Protein 7ZAL (pdb70)

Sequence (1752 aa):
GSMTLVIKTNEDLNKLNDNIHTLTIGANFNQPIEHIKWPKLLTTLTFEWYFDQPIENVKLPDSLTTLTFGYSFNQPIEKVKWPKTLAFLTFGYKFNKPIEKVKWPDSLTTLIFEENSLFDQSIEKIKWSNSLTTLIFGWNFNQPIENVEWPESLTTLVFNEDSIFNQPIENVKWPKLLKTIIFGCHFNHPIENVKWPGSLTTLIFGDDFNQPFENVILPKSLTNLTFGPNFNQPLNFLPESLKNITITTNYQQNLYNLPSSLNCIKIISYKRTYEHIVNVLPEHLKKKVIKIGSMTLVIKTNEDLNKLNDNIHTLTIGANFNQPIEHIKWPKLLTTLTFEWYFDQPIENVKLPDSLTTLTFGYSFNQPIEKVKWPKTLAFLTFGYKFNKPIEKVKWPDSLTTLIFEENSLFDQSIEKIKWSNSLTTLIFGWNFNQPIENVEWPESLTTLVFNEDSIFNQPIENVKWPKLLKTIIFGCHFNHPIENVKWPGSLTTLIFGDDFNQPFENVILPKSLTNLTFGPNFNQPLNFLPESLKNITITTNYQQNLYNLPSSLNCIKIISYKRTYEHIVNVLPEHLKKKVIKIGSMTLVIKTNEDLNKLNDNIHTLTIGANFNQPIEHIKWPKLLTTLTFEWYFDQPIENVKLPDSLTTLTFGYSFNQPIEKVKWPKTLAFLTFGYKFNKPIEKVKWPDSLTTLIFEENSLFDQSIEKIKWSNSLTTLIFGWNFNQPIENVEWPESLTTLVFNEDSIFNQPIENVKWPKLLKTIIFGCHFNHPIENVKWPGSLTTLIFGDDFNQPFENVILPKSLTNLTFGPNFNQPLNFLPESLKNITITTNYQQNLYNLPSSLNCIKIISYKRTYEHIVNVLPEHLKKKVIKIGSMTLVIKTNEDLNKLNDNIHTLTIGANFNQPIEHIKWPKLLTTLTFEWYFDQPIENVKLPDSLTTLTFGYSFNQPIEKVKWPKTLAFLTFGYKFNKPIEKVKWPDSLTTLIFEENSLFDQSIEKIKWSNSLTTLIFGWNFNQPIENVEWPESLTTLVFNEDSIFNQPIENVKWPKLLKTIIFGCHFNHPIENVKWPGSLTTLIFGDDFNQPFENVILPKSLTNLTFGPNFNQPLNFLPESLKNITITTNYQQNLYNLPSSLNCIKIISYKRTYEHIVNVLPEHLKKKVIKIGSMTLVIKTNEDLNKLNDNIHTLTIGANFNQPIEHIKWPKLLTTLTFEWYFDQPIENVKLPDSLTTLTFGYSFNQPIEKVKWPKTLAFLTFGYKFNKPIEKVKWPDSLTTLIFEENSLFDQSIEKIKWSNSLTTLIFGWNFNQPIENVEWPESLTTLVFNEDSIFNQPIENVKWPKLLKTIIFGCHFNHPIENVKWPGSLTTLIFGDDFNQPFENVILPKSLTNLTFGPNFNQPLNFLPESLKNITITTNYQQNLYNLPSSLNCIKIISYKRTYEHIVNVLPEHLKKKVIKIGSMTLVIKTNEDLNKLNDNIHTLTIGANFNQPIEHIKWPKLLTTLTFEWYFDQPIENVKLPDSLTTLTFGYSFNQPIEKVKWPKTLAFLTFGYKFNKPIEKVKWPDSLTTLIFEENSLFDQSIEKIKWSNSLTTLIFGWNFNQPIENVEWPESLTTLVFNEDSIFNQPIENVKWPKLLKTIIFGCHFNHPIENVKWPGSLTTLIFGDDFNQPFENVILPKSLTNLTFGPNFNQPLNFLPESLKNITITTNYQQNLYNLPSSLNCIKIISYKRTYEHIVNVLPEHLKKKVIKI

Solvent-accessible surface area: 80381 Å² total; per-residue (Å²): 121,90,92,79,19,66,0,118,68,94,136,22,37,129,125,31,73,69,88,6,59,42,0,24,0,1,47,106,3,70,56,96,1,78,170,19,173,26,2,159,92,0,55,40,1,39,4,64,126,125,0,45,28,61,4,41,130,8,103,6,18,54,41,0,46,46,0,37,6,10,76,20,0,47,33,61,0,40,161,9,144,17,0,156,61,0,30,75,0,26,0,4,55,94,0,46,59,61,1,40,155,2,114,17,16,46,37,0,45,22,0,44,7,58,114,60,0,58,2,48,47,45,0,40,166,5,68,5,2,76,38,0,43,31,0,46,4,2,97,42,1,22,25,38,1,33,101,2,102,18,18,69,27,0,43,35,0,26,3,34,139,57,0,63,2,16,4,38,0,47,103,9,136,18,2,139,102,0,92,29,0,44,4,3,22,72,0,26,6,47,1,51,96,5,137,23,9,62,21,0,34,28,0,45,5,11,57,47,0,52,8,50,6,74,101,7,135,20,18,147,36,0,41,42,1,30,4,7,18,75,2,44,47,45,3,48,124,12,18,106,19,0,78,50,0,17,7,4,73,59,24,145,67,113,57,196,83,36,9,89,52,33,114,51,80,108,112,83,91,91,187,172,74,91,89,82,91,30,113,125,41,73,105,136,76,58,143,157,44,144,130,183,23,68,18,72,24,72,6,113,52,60,135,25,56,136,126,34,75,61,54,6,4,48,0,24,0,3,29,39,16,55,15,87,5,110,177,29,150,14,3,122,24,0,4,24,0,37,3,68,99,18,0,35,32,72,2,56,81,11,123,13,20,60,35,0,19,22,0,37,3,10,101,18,0,44,32,60,0,28,148,10,147,18,1,149,55,0,24,19,0,28,0,4,56,86,0,44,67,65,1,41,151,3,141,18,17,82,38,0,38,2,0,3,3,56,39,55,0,62,2,48,46,51,0,24,148,5,141,19,2,92,44,0,34,23,0,3,3,2,92,40,1,37,51,43,1,34,84,0,123,20,16,90,33,0,29,15,0,0,2,0,85,47,0,56,2,35,29,49,0,37,103,5,108,24,2,142,93,0,85,6,0,9,4,2,24,76,0,54,45,50,2,74,96,14,131,28,8,57,27,0,37,9,0,39,5,9,59,42,0,52,25,63,6,78,111,5,142,10,19,181,40,0,45,45,1,32,4,7,15,84,1,44,45,40,2,54,117,18,18,97,45,0,65,37,1,16,2,2,0,53,1,112,57,84,2,130,97,10,8,44,60,1,84,33,0,73,0,55,6,75,130,44,86,38,83,56,1,18,94,26,5,24,134,92,1,66,151,77,26,80,117,89,127,87,98,79,13,67,2,102,64,86,122,16,52,130,114,33,80,67,92,4,63,42,1,23,0,2,32,80,73,56,2,77,3,137,157,19,174,31,2,157,110,0,51,42,0,38,3,70,125,100,0,42,35,84,2,47,156,22,100,4,20,56,38,0,47,46,0,40,3,10,83,23,0,45,32,62,0,37,159,4,152,12,0,154,62,0,31,76,0,27,0,4,58,87,0,46,63,64,2,37,153,8,159,22,16,71,36,0,44,24,0,44,4,58,116,60,1,57,2,48,44,50,1,52,170,6,145,9,1,97,36,0,43,34,0,49,3,2,91,37,1,42,47,58,0,33,92,3,150,16,19,103,29,0,32,30,0,26,3,32,138,55,0,58,2,53,30,60,0,51,102,8,126,25,3,157,103,0,99,27,0,42,5,2,22,84,0,46,46,61,2,83,104,13,179,18,9,54,47,0,45,25,0,44,4,10,63,50,0,47,30,61,17,135,92,10,151,11,17,182,33,0,43,47,1,30,3,6,15,75,2,46,38,57,3,65,166,15,19,117,40,0,78,54,1,15,1,1,0,39,2,98,60,93,1,126,92,10,2,55,45,1,84,13,0,72,0,51,10,75,120,28,49,38,75,42,0,27,89,27,5,22,128,93,1,66,145,67,19,75,132,98,18,68,5,64,16,64,2,120,40,59,120,14,35,134,118,28,62,61,34,6,15,37,1,20,4,2,46,117,14,118,68,69,4,85,149,24,121,29,0,96,8,0,5,29,0,42,5,76,137,147,8,66,45,77,8,51,104,8,102,9,22,59,38,0,20,22,0,36,4,10,72,22,0,43,32,60,0,31,167,9,97,9,0,131,54,0,23,20,0,28,1,5,61,84,0,48,57,65,2,33,139,2,149,23,15,82,35,0,41,3,0,22,4,56,30,61,1,65,2,51,48,56,0,44,170,6,170,16,1,97,41,0,38,22,0,2,4,2,89,46,1,42,44,57,0,29,108,2,146,14,20,86,32,0,28,8,0,4,2,0,98,43,0,60,0,48,34,57,0,44,99,10,134,24,3,140,102,0,101,10,0,16,5,0,24,85,0,48,48,64,1,88,102,4,167,17,11,55,33,0,44,30,0,46,5,9,64,45,0,51,33,71,3,109,114,11,130,13,11,165,44,0,47,45,3,34,4,5,17,84,2,42,43,62,6,42,149,19,12,112,32,1,73,38,5,14,7,2,0,45,1,108,51,92,3,128,98,13,23,86,26,2,70,46,4,79,0,52,8,75,130,40,70,38,84,54,2,24,87,32,6,25,137,103,4,68,159,70,26,76,121,122,24,64,3,68,28,74,6,113,71,92,126,8,46,146,107,28,69,52,46,5,11,42,0,22,3,2,30,92,83,55,9,80,7,93,178,39,169,24,1,94,28,0,3,26,0,39,4,73,130,106,0,42,32,79,4,38,135,12,111,4,20,50,38,0,17,15,0,36,5,11,77,27,0,44,30,55,0,35,145,1,131,12,0,151,58,0,25,24,0,25,1,4,61,98,0,40,57,63,1,41,172,7,130,23,17,78,37,0,40,2,0,3,4,56,25,52,0,66,3,50,43,49,0,39,161,9,164,16,2,93,34,0,43,22,0,4,3,3,92,42,0,40,37,50,1,38,111,9,148,14,16,103,28,0,41,17,0,5,2,0,89,44,0,59,2,54,30,58,0,47,96,2,119,27,2,150,81,0,89,13,0,14,4,2,24,81,0,50,42,66,2,59,109,13,146,20,10,55,18,0,35,28,0,39,6,12,54,49,0,50,28,48,3,67,100,4,143,11,18,179,29,0,31,36,0,32,12,5,16,81,2,46,46,37,1,49,119,9,18,124,54,1,108,44,2,18,12,4,68,35,23,127,66,113,62,197,95,42,7,89,82,26,127,46,91,115,111,73,99,98,192,155,52,86,103,74,95,28,108,122,55,71,133,130,73,69,157,137,47,148,120,175,19,63,7,73,18,71,4,114,78,91,128,20,57,112,123,35,72,67,43,5,10,44,0,32,0,2,23,101,116,55,10,75,2,57,182,16,182,26,1,142,26,0,4,22,0,42,3,69,107,87,0,36,24,64,3,62,106,16,106,8,19,52,38,0,19,21,0,38,4,12,54,22,0,48,31,47,0,36,109,6,130,16,0,156,62,0,24,21,0,24,3,3,47,40,0,46,82,45,2,44,119,4,108,24,17,71,35,0,43,4,0,4,2,58,20,50,1,43,3,47,45,38,0,33,139,10,150,10,1,88,43,0,38,14,0,4,2,2,84,41,2,39,49,53,2,48,112,9,148,15,18,91,34,0,42,14,1,7,2,0,78,50,0,63,0,51,32,57,0,45,113,10,161,6,1,90,104,0,73,13,0,11,5,0,25,77,0,52,43,68,1,54,105,18,148,18,0,54,24,0,46,12,0,37,7,8,54,52,0,52,25,54,3,71,109,6,140,17,18,186,36,0,44,37,2,33,5,5,18,74,3,43,47,41,3,51,105,16,22,120,45,1,90,33,2,16,5,2,0,53,3,98,57,94,3,130,84,17,6,53,86,3,78,21,3,91,0,55,10,76,133,29,80,47,94,50,2,15,102,26,6,9,134,122,5,73,175,88,16,77,97,105

B-factor: mean 95.04, std 24.43, range [46.12, 190.34]

Radius of gyration: 45.57 Å; Cα contacts (8 Å, |Δi|>4): 4870; chains: 6; bounding box: 90×117×118 Å

Structure (mmCIF, N/CA/C/O backbone):
data_7ZAL
#
_entry.id   7ZAL
#
_cell.length_a   101.012
_cell.length_b   113.453
_cell.length_c   236.242
_cell.angle_alpha   90.000
_cell.angle_beta   90.000
_cell.angle_gamma   90.000
#
_symmetry.space_group_name_H-M   'P 2 21 21'
#
loop_
_entity.id
_entity.type
_entity.pdbx_description
1 polymer Crov539
2 water water
#
loop_
_atom_site.group_PDB
_atom_site.id
_atom_site.type_symbol
_atom_site.label_atom_id
_atom_site.label_alt_id
_atom_site.label_comp_id
_atom_site.label_asym_id
_atom_site.label_entity_id
_atom_site.label_seq_id
_atom_site.pdbx_PDB_ins_code
_atom_site.Cartn_x
_atom_site.Cartn_y
_atom_site.Cartn_z
_atom_site.occupancy
_atom_site.B_iso_or_equiv
_atom_site.auth_seq_id
_atom_site.auth_comp_id
_atom_site.auth_asym_id
_atom_site.auth_atom_id
_atom_site.pdbx_PDB_model_num
ATOM 1 N N . GLY A 1 1 ? -24.035 68.606 85.927 1.000 70.366 -1 GLY AAA N 1
ATOM 2 C CA . GLY A 1 1 ? -22.673 68.622 86.530 1.000 68.902 -1 GLY AAA CA 1
ATOM 3 C C . GLY A 1 1 ? -21.603 68.394 85.484 1.000 67.058 -1 GLY AAA C 1
ATOM 4 O O . GLY A 1 1 ? -21.413 67.237 85.078 1.000 65.632 -1 GLY AAA O 1
ATOM 5 N N . SER A 1 2 ? -20.944 69.461 85.034 1.000 67.455 0 SER AAA N 1
ATOM 6 C CA . SER A 1 2 ? -19.898 69.397 83.978 1.000 66.568 0 SER AAA CA 1
ATOM 7 C C . SER A 1 2 ? -18.676 68.618 84.472 1.000 65.234 0 SER AAA C 1
ATOM 8 O O . SER A 1 2 ? -18.182 68.927 85.570 1.000 65.537 0 SER AAA O 1
ATOM 11 N N . MET A 1 3 ? -18.206 67.658 83.679 1.000 64.190 1 MET AAA N 1
ATOM 12 C CA . MET A 1 3 ? -16.994 66.854 83.990 1.000 63.367 1 MET AAA CA 1
ATOM 13 C C . MET A 1 3 ? -16.040 66.876 82.790 1.000 61.786 1 MET AAA C 1
ATOM 14 O O . MET A 1 3 ? -15.219 65.962 82.655 1.000 59.942 1 MET AAA O 1
ATOM 19 N N . THR A 1 4 ? -16.166 67.887 81.934 1.000 62.396 2 THR AAA N 1
ATOM 20 C CA . THR A 1 4 ? -15.381 68.034 80.684 1.000 61.716 2 THR AAA CA 1
ATOM 21 C C . THR A 1 4 ? -14.970 69.494 80.550 1.000 62.609 2 THR AAA C 1
ATOM 22 O O . THR A 1 4 ? -15.836 70.366 80.772 1.000 63.986 2 THR AAA O 1
ATOM 26 N N . LEU A 1 5 ? -13.709 69.747 80.208 1.000 61.785 3 LEU AAA N 1
ATOM 27 C CA . LEU A 1 5 ? -13.184 71.131 80.162 1.000 62.843 3 LEU AAA CA 1
ATOM 28 C C . LEU A 1 5 ? -12.200 71.267 79.005 1.000 62.447 3 LEU AAA C 1
ATOM 29 O O . LEU A 1 5 ? -11.434 70.334 78.741 1.000 61.198 3 LEU AAA O 1
ATOM 34 N N . VAL A 1 6 ? -12.264 72.411 78.339 1.000 63.751 4 VAL AAA N 1
ATOM 35 C CA . VAL A 1 6 ? -11.262 72.847 77.339 1.000 63.976 4 VAL AAA CA 1
ATOM 36 C C . VAL A 1 6 ? -10.618 74.125 77.869 1.000 65.783 4 VAL AAA C 1
ATOM 37 O O . VAL A 1 6 ? -11.338 75.116 78.098 1.000 67.065 4 VAL AAA O 1
ATOM 41 N N . ILE A 1 7 ? -9.303 74.092 78.048 1.000 66.133 5 ILE AAA N 1
ATOM 42 C CA . ILE A 1 7 ? -8.531 75.241 78.589 1.000 68.133 5 ILE AAA CA 1
ATOM 43 C C . ILE A 1 7 ? -7.929 76.007 77.416 1.000 69.706 5 ILE AAA C 1
ATOM 44 O O . ILE A 1 7 ? -7.140 75.417 76.672 1.000 68.812 5 ILE AAA O 1
ATOM 49 N N . LYS A 1 8 ? -8.302 77.272 77.253 1.000 72.260 6 LYS AAA N 1
ATOM 50 C CA . LYS A 1 8 ? -7.789 78.122 76.145 1.000 74.162 6 LYS AAA CA 1
ATOM 51 C C . LYS A 1 8 ? -6.983 79.290 76.713 1.000 76.214 6 LYS AAA C 1
ATOM 52 O O . LYS A 1 8 ? -6.052 79.740 76.040 1.000 77.450 6 LYS AAA O 1
ATOM 58 N N . THR A 1 9 ? -7.338 79.773 77.901 1.000 77.050 7 THR AAA N 1
ATOM 59 C CA . THR A 1 9 ? -6.686 80.942 78.533 1.000 79.203 7 THR AAA CA 1
ATOM 60 C C . THR A 1 9 ? -6.133 80.540 79.898 1.000 78.852 7 THR AAA C 1
ATOM 61 O O . THR A 1 9 ? -6.483 79.455 80.396 1.000 76.749 7 THR AAA O 1
ATOM 65 N N . ASN A 1 10 ? -5.297 81.408 80.462 1.000 81.069 8 ASN AAA N 1
ATOM 66 C CA . ASN A 1 10 ? -4.753 81.265 81.833 1.000 81.417 8 ASN AAA CA 1
ATOM 67 C C . ASN A 1 10 ? -5.919 81.307 82.823 1.000 81.842 8 ASN AAA C 1
ATOM 68 O O . ASN A 1 10 ? -5.819 80.620 83.845 1.000 81.112 8 ASN AAA O 1
ATOM 73 N N . GLU A 1 11 ? -6.973 82.076 82.522 1.000 83.572 9 GLU AAA N 1
ATOM 74 C CA . GLU A 1 11 ? -8.173 82.210 83.392 1.000 84.075 9 GLU AAA CA 1
ATOM 75 C C . GLU A 1 11 ? -8.873 80.847 83.497 1.000 81.178 9 GLU AAA C 1
ATOM 76 O O . GLU A 1 11 ? -9.284 80.482 84.618 1.000 80.693 9 GLU AAA O 1
ATOM 82 N N . ASP A 1 12 ? -8.966 80.108 82.387 1.000 79.328 10 ASP AAA N 1
ATOM 83 C CA . ASP A 1 12 ? -9.729 78.833 82.315 1.000 77.293 10 ASP AAA CA 1
ATOM 84 C C . ASP A 1 12 ? -9.141 77.808 83.289 1.000 76.044 10 ASP AAA C 1
ATOM 85 O O . ASP A 1 12 ? -9.875 76.879 83.654 1.000 74.922 10 ASP AAA O 1
ATOM 90 N N . LEU A 1 13 ? -7.880 77.965 83.705 1.000 76.624 11 LEU AAA N 1
ATOM 91 C CA . LEU A 1 13 ? -7.252 77.055 84.700 1.000 75.937 11 LEU AAA CA 1
ATOM 92 C C . LEU A 1 13 ? -8.077 77.049 85.989 1.000 76.328 11 LEU AAA C 1
ATOM 93 O O . LEU A 1 13 ? -8.092 76.015 86.655 1.000 75.319 11 LEU AAA O 1
ATOM 98 N N . ASN A 1 14 ? -8.745 78.149 86.330 1.000 77.966 12 ASN AAA N 1
ATOM 99 C CA . ASN A 1 14 ? -9.559 78.225 87.570 1.000 78.710 12 ASN AAA CA 1
ATOM 100 C C . ASN A 1 14 ? -10.755 77.273 87.474 1.000 76.586 12 ASN AAA C 1
ATOM 101 O O . ASN A 1 14 ? -11.270 76.899 88.531 1.000 77.225 12 ASN AAA O 1
ATOM 106 N N . LYS A 1 15 ? -11.166 76.869 86.271 1.000 74.284 13 LYS AAA N 1
ATOM 107 C CA . LYS A 1 15 ? -12.286 75.916 86.084 1.000 72.072 13 LYS AAA CA 1
ATOM 108 C C . LYS A 1 15 ? -11.812 74.487 86.350 1.000 69.295 13 LYS AAA C 1
ATOM 109 O O . LYS A 1 15 ? -12.629 73.567 86.199 1.000 68.521 13 LYS AAA O 1
ATOM 115 N N . LEU A 1 16 ? -10.543 74.281 86.708 1.000 67.885 14 LEU AAA N 1
ATOM 116 C CA . LEU A 1 16 ? -10.040 72.921 87.044 1.000 65.498 14 LEU AAA CA 1
ATOM 117 C C . LEU A 1 16 ? -10.578 72.513 88.416 1.000 64.638 14 LEU AAA C 1
ATOM 118 O O . LEU A 1 16 ? -10.617 73.348 89.338 1.000 65.855 14 LEU AAA O 1
ATOM 123 N N . ASN A 1 17 ? -10.967 71.253 88.540 1.000 62.335 15 ASN AAA N 1
ATOM 124 C CA . ASN A 1 17 ? -11.339 70.637 89.833 1.000 62.192 15 ASN AAA CA 1
ATOM 125 C C . ASN A 1 17 ? -11.293 69.129 89.629 1.000 60.957 15 ASN AAA C 1
ATOM 126 O O . ASN A 1 17 ? -11.032 68.698 88.491 1.000 59.409 15 ASN AAA O 1
ATOM 131 N N . ASP A 1 18 ? -11.588 68.369 90.681 1.000 61.859 16 ASP AAA N 1
ATOM 132 C CA . ASP A 1 18 ? -11.472 66.889 90.680 1.000 61.422 16 ASP AAA CA 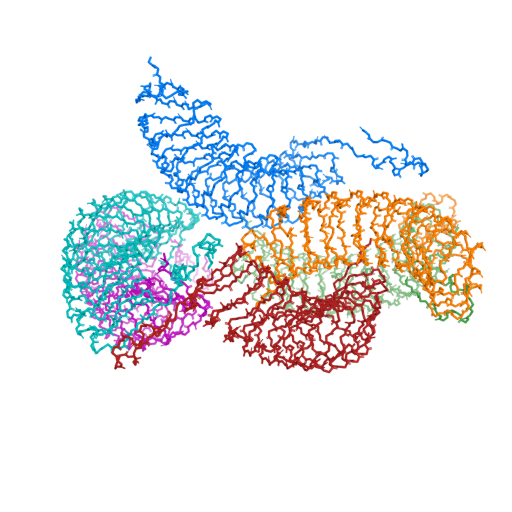1
ATOM 133 C C . ASP A 1 18 ? -12.670 66.239 89.968 1.000 60.790 16 ASP AAA C 1
ATOM 134 O O . ASP A 1 18 ? -12.677 65.003 89.867 1.000 60.678 16 ASP AAA O 1
ATOM 139 N N . ASN A 1 19 ? -13.635 66.996 89.444 1.000 60.895 17 ASN AAA N 1
ATOM 140 C CA . ASN A 1 19 ? -14.785 66.375 88.726 1.000 60.905 17 ASN AAA CA 1
ATOM 141 C C . ASN A 1 19 ? -14.449 66.178 87.255 1.000 59.885 17 ASN AAA C 1
ATOM 142 O O . ASN A 1 19 ? -15.211 65.457 86.579 1.000 59.823 17 ASN AAA O 1
ATOM 147 N N . ILE A 1 20 ? -13.366 66.796 86.785 1.000 59.465 18 ILE AAA N 1
ATOM 148 C CA . ILE A 1 20 ? -12.970 66.750 85.353 1.000 58.269 18 ILE AAA CA 1
ATOM 149 C C . ILE A 1 20 ? -12.344 65.382 85.089 1.000 57.166 18 ILE AAA C 1
ATOM 150 O O . ILE A 1 20 ? -11.310 65.071 85.691 1.000 56.953 18 ILE AAA O 1
ATOM 155 N N . HIS A 1 21 ? -12.971 64.565 84.251 1.000 57.039 19 HIS AAA N 1
ATOM 156 C CA . HIS A 1 21 ? -12.403 63.262 83.821 1.000 56.598 19 HIS AAA CA 1
ATOM 157 C C . HIS A 1 21 ? -11.867 63.376 82.387 1.000 55.603 19 HIS AAA C 1
ATOM 158 O O . HIS A 1 21 ? -11.126 62.484 81.979 1.000 54.450 19 HIS AAA O 1
ATOM 165 N N . THR A 1 22 ? -12.255 64.415 81.650 1.000 55.979 20 THR AAA N 1
ATOM 166 C CA . THR A 1 22 ? -11.828 64.646 80.249 1.000 55.612 20 THR AAA CA 1
ATOM 167 C C . THR A 1 22 ? -11.307 66.071 80.134 1.000 55.716 20 THR AAA C 1
ATOM 168 O O . THR A 1 22 ? -12.083 67.000 80.417 1.000 56.397 20 THR AAA O 1
ATOM 172 N N . LEU A 1 23 ? -10.048 66.230 79.736 1.000 55.070 21 LEU AAA N 1
ATOM 173 C CA . LEU A 1 23 ? -9.390 67.557 79.719 1.000 55.618 21 LEU AAA CA 1
ATOM 174 C C . LEU A 1 23 ? -8.706 67.750 78.380 1.000 55.757 21 LEU AAA C 1
ATOM 175 O O . LEU A 1 23 ? -8.075 66.818 77.871 1.000 55.019 21 LEU AAA O 1
ATOM 180 N N . THR A 1 24 ? -8.847 68.944 77.841 1.000 57.132 22 THR AAA N 1
ATOM 181 C CA . THR A 1 24 ? -8.243 69.324 76.559 1.000 57.926 22 THR AAA CA 1
ATOM 182 C C . THR A 1 24 ? -7.549 70.662 76.759 1.000 59.736 22 THR AAA C 1
ATOM 183 O O . THR A 1 24 ? -8.198 71.615 77.226 1.000 60.407 22 THR AAA O 1
ATOM 187 N N . ILE A 1 25 ? -6.279 70.722 76.385 1.000 60.724 23 ILE AAA N 1
ATOM 188 C CA . ILE A 1 25 ? -5.522 71.998 76.351 1.000 63.095 23 ILE AAA CA 1
ATOM 189 C C . ILE A 1 25 ? -5.760 72.630 74.978 1.000 64.699 23 ILE AAA C 1
ATOM 190 O O . ILE A 1 25 ? -5.412 72.003 73.968 1.000 64.539 23 ILE AAA O 1
ATOM 195 N N . GLY A 1 26 ? -6.349 73.825 74.961 1.000 67.167 24 GLY AAA N 1
ATOM 196 C CA . GLY A 1 26 ? -6.788 74.524 73.739 1.000 69.541 24 GLY AAA CA 1
ATOM 197 C C . GLY A 1 26 ? -5.662 74.680 72.738 1.000 71.258 24 GLY AAA C 1
ATOM 198 O O . GLY A 1 26 ? -4.487 74.600 73.146 1.000 71.680 24 GLY AAA O 1
ATOM 199 N N . ALA A 1 27 ? -6.014 74.892 71.471 1.000 73.195 25 ALA AAA N 1
ATOM 200 C CA . ALA A 1 27 ? -5.072 74.967 70.332 1.000 74.847 25 ALA AAA CA 1
ATOM 201 C C . ALA A 1 27 ? -4.078 76.114 70.558 1.000 77.807 25 ALA AAA C 1
ATOM 202 O O . ALA A 1 27 ? -2.906 75.956 70.188 1.000 78.511 25 ALA AAA O 1
ATOM 204 N N . ASN A 1 28 ? -4.509 77.217 71.164 1.000 80.114 26 ASN AAA N 1
ATOM 205 C CA . ASN A 1 28 ? -3.673 78.437 71.260 1.000 83.374 26 ASN AAA CA 1
ATOM 206 C C . ASN A 1 28 ? -2.967 78.518 72.622 1.000 83.052 26 ASN AAA C 1
ATOM 207 O O . ASN A 1 28 ? -2.272 79.526 72.851 1.000 85.142 26 ASN AAA O 1
ATOM 212 N N . PHE A 1 29 ? -3.174 77.542 73.512 1.000 80.710 27 PHE AAA N 1
ATOM 213 C CA . PHE A 1 29 ? -2.613 77.566 74.886 1.000 80.349 27 PHE AAA CA 1
ATOM 214 C C . PHE A 1 29 ? -1.200 76.985 74.843 1.000 80.334 27 PHE AAA C 1
ATOM 215 O O . PHE A 1 29 ? -1.046 75.787 74.546 1.000 79.092 27 PHE AAA O 1
ATOM 223 N N . ASN A 1 30 ? -0.197 77.819 75.110 1.000 82.156 28 ASN AAA N 1
ATOM 224 C CA . ASN A 1 30 ? 1.211 77.375 75.226 1.000 82.286 28 ASN AAA CA 1
ATOM 225 C C . ASN A 1 30 ? 1.816 78.045 76.459 1.000 83.774 28 ASN AAA C 1
ATOM 226 O O . ASN A 1 30 ? 2.437 79.113 76.328 1.000 86.035 28 ASN AAA O 1
ATOM 231 N N . GLN A 1 31 ? 1.607 77.442 77.626 1.000 82.951 29 GLN AAA N 1
ATOM 232 C CA . GLN A 1 31 ? 2.074 77.988 78.923 1.000 84.642 29 GLN AAA CA 1
ATOM 233 C C . GLN A 1 31 ? 2.636 76.850 79.755 1.000 83.464 29 GLN AAA C 1
ATOM 234 O O . GLN A 1 31 ? 2.228 75.704 79.590 1.000 80.969 29 GLN AAA O 1
ATOM 240 N N . PRO A 1 32 ? 3.592 77.129 80.666 1.000 85.496 30 PRO AAA N 1
ATOM 241 C CA . PRO A 1 32 ? 4.113 76.098 81.559 1.000 84.869 30 PRO AAA CA 1
ATOM 242 C C . PRO A 1 32 ? 2.986 75.482 82.400 1.000 83.324 30 PRO AAA C 1
ATOM 243 O O . PRO A 1 32 ? 2.060 76.179 82.769 1.000 83.779 30 PRO AAA O 1
ATOM 247 N N . ILE A 1 33 ? 3.099 74.190 82.688 1.000 82.067 31 ILE AAA N 1
ATOM 248 C CA . ILE A 1 33 ? 2.050 73.419 83.409 1.000 80.926 31 ILE AAA CA 1
ATOM 249 C C . ILE A 1 33 ? 2.680 72.684 84.592 1.000 81.970 31 ILE AAA C 1
ATOM 250 O O . ILE A 1 33 ? 2.012 71.791 85.144 1.000 81.491 31 ILE AAA O 1
ATOM 255 N N . GLU A 1 34 ? 3.906 73.050 84.974 1.000 84.346 32 GLU AAA N 1
ATOM 256 C CA . GLU A 1 34 ? 4.653 72.400 86.080 1.000 84.982 32 GLU AAA CA 1
ATOM 257 C C . GLU A 1 34 ? 3.895 72.610 87.392 1.000 84.408 32 GLU AAA C 1
ATOM 258 O O . GLU A 1 34 ? 3.959 71.718 88.242 1.000 82.878 32 GLU AAA O 1
ATOM 264 N N . HIS A 1 35 ? 3.192 73.734 87.536 1.000 85.243 33 HIS AAA N 1
ATOM 265 C CA . HIS A 1 35 ? 2.561 74.145 88.814 1.000 87.109 33 HIS AAA CA 1
ATOM 266 C C . HIS A 1 35 ? 1.050 73.895 88.789 1.000 85.007 33 HIS AAA C 1
ATOM 267 O O . HIS A 1 35 ? 0.356 74.430 89.666 1.000 85.720 33 HIS AAA O 1
ATOM 274 N N . ILE A 1 36 ? 0.554 73.079 87.860 1.000 82.310 34 ILE AAA N 1
ATOM 275 C CA . ILE A 1 36 ? -0.901 72.774 87.773 1.000 80.571 34 ILE AAA CA 1
ATOM 276 C C . ILE A 1 36 ? -1.209 71.590 88.691 1.000 79.253 34 ILE AAA C 1
ATOM 277 O O . ILE A 1 36 ? -0.462 70.599 88.667 1.000 78.646 34 ILE AAA O 1
ATOM 282 N N . LYS A 1 37 ? -2.280 71.702 89.470 1.000 78.508 35 LYS AAA N 1
ATOM 283 C CA . LYS A 1 37 ? -2.807 70.573 90.269 1.000 77.619 35 LYS AAA CA 1
ATOM 284 C C . LYS A 1 37 ? -3.851 69.871 89.397 1.000 74.226 35 LYS AAA C 1
ATOM 285 O O . LYS A 1 37 ? -4.884 70.483 89.089 1.000 73.124 35 LYS AAA O 1
ATOM 291 N N . TRP A 1 38 ? -3.555 68.645 88.980 1.000 71.600 36 TRP AAA N 1
ATOM 292 C CA . TRP A 1 38 ? -4.357 67.905 87.983 1.000 69.175 36 TRP AAA CA 1
ATOM 293 C C . TRP A 1 38 ? -5.531 67.238 88.674 1.000 68.971 36 TRP AAA C 1
ATOM 294 O O . TRP A 1 38 ? -5.390 66.724 89.778 1.000 69.746 36 TRP AAA O 1
ATOM 305 N N . PRO A 1 39 ? -6.713 67.223 88.024 1.000 68.254 37 PRO AAA N 1
ATOM 306 C CA . PRO A 1 39 ? -7.877 66.522 88.554 1.000 68.255 37 PRO AAA CA 1
ATOM 307 C C . PRO A 1 39 ? -7.539 65.082 88.951 1.000 67.986 37 PRO AAA C 1
ATOM 308 O O . PRO A 1 39 ? -6.924 64.394 88.176 1.000 67.030 37 PRO AAA O 1
ATOM 312 N N . LYS A 1 40 ? -7.962 64.666 90.140 1.000 69.532 38 LYS AAA N 1
ATOM 313 C CA . LYS A 1 40 ? -7.538 63.384 90.758 1.000 70.491 38 LYS AAA CA 1
ATOM 314 C C . LYS A 1 40 ? -8.023 62.193 89.924 1.000 69.390 38 LYS AAA C 1
ATOM 315 O O . LYS A 1 40 ? -7.274 61.211 89.846 1.000 69.934 38 LYS AAA O 1
ATOM 321 N N . LEU A 1 41 ? -9.220 62.257 89.336 1.000 68.768 39 LEU AAA N 1
ATOM 322 C CA . LEU A 1 41 ? -9.775 61.125 88.542 1.000 67.802 39 LEU AAA CA 1
ATOM 323 C C . LEU A 1 41 ? -9.757 61.481 87.042 1.000 64.715 39 LEU AAA C 1
ATOM 324 O O . LEU A 1 41 ? -10.635 60.996 86.288 1.000 63.692 39 LEU AAA O 1
ATOM 329 N N . LEU A 1 42 ? -8.736 62.222 86.602 1.000 62.203 40 LEU AAA N 1
ATOM 330 C CA . LEU A 1 42 ? -8.550 62.541 85.166 1.000 60.063 40 LEU AAA CA 1
ATOM 331 C C . LEU A 1 42 ? -8.353 61.237 84.400 1.000 58.051 40 LEU AAA C 1
ATOM 332 O O . LEU A 1 42 ? -7.544 60.400 84.815 1.000 57.975 40 LEU AAA O 1
ATOM 337 N N . THR A 1 43 ? -9.101 61.075 83.319 1.000 56.380 41 THR AAA N 1
ATOM 338 C CA . THR A 1 43 ? -9.117 59.832 82.519 1.000 54.943 41 THR AAA CA 1
ATOM 339 C C . THR A 1 43 ? -8.451 60.077 81.164 1.000 53.100 41 THR AAA C 1
ATOM 340 O O . THR A 1 43 ? -7.760 59.190 80.700 1.000 51.866 41 THR AAA O 1
ATOM 344 N N . THR A 1 44 ? -8.702 61.226 80.547 1.000 52.360 42 THR AAA N 1
ATOM 345 C CA . THR A 1 44 ? -8.338 61.514 79.147 1.000 51.621 42 THR AAA CA 1
ATOM 346 C C . THR A 1 44 ? -7.748 62.914 79.077 1.000 51.877 42 THR AAA C 1
ATOM 347 O O . THR A 1 44 ? -8.368 63.841 79.628 1.000 52.380 42 THR AAA O 1
ATOM 351 N N . LEU A 1 45 ? -6.609 63.054 78.406 1.000 51.806 43 LEU AAA N 1
ATOM 352 C CA . LEU A 1 45 ? -5.902 64.354 78.291 1.000 52.628 43 LEU AAA CA 1
ATOM 353 C C . LEU A 1 45 ? -5.411 64.539 76.860 1.000 52.579 43 LEU AAA C 1
ATOM 354 O O . LEU A 1 45 ? -4.723 63.652 76.330 1.000 52.112 43 LEU AAA O 1
ATOM 359 N N . THR A 1 46 ? -5.725 65.689 76.282 1.000 53.256 44 THR AAA N 1
ATOM 360 C CA . THR A 1 46 ? -5.384 66.019 74.887 1.000 53.491 44 THR AAA CA 1
ATOM 361 C C . THR A 1 46 ? -4.704 67.380 74.852 1.000 55.121 44 THR AAA C 1
ATOM 362 O O . THR A 1 46 ? -5.272 68.348 75.382 1.000 55.868 44 THR AAA O 1
ATOM 366 N N . PHE A 1 47 ? -3.544 67.438 74.209 1.000 56.187 45 PHE AAA N 1
ATOM 367 C CA . PHE A 1 47 ? -2.842 68.701 73.886 1.000 58.099 45 PHE AAA CA 1
ATOM 368 C C . PHE A 1 47 ? -3.079 69.006 72.411 1.000 59.379 45 PHE AAA C 1
ATOM 369 O O . PHE A 1 47 ? -2.924 68.105 71.573 1.000 59.002 45 PHE AAA O 1
ATOM 377 N N . GLU A 1 48 ? -3.456 70.241 72.105 1.000 61.933 46 GLU AAA N 1
ATOM 378 C CA . GLU A 1 48 ? -3.737 70.675 70.711 1.000 63.594 46 GLU AAA CA 1
ATOM 379 C C . GLU A 1 48 ? -2.494 71.366 70.124 1.000 65.044 46 GLU AAA C 1
ATOM 380 O O . GLU A 1 48 ? -1.436 71.359 70.795 1.000 65.206 46 GLU AAA O 1
ATOM 386 N N . TRP A 1 49 ? -2.646 71.949 68.930 1.000 66.113 47 TRP AAA N 1
ATOM 387 C CA . TRP A 1 49 ? -1.576 72.366 67.981 1.000 67.630 47 TRP AAA CA 1
ATOM 388 C C . TRP A 1 49 ? -0.339 72.951 68.678 1.000 68.979 47 TRP AAA C 1
ATOM 389 O O . TRP A 1 49 ? 0.741 72.382 68.517 1.000 68.675 47 TRP AAA O 1
ATOM 400 N N . TYR A 1 50 ? -0.471 74.065 69.394 1.000 70.580 48 TYR AAA N 1
ATOM 401 C CA . TYR A 1 50 ? 0.668 74.952 69.746 1.000 72.404 48 TYR AAA CA 1
ATOM 402 C C . TYR A 1 50 ? 1.325 74.571 71.076 1.000 71.403 48 TYR AAA C 1
ATOM 403 O O . TYR A 1 50 ? 2.244 75.293 71.480 1.000 72.854 48 TYR AAA O 1
ATOM 412 N N . PHE A 1 51 ? 0.909 73.502 71.750 1.000 69.091 49 PHE AAA N 1
ATOM 413 C CA . PHE A 1 51 ? 1.461 73.204 73.095 1.000 68.657 49 PHE AAA CA 1
ATOM 414 C C . PHE A 1 51 ? 2.863 72.624 72.927 1.000 69.025 49 PHE AAA C 1
ATOM 415 O O . PHE A 1 51 ? 3.020 71.601 72.236 1.000 67.884 49 PHE AAA O 1
ATOM 423 N N . ASP A 1 52 ? 3.847 73.275 73.543 1.000 70.695 50 ASP AAA N 1
ATOM 424 C CA . ASP A 1 52 ? 5.242 72.782 73.595 1.000 71.229 50 ASP AAA CA 1
ATOM 425 C C . ASP A 1 52 ? 5.879 73.260 74.896 1.000 72.180 50 ASP AAA C 1
ATOM 426 O O . ASP A 1 52 ? 6.406 74.383 74.918 1.000 74.535 50 ASP AAA O 1
ATOM 431 N N . GLN A 1 53 ? 5.795 72.445 75.948 1.000 70.752 51 GLN AAA N 1
ATOM 432 C CA . GLN A 1 53 ? 6.324 72.793 77.292 1.000 71.525 51 GLN AAA CA 1
ATOM 433 C C . GLN A 1 53 ? 6.907 71.549 77.939 1.000 69.934 51 GLN AAA C 1
ATOM 434 O O . GLN A 1 53 ? 6.453 70.440 77.682 1.000 67.060 51 GLN AAA O 1
ATOM 440 N N . PRO A 1 54 ? 7.945 71.706 78.787 1.000 71.553 52 PRO AAA N 1
ATOM 441 C CA . PRO A 1 54 ? 8.550 70.566 79.473 1.000 71.233 52 PRO AAA CA 1
ATOM 442 C C . PRO A 1 54 ? 7.555 69.854 80.404 1.000 69.820 52 PRO AAA C 1
ATOM 443 O O . PRO A 1 54 ? 6.841 70.518 81.143 1.000 69.898 52 PRO AAA O 1
ATOM 447 N N . ILE A 1 55 ? 7.556 68.522 80.373 1.000 68.854 53 ILE AAA N 1
ATOM 448 C CA . ILE A 1 55 ? 6.619 67.675 81.166 1.000 67.723 53 ILE AAA CA 1
ATOM 449 C C . ILE A 1 55 ? 7.395 66.699 82.048 1.000 68.396 53 ILE AAA C 1
ATOM 450 O O . ILE A 1 55 ? 6.718 66.005 82.825 1.000 66.948 53 ILE AAA O 1
ATOM 455 N N . GLU A 1 56 ? 8.730 66.613 81.918 1.000 70.185 54 GLU AAA N 1
ATOM 456 C CA . GLU A 1 56 ? 9.555 65.678 82.731 1.000 71.024 54 GLU AAA CA 1
ATOM 457 C C . GLU A 1 56 ? 9.294 65.936 84.215 1.000 71.803 54 GLU AAA C 1
ATOM 458 O O . GLU A 1 56 ? 9.242 64.951 84.963 1.000 71.679 54 GLU AAA O 1
ATOM 464 N N . ASN A 1 57 ? 9.110 67.199 84.614 1.000 72.952 55 ASN AAA N 1
ATOM 465 C CA . ASN A 1 57 ? 8.922 67.578 86.041 1.000 74.307 55 ASN AAA CA 1
ATOM 466 C C . ASN A 1 57 ? 7.437 67.810 86.331 1.000 72.773 55 ASN AAA C 1
ATOM 467 O O . ASN A 1 57 ? 7.128 68.556 87.272 1.000 73.891 55 ASN AAA O 1
ATOM 472 N N . VAL A 1 58 ? 6.558 67.153 85.574 1.000 70.588 56 VAL AAA N 1
ATOM 473 C CA . VAL A 1 58 ? 5.089 67.146 85.803 1.000 68.490 56 VAL AAA CA 1
ATOM 474 C C . VAL A 1 58 ? 4.692 65.732 86.213 1.000 66.990 56 VAL AAA C 1
ATOM 475 O O . VAL A 1 58 ? 5.125 64.786 85.557 1.000 65.938 56 VAL AAA O 1
ATOM 479 N N . LYS A 1 59 ? 3.880 65.605 87.256 1.000 67.105 57 LYS AAA N 1
ATOM 480 C CA . LYS A 1 59 ? 3.318 64.301 87.674 1.000 66.444 57 LYS AAA CA 1
ATOM 481 C C . LYS A 1 59 ? 1.835 64.266 87.291 1.000 64.456 57 LYS AAA C 1
ATOM 482 O O . LYS A 1 59 ? 1.002 64.781 88.054 1.000 64.825 57 LYS AAA O 1
ATOM 488 N N . LEU A 1 60 ? 1.517 63.670 86.147 1.000 62.554 58 LEU AAA N 1
ATOM 489 C CA . LEU A 1 60 ? 0.108 63.493 85.712 1.000 61.047 58 LEU AAA CA 1
ATOM 490 C C . LEU A 1 60 ? -0.531 62.435 86.600 1.000 61.259 58 LEU AAA C 1
ATOM 491 O O . LEU A 1 60 ? 0.169 61.564 87.125 1.000 62.396 58 LEU AAA O 1
ATOM 496 N N . PRO A 1 61 ? -1.860 62.524 86.827 1.000 60.562 59 PRO AAA N 1
ATOM 497 C CA . PRO A 1 61 ? -2.567 61.579 87.687 1.000 60.528 59 PRO AAA CA 1
ATOM 498 C C . PRO A 1 61 ? -2.358 60.137 87.221 1.000 60.199 59 PRO AAA C 1
ATOM 499 O O . PRO A 1 61 ? -2.208 59.915 86.042 1.000 60.052 59 PRO AAA O 1
ATOM 503 N N . ASP A 1 62 ? -2.368 59.190 88.154 1.000 61.304 60 ASP AAA N 1
ATOM 504 C CA . ASP A 1 62 ? -2.177 57.750 87.840 1.000 61.487 60 ASP AAA CA 1
ATOM 505 C C . ASP A 1 62 ? -3.400 57.196 87.106 1.000 59.691 60 ASP AAA C 1
ATOM 506 O O . ASP A 1 62 ? -3.265 56.121 86.508 1.000 58.491 60 ASP AAA O 1
ATOM 511 N N . SER A 1 63 ? -4.536 57.897 87.149 1.000 59.265 61 SER AAA N 1
ATOM 512 C CA . SER A 1 63 ? -5.822 57.436 86.555 1.000 58.314 61 SER AAA CA 1
ATOM 513 C C . SER A 1 63 ? -5.862 57.754 85.056 1.000 57.538 61 SER AAA C 1
ATOM 514 O O . SER A 1 63 ? -6.787 57.287 84.393 1.000 56.952 61 SER AAA O 1
ATOM 517 N N . LEU A 1 64 ? -4.893 58.512 84.536 1.000 57.901 62 LEU AAA N 1
ATOM 518 C CA . LEU A 1 64 ? -4.896 58.927 83.110 1.000 57.705 62 LEU AAA CA 1
ATOM 519 C C . LEU A 1 64 ? -4.615 57.712 82.208 1.000 57.605 62 LEU AAA C 1
ATOM 520 O O . LEU A 1 64 ? -3.482 57.221 82.201 1.000 57.452 62 LEU AAA O 1
ATOM 525 N N . THR A 1 65 ? -5.636 57.237 81.491 1.000 57.865 63 THR AAA N 1
ATOM 526 C CA . THR A 1 65 ? -5.579 56.036 80.623 1.000 57.894 63 THR AAA CA 1
ATOM 527 C C . THR A 1 65 ? -5.221 56.443 79.193 1.000 57.318 63 THR AAA C 1
ATOM 528 O O . THR A 1 65 ? -4.507 55.682 78.518 1.000 57.873 63 THR AAA O 1
ATOM 532 N N . THR A 1 66 ? -5.720 57.582 78.726 1.000 56.245 64 THR AAA N 1
ATOM 533 C CA . THR A 1 66 ? -5.570 57.995 77.315 1.000 55.133 64 THR AAA CA 1
ATOM 534 C C . THR A 1 66 ? -4.890 59.356 77.270 1.000 54.745 64 THR AAA C 1
ATOM 535 O O . THR A 1 66 ? -5.441 60.291 77.880 1.000 55.665 64 THR AAA O 1
ATOM 539 N N . LEU A 1 67 ? -3.758 59.453 76.567 1.000 53.454 65 LEU AAA N 1
ATOM 540 C CA . LEU A 1 67 ? -2.930 60.687 76.521 1.000 53.473 65 LEU AAA CA 1
ATOM 541 C C . LEU A 1 67 ? -2.529 60.973 75.078 1.000 52.857 65 LEU AAA C 1
ATOM 542 O O . LEU A 1 67 ? -2.112 60.042 74.382 1.000 52.723 65 LEU AAA O 1
ATOM 547 N N . THR A 1 68 ? -2.657 62.224 74.648 1.000 52.820 66 THR AAA N 1
ATOM 548 C CA . THR A 1 68 ? -2.429 62.635 73.244 1.000 53.004 66 THR AAA CA 1
ATOM 549 C C . THR A 1 68 ? -1.633 63.934 73.225 1.000 54.360 66 THR AAA C 1
ATOM 550 O O . THR A 1 68 ? -2.040 64.880 73.898 1.000 55.643 66 THR AAA O 1
ATOM 554 N N . PHE A 1 69 ? -0.579 63.983 72.424 1.000 54.987 67 PHE AAA N 1
ATOM 555 C CA . PHE A 1 69 ? 0.234 65.197 72.199 1.000 56.867 67 PHE AAA CA 1
ATOM 556 C C . PHE A 1 69 ? -0.078 65.761 70.814 1.000 57.616 67 PHE AAA C 1
ATOM 557 O O . PHE A 1 69 ? -0.458 64.996 69.913 1.000 57.025 67 PHE AAA O 1
ATOM 565 N N . GLY A 1 70 ? 0.083 67.077 70.667 1.000 59.350 68 GLY AAA N 1
ATOM 566 C CA . GLY A 1 70 ? -0.333 67.839 69.477 1.000 60.487 68 GLY AAA CA 1
ATOM 567 C C . GLY A 1 70 ? 0.815 68.078 68.502 1.000 62.299 68 GLY AAA C 1
ATOM 568 O O . GLY A 1 70 ? 1.925 67.508 68.672 1.000 62.417 68 GLY AAA O 1
ATOM 569 N N . TYR A 1 71 ? 0.555 68.926 67.509 1.000 63.642 69 TYR AAA N 1
ATOM 570 C CA . TYR A 1 71 ? 1.453 69.234 66.372 1.000 64.918 69 TYR AAA CA 1
ATOM 571 C C . TYR A 1 71 ? 2.829 69.664 66.887 1.000 65.973 69 TYR AAA C 1
ATOM 572 O O . TYR A 1 71 ? 3.823 69.041 66.526 1.000 66.436 69 TYR AAA O 1
ATOM 581 N N . SER A 1 72 ? 2.874 70.701 67.720 1.000 66.547 70 SER AAA N 1
ATOM 582 C CA . SER A 1 72 ? 4.117 71.425 68.084 1.000 67.676 70 SER AAA CA 1
ATOM 583 C C . SER A 1 72 ? 4.851 70.763 69.249 1.000 67.044 70 SER AAA C 1
ATOM 584 O O . SER A 1 72 ? 5.907 71.283 69.609 1.000 69.457 70 SER AAA O 1
ATOM 587 N N . PHE A 1 73 ? 4.344 69.683 69.840 1.000 64.904 71 PHE AAA N 1
ATOM 588 C CA . PHE A 1 73 ? 4.961 69.145 71.078 1.000 64.335 71 PHE AAA CA 1
ATOM 589 C C . PHE A 1 73 ? 6.264 68.422 70.728 1.000 65.023 71 PHE AAA C 1
ATOM 590 O O . PHE A 1 73 ? 6.228 67.420 69.990 1.000 64.300 71 PHE AAA O 1
ATOM 598 N N . ASN A 1 74 ? 7.379 68.934 71.251 1.000 66.589 72 ASN AAA N 1
ATOM 599 C CA . ASN A 1 74 ? 8.723 68.337 71.062 1.000 67.606 72 ASN AAA CA 1
ATOM 600 C C . ASN A 1 74 ? 9.569 68.625 72.303 1.000 69.147 72 ASN AAA C 1
ATOM 601 O O . ASN A 1 74 ? 10.183 69.709 72.379 1.000 70.847 72 ASN AAA O 1
ATOM 606 N N . GLN A 1 75 ? 9.550 67.702 73.264 1.000 68.537 73 GLN AAA N 1
ATOM 607 C CA . GLN A 1 75 ? 10.222 67.872 74.577 1.000 69.850 73 GLN AAA CA 1
ATOM 608 C C . GLN A 1 75 ? 10.786 66.529 75.011 1.000 69.299 73 GLN AAA C 1
ATOM 609 O O . GLN A 1 75 ? 10.238 65.488 74.654 1.000 68.270 73 GLN AAA O 1
ATOM 615 N N . PRO A 1 76 ? 11.871 66.520 75.815 1.000 70.546 74 PRO AAA N 1
ATOM 616 C CA . PRO A 1 76 ? 12.415 65.279 76.366 1.000 70.319 74 PRO AAA CA 1
ATOM 617 C C . PRO A 1 76 ? 11.406 64.597 77.305 1.000 68.559 74 PRO AAA C 1
ATOM 618 O O . PRO A 1 76 ? 10.719 65.305 78.039 1.000 68.437 74 PRO AAA O 1
ATOM 622 N N . ILE A 1 77 ? 11.326 63.264 77.279 1.000 67.428 75 ILE AAA N 1
ATOM 623 C CA . ILE A 1 77 ? 10.310 62.514 78.083 1.000 66.010 75 ILE AAA CA 1
ATOM 624 C C . ILE A 1 77 ? 10.944 61.354 78.863 1.000 66.544 75 ILE AAA C 1
ATOM 625 O O . ILE A 1 77 ? 10.218 60.686 79.608 1.000 65.361 75 ILE AAA O 1
ATOM 630 N N . GLU A 1 78 ? 12.239 61.096 78.711 1.000 68.197 76 GLU AAA N 1
ATOM 631 C CA . GLU A 1 78 ? 12.868 59.887 79.302 1.000 68.764 76 GLU AAA CA 1
ATOM 632 C C . GLU A 1 78 ? 12.823 59.929 80.838 1.000 69.101 76 GLU AAA C 1
ATOM 633 O O . GLU A 1 78 ? 12.967 58.863 81.444 1.000 69.080 76 GLU AAA O 1
ATOM 639 N N . LYS A 1 79 ? 12.654 61.101 81.453 1.000 69.433 77 LYS AAA N 1
ATOM 640 C CA . LYS A 1 79 ? 12.615 61.235 82.934 1.000 70.587 77 LYS AAA CA 1
ATOM 641 C C . LYS A 1 79 ? 11.165 61.290 83.458 1.000 69.053 77 LYS AAA C 1
ATOM 642 O O . LYS A 1 79 ? 10.990 61.483 84.675 1.000 69.107 77 LYS AAA O 1
ATOM 648 N N . VAL A 1 80 ? 10.153 61.106 82.601 1.000 67.243 78 VAL AAA N 1
ATOM 649 C CA . VAL A 1 80 ? 8.732 61.340 82.984 1.000 65.998 78 VAL AAA CA 1
ATOM 650 C C . VAL A 1 80 ? 8.264 60.170 83.854 1.000 66.001 78 VAL AAA C 1
ATOM 651 O O . VAL A 1 80 ? 8.586 59.018 83.509 1.000 65.869 78 VAL AAA O 1
ATOM 655 N N . LYS A 1 81 ? 7.543 60.462 84.939 1.000 66.377 79 LYS AAA N 1
ATOM 656 C CA . LYS A 1 81 ? 6.814 59.434 85.726 1.000 66.747 79 LYS AAA CA 1
ATOM 657 C C . LYS A 1 81 ? 5.433 59.257 85.101 1.000 64.448 79 LYS AAA C 1
ATOM 658 O O . LYS A 1 81 ? 4.541 60.102 85.328 1.000 63.176 79 LYS AAA O 1
ATOM 664 N N . TRP A 1 82 ? 5.289 58.200 84.315 1.000 63.458 80 TRP AAA N 1
ATOM 665 C CA . TRP A 1 82 ? 4.063 57.958 83.532 1.000 62.271 80 TRP AAA CA 1
ATOM 666 C C . TRP A 1 82 ? 2.992 57.422 84.469 1.000 62.273 80 TRP AAA C 1
ATOM 667 O O . TRP A 1 82 ? 3.294 56.706 85.421 1.000 63.534 80 TRP AAA O 1
ATOM 678 N N . PRO A 1 83 ? 1.714 57.765 84.219 1.000 60.967 81 PRO AAA N 1
ATOM 679 C CA . PRO A 1 83 ? 0.605 57.200 84.985 1.000 61.076 81 PRO AAA CA 1
ATOM 680 C C . PRO A 1 83 ? 0.607 55.665 85.012 1.000 61.005 81 PRO AAA C 1
ATOM 681 O O . PRO A 1 83 ? 0.864 55.060 83.991 1.000 59.891 81 PRO AAA O 1
ATOM 685 N N . LYS A 1 84 ? 0.302 55.093 86.182 1.000 62.092 82 LYS AAA N 1
ATOM 686 C CA . LYS A 1 84 ? 0.259 53.628 86.417 1.000 63.276 82 LYS AAA CA 1
ATOM 687 C C . LYS A 1 84 ? -0.791 52.959 85.529 1.000 61.832 82 LYS AAA C 1
ATOM 688 O O . LYS A 1 84 ? -0.748 51.736 85.453 1.000 62.513 82 LYS AAA O 1
ATOM 694 N N . THR A 1 85 ? -1.713 53.702 84.915 1.000 60.398 83 THR AAA N 1
ATOM 695 C CA . THR A 1 85 ? -2.869 53.113 84.186 1.000 59.480 83 THR AAA CA 1
ATOM 696 C C . THR A 1 85 ? -2.916 53.605 82.740 1.000 57.514 83 THR AAA C 1
ATOM 697 O O . THR A 1 85 ? -3.927 53.299 82.047 1.000 56.905 83 THR AAA O 1
ATOM 701 N N . LEU A 1 86 ? -1.876 54.301 82.287 1.000 56.414 84 LEU AAA N 1
ATOM 702 C CA . LEU A 1 86 ? -1.761 54.751 80.876 1.000 55.291 84 LEU AAA CA 1
ATOM 703 C C . LEU A 1 86 ? -1.824 53.532 79.961 1.000 54.867 84 LEU AAA C 1
ATOM 704 O O . LEU A 1 86 ? -1.108 52.558 80.211 1.000 55.353 84 LEU AAA O 1
ATOM 709 N N . ALA A 1 87 ? -2.682 53.587 78.950 1.000 54.381 85 ALA AAA N 1
ATOM 710 C CA . ALA A 1 87 ? -2.931 52.469 78.016 1.000 54.471 85 ALA AAA CA 1
ATOM 711 C C . ALA A 1 87 ? -2.742 52.927 76.572 1.000 53.978 85 ALA AAA C 1
ATOM 712 O O . ALA A 1 87 ? -2.436 52.084 75.746 1.000 53.529 85 ALA AAA O 1
ATOM 714 N N . PHE A 1 88 ? -2.955 54.206 76.278 1.000 54.623 86 PHE AAA N 1
ATOM 715 C CA . PHE A 1 88 ? -3.070 54.725 74.897 1.000 54.920 86 PHE AAA CA 1
ATOM 716 C C . PHE A 1 88 ? -2.304 56.035 74.837 1.000 54.484 86 PHE AAA C 1
ATOM 717 O O . PHE A 1 88 ? -2.747 57.025 75.434 1.000 54.830 86 PHE AAA O 1
ATOM 725 N N . LEU A 1 89 ? -1.194 56.039 74.112 1.000 54.574 87 LEU AAA N 1
ATOM 726 C CA . LEU A 1 89 ? -0.304 57.214 73.997 1.000 54.946 87 LEU AAA CA 1
ATOM 727 C C . LEU A 1 89 ? -0.176 57.584 72.525 1.000 55.312 87 LEU AAA C 1
ATOM 728 O O . LEU A 1 89 ? 0.064 56.680 71.702 1.000 56.516 87 LEU AAA O 1
ATOM 733 N N . THR A 1 90 ? -0.348 58.863 72.206 1.000 55.587 88 THR AAA N 1
ATOM 734 C CA . THR A 1 90 ? -0.211 59.374 70.825 1.000 55.765 88 THR AAA CA 1
ATOM 735 C C . THR A 1 90 ? 0.770 60.540 70.815 1.000 56.176 88 THR AAA C 1
ATOM 736 O O . THR A 1 90 ? 0.636 61.439 71.638 1.000 56.146 88 THR AAA O 1
ATOM 740 N N . PHE A 1 91 ? 1.687 60.531 69.861 1.000 56.789 89 PHE AAA N 1
ATOM 741 C CA . PHE A 1 91 ? 2.674 61.616 69.660 1.000 58.224 89 PHE AAA CA 1
ATOM 742 C C . PHE A 1 91 ? 2.329 62.379 68.387 1.000 58.758 89 PHE AAA C 1
ATOM 743 O O . PHE A 1 91 ? 1.761 61.799 67.455 1.000 58.479 89 PHE AAA O 1
ATOM 751 N N . GLY A 1 92 ? 2.694 63.655 68.354 1.000 60.240 90 GLY AAA N 1
ATOM 752 C CA . GLY A 1 92 ? 2.346 64.562 67.249 1.000 61.361 90 GLY AAA CA 1
ATOM 753 C C . GLY A 1 92 ? 3.390 64.556 66.151 1.000 62.789 90 GLY AAA C 1
ATOM 754 O O . GLY A 1 92 ? 4.268 63.662 66.133 1.000 63.134 90 GLY AAA O 1
ATOM 755 N N . TYR A 1 93 ? 3.303 65.544 65.268 1.000 64.043 91 TYR AAA N 1
ATOM 756 C CA . TYR A 1 93 ? 4.153 65.663 64.065 1.000 65.221 91 TYR AAA CA 1
ATOM 757 C C . TYR A 1 93 ? 5.585 66.019 64.480 1.000 67.147 91 TYR AAA C 1
ATOM 758 O O . TYR A 1 93 ? 6.528 65.346 64.026 1.000 67.761 91 TYR AAA O 1
ATOM 767 N N . LYS A 1 94 ? 5.758 67.037 65.323 1.000 68.148 92 LYS AAA N 1
ATOM 768 C CA . LYS A 1 94 ? 7.098 67.630 65.582 1.000 70.068 92 LYS AAA CA 1
ATOM 769 C C . LYS A 1 94 ? 7.842 66.880 66.689 1.000 69.146 92 LYS AAA C 1
ATOM 770 O O . LYS A 1 94 ? 8.919 67.332 67.049 1.000 70.743 92 LYS AAA O 1
ATOM 776 N N . PHE A 1 95 ? 7.310 65.790 67.232 1.000 67.190 93 PHE AAA N 1
ATOM 777 C CA . PHE A 1 95 ? 7.983 65.080 68.347 1.000 66.557 93 PHE AAA CA 1
ATOM 778 C C . PHE A 1 95 ? 9.177 64.293 67.794 1.000 67.329 93 PHE AAA C 1
ATOM 779 O O . PHE A 1 95 ? 8.988 63.404 66.935 1.000 67.129 93 PHE AAA O 1
ATOM 787 N N . ASN A 1 96 ? 10.380 64.607 68.272 1.000 68.498 94 ASN AAA N 1
ATOM 788 C CA . ASN A 1 96 ? 11.608 63.854 67.918 1.000 69.273 94 ASN AAA CA 1
ATOM 789 C C . ASN A 1 96 ? 12.602 63.970 69.070 1.000 70.445 94 ASN AAA C 1
ATOM 790 O O . ASN A 1 96 ? 13.388 64.935 69.087 1.000 72.651 94 ASN AAA O 1
ATOM 795 N N . LYS A 1 97 ? 12.519 63.036 70.015 1.000 69.285 95 LYS AAA N 1
ATOM 796 C CA . LYS A 1 97 ? 13.400 62.978 71.204 1.000 70.162 95 LYS AAA CA 1
ATOM 797 C C . LYS A 1 97 ? 13.658 61.520 71.544 1.000 69.272 95 LYS AAA C 1
ATOM 798 O O . LYS A 1 97 ? 12.812 60.671 71.274 1.000 67.225 95 LYS AAA O 1
ATOM 804 N N . PRO A 1 98 ? 14.831 61.203 72.137 1.000 70.721 96 PRO AAA N 1
ATOM 805 C CA . PRO A 1 98 ? 15.172 59.826 72.492 1.000 70.498 96 PRO AAA CA 1
ATOM 806 C C . PRO A 1 98 ? 14.157 59.231 73.477 1.000 68.560 96 PRO AAA C 1
ATOM 807 O O . PRO A 1 98 ? 13.641 59.958 74.314 1.000 68.912 96 PRO AAA O 1
ATOM 811 N N . ILE A 1 99 ? 13.891 57.933 73.361 1.000 67.104 97 ILE AAA N 1
ATOM 812 C CA . ILE A 1 99 ? 12.915 57.228 74.240 1.000 65.237 97 ILE AAA CA 1
ATOM 813 C C . ILE A 1 99 ? 13.540 55.925 74.750 1.000 65.374 97 ILE AAA C 1
ATOM 814 O O . ILE A 1 99 ? 12.806 55.087 75.299 1.000 63.723 97 ILE AAA O 1
ATOM 819 N N . GLU A 1 100 ? 14.858 55.760 74.613 1.000 66.776 98 GLU AAA N 1
ATOM 820 C CA . GLU A 1 100 ? 15.518 54.471 74.942 1.000 67.246 98 GLU AAA CA 1
ATOM 821 C C . GLU A 1 100 ? 15.576 54.247 76.456 1.000 67.701 98 GLU AAA C 1
ATOM 822 O O . GLU A 1 100 ? 15.658 53.084 76.844 1.000 67.136 98 GLU AAA O 1
ATOM 828 N N . LYS A 1 101 ? 15.499 55.297 77.277 1.000 68.699 99 LYS AAA N 1
ATOM 829 C CA . LYS A 1 101 ? 15.540 55.181 78.761 1.000 70.566 99 LYS AAA CA 1
ATOM 830 C C . LYS A 1 101 ? 14.202 55.625 79.372 1.000 69.493 99 LYS AAA C 1
ATOM 831 O O . LYS A 1 101 ? 14.230 56.305 80.424 1.000 70.422 99 LYS AAA O 1
ATOM 837 N N . VAL A 1 102 ? 13.074 55.261 78.756 1.000 67.748 100 VAL AAA N 1
ATOM 838 C CA . VAL A 1 102 ? 11.781 55.966 78.984 1.000 66.875 100 VAL AAA CA 1
ATOM 839 C C . VAL A 1 102 ? 11.108 55.491 80.280 1.000 66.903 100 VAL AAA C 1
ATOM 840 O O . VAL A 1 102 ? 10.504 56.358 80.975 1.000 66.644 100 VAL AAA O 1
ATOM 844 N N . LYS A 1 103 ? 11.171 54.195 80.602 1.000 67.416 101 LYS AAA N 1
ATOM 845 C CA . LYS A 1 103 ? 10.421 53.607 81.758 1.000 67.793 101 LYS AAA CA 1
ATOM 846 C C . LYS A 1 103 ? 8.902 53.694 81.504 1.000 65.217 101 LYS AAA C 1
ATOM 847 O O . LYS A 1 103 ? 8.198 54.354 82.294 1.000 63.661 101 LYS AAA O 1
ATOM 853 N N . TRP A 1 104 ? 8.417 53.062 80.429 1.000 64.060 102 TRP AAA N 1
ATOM 854 C CA . TRP A 1 104 ? 6.967 52.939 80.120 1.000 62.383 102 TRP AAA CA 1
ATOM 855 C C . TRP A 1 104 ? 6.275 52.242 81.280 1.000 62.465 102 TRP AAA C 1
ATOM 856 O O . TRP A 1 104 ? 6.847 51.344 81.889 1.000 63.038 102 TRP AAA O 1
ATOM 867 N N . PRO A 1 105 ? 5.018 52.621 81.587 1.000 61.768 103 PRO AAA N 1
ATOM 868 C CA . PRO A 1 105 ? 4.184 51.856 82.505 1.000 62.275 103 PRO AAA CA 1
ATOM 869 C C . PRO A 1 105 ? 3.711 50.569 81.823 1.000 62.472 103 PRO AAA C 1
ATOM 870 O O . PRO A 1 105 ? 3.332 50.608 80.663 1.000 62.543 103 PRO AAA O 1
ATOM 874 N N . ASP A 1 106 ? 3.701 49.466 82.565 1.000 63.853 104 ASP AAA N 1
ATOM 875 C CA . ASP A 1 106 ? 3.386 48.123 82.021 1.000 64.171 104 ASP AAA CA 1
ATOM 876 C C . ASP A 1 106 ? 1.933 48.054 81.528 1.000 62.342 104 ASP AAA C 1
ATOM 877 O O . ASP A 1 106 ? 1.598 47.042 80.903 1.000 62.590 104 ASP AAA O 1
ATOM 882 N N . SER A 1 107 ? 1.107 49.077 81.763 1.000 60.412 105 SER AAA N 1
ATOM 883 C CA . SER A 1 107 ? -0.317 49.090 81.333 1.000 58.797 105 SER AAA CA 1
ATOM 884 C C . SER A 1 107 ? -0.462 49.587 79.882 1.000 57.381 105 SER AAA C 1
ATOM 885 O O . SER A 1 107 ? -1.560 49.429 79.306 1.000 56.557 105 SER AAA O 1
ATOM 888 N N . LEU A 1 108 ? 0.586 50.178 79.302 1.000 56.830 106 LEU AAA N 1
ATOM 889 C CA . LEU A 1 108 ? 0.514 50.773 77.939 1.000 55.567 106 LEU AAA CA 1
ATOM 890 C C . LEU A 1 108 ? 0.330 49.656 76.911 1.000 54.921 106 LEU AAA C 1
ATOM 891 O O . LEU A 1 108 ? 1.193 48.770 76.828 1.000 56.418 106 LEU AAA O 1
ATOM 896 N N . THR A 1 109 ? -0.753 49.702 76.145 1.000 53.303 107 THR AAA N 1
ATOM 897 C CA . THR A 1 109 ? -1.080 48.676 75.122 1.000 52.630 107 THR AAA CA 1
ATOM 898 C C . THR A 1 109 ? -0.898 49.245 73.714 1.000 51.245 107 THR AAA C 1
ATOM 899 O O . THR A 1 109 ? -0.660 48.466 72.802 1.000 50.911 107 THR AAA O 1
ATOM 903 N N . THR A 1 110 ? -1.057 50.546 73.534 1.000 50.832 108 THR AAA N 1
ATOM 904 C CA . THR A 1 110 ? -1.164 51.160 72.195 1.000 51.242 108 THR AAA CA 1
ATOM 905 C C . THR A 1 110 ? -0.247 52.374 72.144 1.000 52.195 108 THR AAA C 1
ATOM 906 O O . THR A 1 110 ? -0.347 53.222 73.034 1.000 53.142 108 THR AAA O 1
ATOM 910 N N . LEU A 1 111 ? 0.614 52.450 71.136 1.000 52.901 109 LEU AAA N 1
ATOM 911 C CA . LEU A 1 111 ? 1.530 53.596 70.957 1.000 53.679 109 LEU AAA CA 1
ATOM 912 C C . LEU A 1 111 ? 1.474 53.971 69.488 1.000 53.990 109 LEU AAA C 1
ATOM 913 O O . LEU A 1 111 ? 1.838 53.126 68.648 1.000 54.609 109 LEU AAA O 1
ATOM 918 N N . ILE A 1 112 ? 1.045 55.193 69.206 1.000 54.402 110 ILE AAA N 1
ATOM 919 C CA . ILE A 1 112 ? 0.822 55.680 67.819 1.000 54.419 110 ILE AAA CA 1
ATOM 920 C C . ILE A 1 112 ? 1.615 56.966 67.634 1.000 55.423 110 ILE AAA C 1
ATOM 921 O O . ILE A 1 112 ? 1.513 57.852 68.497 1.000 55.723 110 ILE AAA O 1
ATOM 926 N N . PHE A 1 113 ? 2.358 57.056 66.536 1.000 56.294 111 PHE AAA N 1
ATOM 927 C CA . PHE A 1 113 ? 2.949 58.323 66.054 1.000 57.564 111 PHE AAA CA 1
ATOM 928 C C . PHE A 1 113 ? 2.063 58.897 64.942 1.000 58.483 111 PHE AAA C 1
ATOM 929 O O . PHE A 1 113 ? 1.472 58.137 64.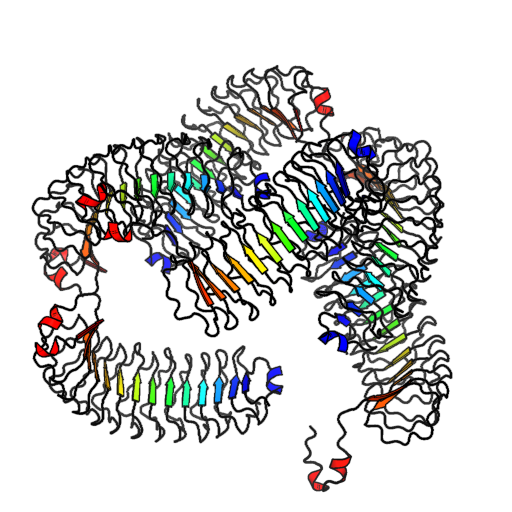156 1.000 57.825 111 PHE AAA O 1
ATOM 937 N N . GLU A 1 114 ? 1.971 60.223 64.888 1.000 60.406 112 GLU AAA N 1
ATOM 938 C CA . GLU A 1 114 ? 1.196 60.957 63.863 1.000 62.088 112 GLU AAA CA 1
ATOM 939 C C . GLU A 1 114 ? 1.700 60.527 62.484 1.000 63.240 112 GLU AAA C 1
ATOM 940 O O . GLU A 1 114 ? 2.836 60.032 62.386 1.000 64.506 112 GLU AAA O 1
ATOM 946 N N . GLU A 1 115 ? 0.858 60.697 61.468 1.000 63.945 113 GLU AAA N 1
ATOM 947 C CA . GLU A 1 115 ? 1.083 60.205 60.086 1.000 64.222 113 GLU AAA CA 1
ATOM 948 C C . GLU A 1 115 ? 2.444 60.696 59.579 1.000 64.461 113 GLU AAA C 1
ATOM 949 O O . GLU A 1 115 ? 3.191 59.885 59.032 1.000 63.172 113 GLU AAA O 1
ATOM 955 N N . ASN A 1 116 ? 2.735 61.986 59.742 1.000 64.987 114 ASN AAA N 1
ATOM 956 C CA . ASN A 1 116 ? 3.955 62.623 59.183 1.000 66.089 114 ASN AAA CA 1
ATOM 957 C C . ASN A 1 116 ? 4.989 62.824 60.292 1.000 65.569 114 ASN AAA C 1
ATOM 958 O O . ASN A 1 116 ? 5.833 63.705 60.132 1.000 67.319 114 ASN AAA O 1
ATOM 963 N N . SER A 1 117 ? 4.949 62.019 61.357 1.000 63.652 115 SER AAA N 1
ATOM 964 C CA . SER A 1 117 ? 5.811 62.209 62.552 1.000 63.537 115 SER AAA CA 1
ATOM 965 C C . SER A 1 117 ? 7.296 62.301 62.148 1.000 63.972 115 SER AAA C 1
ATOM 966 O O . SER A 1 117 ? 7.796 61.396 61.484 1.000 63.027 115 SER AAA O 1
ATOM 969 N N . LEU A 1 118 ? 7.972 63.370 62.562 1.000 64.646 116 LEU AAA N 1
ATOM 970 C CA . LEU A 1 118 ? 9.428 63.566 62.347 1.000 66.277 116 LEU AAA CA 1
ATOM 971 C C . LEU A 1 118 ? 10.221 62.631 63.267 1.000 66.024 116 LEU AAA C 1
ATOM 972 O O . LEU A 1 118 ? 11.431 62.805 63.338 1.000 68.117 116 LEU AAA O 1
ATOM 977 N N . PHE A 1 119 ? 9.577 61.721 63.995 1.000 64.355 117 PHE AAA N 1
ATOM 978 C CA . PHE A 1 119 ? 10.262 60.906 65.026 1.000 63.856 117 PHE AAA CA 1
ATOM 979 C C . PHE A 1 119 ? 11.248 59.978 64.323 1.000 65.069 117 PHE AAA C 1
ATOM 980 O O . PHE A 1 119 ? 10.818 59.157 63.484 1.000 63.943 117 PHE AAA O 1
ATOM 988 N N . ASP A 1 120 ? 12.530 60.133 64.647 1.000 67.407 118 ASP AAA N 1
ATOM 989 C CA . ASP A 1 120 ? 13.611 59.288 64.093 1.000 69.320 118 ASP AAA CA 1
ATOM 990 C C . ASP A 1 120 ? 14.703 59.149 65.160 1.000 71.002 118 ASP AAA C 1
ATOM 991 O O . ASP A 1 120 ? 15.638 59.976 65.189 1.000 73.543 118 ASP AAA O 1
ATOM 996 N N . GLN A 1 121 ? 14.559 58.162 66.039 1.000 69.803 119 GLN AAA N 1
ATOM 997 C CA . GLN A 1 121 ? 15.502 57.922 67.160 1.000 70.668 119 GLN AAA CA 1
ATOM 998 C C . GLN A 1 121 ? 15.667 56.413 67.330 1.000 70.058 119 GLN AAA C 1
ATOM 999 O O . GLN A 1 121 ? 14.709 55.673 67.039 1.000 68.311 119 GLN AAA O 1
ATOM 1005 N N . SER A 1 122 ? 16.840 55.959 67.766 1.000 71.463 120 SER AAA N 1
ATOM 1006 C CA . SER A 1 122 ? 17.101 54.510 67.941 1.000 71.455 120 SER AAA CA 1
ATOM 1007 C C . SER A 1 122 ? 16.196 53.973 69.063 1.000 70.204 120 SER AAA C 1
ATOM 1008 O O . SER A 1 122 ? 15.927 54.704 70.051 1.000 68.858 120 SER AAA O 1
ATOM 1011 N N . ILE A 1 123 ? 15.742 52.734 68.906 1.000 70.039 121 ILE AAA N 1
ATOM 1012 C CA . ILE A 1 123 ? 14.829 52.063 69.867 1.000 69.759 121 ILE AAA CA 1
ATOM 1013 C C . ILE A 1 123 ? 15.363 50.676 70.214 1.000 70.797 121 ILE AAA C 1
ATOM 1014 O O . ILE A 1 123 ? 14.647 49.929 70.905 1.000 70.451 121 ILE AAA O 1
ATOM 1019 N N . GLU A 1 124 ? 16.560 50.332 69.757 1.000 72.515 122 GLU AAA N 1
ATOM 1020 C CA . GLU A 1 124 ? 17.103 48.962 69.921 1.000 73.938 122 GLU AAA CA 1
ATOM 1021 C C . GLU A 1 124 ? 17.420 48.695 71.393 1.000 74.727 122 GLU AAA C 1
ATOM 1022 O O . GLU A 1 124 ? 17.545 47.523 71.751 1.000 75.572 122 GLU AAA O 1
ATOM 1028 N N . LYS A 1 125 ? 17.563 49.730 72.215 1.000 75.088 123 LYS AAA N 1
ATOM 1029 C CA . LYS A 1 125 ? 17.909 49.542 73.646 1.000 77.063 123 LYS AAA CA 1
ATOM 1030 C C . LYS A 1 125 ? 16.683 49.807 74.527 1.000 75.386 123 LYS AAA C 1
ATOM 1031 O O . LYS A 1 125 ? 16.857 49.804 75.766 1.000 75.462 123 LYS AAA O 1
ATOM 1037 N N . ILE A 1 126 ? 15.501 50.004 73.928 1.000 73.634 124 ILE AAA N 1
ATOM 1038 C CA . ILE A 1 126 ? 14.279 50.419 74.673 1.000 72.620 124 ILE AAA CA 1
ATOM 1039 C C . ILE A 1 126 ? 13.777 49.229 75.489 1.000 72.784 124 ILE AAA C 1
ATOM 1040 O O . ILE A 1 126 ? 13.960 48.080 75.056 1.000 72.800 124 ILE AAA O 1
ATOM 1045 N N . LYS A 1 127 ? 13.137 49.507 76.619 1.000 73.310 125 LYS AAA N 1
ATOM 1046 C CA . LYS A 1 127 ? 12.359 48.486 77.357 1.000 74.172 125 LYS AAA CA 1
ATOM 1047 C C . LYS A 1 127 ? 10.859 48.758 77.149 1.000 70.635 125 LYS AAA C 1
ATOM 1048 O O . LYS A 1 127 ? 10.320 49.700 77.756 1.000 69.488 125 LYS AAA O 1
ATOM 1054 N N . TRP A 1 128 ? 10.222 47.957 76.300 1.000 68.508 126 TRP AAA N 1
ATOM 1055 C CA . TRP A 1 128 ? 8.768 48.022 76.018 1.000 66.209 126 TRP AAA CA 1
ATOM 1056 C C . TRP A 1 128 ? 7.983 47.563 77.247 1.000 66.250 126 TRP AAA C 1
ATOM 1057 O O . TRP A 1 128 ? 8.442 46.646 77.942 1.000 67.914 126 TRP AAA O 1
ATOM 1068 N N . SER A 1 129 ? 6.817 48.160 77.477 1.000 65.085 127 SER AAA N 1
ATOM 1069 C CA . SER A 1 129 ? 5.831 47.683 78.476 1.000 64.984 127 SER AAA CA 1
ATOM 1070 C C . SER A 1 129 ? 5.353 46.279 78.093 1.000 65.009 127 SER AAA C 1
ATOM 1071 O O . SER A 1 129 ? 5.243 45.976 76.886 1.000 64.678 127 SER AAA O 1
ATOM 1074 N N . ASN A 1 130 ? 5.076 45.449 79.095 1.000 65.952 128 ASN AAA N 1
ATOM 1075 C CA . ASN A 1 130 ? 4.744 44.017 78.897 1.000 66.639 128 ASN AAA CA 1
ATOM 1076 C C . ASN A 1 130 ? 3.335 43.878 78.320 1.000 64.628 128 ASN AAA C 1
ATOM 1077 O O . ASN A 1 130 ? 2.949 42.745 78.100 1.000 64.992 128 ASN AAA O 1
ATOM 1082 N N . SER A 1 131 ? 2.594 44.973 78.121 1.000 63.083 129 SER AAA N 1
ATOM 1083 C CA . SER A 1 131 ? 1.204 44.944 77.591 1.000 62.166 129 SER AAA CA 1
ATOM 1084 C C . SER A 1 131 ? 1.112 45.583 76.205 1.000 60.522 129 SER AAA C 1
ATOM 1085 O O . SER A 1 131 ? -0.005 45.651 75.692 1.000 60.535 129 SER AAA O 1
ATOM 1088 N N . LEU A 1 132 ? 2.210 46.053 75.620 1.000 60.083 130 LEU AAA N 1
ATOM 1089 C CA . LEU A 1 132 ? 2.163 46.705 74.286 1.000 58.816 130 LEU AAA CA 1
ATOM 1090 C C . LEU A 1 132 ? 1.681 45.688 73.252 1.000 58.376 130 LEU AAA C 1
ATOM 1091 O O . LEU A 1 132 ? 2.315 44.635 73.092 1.000 59.903 130 LEU AAA O 1
ATOM 1096 N N . THR A 1 133 ? 0.573 45.991 72.588 1.000 56.766 131 THR AAA N 1
ATOM 1097 C CA . THR A 1 133 ? -0.027 45.096 71.568 1.000 56.355 131 THR AAA CA 1
ATOM 1098 C C . THR A 1 133 ? -0.015 45.773 70.195 1.000 54.452 131 THR AAA C 1
ATOM 1099 O O . THR A 1 133 ? 0.048 45.044 69.196 1.000 54.912 131 THR AAA O 1
ATOM 1103 N N . THR A 1 134 ? -0.081 47.101 70.130 1.000 52.472 132 THR AAA N 1
ATOM 1104 C CA . THR A 1 134 ? -0.218 47.831 68.850 1.000 51.536 132 THR AAA CA 1
ATOM 1105 C C . THR A 1 134 ? 0.764 48.995 68.838 1.000 50.802 132 THR AAA C 1
ATOM 1106 O O . THR A 1 134 ? 0.636 49.881 69.690 1.000 50.263 132 THR AAA O 1
ATOM 1110 N N . LEU A 1 135 ? 1.694 48.991 67.889 1.000 51.064 133 LEU AAA N 1
ATOM 1111 C CA . LEU A 1 135 ? 2.723 50.054 67.755 1.000 51.399 133 LEU AAA CA 1
ATOM 1112 C C . LEU A 1 135 ? 2.721 50.533 66.312 1.000 51.103 133 LEU AAA C 1
ATOM 1113 O O . LEU A 1 135 ? 2.978 49.699 65.413 1.000 51.767 133 LEU AAA O 1
ATOM 1118 N N . ILE A 1 136 ? 2.446 51.816 66.106 1.000 50.636 134 ILE AAA N 1
ATOM 1119 C CA . ILE A 1 136 ? 2.283 52.375 64.741 1.000 50.957 134 ILE AAA CA 1
ATOM 1120 C C . ILE A 1 136 ? 3.311 53.479 64.529 1.000 52.082 134 ILE AAA C 1
ATOM 1121 O O . ILE A 1 136 ? 3.312 54.437 65.316 1.000 52.255 134 ILE AAA O 1
ATOM 1126 N N . PHE A 1 137 ? 4.105 53.364 63.467 1.000 53.024 135 PHE AAA N 1
ATOM 1127 C CA . PHE A 1 137 ? 5.163 54.351 63.152 1.000 55.017 135 PHE AAA CA 1
ATOM 1128 C C . PHE A 1 137 ? 4.644 55.355 62.125 1.000 56.231 135 PHE AAA C 1
ATOM 1129 O O . PHE A 1 137 ? 3.674 55.075 61.403 1.000 55.972 135 PHE AAA O 1
ATOM 1137 N N . GLY A 1 138 ? 5.315 56.504 62.068 1.000 58.426 136 GLY AAA N 1
ATOM 1138 C CA . GLY A 1 138 ? 5.050 57.572 61.091 1.000 59.642 136 GLY AAA CA 1
ATOM 1139 C C . GLY A 1 138 ? 6.009 57.539 59.908 1.000 61.309 136 GLY AAA C 1
ATOM 1140 O O . GLY A 1 138 ? 6.617 56.486 59.618 1.000 61.769 136 GLY AAA O 1
ATOM 1141 N N . TRP A 1 139 ? 6.143 58.685 59.254 1.000 62.872 137 TRP AAA N 1
ATOM 1142 C CA . TRP A 1 139 ? 6.808 58.853 57.942 1.000 64.962 137 TRP AAA CA 1
ATOM 1143 C C . TRP A 1 139 ? 8.332 58.670 58.066 1.000 66.626 137 TRP AAA C 1
ATOM 1144 O O . TRP A 1 139 ? 8.878 57.827 57.355 1.000 66.340 137 TRP AAA O 1
ATOM 1155 N N . ASN A 1 140 ? 8.985 59.434 58.941 1.000 68.013 138 ASN AAA N 1
ATOM 1156 C CA . ASN A 1 140 ? 10.448 59.669 58.890 1.000 71.102 138 ASN AAA CA 1
ATOM 1157 C C . ASN A 1 140 ? 11.235 58.693 59.772 1.000 71.105 138 ASN AAA C 1
ATOM 1158 O O . ASN A 1 140 ? 12.480 58.837 59.831 1.000 72.864 138 ASN AAA O 1
ATOM 1163 N N . PHE A 1 141 ? 10.590 57.732 60.429 1.000 69.295 139 PHE AAA N 1
ATOM 1164 C CA . PHE A 1 141 ? 11.322 56.809 61.332 1.000 69.073 139 PHE AAA CA 1
ATOM 1165 C C . PHE A 1 141 ? 12.103 55.811 60.474 1.000 69.559 139 PHE AAA C 1
ATOM 1166 O O . PHE A 1 141 ? 11.479 55.076 59.688 1.000 68.811 139 PHE AAA O 1
ATOM 1174 N N . ASN A 1 142 ? 13.428 55.790 60.618 1.000 71.209 140 ASN AAA N 1
ATOM 1175 C CA . ASN A 1 142 ? 14.306 54.823 59.898 1.000 72.305 140 ASN AAA CA 1
ATOM 1176 C C . ASN A 1 142 ? 15.532 54.525 60.762 1.000 73.023 140 ASN AAA C 1
ATOM 1177 O O . ASN A 1 142 ? 16.498 55.290 60.718 1.000 74.360 140 ASN AAA O 1
ATOM 1182 N N . GLN A 1 143 ? 15.431 53.481 61.576 1.000 72.068 141 GLN AAA N 1
ATOM 1183 C CA . GLN A 1 143 ? 16.470 53.076 62.546 1.000 73.077 141 GLN AAA CA 1
ATOM 1184 C C . GLN A 1 143 ? 16.454 51.558 62.632 1.000 72.401 141 GLN AAA C 1
ATOM 1185 O O . GLN A 1 143 ? 15.437 50.914 62.393 1.000 70.060 141 GLN AAA O 1
ATOM 1191 N N . PRO A 1 144 ? 17.613 50.931 62.912 1.000 74.431 142 PRO AAA N 1
ATOM 1192 C CA . PRO A 1 144 ? 17.678 49.474 62.995 1.000 74.440 142 PRO AAA CA 1
ATOM 1193 C C . PRO A 1 144 ? 16.765 48.920 64.098 1.000 72.564 142 PRO AAA C 1
ATOM 1194 O O . PRO A 1 144 ? 16.618 49.563 65.113 1.000 72.076 142 PRO AAA O 1
ATOM 1198 N N . ILE A 1 145 ? 16.196 47.735 63.874 1.000 71.716 143 ILE AAA N 1
ATOM 1199 C CA . ILE A 1 145 ? 15.266 47.070 64.833 1.000 70.556 143 ILE AAA CA 1
ATOM 1200 C C . ILE A 1 145 ? 15.692 45.621 65.082 1.000 71.690 143 ILE AAA C 1
ATOM 1201 O O . ILE A 1 145 ? 14.962 44.920 65.814 1.000 71.699 143 ILE AAA O 1
ATOM 1206 N N . GLU A 1 146 ? 16.792 45.162 64.487 1.000 73.104 144 GLU AAA N 1
ATOM 1207 C CA . GLU A 1 146 ? 17.202 43.738 64.580 1.000 74.271 144 GLU AAA CA 1
ATOM 1208 C C . GLU A 1 146 ? 17.512 43.365 66.036 1.000 75.108 144 GLU AAA C 1
ATOM 1209 O O . GLU A 1 146 ? 17.356 42.184 66.384 1.000 75.962 144 GLU AAA O 1
ATOM 1215 N N . ASN A 1 147 ? 17.935 44.314 66.871 1.000 75.204 145 ASN AAA N 1
ATOM 1216 C CA . ASN A 1 147 ? 18.353 43.990 68.261 1.000 76.177 145 ASN AAA CA 1
ATOM 1217 C C . ASN A 1 147 ? 17.288 44.428 69.265 1.000 74.102 145 ASN AAA C 1
ATOM 1218 O O . ASN A 1 147 ? 17.619 44.434 70.470 1.000 74.879 145 ASN AAA O 1
ATOM 1223 N N . VAL A 1 148 ? 16.074 44.748 68.810 1.000 71.456 146 VAL AAA N 1
ATOM 1224 C CA . VAL A 1 148 ? 14.982 45.226 69.707 1.000 69.825 146 VAL AAA CA 1
ATOM 1225 C C . VAL A 1 148 ? 14.449 44.018 70.478 1.000 69.664 146 VAL AAA C 1
ATOM 1226 O O . VAL A 1 148 ? 14.136 42.993 69.827 1.000 69.696 146 VAL AAA O 1
ATOM 1230 N N . GLU A 1 149 ? 14.333 44.141 71.803 1.000 69.699 147 GLU AAA N 1
ATOM 1231 C CA . GLU A 1 149 ? 13.586 43.170 72.653 1.000 69.823 147 GLU AAA CA 1
ATOM 1232 C C . GLU A 1 149 ? 12.080 43.470 72.525 1.000 66.820 147 GLU AAA C 1
ATOM 1233 O O . GLU A 1 149 ? 11.576 44.373 73.218 1.000 64.997 147 GLU AAA O 1
ATOM 1239 N N . TRP A 1 150 ? 11.383 42.750 71.652 1.000 65.923 148 TRP AAA N 1
ATOM 1240 C CA . TRP A 1 150 ? 9.913 42.903 71.496 1.000 63.978 148 TRP AAA CA 1
ATOM 1241 C C . TRP A 1 150 ? 9.216 42.166 72.633 1.000 64.090 148 TRP AAA C 1
ATOM 1242 O O . TRP A 1 150 ? 9.612 41.065 73.009 1.000 64.661 148 TRP AAA O 1
ATOM 1253 N N . PRO A 1 151 ? 8.138 42.749 73.200 1.000 63.267 149 PRO AAA N 1
ATOM 1254 C CA . PRO A 1 151 ? 7.325 42.057 74.199 1.000 63.733 149 PRO AAA CA 1
ATOM 1255 C C . PRO A 1 151 ? 6.424 41.000 73.555 1.000 64.034 149 PRO AAA C 1
ATOM 1256 O O . PRO A 1 151 ? 5.969 41.214 72.447 1.000 62.960 149 PRO AAA O 1
ATOM 1260 N N . GLU A 1 152 ? 6.194 39.892 74.258 1.000 66.228 150 GLU AAA N 1
ATOM 1261 C CA . GLU A 1 152 ? 5.419 38.741 73.725 1.000 67.856 150 GLU AAA CA 1
ATOM 1262 C C . GLU A 1 152 ? 3.942 39.144 73.599 1.000 66.545 150 GLU AAA C 1
ATOM 1263 O O . GLU A 1 152 ? 3.156 38.352 73.068 1.000 66.760 150 GLU AAA O 1
ATOM 1269 N N . SER A 1 153 ? 3.573 40.344 74.045 1.000 65.268 151 SER AAA N 1
ATOM 1270 C CA . SER A 1 153 ? 2.185 40.851 73.977 1.000 64.304 151 SER AAA CA 1
ATOM 1271 C C . SER A 1 153 ? 1.923 41.535 72.633 1.000 63.185 151 SER AAA C 1
ATOM 1272 O O . SER A 1 153 ? 0.746 41.828 72.357 1.000 62.184 151 SER AAA O 1
ATOM 1275 N N . LEU A 1 154 ? 2.967 41.812 71.846 1.000 62.801 152 LEU AAA N 1
ATOM 1276 C CA . LEU A 1 154 ? 2.828 42.599 70.593 1.000 61.062 152 LEU AAA CA 1
ATOM 1277 C C . LEU A 1 154 ? 2.066 41.770 69.561 1.000 60.835 152 LEU AAA C 1
ATOM 1278 O O . LEU A 1 154 ? 2.498 40.658 69.246 1.000 62.029 152 LEU AAA O 1
ATOM 1283 N N . THR A 1 155 ? 0.950 42.297 69.074 1.000 59.728 153 THR AAA N 1
ATOM 1284 C CA . THR A 1 155 ? 0.083 41.620 68.078 1.000 59.408 153 THR AAA CA 1
ATOM 1285 C C . THR A 1 155 ? 0.102 42.385 66.756 1.000 58.069 153 THR AAA C 1
ATOM 1286 O O . THR A 1 155 ? -0.012 41.728 65.723 1.000 58.211 153 THR AAA O 1
ATOM 1290 N N . THR A 1 156 ? 0.249 43.707 66.780 1.000 56.913 154 THR AAA N 1
ATOM 1291 C CA . THR A 1 156 ? 0.147 44.556 65.567 1.000 56.489 154 THR AAA CA 1
ATOM 1292 C C . THR A 1 156 ? 1.341 45.511 65.482 1.000 56.354 154 THR AAA C 1
ATOM 1293 O O . THR A 1 156 ? 1.559 46.302 66.414 1.000 56.143 154 THR AAA O 1
ATOM 1297 N N . LEU A 1 157 ? 2.079 45.453 64.383 1.000 56.845 155 LEU AAA N 1
ATOM 1298 C CA . LEU A 1 157 ? 3.201 46.387 64.106 1.000 57.210 155 LEU AAA CA 1
ATOM 1299 C C . LEU A 1 157 ? 2.959 46.977 62.722 1.000 57.560 155 LEU AAA C 1
ATOM 1300 O O . LEU A 1 157 ? 2.919 46.203 61.746 1.000 58.829 155 LEU AAA O 1
ATOM 1305 N N . VAL A 1 158 ? 2.823 48.294 62.646 1.000 57.077 156 VAL AAA N 1
ATOM 1306 C CA . VAL A 1 158 ? 2.457 48.982 61.386 1.000 56.757 156 VAL AAA CA 1
ATOM 1307 C C . VAL A 1 158 ? 3.436 50.121 61.141 1.000 57.192 156 VAL AAA C 1
ATOM 1308 O O . VAL A 1 158 ? 3.727 50.889 62.081 1.000 56.281 156 VAL AAA O 1
ATOM 1312 N N . PHE A 1 159 ? 3.906 50.218 59.901 1.000 58.277 157 PHE AAA N 1
ATOM 1313 C CA . PHE A 1 159 ? 4.570 51.424 59.363 1.000 59.128 157 PHE AAA CA 1
ATOM 1314 C C . PHE A 1 159 ? 3.570 52.142 58.457 1.000 59.386 157 PHE AAA C 1
ATOM 1315 O O . PHE A 1 159 ? 2.799 51.488 57.746 1.000 58.566 157 PHE AAA O 1
ATOM 1323 N N . ASN A 1 160 ? 3.597 53.470 58.485 1.000 60.672 158 ASN AAA N 1
ATOM 1324 C CA . ASN A 1 160 ? 2.781 54.321 57.585 1.000 61.740 158 ASN AAA CA 1
ATOM 1325 C C . ASN A 1 160 ? 3.107 53.962 56.136 1.000 62.992 158 ASN AAA C 1
ATOM 1326 O O . ASN A 1 160 ? 4.273 53.638 55.842 1.000 64.943 158 ASN AAA O 1
ATOM 1331 N N . GLU A 1 161 ? 2.117 54.055 55.257 1.000 63.460 159 GLU AAA N 1
ATOM 1332 C CA . GLU A 1 161 ? 2.264 53.622 53.849 1.000 64.469 159 GLU AAA CA 1
ATOM 1333 C C . GLU A 1 161 ? 3.335 54.474 53.158 1.000 65.315 159 GLU AAA C 1
ATOM 1334 O O . GLU A 1 161 ? 3.805 54.043 52.104 1.000 66.272 159 GLU AAA O 1
ATOM 1340 N N . ASP A 1 162 ? 3.717 55.619 53.728 1.000 65.156 160 ASP AAA N 1
ATOM 1341 C CA . ASP A 1 162 ? 4.744 56.516 53.139 1.000 66.541 160 ASP AAA CA 1
ATOM 1342 C C . ASP A 1 162 ? 6.059 56.423 53.918 1.000 66.670 160 ASP AAA C 1
ATOM 1343 O O . ASP A 1 162 ? 6.914 57.344 53.748 1.000 68.237 160 ASP AAA O 1
ATOM 1348 N N . SER A 1 163 ? 6.257 55.358 54.704 1.000 65.102 161 SER AAA N 1
ATOM 1349 C CA . SER A 1 163 ? 7.421 55.247 55.622 1.000 64.977 161 SER AAA CA 1
ATOM 1350 C C . SER A 1 163 ? 8.712 55.099 54.814 1.000 65.668 161 SER AAA C 1
ATOM 1351 O O . SER A 1 163 ? 8.734 54.302 53.859 1.000 65.030 161 SER AAA O 1
ATOM 1354 N N . ILE A 1 164 ? 9.752 55.825 55.217 1.000 66.542 162 ILE AAA N 1
ATOM 1355 C CA . ILE A 1 164 ? 11.106 55.746 54.592 1.000 68.260 162 ILE AAA CA 1
ATOM 1356 C C . ILE A 1 164 ? 11.925 54.681 55.325 1.000 67.943 162 ILE AAA C 1
ATOM 1357 O O . ILE A 1 164 ? 13.152 54.645 55.137 1.000 70.007 162 ILE AAA O 1
ATOM 1362 N N . PHE A 1 165 ? 11.274 53.845 56.131 1.000 65.901 163 PHE AAA N 1
ATOM 1363 C CA . PHE A 1 165 ? 11.956 52.772 56.892 1.000 65.685 163 PHE AAA CA 1
ATOM 1364 C C . PHE A 1 165 ? 12.502 51.735 55.908 1.000 66.327 163 PHE AAA C 1
ATOM 1365 O O . PHE A 1 165 ? 11.737 51.167 55.115 1.000 65.312 163 PHE AAA O 1
ATOM 1373 N N . ASN A 1 166 ? 13.811 51.508 55.947 1.000 68.336 164 ASN AAA N 1
ATOM 1374 C CA . ASN A 1 166 ? 14.477 50.516 55.061 1.000 69.434 164 ASN AAA CA 1
ATOM 1375 C C . ASN A 1 166 ? 15.717 49.991 55.770 1.000 70.327 164 ASN AAA C 1
ATOM 1376 O O . ASN A 1 166 ? 16.747 50.662 55.734 1.000 71.919 164 ASN AAA O 1
ATOM 1381 N N . GLN A 1 167 ? 15.579 48.855 56.445 1.000 69.338 165 GLN AAA N 1
ATOM 1382 C CA . GLN A 1 167 ? 16.636 48.289 57.308 1.000 70.339 165 GLN AAA CA 1
ATOM 1383 C C . GLN A 1 167 ? 16.606 46.777 57.156 1.000 70.203 165 GLN AAA C 1
ATOM 1384 O O . GLN A 1 167 ? 15.586 46.206 56.776 1.000 69.172 165 GLN AAA O 1
ATOM 1390 N N . PRO A 1 168 ? 17.722 46.078 57.435 1.000 71.362 166 PRO AAA N 1
ATOM 1391 C CA . PRO A 1 168 ? 17.702 44.618 57.460 1.000 71.518 166 PRO AAA CA 1
ATOM 1392 C C . PRO A 1 168 ? 16.822 44.109 58.611 1.000 69.815 166 PRO AAA C 1
ATOM 1393 O O . PRO A 1 168 ? 16.803 44.699 59.678 1.000 68.378 166 PRO AAA O 1
ATOM 1397 N N . ILE A 1 169 ? 16.103 43.022 58.365 1.000 69.592 167 ILE AAA N 1
ATOM 1398 C CA . ILE A 1 169 ? 15.181 42.440 59.378 1.000 69.313 167 ILE AAA CA 1
ATOM 1399 C C . ILE A 1 169 ? 15.413 40.935 59.476 1.000 71.381 167 ILE AAA C 1
ATOM 1400 O O . ILE A 1 169 ? 14.595 40.250 60.100 1.000 71.183 167 ILE AAA O 1
ATOM 1405 N N . GLU A 1 170 ? 16.477 40.421 58.873 1.000 74.437 168 GLU AAA N 1
ATOM 1406 C CA . GLU A 1 170 ? 16.695 38.956 58.821 1.000 76.501 168 GLU AAA CA 1
ATOM 1407 C C . GLU A 1 170 ? 17.086 38.423 60.202 1.000 77.739 168 GLU AAA C 1
ATOM 1408 O O . GLU A 1 170 ? 16.989 37.205 60.387 1.000 78.668 168 GLU AAA O 1
ATOM 1414 N N . ASN A 1 171 ? 17.498 39.274 61.140 1.000 78.358 169 ASN AAA N 1
ATOM 1415 C CA . ASN A 1 171 ? 17.971 38.788 62.464 1.000 80.344 169 ASN AAA CA 1
ATOM 1416 C C . ASN A 1 171 ? 17.056 39.266 63.584 1.000 79.085 169 ASN AAA C 1
ATOM 1417 O O . ASN A 1 171 ? 17.463 39.123 64.759 1.000 79.866 169 ASN AAA O 1
ATOM 1422 N N . VAL A 1 172 ? 15.880 39.793 63.248 1.000 77.383 170 VAL AAA N 1
ATOM 1423 C CA . VAL A 1 172 ? 14.920 40.300 64.266 1.000 76.702 170 VAL AAA CA 1
ATOM 1424 C C . VAL A 1 172 ? 14.324 39.101 65.010 1.000 77.477 170 VAL AAA C 1
ATOM 1425 O O . VAL A 1 172 ? 14.004 38.099 64.354 1.000 77.643 170 VAL AAA O 1
ATOM 1429 N N . LYS A 1 173 ? 14.158 39.208 66.328 1.000 78.509 171 LYS AAA N 1
ATOM 1430 C CA . LYS A 1 173 ? 13.429 38.182 67.115 1.000 79.518 171 LYS AAA CA 1
ATOM 1431 C C . LYS A 1 173 ? 11.960 38.607 67.212 1.000 76.473 171 LYS AAA C 1
ATOM 1432 O O . LYS A 1 173 ? 11.623 39.337 68.157 1.000 75.107 171 LYS AAA O 1
ATOM 1438 N N . TRP A 1 174 ? 11.133 38.186 66.252 1.000 75.133 172 TRP AAA N 1
ATOM 1439 C CA . TRP A 1 174 ? 9.672 38.455 66.265 1.000 73.536 172 TRP AAA CA 1
ATOM 1440 C C . TRP A 1 174 ? 9.050 37.719 67.444 1.000 74.467 172 TRP AAA C 1
ATOM 1441 O O . TRP A 1 174 ? 9.393 36.570 67.716 1.000 75.992 172 TRP AAA O 1
ATOM 1452 N N . PRO A 1 175 ? 8.103 38.357 68.164 1.000 73.607 173 PRO AAA N 1
ATOM 1453 C CA . PRO A 1 175 ? 7.351 37.684 69.217 1.000 74.739 173 PRO AAA CA 1
ATOM 1454 C C . PRO A 1 175 ? 6.443 36.573 68.669 1.000 75.932 173 PRO AAA C 1
ATOM 1455 O O . PRO A 1 175 ? 6.074 36.610 67.516 1.000 75.591 173 PRO AAA O 1
ATOM 1459 N N . LYS A 1 176 ? 6.105 35.609 69.522 1.000 78.087 174 LYS AAA N 1
ATOM 1460 C CA . LYS A 1 176 ? 5.364 34.385 69.130 1.000 79.383 174 LYS AAA CA 1
ATOM 1461 C C . LYS A 1 176 ? 3.933 34.735 68.717 1.000 77.767 174 LYS AAA C 1
ATOM 1462 O O . LYS A 1 176 ? 3.391 33.979 67.911 1.000 79.059 174 LYS AAA O 1
ATOM 1468 N N . LEU A 1 177 ? 3.345 35.814 69.244 1.000 75.740 175 LEU AAA N 1
ATOM 1469 C CA . LEU A 1 177 ? 1.898 36.118 69.057 1.000 73.992 175 LEU AAA CA 1
ATOM 1470 C C . LEU A 1 177 ? 1.695 37.275 68.073 1.000 71.611 175 LEU AAA C 1
ATOM 1471 O O . LEU A 1 177 ? 0.534 37.689 67.899 1.000 70.314 175 LEU AAA O 1
ATOM 1476 N N . LEU A 1 178 ? 2.761 37.766 67.437 1.000 70.454 176 LEU AAA N 1
ATOM 1477 C CA . LEU A 1 178 ? 2.657 38.849 66.427 1.000 68.201 176 LEU AAA CA 1
ATOM 1478 C C . LEU A 1 178 ? 1.786 38.355 65.268 1.000 67.678 176 LEU AAA C 1
ATOM 1479 O O . LEU A 1 178 ? 2.026 37.241 64.768 1.000 68.933 176 LEU AAA O 1
ATOM 1484 N N . LYS A 1 179 ? 0.766 39.128 64.899 1.000 66.129 177 LYS AAA N 1
ATOM 1485 C CA . LYS A 1 179 ? -0.299 38.660 63.970 1.000 65.880 177 LYS AAA CA 1
ATOM 1486 C C . LYS A 1 179 ? -0.365 39.522 62.713 1.000 63.151 177 LYS AAA C 1
ATOM 1487 O O . LYS A 1 179 ? -0.793 38.996 61.687 1.000 62.942 177 LYS AAA O 1
ATOM 1493 N N . THR A 1 180 ? 0.002 40.796 62.792 1.000 60.702 178 THR AAA N 1
ATOM 1494 C CA . THR A 1 180 ? -0.099 41.713 61.634 1.000 59.946 178 THR AAA CA 1
ATOM 1495 C C . THR A 1 180 ? 1.187 42.525 61.509 1.000 59.729 178 THR AAA C 1
ATOM 1496 O O . THR A 1 180 ? 1.503 43.285 62.444 1.000 59.724 178 THR AAA O 1
ATOM 1500 N N . ILE A 1 181 ? 1.872 42.388 60.376 1.000 59.765 179 ILE AAA N 1
ATOM 1501 C CA . ILE A 1 181 ? 3.045 43.229 60.022 1.000 59.516 179 ILE AAA CA 1
ATOM 1502 C C . ILE A 1 181 ? 2.703 43.980 58.741 1.000 59.022 179 ILE AAA C 1
ATOM 1503 O O . ILE A 1 181 ? 2.387 43.330 57.737 1.000 59.764 179 ILE AAA O 1
ATOM 1508 N N . ILE A 1 182 ? 2.776 45.304 58.780 1.000 58.260 180 ILE AAA N 1
ATOM 1509 C CA . ILE A 1 182 ? 2.561 46.152 57.580 1.000 58.013 180 ILE AAA CA 1
ATOM 1510 C C . ILE A 1 182 ? 3.789 47.038 57.370 1.000 57.967 180 ILE AAA C 1
ATOM 1511 O O . ILE A 1 182 ? 4.111 47.850 58.240 1.000 57.436 180 ILE AAA O 1
ATOM 1516 N N . PHE A 1 183 ? 4.416 46.899 56.210 1.000 58.542 181 PHE AAA N 1
ATOM 1517 C CA . PHE A 1 183 ? 5.588 47.702 55.793 1.000 59.019 181 PHE AAA CA 1
ATOM 1518 C C . PHE A 1 183 ? 5.132 48.855 54.903 1.000 58.988 181 PHE AAA C 1
ATOM 1519 O O . PHE A 1 183 ? 4.102 48.747 54.214 1.000 58.686 181 PHE AAA O 1
ATOM 1527 N N . GLY A 1 184 ? 5.906 49.935 54.932 1.000 59.785 182 GLY AAA N 1
ATOM 1528 C CA . GLY A 1 184 ? 5.645 51.160 54.163 1.000 60.933 182 GLY AAA CA 1
ATOM 1529 C C . GLY A 1 184 ? 6.267 51.135 52.773 1.000 62.855 182 GLY AAA C 1
ATOM 1530 O O . GLY A 1 184 ? 6.709 50.071 52.307 1.000 63.069 182 GLY AAA O 1
ATOM 1531 N N . CYS A 1 185 ? 6.303 52.309 52.150 1.000 64.794 183 CYS AAA N 1
ATOM 1532 C CA . CYS A 1 185 ? 6.744 52.570 50.757 1.000 67.191 183 CYS AAA CA 1
ATOM 1533 C C . CYS A 1 185 ? 8.176 52.057 50.503 1.000 68.156 183 CYS AAA C 1
ATOM 1534 O O . CYS A 1 185 ? 8.378 51.338 49.514 1.000 68.467 183 CYS AAA O 1
ATOM 1537 N N . HIS A 1 186 ? 9.128 52.375 51.376 1.000 68.189 184 HIS AAA N 1
ATOM 1538 C CA . HIS A 1 186 ? 10.575 52.304 51.056 1.000 70.167 184 HIS AAA CA 1
ATOM 1539 C C . HIS A 1 186 ? 11.216 50.992 51.507 1.000 69.781 184 HIS AAA C 1
ATOM 1540 O O . HIS A 1 186 ? 12.400 50.813 51.198 1.000 71.956 184 HIS AAA O 1
ATOM 1547 N N . PHE A 1 187 ? 10.511 50.116 52.215 1.000 67.762 185 PHE AAA N 1
ATOM 1548 C CA . PHE A 1 187 ? 11.141 48.892 52.764 1.000 67.547 185 PHE AAA CA 1
ATOM 1549 C C . PHE A 1 187 ? 11.517 47.969 51.606 1.000 68.921 185 PHE AAA C 1
ATOM 1550 O O . PHE A 1 187 ? 10.638 47.555 50.844 1.000 68.701 185 PHE AAA O 1
ATOM 1558 N N . ASN A 1 188 ? 12.804 47.663 51.472 1.000 70.848 186 ASN AAA N 1
ATOM 1559 C CA . ASN A 1 188 ? 13.302 46.741 50.424 1.000 72.010 186 ASN AAA CA 1
ATOM 1560 C C . ASN A 1 188 ? 14.572 46.070 50.941 1.000 73.139 186 ASN AAA C 1
ATOM 1561 O O . ASN A 1 188 ? 15.657 46.615 50.727 1.000 75.584 186 ASN AAA O 1
ATOM 1566 N N . HIS A 1 189 ? 14.420 44.936 51.617 1.000 72.184 187 HIS AAA N 1
ATOM 1567 C CA . HIS A 1 189 ? 15.550 44.108 52.107 1.000 73.422 187 HIS AAA CA 1
ATOM 1568 C C . HIS A 1 189 ? 15.165 42.641 52.026 1.000 73.688 187 HIS AAA C 1
ATOM 1569 O O . HIS A 1 189 ? 13.988 42.303 52.055 1.000 72.200 187 HIS AAA O 1
ATOM 1576 N N . PRO A 1 190 ? 16.153 41.735 51.890 1.000 75.717 188 PRO AAA N 1
ATOM 1577 C CA . PRO A 1 190 ? 15.862 40.308 51.797 1.000 76.184 188 PRO AAA CA 1
ATOM 1578 C C . PRO A 1 190 ? 15.104 39.781 53.026 1.000 75.000 188 PRO AAA C 1
ATOM 1579 O O . PRO A 1 190 ? 15.269 40.310 54.117 1.000 73.685 188 PRO AAA O 1
ATOM 1583 N N . ILE A 1 191 ? 14.306 38.738 52.811 1.000 75.385 189 ILE AAA N 1
ATOM 1584 C CA . ILE A 1 191 ? 13.463 38.095 53.862 1.000 74.969 189 ILE AAA CA 1
ATOM 1585 C C . ILE A 1 191 ? 13.649 36.572 53.816 1.000 77.393 189 ILE AAA C 1
ATOM 1586 O O . ILE A 1 191 ? 12.841 35.847 54.438 1.000 77.351 189 ILE AAA O 1
ATOM 1591 N N . GLU A 1 192 ? 14.670 36.102 53.101 1.000 80.207 190 GLU AAA N 1
ATOM 1592 C CA . GLU A 1 192 ? 14.959 34.657 52.919 1.000 82.756 190 GLU AAA CA 1
ATOM 1593 C C . GLU A 1 192 ? 15.229 33.999 54.281 1.000 82.785 190 GLU AAA C 1
ATOM 1594 O O . GLU A 1 192 ? 14.889 32.815 54.436 1.000 83.119 190 GLU AAA O 1
ATOM 1600 N N . ASN A 1 193 ? 15.847 34.706 55.228 1.000 82.309 191 ASN AAA N 1
ATOM 1601 C CA . ASN A 1 193 ? 16.317 34.075 56.490 1.000 83.634 191 ASN AAA CA 1
ATOM 1602 C C . ASN A 1 193 ? 15.528 34.606 57.680 1.000 82.169 191 ASN AAA C 1
ATOM 1603 O O . ASN A 1 193 ? 15.902 34.271 58.828 1.000 82.243 191 ASN AAA O 1
ATOM 1608 N N . VAL A 1 194 ? 14.475 35.381 57.420 1.000 80.779 192 VAL AAA N 1
ATOM 1609 C CA . VAL A 1 194 ? 13.574 35.886 58.493 1.000 79.371 192 VAL AAA CA 1
ATOM 1610 C C . VAL A 1 194 ? 12.798 34.692 59.055 1.000 79.875 192 VAL AAA C 1
ATOM 1611 O O . VAL A 1 194 ? 12.208 33.941 58.250 1.000 80.368 192 VAL AAA O 1
ATOM 1615 N N . LYS A 1 195 ? 12.789 34.530 60.377 1.000 79.933 193 LYS AAA N 1
ATOM 1616 C CA . LYS A 1 195 ? 11.932 33.524 61.054 1.000 80.283 193 LYS AAA CA 1
ATOM 1617 C C . LYS A 1 195 ? 10.613 34.221 61.411 1.000 77.327 193 LYS AAA C 1
ATOM 1618 O O . LYS A 1 195 ? 10.579 34.928 62.436 1.000 75.883 193 LYS AAA O 1
ATOM 1624 N N . TRP A 1 196 ? 9.583 34.069 60.575 1.000 75.693 194 TRP AAA N 1
ATOM 1625 C CA . TRP A 1 196 ? 8.255 34.698 60.802 1.000 73.648 194 TRP AAA CA 1
ATOM 1626 C C . TRP A 1 196 ? 7.566 34.024 61.982 1.000 73.689 194 TRP AAA C 1
ATOM 1627 O O . TRP A 1 196 ? 7.661 32.817 62.157 1.000 75.249 194 TRP AAA O 1
ATOM 1638 N N . PRO A 1 197 ? 6.828 34.777 62.814 1.000 72.585 195 PRO AAA N 1
ATOM 1639 C CA . PRO A 1 197 ? 6.088 34.176 63.920 1.000 73.664 195 PRO AAA CA 1
ATOM 1640 C C . PRO A 1 197 ? 5.008 33.202 63.424 1.000 74.946 195 PRO AAA C 1
ATOM 1641 O O . PRO A 1 197 ? 4.349 33.482 62.432 1.000 74.492 195 PRO AAA O 1
ATOM 1645 N N . GLY A 1 198 ? 4.837 32.091 64.144 1.000 77.105 196 GLY AAA N 1
ATOM 1646 C CA . GLY A 1 198 ? 3.906 31.002 63.788 1.000 78.586 196 GLY AAA CA 1
ATOM 1647 C C . GLY A 1 198 ? 2.444 31.413 63.877 1.000 77.901 196 GLY AAA C 1
ATOM 1648 O O . GLY A 1 198 ? 1.595 30.613 63.478 1.000 79.472 196 GLY AAA O 1
ATOM 1649 N N . SER A 1 199 ? 2.140 32.603 64.391 1.000 76.496 197 SER AAA N 1
ATOM 1650 C CA . SER A 1 199 ? 0.752 33.095 64.580 1.000 75.709 197 SER AAA CA 1
ATOM 1651 C C . SER A 1 199 ? 0.432 34.191 63.559 1.000 73.868 197 SER AAA C 1
ATOM 1652 O O . SER A 1 199 ? -0.728 34.686 63.568 1.000 73.443 197 SER AAA O 1
ATOM 1655 N N . LEU A 1 200 ? 1.402 34.562 62.716 1.000 72.606 198 LEU AAA N 1
ATOM 1656 C CA . LEU A 1 200 ? 1.226 35.645 61.716 1.000 70.475 198 LEU AAA CA 1
ATOM 1657 C C . LEU A 1 200 ? 0.061 35.281 60.797 1.000 69.433 198 LEU AAA C 1
ATOM 1658 O O . LEU A 1 200 ? 0.034 34.145 60.282 1.000 70.648 198 LEU AAA O 1
ATOM 1663 N N . THR A 1 201 ? -0.869 36.212 60.613 1.000 67.209 199 THR AAA N 1
ATOM 1664 C CA . THR A 1 201 ? -2.048 36.027 59.728 1.000 66.856 199 THR AAA CA 1
ATOM 1665 C C . THR A 1 201 ? -2.025 37.053 58.597 1.000 64.959 199 THR AAA C 1
ATOM 1666 O O . THR A 1 201 ? -2.469 36.714 57.506 1.000 65.349 199 THR AAA O 1
ATOM 1670 N N . THR A 1 202 ? -1.545 38.262 58.849 1.000 63.286 200 THR AAA N 1
ATOM 1671 C CA . THR A 1 202 ? -1.525 39.351 57.848 1.000 62.316 200 THR AAA CA 1
ATOM 1672 C C . THR A 1 202 ? -0.098 39.870 57.682 1.000 61.535 200 THR AAA C 1
ATOM 1673 O O . THR A 1 202 ? 0.501 40.293 58.675 1.000 60.609 200 THR AAA O 1
ATOM 1677 N N . LEU A 1 203 ? 0.401 39.848 56.453 1.000 61.672 201 LEU AAA N 1
ATOM 1678 C CA . LEU A 1 203 ? 1.711 40.428 56.083 1.000 61.324 201 LEU AAA CA 1
ATOM 1679 C C . LEU A 1 203 ? 1.515 41.301 54.849 1.000 60.769 201 LEU AAA C 1
ATOM 1680 O O . LEU A 1 203 ? 1.048 40.778 53.824 1.000 61.510 201 LEU AAA O 1
ATOM 1685 N N . ILE A 1 204 ? 1.875 42.576 54.950 1.000 59.740 202 ILE AAA N 1
ATOM 1686 C CA . ILE A 1 204 ? 1.771 43.539 53.822 1.000 59.683 202 ILE AAA CA 1
ATOM 1687 C C . ILE A 1 204 ? 3.157 44.114 53.488 1.000 59.957 202 ILE AAA C 1
ATOM 1688 O O . ILE A 1 204 ? 3.893 44.509 54.397 1.000 59.688 202 ILE AAA O 1
ATOM 1693 N N . PHE A 1 205 ? 3.481 44.181 52.202 1.000 60.492 203 PHE AAA N 1
ATOM 1694 C CA . PHE A 1 205 ? 4.685 44.870 51.685 1.000 61.199 203 PHE AAA CA 1
ATOM 1695 C C . PHE A 1 205 ? 4.267 46.120 50.908 1.000 61.730 203 PHE AAA C 1
ATOM 1696 O O . PHE A 1 205 ? 3.113 46.211 50.443 1.000 61.771 203 PHE AAA O 1
ATOM 1704 N N . GLY A 1 206 ? 5.216 47.040 50.733 1.000 63.097 204 GLY AAA N 1
ATOM 1705 C CA . GLY A 1 206 ? 4.997 48.372 50.137 1.000 63.821 204 GLY AAA CA 1
ATOM 1706 C C . GLY A 1 206 ? 5.468 48.427 48.694 1.000 65.826 204 GLY AAA C 1
ATOM 1707 O O . GLY A 1 206 ? 5.803 47.361 48.125 1.000 66.196 204 GLY AAA O 1
ATOM 1708 N N . ASP A 1 207 ? 5.502 49.637 48.135 1.000 67.122 205 ASP AAA N 1
ATOM 1709 C CA . ASP A 1 207 ? 5.794 49.916 46.703 1.000 69.214 205 ASP AAA CA 1
ATOM 1710 C C . ASP A 1 207 ? 7.163 49.345 46.318 1.000 70.304 205 ASP AAA C 1
ATOM 1711 O O . ASP A 1 207 ? 7.208 48.429 45.488 1.000 70.860 205 ASP AAA O 1
ATOM 1716 N N . ASP A 1 208 ? 8.230 49.834 46.942 1.000 70.910 206 ASP AAA N 1
ATOM 1717 C CA . ASP A 1 208 ? 9.630 49.546 46.538 1.000 72.267 206 ASP AAA CA 1
ATOM 1718 C C . ASP A 1 208 ? 9.989 48.075 46.768 1.000 72.664 206 ASP AAA C 1
ATOM 1719 O O . ASP A 1 208 ? 11.040 47.660 46.249 1.000 74.558 206 ASP AAA O 1
ATOM 1724 N N . PHE A 1 209 ? 9.173 47.304 47.488 1.000 71.711 207 PHE AAA N 1
ATOM 1725 C CA . PHE A 1 209 ? 9.566 45.939 47.909 1.000 72.457 207 PHE AAA CA 1
ATOM 1726 C C . PHE A 1 209 ? 9.688 45.031 46.685 1.000 75.152 207 PHE AAA C 1
ATOM 1727 O O . PHE A 1 209 ? 8.686 44.819 45.976 1.000 74.955 207 PHE AAA O 1
ATOM 1735 N N . ASN A 1 210 ? 10.899 44.521 46.449 1.000 78.267 208 ASN AAA N 1
ATOM 1736 C CA . ASN A 1 210 ? 11.190 43.577 45.343 1.000 80.974 208 ASN AAA CA 1
ATOM 1737 C C . ASN A 1 210 ? 12.312 42.638 45.786 1.000 82.782 208 ASN AAA C 1
ATOM 1738 O O . ASN A 1 210 ? 13.495 42.984 45.610 1.000 84.920 208 ASN AAA O 1
ATOM 1743 N N . GLN A 1 211 ? 11.945 41.508 46.389 1.000 82.746 209 GLN AAA N 1
ATOM 1744 C CA . GLN A 1 211 ? 12.908 40.507 46.912 1.000 83.623 209 GLN AAA CA 1
ATOM 1745 C C . GLN A 1 211 ? 12.383 39.116 46.590 1.000 84.156 209 GLN AAA C 1
ATOM 1746 O O . GLN A 1 211 ? 11.174 38.902 46.538 1.000 83.222 209 GLN AAA O 1
ATOM 1752 N N . PRO A 1 212 ? 13.278 38.138 46.346 1.000 86.330 210 PRO AAA N 1
ATOM 1753 C CA . PRO A 1 212 ? 12.852 36.810 45.903 1.000 87.134 210 PRO AAA CA 1
ATOM 1754 C C . PRO A 1 212 ? 12.229 35.962 47.023 1.000 86.488 210 PRO AAA C 1
ATOM 1755 O O . PRO A 1 212 ? 12.663 36.054 48.162 1.000 85.769 210 PRO AAA O 1
ATOM 1759 N N . PHE A 1 213 ? 11.249 35.135 46.654 1.000 86.874 211 PHE AAA N 1
ATOM 1760 C CA . PHE A 1 213 ? 10.482 34.258 47.576 1.000 86.986 211 PHE AAA CA 1
ATOM 1761 C C . PHE A 1 213 ? 10.818 32.787 47.347 1.000 89.585 211 PHE AAA C 1
ATOM 1762 O O . PHE A 1 213 ? 10.016 31.934 47.769 1.000 90.306 211 PHE AAA O 1
ATOM 1770 N N . GLU A 1 214 ? 11.953 32.492 46.718 1.000 91.740 212 GLU AAA N 1
ATOM 1771 C CA . GLU A 1 214 ? 12.341 31.097 46.409 1.000 94.455 212 GLU AAA CA 1
ATOM 1772 C C . GLU A 1 214 ? 12.574 30.363 47.735 1.000 95.323 212 GLU AAA C 1
ATOM 1773 O O . GLU A 1 214 ? 11.914 29.341 47.964 1.000 96.369 212 GLU AAA O 1
ATOM 1779 N N . ASN A 1 215 ? 13.444 30.882 48.604 1.000 95.182 213 ASN AAA N 1
ATOM 1780 C CA . ASN A 1 215 ? 13.870 30.158 49.832 1.000 96.069 213 ASN AAA CA 1
ATOM 1781 C C . ASN A 1 215 ? 13.134 30.736 51.044 1.000 93.722 213 ASN AAA C 1
ATOM 1782 O O . ASN A 1 215 ? 13.705 30.746 52.145 1.000 93.214 213 ASN AAA O 1
ATOM 1787 N N . VAL A 1 216 ? 11.884 31.152 50.857 1.000 91.994 214 VAL AAA N 1
ATOM 1788 C CA . VAL A 1 216 ? 11.054 31.754 51.936 1.000 89.958 214 VAL AAA CA 1
ATOM 1789 C C . VAL A 1 216 ? 10.008 30.733 52.373 1.000 90.283 214 VAL AAA C 1
ATOM 1790 O O . VAL A 1 216 ? 9.407 30.100 51.505 1.000 91.461 214 VAL AAA O 1
ATOM 1794 N N . ILE A 1 217 ? 9.822 30.578 53.678 1.000 90.260 215 ILE AAA N 1
ATOM 1795 C CA . ILE A 1 217 ? 8.756 29.713 54.255 1.000 90.315 215 ILE AAA CA 1
ATOM 1796 C C . ILE A 1 217 ? 7.892 30.605 55.135 1.000 87.933 215 ILE AAA C 1
ATOM 1797 O O . ILE A 1 217 ? 8.426 31.248 56.049 1.000 87.288 215 ILE AAA O 1
ATOM 1802 N N . LEU A 1 218 ? 6.600 30.653 54.844 1.000 86.604 216 LEU AAA N 1
ATOM 1803 C CA . LEU A 1 218 ? 5.629 31.444 55.629 1.000 84.062 216 LEU AAA CA 1
ATOM 1804 C C . LEU A 1 218 ? 4.816 30.492 56.495 1.000 83.970 216 LEU AAA C 1
ATOM 1805 O O . LEU A 1 218 ? 4.686 29.310 56.188 1.000 85.506 216 LEU AAA O 1
ATOM 1810 N N . PRO A 1 219 ? 4.267 30.977 57.623 1.000 82.195 217 PRO AAA N 1
ATOM 1811 C CA . PRO A 1 219 ? 3.546 30.115 58.555 1.000 83.010 217 PRO AAA CA 1
ATOM 1812 C C . PRO A 1 219 ? 2.258 29.551 57.945 1.000 83.500 217 PRO AAA C 1
ATOM 1813 O O . PRO A 1 219 ? 1.658 30.204 57.107 1.000 82.400 217 PRO AAA O 1
ATOM 1817 N N . LYS A 1 220 ? 1.840 28.372 58.403 1.000 85.403 218 LYS AAA N 1
ATOM 1818 C CA . LYS A 1 220 ? 0.562 27.752 57.967 1.000 86.524 218 LYS AAA CA 1
ATOM 1819 C C . LYS A 1 220 ? -0.615 28.533 58.567 1.000 84.382 218 LYS AAA C 1
ATOM 1820 O O . LYS A 1 220 ? -1.763 28.135 58.329 1.000 85.628 218 LYS AAA O 1
ATOM 1826 N N . SER A 1 221 ? -0.355 29.604 59.314 1.000 81.539 219 SER AAA N 1
ATOM 1827 C CA . SER A 1 221 ? -1.408 30.473 59.892 1.000 79.480 219 SER AAA CA 1
ATOM 1828 C C . SER A 1 221 ? -1.678 31.667 58.970 1.000 76.905 219 SER AAA C 1
ATOM 1829 O O . SER A 1 221 ? -2.734 32.311 59.136 1.000 75.958 219 SER AAA O 1
ATOM 1832 N N . LEU A 1 222 ? -0.759 31.969 58.049 1.000 75.389 220 LEU AAA N 1
ATOM 1833 C CA . LEU A 1 222 ? -0.853 33.179 57.191 1.000 73.153 220 LEU AAA CA 1
ATOM 1834 C C . LEU A 1 222 ? -2.100 33.078 56.306 1.000 72.683 220 LEU AAA C 1
ATOM 1835 O O . LEU A 1 222 ? -2.308 32.025 55.683 1.000 74.041 220 LEU AAA O 1
ATOM 1840 N N . THR A 1 223 ? -2.888 34.148 56.254 1.000 70.847 221 THR AAA N 1
ATOM 1841 C CA . THR A 1 223 ? -4.144 34.215 55.464 1.000 70.935 221 THR AAA CA 1
ATOM 1842 C C . THR A 1 223 ? -4.089 35.360 54.449 1.000 69.734 221 THR AAA C 1
ATOM 1843 O O . THR A 1 223 ? -4.706 35.212 53.395 1.000 70.756 221 THR AAA O 1
ATOM 1847 N N . ASN A 1 224 ? -3.425 36.473 54.754 1.000 68.079 222 ASN AAA N 1
ATOM 1848 C CA . ASN A 1 224 ? -3.482 37.689 53.900 1.000 67.435 222 ASN AAA CA 1
ATOM 1849 C C . ASN A 1 224 ? -2.063 38.124 53.547 1.000 66.953 222 ASN AAA C 1
ATOM 1850 O O . ASN A 1 224 ? -1.297 38.411 54.476 1.000 66.789 222 ASN AAA O 1
ATOM 1855 N N . LEU A 1 225 ? -1.736 38.158 52.254 1.000 67.008 223 LEU AAA N 1
ATOM 1856 C CA . LEU A 1 225 ? -0.417 38.615 51.756 1.000 66.690 223 LEU AAA CA 1
ATOM 1857 C C . LEU A 1 225 ? -0.629 39.717 50.722 1.000 66.140 223 LEU AAA C 1
ATOM 1858 O O . LEU A 1 225 ? -1.516 39.573 49.872 1.000 67.529 223 LEU AAA O 1
ATOM 1863 N N . THR A 1 226 ? 0.165 40.776 50.786 1.000 65.261 224 THR AAA N 1
ATOM 1864 C CA . THR A 1 226 ? 0.009 41.949 49.895 1.000 65.493 224 THR AAA CA 1
ATOM 1865 C C . THR A 1 226 ? 1.362 42.379 49.329 1.000 66.220 224 THR AAA C 1
ATOM 1866 O O . THR A 1 226 ? 2.342 42.458 50.094 1.000 65.382 224 THR AAA O 1
ATOM 1870 N N . PHE A 1 227 ? 1.388 42.678 48.033 1.000 67.524 225 PHE AAA N 1
ATOM 1871 C CA . PHE A 1 227 ? 2.584 43.184 47.319 1.000 68.609 225 PHE AAA CA 1
ATOM 1872 C C . PHE A 1 227 ? 2.242 44.510 46.645 1.000 69.536 225 PHE AAA C 1
ATOM 1873 O O . PHE A 1 227 ? 1.051 44.831 46.476 1.000 69.315 225 PHE AAA O 1
ATOM 1881 N N . GLY A 1 228 ? 3.287 45.247 46.277 1.000 71.290 226 GLY AAA N 1
ATOM 1882 C CA . GLY A 1 228 ? 3.201 46.607 45.721 1.000 72.536 226 GLY AAA CA 1
ATOM 1883 C C . GLY A 1 228 ? 3.571 46.632 44.243 1.000 75.362 226 GLY AAA C 1
ATOM 1884 O O . GLY A 1 228 ? 3.803 45.589 43.632 1.000 76.900 226 GLY AAA O 1
ATOM 1885 N N . PRO A 1 229 ? 3.619 47.839 43.639 1.000 77.125 227 PRO AAA N 1
ATOM 1886 C CA . PRO A 1 229 ? 3.932 48.008 42.216 1.000 79.047 227 PRO AAA CA 1
ATOM 1887 C C . PRO A 1 229 ? 5.283 47.441 41.749 1.000 80.271 227 PRO AAA C 1
ATOM 1888 O O . PRO A 1 229 ? 5.336 46.895 40.678 1.000 81.712 227 PRO AAA O 1
ATOM 1892 N N . ASN A 1 230 ? 6.347 47.562 42.538 1.000 80.270 228 ASN AAA N 1
ATOM 1893 C CA . ASN A 1 230 ? 7.702 47.138 42.085 1.000 81.612 228 ASN AAA CA 1
ATOM 1894 C C . ASN A 1 230 ? 7.901 45.631 42.243 1.000 81.663 228 ASN AAA C 1
ATOM 1895 O O . ASN A 1 230 ? 8.982 45.147 41.853 1.000 83.727 228 ASN AAA O 1
ATOM 1900 N N . PHE A 1 231 ? 6.930 44.901 42.793 1.000 80.494 229 PHE AAA N 1
ATOM 1901 C CA . PHE A 1 231 ? 7.102 43.449 43.047 1.000 80.504 229 PHE AAA CA 1
ATOM 1902 C C . PHE A 1 231 ? 6.954 42.699 41.726 1.000 82.108 229 PHE AAA C 1
ATOM 1903 O O . PHE A 1 231 ? 5.864 42.765 41.131 1.000 82.290 229 PHE AAA O 1
ATOM 1911 N N . ASN A 1 232 ? 8.022 42.038 41.278 1.000 83.699 230 ASN AAA N 1
ATOM 1912 C CA . ASN A 1 232 ? 8.020 41.267 40.008 1.000 85.535 230 ASN AAA CA 1
ATOM 1913 C C . ASN A 1 232 ? 8.801 39.967 40.204 1.000 85.870 230 ASN AAA C 1
ATOM 1914 O O . ASN A 1 232 ? 9.561 39.587 39.309 1.000 87.448 230 ASN AAA O 1
ATOM 1919 N N . GLN A 1 233 ? 8.630 39.310 41.347 1.000 84.601 231 GLN AAA N 1
ATOM 1920 C CA . GLN A 1 233 ? 9.358 38.055 41.650 1.000 84.776 231 GLN AAA CA 1
ATOM 1921 C C . GLN A 1 233 ? 8.371 36.902 41.613 1.000 83.883 231 GLN AAA C 1
ATOM 1922 O O . GLN A 1 233 ? 7.225 37.050 42.026 1.000 82.153 231 GLN AAA O 1
ATOM 1928 N N . PRO A 1 234 ? 8.797 35.721 41.119 1.000 84.817 232 PRO AAA N 1
ATOM 1929 C CA . PRO A 1 234 ? 7.927 34.548 41.081 1.000 84.703 232 PRO AAA CA 1
ATOM 1930 C C . PRO A 1 234 ? 7.479 34.093 42.479 1.000 83.032 232 PRO AAA C 1
ATOM 1931 O O . PRO A 1 234 ? 8.218 34.234 43.431 1.000 82.692 232 PRO AAA O 1
ATOM 1935 N N . LEU A 1 235 ? 6.268 33.548 42.557 1.000 82.348 233 LEU AAA N 1
ATOM 1936 C CA . LEU A 1 235 ? 5.655 33.040 43.805 1.000 81.491 233 LEU AAA CA 1
ATOM 1937 C C . LEU A 1 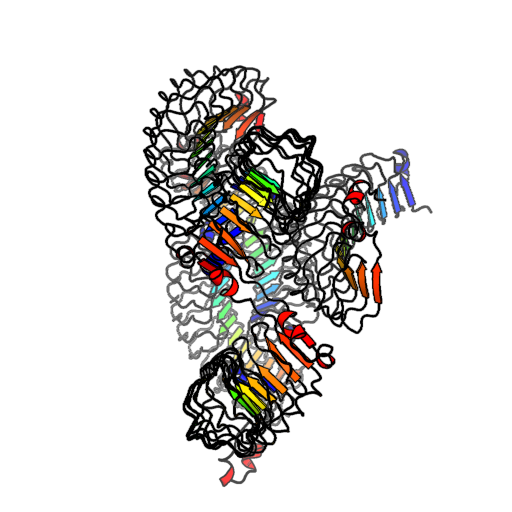235 ? 5.303 31.568 43.606 1.000 83.289 233 LEU AAA C 1
ATOM 1938 O O . LEU A 1 235 ? 4.212 31.291 43.123 1.000 84.398 233 LEU AAA O 1
ATOM 1943 N N . ASN A 1 236 ? 6.194 30.653 43.977 1.000 84.874 234 ASN AAA N 1
ATOM 1944 C CA . ASN A 1 236 ? 6.038 29.210 43.658 1.000 86.752 234 ASN AAA CA 1
ATOM 1945 C C . ASN A 1 236 ? 5.774 28.375 44.918 1.000 86.911 234 ASN AAA C 1
ATOM 1946 O O . ASN A 1 236 ? 5.393 27.204 44.760 1.000 88.473 234 ASN AAA O 1
ATOM 1951 N N . PHE A 1 237 ? 5.975 28.922 46.119 1.000 85.706 235 PHE AAA N 1
ATOM 1952 C CA . PHE A 1 237 ? 5.914 28.148 47.385 1.000 86.268 235 PHE AAA CA 1
ATOM 1953 C C . PHE A 1 237 ? 5.133 28.916 48.457 1.000 84.598 235 PHE AAA C 1
ATOM 1954 O O . PHE A 1 237 ? 5.562 28.918 49.617 1.000 84.232 235 PHE AAA O 1
ATOM 1962 N N . LEU A 1 238 ? 4.004 29.530 48.108 1.000 84.429 236 LEU AAA N 1
ATOM 1963 C CA . LEU A 1 238 ? 3.109 30.166 49.115 1.000 83.419 236 LEU AAA CA 1
ATOM 1964 C C . LEU A 1 238 ? 2.358 29.068 49.860 1.000 85.128 236 LEU AAA C 1
ATOM 1965 O O . LEU A 1 238 ? 2.059 28.018 49.296 1.000 86.952 236 LEU AAA O 1
ATOM 1970 N N . PRO A 1 239 ? 2.052 29.263 51.159 1.000 85.314 237 PRO AAA N 1
ATOM 1971 C CA . PRO A 1 239 ? 1.390 28.225 51.942 1.000 87.490 237 PRO AAA CA 1
ATOM 1972 C C . PRO A 1 239 ? -0.047 27.958 51.470 1.000 89.292 237 PRO AAA C 1
ATOM 1973 O O . PRO A 1 239 ? -0.696 28.858 50.972 1.000 87.567 237 PRO AAA O 1
ATOM 1977 N N . GLU A 1 240 ? -0.508 26.723 51.659 1.000 93.043 238 GLU AAA N 1
ATOM 1978 C CA . GLU A 1 240 ? -1.858 26.261 51.250 1.000 95.456 238 GLU AAA CA 1
ATOM 1979 C C . GLU A 1 240 ? -2.900 26.778 52.248 1.000 94.507 238 GLU AAA C 1
ATOM 1980 O O . GLU A 1 240 ? -4.053 26.344 52.151 1.000 96.684 238 GLU AAA O 1
ATOM 1986 N N . SER A 1 241 ? -2.519 27.658 53.174 1.000 92.476 239 SER AAA N 1
ATOM 1987 C CA . SER A 1 241 ? -3.451 28.306 54.134 1.000 91.570 239 SER AAA CA 1
ATOM 1988 C C . SER A 1 241 ? -3.901 29.677 53.609 1.000 89.376 239 SER AAA C 1
ATOM 1989 O O . SER A 1 241 ? -4.873 30.236 54.160 1.000 87.978 239 SER AAA O 1
ATOM 1992 N N . LEU A 1 242 ? -3.191 30.224 52.617 1.000 88.406 240 LEU AAA N 1
ATOM 1993 C CA . LEU A 1 242 ? -3.402 31.612 52.123 1.000 86.126 240 LEU AAA CA 1
ATOM 1994 C C . LEU A 1 242 ? -4.811 31.720 51.542 1.000 86.165 240 LEU AAA C 1
ATOM 1995 O O . LEU A 1 242 ? -5.216 30.806 50.815 1.000 87.952 240 LEU AAA O 1
ATOM 2000 N N . LYS A 1 243 ? -5.522 32.795 51.866 1.000 84.847 241 LYS AAA N 1
ATOM 2001 C CA . LYS A 1 243 ? -6.928 33.012 51.432 1.000 85.478 241 LYS AAA CA 1
ATOM 2002 C C . LYS A 1 243 ? -7.020 34.239 50.521 1.000 84.095 241 LYS AAA C 1
ATOM 2003 O O . LYS A 1 243 ? -7.718 34.160 49.488 1.000 85.264 241 LYS AAA O 1
ATOM 2009 N N . ASN A 1 244 ? -6.379 35.342 50.898 1.000 81.627 242 ASN AAA N 1
ATOM 2010 C CA . ASN A 1 244 ? -6.429 36.599 50.110 1.000 80.681 242 ASN AAA CA 1
ATOM 2011 C C . ASN A 1 244 ? -5.003 37.006 49.736 1.000 79.596 242 ASN AAA C 1
ATOM 2012 O O . ASN A 1 244 ? -4.139 37.043 50.624 1.000 79.536 242 ASN AAA O 1
ATOM 2017 N N . ILE A 1 245 ? -4.775 37.324 48.466 1.000 79.302 243 ILE AAA N 1
ATOM 2018 C CA . ILE A 1 245 ? -3.471 37.862 47.993 1.000 78.050 243 ILE AAA CA 1
ATOM 2019 C C . ILE A 1 245 ? -3.732 39.117 47.167 1.000 76.962 243 ILE AAA C 1
ATOM 2020 O O . ILE A 1 245 ? -4.757 39.174 46.478 1.000 77.861 243 ILE AAA O 1
ATOM 2025 N N . THR A 1 246 ? -2.824 40.081 47.243 1.000 75.662 244 THR AAA N 1
ATOM 2026 C CA . THR A 1 246 ? -2.929 41.367 46.518 1.000 75.577 244 THR AAA CA 1
ATOM 2027 C C . THR A 1 246 ? -1.673 41.584 45.681 1.000 76.110 244 THR AAA C 1
ATOM 2028 O O . THR A 1 246 ? -0.567 41.523 46.243 1.000 75.696 244 THR AAA O 1
ATOM 2032 N N . ILE A 1 247 ? -1.854 41.861 44.392 1.000 77.103 245 ILE AAA N 1
ATOM 2033 C CA . ILE A 1 247 ? -0.748 42.189 43.448 1.000 77.700 245 ILE AAA CA 1
ATOM 2034 C C . ILE A 1 247 ? -1.187 43.366 42.583 1.000 78.370 245 ILE AAA C 1
ATOM 2035 O O . ILE A 1 247 ? -2.338 43.809 42.714 1.000 78.767 245 ILE AAA O 1
ATOM 2040 N N . THR A 1 248 ? -0.290 43.837 41.723 1.000 79.537 246 THR AAA N 1
ATOM 2041 C CA . THR A 1 248 ? -0.511 44.996 40.827 1.000 80.457 246 THR AAA CA 1
ATOM 2042 C C . THR A 1 248 ? -0.403 44.513 39.384 1.000 82.058 246 THR AAA C 1
ATOM 2043 O O . THR A 1 248 ? 0.003 43.358 39.179 1.000 81.925 246 THR AAA O 1
ATOM 2047 N N . THR A 1 249 ? -0.751 45.371 38.428 1.000 83.360 247 THR AAA N 1
ATOM 2048 C CA . THR A 1 249 ? -0.726 45.056 36.978 1.000 85.051 247 THR AAA CA 1
ATOM 2049 C C . THR A 1 249 ? 0.705 45.155 36.449 1.000 85.614 247 THR AAA C 1
ATOM 2050 O O . THR A 1 249 ? 0.922 44.760 35.302 1.000 87.159 247 THR AAA O 1
ATOM 2054 N N . ASN A 1 250 ? 1.651 45.625 37.263 1.000 84.908 248 ASN AAA N 1
ATOM 2055 C CA . ASN A 1 250 ? 3.088 45.664 36.888 1.000 86.074 248 ASN AAA CA 1
ATOM 2056 C C . ASN A 1 250 ? 3.711 44.277 37.053 1.000 86.209 248 ASN AAA C 1
ATOM 2057 O O . ASN A 1 250 ? 4.873 44.134 36.679 1.000 87.352 248 ASN AAA O 1
ATOM 2062 N N . TYR A 1 251 ? 2.963 43.295 37.557 1.000 86.236 249 TYR AAA N 1
ATOM 2063 C CA . TYR A 1 251 ? 3.461 41.915 37.778 1.000 87.638 249 TYR AAA CA 1
ATOM 2064 C C . TYR A 1 251 ? 3.547 41.188 36.433 1.000 90.547 249 TYR AAA C 1
ATOM 2065 O O . TYR A 1 251 ? 2.510 40.835 35.861 1.000 91.004 249 TYR AAA O 1
ATOM 2074 N N . GLN A 1 252 ? 4.766 40.968 35.942 1.000 93.140 250 GLN AAA N 1
ATOM 2075 C CA . GLN A 1 252 ? 5.015 40.357 34.612 1.000 96.091 250 GLN AAA CA 1
ATOM 2076 C C . GLN A 1 252 ? 5.515 38.918 34.767 1.000 95.806 250 GLN AAA C 1
ATOM 2077 O O . GLN A 1 252 ? 6.271 38.474 33.889 1.000 98.108 250 GLN AAA O 1
ATOM 2083 N N . GLN A 1 253 ? 5.103 38.200 35.814 1.000 93.490 251 GLN AAA N 1
ATOM 2084 C CA . GLN A 1 253 ? 5.476 36.770 35.995 1.000 93.288 251 GLN AAA CA 1
ATOM 2085 C C . GLN A 1 253 ? 4.230 35.897 35.854 1.000 92.733 251 GLN AAA C 1
ATOM 2086 O O . GLN A 1 253 ? 3.113 36.423 35.983 1.000 92.304 251 GLN AAA O 1
ATOM 2092 N N . ASN A 1 254 ? 4.425 34.605 35.605 1.000 93.089 252 ASN AAA N 1
ATOM 2093 C CA . ASN A 1 254 ? 3.322 33.616 35.535 1.000 93.179 252 ASN AAA CA 1
ATOM 2094 C C . ASN A 1 254 ? 2.922 33.253 36.963 1.000 90.961 252 ASN AAA C 1
ATOM 2095 O O . ASN A 1 254 ? 3.754 33.379 37.865 1.000 90.187 252 ASN AAA O 1
ATOM 2100 N N . LEU A 1 255 ? 1.676 32.842 37.165 1.000 90.227 253 LEU AAA N 1
ATOM 2101 C CA . LEU A 1 255 ? 1.129 32.587 38.519 1.000 88.348 253 LEU AAA CA 1
ATOM 2102 C C . LEU A 1 255 ? 0.489 31.208 38.562 1.000 89.708 253 LEU AAA C 1
ATOM 2103 O O . LEU A 1 255 ? -0.442 31.037 39.350 1.000 89.103 253 LEU AAA O 1
ATOM 2108 N N . TYR A 1 256 ? 0.974 30.266 37.754 1.000 91.886 254 TYR AAA N 1
ATOM 2109 C CA . TYR A 1 256 ? 0.403 28.899 37.680 1.000 94.074 254 TYR AAA CA 1
ATOM 2110 C C . TYR A 1 256 ? 0.623 28.177 39.013 1.000 94.033 254 TYR AAA C 1
ATOM 2111 O O . TYR A 1 256 ? -0.132 27.239 39.296 1.000 95.384 254 TYR AAA O 1
ATOM 2120 N N . ASN A 1 257 ? 1.588 28.622 39.823 1.000 93.270 255 ASN AAA N 1
ATOM 2121 C CA . ASN A 1 257 ? 2.000 27.917 41.065 1.000 93.249 255 ASN AAA CA 1
ATOM 2122 C C . ASN A 1 257 ? 1.295 28.502 42.292 1.000 91.169 255 ASN AAA C 1
ATOM 2123 O O . ASN A 1 257 ? 1.676 28.118 43.415 1.000 91.077 255 ASN AAA O 1
ATOM 2128 N N . LEU A 1 258 ? 0.324 29.398 42.107 1.000 90.247 256 LEU AAA N 1
ATOM 2129 C CA . LEU A 1 258 ? -0.444 29.975 43.243 1.000 88.798 256 LEU AAA CA 1
ATOM 2130 C C . LEU A 1 258 ? -1.136 28.843 43.994 1.000 90.256 256 LEU AAA C 1
ATOM 2131 O O . LEU A 1 258 ? -1.492 27.820 43.414 1.000 92.507 256 LEU AAA O 1
ATOM 2136 N N . PRO A 1 259 ? -1.333 28.982 45.319 1.000 89.824 257 PRO AAA N 1
ATOM 2137 C CA . PRO A 1 259 ? -2.006 27.948 46.099 1.000 91.584 257 PRO AAA CA 1
ATOM 2138 C C . PRO A 1 259 ? -3.490 27.827 45.727 1.000 93.336 257 PRO AAA C 1
ATOM 2139 O O . PRO A 1 259 ? -4.100 28.846 45.478 1.000 92.630 257 PRO AAA O 1
ATOM 2143 N N . SER A 1 260 ? -4.042 26.611 45.725 1.000 96.664 258 SER AAA N 1
ATOM 2144 C CA . SER A 1 260 ? -5.513 26.387 45.773 1.000 98.481 258 SER AAA CA 1
ATOM 2145 C C . SER A 1 260 ? -6.022 26.886 47.126 1.000 97.918 258 SER AAA C 1
ATOM 2146 O O . SER A 1 260 ? -5.200 27.302 47.951 1.000 97.303 258 SER AAA O 1
ATOM 2149 N N . SER A 1 261 ? -7.332 26.884 47.347 1.000 99.691 259 SER AAA N 1
ATOM 2150 C CA . SER A 1 261 ? -7.945 27.349 48.616 1.000 99.547 259 SER AAA CA 1
ATOM 2151 C C . SER A 1 261 ? -7.820 28.873 48.754 1.000 97.542 259 SER AAA C 1
ATOM 2152 O O . SER A 1 261 ? -8.255 29.388 49.803 1.000 97.315 259 SER AAA O 1
ATOM 2155 N N . LEU A 1 262 ? -7.250 29.577 47.768 1.000 96.691 260 LEU AAA N 1
ATOM 2156 C CA . LEU A 1 262 ? -7.352 31.061 47.698 1.000 95.058 260 LEU AAA CA 1
ATOM 2157 C C . LEU A 1 262 ? -8.820 31.421 47.452 1.000 96.715 260 LEU AAA C 1
ATOM 2158 O O . LEU A 1 262 ? -9.466 30.768 46.615 1.000 98.432 260 LEU AAA O 1
ATOM 2163 N N . ASN A 1 263 ? -9.332 32.411 48.174 1.000 96.618 261 ASN AAA N 1
ATOM 2164 C CA . ASN A 1 263 ? -10.754 32.830 48.087 1.000 98.322 261 ASN AAA CA 1
ATOM 2165 C C . ASN A 1 263 ? -10.863 34.167 47.349 1.000 97.362 261 ASN AAA C 1
ATOM 2166 O O . ASN A 1 263 ? -11.987 34.522 46.961 1.000 99.039 261 ASN AAA O 1
ATOM 2171 N N . CYS A 1 264 ? -9.752 34.881 47.162 1.000 95.751 262 CYS AAA N 1
ATOM 2172 C CA . CYS A 1 264 ? -9.747 36.239 46.562 1.000 94.350 262 CYS AAA CA 1
ATOM 2173 C C . CYS A 1 264 ? -8.323 36.627 46.143 1.000 91.733 262 CYS AAA C 1
ATOM 2174 O O . CYS A 1 264 ? -7.393 36.484 46.948 1.000 90.801 262 CYS AAA O 1
ATOM 2177 N N . ILE A 1 265 ? -8.162 37.083 44.905 1.000 90.585 263 ILE AAA N 1
ATOM 2178 C CA . ILE A 1 265 ? -6.857 37.522 44.335 1.000 88.445 263 ILE AAA CA 1
ATOM 2179 C C . ILE A 1 265 ? -7.037 38.952 43.835 1.000 87.749 263 ILE AAA C 1
ATOM 2180 O O . ILE A 1 265 ? -7.554 39.121 42.712 1.000 89.513 263 ILE AAA O 1
ATOM 2185 N N . LYS A 1 266 ? -6.653 39.940 44.638 1.000 85.443 264 LYS AAA N 1
ATOM 2186 C CA . LYS A 1 266 ? -6.880 41.365 44.293 1.000 85.333 264 LYS AAA CA 1
ATOM 2187 C C . LYS A 1 266 ? -5.769 41.823 43.350 1.000 84.721 264 LYS AAA C 1
ATOM 2188 O O . LYS A 1 266 ? -4.595 41.613 43.669 1.000 83.886 264 LYS AAA O 1
ATOM 2194 N N . ILE A 1 267 ? -6.138 42.417 42.220 1.000 85.496 265 ILE AAA N 1
ATOM 2195 C CA . ILE A 1 267 ? -5.171 42.967 41.231 1.000 85.536 265 ILE AAA CA 1
ATOM 2196 C C . ILE A 1 267 ? -5.428 44.465 41.110 1.000 84.968 265 ILE AAA C 1
ATOM 2197 O O . ILE A 1 267 ? -6.504 44.849 40.605 1.000 85.946 265 ILE AAA O 1
ATOM 2202 N N . ILE A 1 268 ? -4.469 45.270 41.551 1.000 83.320 266 ILE AAA N 1
ATOM 2203 C CA . ILE A 1 268 ? -4.573 46.750 41.499 1.000 82.892 266 ILE AAA CA 1
ATOM 2204 C C . ILE A 1 268 ? -3.955 47.218 40.184 1.000 84.525 266 ILE AAA C 1
ATOM 2205 O O . ILE A 1 268 ? -2.777 46.865 39.910 1.000 84.608 266 ILE AAA O 1
ATOM 2210 N N . SER A 1 269 ? -4.711 47.989 39.405 1.000 85.260 267 SER AAA N 1
ATOM 2211 C CA . SER A 1 269 ? -4.239 48.523 38.109 1.000 87.338 267 SER AAA CA 1
ATOM 2212 C C . SER A 1 269 ? -3.408 49.776 38.361 1.000 87.292 267 SER AAA C 1
ATOM 2213 O O . SER A 1 269 ? -3.866 50.672 39.070 1.000 86.046 267 SER AAA O 1
ATOM 2216 N N . TYR A 1 270 ? -2.224 49.827 37.771 1.000 89.461 268 TYR AAA N 1
ATOM 2217 C CA . TYR A 1 270 ? -1.362 51.025 37.800 1.000 91.132 268 TYR AAA CA 1
ATOM 2218 C C . TYR A 1 270 ? -1.242 51.596 36.394 1.000 94.824 268 TYR AAA C 1
ATOM 2219 O O . TYR A 1 270 ? -1.375 50.862 35.394 1.000 96.146 268 TYR AAA O 1
ATOM 2228 N N . LYS A 1 271 ? -1.006 52.904 36.381 1.000 97.305 269 LYS AAA N 1
ATOM 2229 C CA . LYS A 1 271 ? -0.629 53.721 35.209 1.000 100.539 269 LYS AAA CA 1
ATOM 2230 C C . LYS A 1 271 ? 0.398 53.003 34.346 1.000 100.701 269 LYS AAA C 1
ATOM 2231 O O . LYS A 1 271 ? 1.472 52.667 34.868 1.000 99.073 269 LYS AAA O 1
ATOM 2237 N N . ARG A 1 272 ? 0.110 52.796 33.068 1.000 102.592 270 ARG AAA N 1
ATOM 2238 C CA . ARG A 1 272 ? 1.024 51.977 32.227 1.000 103.562 270 ARG AAA CA 1
ATOM 2239 C C . ARG A 1 272 ? 2.152 52.885 31.729 1.000 105.169 270 ARG AAA C 1
ATOM 2240 O O . ARG A 1 272 ? 2.021 54.117 31.829 1.000 105.697 270 ARG AAA O 1
ATOM 2248 N N . THR A 1 273 ? 3.236 52.279 31.260 1.000 106.150 271 THR AAA N 1
ATOM 2249 C CA . THR A 1 273 ? 4.423 52.969 30.694 1.000 108.271 271 THR AAA CA 1
ATOM 2250 C C . THR A 1 273 ? 4.350 52.943 29.161 1.000 110.633 271 THR AAA C 1
ATOM 2251 O O . THR A 1 273 ? 3.561 52.151 28.613 1.000 110.379 271 THR AAA O 1
ATOM 2255 N N . TYR A 1 274 ? 5.195 53.734 28.501 1.000 112.873 272 TYR AAA N 1
ATOM 2256 C CA . TYR A 1 274 ? 5.066 54.095 27.064 1.000 116.284 272 TYR AAA CA 1
ATOM 2257 C C . TYR A 1 274 ? 5.926 53.207 26.151 1.000 118.216 272 TYR AAA C 1
ATOM 2258 O O . TYR A 1 274 ? 5.627 53.167 24.933 1.000 120.120 272 TYR AAA O 1
ATOM 2267 N N . GLU A 1 275 ? 6.971 52.553 26.674 1.000 118.075 273 GLU AAA N 1
ATOM 2268 C CA . GLU A 1 275 ? 8.049 51.967 25.822 1.000 120.581 273 GLU AAA CA 1
ATOM 2269 C C . GLU A 1 275 ? 7.483 50.891 24.885 1.000 121.560 273 GLU AAA C 1
ATOM 2270 O O . GLU A 1 275 ? 8.027 50.733 23.793 1.000 123.951 273 GLU AAA O 1
ATOM 2276 N N . HIS A 1 276 ? 6.434 50.178 25.294 1.000 120.333 274 HIS AAA N 1
ATOM 2277 C CA . HIS A 1 276 ? 5.902 48.995 24.567 1.000 121.102 274 HIS AAA CA 1
ATOM 2278 C C . HIS A 1 276 ? 5.291 49.424 23.227 1.000 124.384 274 HIS AAA C 1
ATOM 2279 O O . HIS A 1 276 ? 5.045 48.536 22.399 1.000 125.542 274 HIS AAA O 1
ATOM 2286 N N . ILE A 1 277 ? 5.047 50.718 23.007 1.000 125.853 275 ILE AAA N 1
ATOM 2287 C CA . ILE A 1 277 ? 4.542 51.212 21.694 1.000 128.707 275 ILE AAA CA 1
ATOM 2288 C C . ILE A 1 277 ? 5.670 51.935 20.958 1.000 131.568 275 ILE AAA C 1
ATOM 2289 O O . ILE A 1 277 ? 5.593 52.049 19.723 1.000 135.166 275 ILE AAA O 1
ATOM 2294 N N . VAL A 1 278 ? 6.655 52.460 21.680 1.000 131.152 276 VAL AAA N 1
ATOM 2295 C CA . VAL A 1 278 ? 7.786 53.195 21.048 1.000 134.350 276 VAL AAA CA 1
ATOM 2296 C C . VAL A 1 278 ? 8.737 52.179 20.408 1.000 136.503 276 VAL AAA C 1
ATOM 2297 O O . VAL A 1 278 ? 9.212 52.438 19.295 1.000 139.814 276 VAL AAA O 1
ATOM 2301 N N . ASN A 1 279 ? 8.953 51.034 21.051 1.000 135.401 277 ASN AAA N 1
ATOM 2302 C CA . ASN A 1 279 ? 9.891 49.992 20.551 1.000 137.175 277 ASN AAA CA 1
ATOM 2303 C C . ASN A 1 279 ? 9.305 49.290 19.315 1.000 139.438 277 ASN AAA C 1
ATOM 2304 O O . ASN A 1 279 ? 10.008 48.425 18.759 1.000 141.223 277 ASN AAA O 1
ATOM 2309 N N . VAL A 1 280 ? 8.093 49.650 18.879 1.000 139.745 278 VAL AAA N 1
ATOM 2310 C CA . VAL A 1 280 ? 7.444 49.047 17.677 1.000 141.568 278 VAL AAA CA 1
ATOM 2311 C C . VAL A 1 280 ? 7.038 50.179 16.727 1.000 144.684 278 VAL AAA C 1
ATOM 2312 O O . VAL A 1 280 ? 6.142 49.976 15.892 1.000 145.874 278 VAL AAA O 1
ATOM 2316 N N . LEU A 1 281 ? 7.705 51.326 16.843 1.000 146.399 279 LEU AAA N 1
ATOM 2317 C CA . LEU A 1 281 ? 7.363 52.576 16.114 1.000 149.845 279 LEU AAA CA 1
ATOM 2318 C C . LEU A 1 281 ? 8.435 52.856 15.062 1.000 154.330 279 LEU AAA C 1
ATOM 2319 O O . LEU A 1 281 ? 9.599 52.522 15.272 1.000 154.960 279 LEU AAA O 1
ATOM 2324 N N . PRO A 1 282 ? 8.091 53.438 13.885 1.000 158.664 280 PRO AAA N 1
ATOM 2325 C CA . PRO A 1 282 ? 9.093 53.809 12.884 1.000 162.471 280 PRO AAA CA 1
ATOM 2326 C C . PRO A 1 282 ? 10.232 54.660 13.467 1.000 163.352 280 PRO AAA C 1
ATOM 2327 O O . PRO A 1 282 ? 9.971 55.686 14.101 1.000 162.995 280 PRO AAA O 1
ATOM 2331 N N . GLU A 1 283 ? 11.465 54.205 13.229 1.000 164.770 281 GLU AAA N 1
ATOM 2332 C CA . GLU A 1 283 ? 12.706 54.758 13.833 1.000 165.328 281 GLU AAA CA 1
ATOM 2333 C C . GLU A 1 283 ? 12.727 56.283 13.659 1.000 167.679 281 GLU AAA C 1
ATOM 2334 O O . GLU A 1 283 ? 13.034 56.977 14.644 1.000 166.586 281 GLU AAA O 1
ATOM 2340 N N . HIS A 1 284 ? 12.393 56.791 12.467 1.000 170.843 282 HIS AAA N 1
ATOM 2341 C CA . HIS A 1 284 ? 12.485 58.241 12.151 1.000 173.481 282 HIS AAA CA 1
ATOM 2342 C C . HIS A 1 284 ? 11.395 59.032 12.887 1.000 171.601 282 HIS AAA C 1
ATOM 2343 O O . HIS A 1 284 ? 11.495 60.266 12.895 1.000 174.052 282 HIS AAA O 1
ATOM 2350 N N . LEU A 1 285 ? 10.390 58.375 13.475 1.000 167.527 283 LEU AAA N 1
ATOM 2351 C CA . LEU A 1 285 ? 9.247 59.085 14.116 1.000 165.004 283 LEU AAA CA 1
ATOM 2352 C C . LEU A 1 285 ? 9.381 59.124 15.642 1.000 160.793 283 LEU AAA C 1
ATOM 2353 O O . LEU A 1 285 ? 8.722 59.986 16.257 1.000 159.707 283 LEU AAA O 1
ATOM 2358 N N . LYS A 1 286 ? 10.242 58.290 16.230 1.000 158.547 284 LYS AAA N 1
ATOM 2359 C CA . LYS A 1 286 ? 10.345 58.144 17.710 1.000 154.384 284 LYS AAA CA 1
ATOM 2360 C C . LYS A 1 286 ? 10.767 59.463 18.364 1.000 154.525 284 LYS AAA C 1
ATOM 2361 O O . LYS A 1 286 ? 10.502 59.608 19.570 1.000 151.323 284 LYS AAA O 1
ATOM 2367 N N . LYS A 1 287 ? 11.417 60.360 17.610 1.000 158.355 285 LYS AAA N 1
ATOM 2368 C CA . LYS A 1 287 ? 11.993 61.628 18.129 1.000 159.440 285 LYS AAA CA 1
ATOM 2369 C C . LYS A 1 287 ? 10.863 62.532 18.616 1.000 157.959 285 LYS AAA C 1
ATOM 2370 O O . LYS A 1 287 ? 11.036 63.229 19.633 1.000 157.227 285 LYS AAA O 1
ATOM 2376 N N . LYS A 1 288 ? 9.750 62.520 17.894 1.000 158.103 286 LYS AAA N 1
ATOM 2377 C CA . LYS A 1 288 ? 8.724 63.583 17.969 1.000 158.668 286 LYS AAA CA 1
ATOM 2378 C C . LYS A 1 288 ? 7.582 63.100 18.881 1.000 153.023 286 LYS AAA C 1
ATOM 2379 O O . LYS A 1 288 ? 6.599 63.845 19.054 1.000 152.336 286 LYS AAA O 1
ATOM 2385 N N . VAL A 1 289 ? 7.726 61.913 19.475 1.000 147.987 287 VAL AAA N 1
ATOM 2386 C CA . VAL A 1 289 ? 6.700 61.309 20.378 1.000 142.855 287 VAL AAA CA 1
ATOM 2387 C C . VAL A 1 289 ? 6.535 62.215 21.607 1.000 140.126 287 VAL AAA C 1
ATOM 2388 O O . VAL A 1 289 ? 7.546 62.728 22.109 1.000 140.318 287 VAL AAA O 1
ATOM 2392 N N . ILE A 1 290 ? 5.302 62.420 22.062 1.000 137.392 288 ILE AAA N 1
ATOM 2393 C CA . ILE A 1 290 ? 5.007 63.199 23.302 1.000 134.956 288 ILE AAA CA 1
ATOM 2394 C C . ILE A 1 290 ? 4.210 62.328 24.276 1.000 130.313 288 ILE AAA C 1
ATOM 2395 O O . ILE A 1 290 ? 3.172 61.791 23.882 1.000 129.589 288 ILE AAA O 1
ATOM 2400 N N . LYS A 1 291 ? 4.688 62.219 25.514 1.000 127.020 289 LYS AAA N 1
ATOM 2401 C CA . LYS A 1 291 ? 4.176 61.252 26.517 1.000 122.851 289 LYS AAA CA 1
ATOM 2402 C C . LYS A 1 291 ? 3.280 61.987 27.516 1.000 120.584 289 LYS AAA C 1
ATOM 2403 O O . LYS A 1 291 ? 3.770 62.909 28.191 1.000 120.051 289 LYS AAA O 1
ATOM 2409 N N . ILE A 1 292 ? 2.013 61.586 27.590 1.000 119.277 290 ILE AAA N 1
ATOM 2410 C CA . ILE A 1 292 ? 1.046 62.039 28.635 1.000 117.501 290 ILE AAA CA 1
ATOM 2411 C C . ILE A 1 292 ? 0.133 60.867 28.991 1.000 114.439 290 ILE AAA C 1
ATOM 2412 O O . ILE A 1 292 ? -0.829 61.091 29.705 1.000 112.917 290 ILE AAA O 1
ATOM 2417 N N . GLY B 1 1 ? 46.316 52.645 62.922 1.000 113.601 -1 GLY BBB N 1
ATOM 2418 C CA . GLY B 1 1 ? 45.316 53.691 62.540 1.000 112.436 -1 GLY BBB CA 1
ATOM 2419 C C . GLY B 1 1 ? 44.770 53.464 61.139 1.000 110.192 -1 GLY BBB C 1
ATOM 2420 O O . GLY B 1 1 ? 45.584 53.436 60.194 1.000 109.064 -1 GLY BBB O 1
ATOM 2421 N N . SER B 1 2 ? 43.447 53.306 61.011 1.000 109.751 0 SER BBB N 1
ATOM 2422 C CA . SER B 1 2 ? 42.755 52.925 59.753 1.000 107.448 0 SER BBB CA 1
ATOM 2423 C C . SER B 1 2 ? 42.383 54.180 58.960 1.000 104.882 0 SER BBB C 1
ATOM 2424 O O . SER B 1 2 ? 41.863 55.135 59.559 1.000 105.074 0 SER BBB O 1
ATOM 2427 N N . MET B 1 3 ? 42.597 54.142 57.650 1.000 102.413 1 MET BBB N 1
ATOM 2428 C CA . MET B 1 3 ? 42.256 55.250 56.724 1.000 100.461 1 MET BBB CA 1
ATOM 2429 C C . MET B 1 3 ? 41.065 54.827 55.857 1.000 98.947 1 MET BBB C 1
ATOM 2430 O O . MET B 1 3 ? 40.709 55.592 54.951 1.000 97.426 1 MET BBB O 1
ATOM 2435 N N . THR B 1 4 ? 40.475 53.656 56.105 1.000 99.259 2 THR BBB N 1
ATOM 2436 C CA . THR B 1 4 ? 39.319 53.143 55.321 1.000 98.546 2 THR BBB CA 1
ATOM 2437 C C . THR B 1 4 ? 38.117 52.961 56.249 1.000 100.012 2 THR BBB C 1
ATOM 2438 O O . THR B 1 4 ? 38.309 52.558 57.406 1.000 101.605 2 THR BBB O 1
ATOM 2442 N N . LEU B 1 5 ? 36.919 53.250 55.748 1.000 99.545 3 LEU BBB N 1
ATOM 2443 C CA . LEU B 1 5 ? 35.669 53.167 56.541 1.000 101.724 3 LEU BBB CA 1
ATOM 2444 C C . LEU B 1 5 ? 34.495 52.802 55.633 1.000 101.410 3 LEU BBB C 1
ATOM 2445 O O . LEU B 1 5 ? 34.274 53.492 54.623 1.000 99.770 3 LEU BBB O 1
ATOM 2450 N N . VAL B 1 6 ? 33.751 51.766 56.008 1.000 103.478 4 VAL BBB N 1
ATOM 2451 C CA . VAL B 1 6 ? 32.416 51.470 55.418 1.000 104.730 4 VAL BBB CA 1
ATOM 2452 C C . VAL B 1 6 ? 31.382 51.641 56.534 1.000 107.681 4 VAL BBB C 1
ATOM 2453 O O . VAL B 1 6 ? 31.472 50.919 57.539 1.000 109.295 4 VAL BBB O 1
ATOM 2457 N N . ILE B 1 7 ? 30.455 52.581 56.366 1.000 108.460 5 ILE BBB N 1
ATOM 2458 C CA . ILE B 1 7 ? 29.453 52.912 57.416 1.000 112.484 5 ILE BBB CA 1
ATOM 2459 C C . ILE B 1 7 ? 28.182 52.102 57.156 1.000 113.419 5 ILE BBB C 1
ATOM 2460 O O . ILE B 1 7 ? 27.684 52.106 56.024 1.000 111.820 5 ILE BBB O 1
ATOM 2465 N N . LYS B 1 8 ? 27.695 51.418 58.184 1.000 116.141 6 LYS BBB N 1
ATOM 2466 C CA . LYS B 1 8 ? 26.434 50.637 58.133 1.000 118.381 6 LYS BBB CA 1
ATOM 2467 C C . LYS B 1 8 ? 25.417 51.270 59.086 1.000 121.982 6 LYS BBB C 1
ATOM 2468 O O . LYS B 1 8 ? 24.274 51.470 58.658 1.000 123.140 6 LYS BBB O 1
ATOM 2474 N N . THR B 1 9 ? 25.832 51.589 60.314 1.000 123.894 7 THR BBB N 1
ATOM 2475 C CA . THR B 1 9 ? 24.989 52.211 61.367 1.000 127.913 7 THR BBB CA 1
ATOM 2476 C C . THR B 1 9 ? 25.420 53.667 61.557 1.000 128.096 7 THR BBB C 1
ATOM 2477 O O . THR B 1 9 ? 26.622 53.950 61.418 1.000 126.552 7 THR BBB O 1
ATOM 2481 N N . ASN B 1 10 ? 24.492 54.548 61.923 1.000 131.560 8 ASN BBB N 1
ATOM 2482 C CA . ASN B 1 10 ? 24.796 55.979 62.192 1.000 132.328 8 ASN BBB CA 1
ATOM 2483 C C . ASN B 1 10 ? 25.804 56.085 63.337 1.000 132.874 8 ASN BBB C 1
ATOM 2484 O O . ASN B 1 10 ? 26.467 57.129 63.430 1.000 131.980 8 ASN BBB O 1
ATOM 2489 N N . GLU B 1 11 ? 25.936 55.038 64.156 1.000 134.383 9 GLU BBB N 1
ATOM 2490 C CA . GLU B 1 11 ? 27.019 54.938 65.168 1.000 134.758 9 GLU BBB CA 1
ATOM 2491 C C . GLU B 1 11 ? 28.360 55.070 64.435 1.000 130.356 9 GLU BBB C 1
ATOM 2492 O O . GLU B 1 11 ? 29.246 55.786 64.934 1.000 129.836 9 GLU BBB O 1
ATOM 2498 N N . ASP B 1 12 ? 28.464 54.480 63.244 1.000 126.963 10 ASP BBB N 1
ATOM 2499 C CA . ASP B 1 12 ? 29.697 54.529 62.418 1.000 122.955 10 ASP BBB CA 1
ATOM 2500 C C . ASP B 1 12 ? 29.973 55.966 61.967 1.000 121.502 10 ASP BBB C 1
ATOM 2501 O O . ASP B 1 12 ? 31.138 56.251 61.654 1.000 119.332 10 ASP BBB O 1
ATOM 2506 N N . LEU B 1 13 ? 28.972 56.851 61.953 1.000 123.076 11 LEU BBB N 1
ATOM 2507 C CA . LEU B 1 13 ? 29.213 58.278 61.614 1.000 121.842 11 LEU BBB CA 1
ATOM 2508 C C . LEU B 1 13 ? 30.127 58.920 62.657 1.000 122.131 11 LEU BBB C 1
ATOM 2509 O O . LEU B 1 13 ? 30.736 59.942 62.326 1.000 120.383 11 LEU BBB O 1
ATOM 2514 N N . ASN B 1 14 ? 30.219 58.353 63.861 1.000 124.517 12 ASN BBB N 1
ATOM 2515 C CA . ASN B 1 14 ? 31.157 58.857 64.899 1.000 125.413 12 ASN BBB CA 1
ATOM 2516 C C . ASN B 1 14 ? 32.598 58.581 64.462 1.000 121.160 12 ASN BBB C 1
ATOM 2517 O O . ASN B 1 14 ? 33.492 59.257 64.991 1.000 120.734 12 ASN BBB O 1
ATOM 2522 N N . LYS B 1 15 ? 32.809 57.650 63.528 1.000 118.122 13 LYS BBB N 1
ATOM 2523 C CA . LYS B 1 15 ? 34.167 57.204 63.118 1.000 115.247 13 LYS BBB CA 1
ATOM 2524 C C . LYS B 1 15 ? 34.740 58.129 62.037 1.000 111.525 13 LYS BBB C 1
ATOM 2525 O O . LYS B 1 15 ? 35.966 58.066 61.816 1.000 109.066 13 LYS BBB O 1
ATOM 2531 N N . LEU B 1 16 ? 33.910 58.967 61.408 1.000 110.279 14 LEU BBB N 1
ATOM 2532 C CA . LEU B 1 16 ? 34.369 59.902 60.348 1.000 106.653 14 LEU BBB CA 1
ATOM 2533 C C . LEU B 1 16 ? 35.331 60.927 60.940 1.000 106.175 14 LEU BBB C 1
ATOM 2534 O O . LEU B 1 16 ? 34.936 61.643 61.867 1.000 108.493 14 LEU BBB O 1
ATOM 2539 N N . ASN B 1 17 ? 36.540 60.994 60.390 1.000 103.742 15 ASN BBB N 1
ATOM 2540 C CA . ASN B 1 17 ? 37.529 62.059 60.685 1.000 102.806 15 ASN BBB CA 1
ATOM 2541 C C . ASN B 1 17 ? 38.317 62.342 59.407 1.000 99.407 15 ASN BBB C 1
ATOM 2542 O O . ASN B 1 17 ? 38.054 61.686 58.381 1.000 96.838 15 ASN BBB O 1
ATOM 2547 N N . ASP B 1 18 ? 39.271 63.264 59.486 1.000 99.059 16 ASP BBB N 1
ATOM 2548 C CA . ASP B 1 18 ? 40.088 63.714 58.330 1.000 97.125 16 ASP BBB CA 1
ATOM 2549 C C . ASP B 1 18 ? 41.153 62.664 57.976 1.000 95.580 16 ASP BBB C 1
ATOM 2550 O O . ASP B 1 18 ? 41.848 62.869 56.960 1.000 93.680 16 ASP BBB O 1
ATOM 2555 N N . ASN B 1 19 ? 41.267 61.568 58.736 1.000 96.316 17 ASN BBB N 1
ATOM 2556 C CA . ASN B 1 19 ? 42.267 60.502 58.458 1.000 95.013 17 ASN BBB CA 1
ATOM 2557 C C . ASN B 1 19 ? 41.711 59.481 57.461 1.000 93.892 17 ASN BBB C 1
ATOM 2558 O O . ASN B 1 19 ? 42.468 58.570 57.074 1.000 93.575 17 ASN BBB O 1
ATOM 2563 N N . ILE B 1 20 ? 40.454 59.610 57.042 1.000 93.989 18 ILE BBB N 1
ATOM 2564 C CA . ILE B 1 20 ? 39.826 58.608 56.135 1.000 93.170 18 ILE BBB CA 1
ATOM 2565 C C . ILE B 1 20 ? 40.046 59.046 54.685 1.000 91.156 18 ILE BBB C 1
ATOM 2566 O O . ILE B 1 20 ? 39.852 60.229 54.377 1.000 90.699 18 ILE BBB O 1
ATOM 2571 N N . HIS B 1 21 ? 40.472 58.120 53.833 1.000 90.619 19 HIS BBB N 1
ATOM 2572 C CA . HIS B 1 21 ? 40.695 58.371 52.386 1.000 89.828 19 HIS BBB CA 1
ATOM 2573 C C . HIS B 1 21 ? 39.807 57.466 51.531 1.000 87.991 19 HIS BBB C 1
ATOM 2574 O O . HIS B 1 21 ? 39.649 57.780 50.347 1.000 86.959 19 HIS BBB O 1
ATOM 2581 N N . THR B 1 22 ? 39.269 56.381 52.088 1.000 87.497 20 THR BBB N 1
ATOM 2582 C CA . THR B 1 22 ? 38.350 55.469 51.366 1.000 86.363 20 THR BBB CA 1
ATOM 2583 C C . THR B 1 22 ? 37.069 55.319 52.186 1.000 87.914 20 THR BBB C 1
ATOM 2584 O O . THR B 1 22 ? 37.154 54.835 53.327 1.000 88.294 20 THR BBB O 1
ATOM 2588 N N . LEU B 1 23 ? 35.929 55.703 51.610 1.000 88.119 21 LEU BBB N 1
ATOM 2589 C CA . LEU B 1 23 ? 34.625 55.703 52.317 1.000 90.399 21 LEU BBB CA 1
ATOM 2590 C C . LEU B 1 23 ? 33.565 54.991 51.476 1.000 90.203 21 LEU BBB C 1
ATOM 2591 O O . LEU B 1 23 ? 33.612 55.094 50.231 1.000 89.056 21 LEU BBB O 1
ATOM 2596 N N . THR B 1 24 ? 32.621 54.326 52.142 1.000 91.730 22 THR BBB N 1
ATOM 2597 C CA . THR B 1 24 ? 31.477 53.655 51.478 1.000 91.896 22 THR BBB CA 1
ATOM 2598 C C . THR B 1 24 ? 30.168 54.069 52.158 1.000 94.353 22 THR BBB C 1
ATOM 2599 O O . THR B 1 24 ? 30.065 53.934 53.387 1.000 96.733 22 THR BBB O 1
ATOM 2603 N N . ILE B 1 25 ? 29.192 54.524 51.376 1.000 93.447 23 ILE BBB N 1
ATOM 2604 C CA . ILE B 1 25 ? 27.882 55.010 51.892 1.000 95.483 23 ILE BBB CA 1
ATOM 2605 C C . ILE B 1 25 ? 26.765 54.230 51.195 1.000 95.402 23 ILE BBB C 1
ATOM 2606 O O . ILE B 1 25 ? 26.933 53.893 50.002 1.000 93.111 23 ILE BBB O 1
ATOM 2611 N N . GLY B 1 26 ? 25.667 53.975 51.916 1.000 97.292 24 GLY BBB N 1
ATOM 2612 C CA . GLY B 1 26 ? 24.420 53.406 51.367 1.000 97.657 24 GLY BBB CA 1
ATOM 2613 C C . GLY B 1 26 ? 24.411 51.886 51.357 1.000 96.415 24 GLY BBB C 1
ATOM 2614 O O . GLY B 1 26 ? 23.643 51.306 50.583 1.000 95.579 24 GLY BBB O 1
ATOM 2615 N N . ALA B 1 27 ? 25.205 51.244 52.210 1.000 95.868 25 ALA BBB N 1
ATOM 2616 C CA . ALA B 1 27 ? 25.324 49.770 52.251 1.000 95.367 25 ALA BBB CA 1
ATOM 2617 C C . ALA B 1 27 ? 24.015 49.150 52.753 1.000 98.056 25 ALA BBB C 1
ATOM 2618 O O . ALA B 1 27 ? 23.769 47.983 52.429 1.000 97.405 25 ALA BBB O 1
ATOM 2620 N N . ASN B 1 28 ? 23.206 49.894 53.512 1.000 101.152 26 ASN BBB N 1
ATOM 2621 C CA . ASN B 1 28 ? 22.018 49.316 54.195 1.000 104.927 26 ASN BBB CA 1
ATOM 2622 C C . ASN B 1 28 ? 20.768 50.193 54.085 1.000 107.070 26 ASN BBB C 1
ATOM 2623 O O . ASN B 1 28 ? 19.690 49.652 54.346 1.000 109.426 26 ASN BBB O 1
ATOM 2628 N N . PHE B 1 29 ? 20.873 51.472 53.731 1.000 106.258 27 PHE BBB N 1
ATOM 2629 C CA . PHE B 1 29 ? 19.679 52.321 53.485 1.000 108.889 27 PHE BBB CA 1
ATOM 2630 C C . PHE B 1 29 ? 20.085 53.621 52.805 1.000 108.201 27 PHE BBB C 1
ATOM 2631 O O . PHE B 1 29 ? 21.288 53.946 52.808 1.000 105.656 27 PHE BBB O 1
ATOM 2639 N N . ASN B 1 30 ? 19.103 54.341 52.260 1.000 110.859 28 ASN BBB N 1
ATOM 2640 C CA . ASN B 1 30 ? 19.347 55.576 51.476 1.000 110.747 28 ASN BBB CA 1
ATOM 2641 C C . ASN B 1 30 ? 19.764 56.677 52.448 1.000 113.096 28 ASN BBB C 1
ATOM 2642 O O . ASN B 1 30 ? 18.995 57.632 52.639 1.000 116.470 28 ASN BBB O 1
ATOM 2647 N N . GLN B 1 31 ? 20.953 56.531 53.031 1.000 112.314 29 GLN BBB N 1
ATOM 2648 C CA . GLN B 1 31 ? 21.486 57.439 54.072 1.000 114.348 29 GLN BBB CA 1
ATOM 2649 C C . GLN B 1 31 ? 21.460 58.869 53.541 1.000 114.893 29 GLN BBB C 1
ATOM 2650 O O . GLN B 1 31 ? 21.916 59.134 52.432 1.000 112.330 29 GLN BBB O 1
ATOM 2656 N N . PRO B 1 32 ? 20.932 59.837 54.320 1.000 118.587 30 PRO BBB N 1
ATOM 2657 C CA . PRO B 1 32 ? 21.018 61.249 53.942 1.000 119.110 30 PRO BBB CA 1
ATOM 2658 C C . PRO B 1 32 ? 22.435 61.804 54.174 1.000 116.650 30 PRO BBB C 1
ATOM 2659 O O . PRO B 1 32 ? 23.068 61.438 55.137 1.000 115.381 30 PRO BBB O 1
ATOM 2663 N N . ILE B 1 33 ? 22.898 62.680 53.285 1.000 116.236 31 ILE BBB N 1
ATOM 2664 C CA . ILE B 1 33 ? 24.303 63.185 53.277 1.000 114.444 31 ILE BBB CA 1
ATOM 2665 C C . ILE B 1 33 ? 24.303 64.706 53.149 1.000 117.047 31 ILE BBB C 1
ATOM 2666 O O . ILE B 1 33 ? 25.313 65.251 52.674 1.000 116.022 31 ILE BBB O 1
ATOM 2671 N N . GLU B 1 34 ? 23.217 65.371 53.522 1.000 121.851 32 GLU BBB N 1
ATOM 2672 C CA . GLU B 1 34 ? 23.060 66.822 53.259 1.000 124.421 32 GLU BBB CA 1
ATOM 2673 C C . GLU B 1 34 ? 23.848 67.612 54.308 1.000 124.890 32 GLU BBB C 1
ATOM 2674 O O . GLU B 1 34 ? 24.243 68.744 54.009 1.000 123.952 32 GLU BBB O 1
ATOM 2680 N N . HIS B 1 35 ? 24.045 67.047 55.499 1.000 126.741 33 HIS BBB N 1
ATOM 2681 C CA . HIS B 1 35 ? 24.629 67.762 56.664 1.000 129.435 33 HIS BBB CA 1
ATOM 2682 C C . HIS B 1 35 ? 25.807 66.955 57.196 1.000 127.257 33 HIS BBB C 1
ATOM 2683 O O . HIS B 1 35 ? 25.900 66.757 58.417 1.000 129.202 33 HIS BBB O 1
ATOM 2690 N N . ILE B 1 36 ? 26.685 66.518 56.305 1.000 124.282 34 ILE BBB N 1
ATOM 2691 C CA . ILE B 1 36 ? 27.869 65.696 56.679 1.000 122.264 34 ILE BBB CA 1
ATOM 2692 C C . ILE B 1 36 ? 29.104 66.359 56.084 1.000 119.104 34 ILE BBB C 1
ATOM 2693 O O . ILE B 1 36 ? 29.136 66.528 54.859 1.000 117.639 34 ILE BBB O 1
ATOM 2698 N N . LYS B 1 37 ? 30.062 66.741 56.924 1.000 118.097 35 LYS BBB N 1
ATOM 2699 C CA . LYS B 1 37 ? 31.312 67.380 56.447 1.000 115.267 35 LYS BBB CA 1
ATOM 2700 C C . LYS B 1 37 ? 32.330 66.272 56.189 1.000 110.586 35 LYS BBB C 1
ATOM 2701 O O . LYS B 1 37 ? 32.787 65.637 57.157 1.000 109.901 35 LYS BBB O 1
ATOM 2707 N N . TRP B 1 38 ? 32.665 66.064 54.920 1.000 106.941 36 TRP BBB N 1
ATOM 2708 C CA . TRP B 1 38 ? 33.519 64.940 54.468 1.000 103.852 36 TRP BBB CA 1
ATOM 2709 C C . TRP B 1 38 ? 34.935 65.162 54.979 1.000 102.275 36 TRP BBB C 1
ATOM 2710 O O . TRP B 1 38 ? 35.332 66.291 55.275 1.000 102.340 36 TRP BBB O 1
ATOM 2721 N N . PRO B 1 39 ? 35.734 64.084 55.102 1.000 100.239 37 PRO BBB N 1
ATOM 2722 C CA . PRO B 1 39 ? 37.152 64.226 55.420 1.000 99.078 37 PRO BBB CA 1
ATOM 2723 C C . PRO B 1 39 ? 37.861 65.181 54.447 1.000 98.135 37 PRO BBB C 1
ATOM 2724 O O . PRO B 1 39 ? 37.515 65.180 53.269 1.000 97.398 37 PRO BBB O 1
ATOM 2728 N N . LYS B 1 40 ? 38.823 65.965 54.955 1.000 98.224 38 LYS BBB N 1
ATOM 2729 C CA . LYS B 1 40 ? 39.544 67.016 54.187 1.000 96.821 38 LYS BBB CA 1
ATOM 2730 C C . LYS B 1 40 ? 40.226 66.391 52.968 1.000 93.343 38 LYS BBB C 1
ATOM 2731 O O . LYS B 1 40 ? 40.270 67.061 51.928 1.000 92.159 38 LYS BBB O 1
ATOM 2737 N N . LEU B 1 41 ? 40.745 65.166 53.083 1.000 91.364 39 LEU BBB N 1
ATOM 2738 C CA . LEU B 1 41 ? 41.660 64.588 52.061 1.000 88.854 39 LEU BBB CA 1
ATOM 2739 C C . LEU B 1 41 ? 41.088 63.287 51.491 1.000 86.692 39 LEU BBB C 1
ATOM 2740 O O . LEU B 1 41 ? 41.890 62.396 51.141 1.000 85.012 39 LEU BBB O 1
ATOM 2745 N N . LEU B 1 42 ? 39.763 63.193 51.356 1.000 85.623 40 LEU BBB N 1
ATOM 2746 C CA . LEU B 1 42 ? 39.112 61.963 50.838 1.000 83.858 40 LEU BBB CA 1
ATOM 2747 C C . LEU B 1 42 ? 39.555 61.721 49.393 1.000 81.282 40 LEU BBB C 1
ATOM 2748 O O . LEU B 1 42 ? 39.521 62.657 48.585 1.000 81.153 40 LEU BBB O 1
ATOM 2753 N N . THR B 1 43 ? 39.940 60.487 49.083 1.000 79.423 41 THR BBB N 1
ATOM 2754 C CA . THR B 1 43 ? 40.519 60.108 47.772 1.000 77.485 41 THR BBB CA 1
ATOM 2755 C C . THR B 1 43 ? 39.561 59.204 46.995 1.000 76.710 41 THR BBB C 1
ATOM 2756 O O . THR B 1 43 ? 39.497 59.356 45.764 1.000 75.552 41 THR BBB O 1
ATOM 2760 N N . THR B 1 44 ? 38.888 58.272 47.673 1.000 77.132 42 THR BBB N 1
ATOM 2761 C CA . THR B 1 44 ? 37.954 57.302 47.050 1.000 76.594 42 THR BBB CA 1
ATOM 2762 C C . THR B 1 44 ? 36.598 57.371 47.756 1.000 78.072 42 THR BBB C 1
ATOM 2763 O O . THR B 1 44 ? 36.556 57.314 49.003 1.000 79.041 42 THR BBB O 1
ATOM 2767 N N . LEU B 1 45 ? 35.516 57.493 46.989 1.000 78.412 43 LEU BBB N 1
ATOM 2768 C CA . LEU B 1 45 ? 34.137 57.473 47.543 1.000 79.311 43 LEU BBB CA 1
ATOM 2769 C C . LEU B 1 45 ? 33.306 56.468 46.762 1.000 78.377 43 LEU BBB C 1
ATOM 2770 O O . LEU B 1 45 ? 33.206 56.599 45.540 1.000 77.213 43 LEU BBB O 1
ATOM 2775 N N . THR B 1 46 ? 32.709 55.519 47.471 1.000 79.374 44 THR BBB N 1
ATOM 2776 C CA . THR B 1 46 ? 31.772 54.527 46.900 1.000 79.844 44 THR BBB CA 1
ATOM 2777 C C . THR B 1 46 ? 30.383 54.733 47.511 1.000 82.244 44 THR BBB C 1
ATOM 2778 O O . THR B 1 46 ? 30.243 54.694 48.749 1.000 83.269 44 THR BBB O 1
ATOM 2782 N N . PHE B 1 47 ? 29.389 54.930 46.653 1.000 83.103 45 PHE BBB N 1
ATOM 2783 C CA . PHE B 1 47 ? 27.957 54.871 47.024 1.000 85.974 45 PHE BBB CA 1
ATOM 2784 C C . PHE B 1 47 ? 27.434 53.471 46.723 1.000 86.174 45 PHE BBB C 1
ATOM 2785 O O . PHE B 1 47 ? 27.571 52.996 45.581 1.000 83.927 45 PHE BBB O 1
ATOM 2793 N N . GLU B 1 48 ? 26.832 52.842 47.730 1.000 88.991 46 GLU BBB N 1
ATOM 2794 C CA . GLU B 1 48 ? 26.407 51.422 47.668 1.000 90.034 46 GLU BBB CA 1
ATOM 2795 C C . GLU B 1 48 ? 24.969 51.307 47.144 1.000 91.478 46 GLU BBB C 1
ATOM 2796 O O . GLU B 1 48 ? 24.421 52.319 46.639 1.000 91.035 46 GLU BBB O 1
ATOM 2802 N N . TRP B 1 49 ? 24.412 50.095 47.225 1.000 92.956 47 TRP BBB N 1
ATOM 2803 C CA . TRP B 1 49 ? 23.150 49.684 46.554 1.000 95.151 47 TRP BBB CA 1
ATOM 2804 C C . TRP B 1 49 ? 22.020 50.677 46.862 1.000 96.762 47 TRP BBB C 1
ATOM 2805 O O . TRP B 1 49 ? 21.410 51.153 45.901 1.000 96.765 47 TRP BBB O 1
ATOM 2816 N N . TYR B 1 50 ? 21.769 51.012 48.129 1.000 97.951 48 TYR BBB N 1
ATOM 2817 C CA . TYR B 1 50 ? 20.543 51.739 48.563 1.000 100.829 48 TYR BBB CA 1
ATOM 2818 C C . TYR B 1 50 ? 20.645 53.260 48.396 1.000 101.635 48 TYR BBB C 1
ATOM 2819 O O . TYR B 1 50 ? 19.612 53.925 48.577 1.000 105.279 48 TYR BBB O 1
ATOM 2828 N N . PHE B 1 51 ? 21.817 53.817 48.100 1.000 99.813 49 PHE BBB N 1
ATOM 2829 C CA . PHE B 1 51 ? 22.013 55.290 48.104 1.000 100.609 49 PHE BBB CA 1
ATOM 2830 C C . PHE B 1 51 ? 21.237 55.918 46.947 1.000 102.248 49 PHE BBB C 1
ATOM 2831 O O . PHE B 1 51 ? 21.400 55.495 45.792 1.000 101.202 49 PHE BBB O 1
ATOM 2839 N N . ASP B 1 52 ? 20.420 56.915 47.265 1.000 106.312 50 ASP BBB N 1
ATOM 2840 C CA . ASP B 1 52 ? 19.809 57.838 46.276 1.000 108.289 50 ASP BBB CA 1
ATOM 2841 C C . ASP B 1 52 ? 19.472 59.146 46.994 1.000 111.703 50 ASP BBB C 1
ATOM 2842 O O . ASP B 1 52 ? 18.406 59.225 47.620 1.000 115.924 50 ASP BBB O 1
ATOM 2847 N N . GLN B 1 53 ? 20.369 60.125 46.929 1.000 110.663 51 GLN BBB N 1
ATOM 2848 C CA . GLN B 1 53 ? 20.175 61.443 47.584 1.000 113.200 51 GLN BBB CA 1
ATOM 2849 C C . GLN B 1 53 ? 20.622 62.534 46.625 1.000 112.406 51 GLN BBB C 1
ATOM 2850 O O . GLN B 1 53 ? 21.512 62.316 45.806 1.000 108.526 51 GLN BBB O 1
ATOM 2856 N N . PRO B 1 54 ? 20.016 63.738 46.701 1.000 115.719 52 PRO BBB N 1
ATOM 2857 C CA . PRO B 1 54 ? 20.425 64.847 45.845 1.000 115.606 52 PRO BBB CA 1
ATOM 2858 C C . PRO B 1 54 ? 21.838 65.299 46.230 1.000 113.165 52 PRO BBB C 1
ATOM 2859 O O . PRO B 1 54 ? 22.156 65.323 47.407 1.000 113.423 52 PRO BBB O 1
ATOM 2863 N N . ILE B 1 55 ? 22.651 65.645 45.240 1.000 111.494 53 ILE BBB N 1
ATOM 2864 C CA . ILE B 1 55 ? 24.085 65.990 45.461 1.000 109.229 53 ILE BBB CA 1
ATOM 2865 C C . ILE B 1 55 ? 24.380 67.385 44.908 1.000 110.528 53 ILE BBB C 1
ATOM 2866 O O . ILE B 1 55 ? 25.445 67.926 45.252 1.000 109.506 53 ILE BBB O 1
ATOM 2871 N N . GLU B 1 56 ? 23.484 67.949 44.092 1.000 112.768 54 GLU BBB N 1
ATOM 2872 C CA . GLU B 1 56 ? 23.697 69.276 43.456 1.000 114.086 54 GLU BBB CA 1
ATOM 2873 C C . GLU B 1 56 ? 24.019 70.317 44.538 1.000 115.497 54 GLU BBB C 1
ATOM 2874 O O . GLU B 1 56 ? 24.708 71.299 44.212 1.000 115.390 54 GLU BBB O 1
ATOM 2880 N N . ASN B 1 57 ? 23.569 70.097 45.777 1.000 116.764 55 ASN BBB N 1
ATOM 2881 C CA . ASN B 1 57 ? 23.760 71.040 46.912 1.000 118.374 55 ASN BBB CA 1
ATOM 2882 C C . ASN B 1 57 ? 24.871 70.536 47.837 1.000 114.460 55 ASN BBB C 1
ATOM 2883 O O . ASN B 1 57 ? 24.880 70.931 49.016 1.000 115.617 55 ASN BBB O 1
ATOM 2888 N N . VAL B 1 58 ? 25.766 69.692 47.332 1.000 109.747 56 VAL BBB N 1
ATOM 2889 C CA . VAL B 1 58 ? 26.861 69.101 48.149 1.000 106.706 56 VAL BBB CA 1
ATOM 2890 C C . VAL B 1 58 ? 28.196 69.426 47.483 1.000 103.235 56 VAL BBB C 1
ATOM 2891 O O . VAL B 1 58 ? 28.324 69.191 46.274 1.000 101.096 56 VAL BBB O 1
ATOM 2895 N N . LYS B 1 59 ? 29.153 69.934 48.256 1.000 102.423 57 LYS BBB N 1
ATOM 2896 C CA . LYS B 1 59 ? 30.553 70.140 47.797 1.000 99.712 57 LYS BBB CA 1
ATOM 2897 C C . LYS B 1 59 ? 31.389 68.992 48.359 1.000 95.847 57 LYS BBB C 1
ATOM 2898 O O . LYS B 1 59 ? 31.729 69.031 49.562 1.000 96.059 57 LYS BBB O 1
ATOM 2904 N N . LEU B 1 60 ? 31.659 67.985 47.533 1.000 92.023 58 LEU BBB N 1
ATOM 2905 C CA . LEU B 1 60 ? 32.595 66.893 47.896 1.000 88.644 58 LEU BBB CA 1
ATOM 2906 C C . LEU B 1 60 ? 34.023 67.436 47.858 1.000 86.467 58 LEU BBB C 1
ATOM 2907 O O . LEU B 1 60 ? 34.330 68.370 47.119 1.000 85.638 58 LEU BBB O 1
ATOM 2912 N N . PRO B 1 61 ? 34.935 66.873 48.676 1.000 85.238 59 PRO BBB N 1
ATOM 2913 C CA . PRO B 1 61 ? 36.332 67.312 48.706 1.000 84.319 59 PRO BBB CA 1
ATOM 2914 C C . PRO B 1 61 ? 37.009 67.295 47.327 1.000 82.614 59 PRO BBB C 1
ATOM 2915 O O . PRO B 1 61 ? 36.775 66.365 46.564 1.000 80.710 59 PRO BBB O 1
ATOM 2919 N N . ASP B 1 62 ? 37.823 68.318 47.041 1.000 82.946 60 ASP BBB N 1
ATOM 2920 C CA . ASP B 1 62 ? 38.572 68.445 45.759 1.000 82.172 60 ASP BBB CA 1
ATOM 2921 C C . ASP B 1 62 ? 39.582 67.304 45.628 1.000 79.528 60 ASP BBB C 1
ATOM 2922 O O . ASP B 1 62 ? 39.961 66.987 44.504 1.000 77.697 60 ASP BBB O 1
ATOM 2927 N N . SER B 1 63 ? 39.940 66.689 46.755 1.000 79.468 61 SER BBB N 1
ATOM 2928 C CA . SER B 1 63 ? 40.907 65.566 46.883 1.000 78.277 61 SER BBB CA 1
ATOM 2929 C C . SER B 1 63 ? 40.433 64.327 46.119 1.000 77.160 61 SER BBB C 1
ATOM 2930 O O . SER B 1 63 ? 41.261 63.441 45.872 1.000 76.173 61 SER BBB O 1
ATOM 2933 N N . LEU B 1 64 ? 39.142 64.247 45.800 1.000 77.693 62 LEU BBB N 1
ATOM 2934 C CA . LEU B 1 64 ? 38.485 62.983 45.382 1.000 76.988 62 LEU BBB CA 1
ATOM 2935 C C . LEU B 1 64 ? 38.855 62.673 43.929 1.000 75.831 62 LEU BBB C 1
ATOM 2936 O O . LEU B 1 64 ? 38.621 63.529 43.053 1.000 76.340 62 LEU BBB O 1
ATOM 2941 N N . THR B 1 65 ? 39.401 61.483 43.686 1.000 74.412 63 THR BBB N 1
ATOM 2942 C CA . THR B 1 65 ? 39.857 61.052 42.339 1.000 73.595 63 THR BBB CA 1
ATOM 2943 C C . THR B 1 65 ? 38.912 59.990 41.778 1.000 72.510 63 THR BBB C 1
ATOM 2944 O O . THR B 1 65 ? 38.701 59.986 40.560 1.000 71.855 63 THR BBB O 1
ATOM 2948 N N . THR B 1 66 ? 38.410 59.097 42.628 1.000 72.237 64 THR BBB N 1
ATOM 2949 C CA . THR B 1 66 ? 37.536 57.974 42.211 1.000 71.956 64 THR BBB CA 1
ATOM 2950 C C . THR B 1 66 ? 36.173 58.109 42.900 1.000 72.568 64 THR BBB C 1
ATOM 2951 O O . THR B 1 66 ? 36.121 58.075 44.139 1.000 72.533 64 THR BBB O 1
ATOM 2955 N N . LEU B 1 67 ? 35.112 58.232 42.104 1.000 72.741 65 LEU BBB N 1
ATOM 2956 C CA . LEU B 1 67 ? 33.723 58.452 42.585 1.000 73.933 65 LEU BBB CA 1
ATOM 2957 C C . LEU B 1 67 ? 32.793 57.461 41.886 1.000 73.243 65 LEU BBB C 1
ATOM 2958 O O . LEU B 1 67 ? 32.672 57.510 40.651 1.000 71.641 65 LEU BBB O 1
ATOM 2963 N N . THR B 1 68 ? 32.160 56.588 42.663 1.000 74.220 66 THR BBB N 1
ATOM 2964 C CA . THR B 1 68 ? 31.248 55.536 42.146 1.000 74.915 66 THR BBB CA 1
ATOM 2965 C C . THR B 1 68 ? 29.827 55.750 42.675 1.000 76.681 66 THR BBB C 1
ATOM 2966 O O . THR B 1 68 ? 29.662 55.832 43.900 1.000 77.449 66 THR BBB O 1
ATOM 2970 N N . PHE B 1 69 ? 28.841 55.796 41.783 1.000 77.797 67 PHE BBB N 1
ATOM 2971 C CA . PHE B 1 69 ? 27.402 55.819 42.160 1.000 80.839 67 PHE BBB CA 1
ATOM 2972 C C . PHE B 1 69 ? 26.830 54.410 42.046 1.000 80.251 67 PHE BBB C 1
ATOM 2973 O O . PHE B 1 69 ? 27.108 53.699 41.060 1.000 78.077 67 PHE BBB O 1
ATOM 2981 N N . GLY B 1 70 ? 26.038 54.033 43.049 1.000 82.257 68 GLY BBB N 1
ATOM 2982 C CA . GLY B 1 70 ? 25.486 52.674 43.204 1.000 82.651 68 GLY BBB CA 1
ATOM 2983 C C . GLY B 1 70 ? 24.262 52.418 42.337 1.000 83.249 68 GLY BBB C 1
ATOM 2984 O O . GLY B 1 70 ? 23.953 53.229 41.437 1.000 82.932 68 GLY BBB O 1
ATOM 2985 N N . TYR B 1 71 ? 23.592 51.298 42.602 1.000 84.308 69 TYR BBB N 1
ATOM 2986 C CA . TYR B 1 71 ? 22.411 50.796 41.850 1.000 85.697 69 TYR BBB CA 1
ATOM 2987 C C . TYR B 1 71 ? 21.272 51.822 41.896 1.000 88.605 69 TYR BBB C 1
ATOM 2988 O O . TYR B 1 71 ? 20.778 52.209 40.829 1.000 88.731 69 TYR BBB O 1
ATOM 2997 N N . SER B 1 72 ? 20.878 52.258 43.094 1.000 91.257 70 SER BBB N 1
ATOM 2998 C CA . SER B 1 72 ? 19.616 53.013 43.321 1.000 95.164 70 SER BBB CA 1
ATOM 2999 C C . SER B 1 72 ? 19.757 54.483 42.909 1.000 95.706 70 SER BBB C 1
ATOM 3000 O O . SER B 1 72 ? 18.724 55.124 42.671 1.000 98.351 70 SER BBB O 1
ATOM 3003 N N . PHE B 1 73 ? 20.973 55.020 42.836 1.000 93.796 71 PHE BBB N 1
ATOM 3004 C CA . PHE B 1 73 ? 21.170 56.483 42.680 1.000 94.690 71 PHE BBB CA 1
ATOM 3005 C C . PHE B 1 73 ? 20.534 56.957 41.373 1.000 96.001 71 PHE BBB C 1
ATOM 3006 O O . PHE B 1 73 ? 20.859 56.418 40.299 1.000 93.564 71 PHE BBB O 1
ATOM 3014 N N . ASN B 1 74 ? 19.648 57.946 41.482 1.000 100.050 72 ASN BBB N 1
ATOM 3015 C CA . ASN B 1 74 ? 19.083 58.679 40.323 1.000 102.408 72 ASN BBB CA 1
ATOM 3016 C C . ASN B 1 74 ? 18.676 60.079 40.792 1.000 106.098 72 ASN BBB C 1
ATOM 3017 O O . ASN B 1 74 ? 17.635 60.201 41.465 1.000 110.189 72 ASN BBB O 1
ATOM 3022 N N . GLN B 1 75 ? 19.511 61.076 40.500 1.000 105.998 73 GLN BBB N 1
ATOM 3023 C CA . GLN B 1 75 ? 19.292 62.497 40.867 1.000 108.976 73 GLN BBB CA 1
ATOM 3024 C C . GLN B 1 75 ? 19.879 63.369 39.768 1.000 109.037 73 GLN BBB C 1
ATOM 3025 O O . GLN B 1 75 ? 20.767 62.933 39.042 1.000 106.360 73 GLN BBB O 1
ATOM 3031 N N . PRO B 1 76 ? 19.394 64.617 39.596 1.000 112.966 74 PRO BBB N 1
ATOM 3032 C CA . PRO B 1 76 ? 20.002 65.543 38.643 1.000 112.759 74 PRO BBB CA 1
ATOM 3033 C C . PRO B 1 76 ? 21.387 65.982 39.133 1.000 110.420 74 PRO BBB C 1
ATOM 3034 O O . PRO B 1 76 ? 21.591 66.129 40.324 1.000 110.373 74 PRO BBB O 1
ATOM 3038 N N . ILE B 1 77 ? 22.305 66.183 38.195 1.000 108.941 75 ILE BBB N 1
ATOM 3039 C CA . ILE B 1 77 ? 23.721 66.527 38.505 1.000 107.094 75 ILE BBB CA 1
ATOM 3040 C C . ILE B 1 77 ? 24.195 67.709 37.650 1.000 108.934 75 ILE BBB C 1
ATOM 3041 O O . ILE B 1 77 ? 25.361 68.106 37.821 1.000 107.587 75 ILE BBB O 1
ATOM 3046 N N . GLU B 1 78 ? 23.352 68.266 36.775 1.000 112.342 76 GLU BBB N 1
ATOM 3047 C CA . GLU B 1 78 ? 23.784 69.258 35.750 1.000 113.896 76 GLU BBB CA 1
ATOM 3048 C C . GLU B 1 78 ? 24.418 70.492 36.410 1.000 114.877 76 GLU BBB C 1
ATOM 3049 O O . GLU B 1 78 ? 25.060 71.274 35.685 1.000 115.105 76 GLU BBB O 1
ATOM 3055 N N . LYS B 1 79 ? 24.250 70.676 37.722 1.000 115.495 77 LYS BBB N 1
ATOM 3056 C CA . LYS B 1 79 ? 24.772 71.866 38.438 1.000 116.514 77 LYS BBB CA 1
ATOM 3057 C C . LYS B 1 79 ? 25.488 71.415 39.711 1.000 113.874 77 LYS BBB C 1
ATOM 3058 O O . LYS B 1 79 ? 25.438 72.141 40.714 1.000 115.056 77 LYS BBB O 1
ATOM 3064 N N . VAL B 1 80 ? 26.174 70.277 39.647 1.000 110.592 78 VAL BBB N 1
ATOM 3065 C CA . VAL B 1 80 ? 27.094 69.809 40.721 1.000 108.175 78 VAL BBB CA 1
ATOM 3066 C C . VAL B 1 80 ? 28.447 70.467 40.487 1.000 106.501 78 VAL BBB C 1
ATOM 3067 O O . VAL B 1 80 ? 28.922 70.436 39.334 1.000 105.450 78 VAL BBB O 1
ATOM 3071 N N . LYS B 1 81 ? 29.022 71.043 41.541 1.000 106.281 79 LYS BBB N 1
ATOM 3072 C CA . LYS B 1 81 ? 30.423 71.527 41.540 1.000 104.743 79 LYS BBB CA 1
ATOM 3073 C C . LYS B 1 81 ? 31.309 70.316 41.846 1.000 100.318 79 LYS BBB C 1
ATOM 3074 O O . LYS B 1 81 ? 31.432 69.938 43.028 1.000 99.392 79 LYS BBB O 1
ATOM 3080 N N . TRP B 1 82 ? 31.864 69.704 40.804 1.000 97.404 80 TRP BBB N 1
ATOM 3081 C CA . TRP B 1 82 ? 32.648 68.452 40.928 1.000 94.291 80 TRP BBB CA 1
ATOM 3082 C C . TRP B 1 82 ? 33.986 68.748 41.590 1.000 91.697 80 TRP BBB C 1
ATOM 3083 O O . TRP B 1 82 ? 34.487 69.865 41.517 1.000 91.920 80 TRP BBB O 1
ATOM 3094 N N . PRO B 1 83 ? 34.596 67.749 42.258 1.000 89.138 81 PRO BBB N 1
ATOM 3095 C CA . PRO B 1 83 ? 35.964 67.882 42.757 1.000 88.334 81 PRO BBB CA 1
ATOM 3096 C C . PRO B 1 83 ? 36.954 68.168 41.617 1.000 87.528 81 PRO BBB C 1
ATOM 3097 O O . PRO B 1 83 ? 36.827 67.564 40.557 1.000 87.097 81 PRO BBB O 1
ATOM 3101 N N . LYS B 1 84 ? 37.908 69.066 41.855 1.000 87.380 82 LYS BBB N 1
ATOM 3102 C CA . LYS B 1 84 ? 38.832 69.582 40.815 1.000 87.662 82 LYS BBB CA 1
ATOM 3103 C C . LYS B 1 84 ? 39.788 68.475 40.362 1.000 85.119 82 LYS BBB C 1
ATOM 3104 O O . LYS B 1 84 ? 40.245 68.563 39.221 1.000 85.024 82 LYS BBB O 1
ATOM 3110 N N . THR B 1 85 ? 40.045 67.460 41.193 1.000 83.284 83 THR BBB N 1
ATOM 3111 C CA . THR B 1 85 ? 41.027 66.378 40.899 1.000 81.220 83 THR BBB CA 1
ATOM 3112 C C . THR B 1 85 ? 40.304 65.069 40.565 1.000 79.614 83 THR BBB C 1
ATOM 3113 O O . THR B 1 85 ? 40.966 64.012 40.621 1.000 78.930 83 THR BBB O 1
ATOM 3117 N N . LEU B 1 86 ? 39.016 65.129 40.217 1.000 79.177 84 LEU BBB N 1
ATOM 3118 C CA . LEU B 1 86 ? 38.211 63.926 39.883 1.000 77.541 84 LEU BBB CA 1
ATOM 3119 C C . LEU B 1 86 ? 38.667 63.370 38.533 1.000 76.283 84 LEU BBB C 1
ATOM 3120 O O . LEU B 1 86 ? 38.766 64.145 37.563 1.000 76.763 84 LEU BBB O 1
ATOM 3125 N N . ALA B 1 87 ? 38.912 62.064 38.470 1.000 74.840 85 ALA BBB N 1
ATOM 3126 C CA . ALA B 1 87 ? 39.441 61.390 37.263 1.000 73.879 85 ALA BBB CA 1
ATOM 3127 C C . ALA B 1 87 ? 38.591 60.175 36.885 1.000 73.094 85 ALA BBB C 1
ATOM 3128 O O . ALA B 1 87 ? 38.531 59.887 35.685 1.000 73.683 85 ALA BBB O 1
ATOM 3130 N N . PHE B 1 88 ? 38.013 59.461 37.851 1.000 72.016 86 PHE BBB N 1
ATOM 3131 C CA . PHE B 1 88 ? 37.276 58.200 37.597 1.000 71.770 86 PHE BBB CA 1
ATOM 3132 C C . PHE B 1 88 ? 35.845 58.334 38.133 1.000 72.155 86 PHE BBB C 1
ATOM 3133 O O . PHE B 1 88 ? 35.669 58.440 39.360 1.000 71.739 86 PHE BBB O 1
ATOM 3141 N N . LEU B 1 89 ? 34.858 58.305 37.235 1.000 71.894 87 LEU BBB N 1
ATOM 3142 C CA . LEU B 1 89 ? 33.425 58.469 37.587 1.000 73.069 87 LEU BBB CA 1
ATOM 3143 C C . LEU B 1 89 ? 32.620 57.286 37.045 1.000 72.248 87 LEU BBB C 1
ATOM 3144 O O . LEU B 1 89 ? 32.645 57.041 35.823 1.000 71.235 87 LEU BBB O 1
ATOM 3149 N N . THR B 1 90 ? 31.938 56.572 37.934 1.000 72.220 88 THR BBB N 1
ATOM 3150 C CA . THR B 1 90 ? 31.089 55.419 37.559 1.000 72.639 88 THR BBB CA 1
ATOM 3151 C C . THR B 1 90 ? 29.628 55.710 37.921 1.000 74.722 88 THR BBB C 1
ATOM 3152 O O . THR B 1 90 ? 29.367 56.149 39.061 1.000 75.813 88 THR BBB O 1
ATOM 3156 N N . PHE B 1 91 ? 28.712 55.446 36.991 1.000 75.116 89 PHE BBB N 1
ATOM 3157 C CA . PHE B 1 91 ? 27.250 55.580 37.216 1.000 77.392 89 PHE BBB CA 1
ATOM 3158 C C . PHE B 1 91 ? 26.614 54.196 37.273 1.000 76.931 89 PHE BBB C 1
ATOM 3159 O O . PHE B 1 91 ? 27.029 53.284 36.540 1.000 75.349 89 PHE BBB O 1
ATOM 3167 N N . GLY B 1 92 ? 25.614 54.064 38.139 1.000 78.831 90 GLY BBB N 1
ATOM 3168 C CA . GLY B 1 92 ? 24.929 52.791 38.419 1.000 79.446 90 GLY BBB CA 1
ATOM 3169 C C . GLY B 1 92 ? 23.764 52.538 37.477 1.000 80.891 90 GLY BBB C 1
ATOM 3170 O O . GLY B 1 92 ? 23.644 53.212 36.423 1.000 80.539 90 GLY BBB O 1
ATOM 3171 N N . TYR B 1 93 ? 22.911 51.595 37.862 1.000 82.341 91 TYR BBB N 1
ATOM 3172 C CA . TYR B 1 93 ? 21.784 51.087 37.043 1.000 83.864 91 TYR BBB CA 1
ATOM 3173 C C . TYR B 1 93 ? 20.738 52.179 36.820 1.000 86.393 91 TYR BBB C 1
ATOM 3174 O O . TYR B 1 93 ? 20.487 52.566 35.676 1.000 85.520 91 TYR BBB O 1
ATOM 3183 N N . LYS B 1 94 ? 20.146 52.668 37.902 1.000 89.540 92 LYS BBB N 1
ATOM 3184 C CA . LYS B 1 94 ? 18.897 53.472 37.842 1.000 93.897 92 LYS BBB CA 1
ATOM 3185 C C . LYS B 1 94 ? 19.173 54.897 37.356 1.000 94.773 92 LYS BBB C 1
ATOM 3186 O O . LYS B 1 94 ? 18.205 55.593 37.039 1.000 97.298 92 LYS BBB O 1
ATOM 3192 N N . PHE B 1 95 ? 20.426 55.341 37.300 1.000 93.543 93 PHE BBB N 1
ATOM 3193 C CA . PHE B 1 95 ? 20.710 56.770 37.019 1.000 95.056 93 PHE BBB CA 1
ATOM 3194 C C . PHE B 1 95 ? 20.288 57.085 35.584 1.000 96.045 93 PHE BBB C 1
ATOM 3195 O O . PHE B 1 95 ? 20.846 56.481 34.650 1.000 93.078 93 PHE BBB O 1
ATOM 3203 N N . ASN B 1 96 ? 19.326 57.997 35.425 1.000 100.138 94 ASN BBB N 1
ATOM 3204 C CA . ASN B 1 96 ? 18.911 58.525 34.101 1.000 102.215 94 ASN BBB CA 1
ATOM 3205 C C . ASN B 1 96 ? 18.428 59.971 34.264 1.000 106.171 94 ASN BBB C 1
ATOM 3206 O O . ASN B 1 96 ? 17.240 60.173 34.582 1.000 110.757 94 ASN BBB O 1
ATOM 3211 N N . LYS B 1 97 ? 19.332 60.930 34.060 1.000 106.264 95 LYS BBB N 1
ATOM 3212 C CA . LYS B 1 97 ? 19.077 62.391 34.166 1.000 109.231 95 LYS BBB CA 1
ATOM 3213 C C . LYS B 1 97 ? 19.913 63.113 33.115 1.000 108.996 95 LYS BBB C 1
ATOM 3214 O O . LYS B 1 97 ? 20.921 62.582 32.656 1.000 105.958 95 LYS BBB O 1
ATOM 3220 N N . PRO B 1 98 ? 19.506 64.325 32.676 1.000 112.486 96 PRO BBB N 1
ATOM 3221 C CA . PRO B 1 98 ? 20.279 65.079 31.693 1.000 112.238 96 PRO BBB CA 1
ATOM 3222 C C . PRO B 1 98 ? 21.630 65.520 32.275 1.000 110.036 96 PRO BBB C 1
ATOM 3223 O O . PRO B 1 98 ? 21.716 65.813 33.453 1.000 109.807 96 PRO BBB O 1
ATOM 3227 N N . ILE B 1 99 ? 22.650 65.547 31.422 1.000 108.701 97 ILE BBB N 1
ATOM 3228 C CA . ILE B 1 99 ? 24.051 65.894 31.791 1.000 106.752 97 ILE BBB CA 1
ATOM 3229 C C . ILE B 1 99 ? 24.621 66.883 30.774 1.000 108.490 97 ILE BBB C 1
ATOM 3230 O O . ILE B 1 99 ? 25.816 67.215 30.882 1.000 107.031 97 ILE BBB O 1
ATOM 3235 N N . GLU B 1 100 ? 23.817 67.322 29.807 1.000 111.658 98 GLU BBB N 1
ATOM 3236 C CA . GLU B 1 100 ? 24.310 68.129 28.666 1.000 113.424 98 GLU BBB CA 1
ATOM 3237 C C . GLU B 1 100 ? 24.748 69.507 29.179 1.000 114.755 98 GLU BBB C 1
ATOM 3238 O O . GLU B 1 100 ? 25.631 70.101 28.553 1.000 114.801 98 GLU BBB O 1
ATOM 3244 N N . LYS B 1 101 ? 24.180 69.983 30.290 1.000 115.929 99 LYS BBB N 1
ATOM 3245 C CA . LYS B 1 101 ? 24.484 71.334 30.835 1.000 117.948 99 LYS BBB CA 1
ATOM 3246 C C . LYS B 1 101 ? 25.452 71.221 32.018 1.000 115.221 99 LYS BBB C 1
ATOM 3247 O O . LYS B 1 101 ? 25.546 72.188 32.804 1.000 116.784 99 LYS BBB O 1
ATOM 3253 N N . VAL B 1 102 ? 26.163 70.103 32.156 1.000 111.397 100 VAL BBB N 1
ATOM 3254 C CA . VAL B 1 102 ? 27.086 69.922 33.310 1.000 108.619 100 VAL BBB CA 1
ATOM 3255 C C . VAL B 1 102 ? 28.439 70.521 32.944 1.000 107.160 100 VAL BBB C 1
ATOM 3256 O O . VAL B 1 102 ? 28.770 70.572 31.749 1.000 107.526 100 VAL BBB O 1
ATOM 3260 N N . LYS B 1 103 ? 29.193 70.938 33.950 1.000 105.672 101 LYS BBB N 1
ATOM 3261 C CA . LYS B 1 103 ? 30.583 71.405 33.760 1.000 104.335 101 LYS BBB CA 1
ATOM 3262 C C . LYS B 1 103 ? 31.504 70.352 34.367 1.000 100.200 101 LYS BBB C 1
ATOM 3263 O O . LYS B 1 103 ? 31.746 70.408 35.589 1.000 99.141 101 LYS BBB O 1
ATOM 3269 N N . TRP B 1 104 ? 31.948 69.399 33.542 1.000 97.969 102 TRP BBB N 1
ATOM 3270 C CA . TRP B 1 104 ? 32.924 68.354 33.950 1.000 94.553 102 TRP BBB CA 1
ATOM 3271 C C . TRP B 1 104 ? 34.208 69.024 34.419 1.000 92.744 102 TRP BBB C 1
ATOM 3272 O O . TRP B 1 104 ? 34.647 70.016 33.846 1.000 93.811 102 TRP BBB O 1
ATOM 3283 N N . PRO B 1 105 ? 34.866 68.490 35.465 1.000 90.247 103 PRO BBB N 1
ATOM 3284 C CA . PRO B 1 105 ? 36.225 68.910 35.794 1.000 89.032 103 PRO BBB CA 1
ATOM 3285 C C . PRO B 1 105 ? 37.184 68.398 34.713 1.000 87.531 103 PRO BBB C 1
ATOM 3286 O O . PRO B 1 105 ? 37.057 67.264 34.287 1.000 85.727 103 PRO BBB O 1
ATOM 3290 N N . ASP B 1 106 ? 38.118 69.244 34.290 1.000 88.572 104 ASP BBB N 1
ATOM 3291 C CA . ASP B 1 106 ? 39.052 68.928 33.179 1.000 88.543 104 ASP BBB CA 1
ATOM 3292 C C . ASP B 1 106 ? 40.014 67.803 33.579 1.000 85.746 104 ASP BBB C 1
ATOM 3293 O O . ASP B 1 106 ? 40.732 67.329 32.699 1.000 85.467 104 ASP BBB O 1
ATOM 3298 N N . SER B 1 107 ? 40.008 67.361 34.839 1.000 83.934 105 SER BBB N 1
ATOM 3299 C CA . SER B 1 107 ? 40.842 66.229 35.321 1.000 81.587 105 SER BBB CA 1
ATOM 3300 C C . SER B 1 107 ? 40.178 64.881 35.011 1.000 80.152 105 SER BBB C 1
ATOM 3301 O O . SER B 1 107 ? 40.827 63.845 35.250 1.000 79.226 105 SER BBB O 1
ATOM 3304 N N . LEU B 1 108 ? 38.938 64.870 34.519 1.000 80.406 106 LEU BBB N 1
ATOM 3305 C CA . LEU B 1 108 ? 38.198 63.605 34.265 1.000 79.253 106 LEU BBB CA 1
ATOM 3306 C C . LEU B 1 108 ? 38.817 62.876 33.069 1.000 78.579 106 LEU BBB C 1
ATOM 3307 O O . LEU B 1 108 ? 38.987 63.503 32.009 1.000 80.194 106 LEU BBB O 1
ATOM 3312 N N . THR B 1 109 ? 39.118 61.589 33.230 1.000 76.501 107 THR BBB N 1
ATOM 3313 C CA . THR B 1 109 ? 39.705 60.746 32.157 1.000 75.769 107 THR BBB CA 1
ATOM 3314 C C . THR B 1 109 ? 38.796 59.555 31.834 1.000 74.713 107 THR BBB C 1
ATOM 3315 O O . THR B 1 109 ? 38.777 59.140 30.672 1.000 74.432 107 THR BBB O 1
ATOM 3319 N N . THR B 1 110 ? 38.104 58.997 32.827 1.000 73.934 108 THR BBB N 1
ATOM 3320 C CA . THR B 1 110 ? 37.356 57.721 32.693 1.000 73.192 108 THR BBB CA 1
ATOM 3321 C C . THR B 1 110 ? 35.907 57.906 33.167 1.000 73.459 108 THR BBB C 1
ATOM 3322 O O . THR B 1 110 ? 35.703 58.140 34.373 1.000 72.913 108 THR BBB O 1
ATOM 3326 N N . LEU B 1 111 ? 34.938 57.785 32.257 1.000 73.958 109 LEU BBB N 1
ATOM 3327 C CA . LEU B 1 111 ? 33.487 57.822 32.594 1.000 74.674 109 LEU BBB CA 1
ATOM 3328 C C . LEU B 1 111 ? 32.865 56.496 32.175 1.000 73.523 109 LEU BBB C 1
ATOM 3329 O O . LEU B 1 111 ? 32.845 56.211 30.960 1.000 73.656 109 LEU BBB O 1
ATOM 3334 N N . ILE B 1 112 ? 32.396 55.718 33.146 1.000 72.471 110 ILE BBB N 1
ATOM 3335 C CA . ILE B 1 112 ? 31.853 54.358 32.881 1.000 71.856 110 ILE BBB CA 1
ATOM 3336 C C . ILE B 1 112 ? 30.406 54.304 33.363 1.000 73.703 110 ILE BBB C 1
ATOM 3337 O O . ILE B 1 112 ? 30.118 54.730 34.493 1.000 73.856 110 ILE BBB O 1
ATOM 3342 N N . PHE B 1 113 ? 29.530 53.795 32.507 1.000 75.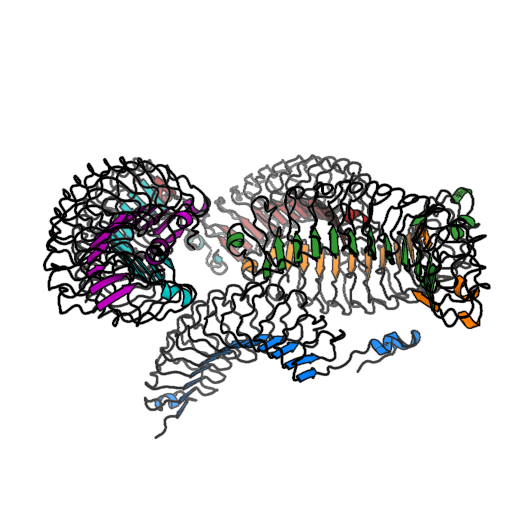000 111 PHE BBB N 1
ATOM 3343 C CA . PHE B 1 113 ? 28.123 53.492 32.847 1.000 76.792 111 PHE BBB CA 1
ATOM 3344 C C . PHE B 1 113 ? 28.024 51.997 33.138 1.000 75.664 111 PHE BBB C 1
ATOM 3345 O O . PHE B 1 113 ? 28.597 51.195 32.370 1.000 73.133 111 PHE BBB O 1
ATOM 3353 N N . GLU B 1 114 ? 27.316 51.659 34.219 1.000 77.231 112 GLU BBB N 1
ATOM 3354 C CA . GLU B 1 114 ? 27.025 50.265 34.638 1.000 77.472 112 GLU BBB CA 1
ATOM 3355 C C . GLU B 1 114 ? 26.473 49.496 33.430 1.000 77.881 112 GLU BBB C 1
ATOM 3356 O O . GLU B 1 114 ? 25.921 50.124 32.497 1.000 78.766 112 GLU BBB O 1
ATOM 3362 N N . GLU B 1 115 ? 26.646 48.178 33.439 1.000 77.939 113 GLU BBB N 1
ATOM 3363 C CA . GLU B 1 115 ? 26.350 47.302 32.276 1.000 78.783 113 GLU BBB CA 1
ATOM 3364 C C . GLU B 1 115 ? 24.892 47.517 31.845 1.000 80.442 113 GLU BBB C 1
ATOM 3365 O O . GLU B 1 115 ? 24.642 47.674 30.643 1.000 80.765 113 GLU BBB O 1
ATOM 3371 N N . ASN B 1 116 ? 23.961 47.544 32.801 1.000 81.112 114 ASN BBB N 1
ATOM 3372 C CA . ASN B 1 116 ? 22.504 47.585 32.520 1.000 82.537 114 ASN BBB CA 1
ATOM 3373 C C . ASN B 1 116 ? 21.980 49.017 32.683 1.000 84.415 114 ASN BBB C 1
ATOM 3374 O O . ASN B 1 116 ? 20.760 49.173 32.876 1.000 86.422 114 ASN BBB O 1
ATOM 3379 N N . SER B 1 117 ? 22.851 50.025 32.575 1.000 83.456 115 SER BBB N 1
ATOM 3380 C CA . SER B 1 117 ? 22.509 51.447 32.840 1.000 84.917 115 SER BBB CA 1
ATOM 3381 C C . SER B 1 117 ? 21.242 51.829 32.074 1.000 86.874 115 SER BBB C 1
ATOM 3382 O O . SER B 1 117 ? 21.218 51.631 30.851 1.000 87.037 115 SER BBB O 1
ATOM 3385 N N . LEU B 1 118 ? 20.253 52.386 32.777 1.000 88.809 116 LEU BBB N 1
ATOM 3386 C CA . LEU B 1 118 ? 18.993 52.909 32.182 1.000 91.679 116 LEU BBB CA 1
ATOM 3387 C C . LEU B 1 118 ? 19.237 54.316 31.624 1.000 92.947 116 LEU BBB C 1
ATOM 3388 O O . LEU B 1 118 ? 18.247 55.006 31.319 1.000 95.372 116 LEU BBB O 1
ATOM 3393 N N . PHE B 1 119 ? 20.493 54.756 31.521 1.000 91.647 117 PHE BBB N 1
ATOM 3394 C CA . PHE B 1 119 ? 20.826 56.114 31.022 1.000 93.062 117 PHE BBB CA 1
ATOM 3395 C C . PHE B 1 119 ? 20.485 56.196 29.534 1.000 94.429 117 PHE BBB C 1
ATOM 3396 O O . PHE B 1 119 ? 21.029 55.405 28.738 1.000 92.429 117 PHE BBB O 1
ATOM 3404 N N . ASP B 1 120 ? 19.589 57.118 29.184 1.000 97.947 118 ASP BBB N 1
ATOM 3405 C CA . ASP B 1 120 ? 19.248 57.446 27.779 1.000 99.785 118 ASP BBB CA 1
ATOM 3406 C C . ASP B 1 120 ? 18.884 58.931 27.724 1.000 102.891 118 ASP BBB C 1
ATOM 3407 O O . ASP B 1 120 ? 17.732 59.273 28.029 1.000 106.193 118 ASP BBB O 1
ATOM 3412 N N . GLN B 1 121 ? 19.854 59.783 27.400 1.000 102.250 119 GLN BBB N 1
ATOM 3413 C CA . GLN B 1 121 ? 19.669 61.256 27.351 1.000 104.941 119 GLN BBB CA 1
ATOM 3414 C C . GLN B 1 121 ? 20.450 61.819 26.167 1.000 105.565 119 GLN BBB C 1
ATOM 3415 O O . GLN B 1 121 ? 21.312 61.112 25.622 1.000 103.988 119 GLN BBB O 1
ATOM 3421 N N . SER B 1 122 ? 20.144 63.051 25.782 1.000 109.392 120 SER BBB N 1
ATOM 3422 C CA . SER B 1 122 ? 20.838 63.757 24.681 1.000 110.750 120 SER BBB CA 1
ATOM 3423 C C . SER B 1 122 ? 22.183 64.288 25.195 1.000 108.910 120 SER BBB C 1
ATOM 3424 O O . SER B 1 122 ? 22.227 64.903 26.282 1.000 108.708 120 SER BBB O 1
ATOM 3427 N N . ILE B 1 123 ? 23.244 64.069 24.431 1.000 107.531 121 ILE BBB N 1
ATOM 3428 C CA . ILE B 1 123 ? 24.613 64.526 24.799 1.000 106.576 121 ILE BBB CA 1
ATOM 3429 C C . ILE B 1 123 ? 25.211 65.287 23.619 1.000 109.273 121 ILE BBB C 1
ATOM 3430 O O . ILE B 1 123 ? 26.421 65.563 23.645 1.000 109.026 121 ILE BBB O 1
ATOM 3435 N N . GLU B 1 124 ? 24.405 65.604 22.610 1.000 113.012 122 GLU BBB N 1
ATOM 3436 C CA . GLU B 1 124 ? 24.937 66.049 21.300 1.000 115.288 122 GLU BBB CA 1
ATOM 3437 C C . GLU B 1 124 ? 25.554 67.450 21.433 1.000 116.965 122 GLU BBB C 1
ATOM 3438 O O . GLU B 1 124 ? 26.337 67.823 20.555 1.000 117.889 122 GLU BBB O 1
ATOM 3444 N N . LYS B 1 125 ? 25.227 68.201 22.483 1.000 117.444 123 LYS BBB N 1
ATOM 3445 C CA . LYS B 1 125 ? 25.769 69.568 22.690 1.000 119.208 123 LYS BBB CA 1
ATOM 3446 C C . LYS B 1 125 ? 26.438 69.636 24.061 1.000 116.267 123 LYS BBB C 1
ATOM 3447 O O . LYS B 1 125 ? 26.421 70.717 24.672 1.000 117.883 123 LYS BBB O 1
ATOM 3453 N N . ILE B 1 126 ? 27.045 68.541 24.512 1.000 112.331 124 ILE BBB N 1
ATOM 3454 C CA . ILE B 1 126 ? 27.710 68.499 25.844 1.000 109.515 124 ILE BBB CA 1
ATOM 3455 C C . ILE B 1 126 ? 29.114 69.084 25.698 1.000 108.905 124 ILE BBB C 1
ATOM 3456 O O . ILE B 1 126 ? 29.659 69.076 24.579 1.000 109.296 124 ILE BBB O 1
ATOM 3461 N N . LYS B 1 127 ? 29.674 69.565 26.804 1.000 108.017 125 LYS BBB N 1
ATOM 3462 C CA . LYS B 1 127 ? 31.080 70.031 26.880 1.000 107.136 125 LYS BBB CA 1
ATOM 3463 C C . LYS B 1 127 ? 31.889 68.966 27.625 1.000 102.980 125 LYS BBB C 1
ATOM 3464 O O . LYS B 1 127 ? 31.879 68.955 28.877 1.000 101.529 125 LYS BBB O 1
ATOM 3470 N N . TRP B 1 128 ? 32.535 68.078 26.872 1.000 101.082 126 TRP BBB N 1
ATOM 3471 C CA . TRP B 1 128 ? 33.345 66.962 27.421 1.000 97.496 126 TRP BBB CA 1
ATOM 3472 C C . TRP B 1 128 ? 34.613 67.512 28.075 1.000 96.968 126 TRP BBB C 1
ATOM 3473 O O . TRP B 1 128 ? 35.158 68.513 27.581 1.000 98.504 126 TRP BBB O 1
ATOM 3484 N N . SER B 1 129 ? 35.064 66.854 29.140 1.000 95.226 127 SER BBB N 1
ATOM 3485 C CA . SER B 1 129 ? 36.350 67.136 29.822 1.000 94.963 127 SER BBB CA 1
ATOM 3486 C C . SER B 1 129 ? 37.497 67.018 28.811 1.000 95.248 127 SER BBB C 1
ATOM 3487 O O . SER B 1 129 ? 37.470 66.082 27.989 1.000 95.306 127 SER BBB O 1
ATOM 3490 N N . ASN B 1 130 ? 38.465 67.935 28.859 1.000 95.874 128 ASN BBB N 1
ATOM 3491 C CA . ASN B 1 130 ? 39.569 67.989 27.863 1.000 96.671 128 ASN BBB CA 1
ATOM 3492 C C . ASN B 1 130 ? 40.534 66.812 28.080 1.000 93.855 128 ASN BBB C 1
ATOM 3493 O O . ASN B 1 130 ? 41.332 66.553 27.172 1.000 94.454 128 ASN BBB O 1
ATOM 3498 N N . SER B 1 131 ? 40.489 66.134 29.232 1.000 90.557 129 SER BBB N 1
ATOM 3499 C CA . SER B 1 131 ? 41.376 64.979 29.536 1.000 87.523 129 SER BBB CA 1
ATOM 3500 C C . SER B 1 131 ? 40.601 63.659 29.441 1.000 85.188 129 SER BBB C 1
ATOM 3501 O O . SER B 1 131 ? 41.192 62.612 29.797 1.000 83.474 129 SER BBB O 1
ATOM 3504 N N . LEU B 1 132 ? 39.347 63.680 28.974 1.000 84.151 130 LEU BBB N 1
ATOM 3505 C CA . LEU B 1 132 ? 38.532 62.440 28.881 1.000 81.874 130 LEU BBB CA 1
ATOM 3506 C C . LEU B 1 132 ? 39.184 61.484 27.876 1.000 80.747 130 LEU BBB C 1
ATOM 3507 O O . LEU B 1 132 ? 39.510 61.915 26.752 1.000 81.413 130 LEU BBB O 1
ATOM 3512 N N . THR B 1 133 ? 39.370 60.231 28.282 1.000 78.505 131 THR BBB N 1
ATOM 3513 C CA . THR B 1 133 ? 40.166 59.228 27.534 1.000 77.596 131 THR BBB CA 1
ATOM 3514 C C . THR B 1 133 ? 39.309 58.013 27.181 1.000 76.657 131 THR BBB C 1
ATOM 3515 O O . THR B 1 133 ? 39.398 57.558 26.031 1.000 77.102 131 THR BBB O 1
ATOM 3519 N N . THR B 1 134 ? 38.568 57.472 28.147 1.000 75.497 132 THR BBB N 1
ATOM 3520 C CA . THR B 1 134 ? 37.745 56.252 27.964 1.000 75.135 132 THR BBB CA 1
ATOM 3521 C C . THR B 1 134 ? 36.300 56.562 28.364 1.000 75.048 132 THR BBB C 1
ATOM 3522 O O . THR B 1 134 ? 36.076 57.117 29.452 1.000 74.900 132 THR BBB O 1
ATOM 3526 N N . LEU B 1 135 ? 35.355 56.233 27.492 1.000 75.290 133 LEU BBB N 1
ATOM 3527 C CA . LEU B 1 135 ? 33.908 56.434 27.748 1.000 75.832 133 LEU BBB CA 1
ATOM 3528 C C . LEU B 1 135 ? 33.174 55.132 27.441 1.000 74.428 133 LEU BBB C 1
ATOM 3529 O O . LEU B 1 135 ? 33.286 54.631 26.305 1.000 74.274 133 LEU BBB O 1
ATOM 3534 N N . ILE B 1 136 ? 32.477 54.588 28.431 1.000 73.682 134 ILE BBB N 1
ATOM 3535 C CA . ILE B 1 136 ? 31.741 53.306 28.269 1.000 73.607 134 ILE BBB CA 1
ATOM 3536 C C . ILE B 1 136 ? 30.259 53.549 28.559 1.000 74.927 134 ILE BBB C 1
ATOM 3537 O O . ILE B 1 136 ? 29.941 54.065 29.635 1.000 75.641 134 ILE BBB O 1
ATOM 3542 N N . PHE B 1 137 ? 29.394 53.200 27.611 1.000 75.533 135 PHE BBB N 1
ATOM 3543 C CA . PHE B 1 137 ? 27.920 53.337 27.735 1.000 77.003 135 PHE BBB CA 1
ATOM 3544 C C . PHE B 1 137 ? 27.309 52.008 28.169 1.000 76.267 135 PHE BBB C 1
ATOM 3545 O O . PHE B 1 137 ? 27.942 50.953 27.995 1.000 74.852 135 PHE BBB O 1
ATOM 3553 N N . GLY B 1 138 ? 26.095 52.074 28.713 1.000 77.664 136 GLY BBB N 1
ATOM 3554 C CA . GLY B 1 138 ? 25.344 50.896 29.173 1.000 77.561 136 GLY BBB CA 1
ATOM 3555 C C . GLY B 1 138 ? 24.349 50.388 28.138 1.000 79.058 136 GLY BBB C 1
ATOM 3556 O O . GLY B 1 138 ? 24.389 50.804 26.953 1.000 78.534 136 GLY BBB O 1
ATOM 3557 N N . TRP B 1 139 ? 23.462 49.511 28.599 1.000 80.490 137 TRP BBB N 1
ATOM 3558 C CA . TRP B 1 139 ? 22.485 48.763 27.775 1.000 82.226 137 TRP BBB CA 1
ATOM 3559 C C . TRP B 1 139 ? 21.557 49.734 27.032 1.000 85.159 137 TRP BBB C 1
ATOM 3560 O O . TRP B 1 139 ? 21.468 49.633 25.807 1.000 84.554 137 TRP BBB O 1
ATOM 3571 N N . ASN B 1 140 ? 20.909 50.654 27.747 1.000 88.053 138 ASN BBB N 1
ATOM 3572 C CA . ASN B 1 140 ? 19.701 51.367 27.254 1.000 92.177 138 ASN BBB CA 1
ATOM 3573 C C . ASN B 1 140 ? 20.043 52.698 26.580 1.000 93.483 138 ASN BBB C 1
ATOM 3574 O O . ASN B 1 140 ? 19.101 53.431 26.238 1.000 97.880 138 ASN BBB O 1
ATOM 3579 N N . PHE B 1 141 ? 21.311 53.027 26.372 1.000 91.790 139 PHE BBB N 1
ATOM 3580 C CA . PHE B 1 141 ? 21.674 54.313 25.731 1.000 93.222 139 PHE BBB CA 1
ATOM 3581 C C . PHE B 1 141 ? 21.362 54.224 24.238 1.000 94.745 139 PHE BBB C 1
ATOM 3582 O O . PHE B 1 141 ? 21.845 53.288 23.572 1.000 92.624 139 PHE BBB O 1
ATOM 3590 N N . ASN B 1 142 ? 20.576 55.171 23.729 1.000 98.733 140 ASN BBB N 1
ATOM 3591 C CA . ASN B 1 142 ? 20.336 55.310 22.272 1.000 101.447 140 ASN BBB CA 1
ATOM 3592 C C . ASN B 1 142 ? 19.941 56.755 21.973 1.000 105.756 140 ASN BBB C 1
ATOM 3593 O O . ASN B 1 142 ? 18.792 57.130 22.265 1.000 109.074 140 ASN BBB O 1
ATOM 3598 N N . GLN B 1 143 ? 20.879 57.527 21.428 1.000 106.966 141 GLN BBB N 1
ATOM 3599 C CA . GLN B 1 143 ? 20.679 58.944 21.028 1.000 110.864 141 GLN BBB CA 1
ATOM 3600 C C . GLN B 1 143 ? 21.641 59.248 19.889 1.000 111.227 141 GLN BBB C 1
ATOM 3601 O O . GLN B 1 143 ? 22.642 58.553 19.741 1.000 109.124 141 GLN BBB O 1
ATOM 3607 N N . PRO B 1 144 ? 21.366 60.265 19.044 1.000 114.550 142 PRO BBB N 1
ATOM 3608 C CA . PRO B 1 144 ? 22.264 60.602 17.943 1.000 115.092 142 PRO BBB CA 1
ATOM 3609 C C . PRO B 1 144 ? 23.555 61.237 18.474 1.000 113.600 142 PRO BBB C 1
ATOM 3610 O O . PRO B 1 144 ? 23.499 61.954 19.458 1.000 113.992 142 PRO BBB O 1
ATOM 3614 N N . ILE B 1 145 ? 24.683 60.940 17.831 1.000 112.326 143 ILE BBB N 1
ATOM 3615 C CA . ILE B 1 145 ? 26.027 61.399 18.285 1.000 110.899 143 ILE BBB CA 1
ATOM 3616 C C . ILE B 1 145 ? 26.773 62.046 17.113 1.000 113.197 143 ILE BBB C 1
ATOM 3617 O O . ILE B 1 145 ? 27.991 62.260 17.245 1.000 111.936 143 ILE BBB O 1
ATOM 3622 N N . GLU B 1 146 ? 26.078 62.351 16.015 1.000 116.287 144 GLU BBB N 1
ATOM 3623 C CA . GLU B 1 146 ? 26.720 62.864 14.776 1.000 118.550 144 GLU BBB CA 1
ATOM 3624 C C . GLU B 1 146 ? 27.309 64.260 15.024 1.000 120.265 144 GLU BBB C 1
ATOM 3625 O O . GLU B 1 146 ? 28.288 64.606 14.339 1.000 121.752 144 GLU BBB O 1
ATOM 3631 N N . ASN B 1 147 ? 26.759 65.034 15.964 1.000 120.340 145 ASN BBB N 1
ATOM 3632 C CA . ASN B 1 147 ? 27.151 66.458 16.154 1.000 122.014 145 ASN BBB CA 1
ATOM 3633 C C . ASN B 1 147 ? 27.752 66.648 17.548 1.000 118.790 145 ASN BBB C 1
ATOM 3634 O O . ASN B 1 147 ? 27.499 67.697 18.165 1.000 120.195 145 ASN BBB O 1
ATOM 3639 N N . VAL B 1 148 ? 28.568 65.703 18.011 1.000 114.694 146 VAL BBB N 1
ATOM 3640 C CA . VAL B 1 148 ? 29.183 65.793 19.366 1.000 111.698 146 VAL BBB CA 1
ATOM 3641 C C . VAL B 1 148 ? 30.605 66.329 19.229 1.000 110.438 146 VAL BBB C 1
ATOM 3642 O O . VAL B 1 148 ? 31.334 65.859 18.338 1.000 109.924 146 VAL BBB O 1
ATOM 3646 N N . GLU B 1 149 ? 30.954 67.295 20.079 1.000 110.193 147 GLU BBB N 1
ATOM 3647 C CA . GLU B 1 149 ? 32.316 67.884 20.173 1.000 109.964 147 GLU BBB CA 1
ATOM 3648 C C . GLU B 1 149 ? 33.178 66.917 20.990 1.000 105.332 147 GLU BBB C 1
ATOM 3649 O O . GLU B 1 149 ? 33.363 67.156 22.196 1.000 103.181 147 GLU BBB O 1
ATOM 3655 N N . TRP B 1 150 ? 33.638 65.835 20.365 1.000 103.715 148 TRP BBB N 1
ATOM 3656 C CA . TRP B 1 150 ? 34.520 64.833 21.014 1.000 100.860 148 TRP BBB CA 1
ATOM 3657 C C . TRP B 1 150 ? 35.853 65.490 21.376 1.000 100.592 148 TRP BBB C 1
ATOM 3658 O O . TRP B 1 150 ? 36.454 66.179 20.559 1.000 102.525 148 TRP BBB O 1
ATOM 3669 N N . PRO B 1 151 ? 36.359 65.311 22.613 1.000 98.239 149 PRO BBB N 1
ATOM 3670 C CA . PRO B 1 151 ? 37.659 65.866 22.992 1.000 98.144 149 PRO BBB CA 1
ATOM 3671 C C . PRO B 1 151 ? 38.812 65.103 22.327 1.000 97.265 149 PRO BBB C 1
ATOM 3672 O O . PRO B 1 151 ? 38.677 63.915 22.109 1.000 96.301 149 PRO BBB O 1
ATOM 3676 N N . GLU B 1 152 ? 39.911 65.794 22.026 1.000 97.956 150 GLU BBB N 1
ATOM 3677 C CA . GLU B 1 152 ? 41.066 65.199 21.303 1.000 97.523 150 GLU BBB CA 1
ATOM 3678 C C . GLU B 1 152 ? 41.801 64.201 22.207 1.000 94.291 150 GLU BBB C 1
ATOM 3679 O O . GLU B 1 152 ? 42.589 63.403 21.672 1.000 94.535 150 GLU BBB O 1
ATOM 3685 N N . SER B 1 153 ? 41.541 64.212 23.517 1.000 91.566 151 SER BBB N 1
ATOM 3686 C CA . SER B 1 153 ? 42.143 63.260 24.488 1.000 88.198 151 SER BBB CA 1
ATOM 3687 C C . SER B 1 153 ? 41.512 61.867 24.374 1.000 85.965 151 SER BBB C 1
ATOM 3688 O O . SER B 1 153 ? 42.084 60.929 24.961 1.000 83.854 151 SER BBB O 1
ATOM 3691 N N . LEU B 1 154 ? 40.369 61.729 23.689 1.000 85.914 152 LEU BBB N 1
ATOM 3692 C CA . LEU B 1 154 ? 39.586 60.464 23.688 1.000 83.763 152 LEU BBB CA 1
ATOM 3693 C C . LEU B 1 154 ? 40.322 59.391 22.881 1.000 82.999 152 LEU BBB C 1
ATOM 3694 O O . LEU B 1 154 ? 40.714 59.659 21.730 1.000 84.963 152 LEU BBB O 1
ATOM 3699 N N . THR B 1 155 ? 40.489 58.209 23.467 1.000 80.657 153 THR BBB N 1
ATOM 3700 C CA . THR B 1 155 ? 41.153 57.055 22.806 1.000 80.172 153 THR BBB CA 1
ATOM 3701 C C . THR B 1 155 ? 40.233 55.831 22.769 1.000 78.215 153 THR BBB C 1
ATOM 3702 O O . THR B 1 155 ? 40.472 54.965 21.917 1.000 78.247 153 THR BBB O 1
ATOM 3706 N N . THR B 1 156 ? 39.249 55.735 23.662 1.000 76.375 154 THR BBB N 1
ATOM 3707 C CA . THR B 1 156 ? 38.408 54.518 23.802 1.000 75.090 154 THR BBB CA 1
ATOM 3708 C C . THR B 1 156 ? 36.926 54.896 23.918 1.000 75.303 154 THR BBB C 1
ATOM 3709 O O . THR B 1 156 ? 36.548 55.560 24.902 1.000 74.548 154 THR BBB O 1
ATOM 3713 N N . LEU B 1 157 ? 36.120 54.475 22.946 1.000 75.948 155 LEU BBB N 1
ATOM 3714 C CA . LEU B 1 157 ? 34.640 54.599 23.004 1.000 76.875 155 LEU BBB CA 1
ATOM 3715 C C . LEU B 1 157 ? 34.018 53.206 22.910 1.000 75.664 155 LEU BBB C 1
ATOM 3716 O O . LEU B 1 157 ? 34.184 52.546 21.864 1.000 75.979 155 LEU BBB O 1
ATOM 3721 N N . VAL B 1 158 ? 33.316 52.784 23.956 1.000 74.462 156 VAL BBB N 1
ATOM 3722 C CA . VAL B 1 158 ? 32.784 51.398 24.048 1.000 73.681 156 VAL BBB CA 1
ATOM 3723 C C . VAL B 1 158 ? 31.291 51.444 24.357 1.000 74.197 156 VAL BBB C 1
ATOM 3724 O O . VAL B 1 158 ? 30.881 52.175 25.268 1.000 74.307 156 VAL BBB O 1
ATOM 3728 N N . PHE B 1 159 ? 30.522 50.662 23.611 1.000 74.817 157 PHE BBB N 1
ATOM 3729 C CA . PHE B 1 159 ? 29.108 50.349 23.921 1.000 75.806 157 PHE BBB CA 1
ATOM 3730 C C . PHE B 1 159 ? 29.067 48.934 24.493 1.000 74.771 157 PHE BBB C 1
ATOM 3731 O O . PHE B 1 159 ? 29.887 48.083 24.080 1.000 73.484 157 PHE BBB O 1
ATOM 3739 N N . ASN B 1 160 ? 28.132 48.688 25.412 1.000 75.068 158 ASN BBB N 1
ATOM 3740 C CA . ASN B 1 160 ? 27.925 47.340 25.996 1.000 74.132 158 ASN BBB CA 1
ATOM 3741 C C . ASN B 1 160 ? 27.554 46.377 24.867 1.000 73.867 158 ASN BBB C 1
ATOM 3742 O O . ASN B 1 160 ? 27.028 46.825 23.848 1.000 74.969 158 ASN BBB O 1
ATOM 3747 N N . GLU B 1 161 ? 27.850 45.094 25.034 1.000 72.817 159 GLU BBB N 1
ATOM 3748 C CA . GLU B 1 161 ? 27.588 44.080 23.988 1.000 72.928 159 GLU BBB CA 1
ATOM 3749 C C . GLU B 1 161 ? 26.084 43.859 23.846 1.000 74.529 159 GLU BBB C 1
ATOM 3750 O O . GLU B 1 161 ? 25.704 43.249 22.846 1.000 76.204 159 GLU BBB O 1
ATOM 3756 N N . ASP B 1 162 ? 25.258 44.335 24.783 1.000 74.942 160 ASP BBB N 1
ATOM 3757 C CA . ASP B 1 162 ? 23.777 44.239 24.660 1.000 75.895 160 ASP BBB CA 1
ATOM 3758 C C . ASP B 1 162 ? 23.195 45.638 24.436 1.000 77.347 160 ASP BBB C 1
ATOM 3759 O O . ASP B 1 162 ? 21.971 45.809 24.669 1.000 79.009 160 ASP BBB O 1
ATOM 3764 N N . SER B 1 163 ? 24.014 46.591 23.975 1.000 76.569 161 SER BBB N 1
ATOM 3765 C CA . SER B 1 163 ? 23.589 47.995 23.737 1.000 78.459 161 SER BBB CA 1
ATOM 3766 C C . SER B 1 163 ? 22.538 48.035 22.625 1.000 80.875 161 SER BBB C 1
ATOM 3767 O O . SER B 1 163 ? 22.726 47.376 21.586 1.000 80.633 161 SER BBB O 1
ATOM 3770 N N . ILE B 1 164 ? 21.472 48.799 22.848 1.000 83.338 162 ILE BBB N 1
ATOM 3771 C CA . ILE B 1 164 ? 20.377 49.002 21.858 1.000 86.047 162 ILE BBB CA 1
ATOM 3772 C C . ILE B 1 164 ? 20.708 50.221 20.991 1.000 87.933 162 ILE BBB C 1
ATOM 3773 O O . ILE B 1 164 ? 19.810 50.638 20.219 1.000 91.303 162 ILE BBB O 1
ATOM 3778 N N . PHE B 1 165 ? 21.912 50.793 21.120 1.000 86.447 163 PHE BBB N 1
ATOM 3779 C CA . PHE B 1 165 ? 22.340 51.971 20.319 1.000 88.137 163 PHE BBB CA 1
ATOM 3780 C C . PHE B 1 165 ? 22.268 51.607 18.835 1.000 89.684 163 PHE BBB C 1
ATOM 3781 O O . PHE B 1 165 ? 22.834 50.568 18.433 1.000 87.560 163 PHE BBB O 1
ATOM 3789 N N . ASN B 1 166 ? 21.566 52.434 18.059 1.000 93.697 164 ASN BBB N 1
ATOM 3790 C CA . ASN B 1 166 ? 21.403 52.268 16.595 1.000 96.261 164 ASN BBB CA 1
ATOM 3791 C C . ASN B 1 166 ? 21.146 53.645 15.984 1.000 100.698 164 ASN BBB C 1
ATOM 3792 O O . ASN B 1 166 ? 19.994 54.120 16.026 1.000 104.275 164 ASN BBB O 1
ATOM 3797 N N . GLN B 1 167 ? 22.195 54.283 15.474 1.000 101.812 165 GLN BBB N 1
ATOM 3798 C CA . GLN B 1 167 ? 22.135 55.675 14.965 1.000 105.676 165 GLN BBB CA 1
ATOM 3799 C C . GLN B 1 167 ? 23.052 55.785 13.758 1.000 107.131 165 GLN BBB C 1
ATOM 3800 O O . GLN B 1 167 ? 23.959 54.971 13.601 1.000 104.745 165 GLN BBB O 1
ATOM 3806 N N . PRO B 1 168 ? 22.844 56.777 12.865 1.000 111.585 166 PRO BBB N 1
ATOM 3807 C CA . PRO B 1 168 ? 23.786 57.018 11.775 1.000 113.150 166 PRO BBB CA 1
ATOM 3808 C C . PRO B 1 168 ? 25.086 57.615 12.335 1.000 112.314 166 PRO BBB C 1
ATOM 3809 O O . PRO B 1 168 ? 25.035 58.415 13.253 1.000 112.481 166 PRO BBB O 1
ATOM 3813 N N . ILE B 1 169 ? 26.224 57.210 11.780 1.000 111.904 167 ILE BBB N 1
ATOM 3814 C CA . ILE B 1 169 ? 27.563 57.656 12.258 1.000 111.057 167 ILE BBB CA 1
ATOM 3815 C C . ILE B 1 169 ? 28.399 58.127 11.066 1.000 114.008 167 ILE BBB C 1
ATOM 3816 O O . ILE B 1 169 ? 29.621 58.244 11.218 1.000 113.491 167 ILE BBB O 1
ATOM 3821 N N . GLU B 1 170 ? 27.776 58.375 9.917 1.000 117.737 168 GLU BBB N 1
ATOM 3822 C CA . GLU B 1 170 ? 28.515 58.721 8.676 1.000 120.901 168 GLU BBB CA 1
ATOM 3823 C C . GLU B 1 170 ? 29.054 60.149 8.783 1.000 123.286 168 GLU BBB C 1
ATOM 3824 O O . GLU B 1 170 ? 30.093 60.429 8.166 1.000 124.388 168 GLU BBB O 1
ATOM 3830 N N . ASN B 1 171 ? 28.379 61.016 9.539 1.000 124.460 169 ASN BBB N 1
ATOM 3831 C CA . ASN B 1 171 ? 28.695 62.468 9.584 1.000 127.446 169 ASN BBB CA 1
ATOM 3832 C C . ASN B 1 171 ? 29.185 62.826 10.986 1.000 125.087 169 ASN BBB C 1
ATOM 3833 O O . ASN B 1 171 ? 28.802 63.891 11.497 1.000 126.690 169 ASN BBB O 1
ATOM 3838 N N . VAL B 1 172 ? 30.021 61.975 11.573 1.000 122.114 170 VAL BBB N 1
ATOM 3839 C CA . VAL B 1 172 ? 30.596 62.219 12.925 1.000 120.146 170 VAL BBB CA 1
ATOM 3840 C C . VAL B 1 172 ? 32.075 62.568 12.765 1.000 120.138 170 VAL BBB C 1
ATOM 3841 O O . VAL B 1 172 ? 32.715 62.055 11.831 1.000 121.083 170 VAL BBB O 1
ATOM 3845 N N . LYS B 1 173 ? 32.593 63.397 13.664 1.000 119.326 171 LYS BBB N 1
ATOM 3846 C CA . LYS B 1 173 ? 34.002 63.854 13.637 1.000 119.393 171 LYS BBB CA 1
ATOM 3847 C C . LYS B 1 173 ? 34.745 63.114 14.748 1.000 114.994 171 LYS BBB C 1
ATOM 3848 O O . LYS B 1 173 ? 34.642 63.539 15.911 1.000 113.599 171 LYS BBB O 1
ATOM 3854 N N . TRP B 1 174 ? 35.444 62.034 14.400 1.000 112.880 172 TRP BBB N 1
ATOM 3855 C CA . TRP B 1 174 ? 36.279 61.259 15.349 1.000 109.105 172 TRP BBB CA 1
ATOM 3856 C C . TRP B 1 174 ? 37.533 62.058 15.682 1.000 109.412 172 TRP BBB C 1
ATOM 3857 O O . TRP B 1 174 ? 38.152 62.643 14.797 1.000 111.848 172 TRP BBB O 1
ATOM 3868 N N . PRO B 1 175 ? 37.955 62.103 16.963 1.000 107.261 173 PRO BBB N 1
ATOM 3869 C CA . PRO B 1 175 ? 39.261 62.648 17.321 1.000 107.833 173 PRO BBB CA 1
ATOM 3870 C C . PRO B 1 175 ? 40.383 61.818 16.682 1.000 108.435 173 PRO BBB C 1
ATOM 3871 O O . PRO B 1 175 ? 40.222 60.614 16.509 1.000 107.189 173 PRO BBB O 1
ATOM 3875 N N . LYS B 1 176 ? 41.492 62.475 16.338 1.000 110.577 174 LYS BBB N 1
ATOM 3876 C CA . LYS B 1 176 ? 42.539 61.871 15.476 1.000 111.820 174 LYS BBB CA 1
ATOM 3877 C C . LYS B 1 176 ? 43.384 60.878 16.279 1.000 108.361 174 LYS BBB C 1
ATOM 3878 O O . LYS B 1 176 ? 44.109 60.122 15.631 1.000 108.873 174 LYS BBB O 1
ATOM 3884 N N . LEU B 1 177 ? 43.295 60.855 17.613 1.000 105.009 175 LEU BBB N 1
ATOM 3885 C CA . LEU B 1 177 ? 44.058 59.881 18.444 1.000 102.004 175 LEU BBB CA 1
ATOM 3886 C C . LEU B 1 177 ? 43.141 58.761 18.939 1.000 98.445 175 LEU BBB C 1
ATOM 3887 O O . LEU B 1 177 ? 43.598 57.997 19.806 1.000 96.782 175 LEU BBB O 1
ATOM 3892 N N . LEU B 1 178 ? 41.917 58.649 18.417 1.000 97.301 176 LEU BBB N 1
ATOM 3893 C CA . LEU B 1 178 ? 40.991 57.559 18.814 1.000 94.315 176 LEU BBB CA 1
ATOM 3894 C C . LEU B 1 178 ? 41.537 56.226 18.299 1.000 93.520 176 LEU BBB C 1
ATOM 3895 O O . LEU B 1 178 ? 41.888 56.142 17.108 1.000 95.335 176 LEU BBB O 1
ATOM 3900 N N . LYS B 1 179 ? 41.624 55.226 19.174 1.000 90.996 177 LYS BBB N 1
ATOM 3901 C CA . LYS B 1 179 ? 42.311 53.944 18.863 1.000 90.463 177 LYS BBB CA 1
ATOM 3902 C C . LYS B 1 179 ? 41.373 52.749 19.047 1.000 87.778 177 LYS BBB C 1
ATOM 3903 O O . LYS B 1 179 ? 41.679 51.702 18.459 1.000 87.982 177 LYS BBB O 1
ATOM 3909 N N . THR B 1 180 ? 40.289 52.876 19.822 1.000 85.065 178 THR BBB N 1
ATOM 3910 C CA . THR B 1 180 ? 39.358 51.751 20.102 1.000 82.260 178 THR BBB CA 1
ATOM 3911 C C . THR B 1 180 ? 37.895 52.192 19.951 1.000 81.461 178 THR BBB C 1
ATOM 3912 O O . THR B 1 180 ? 37.458 53.087 20.694 1.000 80.605 178 THR BBB O 1
ATOM 3916 N N . ILE B 1 181 ? 37.161 51.545 19.043 1.000 80.953 179 ILE BBB N 1
ATOM 3917 C CA . ILE B 1 181 ? 35.697 51.760 18.835 1.000 80.729 179 ILE BBB CA 1
ATOM 3918 C C . ILE B 1 181 ? 34.984 50.408 18.918 1.000 79.055 179 ILE BBB C 1
ATOM 3919 O O . ILE B 1 181 ? 35.226 49.552 18.043 1.000 79.593 179 ILE BBB O 1
ATOM 3924 N N . ILE B 1 182 ? 34.135 50.223 19.926 1.000 77.123 180 ILE BBB N 1
ATOM 3925 C CA . ILE B 1 182 ? 33.411 48.937 20.134 1.000 75.915 180 ILE BBB CA 1
ATOM 3926 C C . ILE B 1 182 ? 31.911 49.213 20.085 1.000 77.321 180 ILE BBB C 1
ATOM 3927 O O . ILE B 1 182 ? 31.428 50.043 20.875 1.000 77.396 180 ILE BBB O 1
ATOM 3932 N N . PHE B 1 183 ? 31.215 48.529 19.180 1.000 78.143 181 PHE BBB N 1
ATOM 3933 C CA . PHE B 1 183 ? 29.756 48.675 18.988 1.000 80.025 181 PHE BBB CA 1
ATOM 3934 C C . PHE B 1 183 ? 29.036 47.483 19.613 1.000 79.242 181 PHE BBB C 1
ATOM 3935 O O . PHE B 1 183 ? 29.631 46.408 19.776 1.000 77.519 181 PHE BBB O 1
ATOM 3943 N N . GLY B 1 184 ? 27.769 47.694 19.958 1.000 80.837 182 GLY BBB N 1
ATOM 3944 C CA . GLY B 1 184 ? 26.937 46.701 20.654 1.000 80.920 182 GLY BBB CA 1
ATOM 3945 C C . GLY B 1 184 ? 26.102 45.879 19.692 1.000 82.532 182 GLY BBB C 1
ATOM 3946 O O . GLY B 1 184 ? 26.362 45.908 18.477 1.000 82.863 182 GLY BBB O 1
ATOM 3947 N N . CYS B 1 185 ? 25.107 45.190 20.244 1.000 84.063 183 CYS BBB N 1
ATOM 3948 C CA . CYS B 1 185 ? 24.251 44.186 19.566 1.000 85.772 183 CYS BBB CA 1
ATOM 3949 C C . CYS B 1 185 ? 23.450 44.834 18.427 1.000 88.032 183 CYS BBB C 1
ATOM 3950 O O . CYS B 1 185 ? 23.511 44.313 17.305 1.000 87.276 183 CYS BBB O 1
ATOM 3953 N N . HIS B 1 186 ? 22.738 45.930 18.693 1.000 90.206 184 HIS BBB N 1
ATOM 3954 C CA . HIS B 1 186 ? 21.641 46.411 17.812 1.000 93.758 184 HIS BBB CA 1
ATOM 3955 C C . HIS B 1 186 ? 22.132 47.446 16.798 1.000 95.359 184 HIS BBB C 1
ATOM 3956 O O . HIS B 1 186 ? 21.284 47.912 16.004 1.000 98.289 184 HIS BBB O 1
ATOM 3963 N N . PHE B 1 187 ? 23.416 47.806 16.796 1.000 93.940 185 PHE BBB N 1
ATOM 3964 C CA . PHE B 1 187 ? 23.930 48.835 15.856 1.000 95.811 185 PHE BBB CA 1
ATOM 3965 C C . PHE B 1 187 ? 23.896 48.278 14.432 1.000 96.987 185 PHE BBB C 1
ATOM 3966 O O . PHE B 1 187 ? 24.533 47.242 14.175 1.000 95.666 185 PHE BBB O 1
ATOM 3974 N N . ASN B 1 188 ? 23.170 48.947 13.537 1.000 100.162 186 ASN BBB N 1
ATOM 3975 C CA . ASN B 1 188 ? 23.129 48.592 12.097 1.000 102.212 186 ASN BBB CA 1
ATOM 3976 C C . ASN B 1 188 ? 22.861 49.860 11.284 1.000 105.560 186 ASN BBB C 1
ATOM 3977 O O . ASN B 1 188 ? 21.694 50.268 11.163 1.000 108.203 186 ASN BBB O 1
ATOM 3982 N N . HIS B 1 189 ? 23.924 50.471 10.771 1.000 106.075 187 HIS BBB N 1
ATOM 3983 C CA . HIS B 1 189 ? 23.866 51.718 9.970 1.000 109.187 187 HIS BBB CA 1
ATOM 3984 C C . HIS B 1 189 ? 25.027 51.719 8.988 1.000 109.825 187 HIS BBB C 1
ATOM 3985 O O . HIS B 1 189 ? 26.062 51.116 9.256 1.000 106.881 187 HIS BBB O 1
ATOM 3992 N N . PRO B 1 190 ? 24.890 52.391 7.826 1.000 113.558 188 PRO BBB N 1
ATOM 3993 C CA . PRO B 1 190 ? 25.950 52.392 6.823 1.000 114.580 188 PRO BBB CA 1
ATOM 3994 C C . PRO B 1 190 ? 27.198 53.117 7.343 1.000 113.716 188 PRO BBB C 1
ATOM 3995 O O . PRO B 1 190 ? 27.079 54.019 8.155 1.000 113.610 188 PRO BBB O 1
ATOM 3999 N N . ILE B 1 191 ? 28.363 52.694 6.863 1.000 113.397 189 ILE BBB N 1
ATOM 4000 C CA . ILE B 1 191 ? 29.680 53.278 7.243 1.000 113.065 189 ILE BBB CA 1
ATOM 4001 C C . ILE B 1 191 ? 30.470 53.598 5.972 1.000 116.887 189 ILE BBB C 1
ATOM 4002 O O . ILE B 1 191 ? 31.685 53.848 6.074 1.000 116.910 189 ILE BBB O 1
ATOM 4007 N N . GLU B 1 192 ? 29.805 53.571 4.816 1.000 120.553 190 GLU BBB N 1
ATOM 4008 C CA . GLU B 1 192 ? 30.459 53.678 3.488 1.000 124.117 190 GLU BBB CA 1
ATOM 4009 C C . GLU B 1 192 ? 31.231 55.002 3.410 1.000 126.601 190 GLU BBB C 1
ATOM 4010 O O . GLU B 1 192 ? 32.243 55.048 2.690 1.000 129.019 190 GLU BBB O 1
ATOM 4016 N N . ASN B 1 193 ? 30.790 56.042 4.119 1.000 126.367 191 ASN BBB N 1
ATOM 4017 C CA . ASN B 1 193 ? 31.436 57.378 4.050 1.000 128.406 191 ASN BBB CA 1
ATOM 4018 C C . ASN B 1 193 ? 31.732 57.884 5.459 1.000 125.038 191 ASN BBB C 1
ATOM 4019 O O . ASN B 1 193 ? 31.577 59.097 5.700 1.000 126.220 191 ASN BBB O 1
ATOM 4024 N N . VAL B 1 194 ? 32.184 56.997 6.340 1.000 120.879 192 VAL BBB N 1
ATOM 4025 C CA . VAL B 1 194 ? 32.666 57.396 7.690 1.000 117.909 192 VAL BBB CA 1
ATOM 4026 C C . VAL B 1 194 ? 34.131 57.799 7.554 1.000 118.303 192 VAL BBB C 1
ATOM 4027 O O . VAL B 1 194 ? 34.906 57.019 6.977 1.000 118.279 192 VAL BBB O 1
ATOM 4031 N N . LYS B 1 195 ? 34.485 58.974 8.067 1.000 118.909 193 LYS BBB N 1
ATOM 4032 C CA . LYS B 1 195 ? 35.895 59.429 8.149 1.000 119.267 193 LYS BBB CA 1
ATOM 4033 C C . LYS B 1 195 ? 36.516 58.791 9.396 1.000 114.583 193 LYS BBB C 1
ATOM 4034 O O . LYS B 1 195 ? 36.385 59.374 10.489 1.000 112.519 193 LYS BBB O 1
ATOM 4040 N N . TRP B 1 196 ? 37.142 57.622 9.243 1.000 112.626 194 TRP BBB N 1
ATOM 4041 C CA . TRP B 1 196 ? 37.777 56.892 10.369 1.000 109.144 194 TRP BBB CA 1
ATOM 4042 C C . TRP B 1 196 ? 39.032 57.639 10.802 1.000 109.988 194 TRP BBB C 1
ATOM 4043 O O . TRP B 1 196 ? 39.743 58.194 9.970 1.000 113.311 194 TRP BBB O 1
ATOM 4054 N N . PRO B 1 197 ? 39.340 57.695 12.114 1.000 107.669 195 PRO BBB N 1
ATOM 4055 C CA . PRO B 1 197 ? 40.601 58.278 12.573 1.000 108.050 195 PRO BBB CA 1
ATOM 4056 C C . PRO B 1 197 ? 41.814 57.426 12.166 1.000 108.428 195 PRO BBB C 1
ATOM 4057 O O . PRO B 1 197 ? 41.760 56.216 12.317 1.000 106.088 195 PRO BBB O 1
ATOM 4061 N N . GLY B 1 198 ? 42.869 58.081 11.665 1.000 111.431 196 GLY BBB N 1
ATOM 4062 C CA . GLY B 1 198 ? 44.098 57.445 11.148 1.000 112.915 196 GLY BBB CA 1
ATOM 4063 C C . GLY B 1 198 ? 44.822 56.628 12.207 1.000 110.659 196 GLY BBB C 1
ATOM 4064 O O . GLY B 1 198 ? 45.641 55.781 11.839 1.000 111.593 196 GLY BBB O 1
ATOM 4065 N N . SER B 1 199 ? 44.533 56.867 13.484 1.000 108.536 197 SER BBB N 1
ATOM 4066 C CA . SER B 1 199 ? 45.201 56.210 14.634 1.000 106.295 197 SER BBB CA 1
ATOM 4067 C C . SER B 1 199 ? 44.413 54.978 15.095 1.000 103.306 197 SER BBB C 1
ATOM 4068 O O . SER B 1 199 ? 44.796 54.386 16.126 1.000 101.762 197 SER BBB O 1
ATOM 4071 N N . LEU B 1 200 ? 43.351 54.595 14.385 1.000 103.068 198 LEU BBB N 1
ATOM 4072 C CA . LEU B 1 200 ? 42.467 53.489 14.837 1.000 100.120 198 LEU BBB CA 1
ATOM 4073 C C . LEU B 1 200 ? 43.234 52.163 14.770 1.000 99.311 198 LEU BBB C 1
ATOM 4074 O O . LEU B 1 200 ? 43.895 51.905 13.751 1.000 101.513 198 LEU BBB O 1
ATOM 4079 N N . THR B 1 201 ? 43.145 51.356 15.826 1.000 96.477 199 THR BBB N 1
ATOM 4080 C CA . THR B 1 201 ? 43.845 50.049 15.926 1.000 95.514 199 THR BBB CA 1
ATOM 4081 C C . THR B 1 201 ? 42.837 48.908 16.073 1.000 93.466 199 THR BBB C 1
ATOM 4082 O O . THR B 1 201 ? 43.116 47.834 15.529 1.000 94.142 199 THR BBB O 1
ATOM 4086 N N . THR B 1 202 ? 41.727 49.114 16.785 1.000 91.416 200 THR BBB N 1
ATOM 4087 C CA . THR B 1 202 ? 40.705 48.061 17.031 1.000 89.450 200 THR BBB CA 1
ATOM 4088 C C . THR B 1 202 ? 39.312 48.595 16.684 1.000 88.704 200 THR BBB C 1
ATOM 4089 O O . THR B 1 202 ? 38.910 49.636 17.234 1.000 88.268 200 THR BBB O 1
ATOM 4093 N N . LEU B 1 203 ? 38.604 47.903 15.792 1.000 88.200 201 LEU BBB N 1
ATOM 4094 C CA . LEU B 1 203 ? 37.191 48.202 15.449 1.000 87.683 201 LEU BBB CA 1
ATOM 4095 C C . LEU B 1 203 ? 36.362 46.941 15.679 1.000 85.366 201 LEU BBB C 1
ATOM 4096 O O . LEU B 1 203 ? 36.712 45.881 15.124 1.000 85.054 201 LEU BBB O 1
ATOM 4101 N N . ILE B 1 204 ? 35.305 47.057 16.476 1.000 83.816 202 ILE BBB N 1
ATOM 4102 C CA . ILE B 1 204 ? 34.449 45.898 16.847 1.000 82.299 202 ILE BBB CA 1
ATOM 4103 C C . ILE B 1 204 ? 33.004 46.219 16.488 1.000 82.273 202 ILE BBB C 1
ATOM 4104 O O . ILE B 1 204 ? 32.496 47.259 16.922 1.000 82.496 202 ILE BBB O 1
ATOM 4109 N N . PHE B 1 205 ? 32.373 45.325 15.737 1.000 82.072 203 PHE BBB N 1
ATOM 4110 C CA . PHE B 1 205 ? 30.931 45.397 15.412 1.000 82.478 203 PHE BBB CA 1
ATOM 4111 C C . PHE B 1 205 ? 30.187 44.308 16.178 1.000 80.785 203 PHE BBB C 1
ATOM 4112 O O . PHE B 1 205 ? 30.798 43.319 16.613 1.000 78.679 203 PHE BBB O 1
ATOM 4120 N N . GLY B 1 206 ? 28.880 44.508 16.326 1.000 82.231 204 GLY BBB N 1
ATOM 4121 C CA . GLY B 1 206 ? 27.993 43.652 17.133 1.000 81.342 204 GLY BBB CA 1
ATOM 4122 C C . GLY B 1 206 ? 27.214 42.674 16.277 1.000 82.212 204 GLY BBB C 1
ATOM 4123 O O . GLY B 1 206 ? 27.599 42.427 15.113 1.000 82.791 204 GLY BBB O 1
ATOM 4124 N N . ASP B 1 207 ? 26.133 42.144 16.841 1.000 82.715 205 ASP BBB N 1
ATOM 4125 C CA . ASP B 1 207 ? 25.380 40.999 16.272 1.000 82.776 205 ASP BBB CA 1
ATOM 4126 C C . ASP B 1 207 ? 24.618 41.448 15.022 1.000 84.412 205 ASP BBB C 1
ATOM 4127 O O . ASP B 1 207 ? 24.771 40.801 13.977 1.000 84.911 205 ASP BBB O 1
ATOM 4132 N N . ASP B 1 208 ? 23.857 42.536 15.107 1.000 85.769 206 ASP BBB N 1
ATOM 4133 C CA . ASP B 1 208 ? 22.905 42.935 14.034 1.000 88.038 206 ASP BBB CA 1
ATOM 4134 C C . ASP B 1 208 ? 23.630 43.627 12.875 1.000 89.544 206 ASP BBB C 1
ATOM 4135 O O . ASP B 1 208 ? 22.970 43.856 11.847 1.000 92.721 206 ASP BBB O 1
ATOM 4140 N N . PHE B 1 209 ? 24.917 43.952 13.006 1.000 88.596 207 PHE BBB N 1
ATOM 4141 C CA . PHE B 1 209 ? 25.635 44.781 12.001 1.000 90.515 207 PHE BBB CA 1
ATOM 4142 C C . PHE B 1 209 ? 25.826 43.984 10.708 1.000 92.083 207 PHE BBB C 1
ATOM 4143 O O . PHE B 1 209 ? 26.468 42.917 10.739 1.000 90.170 207 PHE BBB O 1
ATOM 4151 N N . ASN B 1 210 ? 25.271 44.491 9.607 1.000 96.037 208 ASN BBB N 1
ATOM 4152 C CA . ASN B 1 210 ? 25.410 43.883 8.258 1.000 98.886 208 ASN BBB CA 1
ATOM 4153 C C . ASN B 1 210 ? 25.406 45.003 7.213 1.000 102.967 208 ASN BBB C 1
ATOM 4154 O O . ASN B 1 210 ? 24.316 45.412 6.761 1.000 105.103 208 ASN BBB O 1
ATOM 4159 N N . GLN B 1 211 ? 26.589 45.513 6.877 1.000 104.278 209 GLN BBB N 1
ATOM 4160 C CA . GLN B 1 211 ? 26.730 46.660 5.947 1.000 107.832 209 GLN BBB CA 1
ATOM 4161 C C . GLN B 1 211 ? 27.831 46.349 4.947 1.000 109.456 209 GLN BBB C 1
ATOM 4162 O O . GLN B 1 211 ? 28.813 45.691 5.283 1.000 107.458 209 GLN BBB O 1
ATOM 4168 N N . PRO B 1 212 ? 27.685 46.806 3.686 1.000 113.522 210 PRO BBB N 1
ATOM 4169 C CA . PRO B 1 212 ? 28.672 46.523 2.647 1.000 115.530 210 PRO BBB CA 1
ATOM 4170 C C . PRO B 1 212 ? 29.998 47.260 2.886 1.000 116.130 210 PRO BBB C 1
ATOM 4171 O O . PRO B 1 212 ? 29.992 48.395 3.344 1.000 116.294 210 PRO BBB O 1
ATOM 4175 N N . PHE B 1 213 ? 31.106 46.602 2.547 1.000 116.602 211 PHE BBB N 1
ATOM 4176 C CA . PHE B 1 213 ? 32.479 47.142 2.708 1.000 117.423 211 PHE BBB CA 1
ATOM 4177 C C . PHE B 1 213 ? 33.119 47.429 1.348 1.000 121.707 211 PHE BBB C 1
ATOM 4178 O O . PHE B 1 213 ? 34.351 47.592 1.312 1.000 122.770 211 PHE BBB O 1
ATOM 4186 N N . GLU B 1 214 ? 32.321 47.529 0.284 1.000 124.553 212 GLU BBB N 1
ATOM 4187 C CA . GLU B 1 214 ? 32.825 47.727 -1.101 1.000 128.559 212 GLU BBB CA 1
ATOM 4188 C C . GLU B 1 214 ? 33.381 49.144 -1.235 1.000 130.730 212 GLU BBB C 1
ATOM 4189 O O . GLU B 1 214 ? 34.468 49.302 -1.808 1.000 132.598 212 GLU BBB O 1
ATOM 4195 N N . ASN B 1 215 ? 32.655 50.133 -0.715 1.000 130.521 213 ASN BBB N 1
ATOM 4196 C CA . ASN B 1 215 ? 33.014 51.570 -0.828 1.000 132.933 213 ASN BBB CA 1
ATOM 4197 C C . ASN B 1 215 ? 33.630 52.035 0.493 1.000 129.294 213 ASN BBB C 1
ATOM 4198 O O . ASN B 1 215 ? 33.448 53.209 0.854 1.000 129.961 213 ASN BBB O 1
ATOM 4203 N N . VAL B 1 216 ? 34.361 51.157 1.176 1.000 125.652 214 VAL BBB N 1
ATOM 4204 C CA . VAL B 1 216 ? 34.959 51.468 2.506 1.000 122.452 214 VAL BBB CA 1
ATOM 4205 C C . VAL B 1 216 ? 36.471 51.293 2.419 1.000 122.205 214 VAL BBB C 1
ATOM 4206 O O . VAL B 1 216 ? 36.925 50.297 1.836 1.000 123.189 214 VAL BBB O 1
ATOM 4210 N N . ILE B 1 217 ? 37.215 52.235 2.986 1.000 121.327 215 ILE BBB N 1
ATOM 4211 C CA . ILE B 1 217 ? 38.686 52.109 3.163 1.000 120.813 215 ILE BBB CA 1
ATOM 4212 C C . ILE B 1 217 ? 38.988 52.366 4.637 1.000 117.103 215 ILE BBB C 1
ATOM 4213 O O . ILE B 1 217 ? 38.532 53.394 5.168 1.000 116.553 215 ILE BBB O 1
ATOM 4218 N N . LEU B 1 218 ? 39.727 51.454 5.264 1.000 114.468 216 LEU BBB N 1
ATOM 4219 C CA . LEU B 1 218 ? 40.068 51.522 6.706 1.000 111.424 216 LEU BBB CA 1
ATOM 4220 C C . LEU B 1 218 ? 41.511 51.979 6.866 1.000 112.442 216 LEU BBB C 1
ATOM 4221 O O . LEU B 1 218 ? 42.345 51.762 5.990 1.000 114.756 216 LEU BBB O 1
ATOM 4226 N N . PRO B 1 219 ? 41.849 52.624 8.001 1.000 110.914 217 PRO BBB N 1
ATOM 4227 C CA . PRO B 1 219 ? 43.205 53.118 8.225 1.000 112.272 217 PRO BBB CA 1
ATOM 4228 C C . PRO B 1 219 ? 44.249 51.994 8.177 1.000 112.218 217 PRO BBB C 1
ATOM 4229 O O . PRO B 1 219 ? 43.938 50.871 8.511 1.000 110.045 217 PRO BBB O 1
ATOM 4233 N N . LYS B 1 220 ? 45.467 52.328 7.760 1.000 115.018 218 LYS BBB N 1
ATOM 4234 C CA . LYS B 1 220 ? 46.597 51.365 7.691 1.000 115.846 218 LYS BBB CA 1
ATOM 4235 C C . LYS B 1 220 ? 47.082 51.044 9.112 1.000 113.264 218 LYS BBB C 1
ATOM 4236 O O . LYS B 1 220 ? 47.910 50.133 9.258 1.000 114.378 218 LYS BBB O 1
ATOM 4242 N N . SER B 1 221 ? 46.580 51.743 10.131 1.000 110.478 219 SER BBB N 1
ATOM 4243 C CA . SER B 1 221 ? 46.939 51.498 11.549 1.000 107.059 219 SER BBB CA 1
ATOM 4244 C C . SER B 1 221 ? 46.068 50.385 12.143 1.000 103.998 219 SER BBB C 1
ATOM 4245 O O . SER B 1 221 ? 46.363 49.954 13.280 1.000 102.635 219 SER BBB O 1
ATOM 4248 N N . LEU B 1 222 ? 45.024 49.942 11.437 1.000 103.409 220 LEU BBB N 1
ATOM 4249 C CA . LEU B 1 222 ? 44.034 48.990 12.009 1.000 99.964 220 LEU BBB CA 1
ATOM 4250 C C . LEU B 1 222 ? 44.687 47.617 12.177 1.000 99.172 220 LEU BBB C 1
ATOM 4251 O O . LEU B 1 222 ? 45.303 47.119 11.221 1.000 101.368 220 LEU BBB O 1
ATOM 4256 N N . THR B 1 223 ? 44.555 47.034 13.364 1.000 96.723 221 THR BBB N 1
ATOM 4257 C CA . THR B 1 223 ? 45.181 45.737 13.727 1.000 96.125 221 THR BBB CA 1
ATOM 4258 C C . THR B 1 223 ? 44.112 44.677 14.001 1.000 93.626 221 THR BBB C 1
ATOM 4259 O O . THR B 1 223 ? 44.325 43.521 13.604 1.000 93.443 221 THR BBB O 1
ATOM 4263 N N . ASN B 1 224 ? 43.038 45.036 14.704 1.000 91.748 222 ASN BBB N 1
ATOM 4264 C CA . ASN B 1 224 ? 42.025 44.062 15.182 1.000 89.997 222 ASN BBB CA 1
ATOM 4265 C C . ASN B 1 224 ? 40.654 44.458 14.636 1.000 90.012 222 ASN BBB C 1
ATOM 4266 O O . ASN B 1 224 ? 40.268 45.627 14.792 1.000 90.020 222 ASN BBB O 1
ATOM 4271 N N . LEU B 1 225 ? 39.957 43.514 14.005 1.000 90.372 223 LEU BBB N 1
ATOM 4272 C CA . LEU B 1 225 ? 38.594 43.731 13.459 1.000 90.746 223 LEU BBB CA 1
ATOM 4273 C C . LEU B 1 225 ? 37.688 42.578 13.889 1.000 88.988 223 LEU BBB C 1
ATOM 4274 O O . LEU B 1 225 ? 38.107 41.413 13.796 1.000 88.486 223 LEU BBB O 1
ATOM 4279 N N . THR B 1 226 ? 36.485 42.898 14.349 1.000 88.526 224 THR BBB N 1
ATOM 4280 C CA . THR B 1 226 ? 35.524 41.892 14.856 1.000 87.861 224 THR BBB CA 1
ATOM 4281 C C . THR B 1 226 ? 34.165 42.084 14.184 1.000 89.064 224 THR BBB C 1
ATOM 4282 O O . THR B 1 226 ? 33.701 43.234 14.083 1.000 90.009 224 THR BBB O 1
ATOM 4286 N N . PHE B 1 227 ? 33.555 40.978 13.767 1.000 88.905 225 PHE BBB N 1
ATOM 4287 C CA . PHE B 1 227 ? 32.206 40.940 13.157 1.000 89.267 225 PHE BBB CA 1
ATOM 4288 C C . PHE B 1 227 ? 31.328 39.970 13.944 1.000 87.941 225 PHE BBB C 1
ATOM 4289 O O . PHE B 1 227 ? 31.861 39.110 14.675 1.000 86.231 225 PHE BBB O 1
ATOM 4297 N N . GLY B 1 228 ? 30.013 40.114 13.771 1.000 88.770 226 GLY BBB N 1
ATOM 4298 C CA . GLY B 1 228 ? 28.990 39.344 14.497 1.000 88.129 226 GLY BBB CA 1
ATOM 4299 C C . GLY B 1 228 ? 28.326 38.279 13.627 1.000 89.223 226 GLY BBB C 1
ATOM 4300 O O . GLY B 1 228 ? 28.749 37.998 12.503 1.000 90.364 226 GLY BBB O 1
ATOM 4301 N N . PRO B 1 229 ? 27.261 37.644 14.159 1.000 89.067 227 PRO BBB N 1
ATOM 4302 C CA . PRO B 1 229 ? 26.511 36.617 13.434 1.000 89.578 227 PRO BBB CA 1
ATOM 4303 C C . PRO B 1 229 ? 25.817 37.088 12.145 1.000 91.678 227 PRO BBB C 1
ATOM 4304 O O . PRO B 1 229 ? 25.902 36.387 11.161 1.000 92.598 227 PRO BBB O 1
ATOM 4308 N N . ASN B 1 230 ? 25.155 38.245 12.160 1.000 92.886 228 ASN BBB N 1
ATOM 4309 C CA . ASN B 1 230 ? 24.304 38.685 11.021 1.000 95.213 228 ASN BBB CA 1
ATOM 4310 C C . ASN B 1 230 ? 25.161 39.261 9.890 1.000 96.586 228 ASN BBB C 1
ATOM 4311 O O . ASN B 1 230 ? 24.576 39.776 8.928 1.000 99.789 228 ASN BBB O 1
ATOM 4316 N N . PHE B 1 231 ? 26.486 39.189 9.977 1.000 95.381 229 PHE BBB N 1
ATOM 4317 C CA . PHE B 1 231 ? 27.386 39.803 8.972 1.000 97.011 229 PHE BBB CA 1
ATOM 4318 C C . PHE B 1 231 ? 27.700 38.785 7.872 1.000 98.063 229 PHE BBB C 1
ATOM 4319 O O . PHE B 1 231 ? 28.308 37.737 8.174 1.000 96.726 229 PHE BBB O 1
ATOM 4327 N N . ASN B 1 232 ? 27.303 39.085 6.634 1.000 100.949 230 ASN BBB N 1
ATOM 4328 C CA . ASN B 1 232 ? 27.598 38.222 5.461 1.000 102.568 230 ASN BBB CA 1
ATOM 4329 C C . ASN B 1 232 ? 27.951 39.095 4.253 1.000 105.733 230 ASN BBB C 1
ATOM 4330 O O . ASN B 1 232 ? 27.468 38.799 3.154 1.000 108.120 230 ASN BBB O 1
ATOM 4335 N N . GLN B 1 233 ? 28.771 40.130 4.431 1.000 106.484 231 GLN BBB N 1
ATOM 4336 C CA . GLN B 1 233 ? 29.156 41.021 3.305 1.000 109.429 231 GLN BBB CA 1
ATOM 4337 C C . GLN B 1 233 ? 30.577 40.694 2.865 1.000 109.395 231 GLN BBB C 1
ATOM 4338 O O . GLN B 1 233 ? 31.414 40.336 3.687 1.000 106.905 231 GLN BBB O 1
ATOM 4344 N N . PRO B 1 234 ? 30.897 40.826 1.558 1.000 111.908 232 PRO BBB N 1
ATOM 4345 C CA . PRO B 1 234 ? 32.236 40.520 1.059 1.000 112.346 232 PRO BBB CA 1
ATOM 4346 C C . PRO B 1 234 ? 33.297 41.516 1.550 1.000 111.635 232 PRO BBB C 1
ATOM 4347 O O . PRO B 1 234 ? 33.008 42.689 1.717 1.000 111.288 232 PRO BBB O 1
ATOM 4351 N N . LEU B 1 235 ? 34.501 41.003 1.783 1.000 110.769 233 LEU BBB N 1
ATOM 4352 C CA . LEU B 1 235 ? 35.663 41.776 2.284 1.000 110.914 233 LEU BBB CA 1
ATOM 4353 C C . LEU B 1 235 ? 36.813 41.630 1.287 1.000 113.627 233 LEU BBB C 1
ATOM 4354 O O . LEU B 1 235 ? 37.382 40.530 1.202 1.000 113.437 233 LEU BBB O 1
ATOM 4359 N N . ASN B 1 236 ? 37.137 42.691 0.552 1.000 116.397 234 ASN BBB N 1
ATOM 4360 C CA . ASN B 1 236 ? 38.187 42.641 -0.499 1.000 119.852 234 ASN BBB CA 1
ATOM 4361 C C . ASN B 1 236 ? 39.211 43.763 -0.309 1.000 121.583 234 ASN BBB C 1
ATOM 4362 O O . ASN B 1 236 ? 40.275 43.686 -0.940 1.000 124.264 234 ASN BBB O 1
ATOM 4367 N N . PHE B 1 237 ? 38.912 44.776 0.503 1.000 120.542 235 PHE BBB N 1
ATOM 4368 C CA . PHE B 1 237 ? 39.737 46.005 0.590 1.000 122.694 235 PHE BBB CA 1
ATOM 4369 C C . PHE B 1 237 ? 40.050 46.316 2.050 1.000 119.602 235 PHE BBB C 1
ATOM 4370 O O . PHE B 1 237 ? 39.975 47.482 2.449 1.000 119.246 235 PHE BBB O 1
ATOM 4378 N N . LEU B 1 238 ? 40.438 45.308 2.821 1.000 117.743 236 LEU BBB N 1
ATOM 4379 C CA . LEU B 1 238 ? 40.942 45.542 4.197 1.000 116.222 236 LEU BBB CA 1
ATOM 4380 C C . LEU B 1 238 ? 42.423 45.906 4.123 1.000 119.665 236 LEU BBB C 1
ATOM 4381 O O . LEU B 1 238 ? 43.139 45.440 3.237 1.000 122.046 236 LEU BBB O 1
ATOM 4386 N N . PRO B 1 239 ? 42.926 46.748 5.054 1.000 120.285 237 PRO BBB N 1
ATOM 4387 C CA . PRO B 1 239 ? 44.334 47.147 5.053 1.000 123.033 237 PRO BBB CA 1
ATOM 4388 C C . PRO B 1 239 ? 45.253 45.929 5.227 1.000 124.194 237 PRO BBB C 1
ATOM 4389 O O . PRO B 1 239 ? 44.874 45.006 5.929 1.000 121.422 237 PRO BBB O 1
ATOM 4393 N N . GLU B 1 240 ? 46.410 45.935 4.561 1.000 129.185 238 GLU BBB N 1
ATOM 4394 C CA . GLU B 1 240 ? 47.344 44.776 4.540 1.000 131.089 238 GLU BBB CA 1
ATOM 4395 C C . GLU B 1 240 ? 47.919 44.569 5.943 1.000 128.360 238 GLU BBB C 1
ATOM 4396 O O . GLU B 1 240 ? 48.157 43.403 6.324 1.000 127.975 238 GLU BBB O 1
ATOM 4402 N N . SER B 1 241 ? 48.095 45.660 6.689 1.000 126.933 239 SER BBB N 1
ATOM 4403 C CA . SER B 1 241 ? 48.703 45.666 8.043 1.000 124.222 239 SER BBB CA 1
ATOM 4404 C C . SER B 1 241 ? 47.753 45.071 9.095 1.000 118.450 239 SER BBB C 1
ATOM 4405 O O . SER B 1 241 ? 48.151 45.054 10.271 1.000 116.709 239 SER BBB O 1
ATOM 4408 N N . LEU B 1 242 ? 46.565 44.589 8.718 1.000 115.737 240 LEU BBB N 1
ATOM 4409 C CA . LEU B 1 242 ? 45.629 43.923 9.670 1.000 111.297 240 LEU BBB CA 1
ATOM 4410 C C . LEU B 1 242 ? 46.258 42.613 10.163 1.000 109.961 240 LEU BBB C 1
ATOM 4411 O O . LEU B 1 242 ? 46.904 41.917 9.360 1.000 112.377 240 LEU BBB O 1
ATOM 4416 N N . LYS B 1 243 ? 46.072 42.297 11.443 1.000 106.833 241 LYS BBB N 1
ATOM 4417 C CA . LYS B 1 243 ? 46.712 41.128 12.103 1.000 106.019 241 LYS BBB CA 1
ATOM 4418 C C . LYS B 1 243 ? 45.682 40.212 12.770 1.000 102.977 241 LYS BBB C 1
ATOM 4419 O O . LYS B 1 243 ? 45.977 39.013 12.881 1.000 103.542 241 LYS BBB O 1
ATOM 4425 N N . ASN B 1 244 ? 44.545 40.735 13.231 1.000 99.860 242 ASN BBB N 1
ATOM 4426 C CA . ASN B 1 244 ? 43.481 39.908 13.855 1.000 96.962 242 ASN BBB CA 1
ATOM 4427 C C . ASN B 1 244 ? 42.137 40.254 13.212 1.000 94.858 242 ASN BBB C 1
ATOM 4428 O O . ASN B 1 244 ? 41.757 41.427 13.225 1.000 94.326 242 ASN BBB O 1
ATOM 4433 N N . ILE B 1 245 ? 41.454 39.259 12.650 1.000 93.243 243 ILE BBB N 1
ATOM 4434 C CA . ILE B 1 245 ? 40.036 39.395 12.215 1.000 91.900 243 ILE BBB CA 1
ATOM 4435 C C . ILE B 1 245 ? 39.201 38.343 12.940 1.000 89.358 243 ILE BBB C 1
ATOM 4436 O O . ILE B 1 245 ? 39.741 37.289 13.311 1.000 89.451 243 ILE BBB O 1
ATOM 4441 N N . THR B 1 246 ? 37.919 38.628 13.122 1.000 87.303 244 THR BBB N 1
ATOM 4442 C CA . THR B 1 246 ? 36.985 37.731 13.837 1.000 84.982 244 THR BBB CA 1
ATOM 4443 C C . THR B 1 246 ? 35.645 37.715 13.101 1.000 84.222 244 THR BBB C 1
ATOM 4444 O O . THR B 1 246 ? 35.066 38.792 12.919 1.000 84.003 244 THR BBB O 1
ATOM 4448 N N . ILE B 1 247 ? 35.183 36.531 12.706 1.000 83.501 245 ILE BBB N 1
ATOM 4449 C CA . ILE B 1 247 ? 33.897 36.342 11.975 1.000 84.055 245 ILE BBB CA 1
ATOM 4450 C C . ILE B 1 247 ? 33.126 35.191 12.621 1.000 82.242 245 ILE BBB C 1
ATOM 4451 O O . ILE B 1 247 ? 33.603 34.636 13.621 1.000 80.913 245 ILE BBB O 1
ATOM 4456 N N . THR B 1 248 ? 31.987 34.838 12.027 1.000 82.455 246 THR BBB N 1
ATOM 4457 C CA . THR B 1 248 ? 31.084 33.765 12.499 1.000 81.534 246 THR BBB CA 1
ATOM 4458 C C . THR B 1 248 ? 30.872 32.731 11.395 1.000 82.202 246 THR BBB C 1
ATOM 4459 O O . THR B 1 248 ? 31.240 32.996 10.241 1.000 83.836 246 THR BBB O 1
ATOM 4463 N N . THR B 1 249 ? 30.276 31.595 11.743 1.000 81.333 247 THR BBB N 1
ATOM 4464 C CA . THR B 1 249 ? 30.011 30.475 10.807 1.000 82.136 247 THR BBB CA 1
ATOM 4465 C C . THR B 1 249 ? 28.812 30.808 9.917 1.000 83.338 247 THR BBB C 1
ATOM 4466 O O . THR B 1 249 ? 28.592 30.072 8.948 1.000 84.104 247 THR BBB O 1
ATOM 4470 N N . ASN B 1 250 ? 28.086 31.886 10.215 1.000 83.616 248 ASN BBB N 1
ATOM 4471 C CA . ASN B 1 250 ? 26.964 32.363 9.368 1.000 85.268 248 ASN BBB CA 1
ATOM 4472 C C . ASN B 1 250 ? 27.514 33.045 8.116 1.000 87.894 248 ASN BBB C 1
ATOM 4473 O O . ASN B 1 250 ? 26.741 33.205 7.165 1.000 90.055 248 ASN BBB O 1
ATOM 4478 N N . TYR B 1 251 ? 28.785 33.452 8.122 1.000 89.440 249 TYR BBB N 1
ATOM 4479 C CA . TYR B 1 251 ? 29.472 34.040 6.941 1.000 92.700 249 TYR BBB CA 1
ATOM 4480 C C . TYR B 1 251 ? 29.488 32.993 5.821 1.000 95.120 249 TYR BBB C 1
ATOM 4481 O O . TYR B 1 251 ? 29.738 31.814 6.102 1.000 95.290 249 TYR BBB O 1
ATOM 4490 N N . GLN B 1 252 ? 29.180 33.395 4.592 1.000 98.142 250 GLN BBB N 1
ATOM 4491 C CA . GLN B 1 252 ? 29.127 32.455 3.439 1.000 100.594 250 GLN BBB CA 1
ATOM 4492 C C . GLN B 1 252 ? 29.712 33.112 2.186 1.000 103.227 250 GLN BBB C 1
ATOM 4493 O O . GLN B 1 252 ? 29.445 32.616 1.081 1.000 104.467 250 GLN BBB O 1
ATOM 4499 N N . GLN B 1 253 ? 30.508 34.167 2.352 1.000 104.143 251 GLN BBB N 1
ATOM 4500 C CA . GLN B 1 253 ? 31.243 34.808 1.238 1.000 107.435 251 GLN BBB CA 1
ATOM 4501 C C . GLN B 1 253 ? 32.650 34.214 1.198 1.000 108.021 251 GLN BBB C 1
ATOM 4502 O O . GLN B 1 253 ? 33.133 33.735 2.239 1.000 105.898 251 GLN BBB O 1
ATOM 4508 N N . ASN B 1 254 ? 33.290 34.260 0.035 1.000 111.493 252 ASN BBB N 1
ATOM 4509 C CA . ASN B 1 254 ? 34.671 33.747 -0.149 1.000 112.824 252 ASN BBB CA 1
ATOM 4510 C C . ASN B 1 254 ? 35.650 34.701 0.540 1.000 112.409 252 ASN BBB C 1
ATOM 4511 O O . ASN B 1 254 ? 35.315 35.885 0.730 1.000 112.328 252 ASN BBB O 1
ATOM 4516 N N . LEU B 1 255 ? 36.823 34.197 0.910 1.000 112.168 253 LEU BBB N 1
ATOM 4517 C CA . LEU B 1 255 ? 37.838 34.981 1.655 1.000 111.755 253 LEU BBB CA 1
ATOM 4518 C C . LEU B 1 255 ? 39.179 34.943 0.918 1.000 114.831 253 LEU BBB C 1
ATOM 4519 O O . LEU B 1 255 ? 40.209 35.138 1.572 1.000 115.268 253 LEU BBB O 1
ATOM 4524 N N . TYR B 1 256 ? 39.174 34.752 -0.401 1.000 117.720 254 TYR BBB N 1
ATOM 4525 C CA . TYR B 1 256 ? 40.421 34.665 -1.203 1.000 121.152 254 TYR BBB CA 1
ATOM 4526 C C . TYR B 1 256 ? 41.142 36.022 -1.202 1.000 123.484 254 TYR BBB C 1
ATOM 4527 O O . TYR B 1 256 ? 42.377 36.043 -1.331 1.000 125.787 254 TYR BBB O 1
ATOM 4536 N N . ASN B 1 257 ? 40.406 37.123 -1.035 1.000 123.318 255 ASN BBB N 1
ATOM 4537 C CA . ASN B 1 257 ? 40.962 38.500 -1.116 1.000 125.188 255 ASN BBB CA 1
ATOM 4538 C C . ASN B 1 257 ? 41.308 39.035 0.279 1.000 122.768 255 ASN BBB C 1
ATOM 4539 O O . ASN B 1 257 ? 41.602 40.244 0.385 1.000 123.382 255 ASN BBB O 1
ATOM 4544 N N . LEU B 1 258 ? 41.282 38.193 1.316 1.000 120.407 256 LEU BBB N 1
ATOM 4545 C CA . LEU B 1 258 ? 41.652 38.634 2.687 1.000 118.727 256 LEU BBB CA 1
ATOM 4546 C C . LEU B 1 258 ? 43.091 39.126 2.663 1.000 121.654 256 LEU BBB C 1
ATOM 4547 O O . LEU B 1 258 ? 43.928 38.571 1.953 1.000 124.759 256 LEU BBB O 1
ATOM 4552 N N . PRO B 1 259 ? 43.425 40.183 3.433 1.000 121.813 257 PRO BBB N 1
ATOM 4553 C CA . PRO B 1 259 ? 44.799 40.679 3.482 1.000 124.275 257 PRO BBB CA 1
ATOM 4554 C C . PRO B 1 259 ? 45.732 39.617 4.081 1.000 124.246 257 PRO BBB C 1
ATOM 4555 O O . PRO B 1 259 ? 45.447 39.135 5.163 1.000 121.353 257 PRO BBB O 1
ATOM 4559 N N . SER B 1 260 ? 46.800 39.267 3.359 1.000 127.973 258 SER BBB N 1
ATOM 4560 C CA . SER B 1 260 ? 47.822 38.288 3.809 1.000 128.750 258 SER BBB CA 1
ATOM 4561 C C . SER B 1 260 ? 48.530 38.858 5.042 1.000 128.114 258 SER BBB C 1
ATOM 4562 O O . SER B 1 260 ? 48.201 39.996 5.448 1.000 127.200 258 SER BBB O 1
ATOM 4565 N N . SER B 1 261 ? 49.450 38.098 5.633 1.000 129.091 259 SER BBB N 1
ATOM 4566 C CA . SER B 1 261 ? 50.151 38.480 6.886 1.000 128.833 259 SER BBB CA 1
ATOM 4567 C C . SER B 1 261 ? 49.119 38.718 8.000 1.000 124.169 259 SER BBB C 1
ATOM 4568 O O . SER B 1 261 ? 49.229 39.731 8.715 1.000 122.677 259 SER BBB O 1
ATOM 4571 N N . LEU B 1 262 ? 48.129 37.828 8.099 1.000 121.732 260 LEU BBB N 1
ATOM 4572 C CA . LEU B 1 262 ? 47.157 37.748 9.220 1.000 117.493 260 LEU BBB CA 1
ATOM 4573 C C . LEU B 1 262 ? 47.607 36.624 10.151 1.000 116.286 260 LEU BBB C 1
ATOM 4574 O O . LEU B 1 262 ? 48.015 35.571 9.638 1.000 118.667 260 LEU BBB O 1
ATOM 4579 N N . ASN B 1 263 ? 47.518 36.824 11.464 1.000 113.124 261 ASN BBB N 1
ATOM 4580 C CA . ASN B 1 263 ? 48.046 35.853 12.459 1.000 112.374 261 ASN BBB CA 1
ATOM 4581 C C . ASN B 1 263 ? 46.888 35.073 13.083 1.000 109.163 261 ASN BBB C 1
ATOM 4582 O O . ASN B 1 263 ? 47.076 33.879 13.356 1.000 109.279 261 ASN BBB O 1
ATOM 4587 N N . CYS B 1 264 ? 45.743 35.717 13.309 1.000 106.427 262 CYS BBB N 1
ATOM 4588 C CA . CYS B 1 264 ? 44.514 35.050 13.806 1.000 103.133 262 CYS BBB CA 1
ATOM 4589 C C . CYS B 1 264 ? 43.340 35.352 12.878 1.000 101.784 262 CYS BBB C 1
ATOM 4590 O O . CYS B 1 264 ? 43.037 36.533 12.658 1.000 101.111 262 CYS BBB O 1
ATOM 4593 N N . ILE B 1 265 ? 42.701 34.302 12.370 1.000 100.584 263 ILE BBB N 1
ATOM 4594 C CA . ILE B 1 265 ? 41.334 34.377 11.791 1.000 99.137 263 ILE BBB CA 1
ATOM 4595 C C . ILE B 1 265 ? 40.418 33.590 12.727 1.000 96.439 263 ILE BBB C 1
ATOM 4596 O O . ILE B 1 265 ? 40.355 32.359 12.596 1.000 97.041 263 ILE BBB O 1
ATOM 4601 N N . LYS B 1 266 ? 39.744 34.279 13.644 1.000 94.120 264 LYS BBB N 1
ATOM 4602 C CA . LYS B 1 266 ? 38.869 33.629 14.653 1.000 92.072 264 LYS BBB CA 1
ATOM 4603 C C . LYS B 1 266 ? 37.480 33.416 14.048 1.000 90.544 264 LYS BBB C 1
ATOM 4604 O O . LYS B 1 266 ? 36.903 34.373 13.511 1.000 90.663 264 LYS BBB O 1
ATOM 4610 N N . ILE B 1 267 ? 36.968 32.193 14.136 1.000 89.105 265 ILE BBB N 1
ATOM 4611 C CA . ILE B 1 267 ? 35.604 31.842 13.662 1.000 88.612 265 ILE BBB CA 1
ATOM 4612 C C . ILE B 1 267 ? 34.788 31.412 14.877 1.000 86.820 265 ILE BBB C 1
ATOM 4613 O O . ILE B 1 267 ? 35.158 30.421 15.533 1.000 86.333 265 ILE BBB O 1
ATOM 4618 N N . ILE B 1 268 ? 33.712 32.141 15.161 1.000 86.235 266 ILE BBB N 1
ATOM 4619 C CA . ILE B 1 268 ? 32.797 31.837 16.294 1.000 84.455 266 ILE BBB CA 1
ATOM 4620 C C . ILE B 1 268 ? 31.647 30.994 15.743 1.000 84.382 266 ILE BBB C 1
ATOM 4621 O O . ILE B 1 268 ? 30.840 31.521 14.947 1.000 84.836 266 ILE BBB O 1
ATOM 4626 N N . SER B 1 269 ? 31.585 29.721 16.134 1.000 83.723 267 SER BBB N 1
ATOM 4627 C CA . SER B 1 269 ? 30.499 28.794 15.721 1.000 83.018 267 SER BBB CA 1
ATOM 4628 C C . SER B 1 269 ? 29.167 29.268 16.302 1.000 81.930 267 SER BBB C 1
ATOM 4629 O O . SER B 1 269 ? 29.121 29.632 17.488 1.000 80.874 267 SER BBB O 1
ATOM 4632 N N . TYR B 1 270 ? 28.124 29.257 15.479 1.000 82.522 268 TYR BBB N 1
ATOM 4633 C CA . TYR B 1 270 ? 26.736 29.548 15.901 1.000 82.551 268 TYR BBB CA 1
ATOM 4634 C C . TYR B 1 270 ? 25.823 28.417 15.445 1.000 83.309 268 TYR BBB C 1
ATOM 4635 O O . TYR B 1 270 ? 26.154 27.717 14.476 1.000 83.344 268 TYR BBB O 1
ATOM 4644 N N . LYS B 1 271 ? 24.704 28.259 16.146 1.000 84.467 269 LYS BBB N 1
ATOM 4645 C CA . LYS B 1 271 ? 23.663 27.251 15.828 1.000 85.677 269 LYS BBB CA 1
ATOM 4646 C C . LYS B 1 271 ? 23.143 27.553 14.426 1.000 86.705 269 LYS BBB C 1
ATOM 4647 O O . LYS B 1 271 ? 22.883 28.733 14.137 1.000 87.380 269 LYS BBB O 1
ATOM 4653 N N . ARG B 1 272 ? 22.995 26.520 13.599 1.000 87.329 270 ARG BBB N 1
ATOM 4654 C CA . ARG B 1 272 ? 22.594 26.661 12.178 1.000 88.523 270 ARG BBB CA 1
ATOM 4655 C C . ARG B 1 272 ? 21.072 26.839 12.096 1.000 89.547 270 ARG BBB C 1
ATOM 4656 O O . ARG B 1 272 ? 20.390 26.656 13.116 1.000 89.376 270 ARG BBB O 1
ATOM 4664 N N . THR B 1 273 ? 20.554 27.175 10.916 1.000 91.138 271 THR BBB N 1
ATOM 4665 C CA . THR B 1 273 ? 19.096 27.277 10.652 1.000 92.593 271 THR BBB CA 1
ATOM 4666 C C . THR B 1 273 ? 18.601 25.935 10.095 1.000 92.925 271 THR BBB C 1
ATOM 4667 O O . THR B 1 273 ? 19.376 24.967 10.094 1.000 91.625 271 THR BBB O 1
ATOM 4671 N N . TYR B 1 274 ? 17.351 25.867 9.641 1.000 94.492 272 TYR BBB N 1
ATOM 4672 C CA . TYR B 1 274 ? 16.686 24.601 9.239 1.000 95.052 272 TYR BBB CA 1
ATOM 4673 C C . TYR B 1 274 ? 16.432 24.545 7.727 1.000 96.619 272 TYR BBB C 1
ATOM 4674 O O . TYR B 1 274 ? 15.936 23.508 7.261 1.000 96.893 272 TYR BBB O 1
ATOM 4683 N N . GLU B 1 275 ? 16.784 25.589 6.977 1.000 97.931 273 GLU BBB N 1
ATOM 4684 C CA . GLU B 1 275 ? 16.307 25.779 5.578 1.000 100.200 273 GLU BBB CA 1
ATOM 4685 C C . GLU B 1 275 ? 16.961 24.747 4.656 1.000 98.789 273 GLU BBB C 1
ATOM 4686 O O . GLU B 1 275 ? 16.250 24.098 3.866 1.000 99.753 273 GLU BBB O 1
ATOM 4692 N N . HIS B 1 276 ? 18.275 24.589 4.780 1.000 96.166 274 HIS BBB N 1
ATOM 4693 C CA . HIS B 1 276 ? 19.086 23.654 3.963 1.000 95.096 274 HIS BBB CA 1
ATOM 4694 C C . HIS B 1 276 ? 18.569 22.219 4.116 1.000 94.244 274 HIS BBB C 1
ATOM 4695 O O . HIS B 1 276 ? 19.004 21.374 3.326 1.000 95.031 274 HIS BBB O 1
ATOM 4702 N N . ILE B 1 277 ? 17.704 21.942 5.098 1.000 92.734 275 ILE BBB N 1
ATOM 4703 C CA . ILE B 1 277 ? 17.158 20.571 5.322 1.000 91.978 275 ILE BBB CA 1
ATOM 4704 C C . ILE B 1 277 ? 15.693 20.506 4.885 1.000 93.499 275 ILE BBB C 1
ATOM 4705 O O . ILE B 1 277 ? 15.326 19.512 4.235 1.000 94.324 275 ILE BBB O 1
ATOM 4710 N N . VAL B 1 278 ? 14.879 21.500 5.240 1.000 93.632 276 VAL BBB N 1
ATOM 4711 C CA . VAL B 1 278 ? 13.439 21.526 4.850 1.000 95.238 276 VAL BBB CA 1
ATOM 4712 C C . VAL B 1 278 ? 13.358 21.578 3.320 1.000 96.437 276 VAL BBB C 1
ATOM 4713 O O . VAL B 1 278 ? 12.396 21.014 2.769 1.000 97.842 276 VAL BBB O 1
ATOM 4717 N N . ASN B 1 279 ? 14.343 22.193 2.659 1.000 95.726 277 ASN BBB N 1
ATOM 4718 C CA . ASN B 1 279 ? 14.313 22.404 1.187 1.000 97.291 277 ASN BBB CA 1
ATOM 4719 C C . ASN B 1 279 ? 14.608 21.090 0.443 1.000 96.962 277 ASN BBB C 1
ATOM 4720 O O . ASN B 1 279 ? 14.332 21.032 -0.762 1.000 98.657 277 ASN BBB O 1
ATOM 4725 N N . VAL B 1 280 ? 15.119 20.058 1.118 1.000 94.899 278 VAL BBB N 1
ATOM 4726 C CA . VAL B 1 280 ? 15.462 18.758 0.464 1.000 94.417 278 VAL BBB CA 1
ATOM 4727 C C . VAL B 1 280 ? 14.515 17.671 0.978 1.000 93.615 278 VAL BBB C 1
ATOM 4728 O O . VAL B 1 280 ? 14.863 16.483 0.862 1.000 93.232 278 VAL BBB O 1
ATOM 4732 N N . LEU B 1 281 ? 13.361 18.061 1.524 1.000 93.267 279 LEU BBB N 1
ATOM 4733 C CA . LEU B 1 281 ? 12.263 17.121 1.881 1.000 93.361 279 LEU BBB CA 1
ATOM 4734 C C . LEU B 1 281 ? 11.278 17.020 0.713 1.000 95.162 279 LEU BBB C 1
ATOM 4735 O O . LEU B 1 281 ? 11.184 17.926 -0.115 1.000 95.884 279 LEU BBB O 1
ATOM 4740 N N . PRO B 1 282 ? 10.494 15.924 0.610 1.000 95.454 280 PRO BBB N 1
ATOM 4741 C CA . PRO B 1 282 ? 9.265 15.940 -0.183 1.000 97.331 280 PRO BBB CA 1
ATOM 4742 C C . PRO B 1 282 ? 8.321 17.045 0.322 1.000 97.946 280 PRO BBB C 1
ATOM 4743 O O . PRO B 1 282 ? 8.314 17.333 1.508 1.000 96.747 280 PRO BBB O 1
ATOM 4747 N N . GLU B 1 283 ? 7.563 17.658 -0.586 1.000 99.965 281 GLU BBB N 1
ATOM 4748 C CA . GLU B 1 283 ? 6.733 18.851 -0.275 1.000 101.035 281 GLU BBB CA 1
ATOM 4749 C C . GLU B 1 283 ? 5.717 18.504 0.823 1.000 101.165 281 GLU BBB C 1
ATOM 4750 O O . GLU B 1 283 ? 5.643 19.249 1.819 1.000 100.671 281 GLU BBB O 1
ATOM 4756 N N . HIS B 1 284 ? 4.970 17.410 0.665 1.000 101.848 282 HIS BBB N 1
ATOM 4757 C CA . HIS B 1 284 ? 3.873 17.039 1.599 1.000 102.885 282 HIS BBB CA 1
ATOM 4758 C C . HIS B 1 284 ? 4.411 16.793 3.013 1.000 100.736 282 HIS BBB C 1
ATOM 4759 O O . HIS B 1 284 ? 3.597 16.814 3.941 1.000 101.850 282 HIS BBB O 1
ATOM 4766 N N . LEU B 1 285 ? 5.716 16.569 3.184 1.000 98.214 283 LEU BBB N 1
ATOM 4767 C CA . LEU B 1 285 ? 6.320 16.335 4.524 1.000 96.064 283 LEU BBB CA 1
ATOM 4768 C C . LEU B 1 285 ? 6.824 17.644 5.137 1.000 94.907 283 LEU BBB C 1
ATOM 4769 O O . LEU B 1 285 ? 6.984 17.676 6.368 1.000 94.080 283 LEU BBB O 1
ATOM 4774 N N . LYS B 1 286 ? 7.043 18.693 4.344 1.000 95.182 284 LYS BBB N 1
ATOM 4775 C CA . LYS B 1 286 ? 7.638 19.958 4.858 1.000 94.123 284 LYS BBB CA 1
ATOM 4776 C C . LYS B 1 286 ? 6.762 20.555 5.967 1.000 94.857 284 LYS BBB C 1
ATOM 4777 O O . LYS B 1 286 ? 7.296 21.306 6.798 1.000 93.312 284 LYS BBB O 1
ATOM 4783 N N . LYS B 1 287 ? 5.466 20.240 5.978 1.000 97.202 285 LYS BBB N 1
ATOM 4784 C CA . LYS B 1 287 ? 4.497 20.807 6.948 1.000 98.614 285 LYS BBB CA 1
ATOM 4785 C C . LYS B 1 287 ? 4.574 20.049 8.281 1.000 97.425 285 LYS BBB C 1
ATOM 4786 O O . LYS B 1 287 ? 3.998 20.548 9.250 1.000 98.315 285 LYS BBB O 1
ATOM 4792 N N . LYS B 1 288 ? 5.250 18.897 8.337 1.000 95.794 286 LYS BBB N 1
ATOM 4793 C CA . LYS B 1 288 ? 5.270 18.026 9.545 1.000 95.249 286 LYS BBB CA 1
ATOM 4794 C C . LYS B 1 288 ? 6.638 18.101 10.236 1.000 92.366 286 LYS BBB C 1
ATOM 4795 O O . LYS B 1 288 ? 7.028 17.124 10.891 1.000 91.377 286 LYS BBB O 1
ATOM 4801 N N . VAL B 1 289 ? 7.310 19.246 10.151 1.000 91.247 287 VAL BBB N 1
ATOM 4802 C CA . VAL B 1 289 ? 8.684 19.438 10.690 1.000 88.837 287 VAL BBB CA 1
ATOM 4803 C C . VAL B 1 289 ? 8.588 20.174 12.022 1.000 88.779 287 VAL BBB C 1
ATOM 4804 O O . VAL B 1 289 ? 7.800 21.118 12.123 1.000 90.298 287 VAL BBB O 1
ATOM 4808 N N . ILE B 1 290 ? 9.382 19.763 13.001 1.000 87.482 288 ILE BBB N 1
ATOM 4809 C CA . ILE B 1 290 ? 9.468 20.463 14.309 1.000 87.659 288 ILE BBB CA 1
ATOM 4810 C C . ILE B 1 290 ? 10.895 20.966 14.482 1.000 85.704 288 ILE BBB C 1
ATOM 4811 O O . ILE B 1 290 ? 11.801 20.133 14.561 1.000 84.593 288 ILE BBB O 1
ATOM 4816 N N . LYS B 1 291 ? 11.065 22.281 14.572 1.000 86.061 289 LYS BBB N 1
ATOM 4817 C CA . LYS B 1 291 ? 12.394 22.941 14.580 1.000 84.695 289 LYS BBB CA 1
ATOM 4818 C C . LYS B 1 291 ? 12.849 23.138 16.024 1.000 84.216 289 LYS BBB C 1
ATOM 4819 O O . LYS B 1 291 ? 12.317 24.026 16.694 1.000 85.365 289 LYS BBB O 1
ATOM 4825 N N . ILE B 1 292 ? 13.816 22.351 16.481 1.000 83.297 290 ILE BBB N 1
ATOM 4826 C CA . ILE B 1 292 ? 14.300 22.405 17.888 1.000 82.784 290 ILE BBB CA 1
ATOM 4827 C C . ILE B 1 292 ? 15.697 23.027 17.907 1.000 81.270 290 ILE BBB C 1
ATOM 4828 O O . ILE B 1 292 ? 16.693 22.320 17.842 1.000 80.847 290 ILE BBB O 1
ATOM 4833 N N . GLY C 1 1 ? -0.826 2.571 63.709 1.000 79.437 -1 GLY CCC N 1
ATOM 4834 C CA . GLY C 1 1 ? 0.411 1.729 63.743 1.000 77.968 -1 GLY CCC CA 1
ATOM 4835 C C . GLY C 1 1 ? 1.399 2.127 62.658 1.000 76.219 -1 GLY CCC C 1
ATOM 4836 O O . GLY C 1 1 ? 0.973 2.321 61.509 1.000 75.477 -1 GLY CCC O 1
ATOM 4837 N N . SER C 1 2 ? 2.676 2.263 63.010 1.000 75.888 0 SER CCC N 1
ATOM 4838 C CA . SER C 1 2 ? 3.759 2.671 62.081 1.000 74.489 0 SER CCC CA 1
ATOM 4839 C C . SER C 1 2 ? 4.271 1.445 61.325 1.000 72.138 0 SER CCC C 1
ATOM 4840 O O . SER C 1 2 ? 4.664 0.464 61.974 1.000 72.044 0 SER CCC O 1
ATOM 4843 N N . MET C 1 3 ? 4.270 1.503 59.999 1.000 70.354 1 MET CCC N 1
ATOM 4844 C CA . MET C 1 3 ? 4.764 0.388 59.155 1.000 68.586 1 MET CCC CA 1
ATOM 4845 C C . MET C 1 3 ? 5.897 0.887 58.254 1.000 67.260 1 MET CCC C 1
ATOM 4846 O O . MET C 1 3 ? 6.378 0.104 57.432 1.000 65.907 1 MET CCC O 1
ATOM 4851 N N . THR C 1 4 ? 6.317 2.139 58.426 1.000 67.691 2 THR CCC N 1
ATOM 4852 C CA . THR C 1 4 ? 7.404 2.774 57.650 1.000 66.922 2 THR CCC CA 1
ATOM 4853 C C . THR C 1 4 ? 8.479 3.229 58.628 1.000 67.703 2 THR CCC C 1
ATOM 4854 O O . THR C 1 4 ? 8.115 3.864 59.628 1.000 69.236 2 THR CCC O 1
ATOM 4858 N N . LEU C 1 5 ? 9.742 2.918 58.346 1.000 66.848 3 LEU CCC N 1
ATOM 4859 C CA . LEU C 1 5 ? 10.864 3.250 59.260 1.000 67.809 3 LEU CCC CA 1
ATOM 4860 C C . LEU C 1 5 ? 12.058 3.780 58.467 1.000 67.416 3 LEU CCC C 1
ATOM 4861 O O . LEU C 1 5 ? 12.476 3.143 57.497 1.000 65.279 3 LEU CCC O 1
ATOM 4866 N N . VAL C 1 6 ? 12.588 4.913 58.905 1.000 69.586 4 VAL CCC N 1
ATOM 4867 C CA . VAL C 1 6 ? 13.900 5.449 58.452 1.000 70.445 4 VAL CCC CA 1
ATOM 4868 C C . VAL C 1 6 ? 14.872 5.359 59.623 1.000 72.483 4 VAL CCC C 1
ATOM 4869 O O . VAL C 1 6 ? 14.752 6.155 60.565 1.000 73.737 4 VAL CCC O 1
ATOM 4873 N N . ILE C 1 7 ? 15.785 4.400 59.574 1.000 73.766 5 ILE CCC N 1
ATOM 4874 C CA . ILE C 1 7 ? 16.821 4.233 60.632 1.000 77.004 5 ILE CCC CA 1
ATOM 4875 C C . ILE C 1 7 ? 17.912 5.292 60.426 1.000 79.480 5 ILE CCC C 1
ATOM 4876 O O . ILE C 1 7 ? 18.598 5.252 59.392 1.000 78.094 5 ILE CCC O 1
ATOM 4881 N N . LYS C 1 8 ? 18.051 6.204 61.389 1.000 83.561 6 LYS CCC N 1
ATOM 4882 C CA . LYS C 1 8 ? 19.058 7.295 61.358 1.000 87.063 6 LYS CCC CA 1
ATOM 4883 C C . LYS C 1 8 ? 20.169 7.011 62.372 1.000 89.877 6 LYS CCC C 1
ATOM 4884 O O . LYS C 1 8 ? 21.337 7.300 62.060 1.000 90.703 6 LYS CCC O 1
ATOM 4890 N N . THR C 1 9 ? 19.817 6.510 63.556 1.000 91.570 7 THR CCC N 1
ATOM 4891 C CA . THR C 1 9 ? 20.777 6.260 64.658 1.000 93.921 7 THR CCC CA 1
ATOM 4892 C C . THR C 1 9 ? 20.608 4.829 65.159 1.000 94.109 7 THR CCC C 1
ATOM 4893 O O . THR C 1 9 ? 19.551 4.227 64.911 1.000 92.665 7 THR CCC O 1
ATOM 4897 N N . ASN C 1 10 ? 21.609 4.328 65.881 1.000 96.421 8 ASN CCC N 1
ATOM 4898 C CA . ASN C 1 10 ? 21.622 2.946 66.425 1.000 96.426 8 ASN CCC CA 1
ATOM 4899 C C . ASN C 1 10 ? 20.482 2.796 67.436 1.000 96.454 8 ASN CCC C 1
ATOM 4900 O O . ASN C 1 10 ? 20.088 1.647 67.675 1.000 96.106 8 ASN CCC O 1
ATOM 4905 N N . GLU C 1 11 ? 19.957 3.897 67.988 1.000 97.084 9 GLU CCC N 1
ATOM 4906 C CA . GLU C 1 11 ? 18.739 3.839 68.845 1.000 97.330 9 GLU CCC CA 1
ATOM 4907 C C . GLU C 1 11 ? 17.531 3.466 67.974 1.000 93.889 9 GLU CCC C 1
ATOM 4908 O O . GLU C 1 11 ? 16.658 2.718 68.464 1.000 93.854 9 GLU CCC O 1
ATOM 4914 N N . ASP C 1 12 ? 17.491 3.944 66.728 1.000 90.781 10 ASP CCC N 1
ATOM 4915 C CA . ASP C 1 12 ? 16.328 3.762 65.823 1.000 87.749 10 ASP CCC CA 1
ATOM 4916 C C . ASP C 1 12 ? 16.128 2.278 65.506 1.000 85.661 10 ASP CCC C 1
ATOM 4917 O O . ASP C 1 12 ? 14.994 1.916 65.184 1.000 84.617 10 ASP CCC O 1
ATOM 4922 N N . LEU C 1 13 ? 17.164 1.446 65.625 1.000 85.483 11 LEU CCC N 1
ATOM 4923 C CA . LEU C 1 13 ? 17.046 -0.026 65.431 1.000 84.124 11 LEU CCC CA 1
ATOM 4924 C C . LEU C 1 13 ? 16.014 -0.599 66.406 1.000 84.423 11 LEU CCC C 1
ATOM 4925 O O . LEU C 1 13 ? 15.513 -1.686 66.124 1.000 83.238 11 LEU CCC O 1
ATOM 4930 N N . ASN C 1 14 ? 15.743 0.072 67.530 1.000 86.314 12 ASN CCC N 1
ATOM 4931 C CA . ASN C 1 14 ? 14.752 -0.401 68.533 1.000 87.094 12 ASN CCC CA 1
ATOM 4932 C C . ASN C 1 14 ? 13.353 -0.366 67.912 1.000 85.072 12 ASN CCC C 1
ATOM 4933 O O . ASN C 1 14 ? 12.475 -1.092 68.401 1.000 85.515 12 ASN CCC O 1
ATOM 4938 N N . LYS C 1 15 ? 13.158 0.432 66.863 1.000 82.936 13 LYS CCC N 1
ATOM 4939 C CA . LYS C 1 15 ? 11.842 0.586 66.200 1.000 81.143 13 LYS CCC CA 1
ATOM 4940 C C . LYS C 1 15 ? 11.643 -0.504 65.140 1.000 78.548 13 LYS CCC C 1
ATOM 4941 O O . LYS C 1 15 ? 10.560 -0.535 64.527 1.000 78.050 13 LYS CCC O 1
ATOM 4947 N N . LEU C 1 16 ? 12.638 -1.356 64.892 1.000 76.901 14 LEU CCC N 1
ATOM 4948 C CA . LEU C 1 16 ? 12.471 -2.486 63.942 1.000 74.578 14 LEU CCC CA 1
ATOM 4949 C C . LEU C 1 16 ? 11.533 -3.525 64.555 1.000 74.083 14 LEU CCC C 1
ATOM 4950 O O . LEU C 1 16 ? 11.700 -3.861 65.743 1.000 75.740 14 LEU CCC O 1
ATOM 4955 N N . ASN C 1 17 ? 10.603 -4.029 63.753 1.000 72.134 15 ASN CCC N 1
ATOM 4956 C CA . ASN C 1 17 ? 9.666 -5.105 64.158 1.000 71.589 15 ASN CCC CA 1
ATOM 4957 C C . ASN C 1 17 ? 8.972 -5.630 62.902 1.000 69.810 15 ASN CCC C 1
ATOM 4958 O O . ASN C 1 17 ? 9.138 -5.022 61.829 1.000 67.682 15 ASN CCC O 1
ATOM 4963 N N . ASP C 1 18 ? 8.190 -6.700 63.049 1.000 69.997 16 ASP CCC N 1
ATOM 4964 C CA . ASP C 1 18 ? 7.626 -7.458 61.906 1.000 68.872 16 ASP CCC CA 1
ATOM 4965 C C . ASP C 1 18 ? 6.513 -6.656 61.233 1.000 68.122 16 ASP CCC C 1
ATOM 4966 O O . ASP C 1 18 ? 6.030 -7.109 60.188 1.000 67.992 16 ASP CCC O 1
ATOM 4971 N N . ASN C 1 19 ? 6.164 -5.478 61.751 1.000 68.088 17 ASN CCC N 1
ATOM 4972 C CA . ASN C 1 19 ? 5.098 -4.634 61.155 1.000 67.624 17 ASN CCC CA 1
ATOM 4973 C C . ASN C 1 19 ? 5.683 -3.625 60.163 1.000 66.315 17 ASN CCC C 1
ATOM 4974 O O . ASN C 1 19 ? 4.939 -2.744 59.729 1.000 66.802 17 ASN CCC O 1
ATOM 4979 N N . ILE C 1 20 ? 6.953 -3.753 59.791 1.000 65.072 18 ILE CCC N 1
ATOM 4980 C CA . ILE C 1 20 ? 7.633 -2.768 58.901 1.000 63.702 18 ILE CCC CA 1
ATOM 4981 C C . ILE C 1 20 ? 7.634 -3.344 57.491 1.000 62.065 18 ILE CCC C 1
ATOM 4982 O O . ILE C 1 20 ? 8.050 -4.495 57.318 1.000 61.319 18 ILE CCC O 1
ATOM 4987 N N . HIS C 1 21 ? 7.118 -2.593 56.525 1.000 61.726 19 HIS CCC N 1
ATOM 4988 C CA . HIS C 1 21 ? 7.099 -3.036 55.110 1.000 61.072 19 HIS CCC CA 1
ATOM 4989 C C . HIS C 1 21 ? 7.952 -2.100 54.259 1.000 60.104 19 HIS CCC C 1
ATOM 4990 O O . HIS C 1 21 ? 8.345 -2.526 53.174 1.000 58.226 19 HIS CCC O 1
ATOM 4997 N N . THR C 1 22 ? 8.186 -0.875 54.723 1.000 60.974 20 THR CCC N 1
ATOM 4998 C CA . THR C 1 22 ? 9.058 0.113 54.040 1.000 61.060 20 THR CCC CA 1
ATOM 4999 C C . THR C 1 22 ? 10.187 0.494 55.000 1.000 62.028 20 THR CCC C 1
ATOM 5000 O O . THR C 1 22 ? 9.893 0.948 56.121 1.000 62.709 20 THR CCC O 1
ATOM 5004 N N . LEU C 1 23 ? 11.432 0.330 54.565 1.000 62.189 21 LEU CCC N 1
ATOM 5005 C CA . LEU C 1 23 ? 12.613 0.530 55.435 1.000 63.671 21 LEU CCC CA 1
ATOM 5006 C C . LEU C 1 23 ? 13.691 1.297 54.674 1.000 64.066 21 LEU CCC C 1
ATOM 5007 O O . LEU C 1 23 ? 13.784 1.166 53.445 1.000 63.499 21 LEU CCC O 1
ATOM 5012 N N . THR C 1 24 ? 14.476 2.085 55.398 1.000 65.847 22 THR CCC N 1
ATOM 5013 C CA . THR C 1 24 ? 15.591 2.875 54.836 1.000 66.508 22 THR CCC CA 1
ATOM 5014 C C . THR C 1 24 ? 16.766 2.831 55.806 1.000 68.266 22 THR CCC C 1
ATOM 5015 O O . THR C 1 24 ? 16.551 3.080 56.997 1.000 69.391 22 THR CCC O 1
ATOM 5019 N N . ILE C 1 25 ? 17.958 2.538 55.286 1.000 68.619 23 ILE CCC N 1
ATOM 5020 C CA . ILE C 1 25 ? 19.219 2.442 56.070 1.000 70.224 23 ILE CCC CA 1
ATOM 5021 C C . ILE C 1 25 ? 20.301 3.242 55.352 1.000 71.310 23 ILE CCC C 1
ATOM 5022 O O . ILE C 1 25 ? 20.388 3.140 54.116 1.000 70.359 23 ILE CCC O 1
ATOM 5027 N N . GLY C 1 26 ? 21.106 3.980 56.112 1.000 73.895 24 GLY CCC N 1
ATOM 5028 C CA . GLY C 1 26 ? 22.363 4.578 55.630 1.000 75.755 24 GLY CCC CA 1
ATOM 5029 C C . GLY C 1 26 ? 22.231 6.043 55.264 1.000 77.191 24 GLY CCC C 1
ATOM 5030 O O . GLY C 1 26 ? 23.091 6.529 54.520 1.000 77.971 24 GLY CCC O 1
ATOM 5031 N N . ALA C 1 27 ? 21.234 6.750 55.794 1.000 78.627 25 ALA CCC N 1
ATOM 5032 C CA . ALA C 1 27 ? 21.021 8.189 55.513 1.000 80.237 25 ALA CCC CA 1
ATOM 5033 C C . ALA C 1 27 ? 22.150 9.029 56.131 1.000 82.923 25 ALA CCC C 1
ATOM 5034 O O . ALA C 1 27 ? 22.522 10.044 55.530 1.000 82.467 25 ALA CCC O 1
ATOM 5036 N N . ASN C 1 28 ? 22.667 8.637 57.297 1.000 85.589 26 ASN CCC N 1
ATOM 5037 C CA . ASN C 1 28 ? 23.591 9.496 58.083 1.000 88.581 26 ASN CCC CA 1
ATOM 5038 C C . ASN C 1 28 ? 24.963 8.846 58.232 1.000 89.496 26 ASN CCC C 1
ATOM 5039 O O . ASN C 1 28 ? 25.926 9.612 58.366 1.000 91.091 26 ASN CCC O 1
ATOM 5044 N N . PHE C 1 29 ? 25.061 7.515 58.227 1.000 89.166 27 PHE CCC N 1
ATOM 5045 C CA . PHE C 1 29 ? 26.370 6.817 58.309 1.000 90.285 27 PHE CCC CA 1
ATOM 5046 C C . PHE C 1 29 ? 26.255 5.369 57.826 1.000 88.131 27 PHE CCC C 1
ATOM 5047 O O . PHE C 1 29 ? 25.121 4.833 57.704 1.000 85.746 27 PHE CCC O 1
ATOM 5055 N N . ASN C 1 30 ? 27.415 4.767 57.546 1.000 87.550 28 ASN CCC N 1
ATOM 5056 C CA . ASN C 1 30 ? 27.522 3.400 56.984 1.000 85.920 28 ASN CCC CA 1
ATOM 5057 C C . ASN C 1 30 ? 27.106 2.419 58.073 1.000 86.347 28 ASN CCC C 1
ATOM 5058 O O . ASN C 1 30 ? 27.975 1.864 58.754 1.000 89.426 28 ASN CCC O 1
ATOM 5063 N N . GLN C 1 31 ? 25.808 2.231 58.249 1.000 85.168 29 GLN CCC N 1
ATOM 5064 C CA . GLN C 1 31 ? 25.286 1.426 59.377 1.000 85.341 29 GLN CCC CA 1
ATOM 5065 C C . GLN C 1 31 ? 25.571 -0.054 59.134 1.000 83.683 29 GLN CCC C 1
ATOM 5066 O O . GLN C 1 31 ? 25.329 -0.554 58.040 1.000 81.488 29 GLN CCC O 1
ATOM 5072 N N . PRO C 1 32 ? 26.108 -0.793 60.134 1.000 84.393 30 PRO CCC N 1
ATOM 5073 C CA . PRO C 1 32 ? 26.251 -2.246 60.031 1.000 83.554 30 PRO CCC CA 1
ATOM 5074 C C . PRO C 1 32 ? 24.890 -2.951 60.120 1.000 81.018 30 PRO CCC C 1
ATOM 5075 O O . PRO C 1 32 ? 24.056 -2.538 60.901 1.000 80.603 30 PRO CCC O 1
ATOM 5079 N N . ILE C 1 33 ? 24.714 -4.013 59.341 1.000 79.555 31 ILE CCC N 1
ATOM 5080 C CA . ILE C 1 33 ? 23.412 -4.733 59.193 1.000 77.874 31 ILE CCC CA 1
ATOM 5081 C C . ILE C 1 33 ? 23.629 -6.220 59.475 1.000 79.101 31 ILE CCC C 1
ATOM 5082 O O . ILE C 1 33 ? 22.722 -7.016 59.206 1.000 77.151 31 ILE CCC O 1
ATOM 5087 N N . GLU C 1 34 ? 24.813 -6.569 59.976 1.000 82.275 32 GLU CCC N 1
ATOM 5088 C CA . GLU C 1 34 ? 25.272 -7.968 60.141 1.000 84.249 32 GLU CCC CA 1
ATOM 5089 C C . GLU C 1 34 ? 24.339 -8.706 61.108 1.000 84.768 32 GLU CCC C 1
ATOM 5090 O O . GLU C 1 34 ? 24.045 -9.874 60.844 1.000 84.489 32 GLU CCC O 1
ATOM 5096 N N . HIS C 1 35 ? 23.896 -8.058 62.188 1.000 85.598 33 HIS CCC N 1
ATOM 5097 C CA . HIS C 1 35 ? 23.099 -8.711 63.260 1.000 86.036 33 HIS CCC CA 1
ATOM 5098 C C . HIS C 1 35 ? 21.646 -8.227 63.252 1.000 83.893 33 HIS CCC C 1
ATOM 5099 O O . HIS C 1 35 ? 20.968 -8.402 64.283 1.000 84.446 33 HIS CCC O 1
ATOM 5106 N N . ILE C 1 36 ? 21.164 -7.673 62.139 1.000 81.662 34 ILE CCC N 1
ATOM 5107 C CA . ILE C 1 36 ? 19.756 -7.189 62.043 1.000 79.828 34 ILE CCC CA 1
ATOM 5108 C C . ILE C 1 36 ? 18.845 -8.371 61.713 1.000 78.373 34 ILE CCC C 1
ATOM 5109 O O . ILE C 1 36 ? 19.171 -9.141 60.798 1.000 77.161 34 ILE CCC O 1
ATOM 5114 N N . LYS C 1 37 ? 17.749 -8.496 62.456 1.000 78.687 35 LYS CCC N 1
ATOM 5115 C CA . LYS C 1 37 ? 16.630 -9.404 62.109 1.000 78.063 35 LYS CCC CA 1
ATOM 5116 C C . LYS C 1 37 ? 15.682 -8.606 61.222 1.000 74.866 35 LYS CCC C 1
ATOM 5117 O O . LYS C 1 37 ? 15.115 -7.622 61.722 1.000 74.853 35 LYS CCC O 1
ATOM 5123 N N . TRP C 1 38 ? 15.543 -8.996 59.958 1.000 71.923 36 TRP CCC N 1
ATOM 5124 C CA . TRP C 1 38 ? 14.720 -8.247 58.975 1.000 69.765 36 TRP CCC CA 1
ATOM 5125 C C . TRP C 1 38 ? 13.241 -8.540 59.215 1.000 68.693 36 TRP CCC C 1
ATOM 5126 O O . TRP C 1 38 ? 12.861 -9.666 59.530 1.000 68.037 36 TRP CCC O 1
ATOM 5137 N N . PRO C 1 39 ? 12.363 -7.522 59.103 1.000 68.051 37 PRO CCC N 1
ATOM 5138 C CA . PRO C 1 39 ? 10.924 -7.730 59.231 1.000 68.129 37 PRO CCC CA 1
ATOM 5139 C C . PRO C 1 39 ? 10.400 -8.764 58.225 1.000 67.711 37 PRO CCC C 1
ATOM 5140 O O . PRO C 1 39 ? 10.828 -8.761 57.080 1.000 66.206 37 PRO CCC O 1
ATOM 5144 N N . LYS C 1 40 ? 9.471 -9.606 58.675 1.000 69.009 38 LYS CCC N 1
ATOM 5145 C CA . LYS C 1 40 ? 8.959 -10.756 57.892 1.000 69.519 38 LYS CCC CA 1
ATOM 5146 C C . LYS C 1 40 ? 7.994 -10.271 56.809 1.000 68.369 38 LYS CCC C 1
ATOM 5147 O O . LYS C 1 40 ? 7.684 -11.085 55.953 1.000 69.235 38 LYS CCC O 1
ATOM 5153 N N . LEU C 1 41 ? 7.542 -9.013 56.815 1.000 67.428 39 LEU CCC N 1
ATOM 5154 C CA . LEU C 1 41 ? 6.622 -8.509 55.749 1.000 66.665 39 LEU CCC CA 1
ATOM 5155 C C . LEU C 1 41 ? 7.299 -7.434 54.894 1.000 64.860 39 LEU CCC C 1
ATOM 5156 O O . LEU C 1 41 ? 6.556 -6.676 54.218 1.000 64.607 39 LEU CCC O 1
ATOM 5161 N N . LEU C 1 42 ? 8.630 -7.358 54.917 1.000 63.171 40 LEU CCC N 1
ATOM 5162 C CA . LEU C 1 42 ? 9.373 -6.259 54.255 1.000 61.750 40 LEU CCC CA 1
ATOM 5163 C C . LEU C 1 42 ? 9.144 -6.363 52.753 1.000 59.966 40 LEU CCC C 1
ATOM 5164 O O . LEU C 1 42 ? 9.379 -7.446 52.194 1.000 59.347 40 LEU CCC O 1
ATOM 5169 N N . THR C 1 43 ? 8.694 -5.274 52.137 1.000 59.213 41 THR CCC N 1
ATOM 5170 C CA . THR C 1 43 ? 8.420 -5.219 50.674 1.000 58.455 41 THR CCC CA 1
ATOM 5171 C C . THR C 1 43 ? 9.344 -4.217 49.975 1.000 57.242 41 THR CCC C 1
ATOM 5172 O O . THR C 1 43 ? 9.591 -4.402 48.787 1.000 56.627 41 THR CCC O 1
ATOM 5176 N N . THR C 1 44 ? 9.806 -3.187 50.673 1.000 57.178 42 THR CCC N 1
ATOM 5177 C CA . THR C 1 44 ? 10.591 -2.083 50.082 1.000 56.899 42 THR CCC CA 1
ATOM 5178 C C . THR C 1 44 ? 11.777 -1.781 50.997 1.000 57.327 42 THR CCC C 1
ATOM 5179 O O . THR C 1 44 ? 11.553 -1.493 52.196 1.000 57.680 42 THR CCC O 1
ATOM 5183 N N . LEU C 1 45 ? 12.991 -1.868 50.448 1.000 56.726 43 LEU CCC N 1
ATOM 5184 C CA . LEU C 1 45 ? 14.239 -1.620 51.203 1.000 57.052 43 LEU CCC CA 1
ATOM 5185 C C . LEU C 1 45 ? 15.096 -0.655 50.398 1.000 56.779 43 LEU CCC C 1
ATOM 5186 O O . LEU C 1 45 ? 15.505 -1.005 49.278 1.000 56.217 43 LEU CCC O 1
ATOM 5191 N N . THR C 1 46 ? 15.364 0.518 50.958 1.000 57.278 44 THR CCC N 1
ATOM 5192 C CA . THR C 1 46 ? 16.264 1.513 50.335 1.000 57.475 44 THR CCC CA 1
ATOM 5193 C C . THR C 1 46 ? 17.544 1.662 51.164 1.000 58.391 44 THR CCC C 1
ATOM 5194 O O . THR C 1 46 ? 17.465 1.959 52.379 1.000 58.484 44 THR CCC O 1
ATOM 5198 N N . PHE C 1 47 ? 18.686 1.502 50.506 1.000 58.568 45 PHE CCC N 1
ATOM 5199 C CA . PHE C 1 47 ? 20.008 1.823 51.093 1.000 60.192 45 PHE CCC CA 1
ATOM 5200 C C . PHE C 1 47 ? 20.428 3.211 50.622 1.000 60.866 45 PHE CCC C 1
ATOM 5201 O O . PHE C 1 47 ? 20.470 3.454 49.415 1.000 59.747 45 PHE CCC O 1
ATOM 5209 N N . GLU C 1 48 ? 20.752 4.085 51.565 1.000 63.109 46 GLU CCC N 1
ATOM 5210 C CA . GLU C 1 48 ? 20.984 5.522 51.283 1.000 64.787 46 GLU CCC CA 1
ATOM 5211 C C . GLU C 1 48 ? 22.478 5.804 51.036 1.000 65.855 46 GLU CCC C 1
ATOM 5212 O O . GLU C 1 48 ? 23.259 4.849 50.841 1.000 65.371 46 GLU CCC O 1
ATOM 5218 N N . TRP C 1 49 ? 22.827 7.090 50.977 1.000 67.196 47 TRP CCC N 1
ATOM 5219 C CA . TRP C 1 49 ? 24.131 7.616 50.500 1.000 68.795 47 TRP CCC CA 1
ATOM 5220 C C . TRP C 1 49 ? 25.311 6.891 51.164 1.000 69.891 47 TRP CCC C 1
ATOM 5221 O O . TRP C 1 49 ? 26.237 6.534 50.440 1.000 70.163 47 TRP CCC O 1
ATOM 5232 N N . TYR C 1 50 ? 25.288 6.673 52.478 1.000 70.640 48 TYR CCC N 1
ATOM 5233 C CA . TYR C 1 50 ? 26.487 6.249 53.245 1.000 72.556 48 TYR CCC CA 1
ATOM 5234 C C . TYR C 1 50 ? 26.611 4.725 53.330 1.000 70.978 48 TYR CCC C 1
ATOM 5235 O O . TYR C 1 50 ? 27.673 4.269 53.796 1.000 72.538 48 TYR CCC O 1
ATOM 5244 N N . PHE C 1 51 ? 25.599 3.959 52.925 1.000 68.061 49 PHE CCC N 1
ATOM 5245 C CA . PHE C 1 51 ? 25.576 2.495 53.180 1.000 67.114 49 PHE CCC CA 1
ATOM 5246 C C . PHE C 1 51 ? 26.578 1.804 52.259 1.000 67.141 49 PHE CCC C 1
ATOM 5247 O O . PHE C 1 51 ? 26.487 1.927 51.038 1.000 65.359 49 PHE CCC O 1
ATOM 5255 N N . ASP C 1 52 ? 27.509 1.081 52.864 1.000 69.167 50 ASP CCC N 1
ATOM 5256 C CA . ASP C 1 52 ? 28.459 0.202 52.148 1.000 70.202 50 ASP CCC CA 1
ATOM 5257 C C . ASP C 1 52 ? 28.850 -0.917 53.107 1.000 71.665 50 ASP CCC C 1
ATOM 5258 O O . ASP C 1 52 ? 29.813 -0.731 53.880 1.000 73.735 50 ASP CCC O 1
ATOM 5263 N N . GLN C 1 53 ? 28.100 -2.015 53.079 1.000 70.813 51 GLN CCC N 1
ATOM 5264 C CA . GLN C 1 53 ? 28.370 -3.195 53.934 1.000 72.497 51 GLN CCC CA 1
ATOM 5265 C C . GLN C 1 53 ? 28.206 -4.456 53.100 1.000 72.016 51 GLN CCC C 1
ATOM 5266 O O . GLN C 1 53 ? 27.419 -4.475 52.156 1.000 69.940 51 GLN CCC O 1
ATOM 5272 N N . PRO C 1 54 ? 28.947 -5.539 53.427 1.000 74.020 52 PRO CCC N 1
ATOM 5273 C CA . PRO C 1 54 ? 28.797 -6.814 52.726 1.000 73.979 52 PRO CCC CA 1
ATOM 5274 C C . PRO C 1 54 ? 27.377 -7.373 52.900 1.000 72.691 52 PRO CCC C 1
ATOM 5275 O O . PRO C 1 54 ? 26.798 -7.205 53.956 1.000 72.629 52 PRO CCC O 1
ATOM 5279 N N . ILE C 1 55 ? 26.866 -8.039 51.868 1.000 72.249 53 ILE CCC N 1
ATOM 5280 C CA . ILE C 1 55 ? 25.493 -8.614 51.881 1.000 71.803 53 ILE CCC CA 1
ATOM 5281 C C . ILE C 1 55 ? 25.496 -10.070 51.407 1.000 72.585 53 ILE CCC C 1
ATOM 5282 O O . ILE C 1 55 ? 24.393 -10.638 51.310 1.000 71.316 53 ILE CCC O 1
ATOM 5287 N N . GLU C 1 56 ? 26.660 -10.662 51.119 1.000 74.211 54 GLU CCC N 1
ATOM 5288 C CA . GLU C 1 56 ? 26.715 -12.028 50.533 1.000 75.084 54 GLU CCC CA 1
ATOM 5289 C C . GLU C 1 56 ? 26.258 -13.056 51.572 1.000 76.182 54 GLU CCC C 1
ATOM 5290 O O . GLU C 1 56 ? 25.898 -14.169 51.164 1.000 76.578 54 GLU CCC O 1
ATOM 5296 N N . ASN C 1 57 ? 26.278 -12.713 52.861 1.000 77.245 55 ASN CCC N 1
ATOM 5297 C CA . ASN C 1 57 ? 25.877 -13.647 53.944 1.000 78.724 55 ASN CCC CA 1
ATOM 5298 C C . ASN C 1 57 ? 24.742 -13.030 54.761 1.000 77.412 55 ASN CCC C 1
ATOM 5299 O O . ASN C 1 57 ? 24.452 -13.535 55.847 1.000 77.910 55 ASN CCC O 1
ATOM 5304 N N . VAL C 1 58 ? 24.083 -12.012 54.218 1.000 75.661 56 VAL CCC N 1
ATOM 5305 C CA . VAL C 1 58 ? 22.817 -11.473 54.780 1.000 74.168 56 VAL CCC CA 1
ATOM 5306 C C . VAL C 1 58 ? 21.676 -12.063 53.959 1.000 72.816 56 VAL CCC C 1
ATOM 5307 O O . VAL C 1 58 ? 21.758 -12.001 52.730 1.000 72.314 56 VAL CCC O 1
ATOM 5311 N N . LYS C 1 59 ? 20.669 -12.643 54.605 1.000 72.957 57 LYS CCC N 1
ATOM 5312 C CA . LYS C 1 59 ? 19.511 -13.211 53.876 1.000 71.887 57 LYS CCC CA 1
ATOM 5313 C C . LYS C 1 59 ? 18.324 -12.261 54.025 1.000 69.560 57 LYS CCC C 1
ATOM 5314 O O . LYS C 1 59 ? 17.718 -12.217 55.107 1.000 70.065 57 LYS CCC O 1
ATOM 5320 N N . LEU C 1 60 ? 17.997 -11.531 52.965 1.000 67.231 58 LEU CCC N 1
ATOM 5321 C CA . LEU C 1 60 ? 16.868 -10.562 52.977 1.000 65.223 58 LEU CCC CA 1
ATOM 5322 C C . LEU C 1 60 ? 15.547 -11.314 52.825 1.000 63.636 58 LEU CCC C 1
ATOM 5323 O O . LEU C 1 60 ? 15.494 -12.380 52.226 1.000 63.953 58 LEU CCC O 1
ATOM 5328 N N . PRO C 1 61 ? 14.439 -10.790 53.389 1.000 62.233 59 PRO CCC N 1
ATOM 5329 C CA . PRO C 1 61 ? 13.134 -11.451 53.310 1.000 61.477 59 PRO CCC CA 1
ATOM 5330 C C . PRO C 1 61 ? 12.659 -11.712 51.872 1.000 59.945 59 PRO CCC C 1
ATOM 5331 O O . PRO C 1 61 ? 12.783 -10.840 51.041 1.000 58.850 59 PRO CCC O 1
ATOM 5335 N N . ASP C 1 62 ? 12.116 -12.903 51.622 1.000 59.607 60 ASP CCC N 1
ATOM 5336 C CA . ASP C 1 62 ? 11.610 -13.315 50.287 1.000 58.872 60 ASP CCC CA 1
ATOM 5337 C C . ASP C 1 62 ? 10.512 -12.356 49.818 1.000 57.350 60 ASP CCC C 1
ATOM 5338 O O . ASP C 1 62 ? 10.383 -12.185 48.606 1.000 55.940 60 ASP CCC O 1
ATOM 5343 N N . SER C 1 63 ? 9.798 -11.723 50.753 1.000 57.239 61 SER CCC N 1
ATOM 5344 C CA . SER C 1 63 ? 8.689 -10.769 50.494 1.000 56.597 61 SER CCC CA 1
ATOM 5345 C C . SER C 1 63 ? 9.205 -9.447 49.912 1.000 56.035 61 SER CCC C 1
ATOM 5346 O O . SER C 1 63 ? 8.362 -8.627 49.526 1.000 55.497 61 SER CCC O 1
ATOM 5349 N N . LEU C 1 64 ? 10.526 -9.234 49.869 1.000 56.049 62 LEU CCC N 1
ATOM 5350 C CA . LEU C 1 64 ? 11.140 -7.949 49.436 1.000 55.633 62 LEU CCC CA 1
ATOM 5351 C C . LEU C 1 64 ? 11.084 -7.860 47.905 1.000 54.890 62 LEU CCC C 1
ATOM 5352 O O . LEU C 1 64 ? 11.744 -8.653 47.225 1.000 55.242 62 LEU CCC O 1
ATOM 5357 N N . THR C 1 65 ? 10.300 -6.934 47.367 1.000 54.270 63 THR CCC N 1
ATOM 5358 C CA . THR C 1 65 ? 10.064 -6.840 45.905 1.000 53.656 63 THR CCC CA 1
ATOM 5359 C C . THR C 1 65 ? 10.843 -5.659 45.330 1.000 53.345 63 THR CCC C 1
ATOM 5360 O O . THR C 1 65 ? 11.147 -5.708 44.135 1.000 53.140 63 THR CCC O 1
ATOM 5364 N N . THR C 1 66 ? 11.078 -4.616 46.123 1.000 53.491 64 THR CCC N 1
ATOM 5365 C CA . THR C 1 66 ? 11.672 -3.349 45.634 1.000 53.422 64 THR CCC CA 1
ATOM 5366 C C . THR C 1 66 ? 12.897 -3.049 46.490 1.000 53.603 64 THR CCC C 1
ATOM 5367 O O . THR C 1 66 ? 12.728 -2.838 47.701 1.000 54.217 64 THR CCC O 1
ATOM 5371 N N . LEU C 1 67 ? 14.073 -3.056 45.870 1.000 52.959 65 LEU CCC N 1
ATOM 5372 C CA . LEU C 1 67 ? 15.380 -3.012 46.571 1.000 53.211 65 LEU CCC CA 1
ATOM 5373 C C . LEU C 1 67 ? 16.299 -2.028 45.849 1.000 52.855 65 LEU CCC C 1
ATOM 5374 O O . LEU C 1 67 ? 16.683 -2.283 44.688 1.000 51.966 65 LEU CCC O 1
ATOM 5379 N N . THR C 1 68 ? 16.657 -0.952 46.532 1.000 53.329 66 THR CCC N 1
ATOM 5380 C CA . THR C 1 68 ? 17.593 0.076 46.011 1.000 53.523 66 THR CCC CA 1
ATOM 5381 C C . THR C 1 68 ? 18.919 0.055 46.782 1.000 54.325 66 THR CCC C 1
ATOM 5382 O O . THR C 1 68 ? 18.904 0.012 48.011 1.000 54.558 66 THR CCC O 1
ATOM 5386 N N . PHE C 1 69 ? 20.024 0.138 46.057 1.000 55.226 67 PHE CCC N 1
ATOM 5387 C CA . PHE C 1 69 ? 21.382 0.396 46.606 1.000 56.701 67 PHE CCC CA 1
ATOM 5388 C C . PHE C 1 69 ? 21.762 1.849 46.339 1.000 57.358 67 PHE CCC C 1
ATOM 5389 O O . PHE C 1 69 ? 21.417 2.384 45.260 1.000 56.881 67 PHE CCC O 1
ATOM 5397 N N . GLY C 1 70 ? 22.476 2.456 47.287 1.000 59.112 68 GLY CCC N 1
ATOM 5398 C CA . GLY C 1 70 ? 22.775 3.903 47.306 1.000 59.864 68 GLY CCC CA 1
ATOM 5399 C C . GLY C 1 70 ? 24.094 4.244 46.645 1.000 60.583 68 GLY CCC C 1
ATOM 5400 O O . GLY C 1 70 ? 24.695 3.375 45.989 1.000 60.271 68 GLY CCC O 1
ATOM 5401 N N . TYR C 1 71 ? 24.510 5.496 46.811 1.000 61.975 69 TYR CCC N 1
ATOM 5402 C CA . TYR C 1 71 ? 25.757 6.080 46.257 1.000 63.420 69 TYR CCC CA 1
ATOM 5403 C C . TYR C 1 71 ? 26.968 5.201 46.605 1.000 65.008 69 TYR CCC C 1
ATOM 5404 O O . TYR C 1 71 ? 27.685 4.804 45.674 1.000 65.020 69 TYR CCC O 1
ATOM 5413 N N . SER C 1 72 ? 27.186 4.897 47.887 1.000 66.412 70 SER CCC N 1
ATOM 5414 C CA . SER C 1 72 ? 28.473 4.359 48.406 1.000 68.418 70 SER CCC CA 1
ATOM 5415 C C . SER C 1 72 ? 28.567 2.832 48.284 1.000 68.931 70 SER CCC C 1
ATOM 5416 O O . SER C 1 72 ? 29.639 2.301 48.584 1.000 70.883 70 SER CCC O 1
ATOM 5419 N N . PHE C 1 73 ? 27.500 2.124 47.917 1.000 68.265 71 PHE CCC N 1
ATOM 5420 C CA . PHE C 1 73 ? 27.485 0.639 48.006 1.000 68.697 71 PHE CCC CA 1
ATOM 5421 C C . PHE C 1 73 ? 28.411 0.047 46.939 1.000 69.236 71 PHE CCC C 1
ATOM 5422 O O . PHE C 1 73 ? 28.183 0.248 45.740 1.000 68.162 71 PHE CCC O 1
ATOM 5430 N N . ASN C 1 74 ? 29.433 -0.678 47.374 1.000 71.194 72 ASN CCC N 1
ATOM 5431 C CA . ASN C 1 74 ? 30.333 -1.419 46.457 1.000 72.013 72 ASN CCC CA 1
ATOM 5432 C C . ASN C 1 74 ? 30.824 -2.677 47.166 1.000 72.766 72 ASN CCC C 1
ATOM 5433 O O . ASN C 1 74 ? 31.808 -2.592 47.902 1.000 74.330 72 ASN CCC O 1
ATOM 5438 N N . GLN C 1 75 ? 30.097 -3.778 46.986 1.000 71.693 73 GLN CCC N 1
ATOM 5439 C CA . GLN C 1 75 ? 30.368 -5.075 47.648 1.000 72.258 73 GLN CCC CA 1
ATOM 5440 C C . GLN C 1 75 ? 30.076 -6.193 46.660 1.000 71.325 73 GLN CCC C 1
ATOM 5441 O O . GLN C 1 75 ? 29.244 -6.036 45.766 1.000 69.350 73 GLN CCC O 1
ATOM 5447 N N . PRO C 1 76 ? 30.732 -7.361 46.807 1.000 72.602 74 PRO CCC N 1
ATOM 5448 C CA . PRO C 1 76 ? 30.453 -8.498 45.934 1.000 72.563 74 PRO CCC CA 1
ATOM 5449 C C . PRO C 1 76 ? 29.008 -8.975 46.148 1.000 70.977 74 PRO CCC C 1
ATOM 5450 O O . PRO C 1 76 ? 28.557 -8.949 47.276 1.000 70.888 74 PRO CCC O 1
ATOM 5454 N N . ILE C 1 77 ? 28.329 -9.422 45.091 1.000 70.211 75 ILE CCC N 1
ATOM 5455 C CA . ILE C 1 77 ? 26.899 -9.852 45.182 1.000 69.196 75 ILE CCC CA 1
ATOM 5456 C C . ILE C 1 77 ? 26.694 -11.233 44.551 1.000 70.127 75 ILE CCC C 1
ATOM 5457 O O . ILE C 1 77 ? 25.522 -11.686 44.521 1.000 69.289 75 ILE CCC O 1
ATOM 5462 N N . GLU C 1 78 ? 27.747 -11.878 44.044 1.000 71.721 76 GLU CCC N 1
ATOM 5463 C CA . GLU C 1 78 ? 27.570 -13.101 43.221 1.000 72.694 76 GLU CCC CA 1
ATOM 5464 C C . GLU C 1 78 ? 27.052 -14.247 44.093 1.000 73.382 76 GLU CCC C 1
ATOM 5465 O O . GLU C 1 78 ? 26.388 -15.138 43.530 1.000 73.403 76 GLU CCC O 1
ATOM 5471 N N . LYS C 1 79 ? 27.297 -14.210 45.402 1.000 74.021 77 LYS CCC N 1
ATOM 5472 C CA . LYS C 1 79 ? 26.882 -15.305 46.318 1.000 75.246 77 LYS CCC CA 1
ATOM 5473 C C . LYS C 1 79 ? 25.609 -14.938 47.090 1.000 73.567 77 LYS CCC C 1
ATOM 5474 O O . LYS C 1 79 ? 25.178 -15.744 47.934 1.000 73.914 77 LYS CCC O 1
ATOM 5480 N N . VAL C 1 80 ? 25.007 -13.789 46.811 1.000 71.968 78 VAL CCC N 1
ATOM 5481 C CA . VAL C 1 80 ? 23.766 -13.365 47.519 1.000 70.837 78 VAL CCC CA 1
ATOM 5482 C C . VAL C 1 80 ? 22.641 -14.330 47.150 1.000 69.978 78 VAL CCC C 1
ATOM 5483 O O . VAL C 1 80 ? 22.510 -14.665 45.966 1.000 69.683 78 VAL CCC O 1
ATOM 5487 N N . LYS C 1 81 ? 21.886 -14.782 48.147 1.000 70.110 79 LYS CCC N 1
ATOM 5488 C CA . LYS C 1 81 ? 20.593 -15.474 47.926 1.000 69.570 79 LYS CCC CA 1
ATOM 5489 C C . LYS C 1 81 ? 19.523 -14.394 47.941 1.000 66.665 79 LYS CCC C 1
ATOM 5490 O O . LYS C 1 81 ? 19.168 -13.916 49.039 1.000 66.144 79 LYS CCC O 1
ATOM 5496 N N . TRP C 1 82 ? 19.089 -13.980 46.755 1.000 64.555 80 TRP CCC N 1
ATOM 5497 C CA . TRP C 1 82 ? 18.140 -12.851 46.609 1.000 62.406 80 TRP CCC CA 1
ATOM 5498 C C . TRP C 1 82 ? 16.766 -13.278 47.098 1.000 61.000 80 TRP CCC C 1
ATOM 5499 O O . TRP C 1 82 ? 16.442 -14.464 47.105 1.000 61.237 80 TRP CCC O 1
ATOM 5510 N N . PRO C 1 83 ? 15.927 -12.314 47.517 1.000 59.508 81 PRO CCC N 1
ATOM 5511 C CA . PRO C 1 83 ? 14.517 -12.601 47.797 1.000 59.413 81 PRO CCC CA 1
ATOM 5512 C C . PRO C 1 83 ? 13.807 -13.262 46.607 1.000 59.041 81 PRO CCC C 1
ATOM 5513 O O . PRO C 1 83 ? 13.946 -12.795 45.502 1.000 58.509 81 PRO CCC O 1
ATOM 5517 N N . LYS C 1 84 ? 13.057 -14.328 46.867 1.000 59.995 82 LYS CCC N 1
ATOM 5518 C CA . LYS C 1 84 ? 12.331 -15.104 45.825 1.000 60.746 82 LYS CCC CA 1
ATOM 5519 C C . LYS C 1 84 ? 11.232 -14.269 45.145 1.000 59.097 82 LYS CCC C 1
ATOM 5520 O O . LYS C 1 84 ? 10.685 -14.768 44.176 1.000 59.334 82 LYS CCC O 1
ATOM 5526 N N . THR C 1 85 ? 10.901 -13.058 45.601 1.000 57.716 83 THR CCC N 1
ATOM 5527 C CA . THR C 1 85 ? 9.857 -12.220 44.948 1.000 57.001 83 THR CCC CA 1
ATOM 5528 C C . THR C 1 85 ? 10.438 -10.874 44.500 1.000 55.606 83 THR CCC C 1
ATOM 5529 O O . THR C 1 85 ? 9.637 -9.965 44.172 1.000 55.026 83 THR CCC O 1
ATOM 5533 N N . LEU C 1 86 ? 11.762 -10.748 44.459 1.000 55.283 84 LEU CCC N 1
ATOM 5534 C CA . LEU C 1 86 ? 12.434 -9.493 44.026 1.000 54.597 84 LEU CCC CA 1
ATOM 5535 C C . LEU C 1 86 ? 12.099 -9.228 42.557 1.000 53.943 84 LEU CCC C 1
ATOM 5536 O O . LEU C 1 86 ? 12.193 -10.154 41.737 1.000 54.141 84 LEU CCC O 1
ATOM 5541 N N . ALA C 1 87 ? 11.695 -8.003 42.245 1.000 53.414 85 ALA CCC N 1
ATOM 5542 C CA . ALA C 1 87 ? 11.138 -7.627 40.924 1.000 53.125 85 ALA CCC CA 1
ATOM 5543 C C . ALA C 1 87 ? 11.828 -6.364 40.422 1.000 52.456 85 ALA CCC C 1
ATOM 5544 O O . ALA C 1 87 ? 11.950 -6.213 39.223 1.000 52.166 85 ALA CCC O 1
ATOM 5546 N N . PHE C 1 88 ? 12.214 -5.475 41.327 1.000 52.673 86 PHE CCC N 1
ATOM 5547 C CA . PHE C 1 88 ? 12.786 -4.155 40.999 1.000 52.878 86 PHE CCC CA 1
ATOM 5548 C C . PHE C 1 88 ? 14.099 -3.992 41.781 1.000 52.439 86 PHE CCC C 1
ATOM 5549 O O . PHE C 1 88 ? 14.067 -3.907 43.019 1.000 51.827 86 PHE CCC O 1
ATOM 5557 N N . LEU C 1 89 ? 15.220 -3.958 41.060 1.000 52.502 87 LEU CCC N 1
ATOM 5558 C CA . LEU C 1 89 ? 16.578 -3.831 41.647 1.000 53.031 87 LEU CCC CA 1
ATOM 5559 C C . LEU C 1 89 ? 17.291 -2.625 41.031 1.000 52.531 87 LEU CCC C 1
ATOM 5560 O O . LEU C 1 89 ? 17.429 -2.561 39.802 1.000 52.069 87 LEU CCC O 1
ATOM 5565 N N . THR C 1 90 ? 17.718 -1.687 41.871 1.000 52.806 88 THR CCC N 1
ATOM 5566 C CA . THR C 1 90 ? 18.493 -0.492 41.452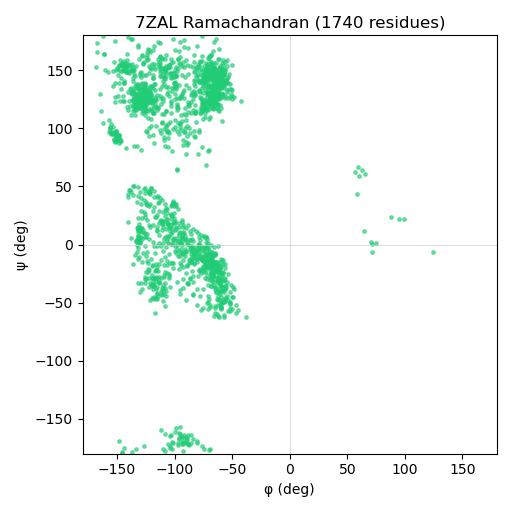 1.000 52.854 88 THR CCC CA 1
ATOM 5567 C C . THR C 1 90 ? 19.883 -0.514 42.099 1.000 53.550 88 THR CCC C 1
ATOM 5568 O O . THR C 1 90 ? 19.998 -0.815 43.302 1.000 53.634 88 THR CCC O 1
ATOM 5572 N N . PHE C 1 91 ? 20.902 -0.165 41.318 1.000 53.747 89 PHE CCC N 1
ATOM 5573 C CA . PHE C 1 91 ? 22.304 -0.017 41.781 1.000 54.296 89 PHE CCC CA 1
ATOM 5574 C C . PHE C 1 91 ? 22.719 1.447 41.705 1.000 54.799 89 PHE CCC C 1
ATOM 5575 O O . PHE C 1 91 ? 22.217 2.190 40.845 1.000 53.778 89 PHE CCC O 1
ATOM 5583 N N . GLY C 1 92 ? 23.643 1.828 42.587 1.000 56.351 90 GLY CCC N 1
ATOM 5584 C CA . GLY C 1 92 ? 24.087 3.218 42.763 1.000 57.251 90 GLY CCC CA 1
ATOM 5585 C C . GLY C 1 92 ? 25.331 3.509 41.956 1.000 58.550 90 GLY CCC C 1
ATOM 5586 O O . GLY C 1 92 ? 25.673 2.735 41.022 1.000 58.382 90 GLY CCC O 1
ATOM 5587 N N . TYR C 1 93 ? 26.001 4.595 42.316 1.000 60.167 91 TYR CCC N 1
ATOM 5588 C CA . TYR C 1 93 ? 27.149 5.156 41.570 1.000 61.501 91 TYR CCC CA 1
ATOM 5589 C C . TYR C 1 93 ? 28.359 4.225 41.696 1.000 62.971 91 TYR CCC C 1
ATOM 5590 O O . TYR C 1 93 ? 28.910 3.824 40.683 1.000 62.869 91 TYR CCC O 1
ATOM 5599 N N . LYS C 1 94 ? 28.744 3.885 42.922 1.000 64.544 92 LYS CCC N 1
ATOM 5600 C CA . LYS C 1 94 ? 30.035 3.213 43.225 1.000 66.586 92 LYS CCC CA 1
ATOM 5601 C C . LYS C 1 94 ? 30.021 1.734 42.819 1.000 66.220 92 LYS CCC C 1
ATOM 5602 O O . LYS C 1 94 ? 31.106 1.173 42.670 1.000 68.351 92 LYS CCC O 1
ATOM 5608 N N . PHE C 1 95 ? 28.867 1.095 42.674 1.000 64.775 93 PHE CCC N 1
ATOM 5609 C CA . PHE C 1 95 ? 28.814 -0.386 42.595 1.000 64.656 93 PHE CCC CA 1
ATOM 5610 C C . PHE C 1 95 ? 29.486 -0.838 41.301 1.000 64.699 93 PHE CCC C 1
ATOM 5611 O O . PHE C 1 95 ? 28.989 -0.489 40.206 1.000 63.248 93 PHE CCC O 1
ATOM 5619 N N . ASN C 1 96 ? 30.583 -1.587 41.439 1.000 66.402 94 ASN CCC N 1
ATOM 5620 C CA . ASN C 1 96 ? 31.346 -2.154 40.297 1.000 67.243 94 ASN CCC CA 1
ATOM 5621 C C . ASN C 1 96 ? 32.010 -3.466 40.726 1.000 68.560 94 ASN CCC C 1
ATOM 5622 O O . ASN C 1 96 ? 33.120 -3.434 41.247 1.000 71.144 94 ASN CCC O 1
ATOM 5627 N N . LYS C 1 97 ? 31.321 -4.580 40.524 1.000 67.950 95 LYS CCC N 1
ATOM 5628 C CA . LYS C 1 97 ? 31.748 -5.934 40.946 1.000 69.310 95 LYS CCC CA 1
ATOM 5629 C C . LYS C 1 97 ? 31.199 -6.923 39.930 1.000 68.831 95 LYS CCC C 1
ATOM 5630 O O . LYS C 1 97 ? 30.188 -6.651 39.282 1.000 66.901 95 LYS CCC O 1
ATOM 5636 N N . PRO C 1 98 ? 31.841 -8.100 39.752 1.000 70.361 96 PRO CCC N 1
ATOM 5637 C CA . PRO C 1 98 ? 31.391 -9.053 38.737 1.000 69.977 96 PRO CCC CA 1
ATOM 5638 C C . PRO C 1 98 ? 29.986 -9.590 39.060 1.000 67.992 96 PRO CCC C 1
ATOM 5639 O O . PRO C 1 98 ? 29.667 -9.746 40.218 1.000 67.375 96 PRO CCC O 1
ATOM 5643 N N . ILE C 1 99 ? 29.200 -9.891 38.031 1.000 67.247 97 ILE CCC N 1
ATOM 5644 C CA . ILE C 1 99 ? 27.813 -10.409 38.207 1.000 66.504 97 ILE CCC CA 1
ATOM 5645 C C . ILE C 1 99 ? 27.557 -11.630 37.316 1.000 67.775 97 ILE CCC C 1
ATOM 5646 O O . ILE C 1 99 ? 26.426 -12.158 37.357 1.000 66.883 97 ILE CCC O 1
ATOM 5651 N N . GLU C 1 100 ? 28.552 -12.104 36.571 1.000 69.938 98 GLU CCC N 1
ATOM 5652 C CA . GLU C 1 100 ? 28.361 -13.238 35.634 1.000 71.521 98 GLU CCC CA 1
ATOM 5653 C C . GLU C 1 100 ? 27.979 -14.519 36.388 1.000 72.660 98 GLU CCC C 1
ATOM 5654 O O . GLU C 1 100 ? 27.436 -15.414 35.740 1.000 73.152 98 GLU CCC O 1
ATOM 5660 N N . LYS C 1 101 ? 28.255 -14.626 37.691 1.000 73.643 99 LYS CCC N 1
ATOM 5661 C CA . LYS C 1 101 ? 27.924 -15.844 38.483 1.000 74.942 99 LYS CCC CA 1
ATOM 5662 C C . LYS C 1 101 ? 26.669 -15.635 39.344 1.000 73.220 99 LYS CCC C 1
ATOM 5663 O O . LYS C 1 101 ? 26.423 -16.476 40.233 1.000 73.631 99 LYS CCC O 1
ATOM 5669 N N . VAL C 1 102 ? 25.885 -14.585 39.099 1.000 71.151 100 VAL CCC N 1
ATOM 5670 C CA . VAL C 1 102 ? 24.775 -14.223 40.024 1.000 70.195 100 VAL CCC CA 1
ATOM 5671 C C . VAL C 1 102 ? 23.617 -15.212 39.840 1.000 69.703 100 VAL CCC C 1
ATOM 5672 O O . VAL C 1 102 ? 23.385 -15.652 38.711 1.000 70.434 100 VAL CCC O 1
ATOM 5676 N N . LYS C 1 103 ? 22.918 -15.537 40.923 1.000 69.128 101 LYS CCC N 1
ATOM 5677 C CA . LYS C 1 103 ? 21.696 -16.378 40.891 1.000 68.872 101 LYS CCC CA 1
ATOM 5678 C C . LYS C 1 103 ? 20.487 -15.450 41.013 1.000 66.043 101 LYS CCC C 1
ATOM 5679 O O . LYS C 1 103 ? 19.982 -15.258 42.137 1.000 65.598 101 LYS CCC O 1
ATOM 5685 N N . TRP C 1 104 ? 20.090 -14.832 39.906 1.000 64.343 102 TRP CCC N 1
ATOM 5686 C CA . TRP C 1 104 ? 18.922 -13.920 39.876 1.000 62.346 102 TRP CCC CA 1
ATOM 5687 C C . TRP C 1 104 ? 17.670 -14.719 40.214 1.000 62.012 102 TRP CCC C 1
ATOM 5688 O O . TRP C 1 104 ? 17.531 -15.858 39.778 1.000 63.148 102 TRP CCC O 1
ATOM 5699 N N . PRO C 1 105 ? 16.734 -14.156 41.005 1.000 60.505 103 PRO CCC N 1
ATOM 5700 C CA . PRO C 1 105 ? 15.399 -14.733 41.135 1.000 60.161 103 PRO CCC CA 1
ATOM 5701 C C . PRO C 1 105 ? 14.586 -14.470 39.859 1.000 58.702 103 PRO CCC C 1
ATOM 5702 O O . PRO C 1 105 ? 14.556 -13.338 39.399 1.000 56.739 103 PRO CCC O 1
ATOM 5706 N N . ASP C 1 106 ? 13.931 -15.513 39.345 1.000 59.203 104 ASP CCC N 1
ATOM 5707 C CA . ASP C 1 106 ? 13.177 -15.483 38.062 1.000 59.192 104 ASP CCC CA 1
ATOM 5708 C C . ASP C 1 106 ? 12.012 -14.491 38.133 1.000 57.243 104 ASP CCC C 1
ATOM 5709 O O . ASP C 1 106 ? 11.366 -14.331 37.114 1.000 57.326 104 ASP CCC O 1
ATOM 5714 N N . SER C 1 107 ? 11.785 -13.825 39.268 1.000 55.765 105 SER CCC N 1
ATOM 5715 C CA . SER C 1 107 ? 10.774 -12.749 39.437 1.000 54.258 105 SER CCC CA 1
ATOM 5716 C C . SER C 1 107 ? 11.317 -11.381 39.015 1.000 52.931 105 SER CCC C 1
ATOM 5717 O O . SER C 1 107 ? 10.524 -10.441 38.909 1.000 52.286 105 SER CCC O 1
ATOM 5720 N N . LEU C 1 108 ? 12.626 -11.245 38.806 1.000 52.737 106 LEU CCC N 1
ATOM 5721 C CA . LEU C 1 108 ? 13.236 -9.915 38.549 1.000 51.542 106 LEU CCC CA 1
ATOM 5722 C C . LEU C 1 108 ? 12.843 -9.453 37.148 1.000 50.719 106 LEU CCC C 1
ATOM 5723 O O . LEU C 1 108 ? 13.057 -10.207 36.203 1.000 51.025 106 LEU CCC O 1
ATOM 5728 N N . THR C 1 109 ? 12.287 -8.252 37.044 1.000 49.884 107 THR CCC N 1
ATOM 5729 C CA . THR C 1 109 ? 11.731 -7.694 35.782 1.000 49.862 107 THR CCC CA 1
ATOM 5730 C C . THR C 1 109 ? 12.477 -6.416 35.401 1.000 49.919 107 THR CCC C 1
ATOM 5731 O O . THR C 1 109 ? 12.507 -6.115 34.195 1.000 50.514 107 THR CCC O 1
ATOM 5735 N N . THR C 1 110 ? 12.977 -5.655 36.372 1.000 50.001 108 THR CCC N 1
ATOM 5736 C CA . THR C 1 110 ? 13.464 -4.275 36.143 1.000 50.344 108 THR CCC CA 1
ATOM 5737 C C . THR C 1 110 ? 14.828 -4.176 36.803 1.000 51.246 108 THR CCC C 1
ATOM 5738 O O . THR C 1 110 ? 14.897 -4.418 38.011 1.000 51.854 108 THR CCC O 1
ATOM 5742 N N . LEU C 1 111 ? 15.873 -3.901 36.023 1.000 51.750 109 LEU CCC N 1
ATOM 5743 C CA . LEU C 1 111 ? 17.247 -3.705 36.538 1.000 52.066 109 LEU CCC CA 1
ATOM 5744 C C . LEU C 1 111 ? 17.769 -2.365 36.033 1.000 51.851 109 LEU CCC C 1
ATOM 5745 O O . LEU C 1 111 ? 17.891 -2.190 34.808 1.000 51.578 109 LEU CCC O 1
ATOM 5750 N N . ILE C 1 112 ? 18.075 -1.460 36.957 1.000 51.865 110 ILE CCC N 1
ATOM 5751 C CA . ILE C 1 112 ? 18.504 -0.078 36.621 1.000 51.874 110 ILE CCC CA 1
ATOM 5752 C C . ILE C 1 112 ? 19.804 0.209 37.355 1.000 53.214 110 ILE CCC C 1
ATOM 5753 O O . ILE C 1 112 ? 19.828 0.079 38.583 1.000 54.125 110 ILE CCC O 1
ATOM 5758 N N . PHE C 1 113 ? 20.841 0.583 36.613 1.000 53.909 111 PHE CCC N 1
ATOM 5759 C CA . PHE C 1 113 ? 22.078 1.187 37.155 1.000 54.553 111 PHE CCC CA 1
ATOM 5760 C C . PHE C 1 113 ? 21.904 2.707 37.160 1.000 55.187 111 PHE CCC C 1
ATOM 5761 O O . PHE C 1 113 ? 21.258 3.278 36.257 1.000 54.853 111 PHE CCC O 1
ATOM 5769 N N . GLU C 1 114 ? 22.453 3.354 38.177 1.000 56.836 112 GLU CCC N 1
ATOM 5770 C CA . GLU C 1 114 ? 22.400 4.826 38.350 1.000 58.216 112 GLU CCC CA 1
ATOM 5771 C C . GLU C 1 114 ? 23.030 5.485 37.116 1.000 59.164 112 GLU CCC C 1
ATOM 5772 O O . GLU C 1 114 ? 23.809 4.823 36.395 1.000 59.443 112 GLU CCC O 1
ATOM 5778 N N . GLU C 1 115 ? 22.698 6.750 36.882 1.000 60.179 113 GLU CCC N 1
ATOM 5779 C CA . GLU C 1 115 ? 23.048 7.485 35.641 1.000 61.097 113 GLU CCC CA 1
ATOM 5780 C C . GLU C 1 115 ? 24.562 7.437 35.447 1.000 62.204 113 GLU CCC C 1
ATOM 5781 O O . GLU C 1 115 ? 25.021 7.158 34.328 1.000 62.288 113 GLU CCC O 1
ATOM 5787 N N . ASN C 1 116 ? 25.306 7.695 36.522 1.000 62.706 114 ASN CCC N 1
ATOM 5788 C CA . ASN C 1 116 ? 26.774 7.873 36.493 1.000 63.139 114 ASN CCC CA 1
ATOM 5789 C C . ASN C 1 116 ? 27.442 6.575 36.955 1.000 63.379 114 ASN CCC C 1
ATOM 5790 O O . ASN C 1 116 ? 28.630 6.637 37.331 1.000 65.214 114 ASN CCC O 1
ATOM 5795 N N . SER C 1 117 ? 26.730 5.443 36.920 1.000 61.821 115 SER CCC N 1
ATOM 5796 C CA . SER C 1 117 ? 27.202 4.144 37.476 1.000 61.662 115 SER CCC CA 1
ATOM 5797 C C . SER C 1 117 ? 28.598 3.819 36.939 1.000 62.628 115 SER CCC C 1
ATOM 5798 O O . SER C 1 117 ? 28.816 3.927 35.722 1.000 63.245 115 SER CCC O 1
ATOM 5801 N N . LEU C 1 118 ? 29.492 3.399 37.828 1.000 63.246 116 LEU CCC N 1
ATOM 5802 C CA . LEU C 1 118 ? 30.885 3.004 37.510 1.000 64.157 116 LEU CCC CA 1
ATOM 5803 C C . LEU C 1 118 ? 30.917 1.518 37.163 1.000 63.864 116 LEU CCC C 1
ATOM 5804 O O . LEU C 1 118 ? 32.013 0.938 37.171 1.000 65.578 116 LEU CCC O 1
ATOM 5809 N N . PHE C 1 119 ? 29.778 0.911 36.861 1.000 62.078 117 PHE CCC N 1
ATOM 5810 C CA . PHE C 1 119 ? 29.713 -0.551 36.626 1.000 62.328 117 PHE CCC CA 1
ATOM 5811 C C . PHE C 1 119 ? 30.294 -0.850 35.249 1.000 63.256 117 PHE CCC C 1
ATOM 5812 O O . PHE C 1 119 ? 29.735 -0.382 34.242 1.000 61.799 117 PHE CCC O 1
ATOM 5820 N N . ASP C 1 120 ? 31.407 -1.580 35.223 1.000 65.586 118 ASP CCC N 1
ATOM 5821 C CA . ASP C 1 120 ? 32.062 -1.988 33.958 1.000 67.131 118 ASP CCC CA 1
ATOM 5822 C C . ASP C 1 120 ? 32.601 -3.405 34.148 1.000 68.670 118 ASP CCC C 1
ATOM 5823 O O . ASP C 1 120 ? 33.800 -3.566 34.492 1.000 71.086 118 ASP CCC O 1
ATOM 5828 N N . GLN C 1 121 ? 31.736 -4.397 33.960 1.000 67.653 119 GLN CCC N 1
ATOM 5829 C CA . GLN C 1 121 ? 32.084 -5.819 34.182 1.000 68.851 119 GLN CCC CA 1
ATOM 5830 C C . GLN C 1 121 ? 31.542 -6.660 33.032 1.000 69.078 119 GLN CCC C 1
ATOM 5831 O O . GLN C 1 121 ? 30.512 -6.280 32.425 1.000 67.812 119 GLN CCC O 1
ATOM 5837 N N . SER C 1 122 ? 32.230 -7.762 32.744 1.000 71.093 120 SER CCC N 1
ATOM 5838 C CA . SER C 1 122 ? 31.827 -8.747 31.714 1.000 71.764 120 SER CCC CA 1
ATOM 5839 C C . SER C 1 122 ? 30.413 -9.257 32.034 1.000 70.242 120 SER CCC C 1
ATOM 5840 O O . SER C 1 122 ? 30.133 -9.508 33.221 1.000 69.646 120 SER CCC O 1
ATOM 5843 N N . ILE C 1 123 ? 29.550 -9.404 31.029 1.000 69.884 121 ILE CCC N 1
ATOM 5844 C CA . ILE C 1 123 ? 28.170 -9.947 31.252 1.000 69.276 121 ILE CCC CA 1
ATOM 5845 C C . ILE C 1 123 ? 27.829 -11.062 30.260 1.000 70.751 121 ILE CCC C 1
ATOM 5846 O O . ILE C 1 123 ? 26.699 -11.553 30.352 1.000 69.797 121 ILE CCC O 1
ATOM 5851 N N . GLU C 1 124 ? 28.742 -11.457 29.366 1.000 73.115 122 GLU CCC N 1
ATOM 5852 C CA . GLU C 1 124 ? 28.409 -12.431 28.292 1.000 74.691 122 GLU CCC CA 1
ATOM 5853 C C . GLU C 1 124 ? 28.100 -13.808 28.892 1.000 76.111 122 GLU CCC C 1
ATOM 5854 O O . GLU C 1 124 ? 27.320 -14.540 28.259 1.000 76.754 122 GLU CCC O 1
ATOM 5860 N N . LYS C 1 125 ? 28.637 -14.142 30.069 1.000 77.141 123 LYS CCC N 1
ATOM 5861 C CA . LYS C 1 125 ? 28.409 -15.475 30.695 1.000 78.599 123 LYS CCC CA 1
ATOM 5862 C C . LYS C 1 125 ? 27.162 -15.440 31.591 1.000 76.806 123 LYS CCC C 1
ATOM 5863 O O . LYS C 1 125 ? 26.777 -16.508 32.094 1.000 76.773 123 LYS CCC O 1
ATOM 5869 N N . ILE C 1 126 ? 26.544 -14.274 31.785 1.000 75.551 124 ILE CCC N 1
ATOM 5870 C CA . ILE C 1 126 ? 25.453 -14.102 32.787 1.000 74.764 124 ILE CCC CA 1
ATOM 5871 C C . ILE C 1 126 ? 24.218 -14.884 32.339 1.000 74.846 124 ILE CCC C 1
ATOM 5872 O O . ILE C 1 126 ? 23.972 -14.980 31.120 1.000 75.502 124 ILE CCC O 1
ATOM 5877 N N . LYS C 1 127 ? 23.463 -15.391 33.309 1.000 74.406 125 LYS CCC N 1
ATOM 5878 C CA . LYS C 1 127 ? 22.142 -16.008 33.072 1.000 74.100 125 LYS CCC CA 1
ATOM 5879 C C . LYS C 1 127 ? 21.089 -15.094 33.682 1.000 70.950 125 LYS CCC C 1
ATOM 5880 O O . LYS C 1 127 ? 20.977 -15.047 34.916 1.000 70.622 125 LYS CCC O 1
ATOM 5886 N N . TRP C 1 128 ? 20.370 -14.385 32.821 1.000 69.069 126 TRP CCC N 1
ATOM 5887 C CA . TRP C 1 128 ? 19.322 -13.412 33.207 1.000 66.420 126 TRP CCC CA 1
ATOM 5888 C C . TRP C 1 128 ? 18.122 -14.162 33.775 1.000 65.822 126 TRP CCC C 1
ATOM 5889 O O . TRP C 1 128 ? 17.988 -15.374 33.530 1.000 67.065 126 TRP CCC O 1
ATOM 5900 N N . SER C 1 129 ? 17.265 -13.446 34.489 1.000 64.216 127 SER CCC N 1
ATOM 5901 C CA . SER C 1 129 ? 15.954 -13.963 34.949 1.000 63.805 127 SER CCC CA 1
ATOM 5902 C C . SER C 1 129 ? 14.995 -14.031 33.757 1.000 63.327 127 SER CCC C 1
ATOM 5903 O O . SER C 1 129 ? 15.007 -13.113 32.923 1.000 62.567 127 SER CCC O 1
ATOM 5906 N N . ASN C 1 130 ? 14.161 -15.067 33.713 1.000 63.602 128 ASN CCC N 1
ATOM 5907 C CA . ASN C 1 130 ? 13.176 -15.287 32.625 1.000 63.758 128 ASN CCC CA 1
ATOM 5908 C C . ASN C 1 130 ? 12.021 -14.277 32.737 1.000 62.004 128 ASN CCC C 1
ATOM 5909 O O . ASN C 1 130 ? 11.047 -14.414 31.969 1.000 62.887 128 ASN CCC O 1
ATOM 5914 N N . SER C 1 131 ? 12.088 -13.295 33.637 1.000 59.739 129 SER CCC N 1
ATOM 5915 C CA . SER C 1 131 ? 11.053 -12.231 33.724 1.000 58.202 129 SER CCC CA 1
ATOM 5916 C C . SER C 1 131 ? 11.665 -10.855 33.473 1.000 56.618 129 SER CCC C 1
ATOM 5917 O O . SER C 1 131 ? 10.920 -9.874 33.573 1.000 56.237 129 SER CCC O 1
ATOM 5920 N N . LEU C 1 132 ? 12.958 -10.763 33.176 1.000 55.909 130 LEU CCC N 1
ATOM 5921 C CA . LEU C 1 132 ? 13.601 -9.441 32.973 1.000 54.691 130 LEU CCC CA 1
ATOM 5922 C C . LEU C 1 132 ? 13.017 -8.815 31.708 1.000 54.068 130 LEU CCC C 1
ATOM 5923 O O . LEU C 1 132 ? 13.089 -9.454 30.650 1.000 55.171 130 LEU CCC O 1
ATOM 5928 N N . THR C 1 133 ? 12.477 -7.605 31.813 1.000 52.733 131 THR CCC N 1
ATOM 5929 C CA . THR C 1 133 ? 11.846 -6.898 30.668 1.000 52.734 131 THR CCC CA 1
ATOM 5930 C C . THR C 1 133 ? 12.535 -5.554 30.436 1.000 52.142 131 THR CCC C 1
ATOM 5931 O O . THR C 1 133 ? 12.493 -5.095 29.291 1.000 52.414 131 THR CCC O 1
ATOM 5935 N N . THR C 1 134 ? 13.089 -4.926 31.474 1.000 51.659 132 THR CCC N 1
ATOM 5936 C CA . THR C 1 134 ? 13.630 -3.545 31.398 1.000 51.503 132 THR CCC CA 1
ATOM 5937 C C . THR C 1 134 ? 15.025 -3.522 32.022 1.000 51.836 132 THR CCC C 1
ATOM 5938 O O . THR C 1 134 ? 15.154 -3.858 33.198 1.000 51.967 132 THR CCC O 1
ATOM 5942 N N . LEU C 1 135 ? 16.032 -3.134 31.243 1.000 52.511 133 LEU CCC N 1
ATOM 5943 C CA . LEU C 1 135 ? 17.464 -3.171 31.643 1.000 52.541 133 LEU CCC CA 1
ATOM 5944 C C . LEU C 1 135 ? 18.118 -1.853 31.249 1.000 52.173 133 LEU CCC C 1
ATOM 5945 O O . LEU C 1 135 ? 18.246 -1.596 30.039 1.000 52.615 133 LEU CCC O 1
ATOM 5950 N N . ILE C 1 136 ? 18.484 -1.040 32.232 1.000 51.817 134 ILE CCC N 1
ATOM 5951 C CA . ILE C 1 136 ? 19.051 0.309 31.967 1.000 52.166 134 ILE CCC CA 1
ATOM 5952 C C . ILE C 1 136 ? 20.495 0.362 32.480 1.000 53.216 134 ILE CCC C 1
ATOM 5953 O O . ILE C 1 136 ? 20.738 0.065 33.658 1.000 52.976 134 ILE CCC O 1
ATOM 5958 N N . PHE C 1 137 ? 21.414 0.728 31.595 1.000 53.673 135 PHE CCC N 1
ATOM 5959 C CA . PHE C 1 137 ? 22.851 0.830 31.903 1.000 54.911 135 PHE CCC CA 1
ATOM 5960 C C . PHE C 1 137 ? 23.196 2.274 32.234 1.000 55.111 135 PHE CCC C 1
ATOM 5961 O O . PHE C 1 137 ? 22.487 3.207 31.810 1.000 53.583 135 PHE CCC O 1
ATOM 5969 N N . GLY C 1 138 ? 24.286 2.415 32.993 1.000 56.435 136 GLY CCC N 1
ATOM 5970 C CA . GLY C 1 138 ? 24.850 3.710 33.390 1.000 57.300 136 GLY CCC CA 1
ATOM 5971 C C . GLY C 1 138 ? 25.854 4.230 32.383 1.000 58.414 136 GLY CCC C 1
ATOM 5972 O O . GLY C 1 138 ? 25.982 3.685 31.279 1.000 57.996 136 GLY CCC O 1
ATOM 5973 N N . TRP C 1 139 ? 26.573 5.256 32.797 1.000 60.466 137 TRP CCC N 1
ATOM 5974 C CA . TRP C 1 139 ? 27.629 5.935 32.008 1.000 62.577 137 TRP CCC CA 1
ATOM 5975 C C . TRP C 1 139 ? 28.719 4.947 31.570 1.000 63.328 137 TRP CCC C 1
ATOM 5976 O O . TRP C 1 139 ? 28.931 4.794 30.368 1.000 63.344 137 TRP CCC O 1
ATOM 5987 N N . ASN C 1 140 ? 29.401 4.309 32.513 1.000 64.222 138 ASN CCC N 1
ATOM 5988 C CA . ASN C 1 140 ? 30.767 3.771 32.275 1.000 66.048 138 ASN CCC CA 1
ATOM 5989 C C . ASN C 1 140 ? 30.733 2.309 31.837 1.000 66.042 138 ASN CCC C 1
ATOM 5990 O O . ASN C 1 140 ? 31.751 1.665 31.954 1.000 67.923 138 ASN CCC O 1
ATOM 5995 N N . PHE C 1 141 ? 29.624 1.782 31.348 1.000 65.233 139 PHE CCC N 1
ATOM 5996 C CA . PHE C 1 141 ? 29.572 0.353 30.956 1.000 65.910 139 PHE CCC CA 1
ATOM 5997 C C . PHE C 1 141 ? 30.031 0.220 29.507 1.000 66.943 139 PHE CCC C 1
ATOM 5998 O O . PHE C 1 141 ? 29.415 0.828 28.614 1.000 66.083 139 PHE CCC O 1
ATOM 6006 N N . ASN C 1 142 ? 31.087 -0.560 29.287 1.000 69.185 140 ASN CCC N 1
ATOM 6007 C CA . ASN C 1 142 ? 31.623 -0.805 27.928 1.000 70.520 140 ASN CCC CA 1
ATOM 6008 C C . ASN C 1 142 ? 32.265 -2.189 27.886 1.000 71.759 140 ASN CCC C 1
ATOM 6009 O O . ASN C 1 142 ? 33.465 -2.302 28.214 1.000 74.094 140 ASN CCC O 1
ATOM 6014 N N . GLN C 1 143 ? 31.468 -3.197 27.539 1.000 70.885 141 GLN CCC N 1
ATOM 6015 C CA . GLN C 1 143 ? 31.887 -4.617 27.457 1.000 72.093 141 GLN CCC CA 1
ATOM 6016 C C . GLN C 1 143 ? 31.115 -5.275 26.321 1.000 71.983 141 GLN CCC C 1
ATOM 6017 O O . GLN C 1 143 ? 30.045 -4.807 25.934 1.000 70.450 141 GLN CCC O 1
ATOM 6023 N N . PRO C 1 144 ? 31.642 -6.367 25.731 1.000 73.862 142 PRO CCC N 1
ATOM 6024 C CA . PRO C 1 144 ? 30.962 -7.036 24.624 1.000 74.186 142 PRO CCC CA 1
ATOM 6025 C C . PRO C 1 144 ? 29.603 -7.615 25.038 1.000 73.231 142 PRO CCC C 1
ATOM 6026 O O . PRO C 1 144 ? 29.459 -8.017 26.169 1.000 73.243 142 PRO CCC O 1
ATOM 6030 N N . ILE C 1 145 ? 28.645 -7.638 24.114 1.000 73.286 143 ILE CCC N 1
ATOM 6031 C CA . ILE C 1 145 ? 27.271 -8.154 24.377 1.000 72.729 143 ILE CCC CA 1
ATOM 6032 C C . ILE C 1 145 ? 26.844 -9.118 23.265 1.000 74.601 143 ILE CCC C 1
ATOM 6033 O O . ILE C 1 145 ? 25.649 -9.463 23.212 1.000 74.098 143 ILE CCC O 1
ATOM 6038 N N . GLU C 1 146 ? 27.765 -9.552 22.407 1.000 77.079 144 GLU CCC N 1
ATOM 6039 C CA . GLU C 1 146 ? 27.411 -10.359 21.210 1.000 78.873 144 GLU CCC CA 1
ATOM 6040 C C . GLU C 1 146 ? 26.996 -11.784 21.607 1.000 80.002 144 GLU CCC C 1
ATOM 6041 O O . GLU C 1 146 ? 26.337 -12.448 20.787 1.000 80.446 144 GLU CCC O 1
ATOM 6047 N N . ASN C 1 147 ? 27.357 -12.260 22.798 1.000 80.827 145 ASN CCC N 1
ATOM 6048 C CA . ASN C 1 147 ? 27.084 -13.667 23.198 1.000 82.687 145 ASN CCC CA 1
ATOM 6049 C C . ASN C 1 147 ? 26.329 -13.686 24.530 1.000 81.640 145 ASN CCC C 1
ATOM 6050 O O . ASN C 1 147 ? 26.666 -14.517 25.390 1.000 82.595 145 ASN CCC O 1
ATOM 6055 N N . VAL C 1 148 ? 25.323 -12.829 24.692 1.000 80.118 146 VAL CCC N 1
ATOM 6056 C CA . VAL C 1 148 ? 24.719 -12.596 26.030 1.000 79.523 146 VAL CCC CA 1
ATOM 6057 C C . VAL C 1 148 ? 23.595 -13.598 26.292 1.000 79.660 146 VAL CCC C 1
ATOM 6058 O O . VAL C 1 148 ? 23.445 -13.983 27.463 1.000 80.236 146 VAL CCC O 1
ATOM 6062 N N . GLU C 1 149 ? 22.848 -14.031 25.278 1.000 79.648 147 GLU CCC N 1
ATOM 6063 C CA . GLU C 1 149 ? 21.695 -14.944 25.503 1.000 79.673 147 GLU CCC CA 1
ATOM 6064 C C . GLU C 1 149 ? 20.669 -14.195 26.362 1.000 76.893 147 GLU CCC C 1
ATOM 6065 O O . GLU C 1 149 ? 20.418 -14.588 27.513 1.000 76.865 147 GLU CCC O 1
ATOM 6071 N N . TRP C 1 150 ? 20.115 -13.119 25.814 1.000 74.797 148 TRP CCC N 1
ATOM 6072 C CA . TRP C 1 150 ? 19.012 -12.354 26.442 1.000 72.012 148 TRP CCC CA 1
ATOM 6073 C C . TRP C 1 150 ? 17.801 -13.265 26.578 1.000 72.094 148 TRP CCC C 1
ATOM 6074 O O . TRP C 1 150 ? 17.611 -14.185 25.789 1.000 73.529 148 TRP CCC O 1
ATOM 6085 N N . PRO C 1 151 ? 16.947 -13.034 27.592 1.000 70.502 149 PRO CCC N 1
ATOM 6086 C CA . PRO C 1 151 ? 15.687 -13.760 27.710 1.000 70.468 149 PRO CCC CA 1
ATOM 6087 C C . PRO C 1 151 ? 14.574 -13.180 26.825 1.000 69.817 149 PRO CCC C 1
ATOM 6088 O O . PRO C 1 151 ? 14.581 -11.991 26.562 1.000 68.672 149 PRO CCC O 1
ATOM 6092 N N . GLU C 1 152 ? 13.625 -14.028 26.423 1.000 70.607 150 GLU CCC N 1
ATOM 6093 C CA . GLU C 1 152 ? 12.496 -13.660 25.526 1.000 70.675 150 GLU CCC CA 1
ATOM 6094 C C . GLU C 1 152 ? 11.573 -12.648 26.206 1.000 68.208 150 GLU CCC C 1
ATOM 6095 O O . GLU C 1 152 ? 10.776 -12.028 25.487 1.000 68.433 150 GLU CCC O 1
ATOM 6101 N N . SER C 1 153 ? 11.680 -12.472 27.525 1.000 65.810 151 SER CCC N 1
ATOM 6102 C CA . SER C 1 153 ? 10.877 -11.486 28.289 1.000 63.281 151 SER CCC CA 1
ATOM 6103 C C . SER C 1 153 ? 11.353 -10.052 28.038 1.000 60.772 151 SER CCC C 1
ATOM 6104 O O . SER C 1 153 ? 10.590 -9.145 28.338 1.000 59.295 151 SER CCC O 1
ATOM 6107 N N . LEU C 1 154 ? 12.571 -9.843 27.534 1.000 60.102 152 LEU CCC N 1
ATOM 6108 C CA . LEU C 1 154 ? 13.173 -8.486 27.457 1.000 58.337 152 LEU CCC CA 1
ATOM 6109 C C . LEU C 1 154 ? 12.469 -7.663 26.380 1.000 57.680 152 LEU CCC C 1
ATOM 6110 O O . LEU C 1 154 ? 12.325 -8.148 25.258 1.000 58.380 152 LEU CCC O 1
ATOM 6115 N N . THR C 1 155 ? 12.050 -6.452 26.734 1.000 56.382 153 THR CCC N 1
ATOM 6116 C CA . THR C 1 155 ? 11.312 -5.536 25.829 1.000 55.906 153 THR CCC CA 1
ATOM 6117 C C . THR C 1 155 ? 12.028 -4.190 25.727 1.000 55.178 153 THR CCC C 1
ATOM 6118 O O . THR C 1 155 ? 11.799 -3.502 24.729 1.000 55.266 153 THR CCC O 1
ATOM 6122 N N . THR C 1 156 ? 12.842 -3.805 26.712 1.000 54.586 154 THR CCC N 1
ATOM 6123 C CA . THR C 1 156 ? 13.457 -2.456 26.762 1.000 54.189 154 THR CCC CA 1
ATOM 6124 C C . THR C 1 156 ? 14.930 -2.568 27.155 1.000 54.418 154 THR CCC C 1
ATOM 6125 O O . THR C 1 156 ? 15.210 -3.066 28.252 1.000 54.052 154 THR CCC O 1
ATOM 6129 N N . LEU C 1 157 ? 15.827 -2.103 26.280 1.000 54.937 155 LEU CCC N 1
ATOM 6130 C CA . LEU C 1 157 ? 17.287 -2.037 26.538 1.000 54.988 155 LEU CCC CA 1
ATOM 6131 C C . LEU C 1 157 ? 17.772 -0.608 26.296 1.000 55.105 155 LEU CCC C 1
ATOM 6132 O O . LEU C 1 157 ? 17.819 -0.184 25.127 1.000 55.274 155 LEU CCC O 1
ATOM 6137 N N . VAL C 1 158 ? 18.170 0.079 27.361 1.000 55.262 156 VAL CCC N 1
ATOM 6138 C CA . VAL C 1 158 ? 18.576 1.509 27.309 1.000 55.499 156 VAL CCC CA 1
ATOM 6139 C C . VAL C 1 158 ? 19.997 1.661 27.854 1.000 56.518 156 VAL CCC C 1
ATOM 6140 O O . VAL C 1 158 ? 20.298 1.118 28.925 1.000 56.334 156 VAL CCC O 1
ATOM 6144 N N . PHE C 1 159 ? 20.831 2.374 27.108 1.000 57.702 157 PHE CCC N 1
ATOM 6145 C CA . PHE C 1 159 ? 22.131 2.921 27.558 1.000 58.505 157 PHE CCC CA 1
ATOM 6146 C C . PHE C 1 159 ? 21.936 4.408 27.858 1.000 58.649 157 PHE CCC C 1
ATOM 6147 O O . PHE C 1 159 ? 21.173 5.080 27.148 1.000 59.098 157 PHE CCC O 1
ATOM 6155 N N . ASN C 1 160 ? 22.619 4.914 28.880 1.000 59.197 158 ASN CCC N 1
ATOM 6156 C CA . ASN C 1 160 ? 22.544 6.343 29.265 1.000 59.268 158 ASN CCC CA 1
ATOM 6157 C C . ASN C 1 160 ? 22.964 7.176 28.057 1.000 59.338 158 ASN CCC C 1
ATOM 6158 O O . ASN C 1 160 ? 23.691 6.654 27.220 1.000 60.232 158 ASN CCC O 1
ATOM 6163 N N . GLU C 1 161 ? 22.515 8.422 27.962 1.000 59.310 159 GLU CCC N 1
ATOM 6164 C CA . GLU C 1 161 ? 22.844 9.271 26.793 1.000 60.232 159 GLU CCC CA 1
ATOM 6165 C C . GLU C 1 161 ? 24.349 9.563 26.796 1.000 61.801 159 GLU CCC C 1
ATOM 6166 O O . GLU C 1 161 ? 24.885 9.818 25.719 1.000 62.558 159 GLU CCC O 1
ATOM 6172 N N . ASP C 1 162 ? 25.021 9.496 27.947 1.000 62.160 160 ASP CCC N 1
ATOM 6173 C CA . ASP C 1 162 ? 26.474 9.789 28.028 1.000 63.481 160 ASP CCC CA 1
ATOM 6174 C C . ASP C 1 162 ? 27.285 8.486 28.044 1.000 63.563 160 ASP CCC C 1
ATOM 6175 O O . ASP C 1 162 ? 28.515 8.564 28.305 1.000 64.319 160 ASP CCC O 1
ATOM 6180 N N . SER C 1 163 ? 26.644 7.349 27.733 1.000 62.380 161 SER CCC N 1
ATOM 6181 C CA . SER C 1 163 ? 27.277 6.002 27.706 1.000 62.578 161 SER CCC CA 1
ATOM 6182 C C . SER C 1 163 ? 28.543 6.019 26.841 1.000 63.515 161 SER CCC C 1
ATOM 6183 O O . SER C 1 163 ? 28.501 6.601 25.743 1.000 64.018 161 SER CCC O 1
ATOM 6186 N N . ILE C 1 164 ? 29.603 5.363 27.312 1.000 64.059 162 ILE CCC N 1
ATOM 6187 C CA . ILE C 1 164 ? 30.868 5.162 26.545 1.000 65.768 162 ILE CCC CA 1
ATOM 6188 C C . ILE C 1 164 ? 30.849 3.763 25.922 1.000 65.785 162 ILE CCC C 1
ATOM 6189 O O . ILE C 1 164 ? 31.904 3.310 25.464 1.000 67.506 162 ILE CCC O 1
ATOM 6194 N N . PHE C 1 165 ? 29.697 3.093 25.910 1.000 64.498 163 PHE CCC N 1
ATOM 6195 C CA . PHE C 1 165 ? 29.541 1.755 25.281 1.000 64.491 163 PHE CCC CA 1
ATOM 6196 C C . PHE C 1 165 ? 29.791 1.863 23.776 1.000 65.020 163 PHE CCC C 1
ATOM 6197 O O . PHE C 1 165 ? 29.075 2.607 23.084 1.000 63.743 163 PHE CCC O 1
ATOM 6205 N N . ASN C 1 166 ? 30.772 1.119 23.284 1.000 66.852 164 ASN CCC N 1
ATOM 6206 C CA . ASN C 1 166 ? 31.089 1.089 21.837 1.000 68.354 164 ASN CCC CA 1
ATOM 6207 C C . ASN C 1 166 ? 31.646 -0.286 21.497 1.000 69.787 164 ASN CCC C 1
ATOM 6208 O O . ASN C 1 166 ? 32.865 -0.498 21.656 1.000 71.249 164 ASN CCC O 1
ATOM 6213 N N . GLN C 1 167 ? 30.764 -1.195 21.096 1.000 69.453 165 GLN CCC N 1
ATOM 6214 C CA . GLN C 1 167 ? 31.134 -2.604 20.834 1.000 71.142 165 GLN CCC CA 1
ATOM 6215 C C . GLN C 1 167 ? 30.448 -3.063 19.561 1.000 71.949 165 GLN CCC C 1
ATOM 6216 O O . GLN C 1 167 ? 29.445 -2.485 19.153 1.000 70.432 165 GLN CCC O 1
ATOM 6222 N N . PRO C 1 168 ? 31.003 -4.081 18.871 1.000 74.963 166 PRO CCC N 1
ATOM 6223 C CA . PRO C 1 168 ? 30.324 -4.676 17.722 1.000 75.759 166 PRO CCC CA 1
ATOM 6224 C C . PRO C 1 168 ? 29.023 -5.358 18.167 1.000 75.109 166 PRO CCC C 1
ATOM 6225 O O . PRO C 1 168 ? 28.993 -5.958 19.227 1.000 75.034 166 PRO CCC O 1
ATOM 6229 N N . ILE C 1 169 ? 27.977 -5.235 17.354 1.000 74.968 167 ILE CCC N 1
ATOM 6230 C CA . ILE C 1 169 ? 26.629 -5.756 17.702 1.000 74.128 167 ILE CCC CA 1
ATOM 6231 C C . ILE C 1 169 ? 26.069 -6.585 16.550 1.000 75.179 167 ILE CCC C 1
ATOM 6232 O O . ILE C 1 169 ? 24.914 -7.000 16.648 1.000 74.958 167 ILE CCC O 1
ATOM 6237 N N . GLU C 1 170 ? 26.847 -6.822 15.501 1.000 77.049 168 GLU CCC N 1
ATOM 6238 C CA . GLU C 1 170 ? 26.332 -7.474 14.269 1.000 78.402 168 GLU CCC CA 1
ATOM 6239 C C . GLU C 1 170 ? 25.949 -8.929 14.567 1.000 79.237 168 GLU CCC C 1
ATOM 6240 O O . GLU C 1 170 ? 25.125 -9.478 13.822 1.000 79.854 168 GLU CCC O 1
ATOM 6246 N N . ASN C 1 171 ? 26.516 -9.546 15.606 1.000 79.514 169 ASN CCC N 1
ATOM 6247 C CA . ASN C 1 171 ? 26.318 -10.995 15.870 1.000 80.726 169 ASN CCC CA 1
ATOM 6248 C C . ASN C 1 171 ? 25.455 -11.191 17.116 1.000 78.922 169 ASN CCC C 1
ATOM 6249 O O . ASN C 1 171 ? 25.421 -12.324 17.624 1.000 79.274 169 ASN CCC O 1
ATOM 6254 N N . VAL C 1 172 ? 24.738 -10.153 17.549 1.000 77.065 170 VAL CCC N 1
ATOM 6255 C CA . VAL C 1 172 ? 23.872 -10.213 18.760 1.000 75.610 170 VAL CCC CA 1
ATOM 6256 C C . VAL C 1 172 ? 22.596 -10.974 18.408 1.000 75.738 170 VAL CCC C 1
ATOM 6257 O O . VAL C 1 172 ? 22.017 -10.699 17.350 1.000 75.985 170 VAL CCC O 1
ATOM 6261 N N . LYS C 1 173 ? 22.179 -11.887 19.279 1.000 76.012 171 LYS CCC N 1
ATOM 6262 C CA . LYS C 1 173 ? 20.889 -12.606 19.145 1.000 76.337 171 LYS CCC CA 1
ATOM 6263 C C . LYS C 1 173 ? 19.842 -11.828 19.939 1.000 73.174 171 LYS CCC C 1
ATOM 6264 O O . LYS C 1 173 ? 19.658 -12.136 21.130 1.000 72.140 171 LYS CCC O 1
ATOM 6270 N N . TRP C 1 174 ? 19.229 -10.818 19.321 1.000 71.634 172 TRP CCC N 1
ATOM 6271 C CA . TRP C 1 174 ? 18.154 -10.019 19.969 1.000 69.724 172 TRP CCC CA 1
ATOM 6272 C C . TRP C 1 174 ? 16.961 -10.932 20.230 1.000 69.631 172 TRP CCC C 1
ATOM 6273 O O . TRP C 1 174 ? 16.685 -11.827 19.441 1.000 71.358 172 TRP CCC O 1
ATOM 6284 N N . PRO C 1 175 ? 16.224 -10.755 21.344 1.000 68.250 173 PRO CCC N 1
ATOM 6285 C CA . PRO C 1 175 ? 14.956 -11.460 21.547 1.000 68.649 173 PRO CCC CA 1
ATOM 6286 C C . PRO C 1 175 ? 13.836 -10.991 20.600 1.000 68.735 173 PRO CCC C 1
ATOM 6287 O O . PRO C 1 175 ? 13.927 -9.917 20.052 1.000 67.317 173 PRO CCC O 1
ATOM 6291 N N . LYS C 1 176 ? 12.790 -11.807 20.454 1.000 70.506 174 LYS CCC N 1
ATOM 6292 C CA . LYS C 1 176 ? 11.632 -11.569 19.539 1.000 71.458 174 LYS CCC CA 1
ATOM 6293 C C . LYS C 1 176 ? 10.857 -10.305 19.949 1.000 69.750 174 LYS CCC C 1
ATOM 6294 O O . LYS C 1 176 ? 10.564 -9.478 19.062 1.000 69.269 174 LYS CCC O 1
ATOM 6300 N N . LEU C 1 177 ? 10.546 -10.144 21.238 1.000 68.506 175 LEU CCC N 1
ATOM 6301 C CA . LEU C 1 177 ? 9.594 -9.101 21.708 1.000 67.799 175 LEU CCC CA 1
ATOM 6302 C C . LEU C 1 177 ? 10.325 -7.842 22.182 1.000 65.756 175 LEU CCC C 1
ATOM 6303 O O . LEU C 1 177 ? 9.680 -7.048 22.868 1.000 65.136 175 LEU CCC O 1
ATOM 6308 N N . LEU C 1 178 ? 11.586 -7.632 21.802 1.000 64.973 176 LEU CCC N 1
ATOM 6309 C CA . LEU C 1 178 ? 12.338 -6.397 22.147 1.000 63.428 176 LEU CCC CA 1
ATOM 6310 C C . LEU C 1 178 ? 11.745 -5.230 21.362 1.000 63.443 176 LEU CCC C 1
ATOM 6311 O O . LEU C 1 178 ? 11.653 -5.335 20.144 1.000 65.250 176 LEU CCC O 1
ATOM 6316 N N . LYS C 1 179 ? 11.325 -4.171 22.043 1.000 63.032 177 LYS CCC N 1
ATOM 6317 C CA . LYS C 1 179 ? 10.541 -3.070 21.424 1.000 63.717 177 LYS CCC CA 1
ATOM 6318 C C . LYS C 1 179 ? 11.308 -1.755 21.453 1.000 62.182 177 LYS CCC C 1
ATOM 6319 O O . LYS C 1 179 ? 10.932 -0.868 20.683 1.000 62.748 177 LYS CCC O 1
ATOM 6325 N N . THR C 1 180 ? 12.286 -1.606 22.340 1.000 60.258 178 THR CCC N 1
ATOM 6326 C CA . THR C 1 180 ? 13.000 -0.325 22.532 1.000 59.414 178 THR CCC CA 1
ATOM 6327 C C . THR C 1 180 ? 14.497 -0.589 22.705 1.000 58.749 178 THR CCC C 1
ATOM 6328 O O . THR C 1 180 ? 14.883 -1.283 23.674 1.000 58.346 178 THR CCC O 1
ATOM 6332 N N . ILE C 1 181 ? 15.308 -0.044 21.802 1.000 58.293 179 ILE CCC N 1
ATOM 6333 C CA . ILE C 1 181 ? 16.791 -0.058 21.921 1.000 57.963 179 ILE CCC CA 1
ATOM 6334 C C . ILE C 1 181 ? 17.282 1.382 21.835 1.000 57.670 179 ILE CCC C 1
ATOM 6335 O O . ILE C 1 181 ? 17.107 2.014 20.779 1.000 57.892 179 ILE CCC O 1
ATOM 6340 N N . ILE C 1 182 ? 17.858 1.882 22.919 1.000 57.216 180 ILE CCC N 1
ATOM 6341 C CA . ILE C 1 182 ? 18.409 3.262 22.959 1.000 57.549 180 ILE CCC CA 1
ATOM 6342 C C . ILE C 1 182 ? 19.918 3.153 23.153 1.000 58.318 180 ILE CCC C 1
ATOM 6343 O O . ILE C 1 182 ? 20.356 2.420 24.051 1.000 58.906 180 ILE CCC O 1
ATOM 6348 N N . PHE C 1 183 ? 20.676 3.836 22.305 1.000 58.492 181 PHE CCC N 1
ATOM 6349 C CA . PHE C 1 183 ? 22.150 3.867 22.385 1.000 58.855 181 PHE CCC CA 1
ATOM 6350 C C . PHE C 1 183 ? 22.602 5.235 22.891 1.000 58.946 181 PHE CCC C 1
ATOM 6351 O O . PHE C 1 183 ? 21.904 6.250 22.716 1.000 57.986 181 PHE CCC O 1
ATOM 6359 N N . GLY C 1 184 ? 23.775 5.238 23.526 1.000 59.921 182 GLY CCC N 1
ATOM 6360 C CA . GLY C 1 184 ? 24.402 6.440 24.095 1.000 60.201 182 GLY CCC CA 1
ATOM 6361 C C . GLY C 1 184 ? 25.264 7.143 23.069 1.000 61.240 182 GLY CCC C 1
ATOM 6362 O O . GLY C 1 184 ? 25.260 6.737 21.899 1.000 60.428 182 GLY CCC O 1
ATOM 6363 N N . CYS C 1 185 ? 26.012 8.150 23.514 1.000 62.786 183 CYS CCC N 1
ATOM 6364 C CA . CYS C 1 185 ? 26.699 9.115 22.626 1.000 64.383 183 CYS CCC CA 1
ATOM 6365 C C . CYS C 1 185 ? 27.931 8.490 21.958 1.000 65.263 183 CYS CCC C 1
ATOM 6366 O O . CYS C 1 185 ? 28.261 8.979 20.891 1.000 65.575 183 CYS CCC O 1
ATOM 6369 N N . HIS C 1 186 ? 28.542 7.439 22.509 1.000 65.822 184 HIS CCC N 1
ATOM 6370 C CA . HIS C 1 186 ? 29.856 6.921 22.028 1.000 67.829 184 HIS CCC CA 1
ATOM 6371 C C . HIS C 1 186 ? 29.696 5.737 21.070 1.000 68.065 184 HIS CCC C 1
ATOM 6372 O O . HIS C 1 186 ? 30.710 5.335 20.481 1.000 69.104 184 HIS CCC O 1
ATOM 6379 N N . PHE C 1 187 ? 28.500 5.171 20.925 1.000 67.454 185 PHE CCC N 1
ATOM 6380 C CA . PHE C 1 187 ? 28.309 3.933 20.126 1.000 68.154 185 PHE CCC CA 1
ATOM 6381 C C . PHE C 1 187 ? 28.503 4.254 18.643 1.000 68.911 185 PHE CCC C 1
ATOM 6382 O O . PHE C 1 187 ? 27.803 5.123 18.112 1.000 68.712 185 PHE CCC O 1
ATOM 6390 N N . ASN C 1 188 ? 29.445 3.575 17.994 1.000 70.327 186 ASN CCC N 1
ATOM 6391 C CA . ASN C 1 188 ? 29.675 3.707 16.533 1.000 71.221 186 ASN CCC CA 1
ATOM 6392 C C . ASN C 1 188 ? 30.280 2.399 16.025 1.000 72.540 186 ASN CCC C 1
ATOM 6393 O O . ASN C 1 188 ? 31.507 2.263 16.033 1.000 74.775 186 ASN CCC O 1
ATOM 6398 N N . HIS C 1 189 ? 29.428 1.463 15.626 1.000 72.250 187 HIS CCC N 1
ATOM 6399 C CA . HIS C 1 189 ? 29.823 0.174 15.007 1.000 73.365 187 HIS CCC CA 1
ATOM 6400 C C . HIS C 1 189 ? 28.806 -0.181 13.935 1.000 73.465 187 HIS CCC C 1
ATOM 6401 O O . HIS C 1 189 ? 27.648 0.237 14.001 1.000 71.857 187 HIS CCC O 1
ATOM 6408 N N . PRO C 1 190 ? 29.232 -0.952 12.914 1.000 75.206 188 PRO CCC N 1
ATOM 6409 C CA . PRO C 1 190 ? 28.355 -1.301 11.800 1.000 75.556 188 PRO CCC CA 1
ATOM 6410 C C . PRO C 1 190 ? 27.072 -2.018 12.241 1.000 74.397 188 PRO CCC C 1
ATOM 6411 O O . PRO C 1 190 ? 27.096 -2.718 13.235 1.000 73.829 188 PRO CCC O 1
ATOM 6415 N N . ILE C 1 191 ? 25.996 -1.833 11.475 1.000 74.330 189 ILE CCC N 1
ATOM 6416 C CA . ILE C 1 191 ? 24.647 -2.395 11.780 1.000 73.611 189 ILE CCC CA 1
ATOM 6417 C C . ILE C 1 191 ? 24.090 -3.138 10.565 1.000 75.316 189 ILE CCC C 1
ATOM 6418 O O . ILE C 1 191 ? 22.918 -3.538 10.624 1.000 75.293 189 ILE CCC O 1
ATOM 6423 N N . GLU C 1 192 ? 24.879 -3.303 9.503 1.000 77.425 190 GLU CCC N 1
ATOM 6424 C CA . GLU C 1 192 ? 24.401 -3.875 8.216 1.000 79.241 190 GLU CCC CA 1
ATOM 6425 C C . GLU C 1 192 ? 23.892 -5.299 8.458 1.000 79.729 190 GLU CCC C 1
ATOM 6426 O O . GLU C 1 192 ? 22.863 -5.659 7.867 1.000 79.865 190 GLU CCC O 1
ATOM 6432 N N . ASN C 1 193 ? 24.594 -6.080 9.280 1.000 80.059 191 ASN CCC N 1
ATOM 6433 C CA . ASN C 1 193 ? 24.332 -7.536 9.421 1.000 81.239 191 ASN CCC CA 1
ATOM 6434 C C . ASN C 1 193 ? 23.599 -7.822 10.728 1.000 79.226 191 ASN CCC C 1
ATOM 6435 O O . ASN C 1 193 ? 23.528 -9.005 11.111 1.000 79.430 191 ASN CCC O 1
ATOM 6440 N N . VAL C 1 194 ? 23.046 -6.796 11.368 1.000 77.275 192 VAL CCC N 1
ATOM 6441 C CA . VAL C 1 194 ? 22.243 -6.977 12.610 1.000 76.006 192 VAL CCC CA 1
ATOM 6442 C C . VAL C 1 194 ? 20.866 -7.492 12.210 1.000 76.213 192 VAL CCC C 1
ATOM 6443 O O . VAL C 1 194 ? 20.223 -6.852 11.356 1.000 76.559 192 VAL CCC O 1
ATOM 6447 N N . LYS C 1 195 ? 20.441 -8.611 12.790 1.000 76.356 193 LYS CCC N 1
ATOM 6448 C CA . LYS C 1 195 ? 19.045 -9.071 12.643 1.000 76.617 193 LYS CCC CA 1
ATOM 6449 C C . LYS C 1 195 ? 18.232 -8.379 13.734 1.000 73.813 193 LYS CCC C 1
ATOM 6450 O O . LYS C 1 195 ? 18.244 -8.856 14.889 1.000 72.662 193 LYS CCC O 1
ATOM 6456 N N . TRP C 1 196 ? 17.592 -7.265 13.380 1.000 72.384 194 TRP CCC N 1
ATOM 6457 C CA . TRP C 1 196 ? 16.710 -6.514 14.304 1.000 70.229 194 TRP CCC CA 1
ATOM 6458 C C . TRP C 1 196 ? 15.497 -7.375 14.626 1.000 70.279 194 TRP CCC C 1
ATOM 6459 O O . TRP C 1 196 ? 15.006 -8.122 13.783 1.000 71.328 194 TRP CCC O 1
ATOM 6470 N N . PRO C 1 197 ? 14.999 -7.313 15.876 1.000 69.165 195 PRO CCC N 1
ATOM 6471 C CA . PRO C 1 197 ? 13.767 -8.009 16.239 1.000 69.421 195 PRO CCC CA 1
ATOM 6472 C C . PRO C 1 197 ? 12.554 -7.429 15.498 1.000 69.662 195 PRO CCC C 1
ATOM 6473 O O . PRO C 1 197 ? 12.481 -6.220 15.338 1.000 68.132 195 PRO CCC O 1
ATOM 6477 N N . GLY C 1 198 ? 11.656 -8.317 15.060 1.000 71.393 196 GLY CCC N 1
ATOM 6478 C CA . GLY C 1 198 ? 10.477 -7.993 14.241 1.000 72.718 196 GLY CCC CA 1
ATOM 6479 C C . GLY C 1 198 ? 9.547 -7.033 14.955 1.000 72.425 196 GLY CCC C 1
ATOM 6480 O O . GLY C 1 198 ? 8.876 -6.267 14.270 1.000 73.815 196 GLY CCC O 1
ATOM 6481 N N . SER C 1 199 ? 9.502 -7.059 16.284 1.000 71.634 197 SER CCC N 1
ATOM 6482 C CA . SER C 1 199 ? 8.553 -6.244 17.083 1.000 71.470 197 SER CCC CA 1
ATOM 6483 C C . SER C 1 199 ? 9.213 -4.949 17.570 1.000 69.166 197 SER CCC C 1
ATOM 6484 O O . SER C 1 199 ? 8.640 -4.291 18.467 1.000 69.174 197 SER CCC O 1
ATOM 6487 N N . LEU C 1 200 ? 10.352 -4.571 17.003 1.000 67.547 198 LEU CCC N 1
ATOM 6488 C CA . LEU C 1 200 ? 11.042 -3.313 17.381 1.000 65.322 198 LEU CCC CA 1
ATOM 6489 C C . LEU C 1 200 ? 10.197 -2.114 16.946 1.000 64.792 198 LEU CCC C 1
ATOM 6490 O O . LEU C 1 200 ? 9.769 -2.073 15.773 1.000 66.463 198 LEU CCC O 1
ATOM 6495 N N . THR C 1 201 ? 9.965 -1.169 17.854 1.000 62.920 199 THR CCC N 1
ATOM 6496 C CA . THR C 1 201 ? 9.147 0.041 17.572 1.000 62.654 199 THR CCC CA 1
ATOM 6497 C C . THR C 1 201 ? 9.985 1.303 17.759 1.000 61.058 199 THR CCC C 1
ATOM 6498 O O . THR C 1 201 ? 9.718 2.277 17.041 1.000 61.508 199 THR CCC O 1
ATOM 6502 N N . THR C 1 202 ? 10.926 1.303 18.700 1.000 59.580 200 THR CCC N 1
ATOM 6503 C CA . THR C 1 202 ? 11.804 2.465 18.973 1.000 58.631 200 THR CCC CA 1
ATOM 6504 C C . THR C 1 202 ? 13.267 2.053 18.833 1.000 58.189 200 THR CCC C 1
ATOM 6505 O O . THR C 1 202 ? 13.676 1.073 19.459 1.000 57.740 200 THR CCC O 1
ATOM 6509 N N . LEU C 1 203 ? 14.016 2.807 18.036 1.000 58.066 201 LEU CCC N 1
ATOM 6510 C CA . LEU C 1 203 ? 15.473 2.642 17.869 1.000 57.787 201 LEU CCC CA 1
ATOM 6511 C C . LEU C 1 203 ? 16.098 4.029 17.923 1.000 57.454 201 LEU CCC C 1
ATOM 6512 O O . LEU C 1 203 ? 15.750 4.857 17.066 1.000 58.096 201 LEU CCC O 1
ATOM 6517 N N . ILE C 1 204 ? 16.984 4.263 18.887 1.000 56.678 202 ILE CCC N 1
ATOM 6518 C CA . ILE C 1 204 ? 17.685 5.566 19.031 1.000 56.488 202 ILE CCC CA 1
ATOM 6519 C C . ILE C 1 204 ? 19.196 5.360 18.898 1.000 56.740 202 ILE CCC C 1
ATOM 6520 O O . ILE C 1 204 ? 19.749 4.409 19.488 1.000 56.729 202 ILE CCC O 1
ATOM 6525 N N . PHE C 1 205 ? 19.840 6.251 18.155 1.000 56.770 203 PHE CCC N 1
ATOM 6526 C CA . PHE C 1 205 ? 21.315 6.328 18.070 1.000 57.185 203 PHE CCC CA 1
ATOM 6527 C C . PHE C 1 205 ? 21.768 7.632 18.723 1.000 57.350 203 PHE CCC C 1
ATOM 6528 O O . PHE C 1 205 ? 21.003 8.615 18.757 1.000 57.137 203 PHE CCC O 1
ATOM 6536 N N . GLY C 1 206 ? 23.000 7.627 19.223 1.000 58.129 204 GLY CCC N 1
ATOM 6537 C CA . GLY C 1 206 ? 23.594 8.744 19.976 1.000 58.667 204 GLY CCC CA 1
ATOM 6538 C C . GLY C 1 206 ? 24.385 9.671 19.075 1.000 60.129 204 GLY CCC C 1
ATOM 6539 O O . GLY C 1 206 ? 24.245 9.591 17.841 1.000 60.721 204 GLY CCC O 1
ATOM 6540 N N . ASP C 1 207 ? 25.189 10.531 19.688 1.000 61.364 205 ASP CCC N 1
ATOM 6541 C CA . ASP C 1 207 ? 25.927 11.626 19.020 1.000 62.859 205 ASP CCC CA 1
ATOM 6542 C C . ASP C 1 207 ? 26.886 11.055 17.974 1.000 63.948 205 ASP CCC C 1
ATOM 6543 O O . ASP C 1 207 ? 26.820 11.521 16.824 1.000 64.754 205 ASP CCC O 1
ATOM 6548 N N . ASP C 1 208 ? 27.730 10.085 18.338 1.000 63.996 206 ASP CCC N 1
ATOM 6549 C CA . ASP C 1 208 ? 28.894 9.672 17.501 1.000 64.912 206 ASP CCC CA 1
ATOM 6550 C C . ASP C 1 208 ? 28.487 8.666 16.425 1.000 65.122 206 ASP CCC C 1
ATOM 6551 O O . ASP C 1 208 ? 29.355 8.290 15.635 1.000 67.039 206 ASP CCC O 1
ATOM 6556 N N . PHE C 1 209 ? 27.235 8.238 16.363 1.000 64.354 207 PHE CCC N 1
ATOM 6557 C CA . PHE C 1 209 ? 26.857 7.139 15.446 1.000 65.035 207 PHE CCC CA 1
ATOM 6558 C C . PHE C 1 209 ? 26.800 7.668 14.014 1.000 66.828 207 PHE CCC C 1
ATOM 6559 O O . PHE C 1 209 ? 26.039 8.625 13.747 1.000 66.716 207 PHE CCC O 1
ATOM 6567 N N . ASN C 1 210 ? 27.580 7.061 13.120 1.000 68.779 208 ASN CCC N 1
ATOM 6568 C CA . ASN C 1 210 ? 27.604 7.455 11.694 1.000 70.453 208 ASN CCC CA 1
ATOM 6569 C C . ASN C 1 210 ? 27.977 6.241 10.847 1.000 72.413 208 ASN CCC C 1
ATOM 6570 O O . ASN C 1 210 ? 29.165 6.034 10.576 1.000 74.603 208 ASN CCC O 1
ATOM 6575 N N . GLN C 1 211 ? 26.987 5.456 10.452 1.000 73.002 209 GLN CCC N 1
ATOM 6576 C CA . GLN C 1 211 ? 27.213 4.155 9.781 1.000 74.774 209 GLN CCC CA 1
ATOM 6577 C C . GLN C 1 211 ? 26.272 4.041 8.593 1.000 76.275 209 GLN CCC C 1
ATOM 6578 O O . GLN C 1 211 ? 25.144 4.533 8.633 1.000 75.579 209 GLN CCC O 1
ATOM 6584 N N . PRO C 1 212 ? 26.709 3.375 7.504 1.000 78.830 210 PRO CCC N 1
ATOM 6585 C CA . PRO C 1 212 ? 25.910 3.303 6.283 1.000 79.724 210 PRO CCC CA 1
ATOM 6586 C C . PRO C 1 212 ? 24.622 2.487 6.470 1.000 79.312 210 PRO CCC C 1
ATOM 6587 O O . PRO C 1 212 ? 24.623 1.529 7.211 1.000 78.794 210 PRO CCC O 1
ATOM 6591 N N . PHE C 1 213 ? 23.560 2.871 5.768 1.000 80.313 211 PHE CCC N 1
ATOM 6592 C CA . PHE C 1 213 ? 22.254 2.161 5.779 1.000 80.984 211 PHE CCC CA 1
ATOM 6593 C C . PHE C 1 213 ? 22.028 1.402 4.467 1.000 83.970 211 PHE CCC C 1
ATOM 6594 O O . PHE C 1 213 ? 20.868 1.086 4.149 1.000 84.422 211 PHE CCC O 1
ATOM 6602 N N . GLU C 1 214 ? 23.100 1.085 3.741 1.000 86.920 212 GLU CCC N 1
ATOM 6603 C CA . GLU C 1 214 ? 23.022 0.592 2.341 1.000 89.945 212 GLU CCC CA 1
ATOM 6604 C C . GLU C 1 214 ? 22.306 -0.762 2.280 1.000 90.366 212 GLU CCC C 1
ATOM 6605 O O . GLU C 1 214 ? 21.500 -0.955 1.341 1.000 91.226 212 GLU CCC O 1
ATOM 6611 N N . ASN C 1 215 ? 22.579 -1.663 3.226 1.000 89.156 213 ASN CCC N 1
ATOM 6612 C CA . ASN C 1 215 ? 21.959 -3.013 3.233 1.000 89.608 213 ASN CCC CA 1
ATOM 6613 C C . ASN C 1 215 ? 21.264 -3.252 4.573 1.000 86.532 213 ASN CCC C 1
ATOM 6614 O O . ASN C 1 215 ? 21.234 -4.415 5.017 1.000 86.536 213 ASN CCC O 1
ATOM 6619 N N . VAL C 1 216 ? 20.688 -2.208 5.166 1.000 83.512 214 VAL CCC N 1
ATOM 6620 C CA . VAL C 1 216 ? 19.982 -2.317 6.474 1.000 81.457 214 VAL CCC CA 1
ATOM 6621 C C . VAL C 1 216 ? 18.478 -2.445 6.216 1.000 80.892 214 VAL CCC C 1
ATOM 6622 O O . VAL C 1 216 ? 17.868 -1.489 5.709 1.000 79.885 214 VAL CCC O 1
ATOM 6626 N N . ILE C 1 217 ? 17.906 -3.586 6.581 1.000 80.767 215 ILE CCC N 1
ATOM 6627 C CA . ILE C 1 217 ? 16.438 -3.811 6.522 1.000 80.946 215 ILE CCC CA 1
ATOM 6628 C C . ILE C 1 217 ? 15.891 -3.619 7.933 1.000 79.027 215 ILE CCC C 1
ATOM 6629 O O . ILE C 1 217 ? 16.039 -4.532 8.765 1.000 78.900 215 ILE CCC O 1
ATOM 6634 N N . LEU C 1 218 ? 15.306 -2.457 8.201 1.000 77.995 216 LEU CCC N 1
ATOM 6635 C CA . LEU C 1 218 ? 14.636 -2.193 9.497 1.000 76.361 216 LEU CCC CA 1
ATOM 6636 C C . LEU C 1 218 ? 13.289 -2.901 9.499 1.000 77.123 216 LEU CCC C 1
ATOM 6637 O O . LEU C 1 218 ? 12.662 -3.064 8.458 1.000 78.503 216 LEU CCC O 1
ATOM 6642 N N . PRO C 1 219 ? 12.799 -3.340 10.673 1.000 76.860 217 PRO CCC N 1
ATOM 6643 C CA . PRO C 1 219 ? 11.512 -4.025 10.760 1.000 77.956 217 PRO CCC CA 1
ATOM 6644 C C . PRO C 1 219 ? 10.341 -3.113 10.364 1.000 79.008 217 PRO CCC C 1
ATOM 6645 O O . PRO C 1 219 ? 10.413 -1.916 10.590 1.000 77.697 217 PRO CCC O 1
ATOM 6649 N N . LYS C 1 220 ? 9.288 -3.701 9.789 1.000 81.705 218 LYS CCC N 1
ATOM 6650 C CA . LYS C 1 220 ? 8.077 -2.968 9.325 1.000 83.147 218 LYS CCC CA 1
ATOM 6651 C C . LYS C 1 220 ? 7.312 -2.415 10.539 1.000 81.784 218 LYS CCC C 1
ATOM 6652 O O . LYS C 1 220 ? 6.400 -1.599 10.340 1.000 82.473 218 LYS CCC O 1
ATOM 6658 N N . SER C 1 221 ? 7.674 -2.817 11.757 1.000 79.892 219 SER CCC N 1
ATOM 6659 C CA . SER C 1 221 ? 7.008 -2.377 13.006 1.000 78.073 219 SER CCC CA 1
ATOM 6660 C C . SER C 1 221 ? 7.600 -1.055 13.508 1.000 75.710 219 SER CCC C 1
ATOM 6661 O O . SER C 1 221 ? 6.958 -0.422 14.372 1.000 75.834 219 SER CCC O 1
ATOM 6664 N N . LEU C 1 222 ? 8.766 -0.647 13.004 1.000 73.686 220 LEU CCC N 1
ATOM 6665 C CA . LEU C 1 222 ? 9.500 0.528 13.536 1.000 71.399 220 LEU CCC CA 1
ATOM 6666 C C . LEU C 1 222 ? 8.678 1.792 13.304 1.000 71.050 220 LEU CCC C 1
ATOM 6667 O O . LEU C 1 222 ? 8.276 2.036 12.150 1.000 71.946 220 LEU CCC O 1
ATOM 6672 N N . THR C 1 223 ? 8.463 2.570 14.366 1.000 69.698 221 THR CCC N 1
ATOM 6673 C CA . THR C 1 223 ? 7.681 3.833 14.313 1.000 69.806 221 THR CCC CA 1
ATOM 6674 C C . THR C 1 223 ? 8.524 5.022 14.789 1.000 68.369 221 THR CCC C 1
ATOM 6675 O O . THR C 1 223 ? 8.157 6.150 14.432 1.000 69.383 221 THR CCC O 1
ATOM 6679 N N . ASN C 1 224 ? 9.587 4.802 15.563 1.000 66.298 222 ASN CCC N 1
ATOM 6680 C CA . ASN C 1 224 ? 10.430 5.901 16.106 1.000 65.314 222 ASN CCC CA 1
ATOM 6681 C C . ASN C 1 224 ? 11.902 5.632 15.793 1.000 64.585 222 ASN CCC C 1
ATOM 6682 O O . ASN C 1 224 ? 12.421 4.578 16.200 1.000 63.775 222 ASN CCC O 1
ATOM 6687 N N . LEU C 1 225 ? 12.548 6.566 15.104 1.000 64.451 223 LEU CCC N 1
ATOM 6688 C CA . LEU C 1 225 ? 13.981 6.474 14.744 1.000 63.679 223 LEU CCC CA 1
ATOM 6689 C C . LEU C 1 225 ? 14.643 7.810 15.068 1.000 62.929 223 LEU CCC C 1
ATOM 6690 O O . LEU C 1 225 ? 14.102 8.866 14.677 1.000 63.441 223 LEU CCC O 1
ATOM 6695 N N . THR C 1 226 ? 15.769 7.764 15.771 1.000 61.857 224 THR CCC N 1
ATOM 6696 C CA . THR C 1 226 ? 16.530 8.974 16.168 1.000 61.707 224 THR CCC CA 1
ATOM 6697 C C . THR C 1 226 ? 17.990 8.851 15.711 1.000 61.646 224 THR CCC C 1
ATOM 6698 O O . THR C 1 226 ? 18.589 7.770 15.855 1.000 61.306 224 THR CCC O 1
ATOM 6702 N N . PHE C 1 227 ? 18.540 9.946 15.195 1.000 61.651 225 PHE CCC N 1
ATOM 6703 C CA . PHE C 1 227 ? 19.963 10.068 14.813 1.000 61.617 225 PHE CCC CA 1
ATOM 6704 C C . PHE C 1 227 ? 20.573 11.257 15.539 1.000 61.564 225 PHE CCC C 1
ATOM 6705 O O . PHE C 1 227 ? 19.836 12.154 15.972 1.000 61.397 225 PHE CCC O 1
ATOM 6713 N N . GLY C 1 228 ? 21.900 11.244 15.655 1.000 61.943 226 GLY CCC N 1
ATOM 6714 C CA . GLY C 1 228 ? 22.668 12.273 16.366 1.000 61.984 226 GLY CCC CA 1
ATOM 6715 C C . GLY C 1 228 ? 23.336 13.257 15.413 1.000 63.410 226 GLY CCC C 1
ATOM 6716 O O . GLY C 1 228 ? 23.211 13.165 14.187 1.000 64.189 226 GLY CCC O 1
ATOM 6717 N N . PRO C 1 229 ? 24.126 14.193 15.980 1.000 64.053 227 PRO CCC N 1
ATOM 6718 C CA . PRO C 1 229 ? 24.824 15.213 15.205 1.000 65.052 227 PRO CCC CA 1
ATOM 6719 C C . PRO C 1 229 ? 25.906 14.689 14.251 1.000 65.882 227 PRO CCC C 1
ATOM 6720 O O . PRO C 1 229 ? 26.221 15.399 13.330 1.000 67.145 227 PRO CCC O 1
ATOM 6724 N N . ASN C 1 230 ? 26.456 13.494 14.466 1.000 65.671 228 ASN CCC N 1
ATOM 6725 C CA . ASN C 1 230 ? 27.538 12.983 13.578 1.000 66.941 228 ASN CCC CA 1
ATOM 6726 C C . ASN C 1 230 ? 26.972 12.159 12.432 1.000 67.100 228 ASN CCC C 1
ATOM 6727 O O . ASN C 1 230 ? 27.766 11.762 11.566 1.000 68.248 228 ASN CCC O 1
ATOM 6732 N N . PHE C 1 231 ? 25.673 11.885 12.422 1.000 66.573 229 PHE CCC N 1
ATOM 6733 C CA . PHE C 1 231 ? 25.075 11.013 11.382 1.000 66.929 229 PHE CCC CA 1
ATOM 6734 C C . PHE C 1 231 ? 24.958 11.794 10.074 1.000 68.635 229 PHE CCC C 1
ATOM 6735 O O . PHE C 1 231 ? 24.286 12.835 10.067 1.000 68.538 229 PHE CCC O 1
ATOM 6743 N N . ASN C 1 232 ? 25.595 11.306 9.008 1.000 70.752 230 ASN CCC N 1
ATOM 6744 C CA . ASN C 1 232 ? 25.549 11.964 7.680 1.000 72.757 230 ASN CCC CA 1
ATOM 6745 C C . ASN C 1 232 ? 25.416 10.901 6.586 1.000 73.876 230 ASN CCC C 1
ATOM 6746 O O . ASN C 1 232 ? 26.141 10.990 5.580 1.000 75.527 230 ASN CCC O 1
ATOM 6751 N N . GLN C 1 233 ? 24.511 9.939 6.757 1.000 73.462 231 GLN CCC N 1
ATOM 6752 C CA . GLN C 1 233 ? 24.360 8.829 5.779 1.000 74.615 231 GLN CCC CA 1
ATOM 6753 C C . GLN C 1 233 ? 23.027 8.968 5.053 1.000 74.713 231 GLN CCC C 1
ATOM 6754 O O . GLN C 1 233 ? 22.072 9.515 5.594 1.000 74.010 231 GLN CCC O 1
ATOM 6760 N N . PRO C 1 234 ? 22.922 8.470 3.804 1.000 75.937 232 PRO CCC N 1
ATOM 6761 C CA . PRO C 1 234 ? 21.666 8.503 3.059 1.000 76.346 232 PRO CCC CA 1
ATOM 6762 C C . PRO C 1 234 ? 20.600 7.574 3.653 1.000 75.356 232 PRO CCC C 1
ATOM 6763 O O . PRO C 1 234 ? 20.888 6.430 3.934 1.000 75.190 232 PRO CCC O 1
ATOM 6767 N N . LEU C 1 235 ? 19.387 8.091 3.814 1.000 75.004 233 LEU CCC N 1
ATOM 6768 C CA . LEU C 1 235 ? 18.218 7.315 4.297 1.000 74.528 233 LEU CCC CA 1
ATOM 6769 C C . LEU C 1 235 ? 17.262 7.103 3.123 1.000 76.218 233 LEU CCC C 1
ATOM 6770 O O . LEU C 1 235 ? 16.337 7.912 2.952 1.000 76.704 233 LEU CCC O 1
ATOM 6775 N N . ASN C 1 236 ? 17.512 6.063 2.330 1.000 77.278 234 ASN CCC N 1
ATOM 6776 C CA . ASN C 1 236 ? 16.778 5.807 1.071 1.000 78.901 234 ASN CCC CA 1
ATOM 6777 C C . ASN C 1 236 ? 15.669 4.782 1.296 1.000 79.146 234 ASN CCC C 1
ATOM 6778 O O . ASN C 1 236 ? 14.656 4.880 0.598 1.000 80.643 234 ASN CCC O 1
ATOM 6783 N N . PHE C 1 237 ? 15.850 3.823 2.203 1.000 78.295 235 PHE CCC N 1
ATOM 6784 C CA . PHE C 1 237 ? 14.942 2.656 2.314 1.000 78.848 235 PHE CCC CA 1
ATOM 6785 C C . PHE C 1 237 ? 14.515 2.422 3.759 1.000 77.055 235 PHE CCC C 1
ATOM 6786 O O . PHE C 1 237 ? 14.548 1.260 4.200 1.000 76.747 235 PHE CCC O 1
ATOM 6794 N N . LEU C 1 238 ? 14.053 3.468 4.445 1.000 76.199 236 LEU CCC N 1
ATOM 6795 C CA . LEU C 1 238 ? 13.387 3.315 5.769 1.000 74.807 236 LEU CCC CA 1
ATOM 6796 C C . LEU C 1 238 ? 12.001 2.721 5.548 1.000 76.009 236 LEU CCC C 1
ATOM 6797 O O . LEU C 1 238 ? 11.394 2.932 4.504 1.000 77.814 236 LEU CCC O 1
ATOM 6802 N N . PRO C 1 239 ? 11.459 1.958 6.518 1.000 76.124 237 PRO CCC N 1
ATOM 6803 C CA . PRO C 1 239 ? 10.128 1.361 6.374 1.000 77.509 237 PRO CCC CA 1
ATOM 6804 C C . PRO C 1 239 ? 8.990 2.395 6.329 1.000 78.288 237 PRO CCC C 1
ATOM 6805 O O . PRO C 1 239 ? 9.148 3.477 6.876 1.000 76.556 237 PRO CCC O 1
ATOM 6809 N N . GLU C 1 240 ? 7.887 2.035 5.662 1.000 81.030 238 GLU CCC N 1
ATOM 6810 C CA . GLU C 1 240 ? 6.728 2.932 5.404 1.000 82.889 238 GLU CCC CA 1
ATOM 6811 C C . GLU C 1 240 ? 5.906 3.146 6.682 1.000 82.505 238 GLU CCC C 1
ATOM 6812 O O . GLU C 1 240 ? 5.156 4.125 6.715 1.000 83.016 238 GLU CCC O 1
ATOM 6818 N N . SER C 1 241 ? 6.068 2.302 7.704 1.000 82.178 239 SER CCC N 1
ATOM 6819 C CA . SER C 1 241 ? 5.365 2.414 9.011 1.000 81.624 239 SER CCC CA 1
ATOM 6820 C C . SER C 1 241 ? 6.012 3.470 9.919 1.000 80.135 239 SER CCC C 1
ATOM 6821 O O . SER C 1 241 ? 5.469 3.704 11.016 1.000 79.843 239 SER CCC O 1
ATOM 6824 N N . LEU C 1 242 ? 7.132 4.074 9.512 1.000 79.785 240 LEU CCC N 1
ATOM 6825 C CA . LEU C 1 242 ? 7.869 5.046 10.366 1.000 78.405 240 LEU CCC CA 1
ATOM 6826 C C . LEU C 1 242 ? 7.022 6.308 10.537 1.000 78.901 240 LEU CCC C 1
ATOM 6827 O O . LEU C 1 242 ? 6.524 6.818 9.532 1.000 81.066 240 LEU CCC O 1
ATOM 6832 N N . LYS C 1 243 ? 6.877 6.788 11.772 1.000 77.961 241 LYS CCC N 1
ATOM 6833 C CA . LYS C 1 243 ? 5.994 7.936 12.115 1.000 78.353 241 LYS CCC CA 1
ATOM 6834 C C . LYS C 1 243 ? 6.815 9.121 12.617 1.000 76.995 241 LYS CCC C 1
ATOM 6835 O O . LYS C 1 243 ? 6.492 10.256 12.231 1.000 78.492 241 LYS CCC O 1
ATOM 6841 N N . ASN C 1 244 ? 7.815 8.875 13.458 1.000 74.717 242 ASN CCC N 1
ATOM 6842 C CA . ASN C 1 244 ? 8.669 9.952 14.018 1.000 73.621 242 ASN CCC CA 1
ATOM 6843 C C . ASN C 1 244 ? 10.118 9.696 13.628 1.000 72.064 242 ASN CCC C 1
ATOM 6844 O O . ASN C 1 244 ? 10.614 8.580 13.847 1.000 71.180 242 ASN CCC O 1
ATOM 6849 N N . ILE C 1 245 ? 10.762 10.709 13.068 1.000 71.389 243 ILE CCC N 1
ATOM 6850 C CA . ILE C 1 245 ? 12.222 10.679 12.815 1.000 70.478 243 ILE CCC CA 1
ATOM 6851 C C . ILE C 1 245 ? 12.828 11.949 13.398 1.000 69.916 243 ILE CCC C 1
ATOM 6852 O O . ILE C 1 245 ? 12.159 13.001 13.427 1.000 70.911 243 ILE CCC O 1
ATOM 6857 N N . THR C 1 246 ? 14.066 11.826 13.851 1.000 68.456 244 THR CCC N 1
ATOM 6858 C CA . THR C 1 246 ? 14.823 12.919 14.492 1.000 67.746 244 THR CCC CA 1
ATOM 6859 C C . THR C 1 246 ? 16.209 12.978 13.860 1.000 66.979 244 THR CCC C 1
ATOM 6860 O O . THR C 1 246 ? 16.887 11.952 13.852 1.000 65.968 244 THR CCC O 1
ATOM 6864 N N . ILE C 1 247 ? 16.582 14.142 13.342 1.000 67.289 245 ILE CCC N 1
ATOM 6865 C CA . ILE C 1 247 ? 17.921 14.397 12.739 1.000 67.603 245 ILE CCC CA 1
ATOM 6866 C C . ILE C 1 247 ? 18.422 15.758 13.216 1.000 67.684 245 ILE CCC C 1
ATOM 6867 O O . ILE C 1 247 ? 17.717 16.427 13.991 1.000 67.834 245 ILE CCC O 1
ATOM 6872 N N . THR C 1 248 ? 19.600 16.152 12.749 1.000 68.067 246 THR CCC N 1
ATOM 6873 C CA . THR C 1 248 ? 20.282 17.395 13.172 1.000 68.547 246 THR CCC CA 1
ATOM 6874 C C . THR C 1 248 ? 20.578 18.245 11.943 1.000 69.884 246 THR CCC C 1
ATOM 6875 O O . THR C 1 248 ? 20.531 17.714 10.820 1.000 69.953 246 THR CCC O 1
ATOM 6879 N N . THR C 1 249 ? 20.911 19.511 12.174 1.000 71.049 247 THR CCC N 1
ATOM 6880 C CA . THR C 1 249 ? 21.305 20.481 11.125 1.000 72.643 247 THR CCC CA 1
ATOM 6881 C C . THR C 1 249 ? 22.627 20.056 10.480 1.000 73.150 247 THR CCC C 1
ATOM 6882 O O . THR C 1 249 ? 22.895 20.544 9.388 1.000 74.534 247 THR CCC O 1
ATOM 6886 N N . ASN C 1 250 ? 23.408 19.169 11.102 1.000 72.711 248 ASN CCC N 1
ATOM 6887 C CA . ASN C 1 250 ? 24.696 18.693 10.531 1.000 73.502 248 ASN CCC CA 1
ATOM 6888 C C . ASN C 1 250 ? 24.437 17.668 9.423 1.000 74.647 248 ASN CCC C 1
ATOM 6889 O O . ASN C 1 250 ? 25.417 17.267 8.771 1.000 75.555 248 ASN CCC O 1
ATOM 6894 N N . TYR C 1 251 ? 23.181 17.263 9.209 1.000 75.505 249 TYR CCC N 1
ATOM 6895 C CA . TYR C 1 251 ? 22.801 16.284 8.156 1.000 76.900 249 TYR CCC CA 1
ATOM 6896 C C . TYR C 1 251 ? 22.859 16.979 6.793 1.000 79.611 249 TYR CCC C 1
ATOM 6897 O O . TYR C 1 251 ? 22.079 17.928 6.580 1.000 80.297 249 TYR CCC O 1
ATOM 6906 N N . GLN C 1 252 ? 23.745 16.525 5.905 1.000 81.583 250 GLN CCC N 1
ATOM 6907 C CA . GLN C 1 252 ? 24.025 17.225 4.624 1.000 84.251 250 GLN CCC CA 1
ATOM 6908 C C . GLN C 1 252 ? 23.511 16.421 3.425 1.000 84.837 250 GLN CCC C 1
ATOM 6909 O O . GLN C 1 252 ? 23.859 16.793 2.289 1.000 86.749 250 GLN CCC O 1
ATOM 6915 N N . GLN C 1 253 ? 22.695 15.389 3.638 1.000 83.660 251 GLN CCC N 1
ATOM 6916 C CA . GLN C 1 253 ? 22.176 14.551 2.526 1.000 84.195 251 GLN CCC CA 1
ATOM 6917 C C . GLN C 1 253 ? 20.780 15.046 2.127 1.000 84.743 251 GLN CCC C 1
ATOM 6918 O O . GLN C 1 253 ? 20.179 15.852 2.871 1.000 84.379 251 GLN CCC O 1
ATOM 6924 N N . ASN C 1 254 ? 20.292 14.583 0.978 1.000 85.663 252 ASN CCC N 1
ATOM 6925 C CA . ASN C 1 254 ? 18.909 14.841 0.514 1.000 86.286 252 ASN CCC CA 1
ATOM 6926 C C . ASN C 1 254 ? 17.961 13.886 1.240 1.000 84.807 252 ASN CCC C 1
ATOM 6927 O O . ASN C 1 254 ? 18.396 12.799 1.655 1.000 83.714 252 ASN CCC O 1
ATOM 6932 N N . LEU C 1 255 ? 16.696 14.269 1.362 1.000 84.548 253 LEU CCC N 1
ATOM 6933 C CA . LEU C 1 255 ? 15.692 13.479 2.111 1.000 83.315 253 LEU CCC CA 1
ATOM 6934 C C . LEU C 1 255 ? 14.474 13.205 1.227 1.000 84.410 253 LEU CCC C 1
ATOM 6935 O O . LEU C 1 255 ? 13.386 13.014 1.775 1.000 84.489 253 LEU CCC O 1
ATOM 6940 N N . TYR C 1 256 ? 14.649 13.153 -0.093 1.000 85.549 254 TYR CCC N 1
ATOM 6941 C CA . TYR C 1 256 ? 13.520 13.011 -1.050 1.000 86.720 254 TYR CCC CA 1
ATOM 6942 C C . TYR C 1 256 ? 12.900 11.613 -0.943 1.000 86.703 254 TYR CCC C 1
ATOM 6943 O O . TYR C 1 256 ? 11.736 11.460 -1.335 1.000 87.851 254 TYR CCC O 1
ATOM 6952 N N . ASN C 1 257 ? 13.634 10.633 -0.411 1.000 85.421 255 ASN CCC N 1
ATOM 6953 C CA . ASN C 1 257 ? 13.198 9.213 -0.375 1.000 85.208 255 ASN CCC CA 1
ATOM 6954 C C . ASN C 1 257 ? 12.650 8.845 1.007 1.000 83.265 255 ASN CCC C 1
ATOM 6955 O O . ASN C 1 257 ? 12.321 7.661 1.202 1.000 82.952 255 ASN CCC O 1
ATOM 6960 N N . LEU C 1 258 ? 12.531 9.808 1.925 1.000 81.949 256 LEU CCC N 1
ATOM 6961 C CA . LEU C 1 258 ? 11.970 9.557 3.279 1.000 80.637 256 LEU CCC CA 1
ATOM 6962 C C . LEU C 1 258 ? 10.615 8.878 3.134 1.000 82.034 256 LEU CCC C 1
ATOM 6963 O O . LEU C 1 258 ? 9.883 9.156 2.193 1.000 83.530 256 LEU CCC O 1
ATOM 6968 N N . PRO C 1 259 ? 10.227 7.986 4.068 1.000 82.572 257 PRO CCC N 1
ATOM 6969 C CA . PRO C 1 259 ? 8.948 7.291 3.976 1.000 84.359 257 PRO CCC CA 1
ATOM 6970 C C . PRO C 1 259 ? 7.801 8.301 4.045 1.000 86.352 257 PRO CCC C 1
ATOM 6971 O O . PRO C 1 259 ? 7.843 9.176 4.891 1.000 85.478 257 PRO CCC O 1
ATOM 6975 N N . SER C 1 260 ? 6.813 8.155 3.166 1.000 90.023 258 SER CCC N 1
ATOM 6976 C CA . SER C 1 260 ? 5.523 8.871 3.285 1.000 92.664 258 SER CCC CA 1
ATOM 6977 C C . SER C 1 260 ? 4.879 8.427 4.600 1.000 92.941 258 SER CCC C 1
ATOM 6978 O O . SER C 1 260 ? 5.401 7.481 5.228 1.000 92.773 258 SER CCC O 1
ATOM 6981 N N . SER C 1 261 ? 3.829 9.104 5.053 1.000 94.513 259 SER CCC N 1
ATOM 6982 C CA . SER C 1 261 ? 3.126 8.733 6.309 1.000 94.868 259 SER CCC CA 1
ATOM 6983 C C . SER C 1 261 ? 3.926 9.132 7.565 1.000 91.617 259 SER CCC C 1
ATOM 6984 O O . SER C 1 261 ? 3.445 8.843 8.682 1.000 91.221 259 SER CCC O 1
ATOM 6987 N N . LEU C 1 262 ? 5.093 9.764 7.431 1.000 89.717 260 LEU CCC N 1
ATOM 6988 C CA . LEU C 1 262 ? 5.763 10.396 8.598 1.000 87.913 260 LEU CCC CA 1
ATOM 6989 C C . LEU C 1 262 ? 4.850 11.492 9.142 1.000 88.460 260 LEU CCC C 1
ATOM 6990 O O . LEU C 1 262 ? 4.219 12.181 8.327 1.000 90.427 260 LEU CCC O 1
ATOM 6995 N N . ASN C 1 263 ? 4.774 11.642 10.461 1.000 87.313 261 ASN CCC N 1
ATOM 6996 C CA . ASN C 1 263 ? 3.906 12.668 11.096 1.000 88.828 261 ASN CCC CA 1
ATOM 6997 C C . ASN C 1 263 ? 4.750 13.729 11.797 1.000 87.628 261 ASN CCC C 1
ATOM 6998 O O . ASN C 1 263 ? 4.203 14.795 12.132 1.000 89.210 261 ASN CCC O 1
ATOM 7003 N N . CYS C 1 264 ? 6.020 13.443 12.046 1.000 85.656 262 CYS CCC N 1
ATOM 7004 C CA . CYS C 1 264 ? 6.909 14.360 12.787 1.000 84.036 262 CYS CCC CA 1
ATOM 7005 C C . CYS C 1 264 ? 8.340 14.138 12.321 1.000 81.638 262 CYS CCC C 1
ATOM 7006 O O . CYS C 1 264 ? 8.825 12.999 12.394 1.000 79.943 262 CYS CCC O 1
ATOM 7009 N N . ILE C 1 265 ? 8.968 15.201 11.834 1.000 81.136 263 ILE CCC N 1
ATOM 7010 C CA . ILE C 1 265 ? 10.412 15.213 11.480 1.000 79.538 263 ILE CCC CA 1
ATOM 7011 C C . ILE C 1 265 ? 11.081 16.265 12.352 1.000 78.489 263 ILE CCC C 1
ATOM 7012 O O . ILE C 1 265 ? 11.045 17.446 11.979 1.000 79.513 263 ILE CCC O 1
ATOM 7017 N N . LYS C 1 266 ? 11.635 15.841 13.485 1.000 76.706 264 LYS CCC N 1
ATOM 7018 C CA . LYS C 1 266 ? 12.382 16.733 14.399 1.000 75.923 264 LYS CCC CA 1
ATOM 7019 C C . LYS C 1 266 ? 13.752 17.030 13.781 1.000 74.607 264 LYS CCC C 1
ATOM 7020 O O . LYS C 1 266 ? 14.496 16.088 13.477 1.000 73.088 264 LYS CCC O 1
ATOM 7026 N N . ILE C 1 267 ? 14.064 18.306 13.605 1.000 74.558 265 ILE CCC N 1
ATOM 7027 C CA . ILE C 1 267 ? 15.426 18.772 13.241 1.000 74.172 265 ILE CCC CA 1
ATOM 7028 C C . ILE C 1 267 ? 16.000 19.516 14.441 1.000 73.574 265 ILE CCC C 1
ATOM 7029 O O . ILE C 1 267 ? 15.482 20.595 14.778 1.000 74.112 265 ILE CCC O 1
ATOM 7034 N N . ILE C 1 268 ? 17.033 18.952 15.058 1.000 72.542 266 ILE CCC N 1
ATOM 7035 C CA . ILE C 1 268 ? 17.715 19.575 16.226 1.000 72.263 266 ILE CCC CA 1
ATOM 7036 C C . ILE C 1 268 ? 18.825 20.490 15.704 1.000 73.147 266 ILE CCC C 1
ATOM 7037 O O . ILE C 1 268 ? 19.725 20.011 14.999 1.000 72.265 266 ILE CCC O 1
ATOM 7042 N N . SER C 1 269 ? 18.741 21.777 16.024 1.000 74.829 267 SER CCC N 1
ATOM 7043 C CA . SER C 1 269 ? 19.756 22.789 15.644 1.000 76.521 267 SER CCC CA 1
ATOM 7044 C C . SER C 1 269 ? 21.042 22.531 16.429 1.000 76.772 267 SER CCC C 1
ATOM 7045 O O . SER C 1 269 ? 20.983 22.372 17.662 1.000 76.464 267 SER CCC O 1
ATOM 7048 N N . TYR C 1 270 ? 22.168 22.491 15.731 1.000 78.022 268 TYR CCC N 1
ATOM 7049 C CA . TYR C 1 270 ? 23.504 22.306 16.341 1.000 78.693 268 TYR CCC CA 1
ATOM 7050 C C . TYR C 1 270 ? 24.430 23.418 15.871 1.000 80.956 268 TYR CCC C 1
ATOM 7051 O O . TYR C 1 270 ? 24.176 24.002 14.807 1.000 82.184 268 TYR CCC O 1
ATOM 7060 N N . LYS C 1 271 ? 25.464 23.690 16.666 1.000 82.770 269 LYS CCC N 1
ATOM 7061 C CA . LYS C 1 271 ? 26.527 24.674 16.336 1.000 85.560 269 LYS CCC CA 1
ATOM 7062 C C . LYS C 1 271 ? 27.172 24.227 15.027 1.000 86.126 269 LYS CCC C 1
ATOM 7063 O O . LYS C 1 271 ? 27.506 23.038 14.907 1.000 85.089 269 LYS CCC O 1
ATOM 7069 N N . ARG C 1 272 ? 27.296 25.139 14.068 1.000 88.426 270 ARG CCC N 1
ATOM 7070 C CA . ARG C 1 272 ? 27.742 24.805 12.695 1.000 89.750 270 ARG CCC CA 1
ATOM 7071 C C . ARG C 1 272 ? 29.237 24.482 12.710 1.000 91.030 270 ARG CCC C 1
ATOM 7072 O O . ARG C 1 272 ? 29.967 24.996 13.575 1.000 91.826 270 ARG CCC O 1
ATOM 7080 N N . THR C 1 273 ? 29.663 23.663 11.757 1.000 92.255 271 THR CCC N 1
ATOM 7081 C CA . THR C 1 273 ? 31.083 23.299 11.508 1.000 93.894 271 THR CCC CA 1
ATOM 7082 C C . THR C 1 273 ? 31.819 24.472 10.837 1.000 95.810 271 THR CCC C 1
ATOM 7083 O O . THR C 1 273 ? 31.210 25.534 10.656 1.000 96.369 271 THR CCC O 1
ATOM 7087 N N . TYR C 1 274 ? 33.084 24.281 10.464 1.000 97.032 272 TYR CCC N 1
ATOM 7088 C CA . TYR C 1 274 ? 34.001 25.376 10.055 1.000 99.259 272 TYR CCC CA 1
ATOM 7089 C C . TYR C 1 274 ? 34.499 25.212 8.615 1.000 101.003 272 TYR CCC C 1
ATOM 7090 O O . TYR C 1 274 ? 35.020 26.205 8.077 1.000 102.685 272 TYR CCC O 1
ATOM 7099 N N . GLU C 1 275 ? 34.393 24.022 8.015 1.000 101.108 273 GLU CCC N 1
ATOM 7100 C CA . GLU C 1 275 ? 35.103 23.718 6.742 1.000 102.729 273 GLU CCC CA 1
ATOM 7101 C C . GLU C 1 275 ? 34.651 24.698 5.651 1.000 103.895 273 GLU CCC C 1
ATOM 7102 O O . GLU C 1 275 ? 35.483 25.063 4.804 1.000 106.255 273 GLU CCC O 1
ATOM 7108 N N . HIS C 1 276 ? 33.381 25.105 5.648 1.000 102.552 274 HIS CCC N 1
ATOM 7109 C CA . HIS C 1 276 ? 32.819 25.969 4.579 1.000 103.018 274 HIS CCC CA 1
ATOM 7110 C C . HIS C 1 276 ? 33.525 27.327 4.591 1.000 104.943 274 HIS CCC C 1
ATOM 7111 O O . HIS C 1 276 ? 33.520 27.983 3.546 1.000 106.045 274 HIS CCC O 1
ATOM 7118 N N . ILE C 1 277 ? 34.107 27.728 5.721 1.000 105.512 275 ILE CCC N 1
ATOM 7119 C CA . ILE C 1 277 ? 34.819 29.031 5.837 1.000 107.829 275 ILE CCC CA 1
ATOM 7120 C C . ILE C 1 277 ? 36.292 28.837 5.475 1.000 110.248 275 ILE CCC C 1
ATOM 7121 O O . ILE C 1 277 ? 36.819 29.666 4.718 1.000 112.578 275 ILE CCC O 1
ATOM 7126 N N . VAL C 1 278 ? 36.945 27.814 6.028 1.000 110.638 276 VAL CCC N 1
ATOM 7127 C CA . VAL C 1 278 ? 38.408 27.592 5.820 1.000 113.246 276 VAL CCC CA 1
ATOM 7128 C C . VAL C 1 278 ? 38.652 27.218 4.350 1.000 114.456 276 VAL CCC C 1
ATOM 7129 O O . VAL C 1 278 ? 39.735 27.538 3.838 1.000 116.747 276 VAL CCC O 1
ATOM 7133 N N . ASN C 1 279 ? 37.669 26.603 3.688 1.000 113.257 277 ASN CCC N 1
ATOM 7134 C CA . ASN C 1 279 ? 37.801 26.131 2.284 1.000 114.094 277 ASN CCC CA 1
ATOM 7135 C C . ASN C 1 279 ? 37.838 27.312 1.310 1.000 115.945 277 ASN CCC C 1
ATOM 7136 O O . ASN C 1 279 ? 38.207 27.087 0.151 1.000 117.935 277 ASN CCC O 1
ATOM 7141 N N . VAL C 1 280 ? 37.471 28.519 1.737 1.000 116.413 278 VAL CCC N 1
ATOM 7142 C CA . VAL C 1 280 ? 37.466 29.708 0.838 1.000 118.569 278 VAL CCC CA 1
ATOM 7143 C C . VAL C 1 280 ? 38.542 30.680 1.320 1.000 120.659 278 VAL CCC C 1
ATOM 7144 O O . VAL C 1 280 ? 38.393 31.893 1.102 1.000 121.775 278 VAL CCC O 1
ATOM 7148 N N . LEU C 1 281 ? 39.598 30.150 1.936 1.000 121.564 279 LEU CCC N 1
ATOM 7149 C CA . LEU C 1 281 ? 40.737 30.960 2.434 1.000 124.482 279 LEU CCC CA 1
ATOM 7150 C C . LEU C 1 281 ? 41.964 30.716 1.561 1.000 127.377 279 LEU CCC C 1
ATOM 7151 O O . LEU C 1 281 ? 42.133 29.631 1.009 1.000 127.428 279 LEU CCC O 1
ATOM 7156 N N . PRO C 1 282 ? 42.860 31.717 1.413 1.000 130.370 280 PRO CCC N 1
ATOM 7157 C CA . PRO C 1 282 ? 44.190 31.482 0.851 1.000 132.923 280 PRO CCC CA 1
ATOM 7158 C C . PRO C 1 282 ? 44.936 30.420 1.673 1.000 133.453 280 PRO CCC C 1
ATOM 7159 O O . PRO C 1 282 ? 44.899 30.475 2.908 1.000 133.793 280 PRO CCC O 1
ATOM 7163 N N . GLU C 1 283 ? 45.566 29.467 0.981 1.000 134.034 281 GLU CCC N 1
ATOM 7164 C CA . GLU C 1 283 ? 46.189 28.268 1.605 1.000 133.479 281 GLU CCC CA 1
ATOM 7165 C C . GLU C 1 283 ? 47.128 28.709 2.733 1.000 134.871 281 GLU CCC C 1
ATOM 7166 O O . GLU C 1 283 ? 47.116 28.069 3.796 1.000 133.421 281 GLU CCC O 1
ATOM 7172 N N . HIS C 1 284 ? 47.893 29.782 2.524 1.000 137.243 282 HIS CCC N 1
ATOM 7173 C CA . HIS C 1 284 ? 48.896 30.277 3.501 1.000 139.225 282 HIS CCC CA 1
ATOM 7174 C C . HIS C 1 284 ? 48.205 30.884 4.728 1.000 138.065 282 HIS CCC C 1
ATOM 7175 O O . HIS C 1 284 ? 48.928 31.231 5.678 1.000 139.904 282 HIS CCC O 1
ATOM 7182 N N . LEU C 1 285 ? 46.875 31.022 4.722 1.000 135.464 283 LEU CCC N 1
ATOM 7183 C CA . LEU C 1 285 ? 46.121 31.563 5.888 1.000 133.429 283 LEU CCC CA 1
ATOM 7184 C C . LEU C 1 285 ? 45.345 30.464 6.622 1.000 130.105 283 LEU CCC C 1
ATOM 7185 O O . LEU C 1 285 ? 44.969 30.709 7.782 1.000 129.777 283 LEU CCC O 1
ATOM 7190 N N . LYS C 1 286 ? 45.122 29.299 6.010 1.000 128.272 284 LYS CCC N 1
ATOM 7191 C CA . LYS C 1 286 ? 44.298 28.216 6.619 1.000 125.168 284 LYS CCC CA 1
ATOM 7192 C C . LYS C 1 286 ? 44.908 27.758 7.949 1.000 124.328 284 LYS CCC C 1
ATOM 7193 O O . LYS C 1 286 ? 44.161 27.212 8.767 1.000 122.150 284 LYS CCC O 1
ATOM 7199 N N . LYS C 1 287 ? 46.214 27.941 8.149 1.000 126.412 285 LYS CCC N 1
ATOM 7200 C CA . LYS C 1 287 ? 46.907 27.520 9.395 1.000 126.617 285 LYS CCC CA 1
ATOM 7201 C C . LYS C 1 287 ? 46.607 28.526 10.511 1.000 125.754 285 LYS CCC C 1
ATOM 7202 O O . LYS C 1 287 ? 46.688 28.128 11.679 1.000 124.917 285 LYS CCC O 1
ATOM 7208 N N . LYS C 1 288 ? 46.269 29.770 10.161 1.000 125.602 286 LYS CCC N 1
ATOM 7209 C CA . LYS C 1 288 ? 46.090 30.888 11.126 1.000 125.701 286 LYS CCC CA 1
ATOM 7210 C C . LYS C 1 288 ? 44.664 30.894 11.693 1.000 122.345 286 LYS CCC C 1
ATOM 7211 O O . LYS C 1 288 ? 44.319 31.852 12.414 1.000 123.212 286 LYS CCC O 1
ATOM 7217 N N . VAL C 1 289 ? 43.873 29.856 11.427 1.000 118.603 287 VAL CCC N 1
ATOM 7218 C CA . VAL C 1 289 ? 42.434 29.829 11.812 1.000 115.274 287 VAL CCC CA 1
ATOM 7219 C C . VAL C 1 289 ? 42.325 29.384 13.271 1.000 113.830 287 VAL CCC C 1
ATOM 7220 O O . VAL C 1 289 ? 43.042 28.454 13.667 1.000 114.233 287 VAL CCC O 1
ATOM 7224 N N . ILE C 1 290 ? 41.457 30.038 14.037 1.000 112.368 288 ILE CCC N 1
ATOM 7225 C CA . ILE C 1 290 ? 41.122 29.630 15.430 1.000 110.622 288 ILE CCC CA 1
ATOM 7226 C C . ILE C 1 290 ? 39.637 29.286 15.471 1.000 107.589 288 ILE CCC C 1
ATOM 7227 O O . ILE C 1 290 ? 38.817 30.199 15.315 1.000 107.308 288 ILE CCC O 1
ATOM 7232 N N . LYS C 1 291 ? 39.316 28.015 15.687 1.000 105.646 289 LYS CCC N 1
ATOM 7233 C CA . LYS C 1 291 ? 37.917 27.522 15.740 1.000 103.412 289 LYS CCC CA 1
ATOM 7234 C C . LYS C 1 291 ? 37.388 27.717 17.161 1.000 102.651 289 LYS CCC C 1
ATOM 7235 O O . LYS C 1 291 ? 38.015 27.197 18.097 1.000 103.328 289 LYS CCC O 1
ATOM 7241 N N . ILE C 1 292 ? 36.285 28.448 17.319 1.000 101.697 290 ILE CCC N 1
ATOM 7242 C CA . ILE C 1 292 ? 35.666 28.708 18.651 1.000 100.845 290 ILE CCC CA 1
ATOM 7243 C C . ILE C 1 292 ? 34.179 28.346 18.584 1.000 98.271 290 ILE CCC C 1
ATOM 7244 O O . ILE C 1 292 ? 33.339 29.137 18.183 1.000 97.600 290 ILE CCC O 1
ATOM 7249 N N . GLY D 1 1 ? 25.748 43.031 28.732 1.000 89.526 -1 GLY DDD N 1
ATOM 7250 C CA . GLY D 1 1 ? 26.778 42.006 29.059 1.000 88.249 -1 GLY DDD CA 1
ATOM 7251 C C . GLY D 1 1 ? 27.657 42.436 30.222 1.000 86.655 -1 GLY DDD C 1
ATOM 7252 O O . GLY D 1 1 ? 27.804 43.654 30.444 1.000 85.608 -1 GLY DDD O 1
ATOM 7253 N N . SER D 1 2 ? 28.228 41.470 30.944 1.000 86.520 0 SER DDD N 1
ATOM 7254 C CA . SER D 1 2 ? 29.064 41.720 32.143 1.000 85.163 0 SER DDD CA 1
ATOM 7255 C C . SER D 1 2 ? 30.437 42.233 31.713 1.000 82.823 0 SER DDD C 1
ATOM 7256 O O . SER D 1 2 ? 30.984 41.728 30.718 1.000 82.339 0 SER DDD O 1
ATOM 7259 N N . MET D 1 3 ? 30.954 43.213 32.446 1.000 81.577 1 MET DDD N 1
ATOM 7260 C CA . MET D 1 3 ? 32.279 43.821 32.196 1.000 79.506 1 MET DDD CA 1
ATOM 7261 C C . MET D 1 3 ? 33.059 43.858 33.509 1.000 78.807 1 MET DDD C 1
ATOM 7262 O O . MET D 1 3 ? 34.041 44.610 33.605 1.000 76.783 1 MET DDD O 1
ATOM 7267 N N . THR D 1 4 ? 32.634 43.065 34.490 1.000 80.560 2 THR DDD N 1
ATOM 7268 C CA . THR D 1 4 ? 33.338 42.938 35.787 1.000 80.481 2 THR DDD CA 1
ATOM 7269 C C . THR D 1 4 ? 33.546 41.461 36.083 1.000 81.861 2 THR DDD C 1
ATOM 7270 O O . THR D 1 4 ? 32.653 40.657 35.721 1.000 83.352 2 THR DDD O 1
ATOM 7274 N N . LEU D 1 5 ? 34.685 41.128 36.692 1.000 81.310 3 LEU DDD N 1
ATOM 7275 C CA . LEU D 1 5 ? 35.052 39.722 36.969 1.000 83.021 3 LEU DDD CA 1
ATOM 7276 C C . LEU D 1 5 ? 35.887 39.636 38.244 1.000 83.679 3 LEU DDD C 1
ATOM 7277 O O . LEU D 1 5 ? 36.752 40.498 38.478 1.000 81.693 3 LEU DDD O 1
ATOM 7282 N N . VAL D 1 6 ? 35.600 38.622 39.047 1.000 87.016 4 VAL DDD N 1
ATOM 7283 C CA . VAL D 1 6 ? 36.418 38.248 40.230 1.000 88.522 4 VAL DDD CA 1
ATOM 7284 C C . VAL D 1 6 ? 36.889 36.818 39.999 1.000 91.468 4 VAL DDD C 1
ATOM 7285 O O . VAL D 1 6 ? 36.075 35.892 40.153 1.000 93.806 4 VAL DDD O 1
ATOM 7289 N N . ILE D 1 7 ? 38.147 36.659 39.599 1.000 92.479 5 ILE DDD N 1
ATOM 7290 C CA . ILE D 1 7 ? 38.758 35.319 39.381 1.000 95.565 5 ILE DDD CA 1
ATOM 7291 C C . ILE D 1 7 ? 39.133 34.752 40.748 1.000 98.809 5 ILE DDD C 1
ATOM 7292 O O . ILE D 1 7 ? 40.187 35.136 41.283 1.000 98.099 5 ILE DDD O 1
ATOM 7297 N N . LYS D 1 8 ? 38.281 33.886 41.288 1.000 103.010 6 LYS DDD N 1
ATOM 7298 C CA . LYS D 1 8 ? 38.501 33.242 42.606 1.000 106.740 6 LYS DDD CA 1
ATOM 7299 C C . LYS D 1 8 ? 38.927 31.788 42.387 1.000 110.245 6 LYS DDD C 1
ATOM 7300 O O . LYS D 1 8 ? 39.591 31.268 43.269 1.000 111.980 6 LYS DDD O 1
ATOM 7306 N N . THR D 1 9 ? 38.569 31.170 41.260 1.000 111.524 7 THR DDD N 1
ATOM 7307 C CA . THR D 1 9 ? 38.956 29.776 40.909 1.000 114.702 7 THR DDD CA 1
ATOM 7308 C C . THR D 1 9 ? 39.611 29.764 39.526 1.000 113.825 7 THR DDD C 1
ATOM 7309 O O . THR D 1 9 ? 39.825 30.846 38.957 1.000 111.160 7 THR DDD O 1
ATOM 7313 N N . ASN D 1 10 ? 39.905 28.582 38.990 1.000 116.659 8 ASN DDD N 1
ATOM 7314 C CA . ASN D 1 10 ? 40.502 28.458 37.637 1.000 116.286 8 ASN DDD CA 1
ATOM 7315 C C . ASN D 1 10 ? 39.399 28.426 36.579 1.000 115.994 8 ASN DDD C 1
ATOM 7316 O O . ASN D 1 10 ? 39.674 28.883 35.458 1.000 114.167 8 ASN DDD O 1
ATOM 7321 N N . GLU D 1 11 ? 38.208 27.920 36.911 1.000 117.835 9 GLU DDD N 1
ATOM 7322 C CA . GLU D 1 11 ? 37.065 27.901 35.959 1.000 117.702 9 GLU DDD CA 1
ATOM 7323 C C . GLU D 1 11 ? 36.703 29.351 35.612 1.000 114.136 9 GLU DDD C 1
ATOM 7324 O O . GLU D 1 11 ? 36.279 29.598 34.468 1.000 113.454 9 GLU DDD O 1
ATOM 7330 N N . ASP D 1 12 ? 36.932 30.283 36.540 1.000 111.985 10 ASP DDD N 1
ATOM 7331 C CA . ASP D 1 12 ? 36.702 31.733 36.309 1.000 108.654 10 ASP DDD CA 1
ATOM 7332 C C . ASP D 1 12 ? 37.607 32.244 35.181 1.000 106.404 10 ASP DDD C 1
ATOM 7333 O O . ASP D 1 12 ? 37.224 33.240 34.549 1.000 105.028 10 ASP DDD O 1
ATOM 7338 N N . LEU D 1 13 ? 38.738 31.586 34.900 1.000 106.561 11 LEU DDD N 1
ATOM 7339 C CA . LEU D 1 13 ? 39.623 31.985 33.771 1.000 104.399 11 LEU DDD CA 1
ATOM 7340 C C . LEU D 1 13 ? 38.865 31.878 32.448 1.000 103.729 11 LEU DDD C 1
ATOM 7341 O O . LEU D 1 13 ? 39.221 32.619 31.524 1.000 102.252 11 LEU DDD O 1
ATOM 7346 N N . ASN D 1 14 ? 37.852 31.016 32.362 1.000 105.003 12 ASN DDD N 1
ATOM 7347 C CA . ASN D 1 14 ? 37.037 30.871 31.127 1.000 104.460 12 ASN DDD CA 1
ATOM 7348 C C . ASN D 1 14 ? 36.288 32.179 30.834 1.000 101.166 12 ASN DDD C 1
ATOM 7349 O O . ASN D 1 14 ? 35.839 32.339 29.689 1.000 100.758 12 ASN DDD O 1
ATOM 7354 N N . LYS D 1 15 ? 36.175 33.086 31.807 1.000 98.606 13 LYS DDD N 1
ATOM 7355 C CA . LYS D 1 15 ? 35.318 34.293 31.685 1.000 96.262 13 LYS DDD CA 1
ATOM 7356 C C . LYS D 1 15 ? 36.137 35.503 31.224 1.000 92.084 13 LYS DDD C 1
ATOM 7357 O O . LYS D 1 15 ? 35.507 36.524 30.893 1.000 90.930 13 LYS DDD O 1
ATOM 7363 N N . LEU D 1 16 ? 37.470 35.413 31.195 1.000 89.428 14 LEU DDD N 1
ATOM 7364 C CA . LEU D 1 16 ? 38.327 36.557 30.783 1.000 85.834 14 LEU DDD CA 1
ATOM 7365 C C . LEU D 1 16 ? 38.122 36.838 29.299 1.000 83.761 14 LEU DDD C 1
ATOM 7366 O O . LEU D 1 16 ? 38.278 35.906 28.499 1.000 84.837 14 LEU DDD O 1
ATOM 7371 N N . ASN D 1 17 ? 37.813 38.086 28.965 1.000 80.743 15 ASN DDD N 1
ATOM 7372 C CA . ASN D 1 17 ? 37.671 38.545 27.563 1.000 79.362 15 ASN DDD CA 1
ATOM 7373 C C . ASN D 1 17 ? 38.008 40.033 27.506 1.000 77.206 15 ASN DDD C 1
ATOM 7374 O O . ASN D 1 17 ? 38.194 40.650 28.566 1.000 75.925 15 ASN DDD O 1
ATOM 7379 N N . ASP D 1 18 ? 38.025 40.591 26.303 1.000 76.735 16 ASP DDD N 1
ATOM 7380 C CA . ASP D 1 18 ? 38.409 42.001 26.059 1.000 75.642 16 ASP DDD CA 1
ATOM 7381 C C . ASP D 1 18 ? 37.302 42.960 26.503 1.000 75.391 16 ASP DDD C 1
ATOM 7382 O O . ASP D 1 18 ? 37.454 44.154 26.235 1.000 74.820 16 ASP DDD O 1
ATOM 7387 N N . ASN D 1 19 ? 36.237 42.488 27.158 1.000 76.194 17 ASN DDD N 1
ATOM 7388 C CA . ASN D 1 19 ? 35.162 43.386 27.659 1.000 76.168 17 ASN DDD CA 1
ATOM 7389 C C . ASN D 1 19 ? 35.338 43.681 29.149 1.000 75.595 17 ASN DDD C 1
ATOM 7390 O O . ASN D 1 19 ? 34.598 44.535 29.662 1.000 75.464 17 ASN DDD O 1
ATOM 7395 N N . ILE D 1 20 ? 36.270 43.023 29.834 1.000 75.350 18 ILE DDD N 1
ATOM 7396 C CA . ILE D 1 20 ? 36.409 43.192 31.308 1.000 75.236 18 ILE DDD CA 1
ATOM 7397 C C . ILE D 1 20 ? 37.210 44.468 31.563 1.000 74.009 18 ILE DDD C 1
ATOM 7398 O O . ILE D 1 20 ? 38.366 44.523 31.150 1.000 73.492 18 ILE DDD O 1
ATOM 7403 N N . HIS D 1 21 ? 36.596 45.479 32.175 1.000 74.459 19 HIS DDD N 1
ATOM 7404 C CA . HIS D 1 21 ? 37.277 46.751 32.528 1.000 73.822 19 HIS DDD CA 1
ATOM 7405 C C . HIS D 1 21 ? 37.547 46.788 34.030 1.000 74.132 19 HIS DDD C 1
ATOM 7406 O O . HIS D 1 21 ? 38.243 47.704 34.456 1.000 74.211 19 HIS DDD O 1
ATOM 7413 N N . THR D 1 22 ? 37.022 45.840 34.802 1.000 75.442 20 THR DDD N 1
ATOM 7414 C CA . THR D 1 22 ? 37.294 45.737 36.258 1.000 75.641 20 THR DDD CA 1
ATOM 7415 C C . THR D 1 22 ? 37.575 44.278 36.603 1.000 76.548 20 THR DDD C 1
ATOM 7416 O O . THR D 1 22 ? 36.708 43.430 36.325 1.000 77.953 20 THR DDD O 1
ATOM 7420 N N . LEU D 1 23 ? 38.730 44.006 37.205 1.000 76.269 21 LEU DDD N 1
ATOM 7421 C CA . LEU D 1 23 ? 39.219 42.622 37.414 1.000 77.619 21 LEU DDD CA 1
ATOM 7422 C C . LEU D 1 23 ? 39.760 42.453 38.835 1.000 78.571 21 LEU DDD C 1
ATOM 7423 O O . LEU D 1 23 ? 40.239 43.426 39.438 1.000 76.481 21 LEU DDD O 1
ATOM 7428 N N . THR D 1 24 ? 39.651 41.234 39.346 1.000 81.760 22 THR DDD N 1
ATOM 7429 C CA . THR D 1 24 ? 40.156 40.833 40.674 1.000 83.837 22 THR DDD CA 1
ATOM 7430 C C . THR D 1 24 ? 40.676 39.401 40.586 1.000 86.811 22 THR DDD C 1
ATOM 7431 O O . THR D 1 24 ? 39.898 38.505 40.190 1.000 87.958 22 THR DDD O 1
ATOM 7435 N N . ILE D 1 25 ? 41.943 39.209 40.954 1.000 88.353 23 ILE DDD N 1
ATOM 7436 C CA . ILE D 1 25 ? 42.562 37.861 41.027 1.000 91.298 23 ILE DDD CA 1
ATOM 7437 C C . ILE D 1 25 ? 42.517 37.410 42.485 1.000 94.354 23 ILE DDD C 1
ATOM 7438 O O . ILE D 1 25 ? 43.101 38.096 43.342 1.000 93.655 23 ILE DDD O 1
ATOM 7443 N N . GLY D 1 26 ? 41.830 36.292 42.728 1.000 98.495 24 GLY DDD N 1
ATOM 7444 C CA . GLY D 1 26 ? 41.598 35.716 44.063 1.000 101.935 24 GLY DDD CA 1
ATOM 7445 C C . GLY D 1 26 ? 42.655 34.695 44.428 1.000 105.389 24 GLY DDD C 1
ATOM 7446 O O . GLY D 1 26 ? 43.581 34.471 43.632 1.000 105.236 24 GLY DDD O 1
ATOM 7447 N N . ALA D 1 27 ? 42.502 34.076 45.595 1.000 109.639 25 ALA DDD N 1
ATOM 7448 C CA . ALA D 1 27 ? 43.484 33.154 46.202 1.000 113.714 25 ALA DDD CA 1
ATOM 7449 C C . ALA D 1 27 ? 43.702 31.934 45.303 1.000 117.215 25 ALA DDD C 1
ATOM 7450 O O . ALA D 1 27 ? 44.837 31.765 44.826 1.000 117.521 25 ALA DDD O 1
ATOM 7452 N N . ASN D 1 28 ? 42.652 31.137 45.063 1.000 120.824 26 ASN DDD N 1
ATOM 7453 C CA . ASN D 1 28 ? 42.748 29.787 44.437 1.000 124.935 26 ASN DDD CA 1
ATOM 7454 C C . ASN D 1 28 ? 43.165 29.888 42.961 1.000 123.990 26 ASN DDD C 1
ATOM 7455 O O . ASN D 1 28 ? 43.295 28.825 42.320 1.000 126.316 26 ASN DDD O 1
ATOM 7460 N N . PHE D 1 29 ? 43.369 31.099 42.429 1.000 121.260 27 PHE DDD N 1
ATOM 7461 C CA . PHE D 1 29 ? 43.945 31.325 41.076 1.000 119.517 27 PHE DDD CA 1
ATOM 7462 C C . PHE D 1 29 ? 45.345 30.699 41.015 1.000 120.989 27 PHE DDD C 1
ATOM 7463 O O . PHE D 1 29 ? 46.238 31.129 41.778 1.000 120.766 27 PHE DDD O 1
ATOM 7471 N N . ASN D 1 30 ? 45.527 29.705 40.142 1.000 122.122 28 ASN DDD N 1
ATOM 7472 C CA . ASN D 1 30 ? 46.790 28.931 40.020 1.000 123.715 28 ASN DDD CA 1
ATOM 7473 C C . ASN D 1 30 ? 47.227 28.908 38.551 1.000 122.466 28 ASN DDD C 1
ATOM 7474 O O . ASN D 1 30 ? 46.942 27.911 37.853 1.000 124.229 28 ASN DDD O 1
ATOM 7479 N N . GLN D 1 31 ? 47.883 29.973 38.092 1.000 119.463 29 GLN DDD N 1
ATOM 7480 C CA . GLN D 1 31 ? 48.387 30.081 36.696 1.000 118.202 29 GLN DDD CA 1
ATOM 7481 C C . GLN D 1 31 ? 49.657 30.923 36.693 1.000 117.052 29 GLN DDD C 1
ATOM 7482 O O . GLN D 1 31 ? 49.858 31.737 37.592 1.000 115.466 29 GLN DDD O 1
ATOM 7488 N N . PRO D 1 32 ? 50.551 30.743 35.694 1.000 117.539 30 PRO DDD N 1
ATOM 7489 C CA . PRO D 1 32 ? 51.684 31.649 35.513 1.000 116.628 30 PRO DDD CA 1
ATOM 7490 C C . PRO D 1 32 ? 51.202 33.006 34.981 1.000 113.084 30 PRO DDD C 1
ATOM 7491 O O . PRO D 1 32 ? 50.664 33.055 33.890 1.000 112.484 30 PRO DDD O 1
ATOM 7495 N N . ILE D 1 33 ? 51.387 34.066 35.766 1.000 111.548 31 ILE DDD N 1
ATOM 7496 C CA . ILE D 1 33 ? 50.839 35.417 35.449 1.000 108.996 31 ILE DDD CA 1
ATOM 7497 C C . ILE D 1 33 ? 51.426 35.907 34.121 1.000 108.227 31 ILE DDD C 1
ATOM 7498 O O . ILE D 1 33 ? 50.703 36.598 33.376 1.000 106.208 31 ILE DDD O 1
ATOM 7503 N N . GLU D 1 34 ? 52.664 35.526 33.808 1.000 110.087 32 GLU DDD N 1
ATOM 7504 C CA . GLU D 1 34 ? 53.335 35.912 32.539 1.000 110.262 32 GLU DDD CA 1
ATOM 7505 C C . GLU D 1 34 ? 52.507 35.430 31.343 1.000 109.680 32 GLU DDD C 1
ATOM 7506 O O . GLU D 1 34 ? 52.637 36.035 30.273 1.000 109.000 32 GLU DDD O 1
ATOM 7512 N N . HIS D 1 35 ? 51.691 34.385 31.516 1.000 110.087 33 HIS DDD N 1
ATOM 7513 C CA . HIS D 1 35 ? 50.901 33.752 30.426 1.000 109.686 33 HIS DDD CA 1
ATOM 7514 C C . HIS D 1 35 ? 49.411 34.031 30.630 1.000 107.183 33 HIS DDD C 1
ATOM 7515 O O . HIS D 1 35 ? 48.591 33.140 30.354 1.000 108.324 33 HIS DDD O 1
ATOM 7522 N N . ILE D 1 36 ? 49.066 35.235 31.074 1.000 103.868 34 ILE DDD N 1
ATOM 7523 C CA . ILE D 1 36 ? 47.647 35.665 31.199 1.000 101.676 34 ILE DDD CA 1
ATOM 7524 C C . ILE D 1 36 ? 47.389 36.730 30.140 1.000 99.142 34 ILE DDD C 1
ATOM 7525 O O . ILE D 1 36 ? 48.135 37.720 30.100 1.000 97.610 34 ILE DDD O 1
ATOM 7530 N N . LYS D 1 37 ? 46.364 36.519 29.320 1.000 98.749 35 LYS DDD N 1
ATOM 7531 C CA . LYS D 1 37 ? 45.934 37.511 28.311 1.000 97.041 35 LYS DDD CA 1
ATOM 7532 C C . LYS D 1 37 ? 45.070 38.550 29.028 1.000 94.151 35 LYS DDD C 1
ATOM 7533 O O . LYS D 1 37 ? 43.909 38.246 29.371 1.000 94.028 35 LYS DDD O 1
ATOM 7539 N N . TRP D 1 38 ? 45.632 39.734 29.250 1.000 91.320 36 TRP DDD N 1
ATOM 7540 C CA . TRP D 1 38 ? 44.938 40.856 29.924 1.000 88.426 36 TRP DDD CA 1
ATOM 7541 C C . TRP D 1 38 ? 43.955 41.491 28.949 1.000 87.303 36 TRP DDD C 1
ATOM 7542 O O . TRP D 1 38 ? 44.236 41.611 27.757 1.000 86.381 36 TRP DDD O 1
ATOM 7553 N N . PRO D 1 39 ? 42.764 41.903 29.430 1.000 86.430 37 PRO DDD N 1
ATOM 7554 C CA . PRO D 1 39 ? 41.775 42.550 28.573 1.000 85.756 37 PRO DDD CA 1
ATOM 7555 C C . PRO D 1 39 ? 42.244 43.911 28.039 1.000 84.687 37 PRO DDD C 1
ATOM 7556 O O . PRO D 1 39 ? 42.878 44.649 28.753 1.000 83.091 37 PRO DDD O 1
ATOM 7560 N N . LYS D 1 40 ? 41.896 44.193 26.782 1.000 85.657 38 LYS DDD N 1
ATOM 7561 C CA . LYS D 1 40 ? 42.150 45.479 26.081 1.000 85.583 38 LYS DDD CA 1
ATOM 7562 C C . LYS D 1 40 ? 41.569 46.653 26.879 1.000 83.994 38 LYS DDD C 1
ATOM 7563 O O . LYS D 1 40 ? 42.165 47.732 26.832 1.000 83.677 38 LYS DDD O 1
ATOM 7569 N N . LEU D 1 41 ? 40.438 46.468 27.560 1.000 82.995 39 LEU DDD N 1
ATOM 7570 C CA . LEU D 1 41 ? 39.710 47.587 28.213 1.000 82.108 39 LEU DDD CA 1
ATOM 7571 C C . LEU D 1 41 ? 40.111 47.735 29.683 1.000 80.393 39 LEU DDD C 1
ATOM 7572 O O . LEU D 1 41 ? 39.532 48.633 30.344 1.000 80.128 39 LEU DDD O 1
ATOM 7577 N N . LEU D 1 42 ? 41.035 46.907 30.187 1.000 78.496 40 LEU DDD N 1
ATOM 7578 C CA . LEU D 1 42 ? 41.233 46.778 31.650 1.000 77.095 40 LEU DDD CA 1
ATOM 7579 C C . LEU D 1 42 ? 41.525 48.155 32.249 1.000 75.288 40 LEU DDD C 1
ATOM 7580 O O . LEU D 1 42 ? 42.432 48.840 31.778 1.000 74.133 40 LEU DDD O 1
ATOM 7585 N N . THR D 1 43 ? 40.746 48.542 33.251 1.000 74.591 41 THR DDD N 1
ATOM 7586 C CA . THR D 1 43 ? 40.741 49.913 33.812 1.000 73.420 41 THR DDD CA 1
ATOM 7587 C C . THR D 1 43 ? 41.056 49.866 35.306 1.000 72.271 41 THR DDD C 1
ATOM 7588 O O . THR D 1 43 ? 41.678 50.799 35.793 1.000 71.253 41 THR DDD O 1
ATOM 7592 N N . THR D 1 44 ? 40.584 48.849 36.016 1.000 72.492 42 THR DDD N 1
ATOM 7593 C CA . THR D 1 44 ? 40.829 48.692 37.466 1.000 72.708 42 THR DDD CA 1
ATOM 7594 C C . THR D 1 44 ? 41.267 47.254 37.721 1.000 73.310 42 THR DDD C 1
ATOM 7595 O O . THR D 1 44 ? 40.635 46.340 37.182 1.000 74.087 42 THR DDD O 1
ATOM 7599 N N . LEU D 1 45 ? 42.312 47.075 38.520 1.000 73.266 43 LEU DDD N 1
ATOM 7600 C CA . LEU D 1 45 ? 42.857 45.738 38.847 1.000 74.392 43 LEU DDD CA 1
ATOM 7601 C C . LEU D 1 45 ? 43.157 45.675 40.341 1.000 75.116 43 LEU DDD C 1
ATOM 7602 O O . LEU D 1 45 ? 43.619 46.672 40.911 1.000 74.210 43 LEU DDD O 1
ATOM 7607 N N . THR D 1 46 ? 42.871 44.533 40.946 1.000 77.114 44 THR DDD N 1
ATOM 7608 C CA . THR D 1 46 ? 43.031 44.308 42.395 1.000 78.412 44 THR DDD CA 1
ATOM 7609 C C . THR D 1 46 ? 43.469 42.866 42.617 1.000 81.028 44 THR DDD C 1
ATOM 7610 O O . THR D 1 46 ? 42.803 41.958 42.107 1.000 81.881 44 THR DDD O 1
ATOM 7614 N N . PHE D 1 47 ? 44.551 42.680 43.364 1.000 82.872 45 PHE DDD N 1
ATOM 7615 C CA . PHE D 1 47 ? 45.012 41.354 43.834 1.000 85.782 45 PHE DDD CA 1
ATOM 7616 C C . PHE D 1 47 ? 44.535 41.181 45.272 1.000 88.647 45 PHE DDD C 1
ATOM 7617 O O . PHE D 1 47 ? 44.607 42.140 46.052 1.000 87.676 45 PHE DDD O 1
ATOM 7625 N N . GLU D 1 48 ? 44.048 39.994 45.610 1.000 93.463 46 GLU DDD N 1
ATOM 7626 C CA . GLU D 1 48 ? 43.371 39.759 46.909 1.000 97.636 46 GLU DDD CA 1
ATOM 7627 C C . GLU D 1 48 ? 44.373 39.269 47.964 1.000 100.922 46 GLU DDD C 1
ATOM 7628 O O . GLU D 1 48 ? 45.601 39.310 47.713 1.000 100.744 46 GLU DDD O 1
ATOM 7634 N N . TRP D 1 49 ? 43.843 38.865 49.121 1.000 104.646 47 TRP DDD N 1
ATOM 7635 C CA . TRP D 1 49 ? 44.586 38.521 50.363 1.000 107.660 47 TRP DDD CA 1
ATOM 7636 C C . TRP D 1 49 ? 45.755 37.568 50.076 1.000 108.794 47 TRP DDD C 1
ATOM 7637 O O . TRP D 1 49 ? 46.782 37.733 50.724 1.000 109.610 47 TRP DDD O 1
ATOM 7648 N N . TYR D 1 50 ? 45.622 36.596 49.173 1.000 109.039 48 TYR DDD N 1
ATOM 7649 C CA . TYR D 1 50 ? 46.576 35.459 49.092 1.000 110.743 48 TYR DDD CA 1
ATOM 7650 C C . TYR D 1 50 ? 47.346 35.455 47.768 1.000 108.111 48 TYR DDD C 1
ATOM 7651 O O . TYR D 1 50 ? 47.803 34.375 47.363 1.000 109.893 48 TYR DDD O 1
ATOM 7660 N N . PHE D 1 51 ? 47.515 36.602 47.111 1.000 103.648 49 PHE DDD N 1
ATOM 7661 C CA . PHE D 1 51 ? 48.281 36.665 45.840 1.000 101.567 49 PHE DDD CA 1
ATOM 7662 C C . PHE D 1 51 ? 49.728 37.050 46.136 1.000 101.261 49 PHE DDD C 1
ATOM 7663 O O . PHE D 1 51 ? 49.968 38.068 46.822 1.000 100.205 49 PHE DDD O 1
ATOM 7671 N N . ASP D 1 52 ? 50.660 36.253 45.615 1.000 102.385 50 ASP DDD N 1
ATOM 7672 C CA . ASP D 1 52 ? 52.118 36.518 45.688 1.000 102.251 50 ASP DDD CA 1
ATOM 7673 C C . ASP D 1 52 ? 52.802 35.775 44.539 1.000 102.904 50 ASP DDD C 1
ATOM 7674 O O . ASP D 1 52 ? 53.023 34.560 44.675 1.000 106.407 50 ASP DDD O 1
ATOM 7679 N N . GLN D 1 53 ? 53.098 36.481 43.448 1.000 99.837 51 GLN DDD N 1
ATOM 7680 C CA . GLN D 1 53 ? 53.780 35.917 42.257 1.000 100.284 51 GLN DDD CA 1
ATOM 7681 C C . GLN D 1 53 ? 54.639 37.007 41.631 1.000 98.102 51 GLN DDD C 1
ATOM 7682 O O . GLN D 1 53 ? 54.318 38.186 41.736 1.000 94.703 51 GLN DDD O 1
ATOM 7688 N N . PRO D 1 54 ? 55.773 36.650 40.991 1.000 99.920 52 PRO DDD N 1
ATOM 7689 C CA . PRO D 1 54 ? 56.641 37.643 40.362 1.000 98.871 52 PRO DDD CA 1
ATOM 7690 C C . PRO D 1 54 ? 55.918 38.355 39.213 1.000 95.731 52 PRO DDD C 1
ATOM 7691 O O . PRO D 1 54 ? 55.281 37.696 38.426 1.000 95.595 52 PRO DDD O 1
ATOM 7695 N N . ILE D 1 55 ? 56.047 39.675 39.138 1.000 93.520 53 ILE DDD N 1
ATOM 7696 C CA . ILE D 1 55 ? 55.340 40.495 38.116 1.000 91.226 53 ILE DDD CA 1
ATOM 7697 C C . ILE D 1 55 ? 56.335 41.358 37.336 1.000 91.495 53 ILE DDD C 1
ATOM 7698 O O . ILE D 1 55 ? 55.874 42.234 36.588 1.000 89.348 53 ILE DDD O 1
ATOM 7703 N N . GLU D 1 56 ? 57.641 41.136 37.489 1.000 94.461 54 GLU DDD N 1
ATOM 7704 C CA . GLU D 1 56 ? 58.667 41.983 36.820 1.000 95.291 54 GLU DDD CA 1
ATOM 7705 C C . GLU D 1 56 ? 58.653 41.701 35.312 1.000 95.949 54 GLU DDD C 1
ATOM 7706 O O . GLU D 1 56 ? 58.842 42.648 34.543 1.000 95.187 54 GLU DDD O 1
ATOM 7712 N N . ASN D 1 57 ? 58.403 40.461 34.901 1.000 97.719 55 ASN DDD N 1
ATOM 7713 C CA . ASN D 1 57 ? 58.414 40.064 33.467 1.000 99.047 55 ASN DDD CA 1
ATOM 7714 C C . ASN D 1 57 ? 56.969 40.022 32.957 1.000 96.320 55 ASN DDD C 1
ATOM 7715 O O . ASN D 1 57 ? 56.717 39.382 31.925 1.000 96.485 55 ASN DDD O 1
ATOM 7720 N N . VAL D 1 58 ? 56.054 40.697 33.652 1.000 93.907 56 VAL DDD N 1
ATOM 7721 C CA . VAL D 1 58 ? 54.614 40.749 33.277 1.000 91.491 56 VAL DDD CA 1
ATOM 7722 C C . VAL D 1 58 ? 54.328 42.127 32.699 1.000 89.091 56 VAL DDD C 1
ATOM 7723 O O . VAL D 1 58 ? 54.725 43.110 33.317 1.000 89.113 56 VAL DDD O 1
ATOM 7727 N N . LYS D 1 59 ? 53.679 42.182 31.547 1.000 88.249 57 LYS DDD N 1
ATOM 7728 C CA . LYS D 1 59 ? 53.338 43.466 30.892 1.000 87.047 57 LYS DDD CA 1
ATOM 7729 C C . LYS D 1 59 ? 51.831 43.700 31.035 1.000 84.574 57 LYS DDD C 1
ATOM 7730 O O . LYS D 1 59 ? 51.052 43.071 30.295 1.000 84.441 57 LYS DDD O 1
ATOM 7736 N N . LEU D 1 60 ? 51.443 44.570 31.963 1.000 82.305 58 LEU DDD N 1
ATOM 7737 C CA . LEU D 1 60 ? 50.026 44.943 32.180 1.000 80.369 58 LEU DDD CA 1
ATOM 7738 C C . LEU D 1 60 ? 49.627 45.946 31.106 1.000 79.672 58 LEU DDD C 1
ATOM 7739 O O . LEU D 1 60 ? 50.487 46.668 30.590 1.000 80.529 58 LEU DDD O 1
ATOM 7744 N N . PRO D 1 61 ? 48.323 46.003 30.749 1.000 78.025 59 PRO DDD N 1
ATOM 7745 C CA . PRO D 1 61 ? 47.835 46.882 29.692 1.000 77.276 59 PRO DDD CA 1
ATOM 7746 C C . PRO D 1 61 ? 47.988 48.364 30.054 1.000 76.606 59 PRO DDD C 1
ATOM 7747 O O . PRO D 1 61 ? 47.781 48.726 31.201 1.000 75.678 59 PRO DDD O 1
ATOM 7751 N N . ASP D 1 62 ? 48.297 49.192 29.059 1.000 77.321 60 ASP DDD N 1
ATOM 7752 C CA . ASP D 1 62 ? 48.428 50.663 29.234 1.000 77.512 60 ASP DDD CA 1
ATOM 7753 C C . ASP D 1 62 ? 47.088 51.274 29.647 1.000 76.656 60 ASP DDD C 1
ATOM 7754 O O . ASP D 1 62 ? 47.101 52.418 30.090 1.000 76.439 60 ASP DDD O 1
ATOM 7759 N N . SER D 1 63 ? 45.990 50.531 29.498 1.000 77.004 61 SER DDD N 1
ATOM 7760 C CA . SER D 1 63 ? 44.605 50.975 29.805 1.000 76.564 61 SER DDD CA 1
ATOM 7761 C C . SER D 1 63 ? 44.425 51.162 31.312 1.000 75.906 61 SER DDD C 1
ATOM 7762 O O . SER D 1 63 ? 43.510 51.900 31.708 1.000 76.153 61 SER DDD O 1
ATOM 7765 N N . LEU D 1 64 ? 45.235 50.472 32.117 1.000 75.559 62 LEU DDD N 1
ATOM 7766 C CA . LEU D 1 64 ? 45.020 50.342 33.579 1.000 75.222 62 LEU DDD CA 1
ATOM 7767 C C . LEU D 1 64 ? 45.290 51.692 34.251 1.000 75.015 62 LEU DDD C 1
ATOM 7768 O O . LEU D 1 64 ? 46.389 52.235 34.080 1.000 76.372 62 LEU DDD O 1
ATOM 7773 N N . THR D 1 65 ? 44.314 52.224 34.978 1.000 74.709 63 THR DDD N 1
ATOM 7774 C CA . THR D 1 65 ? 44.431 53.521 35.692 1.000 74.430 63 THR DDD CA 1
ATOM 7775 C C . THR D 1 65 ? 44.519 53.274 37.194 1.000 73.614 63 THR DDD C 1
ATOM 7776 O O . THR D 1 65 ? 45.171 54.064 37.884 1.000 73.990 63 THR DDD O 1
ATOM 7780 N N . THR D 1 66 ? 43.855 52.236 37.686 1.000 72.961 64 THR DDD N 1
ATOM 7781 C CA . THR D 1 66 ? 43.769 51.946 39.135 1.000 72.546 64 THR DDD CA 1
ATOM 7782 C C . THR D 1 66 ? 44.302 50.540 39.371 1.000 72.490 64 THR DDD C 1
ATOM 7783 O O . THR D 1 66 ? 43.789 49.602 38.755 1.000 72.995 64 THR DDD O 1
ATOM 7787 N N . LEU D 1 67 ? 45.294 50.418 40.243 1.000 72.557 65 LEU DDD N 1
ATOM 7788 C CA . LEU D 1 67 ? 45.979 49.130 40.517 1.000 73.411 65 LEU DDD CA 1
ATOM 7789 C C . LEU D 1 67 ? 46.157 48.996 42.026 1.000 73.639 65 LEU DDD C 1
ATOM 7790 O O . LEU D 1 67 ? 46.611 49.959 42.656 1.000 73.519 65 LEU DDD O 1
ATOM 7795 N N . THR D 1 68 ? 45.778 47.849 42.578 1.000 74.408 66 THR DDD N 1
ATOM 7796 C CA . THR D 1 68 ? 45.828 47.593 44.035 1.000 75.230 66 THR DDD CA 1
ATOM 7797 C C . THR D 1 68 ? 46.475 46.235 44.295 1.000 76.996 66 THR DDD C 1
ATOM 7798 O O . THR D 1 68 ? 45.993 45.238 43.741 1.000 78.253 66 THR DDD O 1
ATOM 7802 N N . PHE D 1 69 ? 47.506 46.212 45.138 1.000 77.565 67 PHE DDD N 1
ATOM 7803 C CA . PHE D 1 69 ? 48.169 44.969 45.607 1.000 79.322 67 PHE DDD CA 1
ATOM 7804 C C . PHE D 1 69 ? 47.604 44.588 46.977 1.000 81.200 67 PHE DDD C 1
ATOM 7805 O O . PHE D 1 69 ? 47.220 45.473 47.760 1.000 80.668 67 PHE DDD O 1
ATOM 7813 N N . GLY D 1 70 ? 47.564 43.286 47.253 1.000 84.106 68 GLY DDD N 1
ATOM 7814 C CA . GLY D 1 70 ? 46.829 42.707 48.393 1.000 86.033 68 GLY DDD CA 1
ATOM 7815 C C . GLY D 1 70 ? 47.710 42.478 49.605 1.000 87.885 68 GLY DDD C 1
ATOM 7816 O O . GLY D 1 70 ? 48.847 42.991 49.644 1.000 87.516 68 GLY DDD O 1
ATOM 7817 N N . TYR D 1 71 ? 47.185 41.722 50.567 1.000 90.209 69 TYR DDD N 1
ATOM 7818 C CA . TYR D 1 71 ? 47.807 41.472 51.889 1.000 92.072 69 TYR DDD CA 1
ATOM 7819 C C . TYR D 1 71 ? 49.160 40.778 51.698 1.000 93.507 69 TYR DDD C 1
ATOM 7820 O O . TYR D 1 71 ? 50.140 41.212 52.307 1.000 93.575 69 TYR DDD O 1
ATOM 7829 N N . SER D 1 72 ? 49.215 39.736 50.869 1.000 94.602 70 SER DDD N 1
ATOM 7830 C CA . SER D 1 72 ? 50.356 38.784 50.820 1.000 97.002 70 SER DDD CA 1
ATOM 7831 C C . SER D 1 72 ? 51.341 39.129 49.702 1.000 95.310 70 SER DDD C 1
ATOM 7832 O O . SER D 1 72 ? 52.306 38.363 49.527 1.000 97.293 70 SER DDD O 1
ATOM 7835 N N . PHE D 1 73 ? 51.132 40.216 48.961 1.000 91.928 71 PHE DDD N 1
ATOM 7836 C CA . PHE D 1 73 ? 52.023 40.545 47.822 1.000 90.681 71 PHE DDD CA 1
ATOM 7837 C C . PHE D 1 73 ? 53.345 41.077 48.368 1.000 90.980 71 PHE DDD C 1
ATOM 7838 O O . PHE D 1 73 ? 53.345 42.074 49.110 1.000 89.640 71 PHE DDD O 1
ATOM 7846 N N . ASN D 1 74 ? 54.439 40.409 48.011 1.000 93.019 72 ASN DDD N 1
ATOM 7847 C CA . ASN D 1 74 ? 55.817 40.870 48.316 1.000 93.930 72 ASN DDD CA 1
ATOM 7848 C C . ASN D 1 74 ? 56.758 40.328 47.240 1.000 95.113 72 ASN DDD C 1
ATOM 7849 O O . ASN D 1 74 ? 57.203 39.167 47.358 1.000 98.457 72 ASN DDD O 1
ATOM 7854 N N . GLN D 1 75 ? 57.005 41.130 46.205 1.000 92.787 73 GLN DDD N 1
ATOM 7855 C CA . GLN D 1 75 ? 57.876 40.756 45.067 1.000 93.536 73 GLN DDD CA 1
ATOM 7856 C C . GLN D 1 75 ? 58.610 41.999 44.590 1.000 91.840 73 GLN DDD C 1
ATOM 7857 O O . GLN D 1 75 ? 58.131 43.114 44.783 1.000 88.912 73 GLN DDD O 1
ATOM 7863 N N . PRO D 1 76 ? 59.801 41.839 43.974 1.000 93.574 74 PRO DDD N 1
ATOM 7864 C CA . PRO D 1 76 ? 60.505 42.961 43.355 1.000 92.494 74 PRO DDD CA 1
ATOM 7865 C C . PRO D 1 76 ? 59.661 43.614 42.250 1.000 89.191 74 PRO DDD C 1
ATOM 7866 O O . PRO D 1 76 ? 59.009 42.909 41.496 1.000 88.837 74 PRO DDD O 1
ATOM 7870 N N . ILE D 1 77 ? 59.691 44.943 42.179 1.000 86.880 75 ILE DDD N 1
ATOM 7871 C CA . ILE D 1 77 ? 58.896 45.724 41.189 1.000 84.166 75 ILE DDD CA 1
ATOM 7872 C C . ILE D 1 77 ? 59.773 46.751 40.469 1.000 84.271 75 ILE DDD C 1
ATOM 7873 O O . ILE D 1 77 ? 59.215 47.502 39.658 1.000 82.188 75 ILE DDD O 1
ATOM 7878 N N . GLU D 1 78 ? 61.077 46.815 40.750 1.000 86.417 76 GLU DDD N 1
ATOM 7879 C CA . GLU D 1 78 ? 61.954 47.860 40.160 1.000 86.906 76 GLU DDD CA 1
ATOM 7880 C C . GLU D 1 78 ? 62.063 47.644 38.646 1.000 87.462 76 GLU DDD C 1
ATOM 7881 O O . GLU D 1 78 ? 62.241 48.636 37.930 1.000 86.922 76 GLU DDD O 1
ATOM 7887 N N . LYS D 1 79 ? 61.932 46.406 38.167 1.000 88.653 77 LYS DDD N 1
ATOM 7888 C CA . LYS D 1 79 ? 62.093 46.090 36.723 1.000 89.790 77 LYS DDD CA 1
ATOM 7889 C C . LYS D 1 79 ? 60.727 46.056 36.025 1.000 87.119 77 LYS DDD C 1
ATOM 7890 O O . LYS D 1 79 ? 60.691 45.765 34.815 1.000 86.785 77 LYS DDD O 1
ATOM 7896 N N . VAL D 1 80 ? 59.642 46.358 36.738 1.000 85.551 78 VAL DDD N 1
ATOM 7897 C CA . VAL D 1 80 ? 58.260 46.281 36.177 1.000 83.826 78 VAL DDD CA 1
ATOM 7898 C C . VAL D 1 80 ? 58.105 47.350 35.096 1.000 83.155 78 VAL DDD C 1
ATOM 7899 O O . VAL D 1 80 ? 58.587 48.482 35.283 1.000 82.964 78 VAL DDD O 1
ATOM 7903 N N . LYS D 1 81 ? 57.444 46.984 34.003 1.000 83.099 79 LYS DDD N 1
ATOM 7904 C CA . LYS D 1 81 ? 57.080 47.921 32.918 1.000 82.955 79 LYS DDD CA 1
ATOM 7905 C C . LYS D 1 81 ? 55.637 48.372 33.180 1.000 80.746 79 LYS DDD C 1
ATOM 7906 O O . LYS D 1 81 ? 54.685 47.645 32.804 1.000 79.962 79 LYS DDD O 1
ATOM 7912 N N . TRP D 1 82 ? 55.478 49.516 33.843 1.000 79.673 80 TRP DDD N 1
ATOM 7913 C CA . TRP D 1 82 ? 54.158 49.999 34.329 1.000 77.363 80 TRP DDD CA 1
ATOM 7914 C C . TRP D 1 82 ? 53.317 50.463 33.149 1.000 76.896 80 TRP DDD C 1
ATOM 7915 O O . TRP D 1 82 ? 53.858 50.884 32.127 1.000 77.622 80 TRP DDD O 1
ATOM 7926 N N . PRO D 1 83 ? 51.968 50.397 33.265 1.000 76.048 81 PRO DDD N 1
ATOM 7927 C CA . PRO D 1 83 ? 51.075 50.995 32.272 1.000 75.207 81 PRO DDD CA 1
ATOM 7928 C C . PRO D 1 83 ? 51.295 52.508 32.153 1.000 75.168 81 PRO DDD C 1
ATOM 7929 O O . PRO D 1 83 ? 51.534 53.156 33.158 1.000 74.541 81 PRO DDD O 1
ATOM 7933 N N . LYS D 1 84 ? 51.196 53.036 30.936 1.000 75.891 82 LYS DDD N 1
ATOM 7934 C CA . LYS D 1 84 ? 51.540 54.447 30.622 1.000 76.763 82 LYS DDD CA 1
ATOM 7935 C C . LYS D 1 84 ? 50.420 55.389 31.079 1.000 75.723 82 LYS DDD C 1
ATOM 7936 O O . LYS D 1 84 ? 50.578 56.604 30.890 1.000 75.956 82 LYS DDD O 1
ATOM 7942 N N . THR D 1 85 ? 49.331 54.873 31.650 1.000 74.707 83 THR DDD N 1
ATOM 7943 C CA . THR D 1 85 ? 48.198 55.715 32.115 1.000 74.454 83 THR DDD CA 1
ATOM 7944 C C . THR D 1 85 ? 47.847 55.408 33.571 1.000 73.449 83 THR DDD C 1
ATOM 7945 O O . THR D 1 85 ? 46.769 55.884 34.026 1.000 72.843 83 THR DDD O 1
ATOM 7949 N N . LEU D 1 86 ? 48.702 54.671 34.285 1.000 72.794 84 LEU DDD N 1
ATOM 7950 C CA . LEU D 1 86 ? 48.451 54.355 35.712 1.000 72.240 84 LEU DDD CA 1
ATOM 7951 C C . LEU D 1 86 ? 48.450 55.658 36.510 1.000 72.327 84 LEU DDD C 1
ATOM 7952 O O . LEU D 1 86 ? 49.350 56.487 36.309 1.000 71.958 84 LEU DDD O 1
ATOM 7957 N N . ALA D 1 87 ? 47.436 55.834 37.360 1.000 72.698 85 ALA DDD N 1
ATOM 7958 C CA . ALA D 1 87 ? 47.216 57.066 38.147 1.000 72.820 85 ALA DDD CA 1
ATOM 7959 C C . ALA D 1 87 ? 47.091 56.751 39.639 1.000 72.796 85 ALA DDD C 1
ATOM 7960 O O . ALA D 1 87 ? 47.481 57.599 40.439 1.000 73.073 85 ALA DDD O 1
ATOM 7962 N N . PHE D 1 88 ? 46.529 55.604 40.007 1.000 73.624 86 PHE DDD N 1
ATOM 7963 C CA . PHE D 1 88 ? 46.225 55.267 41.420 1.000 74.439 86 PHE DDD CA 1
ATOM 7964 C C . PHE D 1 88 ? 46.876 53.928 41.737 1.000 74.163 86 PHE DDD C 1
ATOM 7965 O O . PHE D 1 88 ? 46.483 52.906 41.148 1.000 74.904 86 PHE DDD O 1
ATOM 7973 N N . LEU D 1 89 ? 47.845 53.941 42.645 1.000 73.820 87 LEU DDD N 1
ATOM 7974 C CA . LEU D 1 89 ? 48.621 52.732 43.011 1.000 73.754 87 LEU DDD CA 1
ATOM 7975 C C . LEU D 1 89 ? 48.518 52.510 44.518 1.000 73.296 87 LEU DDD C 1
ATOM 7976 O O . LEU D 1 89 ? 48.715 53.473 45.281 1.000 73.149 87 LEU DDD O 1
ATOM 7981 N N . THR D 1 90 ? 48.203 51.284 44.919 1.000 73.097 88 THR DDD N 1
ATOM 7982 C CA . THR D 1 90 ? 48.009 50.921 46.340 1.000 73.335 88 THR DDD CA 1
ATOM 7983 C C . THR D 1 90 ? 48.783 49.647 46.637 1.000 74.044 88 THR DDD C 1
ATOM 7984 O O . THR D 1 90 ? 48.600 48.668 45.907 1.000 74.514 88 THR DDD O 1
ATOM 7988 N N . PHE D 1 91 ? 49.585 49.674 47.695 1.000 74.321 89 PHE DDD N 1
ATOM 7989 C CA . PHE D 1 91 ? 50.346 48.498 48.181 1.000 76.001 89 PHE DDD CA 1
ATOM 7990 C C . PHE D 1 91 ? 49.682 47.945 49.443 1.000 77.480 89 PHE DDD C 1
ATOM 7991 O O . PHE D 1 91 ? 48.999 48.682 50.179 1.000 76.968 89 PHE DDD O 1
ATOM 7999 N N . GLY D 1 92 ? 49.899 46.656 49.690 1.000 79.942 90 GLY DDD N 1
ATOM 8000 C CA . GLY D 1 92 ? 49.287 45.920 50.808 1.000 81.921 90 GLY DDD CA 1
ATOM 8001 C C . GLY D 1 92 ? 50.196 45.859 52.021 1.000 83.738 90 GLY DDD C 1
ATOM 8002 O O . GLY D 1 92 ? 51.096 46.715 52.162 1.000 83.102 90 GLY DDD O 1
ATOM 8003 N N . TYR D 1 93 ? 49.971 44.856 52.866 1.000 86.434 91 TYR DDD N 1
ATOM 8004 C CA . TYR D 1 93 ? 50.585 44.724 54.209 1.000 88.659 91 TYR DDD CA 1
ATOM 8005 C C . TYR D 1 93 ? 52.035 44.243 54.078 1.000 90.447 91 TYR DDD C 1
ATOM 8006 O O . TYR D 1 93 ? 52.934 44.929 54.570 1.000 90.450 91 TYR DDD O 1
ATOM 8015 N N . LYS D 1 94 ? 52.258 43.104 53.423 1.000 92.422 92 LYS DDD N 1
ATOM 8016 C CA . LYS D 1 94 ? 53.558 42.378 53.461 1.000 95.264 92 LYS DDD CA 1
ATOM 8017 C C . LYS D 1 94 ? 54.556 42.934 52.433 1.000 94.124 92 LYS DDD C 1
ATOM 8018 O O . LYS D 1 94 ? 55.648 42.356 52.318 1.000 96.398 92 LYS DDD O 1
ATOM 8024 N N . PHE D 1 95 ? 54.230 43.992 51.692 1.000 91.257 93 PHE DDD N 1
ATOM 8025 C CA . PHE D 1 95 ? 55.121 44.469 50.604 1.000 90.130 93 PHE DDD CA 1
ATOM 8026 C C . PHE D 1 95 ? 56.287 45.232 51.225 1.000 90.602 93 PHE DDD C 1
ATOM 8027 O O . PHE D 1 95 ? 56.049 46.253 51.885 1.000 89.866 93 PHE DDD O 1
ATOM 8035 N N . ASN D 1 96 ? 57.506 44.739 51.024 1.000 92.650 94 ASN DDD N 1
ATOM 8036 C CA . ASN D 1 96 ? 58.741 45.421 51.488 1.000 93.506 94 ASN DDD CA 1
ATOM 8037 C C . ASN D 1 96 ? 59.886 45.063 50.537 1.000 95.026 94 ASN DDD C 1
ATOM 8038 O O . ASN D 1 96 ? 60.571 44.039 50.768 1.000 97.721 94 ASN DDD O 1
ATOM 8043 N N . LYS D 1 97 ? 60.047 45.860 49.480 1.000 93.193 95 LYS DDD N 1
ATOM 8044 C CA . LYS D 1 97 ? 61.075 45.641 48.432 1.000 94.274 95 LYS DDD CA 1
ATOM 8045 C C . LYS D 1 97 ? 61.623 46.989 47.991 1.000 92.823 95 LYS DDD C 1
ATOM 8046 O O . LYS D 1 97 ? 60.942 48.004 48.117 1.000 90.635 95 LYS DDD O 1
ATOM 8052 N N . PRO D 1 98 ? 62.877 47.049 47.492 1.000 94.310 96 PRO DDD N 1
ATOM 8053 C CA . PRO D 1 98 ? 63.460 48.312 47.043 1.000 93.337 96 PRO DDD CA 1
ATOM 8054 C C . PRO D 1 98 ? 62.670 48.892 45.863 1.000 90.090 96 PRO DDD C 1
ATOM 8055 O O . PRO D 1 98 ? 62.211 48.141 45.030 1.000 89.229 96 PRO DDD O 1
ATOM 8059 N N . ILE D 1 99 ? 62.517 50.211 45.835 1.000 88.280 97 ILE DDD N 1
ATOM 8060 C CA . ILE D 1 99 ? 61.738 50.914 44.776 1.000 86.041 97 ILE DDD CA 1
ATOM 8061 C C . ILE D 1 99 ? 62.546 52.093 44.229 1.000 86.453 97 ILE DDD C 1
ATOM 8062 O O . ILE D 1 99 ? 62.006 52.852 43.415 1.000 84.029 97 ILE DDD O 1
ATOM 8067 N N . GLU D 1 100 ? 63.809 52.237 44.634 1.000 89.346 98 GLU DDD N 1
ATOM 8068 C CA . GLU D 1 100 ? 64.641 53.408 44.248 1.000 90.072 98 GLU DDD CA 1
ATOM 8069 C C . GLU D 1 100 ? 64.978 53.371 42.750 1.000 90.982 98 GLU DDD C 1
ATOM 8070 O O . GLU D 1 100 ? 65.413 54.405 42.248 1.000 91.217 98 GLU DDD O 1
ATOM 8076 N N . LYS D 1 101 ? 64.754 52.251 42.055 1.000 91.648 99 LYS DDD N 1
ATOM 8077 C CA . LYS D 1 101 ? 65.010 52.131 40.593 1.000 92.910 99 LYS DDD CA 1
ATOM 8078 C C . LYS D 1 101 ? 63.709 51.761 39.874 1.000 90.808 99 LYS DDD C 1
ATOM 8079 O O . LYS D 1 101 ? 63.730 50.830 39.038 1.000 91.621 99 LYS DDD O 1
ATOM 8085 N N . VAL D 1 102 ? 62.622 52.472 40.161 1.000 88.141 100 VAL DDD N 1
ATOM 8086 C CA . VAL D 1 102 ? 61.260 51.969 39.827 1.000 86.345 100 VAL DDD CA 1
ATOM 8087 C C . VAL D 1 102 ? 60.834 52.367 38.407 1.000 85.811 100 VAL DDD C 1
ATOM 8088 O O . VAL D 1 102 ? 60.078 51.568 37.802 1.000 85.785 100 VAL DDD O 1
ATOM 8092 N N . LYS D 1 103 ? 61.235 53.534 37.891 1.000 85.911 101 LYS DDD N 1
ATOM 8093 C CA . LYS D 1 103 ? 60.724 54.054 36.585 1.000 85.617 101 LYS DDD CA 1
ATOM 8094 C C . LYS D 1 103 ? 59.187 54.209 36.666 1.000 83.187 101 LYS DDD C 1
ATOM 8095 O O . LYS D 1 103 ? 58.439 53.485 35.964 1.000 81.636 101 LYS DDD O 1
ATOM 8101 N N . TRP D 1 104 ? 58.710 55.128 37.500 1.000 82.140 102 TRP DDD N 1
ATOM 8102 C CA . TRP D 1 104 ? 57.267 55.456 37.591 1.000 80.354 102 TRP DDD CA 1
ATOM 8103 C C . TRP D 1 104 ? 56.782 55.979 36.247 1.000 80.193 102 TRP DDD C 1
ATOM 8104 O O . TRP D 1 104 ? 57.516 56.673 35.550 1.000 81.096 102 TRP DDD O 1
ATOM 8115 N N . PRO D 1 105 ? 55.527 55.673 35.851 1.000 78.754 103 PRO DDD N 1
ATOM 8116 C CA . PRO D 1 105 ? 54.880 56.385 34.753 1.000 78.732 103 PRO DDD CA 1
ATOM 8117 C C . PRO D 1 105 ? 54.516 57.806 35.200 1.000 78.571 103 PRO DDD C 1
ATOM 8118 O O . PRO D 1 105 ? 54.129 58.006 36.336 1.000 77.983 103 PRO DDD O 1
ATOM 8122 N N . ASP D 1 106 ? 54.614 58.765 34.286 1.000 79.490 104 ASP DDD N 1
ATOM 8123 C CA . ASP D 1 106 ? 54.416 60.197 34.623 1.000 79.688 104 ASP DDD CA 1
ATOM 8124 C C . ASP D 1 106 ? 52.932 60.490 34.873 1.000 78.021 104 ASP DDD C 1
ATOM 8125 O O . ASP D 1 106 ? 52.626 61.633 35.214 1.000 78.477 104 ASP DDD O 1
ATOM 8130 N N . SER D 1 107 ? 52.045 59.505 34.740 1.000 76.408 105 SER DDD N 1
ATOM 8131 C CA . SER D 1 107 ? 50.588 59.688 34.956 1.000 75.220 105 SER DDD CA 1
ATOM 8132 C C . SER D 1 107 ? 50.234 59.441 36.428 1.000 74.353 105 SER DDD C 1
ATOM 8133 O O . SER D 1 107 ? 49.139 59.859 36.848 1.000 73.385 105 SER DDD O 1
ATOM 8136 N N . LEU D 1 108 ? 51.116 58.782 37.186 1.000 74.493 106 LEU DDD N 1
ATOM 8137 C CA . LEU D 1 108 ? 50.834 58.416 38.600 1.000 73.532 106 LEU DDD CA 1
ATOM 8138 C C . LEU D 1 108 ? 50.625 59.688 39.433 1.000 73.264 106 LEU DDD C 1
ATOM 8139 O O . LEU D 1 108 ? 51.552 60.515 39.517 1.000 74.623 106 LEU DDD O 1
ATOM 8144 N N . THR D 1 109 ? 49.450 59.823 40.041 1.000 71.692 107 THR DDD N 1
ATOM 8145 C CA . THR D 1 1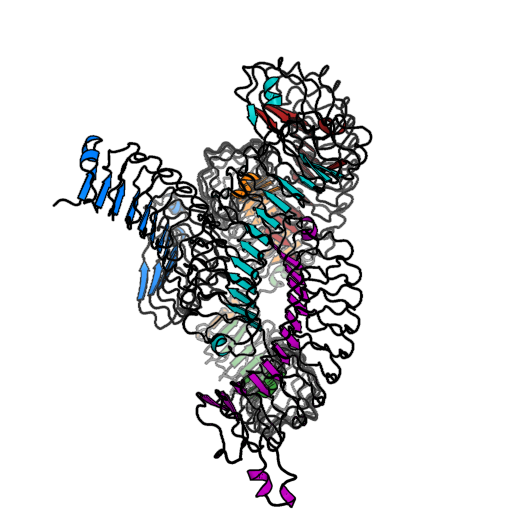09 ? 49.086 60.981 40.898 1.000 71.163 107 THR DDD CA 1
ATOM 8146 C C . THR D 1 109 ? 48.994 60.546 42.361 1.000 69.642 107 THR DDD C 1
ATOM 8147 O O . THR D 1 109 ? 49.310 61.357 43.232 1.000 69.666 107 THR DDD O 1
ATOM 8151 N N . THR D 1 110 ? 48.540 59.328 42.624 1.000 68.290 108 THR DDD N 1
ATOM 8152 C CA . THR D 1 110 ? 48.231 58.853 43.992 1.000 68.010 108 THR DDD CA 1
ATOM 8153 C C . THR D 1 110 ? 49.046 57.594 44.264 1.000 68.042 108 THR DDD C 1
ATOM 8154 O O . THR D 1 110 ? 49.076 56.711 43.392 1.000 68.220 108 THR DDD O 1
ATOM 8158 N N . LEU D 1 111 ? 49.689 57.526 45.428 1.000 68.635 109 LEU DDD N 1
ATOM 8159 C CA . LEU D 1 111 ? 50.443 56.324 45.872 1.000 69.435 109 LEU DDD CA 1
ATOM 8160 C C . LEU D 1 111 ? 50.202 56.139 47.366 1.000 70.024 109 LEU DDD C 1
ATOM 8161 O O . LEU D 1 111 ? 50.625 57.012 48.146 1.000 70.475 109 LEU DDD O 1
ATOM 8166 N N . ILE D 1 112 ? 49.554 55.041 47.738 1.000 70.616 110 ILE DDD N 1
ATOM 8167 C CA . ILE D 1 112 ? 49.135 54.795 49.141 1.000 71.641 110 ILE DDD CA 1
ATOM 8168 C C . ILE D 1 112 ? 49.683 53.447 49.581 1.000 73.587 110 ILE DDD C 1
ATOM 8169 O O . ILE D 1 112 ? 49.464 52.458 48.861 1.000 73.584 110 ILE DDD O 1
ATOM 8174 N N . PHE D 1 113 ? 50.341 53.428 50.739 1.000 75.561 111 PHE DDD N 1
ATOM 8175 C CA . PHE D 1 113 ? 50.736 52.187 51.442 1.000 78.231 111 PHE DDD CA 1
ATOM 8176 C C . PHE D 1 113 ? 49.670 51.873 52.488 1.000 80.451 111 PHE DDD C 1
ATOM 8177 O O . PHE D 1 113 ? 49.215 52.801 53.179 1.000 80.502 111 PHE DDD O 1
ATOM 8185 N N . GLU D 1 114 ? 49.288 50.600 52.589 1.000 84.230 112 GLU DDD N 1
ATOM 8186 C CA . GLU D 1 114 ? 48.242 50.111 53.530 1.000 87.411 112 GLU DDD CA 1
ATOM 8187 C C . GLU D 1 114 ? 48.609 50.556 54.953 1.000 89.147 112 GLU DDD C 1
ATOM 8188 O O . GLU D 1 114 ? 49.811 50.782 55.228 1.000 89.937 112 GLU DDD O 1
ATOM 8194 N N . GLU D 1 115 ? 47.597 50.702 55.810 1.000 90.389 113 GLU DDD N 1
ATOM 8195 C CA . GLU D 1 115 ? 47.716 51.259 57.186 1.000 91.180 113 GLU DDD CA 1
ATOM 8196 C C . GLU D 1 115 ? 48.909 50.612 57.903 1.000 92.330 113 GLU DDD C 1
ATOM 8197 O O . GLU D 1 115 ? 49.767 51.349 58.424 1.000 91.922 113 GLU DDD O 1
ATOM 8203 N N . ASN D 1 116 ? 48.974 49.280 57.919 1.000 93.323 114 ASN DDD N 1
ATOM 8204 C CA . ASN D 1 116 ? 50.009 48.533 58.679 1.000 94.750 114 ASN DDD CA 1
ATOM 8205 C C . ASN D 1 116 ? 51.103 48.048 57.724 1.000 93.805 114 ASN DDD C 1
ATOM 8206 O O . ASN D 1 116 ? 51.624 46.946 57.955 1.000 95.772 114 ASN DDD O 1
ATOM 8211 N N . SER D 1 117 ? 51.465 48.840 56.710 1.000 90.788 115 SER DDD N 1
ATOM 8212 C CA . SER D 1 117 ? 52.441 48.422 55.668 1.000 90.019 115 SER DDD CA 1
ATOM 8213 C C . SER D 1 117 ? 53.796 48.128 56.321 1.000 91.016 115 SER DDD C 1
ATOM 8214 O O . SER D 1 117 ? 54.256 48.947 57.131 1.000 90.693 115 SER DDD O 1
ATOM 8217 N N . LEU D 1 118 ? 54.399 46.994 55.957 1.000 91.858 116 LEU DDD N 1
ATOM 8218 C CA . LEU D 1 118 ? 55.763 46.582 56.383 1.000 93.340 116 LEU DDD CA 1
ATOM 8219 C C . LEU D 1 118 ? 56.817 47.331 55.568 1.000 92.271 116 LEU DDD C 1
ATOM 8220 O O . LEU D 1 118 ? 58.003 47.020 55.747 1.000 95.107 116 LEU DDD O 1
ATOM 8225 N N . PHE D 1 119 ? 56.424 48.255 54.691 1.000 89.290 117 PHE DDD N 1
ATOM 8226 C CA . PHE D 1 119 ? 57.366 48.928 53.764 1.000 88.495 117 PHE DDD CA 1
ATOM 8227 C C . PHE D 1 119 ? 58.381 49.733 54.574 1.000 89.496 117 PHE DDD C 1
ATOM 8228 O O . PHE D 1 119 ? 57.988 50.662 55.302 1.000 88.070 117 PHE DDD O 1
ATOM 8236 N N . ASP D 1 120 ? 59.654 49.365 54.455 1.000 91.814 118 ASP DDD N 1
ATOM 8237 C CA . ASP D 1 120 ? 60.766 50.080 55.124 1.000 93.614 118 ASP DDD CA 1
ATOM 8238 C C . ASP D 1 120 ? 61.989 49.994 54.215 1.000 95.408 118 ASP DDD C 1
ATOM 8239 O O . ASP D 1 120 ? 62.762 49.020 54.331 1.000 98.522 118 ASP DDD O 1
ATOM 8244 N N . GLN D 1 121 ? 62.131 50.960 53.313 1.000 93.940 119 GLN DDD N 1
ATOM 8245 C CA . GLN D 1 121 ? 63.165 50.928 52.249 1.000 94.867 119 GLN DDD CA 1
ATOM 8246 C C . GLN D 1 121 ? 63.608 52.355 51.948 1.000 93.584 119 GLN DDD C 1
ATOM 8247 O O . GLN D 1 121 ? 62.858 53.293 52.252 1.000 91.700 119 GLN DDD O 1
ATOM 8253 N N . SER D 1 122 ? 64.791 52.499 51.366 1.000 94.920 120 SER DDD N 1
ATOM 8254 C CA . SER D 1 122 ? 65.364 53.814 50.996 1.000 94.151 120 SER DDD CA 1
ATOM 8255 C C . SER D 1 122 ? 64.532 54.409 49.852 1.000 90.813 120 SER DDD C 1
ATOM 8256 O O . SER D 1 122 ? 64.072 53.646 48.980 1.000 89.528 120 SER DDD O 1
ATOM 8259 N N . ILE D 1 123 ? 64.339 55.723 49.870 1.000 89.083 121 ILE DDD N 1
ATOM 8260 C CA . ILE D 1 123 ? 63.546 56.447 48.839 1.000 87.032 121 ILE DDD CA 1
ATOM 8261 C C . ILE D 1 123 ? 64.322 57.660 48.323 1.000 87.698 121 ILE DDD C 1
ATOM 8262 O O . ILE D 1 123 ? 63.871 58.261 47.338 1.000 85.890 121 ILE DDD O 1
ATOM 8267 N N . GLU D 1 124 ? 65.431 58.027 48.967 1.000 89.914 122 GLU DDD N 1
ATOM 8268 C CA . GLU D 1 124 ? 66.150 59.295 48.672 1.000 91.016 122 GLU DDD CA 1
ATOM 8269 C C . GLU D 1 124 ? 66.665 59.284 47.230 1.000 91.823 122 GLU DDD C 1
ATOM 8270 O O . GLU D 1 124 ? 66.710 60.368 46.627 1.000 91.559 122 GLU DDD O 1
ATOM 8276 N N . LYS D 1 125 ? 67.007 58.115 46.688 1.000 92.801 123 LYS DDD N 1
ATOM 8277 C CA . LYS D 1 125 ? 67.551 58.015 45.308 1.000 94.641 123 LYS DDD CA 1
ATOM 8278 C C . LYS D 1 125 ? 66.406 57.996 44.290 1.000 92.229 123 LYS DDD C 1
ATOM 8279 O O . LYS D 1 125 ? 66.718 58.091 43.077 1.000 92.928 123 LYS DDD O 1
ATOM 8285 N N . ILE D 1 126 ? 65.145 57.898 44.739 1.000 89.531 124 ILE DDD N 1
ATOM 8286 C CA . ILE D 1 126 ? 63.999 57.603 43.830 1.000 87.520 124 ILE DDD CA 1
ATOM 8287 C C . ILE D 1 126 ? 63.779 58.793 42.903 1.000 86.728 124 ILE DDD C 1
ATOM 8288 O O . ILE D 1 126 ? 64.089 59.922 43.289 1.000 86.896 124 ILE DDD O 1
ATOM 8293 N N . LYS D 1 127 ? 63.230 58.526 41.727 1.000 86.212 125 LYS DDD N 1
ATOM 8294 C CA . LYS D 1 127 ? 62.686 59.576 40.836 1.000 86.295 125 LYS DDD CA 1
ATOM 8295 C C . LYS D 1 127 ? 61.162 59.474 40.869 1.000 83.347 125 LYS DDD C 1
ATOM 8296 O O . LYS D 1 127 ? 60.612 58.452 40.419 1.000 82.010 125 LYS DDD O 1
ATOM 8302 N N . TRP D 1 128 ? 60.516 60.511 41.388 1.000 82.302 126 TRP DDD N 1
ATOM 8303 C CA . TRP D 1 128 ? 59.041 60.584 41.485 1.000 80.124 126 TRP DDD CA 1
ATOM 8304 C C . TRP D 1 128 ? 58.442 60.943 40.129 1.000 80.435 126 TRP DDD C 1
ATOM 8305 O O . TRP D 1 128 ? 59.140 61.562 39.295 1.000 81.333 126 TRP DDD O 1
ATOM 8316 N N . SER D 1 129 ? 57.166 60.589 39.969 1.000 79.836 127 SER DDD N 1
ATOM 8317 C CA . SER D 1 129 ? 56.292 60.986 38.839 1.000 79.942 127 SER DDD CA 1
ATOM 8318 C C . SER D 1 129 ? 56.060 62.497 38.879 1.000 80.697 127 SER DDD C 1
ATOM 8319 O O . SER D 1 129 ? 55.841 63.044 39.972 1.000 80.053 127 SER DDD O 1
ATOM 8322 N N . ASN D 1 130 ? 56.111 63.147 37.719 1.000 82.592 128 ASN DDD N 1
ATOM 8323 C CA . ASN D 1 130 ? 55.918 64.614 37.598 1.000 84.319 128 ASN DDD CA 1
ATOM 8324 C C . ASN D 1 130 ? 54.453 64.977 37.890 1.000 83.006 128 ASN DDD C 1
ATOM 8325 O O . ASN D 1 130 ? 54.180 66.179 37.969 1.000 84.101 128 ASN DDD O 1
ATOM 8330 N N . SER D 1 131 ? 53.546 64.000 38.023 1.000 81.056 129 SER DDD N 1
ATOM 8331 C CA . SER D 1 131 ? 52.108 64.241 38.322 1.000 79.930 129 SER DDD CA 1
ATOM 8332 C C . SER D 1 131 ? 51.750 63.778 39.735 1.000 78.422 129 SER DDD C 1
ATOM 8333 O O . SER D 1 131 ? 50.558 63.908 40.104 1.000 77.823 129 SER DDD O 1
ATOM 8336 N N . LEU D 1 132 ? 52.708 63.265 40.510 1.000 77.569 130 LEU DDD N 1
ATOM 8337 C CA . LEU D 1 132 ? 52.396 62.760 41.873 1.000 76.408 130 LEU DDD CA 1
ATOM 8338 C C . LEU D 1 132 ? 51.869 63.912 42.735 1.000 76.194 130 LEU DDD C 1
ATOM 8339 O O . LEU D 1 132 ? 52.550 64.940 42.849 1.000 78.078 130 LEU DDD O 1
ATOM 8344 N N . THR D 1 133 ? 50.695 63.734 43.328 1.000 74.573 131 THR DDD N 1
ATOM 8345 C CA . THR D 1 133 ? 49.977 64.783 44.096 1.000 74.540 131 THR DDD CA 1
ATOM 8346 C C . THR D 1 133 ? 49.814 64.357 45.556 1.000 72.848 131 THR DDD C 1
ATOM 8347 O O . THR D 1 133 ? 50.009 65.194 46.434 1.000 72.455 131 THR DDD O 1
ATOM 8351 N N . THR D 1 134 ? 49.415 63.113 45.794 1.000 71.490 132 THR DDD N 1
ATOM 8352 C CA . THR D 1 134 ? 49.133 62.592 47.151 1.000 70.991 132 THR DDD CA 1
ATOM 8353 C C . THR D 1 134 ? 50.049 61.404 47.425 1.000 70.971 132 THR DDD C 1
ATOM 8354 O O . THR D 1 134 ? 50.063 60.474 46.596 1.000 70.566 132 THR DDD O 1
ATOM 8358 N N . LEU D 1 135 ? 50.735 61.414 48.567 1.000 71.641 133 LEU DDD N 1
ATOM 8359 C CA . LEU D 1 135 ? 51.560 60.263 49.005 1.000 72.926 133 LEU DDD CA 1
ATOM 8360 C C . LEU D 1 135 ? 51.277 59.960 50.474 1.000 73.510 133 LEU DDD C 1
ATOM 8361 O O . LEU D 1 135 ? 51.376 60.883 51.302 1.000 74.487 133 LEU DDD O 1
ATOM 8366 N N . ILE D 1 136 ? 50.940 58.710 50.777 1.000 73.762 134 ILE DDD N 1
ATOM 8367 C CA . ILE D 1 136 ? 50.523 58.288 52.141 1.000 74.678 134 ILE DDD CA 1
ATOM 8368 C C . ILE D 1 136 ? 51.352 57.073 52.539 1.000 76.053 134 ILE DDD C 1
ATOM 8369 O O . ILE D 1 136 ? 51.223 56.027 51.881 1.000 76.103 134 ILE DDD O 1
ATOM 8374 N N . PHE D 1 137 ? 52.144 57.212 53.600 1.000 77.726 135 PHE DDD N 1
ATOM 8375 C CA . PHE D 1 137 ? 53.044 56.150 54.111 1.000 79.992 135 PHE DDD CA 1
ATOM 8376 C C . PHE D 1 137 ? 52.286 55.278 55.109 1.000 81.705 135 PHE DDD C 1
ATOM 8377 O O . PHE D 1 137 ? 51.170 55.642 55.531 1.000 81.221 135 PHE DDD O 1
ATOM 8385 N N . GLY D 1 138 ? 52.898 54.153 55.476 1.000 84.487 136 GLY DDD N 1
ATOM 8386 C CA . GLY D 1 138 ? 52.319 53.172 56.409 1.000 86.669 136 GLY DDD CA 1
ATOM 8387 C C . GLY D 1 138 ? 52.946 53.238 57.793 1.000 88.873 136 GLY DDD C 1
ATOM 8388 O O . GLY D 1 138 ? 53.643 54.229 58.116 1.000 88.795 136 GLY DDD O 1
ATOM 8389 N N . TRP D 1 139 ? 52.700 52.196 58.584 1.000 91.231 137 TRP DDD N 1
ATOM 8390 C CA . TRP D 1 139 ? 53.111 52.079 60.005 1.000 93.480 137 TRP DDD CA 1
ATOM 8391 C C . TRP D 1 139 ? 54.643 52.046 60.112 1.000 94.355 137 TRP DDD C 1
ATOM 8392 O O . TRP D 1 139 ? 55.212 52.920 60.783 1.000 93.647 137 TRP DDD O 1
ATOM 8403 N N . ASN D 1 140 ? 55.284 51.072 59.467 1.000 95.336 138 ASN DDD N 1
ATOM 8404 C CA . ASN D 1 140 ? 56.669 50.642 59.793 1.000 97.542 138 ASN DDD CA 1
ATOM 8405 C C . ASN D 1 140 ? 57.702 51.393 58.948 1.000 96.672 138 ASN DDD C 1
ATOM 8406 O O . ASN D 1 140 ? 58.881 50.994 58.996 1.000 98.836 138 ASN DDD O 1
ATOM 8411 N N . PHE D 1 141 ? 57.313 52.435 58.210 1.000 93.910 139 PHE DDD N 1
ATOM 8412 C CA . PHE D 1 141 ? 58.280 53.204 57.385 1.000 93.049 139 PHE DDD CA 1
ATOM 8413 C C . PHE D 1 141 ? 59.078 54.146 58.289 1.000 92.988 139 PHE DDD C 1
ATOM 8414 O O . PHE D 1 141 ? 58.470 54.931 59.041 1.000 92.077 139 PHE DDD O 1
ATOM 8422 N N . ASN D 1 142 ? 60.406 54.078 58.201 1.000 94.000 140 ASN DDD N 1
ATOM 8423 C CA . ASN D 1 142 ? 61.318 55.007 58.922 1.000 94.362 140 ASN DDD CA 1
ATOM 8424 C C . ASN D 1 142 ? 62.666 55.038 58.195 1.000 94.965 140 ASN DDD C 1
ATOM 8425 O O . ASN D 1 142 ? 63.478 54.119 58.407 1.000 97.043 140 ASN DDD O 1
ATOM 8430 N N . GLN D 1 143 ? 62.865 56.039 57.338 1.000 92.944 141 GLN DDD N 1
ATOM 8431 C CA . GLN D 1 143 ? 64.087 56.209 56.518 1.000 93.770 141 GLN DDD CA 1
ATOM 8432 C C . GLN D 1 143 ? 64.313 57.697 56.299 1.000 92.805 141 GLN DDD C 1
ATOM 8433 O O . GLN D 1 143 ? 63.365 58.473 56.304 1.000 90.688 141 GLN DDD O 1
ATOM 8439 N N . PRO D 1 144 ? 65.573 58.147 56.132 1.000 95.075 142 PRO DDD N 1
ATOM 8440 C CA . PRO D 1 144 ? 65.846 59.562 55.871 1.000 94.703 142 PRO DDD CA 1
ATOM 8441 C C . PRO D 1 144 ? 65.196 60.053 54.566 1.000 92.392 142 PRO DDD C 1
ATOM 8442 O O . PRO D 1 144 ? 65.097 59.288 53.623 1.000 91.619 142 PRO DDD O 1
ATOM 8446 N N . ILE D 1 145 ? 64.759 61.312 54.548 1.000 91.256 143 ILE DDD N 1
ATOM 8447 C CA . ILE D 1 145 ? 64.015 61.923 53.403 1.000 89.438 143 ILE DDD CA 1
ATOM 8448 C C . ILE D 1 145 ? 64.606 63.296 53.055 1.000 89.944 143 ILE DDD C 1
ATOM 8449 O O . ILE D 1 145 ? 64.032 63.990 52.186 1.000 88.561 143 ILE DDD O 1
ATOM 8454 N N . GLU D 1 146 ? 65.697 63.694 53.712 1.000 91.518 144 GLU DDD N 1
ATOM 8455 C CA . GLU D 1 146 ? 66.278 65.050 53.545 1.000 92.468 144 GLU DDD CA 1
ATOM 8456 C C . GLU D 1 146 ? 66.836 65.217 52.127 1.000 93.320 144 GLU DDD C 1
ATOM 8457 O O . GLU D 1 146 ? 66.940 66.364 51.676 1.000 93.780 144 GLU DDD O 1
ATOM 8463 N N . ASN D 1 147 ? 67.190 64.128 51.445 1.000 93.714 145 ASN DDD N 1
ATOM 8464 C CA . ASN D 1 147 ? 67.838 64.211 50.107 1.000 95.435 145 ASN DDD CA 1
ATOM 8465 C C . ASN D 1 147 ? 66.838 63.883 48.999 1.000 93.779 145 ASN DDD C 1
ATOM 8466 O O . ASN D 1 147 ? 67.256 63.937 47.820 1.000 94.738 145 ASN DDD O 1
ATOM 8471 N N . VAL D 1 148 ? 65.579 63.587 49.349 1.000 91.733 146 VAL DDD N 1
ATOM 8472 C CA . VAL D 1 148 ? 64.528 63.199 48.361 1.000 90.160 146 VAL DDD CA 1
ATOM 8473 C C . VAL D 1 148 ? 64.258 64.406 47.460 1.000 90.635 146 VAL DDD C 1
ATOM 8474 O O . VAL D 1 148 ? 64.171 65.536 47.985 1.000 91.139 146 VAL DDD O 1
ATOM 8478 N N . GLU D 1 149 ? 64.156 64.173 46.153 1.000 91.252 147 GLU DDD N 1
ATOM 8479 C CA . GLU D 1 149 ? 63.777 65.219 45.174 1.000 92.082 147 GLU DDD CA 1
ATOM 8480 C C . GLU D 1 149 ? 62.266 65.115 44.949 1.000 89.577 147 GLU DDD C 1
ATOM 8481 O O . GLU D 1 149 ? 61.826 64.234 44.190 1.000 88.571 147 GLU DDD O 1
ATOM 8487 N N . TRP D 1 150 ? 61.494 65.966 45.616 1.000 89.079 148 TRP DDD N 1
ATOM 8488 C CA . TRP D 1 150 ? 60.018 65.981 45.473 1.000 87.395 148 TRP DDD CA 1
ATOM 8489 C C . TRP D 1 150 ? 59.642 66.692 44.180 1.000 88.485 148 TRP DDD C 1
ATOM 8490 O O . TRP D 1 150 ? 60.238 67.707 43.822 1.000 90.321 148 TRP DDD O 1
ATOM 8501 N N . PRO D 1 151 ? 58.628 66.188 43.446 1.000 87.709 149 PRO DDD N 1
ATOM 8502 C CA . PRO D 1 151 ? 58.089 66.905 42.294 1.000 88.326 149 PRO DDD CA 1
ATOM 8503 C C . PRO D 1 151 ? 57.228 68.095 42.736 1.000 88.343 149 PRO DDD C 1
ATOM 8504 O O . PRO D 1 151 ? 56.669 68.057 43.825 1.000 86.897 149 PRO DDD O 1
ATOM 8508 N N . GLU D 1 152 ? 57.130 69.107 41.871 1.000 90.147 150 GLU DDD N 1
ATOM 8509 C CA . GLU D 1 152 ? 56.361 70.351 42.133 1.000 90.927 150 GLU DDD CA 1
ATOM 8510 C C . GLU D 1 152 ? 54.863 70.038 42.204 1.000 88.261 150 GLU DDD C 1
ATOM 8511 O O . GLU D 1 152 ? 54.125 70.874 42.742 1.000 88.157 150 GLU DDD O 1
ATOM 8517 N N . SER D 1 153 ? 54.437 68.876 41.711 1.000 86.128 151 SER DDD N 1
ATOM 8518 C CA . SER D 1 153 ? 53.007 68.479 41.657 1.000 84.014 151 SER DDD CA 1
ATOM 8519 C C . SER D 1 153 ? 52.503 68.042 43.040 1.000 82.378 151 SER DDD C 1
ATOM 8520 O O . SER D 1 153 ? 51.264 68.076 43.243 1.000 81.293 151 SER DDD O 1
ATOM 8523 N N . LEU D 1 154 ? 53.402 67.627 43.943 1.000 81.434 152 LEU DDD N 1
ATOM 8524 C CA . LEU D 1 154 ? 53.008 67.065 45.265 1.000 79.403 152 LEU DDD CA 1
ATOM 8525 C C . LEU D 1 154 ? 52.342 68.153 46.111 1.000 79.296 152 LEU DDD C 1
ATOM 8526 O O . LEU D 1 154 ? 52.982 69.171 46.370 1.000 80.791 152 LEU DDD O 1
ATOM 8531 N N . THR D 1 155 ? 51.102 67.927 46.536 1.000 78.206 153 THR DDD N 1
ATOM 8532 C CA . THR D 1 155 ? 50.338 68.867 47.395 1.000 78.208 153 THR DDD CA 1
ATOM 8533 C C . THR D 1 155 ? 50.055 68.235 48.755 1.000 76.968 153 THR DDD C 1
ATOM 8534 O O . THR D 1 155 ? 49.767 69.000 49.681 1.000 77.401 153 THR DDD O 1
ATOM 8538 N N . THR D 1 156 ? 50.137 66.910 48.884 1.000 75.854 154 THR DDD N 1
ATOM 8539 C CA . THR D 1 156 ? 49.761 66.204 50.134 1.000 75.395 154 THR DDD CA 1
ATOM 8540 C C . THR D 1 156 ? 50.802 65.146 50.500 1.000 75.116 154 THR DDD C 1
ATOM 8541 O O . THR D 1 156 ? 51.081 64.271 49.679 1.000 74.789 154 THR DDD O 1
ATOM 8545 N N . LEU D 1 157 ? 51.314 65.214 51.726 1.000 75.722 155 LEU DDD N 1
ATOM 8546 C CA . LEU D 1 157 ? 52.226 64.202 52.309 1.000 75.960 155 LEU DDD CA 1
ATOM 8547 C C . LEU D 1 157 ? 51.648 63.757 53.651 1.000 75.617 155 LEU DDD C 1
ATOM 8548 O O . LEU D 1 157 ? 51.334 64.629 54.483 1.000 76.211 155 LEU DDD O 1
ATOM 8553 N N . VAL D 1 158 ? 51.511 62.451 53.850 1.000 75.169 156 VAL DDD N 1
ATOM 8554 C CA . VAL D 1 158 ? 50.846 61.900 55.063 1.000 75.495 156 VAL DDD CA 1
ATOM 8555 C C . VAL D 1 158 ? 51.626 60.691 55.573 1.000 76.159 156 VAL DDD C 1
ATOM 8556 O O . VAL D 1 158 ? 51.952 59.799 54.776 1.000 75.595 156 VAL DDD O 1
ATOM 8560 N N . PHE D 1 159 ? 51.858 60.657 56.881 1.000 77.572 157 PHE DDD N 1
ATOM 8561 C CA . PHE D 1 159 ? 52.331 59.462 57.616 1.000 79.301 157 PHE DDD CA 1
ATOM 8562 C C . PHE D 1 159 ? 51.169 58.928 58.447 1.000 80.184 157 PHE DDD C 1
ATOM 8563 O O . PHE D 1 159 ? 50.357 59.741 58.946 1.000 80.058 157 PHE DDD O 1
ATOM 8571 N N . ASN D 1 160 ? 51.097 57.607 58.593 1.000 81.959 158 ASN DDD N 1
ATOM 8572 C CA . ASN D 1 160 ? 50.041 56.943 59.399 1.000 83.998 158 ASN DDD CA 1
ATOM 8573 C C . ASN D 1 160 ? 50.074 57.519 60.817 1.000 85.642 158 ASN DDD C 1
ATOM 8574 O O . ASN D 1 160 ? 51.168 57.936 61.266 1.000 86.632 158 ASN DDD O 1
ATOM 8579 N N . GLU D 1 161 ? 48.928 57.544 61.498 1.000 86.690 159 GLU DDD N 1
ATOM 8580 C CA . GLU D 1 161 ? 48.832 58.135 62.856 1.000 88.313 159 GLU DDD CA 1
ATOM 8581 C C . GLU D 1 161 ? 49.661 57.291 63.831 1.000 90.696 159 GLU DDD C 1
ATOM 8582 O O . GLU D 1 161 ? 49.998 57.818 64.893 1.000 92.641 159 GLU DDD O 1
ATOM 8588 N N . ASP D 1 162 ? 49.992 56.041 63.493 1.000 91.743 160 ASP DDD N 1
ATOM 8589 C CA . ASP D 1 162 ? 50.846 55.174 64.351 1.000 93.656 160 ASP DDD CA 1
ATOM 8590 C C . ASP D 1 162 ? 52.213 54.967 63.690 1.000 93.395 160 ASP DDD C 1
ATOM 8591 O O . ASP D 1 162 ? 52.850 53.927 63.967 1.000 95.708 160 ASP DDD O 1
ATOM 8596 N N . SER D 1 163 ? 52.670 55.921 62.874 1.000 91.302 161 SER DDD N 1
ATOM 8597 C CA . SER D 1 163 ? 53.947 55.803 62.122 1.000 91.168 161 SER DDD CA 1
ATOM 8598 C C . SER D 1 163 ? 55.130 55.875 63.091 1.000 92.387 161 SER DDD C 1
ATOM 8599 O O . SER D 1 163 ? 55.130 56.743 63.974 1.000 92.397 161 SER DDD O 1
ATOM 8602 N N . ILE D 1 164 ? 56.114 55.002 62.903 1.000 93.484 162 ILE DDD N 1
ATOM 8603 C CA . ILE D 1 164 ? 57.373 55.000 63.703 1.000 95.431 162 ILE DDD CA 1
ATOM 8604 C C . ILE D 1 164 ? 58.440 55.829 62.980 1.000 94.584 162 ILE DDD C 1
ATOM 8605 O O . ILE D 1 164 ? 59.616 55.723 63.353 1.000 96.506 162 ILE DDD O 1
ATOM 8610 N N . PHE D 1 165 ? 58.049 56.634 61.993 1.000 92.275 163 PHE DDD N 1
ATOM 8611 C CA . PHE D 1 165 ? 58.973 57.554 61.289 1.000 92.114 163 PHE DDD CA 1
ATOM 8612 C C . PHE D 1 165 ? 59.562 58.535 62.304 1.000 93.618 163 PHE DDD C 1
ATOM 8613 O O . PHE D 1 165 ? 58.803 59.186 63.052 1.000 92.999 163 PHE DDD O 1
ATOM 8621 N N . ASN D 1 166 ? 60.888 58.633 62.327 1.000 95.962 164 ASN DDD N 1
ATOM 8622 C CA . ASN D 1 166 ? 61.616 59.633 63.147 1.000 97.571 164 ASN DDD CA 1
ATOM 8623 C C . ASN D 1 166 ? 62.971 59.897 62.489 1.000 99.277 164 ASN DDD C 1
ATOM 8624 O O . ASN D 1 166 ? 63.916 59.105 62.705 1.000 101.271 164 ASN DDD O 1
ATOM 8629 N N . GLN D 1 167 ? 63.044 60.950 61.677 1.000 98.292 165 GLN DDD N 1
ATOM 8630 C CA . GLN D 1 167 ? 64.265 61.302 60.912 1.000 99.685 165 GLN DDD CA 1
ATOM 8631 C C . GLN D 1 167 ? 64.392 62.817 60.866 1.000 99.079 165 GLN DDD C 1
ATOM 8632 O O . GLN D 1 167 ? 63.391 63.524 60.889 1.000 97.209 165 GLN DDD O 1
ATOM 8638 N N . PRO D 1 168 ? 65.618 63.368 60.780 1.000 101.103 166 PRO DDD N 1
ATOM 8639 C CA . PRO D 1 168 ? 65.779 64.816 60.660 1.000 101.012 166 PRO DDD CA 1
ATOM 8640 C C . PRO D 1 168 ? 65.145 65.326 59.354 1.000 98.810 166 PRO DDD C 1
ATOM 8641 O O . PRO D 1 168 ? 65.210 64.643 58.354 1.000 97.838 166 PRO DDD O 1
ATOM 8645 N N . ILE D 1 169 ? 64.542 66.512 59.391 1.000 97.765 167 ILE DDD N 1
ATOM 8646 C CA . ILE D 1 169 ? 63.850 67.111 58.211 1.000 96.829 167 ILE DDD CA 1
ATOM 8647 C C . ILE D 1 169 ? 64.283 68.567 58.000 1.000 98.432 167 ILE DDD C 1
ATOM 8648 O O . ILE D 1 169 ? 63.717 69.218 57.111 1.000 97.662 167 ILE DDD O 1
ATOM 8653 N N . GLU D 1 170 ? 65.235 69.085 58.777 1.000 100.996 168 GLU DDD N 1
ATOM 8654 C CA . GLU D 1 170 ? 65.605 70.524 58.716 1.000 102.604 168 GLU DDD CA 1
ATOM 8655 C C . GLU D 1 170 ? 66.212 70.859 57.349 1.000 103.741 168 GLU DDD C 1
ATOM 8656 O O . GLU D 1 170 ? 66.257 72.047 57.014 1.000 104.609 168 GLU DDD O 1
ATOM 8662 N N . ASN D 1 171 ? 66.645 69.861 56.579 1.000 103.869 169 ASN DDD N 1
ATOM 8663 C CA . ASN D 1 171 ? 67.380 70.095 55.312 1.000 105.861 169 ASN DDD CA 1
ATOM 8664 C C . ASN D 1 171 ? 66.587 69.552 54.125 1.000 104.226 169 ASN DDD C 1
ATOM 8665 O O . ASN D 1 171 ? 67.212 69.322 53.075 1.000 105.263 169 ASN DDD O 1
ATOM 8670 N N . VAL D 1 172 ? 65.266 69.417 54.259 1.000 102.155 170 VAL DDD N 1
ATOM 8671 C CA . VAL D 1 172 ? 64.377 68.928 53.163 1.000 100.605 170 VAL DDD CA 1
ATOM 8672 C C . VAL D 1 172 ? 64.084 70.109 52.237 1.000 100.909 170 VAL DDD C 1
ATOM 8673 O O . VAL D 1 172 ? 63.988 71.245 52.733 1.000 101.341 170 VAL DDD O 1
ATOM 8677 N N . LYS D 1 173 ? 63.961 69.851 50.939 1.000 101.124 171 LYS DDD N 1
ATOM 8678 C CA . LYS D 1 173 ? 63.510 70.876 49.967 1.000 102.138 171 LYS DDD CA 1
ATOM 8679 C C . LYS D 1 173 ? 62.068 70.555 49.572 1.000 99.429 171 LYS DDD C 1
ATOM 8680 O O . LYS D 1 173 ? 61.875 69.753 48.638 1.000 98.692 171 LYS DDD O 1
ATOM 8686 N N . TRP D 1 174 ? 61.099 71.128 50.296 1.000 98.152 172 TRP DDD N 1
ATOM 8687 C CA . TRP D 1 174 ? 59.648 70.994 50.000 1.000 95.694 172 TRP DDD CA 1
ATOM 8688 C C . TRP D 1 174 ? 59.335 71.696 48.684 1.000 96.385 172 TRP DDD C 1
ATOM 8689 O O . TRP D 1 174 ? 59.885 72.757 48.393 1.000 98.387 172 TRP DDD O 1
ATOM 8700 N N . PRO D 1 175 ? 58.420 71.148 47.860 1.000 94.965 173 PRO DDD N 1
ATOM 8701 C CA . PRO D 1 175 ? 57.935 71.857 46.678 1.000 95.752 173 PRO DDD CA 1
ATOM 8702 C C . PRO D 1 175 ? 57.087 73.074 47.066 1.000 96.484 173 PRO DDD C 1
ATOM 8703 O O . PRO D 1 175 ? 56.654 73.171 48.200 1.000 95.438 173 PRO DDD O 1
ATOM 8707 N N . LYS D 1 176 ? 56.873 73.982 46.118 1.000 98.787 174 LYS DDD N 1
ATOM 8708 C CA . LYS D 1 176 ? 56.242 75.295 46.406 1.000 101.092 174 LYS DDD CA 1
ATOM 8709 C C . LYS D 1 176 ? 54.722 75.135 46.538 1.000 99.962 174 LYS DDD C 1
ATOM 8710 O O . LYS D 1 176 ? 54.118 75.999 47.181 1.000 100.830 174 LYS DDD O 1
ATOM 8716 N N . LEU D 1 177 ? 54.121 74.087 45.969 1.000 98.349 175 LEU DDD N 1
ATOM 8717 C CA . LEU D 1 177 ? 52.643 73.914 45.992 1.000 97.298 175 LEU DDD CA 1
ATOM 8718 C C . LEU D 1 177 ? 52.231 72.865 47.033 1.000 95.224 175 LEU DDD C 1
ATOM 8719 O O . LEU D 1 177 ? 51.027 72.514 47.072 1.000 94.967 175 LEU DDD O 1
ATOM 8724 N N . LEU D 1 178 ? 53.156 72.406 47.878 1.000 93.907 176 LEU DDD N 1
ATOM 8725 C CA . LEU D 1 178 ? 52.806 71.474 48.982 1.000 91.880 176 LEU DDD CA 1
ATOM 8726 C C . LEU D 1 178 ? 51.843 72.183 49.941 1.000 91.893 176 LEU DDD C 1
ATOM 8727 O O . LEU D 1 178 ? 52.153 73.299 50.385 1.000 93.297 176 LEU DDD O 1
ATOM 8732 N N . LYS D 1 179 ? 50.695 71.569 50.221 1.000 91.034 177 LYS DDD N 1
ATOM 8733 C CA . LYS D 1 179 ? 49.608 72.205 51.013 1.000 91.469 177 LYS DDD CA 1
ATOM 8734 C C . LYS D 1 179 ? 49.409 71.494 52.353 1.000 89.783 177 LYS DDD C 1
ATOM 8735 O O . LYS D 1 179 ? 49.007 72.173 53.306 1.000 90.363 177 LYS DDD O 1
ATOM 8741 N N . THR D 1 180 ? 49.635 70.183 52.428 1.000 87.637 178 THR DDD N 1
ATOM 8742 C CA . THR D 1 180 ? 49.312 69.389 53.639 1.000 86.686 178 THR DDD CA 1
ATOM 8743 C C . THR D 1 180 ? 50.502 68.502 54.008 1.000 86.050 178 THR DDD C 1
ATOM 8744 O O . THR D 1 180 ? 50.957 67.723 53.159 1.000 85.413 178 THR DDD O 1
ATOM 8748 N N . ILE D 1 181 ? 50.960 68.610 55.253 1.000 86.445 179 ILE DDD N 1
ATOM 8749 C CA . ILE D 1 181 ? 51.986 67.708 55.846 1.000 86.233 179 ILE DDD CA 1
ATOM 8750 C C . ILE D 1 181 ? 51.423 67.161 57.156 1.000 86.399 179 ILE DDD C 1
ATOM 8751 O O . ILE D 1 181 ? 50.938 67.958 57.978 1.000 87.268 179 ILE DDD O 1
ATOM 8756 N N . ILE D 1 182 ? 51.464 65.845 57.330 1.000 86.300 180 ILE DDD N 1
ATOM 8757 C CA . ILE D 1 182 ? 50.922 65.169 58.541 1.000 86.726 180 ILE DDD CA 1
ATOM 8758 C C . ILE D 1 182 ? 51.960 64.165 59.030 1.000 87.840 180 ILE DDD C 1
ATOM 8759 O O . ILE D 1 182 ? 52.244 63.207 58.300 1.000 88.703 180 ILE DDD O 1
ATOM 8764 N N . PHE D 1 183 ? 52.495 64.379 60.229 1.000 88.596 181 PHE DDD N 1
ATOM 8765 C CA . PHE D 1 183 ? 53.485 63.473 60.853 1.000 89.704 181 PHE DDD CA 1
ATOM 8766 C C . PHE D 1 183 ? 52.765 62.464 61.749 1.000 91.208 181 PHE DDD C 1
ATOM 8767 O O . PHE D 1 183 ? 51.659 62.749 62.253 1.000 91.655 181 PHE DDD O 1
ATOM 8775 N N . GLY D 1 184 ? 53.388 61.299 61.931 1.000 93.168 182 GLY DDD N 1
ATOM 8776 C CA . GLY D 1 184 ? 52.848 60.190 62.740 1.000 94.800 182 GLY DDD CA 1
ATOM 8777 C C . GLY D 1 184 ? 53.275 60.289 64.194 1.000 97.134 182 GLY DDD C 1
ATOM 8778 O O . GLY D 1 184 ? 53.867 61.319 64.586 1.000 98.174 182 GLY DDD O 1
ATOM 8779 N N . CYS D 1 185 ? 53.008 59.233 64.961 1.000 98.697 183 CYS DDD N 1
ATOM 8780 C CA . CYS D 1 185 ? 53.171 59.186 66.436 1.000 100.588 183 CYS DDD CA 1
ATOM 8781 C C . CYS D 1 185 ? 54.627 59.477 66.844 1.000 100.655 183 CYS DDD C 1
ATOM 8782 O O . CYS D 1 185 ? 54.827 60.345 67.701 1.000 100.850 183 CYS DDD O 1
ATOM 8785 N N . HIS D 1 186 ? 55.612 58.801 66.255 1.000 100.568 184 HIS DDD N 1
ATOM 8786 C CA . HIS D 1 186 ? 57.001 58.757 66.790 1.000 102.074 184 HIS DDD CA 1
ATOM 8787 C C . HIS D 1 186 ? 57.876 59.898 66.259 1.000 101.004 184 HIS DDD C 1
ATOM 8788 O O . HIS D 1 186 ? 59.051 59.937 66.652 1.000 102.692 184 HIS DDD O 1
ATOM 8795 N N . PHE D 1 187 ? 57.371 60.795 65.412 1.000 98.747 185 PHE DDD N 1
ATOM 8796 C CA . PHE D 1 187 ? 58.227 61.867 64.842 1.000 98.562 185 PHE DDD CA 1
ATOM 8797 C C . PHE D 1 187 ? 58.572 62.870 65.944 1.000 99.827 185 PHE DDD C 1
ATOM 8798 O O . PHE D 1 187 ? 57.649 63.524 66.463 1.000 99.232 185 PHE DDD O 1
ATOM 8806 N N . ASN D 1 188 ? 59.859 62.980 66.284 1.000 101.816 186 ASN DDD N 1
ATOM 8807 C CA . ASN D 1 188 ? 60.374 63.951 67.282 1.000 103.164 186 ASN DDD CA 1
ATOM 8808 C C . ASN D 1 188 ? 61.802 64.344 66.899 1.000 105.157 186 ASN DDD C 1
ATOM 8809 O O . ASN D 1 188 ? 62.761 63.661 67.326 1.000 107.115 186 ASN DDD O 1
ATOM 8814 N N . HIS D 1 189 ? 61.925 65.401 66.099 1.000 105.046 187 HIS DDD N 1
ATOM 8815 C CA . HIS D 1 189 ? 63.217 65.933 65.595 1.000 106.749 187 HIS DDD CA 1
ATOM 8816 C C . HIS D 1 189 ? 63.070 67.435 65.404 1.000 106.392 187 HIS DDD C 1
ATOM 8817 O O . HIS D 1 189 ? 61.989 67.910 65.064 1.000 104.256 187 HIS DDD O 1
ATOM 8824 N N . PRO D 1 190 ? 64.140 68.224 65.630 1.000 108.358 188 PRO DDD N 1
ATOM 8825 C CA . PRO D 1 190 ? 64.029 69.681 65.594 1.000 108.428 188 PRO DDD CA 1
ATOM 8826 C C . PRO D 1 190 ? 63.524 70.184 64.234 1.000 107.006 188 PRO DDD C 1
ATOM 8827 O O . PRO D 1 190 ? 63.773 69.542 63.233 1.000 105.859 188 PRO DDD O 1
ATOM 8831 N N . ILE D 1 191 ? 62.830 71.320 64.238 1.000 106.963 189 ILE DDD N 1
ATOM 8832 C CA . ILE D 1 191 ? 62.242 71.932 63.011 1.000 106.458 189 ILE DDD CA 1
ATOM 8833 C C . ILE D 1 191 ? 62.584 73.424 62.944 1.000 108.288 189 ILE DDD C 1
ATOM 8834 O O . ILE D 1 191 ? 61.927 74.136 62.162 1.000 107.339 189 ILE DDD O 1
ATOM 8839 N N . GLU D 1 192 ? 63.558 73.882 63.739 1.000 111.109 190 GLU DDD N 1
ATOM 8840 C CA . GLU D 1 192 ? 63.984 75.307 63.796 1.000 113.239 190 GLU DDD CA 1
ATOM 8841 C C . GLU D 1 192 ? 64.292 75.805 62.376 1.000 113.356 190 GLU DDD C 1
ATOM 8842 O O . GLU D 1 192 ? 63.769 76.868 61.998 1.000 113.023 190 GLU DDD O 1
ATOM 8848 N N . ASN D 1 193 ? 65.101 75.063 61.618 1.000 113.330 191 ASN DDD N 1
ATOM 8849 C CA . ASN D 1 193 ? 65.720 75.567 60.365 1.000 114.930 191 ASN DDD CA 1
ATOM 8850 C C . ASN D 1 193 ? 64.891 75.167 59.144 1.000 112.330 191 ASN DDD C 1
ATOM 8851 O O . ASN D 1 193 ? 65.311 75.523 58.024 1.000 113.441 191 ASN DDD O 1
ATOM 8856 N N . VAL D 1 194 ? 63.763 74.482 59.326 1.000 109.392 192 VAL DDD N 1
ATOM 8857 C CA . VAL D 1 194 ? 62.942 74.008 58.170 1.000 107.197 192 VAL DDD CA 1
ATOM 8858 C C . VAL D 1 194 ? 62.370 75.234 57.454 1.000 106.851 192 VAL DDD C 1
ATOM 8859 O O . VAL D 1 194 ? 61.821 76.120 58.134 1.000 106.770 192 VAL DDD O 1
ATOM 8863 N N . LYS D 1 195 ? 62.522 75.302 56.134 1.000 106.603 193 LYS DDD N 1
ATOM 8864 C CA . LYS D 1 195 ? 61.864 76.350 55.318 1.000 107.279 193 LYS DDD CA 1
ATOM 8865 C C . LYS D 1 195 ? 60.566 75.761 54.772 1.000 104.571 193 LYS DDD C 1
ATOM 8866 O O . LYS D 1 195 ? 60.628 75.000 53.784 1.000 104.539 193 LYS DDD O 1
ATOM 8872 N N . TRP D 1 196 ? 59.440 76.102 55.391 1.000 102.168 194 TRP DDD N 1
ATOM 8873 C CA . TRP D 1 196 ? 58.117 75.583 54.976 1.000 99.634 194 TRP DDD CA 1
ATOM 8874 C C . TRP D 1 196 ? 57.691 76.283 53.692 1.000 99.722 194 TRP DDD C 1
ATOM 8875 O O . TRP D 1 196 ? 57.958 77.466 53.500 1.000 101.247 194 TRP DDD O 1
ATOM 8886 N N . PRO D 1 197 ? 57.035 75.560 52.764 1.000 98.047 195 PRO DDD N 1
ATOM 8887 C CA . PRO D 1 197 ? 56.534 76.171 51.536 1.000 98.762 195 PRO DDD CA 1
ATOM 8888 C C . PRO D 1 197 ? 55.464 77.234 51.818 1.000 99.070 195 PRO DDD C 1
ATOM 8889 O O . PRO D 1 197 ? 54.729 77.095 52.768 1.000 98.292 195 PRO DDD O 1
ATOM 8893 N N . GLY D 1 198 ? 55.428 78.276 50.989 1.000 100.828 196 GLY DDD N 1
ATOM 8894 C CA . GLY D 1 198 ? 54.520 79.429 51.137 1.000 101.897 196 GLY DDD CA 1
ATOM 8895 C C . GLY D 1 198 ? 53.059 79.033 51.029 1.000 100.157 196 GLY DDD C 1
ATOM 8896 O O . GLY D 1 198 ? 52.228 79.725 51.629 1.000 101.245 196 GLY DDD O 1
ATOM 8897 N N . SER D 1 199 ? 52.753 77.957 50.303 1.000 97.919 197 SER DDD N 1
ATOM 8898 C CA . SER D 1 199 ? 51.366 77.513 50.006 1.000 96.606 197 SER DDD CA 1
ATOM 8899 C C . SER D 1 199 ? 50.854 76.542 51.081 1.000 93.906 197 SER DDD C 1
ATOM 8900 O O . SER D 1 199 ? 49.744 76.002 50.902 1.000 92.260 197 SER DDD O 1
ATOM 8903 N N . LEU D 1 200 ? 51.620 76.306 52.148 1.000 92.932 198 LEU DDD N 1
ATOM 8904 C CA . LEU D 1 200 ? 51.221 75.330 53.194 1.000 90.991 198 LEU DDD CA 1
ATOM 8905 C C . LEU D 1 200 ? 50.010 75.870 53.964 1.000 91.053 198 LEU DDD C 1
ATOM 8906 O O . LEU D 1 200 ? 50.084 76.991 54.491 1.000 92.525 198 LEU DDD O 1
ATOM 8911 N N . THR D 1 201 ? 48.929 75.097 54.018 1.000 89.622 199 THR DDD N 1
ATOM 8912 C CA . THR D 1 201 ? 47.674 75.478 54.716 1.000 89.888 199 THR DDD CA 1
ATOM 8913 C C . THR D 1 201 ? 47.455 74.596 55.946 1.000 88.709 199 THR DDD C 1
ATOM 8914 O O . THR D 1 201 ? 46.816 75.070 56.885 1.000 89.741 199 THR DDD O 1
ATOM 8918 N N . THR D 1 202 ? 47.939 73.358 55.940 1.000 87.071 200 THR DDD N 1
ATOM 8919 C CA . THR D 1 202 ? 47.720 72.394 57.047 1.000 86.216 200 THR DDD CA 1
ATOM 8920 C C . THR D 1 202 ? 49.065 71.801 57.468 1.000 85.337 200 THR DDD C 1
ATOM 8921 O O . THR D 1 202 ? 49.800 71.325 56.596 1.000 84.174 200 THR DDD O 1
ATOM 8925 N N . LEU D 1 203 ? 49.353 71.816 58.766 1.000 85.870 201 LEU DDD N 1
ATOM 8926 C CA . LEU D 1 203 ? 50.544 71.151 59.353 1.000 85.688 201 LEU DDD CA 1
ATOM 8927 C C . LEU D 1 203 ? 50.115 70.447 60.639 1.000 85.858 201 LEU DDD C 1
ATOM 8928 O O . LEU D 1 203 ? 49.555 71.119 61.522 1.000 87.321 201 LEU DDD O 1
ATOM 8933 N N . ILE D 1 204 ? 50.373 69.146 60.735 1.000 85.393 202 ILE DDD N 1
ATOM 8934 C CA . ILE D 1 204 ? 49.981 68.317 61.910 1.000 85.909 202 ILE DDD CA 1
ATOM 8935 C C . ILE D 1 204 ? 51.221 67.603 62.462 1.000 86.548 202 ILE DDD C 1
ATOM 8936 O O . ILE D 1 204 ? 52.059 67.124 61.669 1.000 85.828 202 ILE DDD O 1
ATOM 8941 N N . 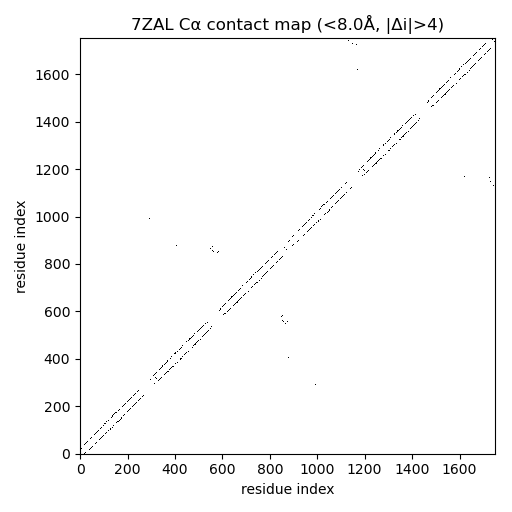PHE D 1 205 ? 51.329 67.544 63.788 1.000 87.870 203 PHE DDD N 1
ATOM 8942 C CA . PHE D 1 205 ? 52.405 66.823 64.510 1.000 88.865 203 PHE DDD CA 1
ATOM 8943 C C . PHE D 1 205 ? 51.789 65.664 65.291 1.000 89.580 203 PHE DDD C 1
ATOM 8944 O O . PHE D 1 205 ? 50.600 65.733 65.661 1.000 89.575 203 PHE DDD O 1
ATOM 8952 N N . GLY D 1 206 ? 52.601 64.642 65.559 1.000 90.747 204 GLY DDD N 1
ATOM 8953 C CA . GLY D 1 206 ? 52.162 63.391 66.200 1.000 92.115 204 GLY DDD CA 1
ATOM 8954 C C . GLY D 1 206 ? 52.238 63.475 67.712 1.000 94.454 204 GLY DDD C 1
ATOM 8955 O O . GLY D 1 206 ? 52.507 64.582 68.249 1.000 95.289 204 GLY DDD O 1
ATOM 8956 N N . ASP D 1 207 ? 52.030 62.334 68.374 1.000 95.929 205 ASP DDD N 1
ATOM 8957 C CA . ASP D 1 207 ? 51.967 62.223 69.854 1.000 97.727 205 ASP DDD CA 1
ATOM 8958 C C . ASP D 1 207 ? 53.309 62.630 70.478 1.000 99.254 205 ASP DDD C 1
ATOM 8959 O O . ASP D 1 207 ? 53.293 63.445 71.414 1.000 100.433 205 ASP DDD O 1
ATOM 8964 N N . ASP D 1 208 ? 54.430 62.115 69.974 1.000 99.833 206 ASP DDD N 1
ATOM 8965 C CA . ASP D 1 208 ? 55.736 62.200 70.680 1.000 102.039 206 ASP DDD CA 1
ATOM 8966 C C . ASP D 1 208 ? 56.487 63.489 70.329 1.000 102.719 206 ASP DDD C 1
ATOM 8967 O O . ASP D 1 208 ? 57.582 63.676 70.883 1.000 104.855 206 ASP DDD O 1
ATOM 8972 N N . PHE D 1 209 ? 55.936 64.367 69.491 1.000 102.553 207 PHE DDD N 1
ATOM 8973 C CA . PHE D 1 209 ? 56.663 65.581 69.030 1.000 103.603 207 PHE DDD CA 1
ATOM 8974 C C . PHE D 1 209 ? 56.706 66.633 70.145 1.000 106.148 207 PHE DDD C 1
ATOM 8975 O O . PHE D 1 209 ? 55.628 67.094 70.581 1.000 105.646 207 PHE DDD O 1
ATOM 8983 N N . ASN D 1 210 ? 57.914 67.011 70.577 1.000 108.955 208 ASN DDD N 1
ATOM 8984 C CA . ASN D 1 210 ? 58.124 68.006 71.661 1.000 111.311 208 ASN DDD CA 1
ATOM 8985 C C . ASN D 1 210 ? 59.288 68.933 71.295 1.000 112.882 208 ASN DDD C 1
ATOM 8986 O O . ASN D 1 210 ? 60.159 69.195 72.143 1.000 115.093 208 ASN DDD O 1
ATOM 8991 N N . GLN D 1 211 ? 59.334 69.452 70.075 1.000 113.105 209 GLN DDD N 1
ATOM 8992 C CA . GLN D 1 211 ? 60.498 70.302 69.714 1.000 114.901 209 GLN DDD CA 1
ATOM 8993 C C . GLN D 1 211 ? 60.123 71.773 69.852 1.000 115.578 209 GLN DDD C 1
ATOM 8994 O O . GLN D 1 211 ? 58.975 72.153 69.625 1.000 115.044 209 GLN DDD O 1
ATOM 9000 N N . PRO D 1 212 ? 61.084 72.628 70.263 1.000 116.834 210 PRO DDD N 1
ATOM 9001 C CA . PRO D 1 212 ? 60.816 74.049 70.497 1.000 117.525 210 PRO DDD CA 1
ATOM 9002 C C . PRO D 1 212 ? 60.477 74.857 69.233 1.000 117.117 210 PRO DDD C 1
ATOM 9003 O O . PRO D 1 212 ? 60.987 74.560 68.176 1.000 116.234 210 PRO DDD O 1
ATOM 9007 N N . PHE D 1 213 ? 59.614 75.864 69.386 1.000 117.706 211 PHE DDD N 1
ATOM 9008 C CA . PHE D 1 213 ? 59.106 76.733 68.291 1.000 117.557 211 PHE DDD CA 1
ATOM 9009 C C . PHE D 1 213 ? 59.665 78.150 68.410 1.000 119.627 211 PHE DDD C 1
ATOM 9010 O O . PHE D 1 213 ? 59.402 78.959 67.503 1.000 119.728 211 PHE DDD O 1
ATOM 9018 N N . GLU D 1 214 ? 60.394 78.457 69.484 1.000 121.239 212 GLU DDD N 1
ATOM 9019 C CA . GLU D 1 214 ? 60.703 79.865 69.848 1.000 123.201 212 GLU DDD CA 1
ATOM 9020 C C . GLU D 1 214 ? 61.538 80.519 68.736 1.000 124.229 212 GLU DDD C 1
ATOM 9021 O O . GLU D 1 214 ? 61.540 81.752 68.672 1.000 125.969 212 GLU DDD O 1
ATOM 9027 N N . ASN D 1 215 ? 62.187 79.739 67.869 1.000 123.618 213 ASN DDD N 1
ATOM 9028 C CA . ASN D 1 215 ? 62.997 80.289 66.750 1.000 125.416 213 ASN DDD CA 1
ATOM 9029 C C . ASN D 1 215 ? 62.529 79.722 65.407 1.000 123.483 213 ASN DDD C 1
ATOM 9030 O O . ASN D 1 215 ? 63.377 79.538 64.530 1.000 125.157 213 ASN DDD O 1
ATOM 9035 N N . VAL D 1 216 ? 61.231 79.512 65.215 1.000 121.154 214 VAL DDD N 1
ATOM 9036 C CA . VAL D 1 216 ? 60.705 78.974 63.926 1.000 119.444 214 VAL DDD CA 1
ATOM 9037 C C . VAL D 1 216 ? 59.880 80.054 63.228 1.000 119.501 214 VAL DDD C 1
ATOM 9038 O O . VAL D 1 216 ? 59.461 81.009 63.889 1.000 120.990 214 VAL DDD O 1
ATOM 9042 N N . ILE D 1 217 ? 59.656 79.881 61.931 1.000 118.463 215 ILE DDD N 1
ATOM 9043 C CA . ILE D 1 217 ? 58.772 80.752 61.106 1.000 118.553 215 ILE DDD CA 1
ATOM 9044 C C . ILE D 1 217 ? 57.759 79.850 60.410 1.000 115.845 215 ILE DDD C 1
ATOM 9045 O O . ILE D 1 217 ? 58.118 78.714 60.067 1.000 114.395 215 ILE DDD O 1
ATOM 9050 N N . LEU D 1 218 ? 56.538 80.331 60.218 1.000 115.434 216 LEU DDD N 1
ATOM 9051 C CA . LEU D 1 218 ? 55.469 79.539 59.565 1.000 113.200 216 LEU DDD CA 1
ATOM 9052 C C . LEU D 1 218 ? 55.002 80.277 58.321 1.000 113.391 216 LEU DDD C 1
ATOM 9053 O O . LEU D 1 218 ? 55.067 81.500 58.247 1.000 115.456 216 LEU DDD O 1
ATOM 9058 N N . PRO D 1 219 ? 54.527 79.537 57.301 1.000 111.440 217 PRO DDD N 1
ATOM 9059 C CA . PRO D 1 219 ? 53.968 80.153 56.102 1.000 112.327 217 PRO DDD CA 1
ATOM 9060 C C . PRO D 1 219 ? 52.843 81.135 56.444 1.000 113.273 217 PRO DDD C 1
ATOM 9061 O O . PRO D 1 219 ? 52.076 80.874 57.344 1.000 112.671 217 PRO DDD O 1
ATOM 9065 N N . LYS D 1 220 ? 52.768 82.237 55.705 1.000 115.422 218 LYS DDD N 1
ATOM 9066 C CA . LYS D 1 220 ? 51.780 83.318 55.943 1.000 117.235 218 LYS DDD CA 1
ATOM 9067 C C . LYS D 1 220 ? 50.415 82.929 55.364 1.000 115.579 218 LYS DDD C 1
ATOM 9068 O O . LYS D 1 220 ? 49.480 83.728 55.511 1.000 117.696 218 LYS DDD O 1
ATOM 9074 N N . SER D 1 221 ? 50.290 81.752 54.750 1.000 111.916 219 SER DDD N 1
ATOM 9075 C CA . SER D 1 221 ? 48.998 81.219 54.252 1.000 109.971 219 SER DDD CA 1
ATOM 9076 C C . SER D 1 221 ? 48.532 80.052 55.131 1.000 106.723 219 SER DDD C 1
ATOM 9077 O O . SER D 1 221 ? 47.518 79.421 54.775 1.000 105.489 219 SER DDD O 1
ATOM 9080 N N . LEU D 1 222 ? 49.227 79.775 56.240 1.000 105.130 220 LEU DDD N 1
ATOM 9081 C CA . LEU D 1 222 ? 48.887 78.628 57.123 1.000 102.780 220 LEU DDD CA 1
ATOM 9082 C C . LEU D 1 222 ? 47.550 78.908 57.808 1.000 103.549 220 LEU DDD C 1
ATOM 9083 O O . LEU D 1 222 ? 47.340 80.041 58.265 1.000 105.723 220 LEU DDD O 1
ATOM 9088 N N . THR D 1 223 ? 46.671 77.911 57.856 1.000 102.660 221 THR DDD N 1
ATOM 9089 C CA . THR D 1 223 ? 45.304 78.054 58.420 1.000 104.029 221 THR DDD CA 1
ATOM 9090 C C . THR D 1 223 ? 45.063 77.037 59.541 1.000 103.240 221 THR DDD C 1
ATOM 9091 O O . THR D 1 223 ? 44.083 77.228 60.279 1.000 104.983 221 THR DDD O 1
ATOM 9095 N N . ASN D 1 224 ? 45.880 75.988 59.665 1.000 101.395 222 ASN DDD N 1
ATOM 9096 C CA . ASN D 1 224 ? 45.613 74.900 60.644 1.000 100.522 222 ASN DDD CA 1
ATOM 9097 C C . ASN D 1 224 ? 46.921 74.383 61.238 1.000 99.144 222 ASN DDD C 1
ATOM 9098 O O . ASN D 1 224 ? 47.895 74.215 60.493 1.000 98.163 222 ASN DDD O 1
ATOM 9103 N N . LEU D 1 225 ? 46.911 74.117 62.541 1.000 99.358 223 LEU DDD N 1
ATOM 9104 C CA . LEU D 1 225 ? 48.053 73.520 63.271 1.000 98.823 223 LEU DDD CA 1
ATOM 9105 C C . LEU D 1 225 ? 47.523 72.522 64.301 1.000 99.020 223 LEU DDD C 1
ATOM 9106 O O . LEU D 1 225 ? 46.358 72.658 64.731 1.000 101.041 223 LEU DDD O 1
ATOM 9111 N N . THR D 1 226 ? 48.337 71.533 64.659 1.000 98.209 224 THR DDD N 1
ATOM 9112 C CA . THR D 1 226 ? 47.941 70.446 65.588 1.000 98.268 224 THR DDD CA 1
ATOM 9113 C C . THR D 1 226 ? 49.173 69.928 66.321 1.000 98.777 224 THR DDD C 1
ATOM 9114 O O . THR D 1 226 ? 50.223 69.776 65.679 1.000 98.396 224 THR DDD O 1
ATOM 9118 N N . PHE D 1 227 ? 49.027 69.653 67.614 1.000 100.316 225 PHE DDD N 1
ATOM 9119 C CA . PHE D 1 227 ? 50.102 69.107 68.475 1.000 101.558 225 PHE DDD CA 1
ATOM 9120 C C . PHE D 1 227 ? 49.599 67.865 69.210 1.000 102.486 225 PHE DDD C 1
ATOM 9121 O O . PHE D 1 227 ? 48.371 67.651 69.304 1.000 102.982 225 PHE DDD O 1
ATOM 9129 N N . GLY D 1 228 ? 50.543 67.081 69.734 1.000 103.781 226 GLY DDD N 1
ATOM 9130 C CA . GLY D 1 228 ? 50.276 65.825 70.458 1.000 104.993 226 GLY DDD CA 1
ATOM 9131 C C . GLY D 1 228 ? 50.378 65.993 71.973 1.000 106.935 226 GLY DDD C 1
ATOM 9132 O O . GLY D 1 228 ? 50.713 67.069 72.469 1.000 107.938 226 GLY DDD O 1
ATOM 9133 N N . PRO D 1 229 ? 50.097 64.920 72.747 1.000 107.982 227 PRO DDD N 1
ATOM 9134 C CA . PRO D 1 229 ? 50.145 64.973 74.209 1.000 109.753 227 PRO DDD CA 1
ATOM 9135 C C . PRO D 1 229 ? 51.519 65.357 74.782 1.000 110.326 227 PRO DDD C 1
ATOM 9136 O O . PRO D 1 229 ? 51.548 66.126 75.717 1.000 111.574 227 PRO DDD O 1
ATOM 9140 N N . ASN D 1 230 ? 52.614 64.854 74.203 1.000 109.629 228 ASN DDD N 1
ATOM 9141 C CA . ASN D 1 230 ? 53.986 65.062 74.743 1.000 110.664 228 ASN DDD CA 1
ATOM 9142 C C . ASN D 1 230 ? 54.449 66.507 74.516 1.000 110.970 228 ASN DDD C 1
ATOM 9143 O O . ASN D 1 230 ? 55.487 66.881 75.099 1.000 112.327 228 ASN DDD O 1
ATOM 9148 N N . PHE D 1 231 ? 53.723 67.299 73.724 1.000 110.317 229 PHE DDD N 1
ATOM 9149 C CA . PHE D 1 231 ? 54.144 68.674 73.354 1.000 110.648 229 PHE DDD CA 1
ATOM 9150 C C . PHE D 1 231 ? 53.875 69.642 74.512 1.000 112.715 229 PHE DDD C 1
ATOM 9151 O O . PHE D 1 231 ? 52.699 69.874 74.835 1.000 112.446 229 PHE DDD O 1
ATOM 9159 N N . ASN D 1 232 ? 54.935 70.188 75.115 1.000 115.198 230 ASN DDD N 1
ATOM 9160 C CA . ASN D 1 232 ? 54.836 71.225 76.179 1.000 117.047 230 ASN DDD CA 1
ATOM 9161 C C . ASN D 1 232 ? 55.895 72.306 75.941 1.000 118.396 230 ASN DDD C 1
ATOM 9162 O O . ASN D 1 232 ? 56.557 72.711 76.910 1.000 120.269 230 ASN DDD O 1
ATOM 9167 N N . GLN D 1 233 ? 56.045 72.769 74.700 1.000 118.322 231 GLN DDD N 1
ATOM 9168 C CA . GLN D 1 233 ? 57.021 73.833 74.352 1.000 119.302 231 GLN DDD CA 1
ATOM 9169 C C . GLN D 1 233 ? 56.283 75.155 74.186 1.000 119.485 231 GLN DDD C 1
ATOM 9170 O O . GLN D 1 233 ? 55.245 75.201 73.533 1.000 118.078 231 GLN DDD O 1
ATOM 9176 N N . PRO D 1 234 ? 56.802 76.266 74.759 1.000 121.444 232 PRO DDD N 1
ATOM 9177 C CA . PRO D 1 234 ? 56.168 77.579 74.621 1.000 122.213 232 PRO DDD CA 1
ATOM 9178 C C . PRO D 1 234 ? 56.106 78.002 73.148 1.000 121.691 232 PRO DDD C 1
ATOM 9179 O O . PRO D 1 234 ? 57.077 77.805 72.444 1.000 121.399 232 PRO DDD O 1
ATOM 9183 N N . LEU D 1 235 ? 54.972 78.547 72.709 1.000 122.253 233 LEU DDD N 1
ATOM 9184 C CA . LEU D 1 235 ? 54.772 78.921 71.285 1.000 122.724 233 LEU DDD CA 1
ATOM 9185 C C . LEU D 1 235 ? 54.223 80.347 71.190 1.000 124.772 233 LEU DDD C 1
ATOM 9186 O O . LEU D 1 235 ? 53.240 80.669 71.874 1.000 125.407 233 LEU DDD O 1
ATOM 9191 N N . ASN D 1 236 ? 54.893 81.167 70.384 1.000 127.096 234 ASN DDD N 1
ATOM 9192 C CA . ASN D 1 236 ? 54.527 82.566 70.053 1.000 129.351 234 ASN DDD CA 1
ATOM 9193 C C . ASN D 1 236 ? 54.949 82.808 68.600 1.000 128.727 234 ASN DDD C 1
ATOM 9194 O O . ASN D 1 236 ? 55.464 81.852 67.981 1.000 126.913 234 ASN DDD O 1
ATOM 9199 N N . PHE D 1 237 ? 54.758 84.020 68.071 1.000 129.728 235 PHE DDD N 1
ATOM 9200 C CA . PHE D 1 237 ? 55.059 84.345 66.655 1.000 129.687 235 PHE DDD CA 1
ATOM 9201 C C . PHE D 1 237 ? 54.282 83.384 65.758 1.000 126.048 235 PHE DDD C 1
ATOM 9202 O O . PHE D 1 237 ? 54.901 82.585 65.031 1.000 124.694 235 PHE DDD O 1
ATOM 9210 N N . LEU D 1 238 ? 52.957 83.441 65.841 1.000 124.028 236 LEU DDD N 1
ATOM 9211 C CA . LEU D 1 238 ? 52.067 82.721 64.904 1.000 121.452 236 LEU DDD CA 1
ATOM 9212 C C . LEU D 1 238 ? 51.604 83.720 63.856 1.000 122.145 236 LEU DDD C 1
ATOM 9213 O O . LEU D 1 238 ? 51.406 84.896 64.154 1.000 124.008 236 LEU DDD O 1
ATOM 9218 N N . PRO D 1 239 ? 51.427 83.279 62.596 1.000 120.621 237 PRO DDD N 1
ATOM 9219 C CA . PRO D 1 239 ? 50.929 84.158 61.542 1.000 122.255 237 PRO DDD CA 1
ATOM 9220 C C . PRO D 1 239 ? 49.462 84.543 61.782 1.000 123.004 237 PRO DDD C 1
ATOM 9221 O O . PRO D 1 239 ? 48.738 83.784 62.398 1.000 121.677 237 PRO DDD O 1
ATOM 9225 N N . GLU D 1 240 ? 49.056 85.710 61.286 1.000 125.705 238 GLU DDD N 1
ATOM 9226 C CA . GLU D 1 240 ? 47.670 86.220 61.445 1.000 127.980 238 GLU DDD CA 1
ATOM 9227 C C . GLU D 1 240 ? 46.709 85.461 60.514 1.000 126.610 238 GLU DDD C 1
ATOM 9228 O O . GLU D 1 240 ? 45.499 85.699 60.617 1.000 127.511 238 GLU DDD O 1
ATOM 9234 N N . SER D 1 241 ? 47.200 84.570 59.648 1.000 124.210 239 SER DDD N 1
ATOM 9235 C CA . SER D 1 241 ? 46.344 83.734 58.765 1.000 122.616 239 SER DDD CA 1
ATOM 9236 C C . SER D 1 241 ? 45.885 82.479 59.512 1.000 119.980 239 SER DDD C 1
ATOM 9237 O O . SER D 1 241 ? 44.867 81.892 59.108 1.000 118.933 239 SER DDD O 1
ATOM 9240 N N . LEU D 1 242 ? 46.617 82.076 60.551 1.000 119.273 240 LEU DDD N 1
ATOM 9241 C CA . LEU D 1 242 ? 46.302 80.853 61.333 1.000 117.995 240 LEU DDD CA 1
ATOM 9242 C C . LEU D 1 242 ? 44.956 81.040 62.036 1.000 120.132 240 LEU DDD C 1
ATOM 9243 O O . LEU D 1 242 ? 44.758 82.081 62.683 1.000 122.369 240 LEU DDD O 1
ATOM 9248 N N . LYS D 1 243 ? 44.068 80.059 61.901 1.000 120.066 241 LYS DDD N 1
ATOM 9249 C CA . LYS D 1 243 ? 42.705 80.101 62.485 1.000 122.263 241 LYS DDD CA 1
ATOM 9250 C C . LYS D 1 243 ? 42.552 78.981 63.517 1.000 121.090 241 LYS DDD C 1
ATOM 9251 O O . LYS D 1 243 ? 42.266 79.292 64.689 1.000 122.425 241 LYS DDD O 1
ATOM 9257 N N . ASN D 1 244 ? 42.725 77.726 63.101 1.000 118.797 242 ASN DDD N 1
ATOM 9258 C CA . ASN D 1 244 ? 42.466 76.544 63.963 1.000 117.346 242 ASN DDD CA 1
ATOM 9259 C C . ASN D 1 244 ? 43.789 76.020 64.516 1.000 115.082 242 ASN DDD C 1
ATOM 9260 O O . ASN D 1 244 ? 44.763 75.925 63.761 1.000 113.837 242 ASN DDD O 1
ATOM 9265 N N . ILE D 1 245 ? 43.807 75.696 65.803 1.000 114.711 243 ILE DDD N 1
ATOM 9266 C CA . ILE D 1 245 ? 45.011 75.158 66.494 1.000 112.579 243 ILE DDD CA 1
ATOM 9267 C C . ILE D 1 245 ? 44.548 74.133 67.526 1.000 111.561 243 ILE DDD C 1
ATOM 9268 O O . ILE D 1 245 ? 43.538 74.375 68.197 1.000 113.179 243 ILE DDD O 1
ATOM 9273 N N . THR D 1 246 ? 45.267 73.025 67.641 1.000 109.127 244 THR DDD N 1
ATOM 9274 C CA . THR D 1 246 ? 44.854 71.876 68.481 1.000 108.041 244 THR DDD CA 1
ATOM 9275 C C . THR D 1 246 ? 45.992 71.508 69.432 1.000 107.172 244 THR DDD C 1
ATOM 9276 O O . THR D 1 246 ? 47.081 71.182 68.945 1.000 106.323 244 THR DDD O 1
ATOM 9280 N N . ILE D 1 247 ? 45.730 71.546 70.737 1.000 107.489 245 ILE DDD N 1
ATOM 9281 C CA . ILE D 1 247 ? 46.709 71.167 71.797 1.000 106.858 245 ILE DDD CA 1
ATOM 9282 C C . ILE D 1 247 ? 46.014 70.222 72.775 1.000 107.667 245 ILE DDD C 1
ATOM 9283 O O . ILE D 1 247 ? 44.785 70.074 72.700 1.000 108.165 245 ILE DDD O 1
ATOM 9288 N N . THR D 1 248 ? 46.779 69.636 73.690 1.000 107.766 246 THR DDD N 1
ATOM 9289 C CA . THR D 1 248 ? 46.287 68.622 74.654 1.000 108.423 246 THR DDD CA 1
ATOM 9290 C C . THR D 1 248 ? 46.368 69.183 76.071 1.000 109.435 246 THR DDD C 1
ATOM 9291 O O . THR D 1 248 ? 47.164 70.110 76.304 1.000 109.137 246 THR DDD O 1
ATOM 9295 N N . THR D 1 249 ? 45.599 68.601 76.988 1.000 110.561 247 THR DDD N 1
ATOM 9296 C CA . THR D 1 249 ? 45.485 69.068 78.393 1.000 112.007 247 THR DDD CA 1
ATOM 9297 C C . THR D 1 249 ? 46.833 68.909 79.103 1.000 112.004 247 THR DDD C 1
ATOM 9298 O O . THR D 1 249 ? 46.963 69.438 80.215 1.000 113.563 247 THR DDD O 1
ATOM 9302 N N . ASN D 1 250 ? 47.805 68.241 78.476 1.000 110.302 248 ASN DDD N 1
ATOM 9303 C CA . ASN D 1 250 ? 49.157 68.038 79.060 1.000 110.420 248 ASN DDD CA 1
ATOM 9304 C C . ASN D 1 250 ? 50.031 69.274 78.832 1.000 109.853 248 ASN DDD C 1
ATOM 9305 O O . ASN D 1 250 ? 51.162 69.284 79.339 1.000 110.630 248 ASN DDD O 1
ATOM 9310 N N . TYR D 1 251 ? 49.544 70.281 78.107 1.000 109.453 249 TYR DDD N 1
ATOM 9311 C CA . TYR D 1 251 ? 50.290 71.545 77.878 1.000 109.813 249 TYR DDD CA 1
ATOM 9312 C C . TYR D 1 251 ? 50.298 72.345 79.183 1.000 112.209 249 TYR DDD C 1
ATOM 9313 O O . TYR D 1 251 ? 49.239 72.516 79.794 1.000 113.324 249 TYR DDD O 1
ATOM 9322 N N . GLN D 1 252 ? 51.470 72.805 79.611 1.000 113.414 250 GLN DDD N 1
ATOM 9323 C CA . GLN D 1 252 ? 51.641 73.540 80.891 1.000 115.151 250 GLN DDD CA 1
ATOM 9324 C C . GLN D 1 252 ? 52.455 74.809 80.632 1.000 115.656 250 GLN DDD C 1
ATOM 9325 O O . GLN D 1 252 ? 53.337 75.134 81.452 1.000 117.110 250 GLN DDD O 1
ATOM 9331 N N . GLN D 1 253 ? 52.166 75.506 79.534 1.000 114.732 251 GLN DDD N 1
ATOM 9332 C CA . GLN D 1 253 ? 52.789 76.820 79.235 1.000 115.175 251 GLN DDD CA 1
ATOM 9333 C C . GLN D 1 253 ? 51.680 77.866 79.144 1.000 115.887 251 GLN DDD C 1
ATOM 9334 O O . GLN D 1 253 ? 50.529 77.494 78.846 1.000 115.273 251 GLN DDD O 1
ATOM 9340 N N . ASN D 1 254 ? 52.027 79.126 79.384 1.000 117.518 252 ASN DDD N 1
ATOM 9341 C CA . ASN D 1 254 ? 51.076 80.260 79.284 1.000 119.095 252 ASN DDD CA 1
ATOM 9342 C C . ASN D 1 254 ? 50.705 80.471 77.811 1.000 118.384 252 ASN DDD C 1
ATOM 9343 O O . ASN D 1 254 ? 51.539 80.186 76.936 1.000 117.529 252 ASN DDD O 1
ATOM 9348 N N . LEU D 1 255 ? 49.486 80.938 77.549 1.000 119.512 253 LEU DDD N 1
ATOM 9349 C CA . LEU D 1 255 ? 49.001 81.248 76.179 1.000 119.311 253 LEU DDD CA 1
ATOM 9350 C C . LEU D 1 255 ? 48.532 82.707 76.112 1.000 121.728 253 LEU DDD C 1
ATOM 9351 O O . LEU D 1 255 ? 47.761 83.015 75.195 1.000 122.386 253 LEU DDD O 1
ATOM 9356 N N . TYR D 1 256 ? 48.973 83.575 77.030 1.000 123.504 254 TYR DDD N 1
ATOM 9357 C CA . TYR D 1 256 ? 48.475 84.972 77.153 1.000 126.315 254 TYR DDD CA 1
ATOM 9358 C C . TYR D 1 256 ? 48.778 85.775 75.879 1.000 127.864 254 TYR DDD C 1
ATOM 9359 O O . TYR D 1 256 ? 47.986 86.669 75.540 1.000 129.738 254 TYR DDD O 1
ATOM 9368 N N . ASN D 1 257 ? 49.878 85.471 75.187 1.000 128.077 255 ASN DDD N 1
ATOM 9369 C CA . ASN D 1 257 ? 50.395 86.317 74.079 1.000 129.937 255 ASN DDD CA 1
ATOM 9370 C C . ASN D 1 257 ? 50.026 85.705 72.723 1.000 129.561 255 ASN DDD C 1
ATOM 9371 O O . ASN D 1 257 ? 50.733 86.003 71.746 1.000 129.984 255 ASN DDD O 1
ATOM 9376 N N . LEU D 1 258 ? 48.966 84.898 72.638 1.000 129.871 256 LEU DDD N 1
ATOM 9377 C CA . LEU D 1 258 ? 48.493 84.370 71.332 1.000 130.328 256 LEU DDD CA 1
ATOM 9378 C C . LEU D 1 258 ? 47.951 85.530 70.506 1.000 134.109 256 LEU DDD C 1
ATOM 9379 O O . LEU D 1 258 ? 47.539 86.546 71.059 1.000 136.849 256 LEU DDD O 1
ATOM 9384 N N . PRO D 1 259 ? 47.938 85.414 69.161 1.000 135.327 257 PRO DDD N 1
ATOM 9385 C CA . PRO D 1 259 ? 47.379 86.465 68.307 1.000 138.528 257 PRO DDD CA 1
ATOM 9386 C C . PRO D 1 259 ? 45.850 86.561 68.429 1.000 140.748 257 PRO DDD C 1
ATOM 9387 O O . PRO D 1 259 ? 45.279 85.843 69.223 1.000 140.669 257 PRO DDD O 1
ATOM 9391 N N . SER D 1 260 ? 45.214 87.436 67.649 1.000 143.862 258 SER DDD N 1
ATOM 9392 C CA . SER D 1 260 ? 43.782 87.797 67.825 1.000 146.660 258 SER DDD CA 1
ATOM 9393 C C . SER D 1 260 ? 42.980 87.506 66.553 1.000 147.691 258 SER DDD C 1
ATOM 9394 O O . SER D 1 260 ? 42.153 88.352 66.174 1.000 149.866 258 SER DDD O 1
ATOM 9397 N N . SER D 1 261 ? 43.189 86.349 65.921 1.000 146.597 259 SER DDD N 1
ATOM 9398 C CA . SER D 1 261 ? 42.449 85.959 64.692 1.000 147.818 259 SER DDD CA 1
ATOM 9399 C C . SER D 1 261 ? 42.026 84.485 64.705 1.000 146.329 259 SER DDD C 1
ATOM 9400 O O . SER D 1 261 ? 41.455 84.035 63.688 1.000 146.092 259 SER DDD O 1
ATOM 9403 N N . LEU D 1 262 ? 42.242 83.759 65.806 1.000 145.640 260 LEU DDD N 1
ATOM 9404 C CA . LEU D 1 262 ? 42.017 82.287 65.856 1.000 143.240 260 LEU DDD CA 1
ATOM 9405 C C . LEU D 1 262 ? 40.510 82.001 65.944 1.000 144.082 260 LEU DDD C 1
ATOM 9406 O O . LEU D 1 262 ? 39.753 82.899 66.357 1.000 146.454 260 LEU DDD O 1
ATOM 9411 N N . ASN D 1 263 ? 40.084 80.796 65.560 1.000 142.546 261 ASN DDD N 1
ATOM 9412 C CA . ASN D 1 263 ? 38.638 80.473 65.405 1.000 144.112 261 ASN DDD CA 1
ATOM 9413 C C . ASN D 1 263 ? 38.249 79.182 66.138 1.000 142.856 261 ASN DDD C 1
ATOM 9414 O O . ASN D 1 263 ? 37.138 79.153 66.706 1.000 145.375 261 ASN DDD O 1
ATOM 9419 N N . CYS D 1 264 ? 39.072 78.134 66.084 1.000 139.298 262 CYS DDD N 1
ATOM 9420 C CA . CYS D 1 264 ? 38.756 76.809 66.683 1.000 137.722 262 CYS DDD CA 1
ATOM 9421 C C . CYS D 1 264 ? 39.961 76.322 67.490 1.000 134.947 262 CYS DDD C 1
ATOM 9422 O O . CYS D 1 264 ? 40.770 75.551 66.929 1.000 134.174 262 CYS DDD O 1
ATOM 9425 N N . ILE D 1 265 ? 40.080 76.745 68.751 1.000 133.804 263 ILE DDD N 1
ATOM 9426 C CA . ILE D 1 265 ? 41.223 76.369 69.638 1.000 130.737 263 ILE DDD CA 1
ATOM 9427 C C . ILE D 1 265 ? 40.859 75.069 70.357 1.000 129.659 263 ILE DDD C 1
ATOM 9428 O O . ILE D 1 265 ? 40.328 75.138 71.475 1.000 131.970 263 ILE DDD O 1
ATOM 9433 N N . LYS D 1 266 ? 41.155 73.928 69.737 1.000 126.688 264 LYS DDD N 1
ATOM 9434 C CA . LYS D 1 266 ? 40.686 72.600 70.208 1.000 125.214 264 LYS DDD CA 1
ATOM 9435 C C . LYS D 1 266 ? 41.623 72.102 71.312 1.000 123.469 264 LYS DDD C 1
ATOM 9436 O O . LYS D 1 266 ? 42.855 72.231 71.167 1.000 121.625 264 LYS DDD O 1
ATOM 9442 N N . ILE D 1 267 ? 41.046 71.559 72.381 1.000 123.667 265 ILE DDD N 1
ATOM 9443 C CA . ILE D 1 267 ? 41.797 70.938 73.508 1.000 122.629 265 ILE DDD CA 1
ATOM 9444 C C . ILE D 1 267 ? 41.332 69.490 73.650 1.000 121.355 265 ILE DDD C 1
ATOM 9445 O O . ILE D 1 267 ? 40.117 69.262 73.690 1.000 122.553 265 ILE DDD O 1
ATOM 9450 N N . ILE D 1 268 ? 42.271 68.552 73.726 1.000 119.171 266 ILE DDD N 1
ATOM 9451 C CA . ILE D 1 268 ? 41.954 67.106 73.883 1.000 118.914 266 ILE DDD CA 1
ATOM 9452 C C . ILE D 1 268 ? 42.307 66.695 75.310 1.000 120.232 266 ILE DDD C 1
ATOM 9453 O O . ILE D 1 268 ? 43.502 66.737 75.665 1.000 119.076 266 ILE DDD O 1
ATOM 9458 N N . SER D 1 269 ? 41.298 66.319 76.097 1.000 122.010 267 SER DDD N 1
ATOM 9459 C CA . SER D 1 269 ? 41.484 65.805 77.475 1.000 123.552 267 SER DDD CA 1
ATOM 9460 C C . SER D 1 269 ? 42.291 64.510 77.410 1.000 122.398 267 SER DDD C 1
ATOM 9461 O O . SER D 1 269 ? 42.060 63.708 76.493 1.000 121.724 267 SER DDD O 1
ATOM 9464 N N . TYR D 1 270 ? 43.210 64.323 78.348 1.000 122.620 268 TYR DDD N 1
ATOM 9465 C CA . TYR D 1 270 ? 44.092 63.133 78.399 1.000 122.247 268 TYR DDD CA 1
ATOM 9466 C C . TYR D 1 270 ? 44.287 62.700 79.846 1.000 124.546 268 TYR DDD C 1
ATOM 9467 O O . TYR D 1 270 ? 44.294 63.572 80.737 1.000 125.379 268 TYR DDD O 1
ATOM 9476 N N . LYS D 1 271 ? 44.454 61.392 80.052 1.000 125.638 269 LYS DDD N 1
ATOM 9477 C CA . LYS D 1 271 ? 44.839 60.799 81.358 1.000 128.095 269 LYS DDD CA 1
ATOM 9478 C C . LYS D 1 271 ? 46.071 61.543 81.878 1.000 127.690 269 LYS DDD C 1
ATOM 9479 O O . LYS D 1 271 ? 47.040 61.693 81.106 1.000 125.450 269 LYS DDD O 1
ATOM 9485 N N . ARG D 1 272 ? 46.031 61.997 83.130 1.000 129.404 270 ARG DDD N 1
ATOM 9486 C CA . ARG D 1 272 ? 47.123 62.800 83.735 1.000 129.299 270 ARG DDD CA 1
ATOM 9487 C C . ARG D 1 272 ? 48.264 61.863 84.127 1.000 130.287 270 ARG DDD C 1
ATOM 9488 O O . ARG D 1 272 ? 48.013 60.660 84.335 1.000 132.162 270 ARG DDD O 1
ATOM 9496 N N . THR D 1 273 ? 49.470 62.413 84.233 1.000 129.937 271 THR DDD N 1
ATOM 9497 C CA . THR D 1 273 ? 50.681 61.690 84.703 1.000 131.610 271 THR DDD CA 1
ATOM 9498 C C . THR D 1 273 ? 50.662 61.643 86.238 1.000 134.704 271 THR DDD C 1
ATOM 9499 O O . THR D 1 273 ? 49.649 62.040 86.838 1.000 135.436 271 THR DDD O 1
ATOM 9503 N N . TYR D 1 274 ? 51.753 61.205 86.863 1.000 136.562 272 TYR DDD N 1
ATOM 9504 C CA . TYR D 1 274 ? 51.761 60.828 88.300 1.000 139.888 272 TYR DDD CA 1
ATOM 9505 C C . TYR D 1 274 ? 52.707 61.702 89.138 1.000 141.184 272 TYR DDD C 1
ATOM 9506 O O . TYR D 1 274 ? 52.386 61.919 90.324 1.000 143.332 272 TYR DDD O 1
ATOM 9515 N N . GLU D 1 275 ? 53.843 62.150 88.590 1.000 140.459 273 GLU DDD N 1
ATOM 9516 C CA . GLU D 1 275 ? 54.971 62.699 89.399 1.000 141.903 273 GLU DDD CA 1
ATOM 9517 C C . GLU D 1 275 ? 54.469 63.776 90.369 1.000 142.096 273 GLU DDD C 1
ATOM 9518 O O . GLU D 1 275 ? 55.021 63.860 91.475 1.000 144.778 273 GLU DDD O 1
ATOM 9524 N N . HIS D 1 276 ? 53.464 64.564 89.977 1.000 139.746 274 HIS DDD N 1
ATOM 9525 C CA . HIS D 1 276 ? 52.904 65.672 90.794 1.000 139.877 274 HIS DDD CA 1
ATOM 9526 C C . HIS D 1 276 ? 52.361 65.119 92.117 1.000 142.966 274 HIS DDD C 1
ATOM 9527 O O . HIS D 1 276 ? 52.059 65.927 93.004 1.000 143.446 274 HIS DDD O 1
ATOM 9534 N N . ILE D 1 277 ? 52.224 63.796 92.233 1.000 144.638 275 ILE DDD N 1
ATOM 9535 C CA . ILE D 1 277 ? 51.851 63.112 93.506 1.000 147.849 275 ILE DDD CA 1
ATOM 9536 C C . ILE D 1 277 ? 53.043 62.298 94.018 1.000 149.970 275 ILE DDD C 1
ATOM 9537 O O . ILE D 1 277 ? 53.290 62.330 95.237 1.000 152.821 275 ILE DDD O 1
ATOM 9542 N N . VAL D 1 278 ? 53.741 61.592 93.129 1.000 149.034 276 VAL DDD N 1
ATOM 9543 C CA . VAL D 1 278 ? 54.859 60.672 93.493 1.000 151.535 276 VAL DDD CA 1
ATOM 9544 C C . VAL D 1 278 ? 55.928 61.454 94.267 1.000 152.872 276 VAL DDD C 1
ATOM 9545 O O . VAL D 1 278 ? 56.444 60.910 95.255 1.000 156.604 276 VAL DDD O 1
ATOM 9549 N N . ASN D 1 279 ? 56.227 62.689 93.852 1.000 150.389 277 ASN DDD N 1
ATOM 9550 C CA . ASN D 1 279 ? 57.336 63.500 94.424 1.000 150.834 277 ASN DDD CA 1
ATOM 9551 C C . ASN D 1 279 ? 56.871 64.228 95.692 1.000 152.656 277 ASN DDD C 1
ATOM 9552 O O . ASN D 1 279 ? 57.720 64.851 96.352 1.000 153.864 277 ASN DDD O 1
ATOM 9557 N N . VAL D 1 280 ? 55.585 64.163 96.034 1.000 152.815 278 VAL DDD N 1
ATOM 9558 C CA . VAL D 1 280 ? 55.023 64.940 97.175 1.000 153.863 278 VAL DDD CA 1
ATOM 9559 C C . VAL D 1 280 ? 54.571 63.942 98.241 1.000 157.102 278 VAL DDD C 1
ATOM 9560 O O . VAL D 1 280 ? 53.556 64.193 98.906 1.000 158.061 278 VAL DDD O 1
ATOM 9564 N N . LEU D 1 281 ? 55.318 62.848 98.394 1.000 159.068 279 LEU DDD N 1
ATOM 9565 C CA . LEU D 1 281 ? 55.075 61.827 99.447 1.000 162.954 279 LEU DDD CA 1
ATOM 9566 C C . LEU D 1 281 ? 56.420 61.341 99.980 1.000 165.006 279 LEU DDD C 1
ATOM 9567 O O . LEU D 1 281 ? 57.444 61.515 99.322 1.000 163.983 279 LEU DDD O 1
ATOM 9572 N N . PRO D 1 282 ? 56.467 60.766 101.205 1.000 168.284 280 PRO DDD N 1
ATOM 9573 C CA . PRO D 1 282 ? 57.719 60.283 101.789 1.000 170.785 280 PRO DDD CA 1
ATOM 9574 C C . PRO D 1 282 ? 58.545 59.417 100.826 1.000 169.870 280 PRO DDD C 1
ATOM 9575 O O . PRO D 1 282 ? 58.028 58.456 100.282 1.000 169.968 280 PRO DDD O 1
ATOM 9579 N N . GLU D 1 283 ? 59.816 59.776 100.647 1.000 169.158 281 GLU DDD N 1
ATOM 9580 C CA . GLU D 1 283 ? 60.714 59.153 99.641 1.000 168.136 281 GLU DDD CA 1
ATOM 9581 C C . GLU D 1 283 ? 60.911 57.669 99.974 1.000 171.919 281 GLU DDD C 1
ATOM 9582 O O . GLU D 1 283 ? 61.264 56.909 99.061 1.000 171.521 281 GLU DDD O 1
ATOM 9588 N N . HIS D 1 284 ? 60.675 57.262 101.223 1.000 175.504 282 HIS DDD N 1
ATOM 9589 C CA . HIS D 1 284 ? 60.715 55.833 101.625 1.000 179.633 282 HIS DDD CA 1
ATOM 9590 C C . HIS D 1 284 ? 59.360 55.171 101.343 1.000 179.501 282 HIS DDD C 1
ATOM 9591 O O . HIS D 1 284 ? 59.202 53.998 101.726 1.000 183.183 282 HIS DDD O 1
ATOM 9598 N N . LEU D 1 285 ? 58.419 55.886 100.718 1.000 175.884 283 LEU DDD N 1
ATOM 9599 C CA . LEU D 1 285 ? 57.114 55.318 100.280 1.000 175.055 283 LEU DDD CA 1
ATOM 9600 C C . LEU D 1 285 ? 56.985 55.377 98.752 1.000 170.463 283 LEU DDD C 1
ATOM 9601 O O . LEU D 1 285 ? 56.012 54.793 98.229 1.000 170.030 283 LEU DDD O 1
ATOM 9606 N N . LYS D 1 286 ? 57.922 56.020 98.046 1.000 167.428 284 LYS DDD N 1
ATOM 9607 C CA . LYS D 1 286 ? 57.918 56.038 96.557 1.000 163.227 284 LYS DDD CA 1
ATOM 9608 C C . LYS D 1 286 ? 58.233 54.630 96.042 1.000 164.141 284 LYS DDD C 1
ATOM 9609 O O . LYS D 1 286 ? 57.939 54.347 94.878 1.000 161.236 284 LYS DDD O 1
ATOM 9615 N N . LYS D 1 287 ? 58.803 53.779 96.897 1.000 167.855 285 LYS DDD N 1
ATOM 9616 C CA . LYS D 1 287 ? 59.198 52.385 96.565 1.000 169.836 285 LYS DDD CA 1
ATOM 9617 C C . LYS D 1 287 ? 57.949 51.519 96.349 1.000 169.874 285 LYS DDD C 1
ATOM 9618 O O . LYS D 1 287 ? 58.095 50.404 95.823 1.000 171.068 285 LYS DDD O 1
ATOM 9624 N N . LYS D 1 288 ? 56.766 51.990 96.750 1.000 168.557 286 LYS DDD N 1
ATOM 9625 C CA . LYS D 1 288 ? 55.562 51.129 96.874 1.000 169.796 286 LYS DDD CA 1
ATOM 9626 C C . LYS D 1 288 ? 54.378 51.758 96.133 1.000 165.677 286 LYS DDD C 1
ATOM 9627 O O . LYS D 1 288 ? 53.233 51.567 96.573 1.000 167.060 286 LYS DDD O 1
ATOM 9633 N N . VAL D 1 289 ? 54.632 52.432 95.014 1.000 160.985 287 VAL DDD N 1
ATOM 9634 C CA . VAL D 1 289 ? 53.564 53.089 94.210 1.000 156.814 287 VAL DDD CA 1
ATOM 9635 C C . VAL D 1 289 ? 53.120 52.114 93.121 1.000 155.784 287 VAL DDD C 1
ATOM 9636 O O . VAL D 1 289 ? 53.955 51.335 92.640 1.000 156.386 287 VAL DDD O 1
ATOM 9640 N N . ILE D 1 290 ? 51.839 52.149 92.771 1.000 154.681 288 ILE DDD N 1
ATOM 9641 C CA . ILE D 1 290 ? 51.272 51.383 91.626 1.000 153.592 288 ILE DDD CA 1
ATOM 9642 C C . ILE D 1 290 ? 50.549 52.373 90.715 1.000 149.523 288 ILE DDD C 1
ATOM 9643 O O . ILE D 1 290 ? 49.580 52.996 91.171 1.000 149.250 288 ILE DDD O 1
ATOM 9648 N N . LYS D 1 291 ? 50.997 52.500 89.469 1.000 146.857 289 LYS DDD N 1
ATOM 9649 C CA . LYS D 1 291 ? 50.490 53.528 88.528 1.000 143.495 289 LYS DDD CA 1
ATOM 9650 C C . LYS D 1 291 ? 49.538 52.865 87.529 1.000 142.657 289 LYS DDD C 1
ATOM 9651 O O . LYS D 1 291 ? 50.004 52.044 86.724 1.000 142.349 289 LYS DDD O 1
ATOM 9657 N N . ILE D 1 292 ? 48.250 53.211 87.585 1.000 142.488 290 ILE DDD N 1
ATOM 9658 C CA . ILE D 1 292 ? 47.206 52.659 86.671 1.000 141.618 290 ILE DDD CA 1
ATOM 9659 C C . ILE D 1 292 ? 46.502 53.822 85.968 1.000 138.514 290 ILE DDD C 1
ATOM 9660 O O . ILE D 1 292 ? 45.605 54.434 86.534 1.000 139.219 290 ILE DDD O 1
ATOM 9665 N N . GLY E 1 1 ? 27.184 49.605 87.029 1.000 124.898 -1 GLY EEE N 1
ATOM 9666 C CA . GLY E 1 1 ? 28.430 48.797 86.856 1.000 124.069 -1 GLY EEE CA 1
ATOM 9667 C C . GLY E 1 1 ? 28.200 47.331 87.181 1.000 120.416 -1 GLY EEE C 1
ATOM 9668 O O . GLY E 1 1 ? 27.512 47.056 88.182 1.000 117.867 -1 GLY EEE O 1
ATOM 9669 N N . SER E 1 2 ? 28.768 46.429 86.373 1.000 120.164 0 SER EEE N 1
ATOM 9670 C CA . SER E 1 2 ? 28.468 44.973 86.371 1.000 117.523 0 SER EEE CA 1
ATOM 9671 C C . SER E 1 2 ? 29.200 44.262 87.511 1.000 114.305 0 SER EEE C 1
ATOM 9672 O O . SER E 1 2 ? 30.366 44.590 87.772 1.000 114.927 0 SER EEE O 1
ATOM 9675 N N . MET E 1 3 ? 28.534 43.296 88.136 1.000 111.482 1 MET EEE N 1
ATOM 9676 C CA . MET E 1 3 ? 29.087 42.519 89.273 1.000 109.013 1 MET EEE CA 1
ATOM 9677 C C . MET E 1 3 ? 29.008 41.013 88.991 1.000 106.829 1 MET EEE C 1
ATOM 9678 O O . MET E 1 3 ? 29.483 40.239 89.835 1.000 104.818 1 MET EEE O 1
ATOM 9683 N N . THR E 1 4 ? 28.464 40.598 87.847 1.000 107.295 2 THR EEE N 1
ATOM 9684 C CA . THR E 1 4 ? 28.439 39.173 87.426 1.000 105.874 2 THR EEE CA 1
ATOM 9685 C C . THR E 1 4 ? 29.332 39.018 86.194 1.000 107.780 2 THR EEE C 1
ATOM 9686 O O . THR E 1 4 ? 29.434 39.974 85.405 1.000 109.504 2 THR EEE O 1
ATOM 9690 N N . LEU E 1 5 ? 29.958 37.858 86.027 1.000 107.040 3 LEU EEE N 1
ATOM 9691 C CA . LEU E 1 5 ? 30.931 37.660 84.928 1.000 110.010 3 LEU EEE CA 1
ATOM 9692 C C . LEU E 1 5 ? 31.010 36.186 84.533 1.000 109.980 3 LEU EEE C 1
ATOM 9693 O O . LEU E 1 5 ? 31.082 35.331 85.427 1.000 107.593 3 LEU EEE O 1
ATOM 9698 N N . VAL E 1 6 ? 31.031 35.924 83.226 1.000 113.298 4 VAL EEE N 1
ATOM 9699 C CA . VAL E 1 6 ? 31.247 34.570 82.640 1.000 113.846 4 VAL EEE CA 1
ATOM 9700 C C . VAL E 1 6 ? 32.464 34.659 81.723 1.000 117.471 4 VAL EEE C 1
ATOM 9701 O O . VAL E 1 6 ? 32.325 35.174 80.602 1.000 119.985 4 VAL EEE O 1
ATOM 9705 N N . ILE E 1 7 ? 33.620 34.208 82.198 1.000 118.376 5 ILE EEE N 1
ATOM 9706 C CA . ILE E 1 7 ? 34.890 34.337 81.432 1.000 122.583 5 ILE EEE CA 1
ATOM 9707 C C . ILE E 1 7 ? 34.965 33.181 80.432 1.000 124.397 5 ILE EEE C 1
ATOM 9708 O O . ILE E 1 7 ? 35.441 32.096 80.803 1.000 122.589 5 ILE EEE O 1
ATOM 9713 N N . LYS E 1 8 ? 34.501 33.425 79.203 1.000 127.987 6 LYS EEE N 1
ATOM 9714 C CA . LYS E 1 8 ? 34.513 32.438 78.092 1.000 129.836 6 LYS EEE CA 1
ATOM 9715 C C . LYS E 1 8 ? 35.911 32.405 77.471 1.000 132.702 6 LYS EEE C 1
ATOM 9716 O O . LYS E 1 8 ? 36.489 31.310 77.377 1.000 132.480 6 LYS EEE O 1
ATOM 9722 N N . THR E 1 9 ? 36.440 33.569 77.101 1.000 135.514 7 THR EEE N 1
ATOM 9723 C CA . THR E 1 9 ? 37.748 33.712 76.412 1.000 139.691 7 THR EEE CA 1
ATOM 9724 C C . THR E 1 9 ? 38.845 33.911 77.462 1.000 139.904 7 THR EEE C 1
ATOM 9725 O O . THR E 1 9 ? 38.514 34.140 78.644 1.000 137.685 7 THR EEE O 1
ATOM 9729 N N . ASN E 1 10 ? 40.108 33.854 77.043 1.000 142.848 8 ASN EEE N 1
ATOM 9730 C CA . ASN E 1 10 ? 41.254 34.225 77.911 1.000 143.451 8 ASN EEE CA 1
ATOM 9731 C C . ASN E 1 10 ? 41.311 35.753 78.033 1.000 144.732 8 ASN EEE C 1
ATOM 9732 O O . ASN E 1 10 ? 41.944 36.243 78.983 1.000 143.526 8 ASN EEE O 1
ATOM 9737 N N . GLU E 1 11 ? 40.683 36.472 77.096 1.000 146.573 9 GLU EEE N 1
ATOM 9738 C CA . GLU E 1 11 ? 40.588 37.957 77.106 1.000 148.104 9 GLU EEE CA 1
ATOM 9739 C C . GLU E 1 11 ? 39.857 38.421 78.368 1.000 143.435 9 GLU EEE C 1
ATOM 9740 O O . GLU E 1 11 ? 40.207 39.499 78.879 1.000 143.769 9 GLU EEE O 1
ATOM 9746 N N . ASP E 1 12 ? 38.893 37.632 78.852 1.000 138.854 10 ASP EEE N 1
ATOM 9747 C CA . ASP E 1 12 ? 37.923 38.058 79.897 1.000 134.446 10 ASP EEE CA 1
ATOM 9748 C C . ASP E 1 12 ? 38.585 38.094 81.283 1.000 132.052 10 ASP EEE C 1
ATOM 9749 O O . ASP E 1 12 ? 37.951 38.633 82.205 1.000 128.984 10 ASP EEE O 1
ATOM 9754 N N . LEU E 1 13 ? 39.806 37.572 81.433 1.000 133.265 11 LEU EEE N 1
ATOM 9755 C CA . LEU E 1 13 ? 40.541 37.588 82.729 1.000 132.027 11 LEU EEE CA 1
ATOM 9756 C C . LEU E 1 13 ? 40.876 39.029 83.131 1.000 132.937 11 LEU EEE C 1
ATOM 9757 O O . LEU E 1 13 ? 40.966 39.285 84.338 1.000 130.614 11 LEU EEE O 1
ATOM 9762 N N . ASN E 1 14 ? 41.063 39.931 82.164 1.000 136.308 12 ASN EEE N 1
ATOM 9763 C CA . ASN E 1 14 ? 41.293 41.372 82.445 1.000 137.430 12 ASN EEE CA 1
ATOM 9764 C C . ASN E 1 14 ? 39.999 42.001 82.975 1.000 134.888 12 ASN EEE C 1
ATOM 9765 O O . ASN E 1 14 ? 40.089 43.103 83.547 1.000 135.413 12 ASN EEE O 1
ATOM 9770 N N . LYS E 1 15 ? 38.852 41.331 82.810 1.000 132.211 13 LYS EEE N 1
ATOM 9771 C CA . LYS E 1 15 ? 37.520 41.888 83.165 1.000 129.793 13 LYS EEE CA 1
ATOM 9772 C C . LYS E 1 15 ? 37.184 41.609 84.635 1.000 124.937 13 LYS EEE C 1
ATOM 9773 O O . LYS E 1 15 ? 36.248 42.253 85.144 1.000 123.154 13 LYS EEE O 1
ATOM 9779 N N . LEU E 1 16 ? 37.882 40.685 85.303 1.000 122.250 14 LEU EEE N 1
ATOM 9780 C CA . LEU E 1 16 ? 37.552 40.350 86.715 1.000 118.139 14 LEU EEE CA 1
ATOM 9781 C C . LEU E 1 16 ? 38.203 41.379 87.642 1.000 117.205 14 LEU EEE C 1
ATOM 9782 O O . LEU E 1 16 ? 39.338 41.806 87.382 1.000 119.127 14 LEU EEE O 1
ATOM 9787 N N . ASN E 1 17 ? 37.479 41.761 88.687 1.000 113.703 15 ASN EEE N 1
ATOM 9788 C CA . ASN E 1 17 ? 37.926 42.747 89.698 1.000 113.049 15 ASN EEE CA 1
ATOM 9789 C C . ASN E 1 17 ? 37.289 42.352 91.031 1.000 109.520 15 ASN EEE C 1
ATOM 9790 O O . ASN E 1 17 ? 36.716 41.249 91.108 1.000 107.836 15 ASN EEE O 1
ATOM 9795 N N . ASP E 1 18 ? 37.364 43.221 92.036 1.000 108.482 16 ASP EEE N 1
ATOM 9796 C CA . ASP E 1 18 ? 36.868 42.910 93.398 1.000 105.408 16 ASP EEE CA 1
ATOM 9797 C C . ASP E 1 18 ? 35.361 43.184 93.499 1.000 103.800 16 ASP EEE C 1
ATOM 9798 O O . ASP E 1 18 ? 34.791 42.869 94.559 1.000 101.083 16 ASP EEE O 1
ATOM 9803 N N . ASN E 1 19 ? 34.724 43.709 92.448 1.000 105.125 17 ASN EEE N 1
ATOM 9804 C CA . ASN E 1 19 ? 33.258 43.963 92.445 1.000 103.926 17 ASN EEE CA 1
ATOM 9805 C C . ASN E 1 19 ? 32.509 42.730 91.928 1.000 102.367 17 ASN EEE C 1
ATOM 9806 O O . ASN E 1 19 ? 31.266 42.727 92.023 1.000 101.654 17 ASN EEE O 1
ATOM 9811 N N . ILE E 1 20 ? 33.217 41.708 91.446 1.000 101.770 18 ILE EEE N 1
ATOM 9812 C CA . ILE E 1 20 ? 32.567 40.485 90.895 1.000 100.414 18 ILE EEE CA 1
ATOM 9813 C C . ILE E 1 20 ? 32.191 39.558 92.052 1.000 97.602 18 ILE EEE C 1
ATOM 9814 O O . ILE E 1 20 ? 33.110 39.057 92.716 1.000 98.352 18 ILE EEE O 1
ATOM 9819 N N . HIS E 1 21 ? 30.895 39.348 92.295 1.000 95.090 19 HIS EEE N 1
ATOM 9820 C CA . HIS E 1 21 ? 30.402 38.429 93.357 1.000 92.321 19 HIS EEE CA 1
ATOM 9821 C C . HIS E 1 21 ? 29.952 37.099 92.750 1.000 90.795 19 HIS EEE C 1
ATOM 9822 O O . HIS E 1 21 ? 29.863 36.123 93.499 1.000 88.056 19 HIS EEE O 1
ATOM 9829 N N . THR E 1 22 ? 29.654 37.064 91.452 1.000 92.295 20 THR EEE N 1
ATOM 9830 C CA . THR E 1 22 ? 29.261 35.826 90.732 1.000 91.836 20 THR EEE CA 1
ATOM 9831 C C . THR E 1 22 ? 30.265 35.573 89.604 1.000 93.565 20 THR EEE C 1
ATOM 9832 O O . THR E 1 22 ? 30.449 36.475 88.768 1.000 94.985 20 THR EEE O 1
ATOM 9836 N N . LEU E 1 23 ? 30.887 34.392 89.583 1.000 93.418 21 LEU EEE N 1
ATOM 9837 C CA . LEU E 1 23 ? 31.920 34.038 88.575 1.000 96.222 21 LEU EEE CA 1
ATOM 9838 C C . LEU E 1 23 ? 31.648 32.649 87.999 1.000 96.430 21 LEU EEE C 1
ATOM 9839 O O . LEU E 1 23 ? 31.334 31.733 88.772 1.000 94.716 21 LEU EEE O 1
ATOM 9844 N N . THR E 1 24 ? 31.818 32.507 86.684 1.000 99.275 22 THR EEE N 1
ATOM 9845 C CA . THR E 1 24 ? 31.691 31.220 85.959 1.000 100.020 22 THR EEE CA 1
ATOM 9846 C C . THR E 1 24 ? 32.949 30.985 85.120 1.000 103.795 22 THR EEE C 1
ATOM 9847 O O . THR E 1 24 ? 33.388 31.917 84.435 1.000 106.237 22 THR EEE O 1
ATOM 9851 N N . ILE E 1 25 ? 33.487 29.768 85.162 1.000 105.165 23 ILE EEE N 1
ATOM 9852 C CA . ILE E 1 25 ? 34.756 29.394 84.478 1.000 108.659 23 ILE EEE CA 1
ATOM 9853 C C . ILE E 1 25 ? 34.573 28.036 83.801 1.000 110.162 23 ILE EEE C 1
ATOM 9854 O O . ILE E 1 25 ? 33.888 27.169 84.375 1.000 108.133 23 ILE EEE O 1
ATOM 9859 N N . GLY E 1 26 ? 35.183 27.872 82.625 1.000 114.993 24 GLY EEE N 1
ATOM 9860 C CA . GLY E 1 26 ? 35.340 26.579 81.935 1.000 116.966 24 GLY EEE CA 1
ATOM 9861 C C . GLY E 1 26 ? 34.245 26.319 80.916 1.000 118.257 24 GLY EEE C 1
ATOM 9862 O O . GLY E 1 26 ? 34.038 25.149 80.570 1.000 117.789 24 GLY EEE O 1
ATOM 9863 N N . ALA E 1 27 ? 33.575 27.361 80.424 1.000 120.866 25 ALA EEE N 1
ATOM 9864 C CA . ALA E 1 27 ? 32.488 27.237 79.425 1.000 123.214 25 ALA EEE CA 1
ATOM 9865 C C . ALA E 1 27 ? 33.002 26.513 78.168 1.000 126.816 25 ALA EEE C 1
ATOM 9866 O O . ALA E 1 27 ? 32.344 25.554 77.727 1.000 126.052 25 ALA EEE O 1
ATOM 9868 N N . ASN E 1 28 ? 34.141 26.937 77.614 1.000 131.290 26 ASN EEE N 1
ATOM 9869 C CA . ASN E 1 28 ? 34.572 26.503 76.256 1.000 135.296 26 ASN EEE CA 1
ATOM 9870 C C . ASN E 1 28 ? 35.849 25.658 76.304 1.000 136.172 26 ASN EEE C 1
ATOM 9871 O O . ASN E 1 28 ? 36.073 24.902 75.338 1.000 137.542 26 ASN EEE O 1
ATOM 9876 N N . PHE E 1 29 ? 36.665 25.770 77.353 1.000 135.217 27 PHE EEE N 1
ATOM 9877 C CA . PHE E 1 29 ? 37.910 24.970 77.471 1.000 136.680 27 PHE EEE CA 1
ATOM 9878 C C . PHE E 1 29 ? 38.392 24.945 78.923 1.000 133.976 27 PHE EEE C 1
ATOM 9879 O O . PHE E 1 29 ? 37.957 25.780 79.746 1.000 130.800 27 PHE EEE O 1
ATOM 9887 N N . ASN E 1 30 ? 39.290 23.999 79.204 1.000 134.344 28 ASN EEE N 1
ATOM 9888 C CA . ASN E 1 30 ? 39.883 23.765 80.543 1.000 132.652 28 ASN EEE CA 1
ATOM 9889 C C . ASN E 1 30 ? 40.835 24.922 80.852 1.000 134.034 28 ASN EEE C 1
ATOM 9890 O O . ASN E 1 30 ? 42.059 24.769 80.666 1.000 136.700 28 ASN EEE O 1
ATOM 9895 N N . GLN E 1 31 ? 40.274 26.043 81.300 1.000 132.497 29 GLN EEE N 1
ATOM 9896 C CA . GLN E 1 31 ? 41.038 27.274 81.614 1.000 134.425 29 GLN EEE CA 1
ATOM 9897 C C . GLN E 1 31 ? 41.925 27.018 82.831 1.000 134.088 29 GLN EEE C 1
ATOM 9898 O O . GLN E 1 31 ? 41.429 26.659 83.896 1.000 131.128 29 GLN EEE O 1
ATOM 9904 N N . PRO E 1 32 ? 43.264 27.176 82.724 1.000 137.594 30 PRO EEE N 1
ATOM 9905 C CA . PRO E 1 32 ? 44.141 27.096 83.896 1.000 137.310 30 PRO EEE CA 1
ATOM 9906 C C . PRO E 1 32 ? 43.966 28.311 84.821 1.000 135.757 30 PRO EEE C 1
ATOM 9907 O O . PRO E 1 32 ? 43.706 29.391 84.325 1.000 136.519 30 PRO EEE O 1
ATOM 9911 N N . ILE E 1 33 ? 44.094 28.112 86.135 1.000 133.920 31 ILE EEE N 1
ATOM 9912 C CA . ILE E 1 33 ? 43.729 29.148 87.149 1.000 132.220 31 ILE EEE CA 1
ATOM 9913 C C . ILE E 1 33 ? 44.819 29.301 88.214 1.000 133.277 31 ILE EEE C 1
ATOM 9914 O O . ILE E 1 33 ? 44.603 30.093 89.143 1.000 131.274 31 ILE EEE O 1
ATOM 9919 N N . GLU E 1 34 ? 45.940 28.586 88.109 1.000 136.756 32 GLU EEE N 1
ATOM 9920 C CA . GLU E 1 34 ? 46.942 28.516 89.207 1.000 137.998 32 GLU EEE CA 1
ATOM 9921 C C . GLU E 1 34 ? 47.427 29.924 89.579 1.000 137.735 32 GLU EEE C 1
ATOM 9922 O O . GLU E 1 34 ? 47.777 30.134 90.748 1.000 136.062 32 GLU EEE O 1
ATOM 9928 N N . HIS E 1 35 ? 47.456 30.856 88.630 1.000 138.820 33 HIS EEE N 1
ATOM 9929 C CA . HIS E 1 35 ? 48.013 32.217 88.845 1.000 140.581 33 HIS EEE CA 1
ATOM 9930 C C . HIS E 1 35 ? 46.928 33.267 88.585 1.000 138.440 33 HIS EEE C 1
ATOM 9931 O O . HIS E 1 35 ? 47.203 34.243 87.867 1.000 140.985 33 HIS EEE O 1
ATOM 9938 N N . ILE E 1 36 ? 45.740 33.086 89.160 1.000 134.953 34 ILE EEE N 1
ATOM 9939 C CA . ILE E 1 36 ? 44.648 34.100 89.077 1.000 132.952 34 ILE EEE CA 1
ATOM 9940 C C . ILE E 1 36 ? 44.423 34.697 90.465 1.000 129.325 34 ILE EEE C 1
ATOM 9941 O O . ILE E 1 36 ? 44.548 33.963 91.457 1.000 126.405 34 ILE EEE O 1
ATOM 9946 N N . LYS E 1 37 ? 44.099 35.987 90.512 1.000 128.545 35 LYS EEE N 1
ATOM 9947 C CA . LYS E 1 37 ? 43.790 36.715 91.767 1.000 126.169 35 LYS EEE CA 1
ATOM 9948 C C . LYS E 1 37 ? 42.268 36.813 91.895 1.000 121.601 35 LYS EEE C 1
ATOM 9949 O O . LYS E 1 37 ? 41.653 37.589 91.146 1.000 121.151 35 LYS EEE O 1
ATOM 9955 N N . TRP E 1 38 ? 41.690 36.046 92.813 1.000 117.411 36 TRP EEE N 1
ATOM 9956 C CA . TRP E 1 38 ? 40.218 35.918 92.955 1.000 113.578 36 TRP EEE CA 1
ATOM 9957 C C . TRP E 1 38 ? 39.640 37.209 93.519 1.000 112.107 36 TRP EEE C 1
ATOM 9958 O O . TRP E 1 38 ? 40.288 37.879 94.318 1.000 112.497 36 TRP EEE O 1
ATOM 9969 N N . PRO E 1 39 ? 38.409 37.594 93.118 1.000 110.366 37 PRO EEE N 1
ATOM 9970 C CA . PRO E 1 39 ? 37.728 38.739 93.720 1.000 109.663 37 PRO EEE CA 1
ATOM 9971 C C . PRO E 1 39 ? 37.523 38.544 95.229 1.000 107.876 37 PRO EEE C 1
ATOM 9972 O O . PRO E 1 39 ? 37.171 37.454 95.646 1.000 105.674 37 PRO EEE O 1
ATOM 9976 N N . LYS E 1 40 ? 37.756 39.598 96.011 1.000 109.021 38 LYS EEE N 1
ATOM 9977 C CA . LYS E 1 40 ? 37.767 39.528 97.495 1.000 108.090 38 LYS EEE CA 1
ATOM 9978 C C . LYS E 1 40 ? 36.358 39.228 98.024 1.000 105.783 38 LYS EEE C 1
ATOM 9979 O O . LYS E 1 40 ? 36.268 38.694 99.135 1.000 104.204 38 LYS EEE O 1
ATOM 9985 N N . LEU E 1 41 ? 35.300 39.562 97.282 1.000 105.265 39 LEU EEE N 1
ATOM 9986 C CA . LEU E 1 41 ? 33.904 39.440 97.784 1.000 103.287 39 LEU EEE CA 1
ATOM 9987 C C . LEU E 1 41 ? 33.115 38.442 96.931 1.000 101.268 39 LEU EEE C 1
ATOM 9988 O O . LEU E 1 41 ? 31.877 38.594 96.809 1.000 100.073 39 LEU EEE O 1
ATOM 9993 N N . LEU E 1 42 ? 33.802 37.428 96.407 1.000 99.642 40 LEU EEE N 1
ATOM 9994 C CA . LEU E 1 42 ? 33.173 36.366 95.586 1.000 97.418 40 LEU EEE CA 1
ATOM 9995 C C . LEU E 1 42 ? 32.203 35.573 96.463 1.000 94.338 40 LEU EEE C 1
ATOM 9996 O O . LEU E 1 42 ? 32.608 35.110 97.538 1.000 94.023 40 LEU EEE O 1
ATOM 10001 N N . THR E 1 43 ? 30.967 35.414 96.010 1.000 93.047 41 THR EEE N 1
ATOM 10002 C CA . THR E 1 43 ? 29.904 34.706 96.768 1.000 91.416 41 THR EEE CA 1
ATOM 10003 C C . THR E 1 43 ? 29.555 33.389 96.077 1.000 90.176 41 THR EEE C 1
ATOM 10004 O O . THR E 1 43 ? 29.277 32.425 96.797 1.000 88.838 41 THR EEE O 1
ATOM 10008 N N . THR E 1 44 ? 29.545 33.360 94.743 1.000 90.490 42 THR EEE N 1
ATOM 10009 C CA . THR E 1 44 ? 29.196 32.155 93.948 1.000 88.965 42 THR EEE CA 1
ATOM 10010 C C . THR E 1 44 ? 30.264 31.914 92.885 1.000 89.370 42 THR EEE C 1
ATOM 10011 O O . THR E 1 44 ? 30.628 32.867 92.189 1.000 90.526 42 THR EEE O 1
ATOM 10015 N N . LEU E 1 45 ? 30.721 30.672 92.760 1.000 88.661 43 LEU EEE N 1
ATOM 10016 C CA . LEU E 1 45 ? 31.728 30.267 91.750 1.000 90.659 43 LEU EEE CA 1
ATOM 10017 C C . LEU E 1 45 ? 31.267 28.968 91.100 1.000 90.151 43 LEU EEE C 1
ATOM 10018 O O . LEU E 1 45 ? 31.067 27.983 91.830 1.000 89.030 43 LEU EEE O 1
ATOM 10023 N N . THR E 1 46 ? 31.116 28.970 89.779 1.000 91.608 44 THR EEE N 1
ATOM 10024 C CA . THR E 1 46 ? 30.641 27.795 89.008 1.000 91.537 44 THR EEE CA 1
ATOM 10025 C C . THR E 1 46 ? 31.724 27.384 88.012 1.000 94.027 44 THR EEE C 1
ATOM 10026 O O . THR E 1 46 ? 32.139 28.219 87.194 1.000 95.911 44 THR EEE O 1
ATOM 10030 N N . PHE E 1 47 ? 32.154 26.130 88.085 1.000 94.305 45 PHE EEE N 1
ATOM 10031 C CA . PHE E 1 47 ? 33.101 25.524 87.123 1.000 96.378 45 PHE EEE CA 1
ATOM 10032 C C . PHE E 1 47 ? 32.292 24.728 86.102 1.000 96.869 45 PHE EEE C 1
ATOM 10033 O O . PHE E 1 47 ? 31.556 23.799 86.497 1.000 94.128 45 PHE EEE O 1
ATOM 10041 N N . GLU E 1 48 ? 32.424 25.101 84.828 1.000 99.747 46 GLU EEE N 1
ATOM 10042 C CA . GLU E 1 48 ? 31.601 24.557 83.720 1.000 100.907 46 GLU EEE CA 1
ATOM 10043 C C . GLU E 1 48 ? 32.229 23.260 83.200 1.000 102.519 46 GLU EEE C 1
ATOM 10044 O O . GLU E 1 48 ? 33.158 22.733 83.856 1.000 101.785 46 GLU EEE O 1
ATOM 10050 N N . TRP E 1 49 ? 31.697 22.758 82.081 1.000 104.696 47 TRP EEE N 1
ATOM 10051 C CA . TRP E 1 49 ? 31.967 21.411 81.514 1.000 106.607 47 TRP EEE CA 1
ATOM 10052 C C . TRP E 1 49 ? 33.471 21.093 81.493 1.000 108.893 47 TRP EEE C 1
ATOM 10053 O O . TRP E 1 49 ? 33.863 20.082 82.087 1.000 107.918 47 TRP EEE O 1
ATOM 10064 N N . TYR E 1 50 ? 34.286 21.901 80.818 1.000 111.860 48 TYR EEE N 1
ATOM 10065 C CA . TYR E 1 50 ? 35.661 21.501 80.418 1.000 115.338 48 TYR EEE CA 1
ATOM 10066 C C . TYR E 1 50 ? 36.652 21.644 81.581 1.000 114.758 48 TYR EEE C 1
ATOM 10067 O O . TYR E 1 50 ? 37.767 21.089 81.459 1.000 116.891 48 TYR EEE O 1
ATOM 10076 N N . PHE E 1 51 ? 36.297 22.352 82.659 1.000 111.762 49 PHE EEE N 1
ATOM 10077 C CA . PHE E 1 51 ? 37.264 22.710 83.730 1.000 111.612 49 PHE EEE CA 1
ATOM 10078 C C . PHE E 1 51 ? 37.762 21.448 84.441 1.000 111.027 49 PHE EEE C 1
ATOM 10079 O O . PHE E 1 51 ? 36.950 20.674 84.959 1.000 108.975 49 PHE EEE O 1
ATOM 10087 N N . ASP E 1 52 ? 39.079 21.268 84.476 1.000 113.591 50 ASP EEE N 1
ATOM 10088 C CA . ASP E 1 52 ? 39.762 20.224 85.278 1.000 113.825 50 ASP EEE CA 1
ATOM 10089 C C . ASP E 1 52 ? 41.190 20.700 85.552 1.000 116.594 50 ASP EEE C 1
ATOM 10090 O O . ASP E 1 52 ? 42.066 20.532 84.681 1.000 120.516 50 ASP EEE O 1
ATOM 10095 N N . GLN E 1 53 ? 41.401 21.309 86.715 1.000 115.402 51 GLN EEE N 1
ATOM 10096 C CA . GLN E 1 53 ? 42.728 21.803 87.163 1.000 117.559 51 GLN EEE CA 1
ATOM 10097 C C . GLN E 1 53 ? 42.856 21.525 88.655 1.000 115.505 51 GLN EEE C 1
ATOM 10098 O O . GLN E 1 53 ? 41.857 21.523 89.373 1.000 112.978 51 GLN EEE O 1
ATOM 10104 N N . PRO E 1 54 ? 44.079 21.272 89.170 1.000 116.947 52 PRO EEE N 1
ATOM 10105 C CA . PRO E 1 54 ? 44.273 21.071 90.605 1.000 115.144 52 PRO EEE CA 1
ATOM 10106 C C . PRO E 1 54 ? 43.877 22.328 91.391 1.000 112.189 52 PRO EEE C 1
ATOM 10107 O O . PRO E 1 54 ? 43.962 23.422 90.866 1.000 112.476 52 PRO EEE O 1
ATOM 10111 N N . ILE E 1 55 ? 43.434 22.138 92.627 1.000 109.257 53 ILE EEE N 1
ATOM 10112 C CA . ILE E 1 55 ? 42.938 23.247 93.490 1.000 107.047 53 ILE EEE CA 1
ATOM 10113 C C . ILE E 1 55 ? 43.541 23.123 94.890 1.000 107.396 53 ILE EEE C 1
ATOM 10114 O O . ILE E 1 55 ? 43.373 24.068 95.678 1.000 106.314 53 ILE EEE O 1
ATOM 10119 N N . GLU E 1 56 ? 44.225 22.015 95.193 1.000 109.153 54 GLU EEE N 1
ATOM 10120 C CA . GLU E 1 56 ? 44.768 21.741 96.550 1.000 109.806 54 GLU EEE CA 1
ATOM 10121 C C . GLU E 1 56 ? 45.696 22.877 97.004 1.000 111.335 54 GLU EEE C 1
ATOM 10122 O O . GLU E 1 56 ? 45.929 22.987 98.223 1.000 111.380 54 GLU EEE O 1
ATOM 10128 N N . ASN E 1 57 ? 46.219 23.688 96.083 1.000 112.564 55 ASN EEE N 1
ATOM 10129 C CA . ASN E 1 57 ? 47.131 24.803 96.444 1.000 114.695 55 ASN EEE CA 1
ATOM 10130 C C . ASN E 1 57 ? 46.598 26.100 95.841 1.000 114.030 55 ASN EEE C 1
ATOM 10131 O O . ASN E 1 57 ? 47.411 26.937 95.422 1.000 116.664 55 ASN EEE O 1
ATOM 10136 N N . VAL E 1 58 ? 45.279 26.271 95.838 1.000 111.178 56 VAL EEE N 1
ATOM 10137 C CA . VAL E 1 58 ? 44.629 27.537 95.401 1.000 110.129 56 VAL EEE CA 1
ATOM 10138 C C . VAL E 1 58 ? 43.805 28.060 96.572 1.000 106.979 56 VAL EEE C 1
ATOM 10139 O O . VAL E 1 58 ? 42.965 27.310 97.077 1.000 105.017 56 VAL EEE O 1
ATOM 10143 N N . LYS E 1 59 ? 44.055 29.296 96.994 1.000 107.166 57 LYS EEE N 1
ATOM 10144 C CA . LYS E 1 59 ? 43.335 29.902 98.138 1.000 104.443 57 LYS EEE CA 1
ATOM 10145 C C . LYS E 1 59 ? 42.081 30.599 97.613 1.000 101.133 57 LYS EEE C 1
ATOM 10146 O O . LYS E 1 59 ? 42.191 31.716 97.091 1.000 101.832 57 LYS EEE O 1
ATOM 10152 N N . LEU E 1 60 ? 40.922 29.974 97.759 1.000 97.544 58 LEU EEE N 1
ATOM 10153 C CA . LEU E 1 60 ? 39.655 30.630 97.366 1.000 94.849 58 LEU EEE CA 1
ATOM 10154 C C . LEU E 1 60 ? 39.242 31.600 98.466 1.000 92.750 58 LEU EEE C 1
ATOM 10155 O O . LEU E 1 60 ? 39.513 31.356 99.645 1.000 91.569 58 LEU EEE O 1
ATOM 10160 N N . PRO E 1 61 ? 38.597 32.733 98.097 1.000 91.528 59 PRO EEE N 1
ATOM 10161 C CA . PRO E 1 61 ? 38.106 33.710 99.069 1.000 89.877 59 PRO EEE CA 1
ATOM 10162 C C . PRO E 1 61 ? 37.172 33.052 100.088 1.000 87.030 59 PRO EEE C 1
ATOM 10163 O O . PRO E 1 61 ? 36.363 32.220 99.700 1.000 85.283 59 PRO EEE O 1
ATOM 10167 N N . ASP E 1 62 ? 37.306 33.440 101.355 1.000 86.232 60 ASP EEE N 1
ATOM 10168 C CA . ASP E 1 62 ? 36.466 32.905 102.458 1.000 84.548 60 ASP EEE CA 1
ATOM 10169 C C . ASP E 1 62 ? 35.015 33.377 102.281 1.000 83.016 60 ASP EEE C 1
ATOM 10170 O O . ASP E 1 62 ? 34.140 32.818 102.935 1.000 81.105 60 ASP EEE O 1
ATOM 10175 N N . SER E 1 63 ? 34.769 34.347 101.401 1.000 84.051 61 SER EEE N 1
ATOM 10176 C CA . SER E 1 63 ? 33.419 34.900 101.110 1.000 83.756 61 SER EEE CA 1
ATOM 10177 C C . SER E 1 63 ? 32.564 33.880 100.353 1.000 82.515 61 SER EEE C 1
ATOM 10178 O O . SER E 1 63 ? 31.328 34.060 100.295 1.000 80.629 61 SER EEE O 1
ATOM 10181 N N . LEU E 1 64 ? 33.201 32.874 99.752 1.000 82.265 62 LEU EEE N 1
ATOM 10182 C CA . LEU E 1 64 ? 32.524 31.940 98.824 1.000 81.148 62 LEU EEE CA 1
ATOM 10183 C C . LEU E 1 64 ? 31.555 31.058 99.614 1.000 79.257 62 LEU EEE C 1
ATOM 10184 O O . LEU E 1 64 ? 32.022 30.201 100.389 1.000 78.159 62 LEU EEE O 1
ATOM 10189 N N . THR E 1 65 ? 30.251 31.268 99.421 1.000 78.209 63 THR EEE N 1
ATOM 10190 C CA . THR E 1 65 ? 29.189 30.483 100.102 1.000 76.695 63 THR EEE CA 1
ATOM 10191 C C . THR E 1 65 ? 28.799 29.309 99.210 1.000 76.737 63 THR EEE C 1
ATOM 10192 O O . THR E 1 65 ? 28.380 28.284 99.746 1.000 75.757 63 THR EEE O 1
ATOM 10196 N N . THR E 1 66 ? 28.912 29.473 97.895 1.000 78.261 64 THR EEE N 1
ATOM 10197 C CA . THR E 1 66 ? 28.404 28.494 96.902 1.000 78.511 64 THR EEE CA 1
ATOM 10198 C C . THR E 1 66 ? 29.515 28.141 95.914 1.000 79.358 64 THR EEE C 1
ATOM 10199 O O . THR E 1 66 ? 30.079 29.056 95.301 1.000 80.453 64 THR EEE O 1
ATOM 10203 N N . LEU E 1 67 ? 29.796 26.850 95.767 1.000 78.991 65 LEU EEE N 1
ATOM 10204 C CA . LEU E 1 67 ? 30.833 26.331 94.844 1.000 80.518 65 LEU EEE CA 1
ATOM 10205 C C . LEU E 1 67 ? 30.257 25.137 94.092 1.000 81.224 65 LEU EEE C 1
ATOM 10206 O O . LEU E 1 67 ? 29.736 24.213 94.738 1.000 80.862 65 LEU EEE O 1
ATOM 10211 N N . THR E 1 68 ? 30.332 25.172 92.766 1.000 83.660 66 THR EEE N 1
ATOM 10212 C CA . THR E 1 68 ? 29.858 24.077 91.885 1.000 84.460 66 THR EEE CA 1
ATOM 10213 C C . THR E 1 68 ? 31.006 23.631 90.980 1.000 86.428 66 THR EEE C 1
ATOM 10214 O O . THR E 1 68 ? 31.591 24.489 90.304 1.000 87.022 66 THR EEE O 1
ATOM 10218 N N . PHE E 1 69 ? 31.300 22.333 90.981 1.000 86.999 67 PHE EEE N 1
ATOM 10219 C CA . PHE E 1 69 ? 32.287 21.694 90.078 1.000 89.098 67 PHE EEE CA 1
ATOM 10220 C C . PHE E 1 69 ? 31.547 21.032 88.916 1.000 89.994 67 PHE EEE C 1
ATOM 10221 O O . PHE E 1 69 ? 30.395 20.589 89.093 1.000 88.901 67 PHE EEE O 1
ATOM 10229 N N . GLY E 1 70 ? 32.205 20.963 87.758 1.000 92.913 68 GLY EEE N 1
ATOM 10230 C CA . GLY E 1 70 ? 31.572 20.610 86.472 1.000 93.822 68 GLY EEE CA 1
ATOM 10231 C C . GLY E 1 70 ? 31.829 19.171 86.062 1.000 94.889 68 GLY EEE C 1
ATOM 10232 O O . GLY E 1 70 ? 32.360 18.382 86.873 1.000 94.381 68 GLY EEE O 1
ATOM 10233 N N . TYR E 1 71 ? 31.453 18.849 84.825 1.000 97.005 69 TYR EEE N 1
ATOM 10234 C CA . TYR E 1 71 ? 31.563 17.506 84.204 1.000 98.680 69 TYR EEE CA 1
ATOM 10235 C C . TYR E 1 71 ? 32.980 16.944 84.381 1.000 100.522 69 TYR EEE C 1
ATOM 10236 O O . TYR E 1 71 ? 33.128 15.849 84.928 1.000 99.924 69 TYR EEE O 1
ATOM 10245 N N . SER E 1 72 ? 33.996 17.681 83.936 1.000 102.571 70 SER EEE N 1
ATOM 10246 C CA . SER E 1 72 ? 35.357 17.144 83.684 1.000 105.397 70 SER EEE CA 1
ATOM 10247 C C . SER E 1 72 ? 36.195 17.088 84.965 1.000 105.379 70 SER EEE C 1
ATOM 10248 O O . SER E 1 72 ? 37.237 16.399 84.941 1.000 108.176 70 SER EEE O 1
ATOM 10251 N N . PHE E 1 73 ? 35.801 17.795 86.027 1.000 102.943 71 PHE EEE N 1
ATOM 10252 C CA . PHE E 1 73 ? 36.673 18.002 87.215 1.000 103.149 71 PHE EEE CA 1
ATOM 10253 C C . PHE E 1 73 ? 36.925 16.663 87.912 1.000 102.303 71 PHE EEE C 1
ATOM 10254 O O . PHE E 1 73 ? 35.958 15.994 88.297 1.000 101.106 71 PHE EEE O 1
ATOM 10262 N N . ASN E 1 74 ? 38.194 16.294 88.066 1.000 103.784 72 ASN EEE N 1
ATOM 10263 C CA . ASN E 1 74 ? 38.617 15.135 88.892 1.000 103.629 72 ASN EEE CA 1
ATOM 10264 C C . ASN E 1 74 ? 40.046 15.381 89.389 1.000 106.362 72 ASN EEE C 1
ATOM 10265 O O . ASN E 1 74 ? 41.008 15.110 88.641 1.000 109.641 72 ASN EEE O 1
ATOM 10270 N N . GLN E 1 75 ? 40.169 15.913 90.602 1.000 105.691 73 GLN EEE N 1
ATOM 10271 C CA . GLN E 1 75 ? 41.466 16.219 91.254 1.000 108.631 73 GLN EEE CA 1
ATOM 10272 C C . GLN E 1 75 ? 41.349 15.860 92.728 1.000 107.524 73 GLN EEE C 1
ATOM 10273 O O . GLN E 1 75 ? 40.253 15.877 93.280 1.000 104.759 73 GLN EEE O 1
ATOM 10279 N N . PRO E 1 76 ? 42.466 15.544 93.418 1.000 109.472 74 PRO EEE N 1
ATOM 10280 C CA . PRO E 1 76 ? 42.414 15.293 94.856 1.000 108.646 74 PRO EEE CA 1
ATOM 10281 C C . PRO E 1 76 ? 42.059 16.601 95.576 1.000 106.813 74 PRO EEE C 1
ATOM 10282 O O . PRO E 1 76 ? 42.431 17.650 95.099 1.000 107.945 74 PRO EEE O 1
ATOM 10286 N N . ILE E 1 77 ? 41.336 16.521 96.686 1.000 104.688 75 ILE EEE N 1
ATOM 10287 C CA . ILE E 1 77 ? 40.840 17.733 97.398 1.000 103.429 75 ILE EEE CA 1
ATOM 10288 C C . ILE E 1 77 ? 41.145 17.621 98.893 1.000 103.694 75 ILE EEE C 1
ATOM 10289 O O . ILE E 1 77 ? 40.752 18.523 99.647 1.000 102.294 75 ILE EEE O 1
ATOM 10294 N N . GLU E 1 78 ? 41.842 16.571 99.316 1.000 106.429 76 GLU EEE N 1
ATOM 10295 C CA . GLU E 1 78 ? 42.128 16.337 100.756 1.000 107.441 76 GLU EEE CA 1
ATOM 10296 C C . GLU E 1 78 ? 43.034 17.444 101.318 1.000 108.977 76 GLU EEE C 1
ATOM 10297 O O . GLU E 1 78 ? 43.040 17.597 102.548 1.000 110.882 76 GLU EEE O 1
ATOM 10303 N N . LYS E 1 79 ? 43.747 18.206 100.482 1.000 109.124 77 LYS EEE N 1
ATOM 10304 C CA . LYS E 1 79 ? 44.717 19.225 100.967 1.000 110.326 77 LYS EEE CA 1
ATOM 10305 C C . LYS E 1 79 ? 44.120 20.638 100.928 1.000 107.083 77 LYS EEE C 1
ATOM 10306 O O . LYS E 1 79 ? 44.824 21.572 101.361 1.000 107.523 77 LYS EEE O 1
ATOM 10312 N N . VAL E 1 80 ? 42.878 20.805 100.475 1.000 103.653 78 VAL EEE N 1
ATOM 10313 C CA . VAL E 1 80 ? 42.348 22.153 100.117 1.000 101.477 78 VAL EEE CA 1
ATOM 10314 C C . VAL E 1 80 ? 42.063 22.933 101.401 1.000 99.051 78 VAL EEE C 1
ATOM 10315 O O . VAL E 1 80 ? 41.584 22.330 102.372 1.000 97.098 78 VAL EEE O 1
ATOM 10319 N N . LYS E 1 81 ? 42.395 24.223 101.391 1.000 98.805 79 LYS EEE N 1
ATOM 10320 C CA . LYS E 1 81 ? 41.948 25.204 102.407 1.000 97.291 79 LYS EEE CA 1
ATOM 10321 C C . LYS E 1 81 ? 40.623 25.771 101.910 1.000 94.474 79 LYS EEE C 1
ATOM 10322 O O . LYS E 1 81 ? 40.621 26.717 101.094 1.000 94.359 79 LYS EEE O 1
ATOM 10328 N N . TRP E 1 82 ? 39.535 25.166 102.362 1.000 91.986 80 TRP EEE N 1
ATOM 10329 C CA . TRP E 1 82 ? 38.171 25.550 101.945 1.000 89.715 80 TRP EEE CA 1
ATOM 10330 C C . TRP E 1 82 ? 37.854 26.923 102.510 1.000 88.105 80 TRP EEE C 1
ATOM 10331 O O . TRP E 1 82 ? 38.321 27.280 103.585 1.000 88.816 80 TRP EEE O 1
ATOM 10342 N N . PRO E 1 83 ? 37.050 27.733 101.799 1.000 86.773 81 PRO EEE N 1
ATOM 10343 C CA . PRO E 1 83 ? 36.565 28.996 102.348 1.000 85.777 81 PRO EEE CA 1
ATOM 10344 C C . PRO E 1 83 ? 35.804 28.798 103.667 1.000 84.365 81 PRO EEE C 1
ATOM 10345 O O . PRO E 1 83 ? 35.156 27.790 103.855 1.000 83.438 81 PRO EEE O 1
ATOM 10349 N N . LYS E 1 84 ? 35.908 29.776 104.559 1.000 84.799 82 LYS EEE N 1
ATOM 10350 C CA . LYS E 1 84 ? 35.368 29.675 105.934 1.000 84.726 82 LYS EEE CA 1
ATOM 10351 C C . LYS E 1 84 ? 33.841 29.737 105.911 1.000 82.935 82 LYS EEE C 1
ATOM 10352 O O . LYS E 1 84 ? 33.249 29.178 106.830 1.000 83.068 82 LYS EEE O 1
ATOM 10358 N N . THR E 1 85 ? 33.233 30.365 104.904 1.000 82.134 83 THR EEE N 1
ATOM 10359 C CA . THR E 1 85 ? 31.765 30.591 104.854 1.000 80.825 83 THR EEE CA 1
ATOM 10360 C C . THR E 1 85 ? 31.110 29.684 103.809 1.000 79.904 83 THR EEE C 1
ATOM 10361 O O . THR E 1 85 ? 29.930 29.930 103.482 1.000 78.505 83 THR EEE O 1
ATOM 10365 N N . LEU E 1 86 ? 31.822 28.669 103.316 1.000 80.180 84 LEU EEE N 1
ATOM 10366 C CA . LEU E 1 86 ? 31.259 27.738 102.301 1.000 79.402 84 LEU EEE CA 1
ATOM 10367 C C . LEU E 1 86 ? 30.119 26.940 102.938 1.000 78.320 84 LEU EEE C 1
ATOM 10368 O O . LEU E 1 86 ? 30.356 26.271 103.956 1.000 78.401 84 LEU EEE O 1
ATOM 10373 N N . ALA E 1 87 ? 28.924 27.011 102.352 1.000 77.969 85 ALA EEE N 1
ATOM 10374 C CA . ALA E 1 87 ? 27.709 26.336 102.866 1.000 76.818 85 ALA EEE CA 1
ATOM 10375 C C . ALA E 1 87 ? 27.156 25.335 101.849 1.000 76.720 85 ALA EEE C 1
ATOM 10376 O O . ALA E 1 87 ? 26.487 24.391 102.278 1.000 75.167 85 ALA EEE O 1
ATOM 10378 N N . PHE E 1 88 ? 27.411 25.532 100.556 1.000 78.626 86 PHE EEE N 1
ATOM 10379 C CA . PHE E 1 88 ? 26.801 24.726 99.471 1.000 79.733 86 PHE EEE CA 1
ATOM 10380 C C . PHE E 1 88 ? 27.887 24.266 98.500 1.000 80.202 86 PHE EEE C 1
ATOM 10381 O O . PHE E 1 88 ? 28.559 25.109 97.888 1.000 80.502 86 PHE EEE O 1
ATOM 10389 N N . LEU E 1 89 ? 28.040 22.953 98.357 1.000 79.546 87 LEU EEE N 1
ATOM 10390 C CA . LEU E 1 89 ? 29.086 22.352 97.500 1.000 80.110 87 LEU EEE CA 1
ATOM 10391 C C . LEU E 1 89 ? 28.451 21.283 96.617 1.000 79.735 87 LEU EEE C 1
ATOM 10392 O O . LEU E 1 89 ? 27.838 20.348 97.162 1.000 78.890 87 LEU EEE O 1
ATOM 10397 N N . THR E 1 90 ? 28.612 21.418 95.304 1.000 80.063 88 THR EEE N 1
ATOM 10398 C CA . THR E 1 90 ? 28.122 20.430 94.317 1.000 80.489 88 THR EEE CA 1
ATOM 10399 C C . THR E 1 90 ? 29.316 19.884 93.540 1.000 82.648 88 THR EEE C 1
ATOM 10400 O O . THR E 1 90 ? 30.174 20.677 93.121 1.000 83.468 88 THR EEE O 1
ATOM 10404 N N . PHE E 1 91 ? 29.357 18.569 93.358 1.000 84.044 89 PHE EEE N 1
ATOM 10405 C CA . PHE E 1 91 ? 30.433 17.880 92.608 1.000 86.604 89 PHE EEE CA 1
ATOM 10406 C C . PHE E 1 91 ? 29.864 17.333 91.301 1.000 87.077 89 PHE EEE C 1
ATOM 10407 O O . PHE E 1 91 ? 28.674 16.969 91.244 1.000 84.684 89 PHE EEE O 1
ATOM 10415 N N . GLY E 1 92 ? 30.723 17.274 90.281 1.000 89.335 90 GLY EEE N 1
ATOM 10416 C CA . GLY E 1 92 ? 30.339 16.942 88.899 1.000 90.429 90 GLY EEE CA 1
ATOM 10417 C C . GLY E 1 92 ? 30.315 15.447 88.655 1.000 91.018 90 GLY EEE C 1
ATOM 10418 O O . GLY E 1 92 ? 30.312 14.662 89.630 1.000 90.408 90 GLY EEE O 1
ATOM 10419 N N . TYR E 1 93 ? 30.305 15.060 87.383 1.000 92.911 91 TYR EEE N 1
ATOM 10420 C CA . TYR E 1 93 ? 30.135 13.653 86.950 1.000 93.777 91 TYR EEE CA 1
ATOM 10421 C C . TYR E 1 93 ? 31.446 12.872 87.129 1.000 95.788 91 TYR EEE C 1
ATOM 10422 O O . TYR E 1 93 ? 31.396 11.742 87.611 1.000 97.200 91 TYR EEE O 1
ATOM 10431 N N . LYS E 1 94 ? 32.589 13.439 86.749 1.000 96.698 92 LYS EEE N 1
ATOM 10432 C CA . LYS E 1 94 ? 33.855 12.665 86.636 1.000 99.323 92 LYS EEE CA 1
ATOM 10433 C C . LYS E 1 94 ? 34.668 12.683 87.939 1.000 98.724 92 LYS EEE C 1
ATOM 10434 O O . LYS E 1 94 ? 35.722 12.006 87.973 1.000 100.276 92 LYS EEE O 1
ATOM 10440 N N . PHE E 1 95 ? 34.244 13.412 88.973 1.000 95.961 93 PHE EEE N 1
ATOM 10441 C CA . PHE E 1 95 ? 35.042 13.526 90.223 1.000 96.022 93 PHE EEE CA 1
ATOM 10442 C C . PHE E 1 95 ? 34.937 12.218 91.013 1.000 95.531 93 PHE EEE C 1
ATOM 10443 O O . PHE E 1 95 ? 33.820 11.856 91.442 1.000 94.405 93 PHE EEE O 1
ATOM 10451 N N . ASN E 1 96 ? 36.064 11.535 91.207 1.000 96.289 94 ASN EEE N 1
ATOM 10452 C CA . ASN E 1 96 ? 36.149 10.336 92.076 1.000 96.322 94 ASN EEE CA 1
ATOM 10453 C C . ASN E 1 96 ? 37.552 10.281 92.686 1.000 99.672 94 ASN EEE C 1
ATOM 10454 O O . ASN E 1 96 ? 38.471 9.690 92.069 1.000 102.238 94 ASN EEE O 1
ATOM 10459 N N . LYS E 1 97 ? 37.714 10.910 93.848 1.000 99.328 95 LYS EEE N 1
ATOM 10460 C CA . LYS E 1 97 ? 39.015 11.006 94.549 1.000 102.037 95 LYS EEE CA 1
ATOM 10461 C C . LYS E 1 97 ? 38.773 10.871 96.041 1.000 101.052 95 LYS EEE C 1
ATOM 10462 O O . LYS E 1 97 ? 37.713 11.260 96.520 1.000 98.509 95 LYS EEE O 1
ATOM 10468 N N . PRO E 1 98 ? 39.745 10.323 96.806 1.000 103.185 96 PRO EEE N 1
ATOM 10469 C CA . PRO E 1 98 ? 39.574 10.136 98.244 1.000 102.661 96 PRO EEE CA 1
ATOM 10470 C C . PRO E 1 98 ? 39.318 11.478 98.947 1.000 100.944 96 PRO EEE C 1
ATOM 10471 O O . PRO E 1 98 ? 39.986 12.448 98.649 1.000 101.466 96 PRO EEE O 1
ATOM 10475 N N . ILE E 1 99 ? 38.339 11.505 99.846 1.000 99.061 97 ILE EEE N 1
ATOM 10476 C CA . ILE E 1 99 ? 37.965 12.719 100.629 1.000 98.189 97 ILE EEE CA 1
ATOM 10477 C C . ILE E 1 99 ? 38.022 12.361 102.112 1.000 99.325 97 ILE EEE C 1
ATOM 10478 O O . ILE E 1 99 ? 37.629 13.178 102.948 1.000 98.456 97 ILE EEE O 1
ATOM 10483 N N . GLU E 1 100 ? 38.494 11.160 102.411 1.000 102.586 98 GLU EEE N 1
ATOM 10484 C CA . GLU E 1 100 ? 38.421 10.560 103.761 1.000 104.463 98 GLU EEE CA 1
ATOM 10485 C C . GLU E 1 100 ? 39.292 11.367 104.735 1.000 105.147 98 GLU EEE C 1
ATOM 10486 O O . GLU E 1 100 ? 39.078 11.238 105.940 1.000 105.485 98 GLU EEE O 1
ATOM 10492 N N . LYS E 1 101 ? 40.226 12.184 104.237 1.000 105.178 99 LYS EEE N 1
ATOM 10493 C CA . LYS E 1 101 ? 41.130 12.999 105.089 1.000 106.274 99 LYS EEE CA 1
ATOM 10494 C C . LYS E 1 101 ? 40.872 14.495 104.875 1.000 104.370 99 LYS EEE C 1
ATOM 10495 O O . LYS E 1 101 ? 41.719 15.297 105.319 1.000 105.996 99 LYS EEE O 1
ATOM 10501 N N . VAL E 1 102 ? 39.750 14.872 104.260 1.000 101.804 100 VAL EEE N 1
ATOM 10502 C CA . VAL E 1 102 ? 39.455 16.296 103.915 1.000 100.957 100 VAL EEE CA 1
ATOM 10503 C C . VAL E 1 102 ? 39.076 17.053 105.191 1.000 100.048 100 VAL EEE C 1
ATOM 10504 O O . VAL E 1 102 ? 38.476 16.442 106.098 1.000 98.688 100 VAL EEE O 1
ATOM 10508 N N . LYS E 1 103 ? 39.391 18.347 105.238 1.000 100.563 101 LYS EEE N 1
ATOM 10509 C CA . LYS E 1 103 ? 39.053 19.225 106.390 1.000 100.153 101 LYS EEE CA 1
ATOM 10510 C C . LYS E 1 103 ? 37.947 20.182 105.941 1.000 96.587 101 LYS EEE C 1
ATOM 10511 O O . LYS E 1 103 ? 38.258 21.258 105.388 1.000 95.786 101 LYS EEE O 1
ATOM 10517 N N . TRP E 1 104 ? 36.694 19.771 106.130 1.000 94.541 102 TRP EEE N 1
ATOM 10518 C CA . TRP E 1 104 ? 35.510 20.595 105.775 1.000 91.998 102 TRP EEE CA 1
ATOM 10519 C C . TRP E 1 104 ? 35.480 21.828 106.670 1.000 91.624 102 TRP EEE C 1
ATOM 10520 O O . TRP E 1 104 ? 35.850 21.768 107.840 1.000 92.981 102 TRP EEE O 1
ATOM 10531 N N . PRO E 1 105 ? 35.017 22.981 106.152 1.000 90.335 103 PRO EEE N 1
ATOM 10532 C CA . PRO E 1 105 ? 34.633 24.098 107.011 1.000 89.005 103 PRO EEE CA 1
ATOM 10533 C C . PRO E 1 105 ? 33.355 23.737 107.778 1.000 86.854 103 PRO EEE C 1
ATOM 10534 O O . PRO E 1 105 ? 32.493 23.077 107.231 1.000 85.002 103 PRO EEE O 1
ATOM 10538 N N . ASP E 1 106 ? 33.253 24.181 109.026 1.000 86.802 104 ASP EEE N 1
ATOM 10539 C CA . ASP E 1 106 ? 32.091 23.851 109.890 1.000 85.846 104 ASP EEE CA 1
ATOM 10540 C C . ASP E 1 106 ? 30.847 24.609 109.407 1.000 83.167 104 ASP EEE C 1
ATOM 10541 O O . ASP E 1 106 ? 29.817 24.483 110.066 1.000 83.046 104 ASP EEE O 1
ATOM 10546 N N . SER E 1 107 ? 30.916 25.337 108.291 1.000 81.170 105 SER EEE N 1
ATOM 10547 C CA . SER E 1 107 ? 29.782 26.142 107.766 1.000 79.132 105 SER EEE CA 1
ATOM 10548 C C . SER E 1 107 ? 29.051 25.400 106.634 1.000 78.113 105 SER EEE C 1
ATOM 10549 O O . SER E 1 107 ? 28.005 25.916 106.166 1.000 76.499 105 SER EEE O 1
ATOM 10552 N N . LEU E 1 108 ? 29.561 24.241 106.201 1.000 77.715 106 LEU EEE N 1
ATOM 10553 C CA . LEU E 1 108 ? 28.966 23.466 105.080 1.000 76.398 106 LEU EEE CA 1
ATOM 10554 C C . LEU E 1 108 ? 27.658 22.831 105.550 1.000 74.864 106 LEU EEE C 1
ATOM 10555 O O . LEU E 1 108 ? 27.674 22.079 106.533 1.000 74.590 106 LEU EEE O 1
ATOM 10560 N N . THR E 1 109 ? 26.568 23.112 104.846 1.000 74.483 107 THR EEE N 1
ATOM 10561 C CA . THR E 1 109 ? 25.210 22.607 105.186 1.000 74.162 107 THR EEE CA 1
ATOM 10562 C C . THR E 1 109 ? 24.707 21.633 104.119 1.000 73.401 107 THR EEE C 1
ATOM 10563 O O . THR E 1 109 ? 23.963 20.714 104.490 1.000 72.740 107 THR EEE O 1
ATOM 10567 N N . THR E 1 110 ? 25.074 21.833 102.853 1.000 73.173 108 THR EEE N 1
ATOM 10568 C CA . THR E 1 110 ? 24.561 21.020 101.723 1.000 73.264 108 THR EEE CA 1
ATOM 10569 C C . THR E 1 110 ? 25.720 20.514 100.865 1.000 73.888 108 THR EEE C 1
ATOM 10570 O O . THR E 1 110 ? 26.484 21.345 100.365 1.000 73.854 108 THR EEE O 1
ATOM 10574 N N . LEU E 1 111 ? 25.809 19.198 100.682 1.000 74.799 109 LEU EEE N 1
ATOM 10575 C CA . LEU E 1 111 ? 26.797 18.553 99.781 1.000 76.599 109 LEU EEE CA 1
ATOM 10576 C C . LEU E 1 111 ? 26.050 17.654 98.794 1.000 77.347 109 LEU EEE C 1
ATOM 10577 O O . LEU E 1 111 ? 25.430 16.672 99.241 1.000 78.091 109 LEU EEE O 1
ATOM 10582 N N . ILE E 1 112 ? 26.120 17.973 97.504 1.000 77.711 110 ILE EEE N 1
ATOM 10583 C CA . ILE E 1 112 ? 25.368 17.248 96.445 1.000 78.275 110 ILE EEE CA 1
ATOM 10584 C C . ILE E 1 112 ? 26.366 16.700 95.430 1.000 79.898 110 ILE EEE C 1
ATOM 10585 O O . ILE E 1 112 ? 27.252 17.458 95.000 1.000 80.988 110 ILE EEE O 1
ATOM 10590 N N . PHE E 1 113 ? 26.209 15.431 95.058 1.000 80.877 111 PHE EEE N 1
ATOM 10591 C CA . PHE E 1 113 ? 26.961 14.795 93.950 1.000 83.311 111 PHE EEE CA 1
ATOM 10592 C C . PHE E 1 113 ? 26.052 14.744 92.724 1.000 84.424 111 PHE EEE C 1
ATOM 10593 O O . PHE E 1 113 ? 24.824 14.618 92.886 1.000 84.238 111 PHE EEE O 1
ATOM 10601 N N . GLU E 1 114 ? 26.646 14.845 91.533 1.000 86.970 112 GLU EEE N 1
ATOM 10602 C CA . GLU E 1 114 ? 25.916 14.796 90.241 1.000 87.944 112 GLU EEE CA 1
ATOM 10603 C C . GLU E 1 114 ? 25.177 13.456 90.158 1.000 88.221 112 GLU EEE C 1
ATOM 10604 O O . GLU E 1 114 ? 25.591 12.482 90.829 1.000 87.485 112 GLU EEE O 1
ATOM 10610 N N . GLU E 1 115 ? 24.116 13.423 89.359 1.000 89.650 113 GLU EEE N 1
ATOM 10611 C CA . GLU E 1 115 ? 23.182 12.272 89.267 1.000 90.078 113 GLU EEE CA 1
ATOM 10612 C C . GLU E 1 115 ? 23.972 10.998 88.950 1.000 90.579 113 GLU EEE C 1
ATOM 10613 O O . GLU E 1 115 ? 23.700 9.972 89.582 1.000 88.987 113 GLU EEE O 1
ATOM 10619 N N . ASN E 1 116 ? 24.920 11.063 88.009 1.000 92.096 114 ASN EEE N 1
ATOM 10620 C CA . ASN E 1 116 ? 25.655 9.874 87.500 1.000 92.784 114 ASN EEE CA 1
ATOM 10621 C C . ASN E 1 116 ? 27.101 9.895 88.002 1.000 94.033 114 ASN EEE C 1
ATOM 10622 O O . ASN E 1 116 ? 27.943 9.254 87.358 1.000 96.200 114 ASN EEE O 1
ATOM 10627 N N . SER E 1 117 ? 27.371 10.564 89.126 1.000 93.566 115 SER EEE N 1
ATOM 10628 C CA . SER E 1 117 ? 28.743 10.775 89.656 1.000 94.839 115 SER EEE CA 1
ATOM 10629 C C . SER E 1 117 ? 29.477 9.434 89.761 1.000 95.981 115 SER EEE C 1
ATOM 10630 O O . SER E 1 117 ? 28.893 8.474 90.286 1.000 96.506 115 SER EEE O 1
ATOM 10633 N N . LEU E 1 118 ? 30.726 9.395 89.297 1.000 97.975 116 LEU EEE N 1
ATOM 10634 C CA . LEU E 1 118 ? 31.640 8.223 89.394 1.000 99.787 116 LEU EEE CA 1
ATOM 10635 C C . LEU E 1 118 ? 32.090 8.018 90.846 1.000 99.413 116 LEU EEE C 1
ATOM 10636 O O . LEU E 1 118 ? 32.847 7.058 91.077 1.000 101.232 116 LEU EEE O 1
ATOM 10641 N N . PHE E 1 119 ? 31.694 8.887 91.783 1.000 97.326 117 PHE EEE N 1
ATOM 10642 C CA . PHE E 1 119 ? 32.271 8.901 93.150 1.000 97.022 117 PHE EEE CA 1
ATOM 10643 C C . PHE E 1 119 ? 32.004 7.559 93.834 1.000 96.680 117 PHE EEE C 1
ATOM 10644 O O . PHE E 1 119 ? 30.829 7.222 94.086 1.000 94.199 117 PHE EEE O 1
ATOM 10652 N N . ASP E 1 120 ? 33.080 6.828 94.117 1.000 98.806 118 ASP EEE N 1
ATOM 10653 C CA . ASP E 1 120 ? 33.049 5.554 94.873 1.000 99.929 118 ASP EEE CA 1
ATOM 10654 C C . ASP E 1 120 ? 34.352 5.448 95.671 1.000 102.496 118 ASP EEE C 1
ATOM 10655 O O . ASP E 1 120 ? 35.349 4.922 95.141 1.000 104.784 118 ASP EEE O 1
ATOM 10660 N N . GLN E 1 121 ? 34.349 5.978 96.892 1.000 101.789 119 GLN EEE N 1
ATOM 10661 C CA . GLN E 1 121 ? 35.517 5.955 97.813 1.000 103.308 119 GLN EEE CA 1
ATOM 10662 C C . GLN E 1 121 ? 35.003 5.720 99.231 1.000 103.037 119 GLN EEE C 1
ATOM 10663 O O . GLN E 1 121 ? 33.841 6.064 99.508 1.000 101.830 119 GLN EEE O 1
ATOM 10669 N N . SER E 1 122 ? 35.833 5.151 100.098 1.000 105.068 120 SER EEE N 1
ATOM 10670 C CA . SER E 1 122 ? 35.467 4.892 101.509 1.000 105.088 120 SER EEE CA 1
ATOM 10671 C C . SER E 1 122 ? 35.294 6.235 102.223 1.000 103.745 120 SER EEE C 1
ATOM 10672 O O . SER E 1 122 ? 36.040 7.191 101.908 1.000 103.507 120 SER EEE O 1
ATOM 10675 N N . ILE E 1 123 ? 34.325 6.309 103.134 1.000 102.473 121 ILE EEE N 1
ATOM 10676 C CA . ILE E 1 123 ? 34.030 7.543 103.918 1.000 101.270 121 ILE EEE CA 1
ATOM 10677 C C . ILE E 1 123 ? 33.910 7.211 105.410 1.000 102.414 121 ILE EEE C 1
ATOM 10678 O O . ILE E 1 123 ? 33.551 8.122 106.168 1.000 101.512 121 ILE EEE O 1
ATOM 10683 N N . GLU E 1 124 ? 34.209 5.981 105.837 1.000 104.843 122 GLU EEE N 1
ATOM 10684 C CA . GLU E 1 124 ? 34.011 5.549 107.249 1.000 106.211 122 GLU EEE CA 1
ATOM 10685 C C . GLU E 1 124 ? 34.960 6.309 108.190 1.000 107.408 122 GLU EEE C 1
ATOM 10686 O O . GLU E 1 124 ? 34.694 6.296 109.392 1.000 108.013 122 GLU EEE O 1
ATOM 10692 N N . LYS E 1 125 ? 35.995 6.978 107.681 1.000 108.194 123 LYS EEE N 1
ATOM 10693 C CA . LYS E 1 125 ? 36.992 7.676 108.535 1.000 110.631 123 LYS EEE CA 1
ATOM 10694 C C . LYS E 1 125 ? 36.850 9.193 108.394 1.000 107.444 123 LYS EEE C 1
ATOM 10695 O O . LYS E 1 125 ? 37.776 9.903 108.834 1.000 109.250 123 LYS EEE O 1
ATOM 10701 N N . ILE E 1 126 ? 35.750 9.682 107.828 1.000 103.195 124 ILE EEE N 1
ATOM 10702 C CA . ILE E 1 126 ? 35.619 11.131 107.504 1.000 101.031 124 ILE EEE CA 1
ATOM 10703 C C . ILE E 1 126 ? 35.153 11.896 108.746 1.000 99.307 124 ILE EEE C 1
ATOM 10704 O O . ILE E 1 126 ? 34.465 11.310 109.599 1.000 99.033 124 ILE EEE O 1
ATOM 10709 N N . LYS E 1 127 ? 35.507 13.177 108.817 1.000 97.767 125 LYS EEE N 1
ATOM 10710 C CA . LYS E 1 127 ? 34.986 14.135 109.822 1.000 96.278 125 LYS EEE CA 1
ATOM 10711 C C . LYS E 1 127 ? 34.033 15.087 109.099 1.000 92.153 125 LYS EEE C 1
ATOM 10712 O O . LYS E 1 127 ? 34.520 16.008 108.418 1.000 90.944 125 LYS EEE O 1
ATOM 10718 N N . TRP E 1 128 ? 32.727 14.857 109.228 1.000 89.515 126 TRP EEE N 1
ATOM 10719 C CA . TRP E 1 128 ? 31.686 15.709 108.593 1.000 87.008 126 TRP EEE CA 1
ATOM 10720 C C . TRP E 1 128 ? 31.669 17.079 109.267 1.000 86.641 126 TRP EEE C 1
ATOM 10721 O O . TRP E 1 128 ? 31.954 17.159 110.484 1.000 86.779 126 TRP EEE O 1
ATOM 10732 N N . SER E 1 129 ? 31.303 18.104 108.499 1.000 86.105 127 SER EEE N 1
ATOM 10733 C CA . SER E 1 129 ? 30.992 19.461 109.006 1.000 86.072 127 SER EEE CA 1
ATOM 10734 C C . SER E 1 129 ? 29.845 19.372 110.020 1.000 86.151 127 SER EEE C 1
ATOM 10735 O O . SER E 1 129 ? 28.878 18.625 109.774 1.000 85.889 127 SER EEE O 1
ATOM 10738 N N . ASN E 1 130 ? 29.954 20.108 111.126 1.000 87.013 128 ASN EEE N 1
ATOM 10739 C CA . ASN E 1 130 ? 28.964 20.070 112.234 1.000 86.535 128 ASN EEE CA 1
ATOM 10740 C C . ASN E 1 130 ? 27.682 20.788 111.806 1.000 83.878 128 ASN EEE C 1
ATOM 10741 O O . ASN E 1 130 ? 26.730 20.742 112.589 1.000 83.699 128 ASN EEE O 1
ATOM 10746 N N . SER E 1 131 ? 27.657 21.437 110.635 1.000 81.883 129 SER EEE N 1
ATOM 10747 C CA . SER E 1 131 ? 26.457 22.141 110.108 1.000 80.603 129 SER EEE CA 1
ATOM 10748 C C . SER E 1 131 ? 25.824 21.375 108.945 1.000 79.236 129 SER EEE C 1
ATOM 10749 O O . SER E 1 131 ? 24.850 21.898 108.379 1.000 79.071 129 SER EEE O 1
ATOM 10752 N N . LEU E 1 132 ? 26.346 20.200 108.593 1.000 78.620 130 LEU EEE N 1
ATOM 10753 C CA . LEU E 1 132 ? 25.846 19.422 107.432 1.000 77.832 130 LEU EEE CA 1
ATOM 10754 C C . LEU E 1 132 ? 24.408 18.956 107.703 1.000 76.868 130 LEU EEE C 1
ATOM 10755 O O . LEU E 1 132 ? 24.191 18.252 108.688 1.000 77.787 130 LEU EEE O 1
ATOM 10760 N N . THR E 1 133 ? 23.465 19.331 106.843 1.000 75.644 131 THR EEE N 1
ATOM 10761 C CA . THR E 1 133 ? 22.034 18.943 106.966 1.000 75.732 131 THR EEE CA 1
ATOM 10762 C C . THR E 1 133 ? 21.607 18.066 105.786 1.000 74.755 131 THR EEE C 1
ATOM 10763 O O . THR E 1 133 ? 20.810 17.145 106.010 1.000 75.075 131 THR EEE O 1
ATOM 10767 N N . THR E 1 134 ? 22.086 18.343 104.574 1.000 73.359 132 THR EEE N 1
ATOM 10768 C CA . THR E 1 134 ? 21.662 17.608 103.356 1.000 72.522 132 THR EEE CA 1
ATOM 10769 C C . THR E 1 134 ? 22.882 16.983 102.674 1.000 72.196 132 THR EEE C 1
ATOM 10770 O O . THR E 1 134 ? 23.838 17.711 102.376 1.000 70.851 132 THR EEE O 1
ATOM 10774 N N . LEU E 1 135 ? 22.821 15.680 102.412 1.000 73.003 133 LEU EEE N 1
ATOM 10775 C CA . LEU E 1 135 ? 23.884 14.927 101.704 1.000 74.631 133 LEU EEE CA 1
ATOM 10776 C C . LEU E 1 135 ? 23.249 14.031 100.644 1.000 75.737 133 LEU EEE C 1
ATOM 10777 O O . LEU E 1 135 ? 22.516 13.093 101.018 1.000 76.339 133 LEU EEE O 1
ATOM 10782 N N . ILE E 1 136 ? 23.541 14.296 99.375 1.000 76.623 134 ILE EEE N 1
ATOM 10783 C CA . ILE E 1 136 ? 22.939 13.554 98.235 1.000 77.295 134 ILE EEE CA 1
ATOM 10784 C C . ILE E 1 136 ? 24.061 12.839 97.486 1.000 79.373 134 ILE EEE C 1
ATOM 10785 O O . ILE E 1 136 ? 25.018 13.503 97.058 1.000 79.978 134 ILE EEE O 1
ATOM 10790 N N . PHE E 1 137 ? 23.934 11.526 97.330 1.000 80.926 135 PHE EEE N 1
ATOM 10791 C CA . PHE E 1 137 ? 24.919 10.684 96.614 1.000 82.683 135 PHE EEE CA 1
ATOM 10792 C C . PHE E 1 137 ? 24.474 10.493 95.166 1.000 84.291 135 PHE EEE C 1
ATOM 10793 O O . PHE E 1 137 ? 23.357 10.909 94.782 1.000 84.767 135 PHE EEE O 1
ATOM 10801 N N . GLY E 1 138 ? 25.342 9.858 94.380 1.000 86.366 136 GLY EEE N 1
ATOM 10802 C CA . GLY E 1 138 ? 25.131 9.635 92.944 1.000 87.190 136 GLY EEE CA 1
ATOM 10803 C C . GLY E 1 138 ? 24.925 8.170 92.618 1.000 88.634 136 GLY EEE C 1
ATOM 10804 O O . GLY E 1 138 ? 24.583 7.370 93.518 1.000 88.570 136 GLY EEE O 1
ATOM 10805 N N . TRP E 1 139 ? 25.143 7.836 91.352 1.000 90.620 137 TRP EEE N 1
ATOM 10806 C CA . TRP E 1 139 ? 24.846 6.507 90.770 1.000 91.562 137 TRP EEE CA 1
ATOM 10807 C C . TRP E 1 139 ? 25.802 5.461 91.347 1.000 91.820 137 TRP EEE C 1
ATOM 10808 O O . TRP E 1 139 ? 25.321 4.434 91.825 1.000 91.748 137 TRP EEE O 1
ATOM 10819 N N . ASN E 1 140 ? 27.106 5.717 91.298 1.000 92.516 138 ASN EEE N 1
ATOM 10820 C CA . ASN E 1 140 ? 28.136 4.647 91.366 1.000 94.718 138 ASN EEE CA 1
ATOM 10821 C C . ASN E 1 140 ? 28.638 4.442 92.798 1.000 93.945 138 ASN EEE C 1
ATOM 10822 O O . ASN E 1 140 ? 29.451 3.523 92.990 1.000 95.345 138 ASN EEE O 1
ATOM 10827 N N . PHE E 1 141 ? 28.198 5.241 93.770 1.000 92.028 139 PHE EEE N 1
ATOM 10828 C CA . PHE E 1 141 ? 28.705 5.114 95.161 1.000 92.425 139 PHE EEE CA 1
ATOM 10829 C C . PHE E 1 141 ? 28.192 3.807 95.774 1.000 92.424 139 PHE EEE C 1
ATOM 10830 O O . PHE E 1 141 ? 26.965 3.594 95.803 1.000 91.036 139 PHE EEE O 1
ATOM 10838 N N . ASN E 1 142 ? 29.112 2.963 96.246 1.000 93.557 140 ASN EEE N 1
ATOM 10839 C CA . ASN E 1 142 ? 28.785 1.725 96.998 1.000 93.717 140 ASN EEE CA 1
ATOM 10840 C C . ASN E 1 142 ? 29.937 1.411 97.957 1.000 95.780 140 ASN EEE C 1
ATOM 10841 O O . ASN E 1 142 ? 30.900 0.748 97.543 1.000 96.632 140 ASN EEE O 1
ATOM 10846 N N . GLN E 1 143 ? 29.824 1.884 99.195 1.000 96.292 141 GLN EEE N 1
ATOM 10847 C CA . GLN E 1 143 ? 30.829 1.688 100.269 1.000 98.846 141 GLN EEE CA 1
ATOM 10848 C C . GLN E 1 143 ? 30.090 1.501 101.585 1.000 98.900 141 GLN EEE C 1
ATOM 10849 O O . GLN E 1 143 ? 28.998 2.035 101.766 1.000 97.004 141 GLN EEE O 1
ATOM 10855 N N . PRO E 1 144 ? 30.657 0.738 102.543 1.000 101.226 142 PRO EEE N 1
ATOM 10856 C CA . PRO E 1 144 ? 29.999 0.537 103.834 1.000 101.216 142 PRO EEE CA 1
ATOM 10857 C C . PRO E 1 144 ? 29.908 1.847 104.629 1.000 99.744 142 PRO EEE C 1
ATOM 10858 O O . PRO E 1 144 ? 30.755 2.717 104.456 1.000 100.038 142 PRO EEE O 1
ATOM 10862 N N . ILE E 1 145 ? 28.885 1.960 105.473 1.000 98.028 143 ILE EEE N 1
ATOM 10863 C CA . ILE E 1 145 ? 28.617 3.197 106.262 1.000 96.132 143 ILE EEE CA 1
ATOM 10864 C C . ILE E 1 145 ? 28.371 2.841 107.731 1.000 97.316 143 ILE EEE C 1
ATOM 10865 O O . ILE E 1 145 ? 28.070 3.762 108.507 1.000 96.966 143 ILE EEE O 1
ATOM 10870 N N . GLU E 1 146 ? 28.521 1.571 108.115 1.000 99.315 144 GLU EEE N 1
ATOM 10871 C CA . GLU E 1 146 ? 28.198 1.093 109.487 1.000 100.801 144 GLU EEE CA 1
ATOM 10872 C C . GLU E 1 146 ? 29.099 1.771 110.526 1.000 101.253 144 GLU EEE C 1
ATOM 10873 O O . GLU E 1 146 ? 28.724 1.775 111.697 1.000 102.111 144 GLU EEE O 1
ATOM 10879 N N . ASN E 1 147 ? 30.241 2.325 110.125 1.000 101.079 145 ASN EEE N 1
ATOM 10880 C CA . ASN E 1 147 ? 31.197 2.955 111.073 1.000 102.588 145 ASN EEE CA 1
ATOM 10881 C C . ASN E 1 147 ? 31.448 4.404 110.653 1.000 100.630 145 ASN EEE C 1
ATOM 10882 O O . ASN E 1 147 ? 32.610 4.824 110.652 1.000 102.903 145 ASN EEE O 1
ATOM 10887 N N . VAL E 1 148 ? 30.403 5.154 110.327 1.000 97.750 146 VAL EEE N 1
ATOM 10888 C CA . VAL E 1 148 ? 30.546 6.597 109.983 1.000 95.553 146 VAL EEE CA 1
ATOM 10889 C C . VAL E 1 148 ? 29.977 7.418 111.136 1.000 94.959 146 VAL EEE C 1
ATOM 10890 O O . VAL E 1 148 ? 28.888 7.072 111.633 1.000 95.513 146 VAL EEE O 1
ATOM 10894 N N . GLU E 1 149 ? 30.682 8.469 111.542 1.000 94.162 147 GLU EEE N 1
ATOM 10895 C CA . GLU E 1 149 ? 30.191 9.380 112.601 1.000 93.840 147 GLU EEE CA 1
ATOM 10896 C C . GLU E 1 149 ? 29.379 10.491 111.936 1.000 90.852 147 GLU EEE C 1
ATOM 10897 O O . GLU E 1 149 ? 29.958 11.553 111.630 1.000 90.560 147 GLU EEE O 1
ATOM 10903 N N . TRP E 1 150 ? 28.090 10.234 111.704 1.000 88.424 148 TRP EEE N 1
ATOM 10904 C CA . TRP E 1 150 ? 27.151 11.228 111.128 1.000 85.399 148 TRP EEE CA 1
ATOM 10905 C C . TRP E 1 150 ? 27.016 12.385 112.106 1.000 85.060 148 TRP EEE C 1
ATOM 10906 O O . TRP E 1 150 ? 26.862 12.166 113.304 1.000 86.431 148 TRP EEE O 1
ATOM 10917 N N . PRO E 1 151 ? 27.061 13.645 111.627 1.000 83.804 149 PRO EEE N 1
ATOM 10918 C CA . PRO E 1 151 ? 26.869 14.802 112.495 1.000 83.778 149 PRO EEE CA 1
ATOM 10919 C C . PRO E 1 151 ? 25.398 14.917 112.906 1.000 83.470 149 PRO EEE C 1
ATOM 10920 O O . PRO E 1 151 ? 24.520 14.524 112.147 1.000 81.451 149 PRO EEE O 1
ATOM 10924 N N . GLU E 1 152 ? 25.179 15.475 114.093 1.000 85.148 150 GLU EEE N 1
ATOM 10925 C CA . GLU E 1 152 ? 23.837 15.598 114.707 1.000 85.888 150 GLU EEE CA 1
ATOM 10926 C C . GLU E 1 152 ? 23.006 16.611 113.919 1.000 82.798 150 GLU EEE C 1
ATOM 10927 O O . GLU E 1 152 ? 21.787 16.629 114.130 1.000 83.822 150 GLU EEE O 1
ATOM 10933 N N . SER E 1 153 ? 23.628 17.387 113.025 1.000 79.786 151 SER EEE N 1
ATOM 10934 C CA . SER E 1 153 ? 22.939 18.405 112.191 1.000 77.444 151 SER EEE CA 1
ATOM 10935 C C . SER E 1 153 ? 22.255 17.758 110.977 1.000 76.155 151 SER EEE C 1
ATOM 10936 O O . SER E 1 153 ? 21.464 18.458 110.309 1.000 74.141 151 SER EEE O 1
ATOM 10939 N N . LEU E 1 154 ? 22.556 16.490 110.683 1.000 76.248 152 LEU EEE N 1
ATOM 10940 C CA . LEU E 1 154 ? 22.091 15.830 109.434 1.000 75.326 152 LEU EEE CA 1
ATOM 10941 C C . LEU E 1 154 ? 20.591 15.549 109.527 1.000 74.532 152 LEU EEE C 1
ATOM 10942 O O . LEU E 1 154 ? 20.174 14.843 110.457 1.000 75.129 152 LEU EEE O 1
ATOM 10947 N N . THR E 1 155 ? 19.829 16.076 108.572 1.000 73.730 153 THR EEE N 1
ATOM 10948 C CA . THR E 1 155 ? 18.352 15.929 108.501 1.000 74.249 153 THR EEE CA 1
ATOM 10949 C C . THR E 1 155 ? 17.932 15.144 107.254 1.000 73.074 153 THR EEE C 1
ATOM 10950 O O . THR E 1 155 ? 16.891 14.489 107.310 1.000 72.902 153 THR EEE O 1
ATOM 10954 N N . THR E 1 156 ? 18.696 15.204 106.168 1.000 72.224 154 THR EEE N 1
ATOM 10955 C CA . THR E 1 156 ? 18.323 14.568 104.880 1.000 72.050 154 THR EEE CA 1
ATOM 10956 C C . THR E 1 156 ? 19.507 13.766 104.340 1.000 72.192 154 THR EEE C 1
ATOM 10957 O O . THR E 1 156 ? 20.581 14.360 104.158 1.000 71.258 154 THR EEE O 1
ATOM 10961 N N . LEU E 1 157 ? 19.301 12.477 104.069 1.000 73.246 155 LEU EEE N 1
ATOM 10962 C CA . LEU E 1 157 ? 20.306 11.602 103.413 1.000 74.560 155 LEU EEE CA 1
ATOM 10963 C C . LEU E 1 157 ? 19.644 10.916 102.225 1.000 75.471 155 LEU EEE C 1
ATOM 10964 O O . LEU E 1 157 ? 18.685 10.150 102.452 1.000 76.448 155 LEU EEE O 1
ATOM 10969 N N . VAL E 1 158 ? 20.143 11.180 101.019 1.000 75.906 156 VAL EEE N 1
ATOM 10970 C CA . VAL E 1 158 ? 19.480 10.738 99.763 1.000 76.619 156 VAL EEE CA 1
ATOM 10971 C C . VAL E 1 158 ? 20.502 10.055 98.856 1.000 77.315 156 VAL EEE C 1
ATOM 10972 O O . VAL E 1 158 ? 21.569 10.634 98.598 1.000 77.212 156 VAL EEE O 1
ATOM 10976 N N . PHE E 1 159 ? 20.150 8.866 98.378 1.000 78.416 157 PHE EEE N 1
ATOM 10977 C CA . PHE E 1 159 ? 20.834 8.163 97.270 1.000 79.530 157 PHE EEE CA 1
ATOM 10978 C C . PHE E 1 159 ? 20.020 8.369 95.993 1.000 80.458 157 PHE EEE C 1
ATOM 10979 O O . PHE E 1 159 ? 18.767 8.451 96.051 1.000 78.413 157 PHE EEE O 1
ATOM 10987 N N . ASN E 1 160 ? 20.716 8.435 94.857 1.000 82.294 158 ASN EEE N 1
ATOM 10988 C CA . ASN E 1 160 ? 20.063 8.520 93.528 1.000 83.469 158 ASN EEE CA 1
ATOM 10989 C C . ASN E 1 160 ? 19.192 7.275 93.347 1.000 84.237 158 ASN EEE C 1
ATOM 10990 O O . ASN E 1 160 ? 19.600 6.192 93.818 1.000 84.460 158 ASN EEE O 1
ATOM 10995 N N . GLU E 1 161 ? 18.045 7.418 92.679 1.000 84.620 159 GLU EEE N 1
ATOM 10996 C CA . GLU E 1 161 ? 17.093 6.294 92.480 1.000 84.910 159 GLU EEE CA 1
ATOM 10997 C C . GLU E 1 161 ? 17.782 5.149 91.725 1.000 85.592 159 GLU EEE C 1
ATOM 10998 O O . GLU E 1 161 ? 17.271 4.026 91.803 1.000 85.830 159 GLU EEE O 1
ATOM 11004 N N . ASP E 1 162 ? 18.903 5.404 91.041 1.000 86.006 160 ASP EEE N 1
ATOM 11005 C CA . ASP E 1 162 ? 19.637 4.364 90.269 1.000 87.382 160 ASP EEE CA 1
ATOM 11006 C C . ASP E 1 162 ? 20.942 3.988 90.983 1.000 88.639 160 ASP EEE C 1
ATOM 11007 O O . ASP E 1 162 ? 21.837 3.414 90.322 1.000 90.005 160 ASP EEE O 1
ATOM 11012 N N . SER E 1 163 ? 21.044 4.251 92.290 1.000 88.417 161 SER EEE N 1
ATOM 11013 C CA . SER E 1 163 ? 22.262 3.971 93.094 1.000 88.157 161 SER EEE CA 1
ATOM 11014 C C . SER E 1 163 ? 22.532 2.467 93.113 1.000 88.886 161 SER EEE C 1
ATOM 11015 O O . SER E 1 163 ? 21.573 1.685 93.199 1.000 89.314 161 SER EEE O 1
ATOM 11018 N N . ILE E 1 164 ? 23.805 2.091 93.051 1.000 89.957 162 ILE EEE N 1
ATOM 11019 C CA . ILE E 1 164 ? 24.260 0.672 93.110 1.000 90.887 162 ILE EEE CA 1
ATOM 11020 C C . ILE E 1 164 ? 24.632 0.347 94.554 1.000 90.351 162 ILE EEE C 1
ATOM 11021 O O . ILE E 1 164 ? 25.246 -0.710 94.778 1.000 91.856 162 ILE EEE O 1
ATOM 11026 N N . PHE E 1 165 ? 24.294 1.237 95.487 1.000 88.465 163 PHE EEE N 1
ATOM 11027 C CA . PHE E 1 165 ? 24.600 1.073 96.927 1.000 88.684 163 PHE EEE CA 1
ATOM 11028 C C . PHE E 1 165 ? 23.834 -0.138 97.467 1.000 89.466 163 PHE EEE C 1
ATOM 11029 O O . PHE E 1 165 ? 22.592 -0.165 97.391 1.000 89.079 163 PHE EEE O 1
ATOM 11037 N N . ASN E 1 166 ? 24.564 -1.121 97.985 1.000 91.621 164 ASN EEE N 1
ATOM 11038 C CA . ASN E 1 166 ? 23.976 -2.297 98.670 1.000 93.070 164 ASN EEE CA 1
ATOM 11039 C C . ASN E 1 166 ? 24.953 -2.774 99.745 1.000 95.742 164 ASN EEE C 1
ATOM 11040 O O . ASN E 1 166 ? 25.846 -3.583 99.431 1.000 97.116 164 ASN EEE O 1
ATOM 11045 N N . GLN E 1 167 ? 24.798 -2.251 100.961 1.000 96.840 165 GLN EEE N 1
ATOM 11046 C CA . GLN E 1 167 ? 25.665 -2.576 102.124 1.000 99.927 165 GLN EEE CA 1
ATOM 11047 C C . GLN E 1 167 ? 24.779 -2.846 103.331 1.000 101.232 165 GLN EEE C 1
ATOM 11048 O O . GLN E 1 167 ? 23.668 -2.327 103.418 1.000 100.303 165 GLN EEE O 1
ATOM 11054 N N . PRO E 1 168 ? 25.242 -3.658 104.303 1.000 104.100 166 PRO EEE N 1
ATOM 11055 C CA . PRO E 1 168 ? 24.505 -3.831 105.553 1.000 105.208 166 PRO EEE CA 1
ATOM 11056 C C . PRO E 1 168 ? 24.510 -2.526 106.365 1.000 104.444 166 PRO EEE C 1
ATOM 11057 O O . PRO E 1 168 ? 25.515 -1.834 106.373 1.000 104.326 166 PRO EEE O 1
ATOM 11061 N N . ILE E 1 169 ? 23.397 -2.216 107.027 1.000 103.920 167 ILE EEE N 1
ATOM 11062 C CA . ILE E 1 169 ? 23.226 -0.939 107.777 1.000 102.879 167 ILE EEE CA 1
ATOM 11063 C C . ILE E 1 169 ? 22.714 -1.221 109.192 1.000 104.523 167 ILE EEE C 1
ATOM 11064 O O . ILE E 1 169 ? 22.294 -0.261 109.860 1.000 103.228 167 ILE EEE O 1
ATOM 11069 N N . GLU E 1 170 ? 22.731 -2.480 109.631 1.000 107.500 168 GLU EEE N 1
ATOM 11070 C CA . GLU E 1 170 ? 22.162 -2.879 110.946 1.000 109.610 168 GLU EEE CA 1
ATOM 11071 C C . GLU E 1 170 ? 22.993 -2.264 112.081 1.000 109.905 168 GLU EEE C 1
ATOM 11072 O O . GLU E 1 170 ? 22.425 -2.059 113.158 1.000 111.439 168 GLU EEE O 1
ATOM 11078 N N . ASN E 1 171 ? 24.275 -1.958 111.858 1.000 108.699 169 ASN EEE N 1
ATOM 11079 C CA . ASN E 1 171 ? 25.176 -1.431 112.921 1.000 108.833 169 ASN EEE CA 1
ATOM 11080 C C . ASN E 1 171 ? 25.436 0.062 112.714 1.000 106.143 169 ASN EEE C 1
ATOM 11081 O O . ASN E 1 171 ? 26.394 0.576 113.333 1.000 106.493 169 ASN EEE O 1
ATOM 11086 N N . VAL E 1 172 ? 24.603 0.738 111.919 1.000 103.283 170 VAL EEE N 1
ATOM 11087 C CA . VAL E 1 172 ? 24.722 2.203 111.666 1.000 100.807 170 VAL EEE CA 1
ATOM 11088 C C . VAL E 1 172 ? 24.141 2.941 112.871 1.000 101.152 170 VAL EEE C 1
ATOM 11089 O O . VAL E 1 172 ? 23.107 2.498 113.405 1.000 102.162 170 VAL EEE O 1
ATOM 11093 N N . LYS E 1 173 ? 24.789 4.024 113.283 1.000 100.985 171 LYS EEE N 1
ATOM 11094 C CA . LYS E 1 173 ? 24.271 4.900 114.359 1.000 101.895 171 LYS EEE CA 1
ATOM 11095 C C . LYS E 1 173 ? 23.820 6.213 113.724 1.000 98.203 171 LYS EEE C 1
ATOM 11096 O O . LYS E 1 173 ? 24.689 7.056 113.446 1.000 97.320 171 LYS EEE O 1
ATOM 11102 N N . TRP E 1 174 ? 22.511 6.358 113.499 1.000 95.854 172 TRP EEE N 1
ATOM 11103 C CA . TRP E 1 174 ? 21.917 7.565 112.872 1.000 93.019 172 TRP EEE CA 1
ATOM 11104 C C . TRP E 1 174 ? 21.895 8.701 113.887 1.000 92.823 172 TRP EEE C 1
ATOM 11105 O O . TRP E 1 174 ? 21.766 8.459 115.084 1.000 94.468 172 TRP EEE O 1
ATOM 11116 N N . PRO E 1 175 ? 21.970 9.973 113.441 1.000 91.100 173 PRO EEE N 1
ATOM 11117 C CA . PRO E 1 175 ? 21.715 11.109 114.323 1.000 91.332 173 PRO EEE CA 1
ATOM 11118 C C . PRO E 1 175 ? 20.242 11.176 114.747 1.000 91.803 173 PRO EEE C 1
ATOM 11119 O O . PRO E 1 175 ? 19.413 10.565 114.113 1.000 90.835 173 PRO EEE O 1
ATOM 11123 N N . LYS E 1 176 ? 19.957 11.935 115.803 1.000 93.726 174 LYS EEE N 1
ATOM 11124 C CA . LYS E 1 176 ? 18.614 11.994 116.439 1.000 95.247 174 LYS EEE CA 1
ATOM 11125 C C . LYS E 1 176 ? 17.712 13.007 115.719 1.000 92.930 174 LYS EEE C 1
ATOM 11126 O O . LYS E 1 176 ? 16.572 13.165 116.170 1.000 94.053 174 LYS EEE O 1
ATOM 11132 N N . LEU E 1 177 ? 18.195 13.699 114.683 1.000 90.371 175 LEU EEE N 1
ATOM 11133 C CA . LEU E 1 177 ? 17.400 14.733 113.965 1.000 89.010 175 LEU EEE CA 1
ATOM 11134 C C . LEU E 1 177 ? 17.131 14.318 112.515 1.000 86.637 175 LEU EEE C 1
ATOM 11135 O O . LEU E 1 177 ? 16.444 15.076 111.811 1.000 85.460 175 LEU EEE O 1
ATOM 11140 N N . LEU E 1 178 ? 17.634 13.163 112.084 1.000 85.272 176 LEU EEE N 1
ATOM 11141 C CA . LEU E 1 178 ? 17.505 12.694 110.684 1.000 83.094 176 LEU EEE CA 1
ATOM 11142 C C . LEU E 1 178 ? 16.018 12.514 110.353 1.000 83.673 176 LEU EEE C 1
ATOM 11143 O O . LEU E 1 178 ? 15.366 11.672 110.983 1.000 85.414 176 LEU EEE O 1
ATOM 11148 N N . LYS E 1 179 ? 15.498 13.301 109.413 1.000 82.726 177 LYS EEE N 1
ATOM 11149 C CA . LYS E 1 179 ? 14.055 13.312 109.052 1.000 83.504 177 LYS EEE CA 1
ATOM 11150 C C . LYS E 1 179 ? 13.808 12.394 107.856 1.000 82.426 177 LYS EEE C 1
ATOM 11151 O O . LYS E 1 179 ? 12.768 11.722 107.841 1.000 82.913 177 LYS EEE O 1
ATOM 11157 N N . THR E 1 180 ? 14.716 12.385 106.880 1.000 80.608 178 THR EEE N 1
ATOM 11158 C CA . THR E 1 180 ? 14.492 11.738 105.566 1.000 79.245 178 THR EEE CA 1
ATOM 11159 C C . THR E 1 180 ? 15.655 10.799 105.238 1.000 78.467 178 THR EEE C 1
ATOM 11160 O O . THR E 1 180 ? 16.817 11.247 105.252 1.000 78.390 178 THR EEE O 1
ATOM 11164 N N . ILE E 1 181 ? 15.336 9.545 104.934 1.000 78.392 179 ILE EEE N 1
ATOM 11165 C CA . ILE E 1 181 ? 16.293 8.561 104.360 1.000 78.322 179 ILE EEE CA 1
ATOM 11166 C C . ILE E 1 181 ? 15.687 8.019 103.070 1.000 78.038 179 ILE EEE C 1
ATOM 11167 O O . ILE E 1 181 ? 14.542 7.507 103.103 1.000 78.981 179 ILE EEE O 1
ATOM 11172 N N . ILE E 1 182 ? 16.422 8.139 101.969 1.000 77.051 180 ILE EEE N 1
ATOM 11173 C CA . ILE E 1 182 ? 15.964 7.620 100.652 1.000 76.930 180 ILE EEE CA 1
ATOM 11174 C C . ILE E 1 182 ? 17.055 6.707 100.103 1.000 76.591 180 ILE EEE C 1
ATOM 11175 O O . ILE E 1 182 ? 18.158 7.187 99.846 1.000 75.072 180 ILE EEE O 1
ATOM 11180 N N . PHE E 1 183 ? 16.722 5.433 99.930 1.000 78.037 181 PHE EEE N 1
ATOM 11181 C CA . PHE E 1 183 ? 17.609 4.416 99.321 1.000 79.313 181 PHE EEE CA 1
ATOM 11182 C C . PHE E 1 183 ? 17.281 4.286 97.831 1.000 80.334 181 PHE EEE C 1
ATOM 11183 O O . PHE E 1 183 ? 16.195 4.697 97.387 1.000 79.629 181 PHE EEE O 1
ATOM 11191 N N . GLY E 1 184 ? 18.218 3.715 97.078 1.000 82.048 182 GLY EEE N 1
ATOM 11192 C CA . GLY E 1 184 ? 18.155 3.630 95.611 1.000 82.524 182 GLY EEE CA 1
ATOM 11193 C C . GLY E 1 184 ? 17.757 2.246 95.138 1.000 84.351 182 GLY EEE C 1
ATOM 11194 O O . GLY E 1 184 ? 17.253 1.443 95.947 1.000 84.774 182 GLY EEE O 1
ATOM 11195 N N . CYS E 1 185 ? 18.000 1.980 93.858 1.000 85.872 183 CYS EEE N 1
ATOM 11196 C CA . CYS E 1 185 ? 17.552 0.770 93.134 1.000 87.797 183 CYS EEE CA 1
ATOM 11197 C C . CYS E 1 185 ? 18.123 -0.497 93.785 1.000 88.839 183 CYS EEE C 1
ATOM 11198 O O . CYS E 1 185 ? 17.356 -1.454 93.969 1.000 89.608 183 CYS EEE O 1
ATOM 11201 N N . HIS E 1 186 ? 19.409 -0.515 94.130 1.000 89.073 184 HIS EEE N 1
ATOM 11202 C CA . HIS E 1 186 ? 20.142 -1.780 94.399 1.000 90.980 184 HIS EEE CA 1
ATOM 11203 C C . HIS E 1 186 ? 20.119 -2.162 95.881 1.000 91.671 184 HIS EEE C 1
ATOM 11204 O O . HIS E 1 186 ? 20.494 -3.311 96.174 1.000 93.608 184 HIS EEE O 1
ATOM 11211 N N . PHE E 1 187 ? 19.732 -1.266 96.791 1.000 90.961 185 PHE EEE N 1
ATOM 11212 C CA . PHE E 1 187 ? 19.790 -1.561 98.247 1.000 91.572 185 PHE EEE CA 1
ATOM 11213 C C . PHE E 1 187 ? 18.760 -2.638 98.590 1.000 92.504 185 PHE EEE C 1
ATOM 11214 O O . PHE E 1 187 ? 17.556 -2.415 98.398 1.000 92.087 185 PHE EEE O 1
ATOM 11222 N N . ASN E 1 188 ? 19.235 -3.783 99.071 1.000 95.183 186 ASN EEE N 1
ATOM 11223 C CA . ASN E 1 188 ? 18.386 -4.890 99.575 1.000 97.251 186 ASN EEE CA 1
ATOM 11224 C C . ASN E 1 188 ? 19.167 -5.629 100.663 1.000 99.754 186 ASN EEE C 1
ATOM 11225 O O . ASN E 1 188 ? 19.937 -6.545 100.337 1.000 101.367 186 ASN EEE O 1
ATOM 11230 N N . HIS E 1 189 ? 18.991 -5.216 101.912 1.000 101.098 187 HIS EEE N 1
ATOM 11231 C CA . HIS E 1 189 ? 19.709 -5.774 103.085 1.000 103.874 187 HIS EEE CA 1
ATOM 11232 C C . HIS E 1 189 ? 18.746 -5.870 104.261 1.000 105.845 187 HIS EEE C 1
ATOM 11233 O O . HIS E 1 189 ? 17.765 -5.132 104.314 1.000 105.016 187 HIS EEE O 1
ATOM 11240 N N . PRO E 1 190 ? 19.003 -6.770 105.236 1.000 109.187 188 PRO EEE N 1
ATOM 11241 C CA . PRO E 1 190 ? 18.141 -6.897 106.411 1.000 110.975 188 PRO EEE CA 1
ATOM 11242 C C . PRO E 1 190 ? 18.133 -5.610 107.254 1.000 110.729 188 PRO EEE C 1
ATOM 11243 O O . PRO E 1 190 ? 19.175 -4.982 107.389 1.000 110.094 188 PRO EEE O 1
ATOM 11247 N N . ILE E 1 191 ? 16.969 -5.239 107.794 1.000 111.017 189 ILE EEE N 1
ATOM 11248 C CA . ILE E 1 191 ? 16.807 -3.977 108.575 1.000 110.834 189 ILE EEE CA 1
ATOM 11249 C C . ILE E 1 191 ? 16.134 -4.257 109.920 1.000 114.069 189 ILE EEE C 1
ATOM 11250 O O . ILE E 1 191 ? 15.695 -3.287 110.563 1.000 113.977 189 ILE EEE O 1
ATOM 11255 N N . GLU E 1 192 ? 16.059 -5.520 110.338 1.000 117.405 190 GLU EEE N 1
ATOM 11256 C CA . GLU E 1 192 ? 15.400 -5.902 111.613 1.000 120.419 190 GLU EEE CA 1
ATOM 11257 C C . GLU E 1 192 ? 16.176 -5.309 112.794 1.000 119.765 190 GLU EEE C 1
ATOM 11258 O O . GLU E 1 192 ? 15.524 -4.902 113.763 1.000 120.303 190 GLU EEE O 1
ATOM 11264 N N . ASN E 1 193 ? 17.506 -5.248 112.716 1.000 118.672 191 ASN EEE N 1
ATOM 11265 C CA . ASN E 1 193 ? 18.363 -4.805 113.849 1.000 119.491 191 ASN EEE CA 1
ATOM 11266 C C . ASN E 1 193 ? 18.810 -3.358 113.636 1.000 115.907 191 ASN EEE C 1
ATOM 11267 O O . ASN E 1 193 ? 19.932 -3.027 114.049 1.000 116.610 191 ASN EEE O 1
ATOM 11272 N N . VAL E 1 194 ? 17.957 -2.519 113.054 1.000 112.047 192 VAL EEE N 1
ATOM 11273 C CA . VAL E 1 194 ? 18.265 -1.073 112.864 1.000 108.312 192 VAL EEE CA 1
ATOM 11274 C C . VAL E 1 194 ? 17.425 -0.275 113.860 1.000 107.287 192 VAL EEE C 1
ATOM 11275 O O . VAL E 1 194 ? 16.207 -0.511 113.918 1.000 107.814 192 VAL EEE O 1
ATOM 11279 N N . LYS E 1 195 ? 18.055 0.623 114.619 1.000 105.357 193 LYS EEE N 1
ATOM 11280 C CA . LYS E 1 195 ? 17.331 1.595 115.479 1.000 103.907 193 LYS EEE CA 1
ATOM 11281 C C . LYS E 1 195 ? 17.244 2.917 114.707 1.000 99.179 193 LYS EEE C 1
ATOM 11282 O O . LYS E 1 195 ? 18.232 3.682 114.682 1.000 97.765 193 LYS EEE O 1
ATOM 11288 N N . TRP E 1 196 ? 16.104 3.147 114.057 1.000 95.866 194 TRP EEE N 1
ATOM 11289 C CA . TRP E 1 196 ? 15.849 4.382 113.277 1.000 91.987 194 TRP EEE CA 1
ATOM 11290 C C . TRP E 1 196 ? 15.803 5.562 114.242 1.000 91.411 194 TRP EEE C 1
ATOM 11291 O O . TRP E 1 196 ? 15.407 5.405 115.395 1.000 93.222 194 TRP EEE O 1
ATOM 11302 N N . PRO E 1 197 ? 16.224 6.769 113.809 1.000 88.468 195 PRO EEE N 1
ATOM 11303 C CA . PRO E 1 197 ? 16.090 7.963 114.639 1.000 88.346 195 PRO EEE CA 1
ATOM 11304 C C . PRO E 1 197 ? 14.616 8.277 114.933 1.000 89.346 195 PRO EEE C 1
ATOM 11305 O O . PRO E 1 197 ? 13.804 8.210 114.029 1.000 88.763 195 PRO EEE O 1
ATOM 11309 N N . GLY E 1 198 ? 14.315 8.594 116.195 1.000 91.404 196 GLY EEE N 1
ATOM 11310 C CA . GLY E 1 198 ? 12.960 8.919 116.679 1.000 92.833 196 GLY EEE CA 1
ATOM 11311 C C . GLY E 1 198 ? 12.341 10.091 115.934 1.000 91.562 196 GLY EEE C 1
ATOM 11312 O O . GLY E 1 198 ? 11.122 10.251 116.018 1.000 93.783 196 GLY EEE O 1
ATOM 11313 N N . SER E 1 199 ? 13.142 10.888 115.228 1.000 89.422 197 SER EEE N 1
ATOM 11314 C CA . SER E 1 199 ? 12.680 12.078 114.467 1.000 87.806 197 SER EEE CA 1
ATOM 11315 C C . SER E 1 199 ? 12.392 11.713 113.004 1.000 85.984 197 SER EEE C 1
ATOM 11316 O O . SER E 1 199 ? 12.109 12.639 112.216 1.000 84.447 197 SER EEE O 1
ATOM 11319 N N . LEU E 1 200 ? 12.472 10.431 112.640 1.000 85.882 198 LEU EEE N 1
ATOM 11320 C CA . LEU E 1 200 ? 12.303 9.997 111.228 1.000 83.996 198 LEU EEE CA 1
ATOM 11321 C C . LEU E 1 200 ? 10.846 10.204 110.812 1.000 84.217 198 LEU EEE C 1
ATOM 11322 O O . LEU E 1 200 ? 9.944 9.737 111.523 1.000 85.261 198 LEU EEE O 1
ATOM 11327 N N . THR E 1 201 ? 10.638 10.904 109.705 1.000 83.257 199 THR EEE N 1
ATOM 11328 C CA . THR E 1 201 ? 9.290 11.220 109.173 1.000 84.843 199 THR EEE CA 1
ATOM 11329 C C . THR E 1 201 ? 9.105 10.598 107.784 1.000 84.268 199 THR EEE C 1
ATOM 11330 O O . THR E 1 201 ? 7.972 10.190 107.487 1.000 84.403 199 THR EEE O 1
ATOM 11334 N N . THR E 1 202 ? 10.155 10.547 106.961 1.000 83.069 200 THR EEE N 1
ATOM 11335 C CA . THR E 1 202 ? 10.085 10.047 105.561 1.000 82.484 200 THR EEE CA 1
ATOM 11336 C C . THR E 1 202 ? 11.120 8.942 105.356 1.000 81.948 200 THR EEE C 1
ATOM 11337 O O . THR E 1 202 ? 12.315 9.218 105.527 1.000 80.394 200 THR EEE O 1
ATOM 11341 N N . LEU E 1 203 ? 10.668 7.744 104.998 1.000 82.814 201 LEU EEE N 1
ATOM 11342 C CA . LEU E 1 203 ? 11.554 6.593 104.697 1.000 83.370 201 LEU EEE CA 1
ATOM 11343 C C . LEU E 1 203 ? 11.158 6.021 103.336 1.000 84.115 201 LEU EEE C 1
ATOM 11344 O O . LEU E 1 203 ? 9.979 5.649 103.170 1.000 85.088 201 LEU EEE O 1
ATOM 11349 N N . ILE E 1 204 ? 12.108 5.967 102.401 1.000 83.535 202 ILE EEE N 1
ATOM 11350 C CA . ILE E 1 204 ? 11.848 5.532 101.001 1.000 82.937 202 ILE EEE CA 1
ATOM 11351 C C . ILE E 1 204 ? 12.822 4.413 100.643 1.000 84.245 202 ILE EEE C 1
ATOM 11352 O O . ILE E 1 204 ? 14.040 4.600 100.800 1.000 83.713 202 ILE EEE O 1
ATOM 11357 N N . PHE E 1 205 ? 12.286 3.296 100.164 1.000 86.358 203 PHE EEE N 1
ATOM 11358 C CA . PHE E 1 205 ? 13.075 2.144 99.665 1.000 87.548 203 PHE EEE CA 1
ATOM 11359 C C . PHE E 1 205 ? 12.963 2.085 98.141 1.000 88.002 203 PHE EEE C 1
ATOM 11360 O O . PHE E 1 205 ? 12.034 2.697 97.572 1.000 88.185 203 PHE EEE O 1
ATOM 11368 N N . GLY E 1 206 ? 13.877 1.348 97.504 1.000 88.935 204 GLY EEE N 1
ATOM 11369 C CA . GLY E 1 206 ? 14.041 1.309 96.036 1.000 89.217 204 GLY EEE CA 1
ATOM 11370 C C . GLY E 1 206 ? 13.568 -0.001 95.432 1.000 90.638 204 GLY EEE C 1
ATOM 11371 O O . GLY E 1 206 ? 12.838 -0.747 96.118 1.000 91.280 204 GLY EEE O 1
ATOM 11372 N N . ASP E 1 207 ? 13.989 -0.283 94.198 1.000 92.257 205 ASP EEE N 1
ATOM 11373 C CA . ASP E 1 207 ? 13.475 -1.418 93.385 1.000 94.383 205 ASP EEE CA 1
ATOM 11374 C C . ASP E 1 207 ? 13.791 -2.749 94.081 1.000 96.217 205 ASP EEE C 1
ATOM 11375 O O . ASP E 1 207 ? 12.835 -3.466 94.449 1.000 97.434 205 ASP EEE O 1
ATOM 11380 N N . ASP E 1 208 ? 15.071 -3.055 94.282 1.000 96.459 206 ASP EEE N 1
ATOM 11381 C CA . ASP E 1 208 ? 15.523 -4.409 94.691 1.000 98.206 206 ASP EEE CA 1
ATOM 11382 C C . ASP E 1 208 ? 15.124 -4.706 96.141 1.000 98.526 206 ASP EEE C 1
ATOM 11383 O O . ASP E 1 208 ? 15.144 -5.892 96.508 1.000 99.014 206 ASP EEE O 1
ATOM 11388 N N . PHE E 1 209 ? 14.782 -3.700 96.945 1.000 97.959 207 PHE EEE N 1
ATOM 11389 C CA . PHE E 1 209 ? 14.574 -3.904 98.400 1.000 99.830 207 PHE EEE CA 1
ATOM 11390 C C . PHE E 1 209 ? 13.347 -4.796 98.634 1.000 102.505 207 PHE EEE C 1
ATOM 11391 O O . PHE E 1 209 ? 12.215 -4.400 98.261 1.000 102.753 207 PHE EEE O 1
ATOM 11399 N N . ASN E 1 210 ? 13.569 -5.960 99.248 1.000 105.051 208 ASN EEE N 1
ATOM 11400 C CA . ASN E 1 210 ? 12.507 -6.932 99.610 1.000 107.521 208 ASN EEE CA 1
ATOM 11401 C C . ASN E 1 210 ? 12.963 -7.708 100.847 1.000 110.146 208 ASN EEE C 1
ATOM 11402 O O . ASN E 1 210 ? 13.725 -8.676 100.691 1.000 111.764 208 ASN EEE O 1
ATOM 11407 N N . GLN E 1 211 ? 12.531 -7.273 102.032 1.000 111.508 209 GLN EEE N 1
ATOM 11408 C CA . GLN E 1 211 ? 12.991 -7.821 103.335 1.000 113.260 209 GLN EEE CA 1
ATOM 11409 C C . GLN E 1 211 ? 11.798 -7.955 104.273 1.000 115.311 209 GLN EEE C 1
ATOM 11410 O O . GLN E 1 211 ? 10.805 -7.244 104.122 1.000 114.027 209 GLN EEE O 1
ATOM 11416 N N . PRO E 1 212 ? 11.861 -8.870 105.267 1.000 118.535 210 PRO EEE N 1
ATOM 11417 C CA . PRO E 1 212 ? 10.732 -9.102 106.168 1.000 120.880 210 PRO EEE CA 1
ATOM 11418 C C . PRO E 1 212 ? 10.523 -7.965 107.180 1.000 121.476 210 PRO EEE C 1
ATOM 11419 O O . PRO E 1 212 ? 11.484 -7.337 107.583 1.000 120.587 210 PRO EEE O 1
ATOM 11423 N N . PHE E 1 213 ? 9.270 -7.736 107.573 1.000 123.455 211 PHE EEE N 1
ATOM 11424 C CA . PHE E 1 213 ? 8.866 -6.674 108.527 1.000 125.032 211 PHE EEE CA 1
ATOM 11425 C C . PHE E 1 213 ? 8.136 -7.266 109.739 1.000 129.189 211 PHE EEE C 1
ATOM 11426 O O . PHE E 1 213 ? 7.264 -6.574 110.290 1.000 130.304 211 PHE EEE O 1
ATOM 11434 N N . GLU E 1 214 ? 8.491 -8.472 110.184 1.000 132.093 212 GLU EEE N 1
ATOM 11435 C CA . GLU E 1 214 ? 7.828 -9.092 111.363 1.000 135.590 212 GLU EEE CA 1
ATOM 11436 C C . GLU E 1 214 ? 8.569 -8.682 112.641 1.000 136.170 212 GLU EEE C 1
ATOM 11437 O O . GLU E 1 214 ? 7.904 -8.529 113.673 1.000 138.447 212 GLU EEE O 1
ATOM 11443 N N . ASN E 1 215 ? 9.888 -8.500 112.579 1.000 134.171 213 ASN EEE N 1
ATOM 11444 C CA . ASN E 1 215 ? 10.705 -8.108 113.758 1.000 134.549 213 ASN EEE CA 1
ATOM 11445 C C . ASN E 1 215 ? 11.262 -6.702 113.536 1.000 130.602 213 ASN EEE C 1
ATOM 11446 O O . ASN E 1 215 ? 12.392 -6.430 113.973 1.000 130.209 213 ASN EEE O 1
ATOM 11451 N N . VAL E 1 216 ? 10.485 -5.829 112.902 1.000 127.088 214 VAL EEE N 1
ATOM 11452 C CA . VAL E 1 216 ? 10.902 -4.419 112.666 1.000 123.462 214 VAL EEE CA 1
ATOM 11453 C C . VAL E 1 216 ? 9.998 -3.524 113.500 1.000 122.598 214 VAL EEE C 1
ATOM 11454 O O . VAL E 1 216 ? 8.811 -3.861 113.662 1.000 123.793 214 VAL EEE O 1
ATOM 11458 N N . ILE E 1 217 ? 10.552 -2.432 114.011 1.000 120.282 215 ILE EEE N 1
ATOM 11459 C CA . ILE E 1 217 ? 9.756 -1.390 114.708 1.000 119.980 215 ILE EEE CA 1
ATOM 11460 C C . ILE E 1 217 ? 10.207 -0.024 114.199 1.000 115.756 215 ILE EEE C 1
ATOM 11461 O O . ILE E 1 217 ? 11.409 0.255 114.220 1.000 113.565 215 ILE EEE O 1
ATOM 11466 N N . LEU E 1 218 ? 9.253 0.802 113.789 1.000 114.056 216 LEU EEE N 1
ATOM 11467 C CA . LEU E 1 218 ? 9.520 2.131 113.199 1.000 110.482 216 LEU EEE CA 1
ATOM 11468 C C . LEU E 1 218 ? 9.144 3.214 114.197 1.000 109.961 216 LEU EEE C 1
ATOM 11469 O O . LEU E 1 218 ? 8.266 3.022 115.034 1.000 112.188 216 LEU EEE O 1
ATOM 11474 N N . PRO E 1 219 ? 9.798 4.392 114.132 1.000 107.093 217 PRO EEE N 1
ATOM 11475 C CA . PRO E 1 219 ? 9.509 5.481 115.062 1.000 107.520 217 PRO EEE CA 1
ATOM 11476 C C . PRO E 1 219 ? 8.040 5.922 115.000 1.000 107.927 217 PRO EEE C 1
ATOM 11477 O O . PRO E 1 219 ? 7.413 5.795 113.962 1.000 106.988 217 PRO EEE O 1
ATOM 11481 N N . LYS E 1 220 ? 7.531 6.445 116.115 1.000 109.548 218 LYS EEE N 1
ATOM 11482 C CA . LYS E 1 220 ? 6.150 6.976 116.223 1.000 110.415 218 LYS EEE CA 1
ATOM 11483 C C . LYS E 1 220 ? 5.999 8.229 115.353 1.000 107.636 218 LYS EEE C 1
ATOM 11484 O O . LYS E 1 220 ? 4.870 8.693 115.220 1.000 108.722 218 LYS EEE O 1
ATOM 11490 N N . SER E 1 221 ? 7.088 8.783 114.817 1.000 104.216 219 SER EEE N 1
ATOM 11491 C CA . SER E 1 221 ? 7.065 10.045 114.034 1.000 101.968 219 SER EEE CA 1
ATOM 11492 C C . SER E 1 221 ? 6.929 9.756 112.534 1.000 99.890 219 SER EEE C 1
ATOM 11493 O O . SER E 1 221 ? 6.764 10.729 111.768 1.000 98.228 219 SER EEE O 1
ATOM 11496 N N . LEU E 1 222 ? 6.993 8.486 112.119 1.000 99.725 220 LEU EEE N 1
ATOM 11497 C CA . LEU E 1 222 ? 7.025 8.127 110.676 1.000 98.388 220 LEU EEE CA 1
ATOM 11498 C C . LEU E 1 222 ? 5.666 8.445 110.046 1.000 99.310 220 LEU EEE C 1
ATOM 11499 O O . LEU E 1 222 ? 4.647 7.962 110.563 1.000 101.299 220 LEU EEE O 1
ATOM 11504 N N . THR E 1 223 ? 5.664 9.230 108.970 1.000 98.066 221 THR EEE N 1
ATOM 11505 C CA . THR E 1 223 ? 4.428 9.679 108.278 1.000 98.558 221 THR EEE CA 1
ATOM 11506 C C . THR E 1 223 ? 4.451 9.311 106.792 1.000 96.553 221 THR EEE C 1
ATOM 11507 O O . THR E 1 223 ? 3.367 9.132 106.241 1.000 98.634 221 THR EEE O 1
ATOM 11511 N N . ASN E 1 224 ? 5.618 9.229 106.154 1.000 93.958 222 ASN EEE N 1
ATOM 11512 C CA . ASN E 1 224 ? 5.736 8.921 104.704 1.000 92.189 222 ASN EEE CA 1
ATOM 11513 C C . ASN E 1 224 ? 6.614 7.681 104.532 1.000 90.579 222 ASN EEE C 1
ATOM 11514 O O . ASN E 1 224 ? 7.752 7.695 105.016 1.000 90.098 222 ASN EEE O 1
ATOM 11519 N N . LEU E 1 225 ? 6.092 6.643 103.882 1.000 89.980 223 LEU EEE N 1
ATOM 11520 C CA . LEU E 1 225 ? 6.818 5.368 103.664 1.000 89.130 223 LEU EEE CA 1
ATOM 11521 C C . LEU E 1 225 ? 6.501 4.841 102.264 1.000 88.362 223 LEU EEE C 1
ATOM 11522 O O . LEU E 1 225 ? 5.332 4.556 102.000 1.000 89.380 223 LEU EEE O 1
ATOM 11527 N N . THR E 1 226 ? 7.509 4.703 101.407 1.000 86.431 224 THR EEE N 1
ATOM 11528 C CA . THR E 1 226 ? 7.320 4.203 100.023 1.000 86.292 224 THR EEE CA 1
ATOM 11529 C C . THR E 1 226 ? 8.094 2.897 99.834 1.000 85.904 224 THR EEE C 1
ATOM 11530 O O . THR E 1 226 ? 9.064 2.664 100.553 1.000 85.509 224 THR EEE O 1
ATOM 11534 N N . PHE E 1 227 ? 7.656 2.077 98.885 1.000 86.965 225 PHE EEE N 1
ATOM 11535 C CA . PHE E 1 227 ? 8.250 0.754 98.577 1.000 87.664 225 PHE EEE CA 1
ATOM 11536 C C . PHE E 1 227 ? 8.477 0.622 97.069 1.000 87.061 225 PHE EEE C 1
ATOM 11537 O O . PHE E 1 227 ? 8.020 1.488 96.291 1.000 85.532 225 PHE EEE O 1
ATOM 11545 N N . GLY E 1 228 ? 9.190 -0.437 96.677 1.000 87.936 226 GLY EEE N 1
ATOM 11546 C CA . GLY E 1 228 ? 9.630 -0.664 95.289 1.000 88.471 226 GLY EEE CA 1
ATOM 11547 C C . GLY E 1 228 ? 8.943 -1.863 94.644 1.000 90.283 226 GLY EEE C 1
ATOM 11548 O O . GLY E 1 228 ? 8.233 -2.620 95.304 1.000 92.063 226 GLY EEE O 1
ATOM 11549 N N . PRO E 1 229 ? 9.165 -2.076 93.329 1.000 91.455 227 PRO EEE N 1
ATOM 11550 C CA . PRO E 1 229 ? 8.525 -3.164 92.592 1.000 92.747 227 PRO EEE CA 1
ATOM 11551 C C . PRO E 1 229 ? 8.762 -4.566 93.174 1.000 94.579 227 PRO EEE C 1
ATOM 11552 O O . PRO E 1 229 ? 7.920 -5.403 92.969 1.000 96.135 227 PRO EEE O 1
ATOM 11556 N N . ASN E 1 230 ? 9.883 -4.809 93.856 1.000 95.081 228 ASN EEE N 1
ATOM 11557 C CA . ASN E 1 230 ? 10.261 -6.181 94.282 1.000 96.990 228 ASN EEE CA 1
ATOM 11558 C C . ASN E 1 230 ? 9.791 -6.464 95.709 1.000 99.670 228 ASN EEE C 1
ATOM 11559 O O . ASN E 1 230 ? 9.919 -7.628 96.129 1.000 101.245 228 ASN EEE O 1
ATOM 11564 N N . PHE E 1 231 ? 9.267 -5.471 96.432 1.000 101.314 229 PHE EEE N 1
ATOM 11565 C CA . PHE E 1 231 ? 8.857 -5.661 97.847 1.000 103.590 229 PHE EEE CA 1
ATOM 11566 C C . PHE E 1 231 ? 7.561 -6.475 97.881 1.000 106.283 229 PHE EEE C 1
ATOM 11567 O O . PHE E 1 231 ? 6.529 -5.970 97.409 1.000 106.150 229 PHE EEE O 1
ATOM 11575 N N . ASN E 1 232 ? 7.627 -7.703 98.399 1.000 109.770 230 ASN EEE N 1
ATOM 11576 C CA . ASN E 1 232 ? 6.456 -8.610 98.536 1.000 112.808 230 ASN EEE CA 1
ATOM 11577 C C . ASN E 1 232 ? 6.496 -9.263 99.922 1.000 115.577 230 ASN EEE C 1
ATOM 11578 O O . ASN E 1 232 ? 6.396 -10.502 100.002 1.000 117.679 230 ASN EEE O 1
ATOM 11583 N N . GLN E 1 233 ? 6.645 -8.467 100.981 1.000 116.990 231 GLN EEE N 1
ATOM 11584 C CA . GLN E 1 233 ? 6.697 -8.990 102.372 1.000 120.042 231 GLN EEE CA 1
ATOM 11585 C C . GLN E 1 233 ? 5.550 -8.412 103.192 1.000 121.046 231 GLN EEE C 1
ATOM 11586 O O . GLN E 1 233 ? 5.174 -7.262 103.001 1.000 119.816 231 GLN EEE O 1
ATOM 11592 N N . PRO E 1 234 ? 4.983 -9.181 104.150 1.000 123.858 232 PRO EEE N 1
ATOM 11593 C CA . PRO E 1 234 ? 3.788 -8.755 104.879 1.000 125.118 232 PRO EEE CA 1
ATOM 11594 C C . PRO E 1 234 ? 4.032 -7.525 105.769 1.000 124.223 232 PRO EEE C 1
ATOM 11595 O O . PRO E 1 234 ? 5.140 -7.321 106.229 1.000 123.446 232 PRO EEE O 1
ATOM 11599 N N . LEU E 1 235 ? 2.980 -6.739 105.987 1.000 123.862 233 LEU EEE N 1
ATOM 11600 C CA . LEU E 1 235 ? 3.033 -5.479 106.770 1.000 122.746 233 LEU EEE CA 1
ATOM 11601 C C . LEU E 1 235 ? 1.992 -5.542 107.886 1.000 124.985 233 LEU EEE C 1
ATOM 11602 O O . LEU E 1 235 ? 0.813 -5.268 107.609 1.000 125.557 233 LEU EEE O 1
ATOM 11607 N N . ASN E 1 236 ? 2.417 -5.893 109.099 1.000 126.332 234 ASN EEE N 1
ATOM 11608 C CA . ASN E 1 236 ? 1.508 -6.078 110.261 1.000 129.043 234 ASN EEE CA 1
ATOM 11609 C C . ASN E 1 236 ? 1.791 -5.043 111.354 1.000 129.154 234 ASN EEE C 1
ATOM 11610 O O . ASN E 1 236 ? 0.828 -4.607 112.005 1.000 131.068 234 ASN EEE O 1
ATOM 11615 N N . PHE E 1 237 ? 3.054 -4.674 111.573 1.000 127.535 235 PHE EEE N 1
ATOM 11616 C CA . PHE E 1 237 ? 3.486 -3.905 112.769 1.000 128.018 235 PHE EEE CA 1
ATOM 11617 C C . PHE E 1 237 ? 3.949 -2.506 112.356 1.000 124.353 235 PHE EEE C 1
ATOM 11618 O O . PHE E 1 237 ? 4.924 -1.990 112.935 1.000 123.750 235 PHE EEE O 1
ATOM 11626 N N . LEU E 1 238 ? 3.246 -1.880 111.413 1.000 122.031 236 LEU EEE N 1
ATOM 11627 C CA . LEU E 1 238 ? 3.547 -0.483 111.011 1.000 119.158 236 LEU EEE CA 1
ATOM 11628 C C . LEU E 1 238 ? 3.053 0.458 112.102 1.000 119.747 236 LEU EEE C 1
ATOM 11629 O O . LEU E 1 238 ? 2.028 0.203 112.725 1.000 121.269 236 LEU EEE O 1
ATOM 11634 N N . PRO E 1 239 ? 3.777 1.564 112.371 1.000 118.460 237 PRO EEE N 1
ATOM 11635 C CA . PRO E 1 239 ? 3.351 2.535 113.378 1.000 119.751 237 PRO EEE CA 1
ATOM 11636 C C . PRO E 1 239 ? 2.004 3.177 113.012 1.000 120.269 237 PRO EEE C 1
ATOM 11637 O O . PRO E 1 239 ? 1.796 3.517 111.861 1.000 118.123 237 PRO EEE O 1
ATOM 11641 N N . GLU E 1 240 ? 1.133 3.341 114.007 1.000 122.979 238 GLU EEE N 1
ATOM 11642 C CA . GLU E 1 240 ? -0.262 3.826 113.826 1.000 124.387 238 GLU EEE CA 1
ATOM 11643 C C . GLU E 1 240 ? -0.268 5.316 113.458 1.000 122.004 238 GLU EEE C 1
ATOM 11644 O O . GLU E 1 240 ? -1.334 5.818 113.072 1.000 122.405 238 GLU EEE O 1
ATOM 11650 N N . SER E 1 241 ? 0.874 5.998 113.539 1.000 119.620 239 SER EEE N 1
ATOM 11651 C CA . SER E 1 241 ? 1.004 7.428 113.160 1.000 117.916 239 SER EEE CA 1
ATOM 11652 C C . SER E 1 241 ? 1.392 7.573 111.684 1.000 113.714 239 SER EEE C 1
ATOM 11653 O O . SER E 1 241 ? 1.629 8.721 111.248 1.000 111.095 239 SER EEE O 1
ATOM 11656 N N . LEU E 1 242 ? 1.455 6.472 110.932 1.000 112.402 240 LEU EEE N 1
ATOM 11657 C CA . LEU E 1 242 ? 1.781 6.527 109.484 1.000 109.693 240 LEU EEE CA 1
ATOM 11658 C C . LEU E 1 242 ? 0.649 7.246 108.747 1.000 110.700 240 LEU EEE C 1
ATOM 11659 O O . LEU E 1 242 ? -0.531 7.049 109.114 1.000 113.134 240 LEU EEE O 1
ATOM 11664 N N . LYS E 1 243 ? 0.999 8.056 107.751 1.000 109.170 241 LYS EEE N 1
ATOM 11665 C CA . LYS E 1 243 ? 0.032 8.926 107.036 1.000 110.566 241 LYS EEE CA 1
ATOM 11666 C C . LYS E 1 243 ? -0.043 8.548 105.552 1.000 107.581 241 LYS EEE C 1
ATOM 11667 O O . LYS E 1 243 ? -1.159 8.465 105.037 1.000 108.101 241 LYS EEE O 1
ATOM 11673 N N . ASN E 1 244 ? 1.090 8.365 104.877 1.000 103.264 242 ASN EEE N 1
ATOM 11674 C CA . ASN E 1 244 ? 1.120 8.024 103.430 1.000 100.368 242 ASN EEE CA 1
ATOM 11675 C C . ASN E 1 244 ? 1.964 6.766 103.235 1.000 97.849 242 ASN EEE C 1
ATOM 11676 O O . ASN E 1 244 ? 3.100 6.736 103.731 1.000 96.623 242 ASN EEE O 1
ATOM 11681 N N . ILE E 1 245 ? 1.429 5.767 102.536 1.000 96.782 243 ILE EEE N 1
ATOM 11682 C CA . ILE E 1 245 ? 2.213 4.577 102.105 1.000 94.537 243 ILE EEE CA 1
ATOM 11683 C C . ILE E 1 245 ? 2.158 4.467 100.581 1.000 93.341 243 ILE EEE C 1
ATOM 11684 O O . ILE E 1 245 ? 1.178 4.919 99.966 1.000 93.676 243 ILE EEE O 1
ATOM 11689 N N . THR E 1 246 ? 3.199 3.877 100.008 1.000 92.205 244 THR EEE N 1
ATOM 11690 C CA . THR E 1 246 ? 3.324 3.634 98.554 1.000 91.311 244 THR EEE CA 1
ATOM 11691 C C . THR E 1 246 ? 3.798 2.199 98.328 1.000 91.343 244 THR EEE C 1
ATOM 11692 O O . THR E 1 246 ? 4.819 1.812 98.921 1.000 90.396 244 THR EEE O 1
ATOM 11696 N N . ILE E 1 247 ? 3.084 1.457 97.483 1.000 92.254 245 ILE EEE N 1
ATOM 11697 C CA . ILE E 1 247 ? 3.424 0.052 97.118 1.000 92.012 245 ILE EEE CA 1
ATOM 11698 C C . ILE E 1 247 ? 3.152 -0.143 95.626 1.000 91.135 245 ILE EEE C 1
ATOM 11699 O O . ILE E 1 247 ? 2.699 0.806 94.959 1.000 89.845 245 ILE EEE O 1
ATOM 11704 N N . THR E 1 248 ? 3.434 -1.344 95.132 1.000 91.284 246 THR EEE N 1
ATOM 11705 C CA . THR E 1 248 ? 3.368 -1.686 93.694 1.000 91.457 246 THR EEE CA 1
ATOM 11706 C C . THR E 1 248 ? 2.389 -2.835 93.485 1.000 92.604 246 THR EEE C 1
ATOM 11707 O O . THR E 1 248 ? 2.039 -3.529 94.460 1.000 93.698 246 THR EEE O 1
ATOM 11711 N N . THR E 1 249 ? 2.003 -3.047 92.234 1.000 92.380 247 THR EEE N 1
ATOM 11712 C CA . THR E 1 249 ? 1.032 -4.087 91.832 1.000 93.676 247 THR EEE CA 1
ATOM 11713 C C . THR E 1 249 ? 1.672 -5.473 91.929 1.000 94.166 247 THR EEE C 1
ATOM 11714 O O . THR E 1 249 ? 0.931 -6.452 91.833 1.000 95.192 247 THR EEE O 1
ATOM 11718 N N . ASN E 1 250 ? 2.983 -5.569 92.154 1.000 94.205 248 ASN EEE N 1
ATOM 11719 C CA . ASN E 1 250 ? 3.654 -6.882 92.353 1.000 95.461 248 ASN EEE CA 1
ATOM 11720 C C . ASN E 1 250 ? 3.420 -7.381 93.781 1.000 98.192 248 ASN EEE C 1
ATOM 11721 O O . ASN E 1 250 ? 3.875 -8.497 94.084 1.000 98.377 248 ASN EEE O 1
ATOM 11726 N N . TYR E 1 251 ? 2.730 -6.600 94.617 1.000 101.286 249 TYR EEE N 1
ATOM 11727 C CA . TYR E 1 251 ? 2.480 -6.948 96.038 1.000 104.807 249 TYR EEE CA 1
ATOM 11728 C C . TYR E 1 251 ? 1.287 -7.904 96.132 1.000 107.792 249 TYR EEE C 1
ATOM 11729 O O . TYR E 1 251 ? 0.152 -7.503 95.818 1.000 107.942 249 TYR EEE O 1
ATOM 11738 N N . GLN E 1 252 ? 1.553 -9.139 96.557 1.000 110.235 250 GLN EEE N 1
ATOM 11739 C CA . GLN E 1 252 ? 0.564 -10.246 96.593 1.000 113.188 250 GLN EEE CA 1
ATOM 11740 C C . GLN E 1 252 ? 0.455 -10.754 98.034 1.000 115.503 250 GLN EEE C 1
ATOM 11741 O O . GLN E 1 252 ? 0.481 -11.982 98.243 1.000 117.057 250 GLN EEE O 1
ATOM 11747 N N . GLN E 1 253 ? 0.343 -9.841 98.998 1.000 115.826 251 GLN EEE N 1
ATOM 11748 C CA . GLN E 1 253 ? 0.214 -10.203 100.433 1.000 118.115 251 GLN EEE CA 1
ATOM 11749 C C . GLN E 1 253 ? -1.017 -9.511 101.013 1.000 120.103 251 GLN EEE C 1
ATOM 11750 O O . GLN E 1 253 ? -1.444 -8.476 100.466 1.000 119.122 251 GLN EEE O 1
ATOM 11756 N N . ASN E 1 254 ? -1.554 -10.065 102.097 1.000 123.266 252 ASN EEE N 1
ATOM 11757 C CA . ASN E 1 254 ? -2.796 -9.562 102.736 1.000 126.303 252 ASN EEE CA 1
ATOM 11758 C C . ASN E 1 254 ? -2.473 -8.284 103.513 1.000 126.165 252 ASN EEE C 1
ATOM 11759 O O . ASN E 1 254 ? -1.430 -8.234 104.182 1.000 125.558 252 ASN EEE O 1
ATOM 11764 N N . LEU E 1 255 ? -3.351 -7.289 103.431 1.000 127.322 253 LEU EEE N 1
ATOM 11765 C CA . LEU E 1 255 ? -3.140 -5.963 104.059 1.000 127.339 253 LEU EEE CA 1
ATOM 11766 C C . LEU E 1 255 ? -4.270 -5.662 105.038 1.000 131.411 253 LEU EEE C 1
ATOM 11767 O O . LEU E 1 255 ? -4.767 -4.537 105.005 1.000 132.381 253 LEU EEE O 1
ATOM 11772 N N . TYR E 1 256 ? -4.651 -6.623 105.879 1.000 134.010 254 TYR EEE N 1
ATOM 11773 C CA . TYR E 1 256 ? -5.769 -6.463 106.843 1.000 136.982 254 TYR EEE CA 1
ATOM 11774 C C . TYR E 1 256 ? -5.262 -5.769 108.113 1.000 137.258 254 TYR EEE C 1
ATOM 11775 O O . TYR E 1 256 ? -6.061 -5.093 108.782 1.000 139.774 254 TYR EEE O 1
ATOM 11784 N N . ASN E 1 257 ? -3.972 -5.914 108.425 1.000 134.436 255 ASN EEE N 1
ATOM 11785 C CA . ASN E 1 257 ? -3.368 -5.395 109.678 1.000 133.894 255 ASN EEE CA 1
ATOM 11786 C C . ASN E 1 257 ? -2.605 -4.098 109.387 1.000 130.859 255 ASN EEE C 1
ATOM 11787 O O . ASN E 1 257 ? -1.579 -3.863 110.046 1.000 130.588 255 ASN EEE O 1
ATOM 11792 N N . LEU E 1 258 ? -3.083 -3.257 108.469 1.000 129.152 256 LEU EEE N 1
ATOM 11793 C CA . LEU E 1 258 ? -2.441 -1.939 108.220 1.000 126.696 256 LEU EEE CA 1
ATOM 11794 C C . LEU E 1 258 ? -3.041 -0.902 109.157 1.000 128.335 256 LEU EEE C 1
ATOM 11795 O O . LEU E 1 258 ? -4.220 -0.972 109.498 1.000 130.806 256 LEU EEE O 1
ATOM 11800 N N . PRO E 1 259 ? -2.235 0.088 109.595 1.000 126.771 257 PRO EEE N 1
ATOM 11801 C CA . PRO E 1 259 ? -2.746 1.171 110.433 1.000 128.246 257 PRO EEE CA 1
ATOM 11802 C C . PRO E 1 259 ? -3.884 1.961 109.767 1.000 128.515 257 PRO EEE C 1
ATOM 11803 O O . PRO E 1 259 ? -3.879 2.119 108.564 1.000 126.649 257 PRO EEE O 1
ATOM 11807 N N . SER E 1 260 ? -4.840 2.428 110.571 1.000 131.103 258 SER EEE N 1
ATOM 11808 C CA . SER E 1 260 ? -5.884 3.405 110.167 1.000 131.948 258 SER EEE CA 1
ATOM 11809 C C . SER E 1 260 ? -5.244 4.782 109.933 1.000 130.628 258 SER EEE C 1
ATOM 11810 O O . SER E 1 260 ? -3.999 4.888 110.007 1.000 128.232 258 SER EEE O 1
ATOM 11813 N N . SER E 1 261 ? -6.060 5.801 109.635 1.000 132.400 259 SER EEE N 1
ATOM 11814 C CA . SER E 1 261 ? -5.672 7.239 109.577 1.000 131.669 259 SER EEE CA 1
ATOM 11815 C C . SER E 1 261 ? -4.795 7.551 108.352 1.000 128.565 259 SER EEE C 1
ATOM 11816 O O . SER E 1 261 ? -4.504 8.748 108.125 1.000 127.523 259 SER EEE O 1
ATOM 11819 N N . LEU E 1 262 ? -4.381 6.535 107.591 1.000 127.007 260 LEU EEE N 1
ATOM 11820 C CA . LEU E 1 262 ? -3.545 6.711 106.379 1.000 123.832 260 LEU EEE CA 1
ATOM 11821 C C . LEU E 1 262 ? -4.304 7.615 105.400 1.000 124.088 260 LEU EEE C 1
ATOM 11822 O O . LEU E 1 262 ? -5.252 7.121 104.781 1.000 126.688 260 LEU EEE O 1
ATOM 11827 N N . ASN E 1 263 ? -3.879 8.871 105.241 1.000 123.207 261 ASN EEE N 1
ATOM 11828 C CA . ASN E 1 263 ? -4.573 9.900 104.414 1.000 124.479 261 ASN EEE CA 1
ATOM 11829 C C . ASN E 1 263 ? -4.305 9.721 102.900 1.000 122.410 261 ASN EEE C 1
ATOM 11830 O O . ASN E 1 263 ? -4.991 10.407 102.111 1.000 124.134 261 ASN EEE O 1
ATOM 11835 N N . CYS E 1 264 ? -3.339 8.873 102.487 1.000 118.799 262 CYS EEE N 1
ATOM 11836 C CA . CYS E 1 264 ? -3.070 8.478 101.059 1.000 115.314 262 CYS EEE CA 1
ATOM 11837 C C . CYS E 1 264 ? -2.452 7.055 100.954 1.000 113.795 262 CYS EEE C 1
ATOM 11838 O O . CYS E 1 264 ? -1.460 6.806 101.644 1.000 112.989 262 CYS EEE O 1
ATOM 11841 N N . ILE E 1 265 ? -3.007 6.134 100.150 1.000 114.110 263 ILE EEE N 1
ATOM 11842 C CA . ILE E 1 265 ? -2.331 4.842 99.803 1.000 112.646 263 ILE EEE CA 1
ATOM 11843 C C . ILE E 1 265 ? -2.071 4.832 98.297 1.000 110.377 263 ILE EEE C 1
ATOM 11844 O O . ILE E 1 265 ? -3.033 4.583 97.533 1.000 112.150 263 ILE EEE O 1
ATOM 11849 N N . LYS E 1 266 ? -0.829 5.096 97.888 1.000 105.977 264 LYS EEE N 1
ATOM 11850 C CA . LYS E 1 266 ? -0.449 5.111 96.454 1.000 103.734 264 LYS EEE CA 1
ATOM 11851 C C . LYS E 1 266 ? -0.039 3.702 96.023 1.000 101.696 264 LYS EEE C 1
ATOM 11852 O O . LYS E 1 266 ? 0.898 3.136 96.606 1.000 100.822 264 LYS EEE O 1
ATOM 11858 N N . ILE E 1 267 ? -0.715 3.160 95.015 1.000 101.037 265 ILE EEE N 1
ATOM 11859 C CA . ILE E 1 267 ? -0.276 1.906 94.341 1.000 99.242 265 ILE EEE CA 1
ATOM 11860 C C . ILE E 1 267 ? 0.314 2.295 92.989 1.000 97.146 265 ILE EEE C 1
ATOM 11861 O O . ILE E 1 267 ? -0.339 3.038 92.242 1.000 97.638 265 ILE EEE O 1
ATOM 11866 N N . ILE E 1 268 ? 1.521 1.828 92.708 1.000 95.138 266 ILE EEE N 1
ATOM 11867 C CA . ILE E 1 268 ? 2.194 2.096 91.411 1.000 93.823 266 ILE EEE CA 1
ATOM 11868 C C . ILE E 1 268 ? 1.952 0.880 90.526 1.000 92.985 266 ILE EEE C 1
ATOM 11869 O O . ILE E 1 268 ? 2.365 -0.238 90.897 1.000 92.663 266 ILE EEE O 1
ATOM 11874 N N . SER E 1 269 ? 1.266 1.091 89.413 1.000 92.590 267 SER EEE N 1
ATOM 11875 C CA . SER E 1 269 ? 0.993 0.024 88.425 1.000 92.401 267 SER EEE CA 1
ATOM 11876 C C . SER E 1 269 ? 2.291 -0.279 87.682 1.000 90.429 267 SER EEE C 1
ATOM 11877 O O . SER E 1 269 ? 2.807 0.629 87.025 1.000 88.486 267 SER EEE O 1
ATOM 11880 N N . TYR E 1 270 ? 2.816 -1.494 87.827 1.000 90.697 268 TYR EEE N 1
ATOM 11881 C CA . TYR E 1 270 ? 4.036 -1.956 87.119 1.000 90.552 268 TYR EEE CA 1
ATOM 11882 C C . TYR E 1 270 ? 3.659 -3.060 86.131 1.000 91.758 268 TYR EEE C 1
ATOM 11883 O O . TYR E 1 270 ? 2.611 -3.732 86.305 1.000 92.213 268 TYR EEE O 1
ATOM 11892 N N . LYS E 1 271 ? 4.502 -3.227 85.112 1.000 91.635 269 LYS EEE N 1
ATOM 11893 C CA . LYS E 1 271 ? 4.440 -4.371 84.169 1.000 92.518 269 LYS EEE CA 1
ATOM 11894 C C . LYS E 1 271 ? 4.516 -5.657 84.993 1.000 92.850 269 LYS EEE C 1
ATOM 11895 O O . LYS E 1 271 ? 5.425 -5.783 85.836 1.000 92.436 269 LYS EEE O 1
ATOM 11901 N N . ARG E 1 272 ? 3.574 -6.569 84.778 1.000 93.956 270 ARG EEE N 1
ATOM 11902 C CA . ARG E 1 272 ? 3.428 -7.770 85.631 1.000 94.619 270 ARG EEE CA 1
ATOM 11903 C C . ARG E 1 272 ? 4.628 -8.699 85.419 1.000 93.140 270 ARG EEE C 1
ATOM 11904 O O . ARG E 1 272 ? 5.282 -8.630 84.370 1.000 92.631 270 ARG EEE O 1
ATOM 11912 N N . THR E 1 273 ? 4.899 -9.528 86.415 1.000 93.162 271 THR EEE N 1
ATOM 11913 C CA . THR E 1 273 ? 5.958 -10.566 86.402 1.000 93.585 271 THR EEE CA 1
ATOM 11914 C C . THR E 1 273 ? 5.492 -11.756 85.551 1.000 94.355 271 THR EEE C 1
ATOM 11915 O O . THR E 1 273 ? 4.418 -11.667 84.949 1.000 94.063 271 THR EEE O 1
ATOM 11919 N N . TYR E 1 274 ? 6.256 -12.850 85.537 1.000 95.196 272 TYR EEE N 1
ATOM 11920 C CA . TYR E 1 274 ? 6.060 -13.975 84.585 1.000 95.900 272 TYR EEE CA 1
ATOM 11921 C C . TYR E 1 274 ? 5.779 -15.312 85.288 1.000 97.737 272 TYR EEE C 1
ATOM 11922 O O . TYR E 1 274 ? 5.380 -16.249 84.567 1.000 97.775 272 TYR EEE O 1
ATOM 11931 N N . GLU E 1 275 ? 5.982 -15.431 86.608 1.000 98.958 273 GLU EEE N 1
ATOM 11932 C CA . GLU E 1 275 ? 5.911 -16.746 87.313 1.000 101.206 273 GLU EEE CA 1
ATOM 11933 C C . GLU E 1 275 ? 4.546 -17.409 87.081 1.000 101.093 273 GLU EEE C 1
ATOM 11934 O O . GLU E 1 275 ? 4.507 -18.646 86.943 1.000 102.233 273 GLU EEE O 1
ATOM 11940 N N . HIS E 1 276 ? 3.461 -16.633 87.057 1.000 99.460 274 HIS EEE N 1
ATOM 11941 C CA . HIS E 1 276 ? 2.077 -17.170 86.960 1.000 100.138 274 HIS EEE CA 1
ATOM 11942 C C . HIS E 1 276 ? 1.845 -17.829 85.597 1.000 100.248 274 HIS EEE C 1
ATOM 11943 O O . HIS E 1 276 ? 0.891 -18.605 85.496 1.000 102.032 274 HIS EEE O 1
ATOM 11950 N N . ILE E 1 277 ? 2.678 -17.546 84.596 1.000 98.245 275 ILE EEE N 1
ATOM 11951 C CA . ILE E 1 277 ? 2.593 -18.218 83.269 1.000 97.679 275 ILE EEE CA 1
ATOM 11952 C C . ILE E 1 277 ? 3.571 -19.396 83.229 1.000 98.082 275 ILE EEE C 1
ATOM 11953 O O . ILE E 1 277 ? 3.189 -20.459 82.708 1.000 98.894 275 ILE EEE O 1
ATOM 11958 N N . VAL E 1 278 ? 4.787 -19.216 83.743 1.000 97.513 276 VAL EEE N 1
ATOM 11959 C CA . VAL E 1 278 ? 5.861 -20.246 83.642 1.000 98.288 276 VAL EEE CA 1
ATOM 11960 C C . VAL E 1 278 ? 5.489 -21.441 84.527 1.000 100.033 276 VAL EEE C 1
ATOM 11961 O O . VAL E 1 278 ? 5.851 -22.571 84.167 1.000 101.613 276 VAL EEE O 1
ATOM 11965 N N . ASN E 1 279 ? 4.764 -21.213 85.623 1.000 100.150 277 ASN EEE N 1
ATOM 11966 C CA . ASN E 1 279 ? 4.414 -22.287 86.590 1.000 102.220 277 ASN EEE CA 1
ATOM 11967 C C . ASN E 1 279 ? 3.361 -23.220 85.987 1.000 103.595 277 ASN EEE C 1
ATOM 11968 O O . ASN E 1 279 ? 3.368 -24.412 86.348 1.000 105.960 277 ASN EEE O 1
ATOM 11973 N N . VAL E 1 280 ? 2.504 -22.712 85.098 1.000 102.518 278 VAL EEE N 1
ATOM 11974 C CA . VAL E 1 280 ? 1.366 -23.493 84.529 1.000 103.285 278 VAL EEE CA 1
ATOM 11975 C C . VAL E 1 280 ? 1.767 -24.014 83.148 1.000 102.188 278 VAL EEE C 1
ATOM 11976 O O . VAL E 1 280 ? 0.878 -24.394 82.384 1.000 102.607 278 VAL EEE O 1
ATOM 11980 N N . LEU E 1 281 ? 3.065 -24.042 82.858 1.000 101.137 279 LEU EEE N 1
ATOM 11981 C CA . LEU E 1 281 ? 3.611 -24.540 81.573 1.000 101.258 279 LEU EEE CA 1
ATOM 11982 C C . LEU E 1 281 ? 4.088 -25.976 81.755 1.000 103.090 279 LEU EEE C 1
ATOM 11983 O O . LEU E 1 281 ? 4.467 -26.372 82.852 1.000 103.965 279 LEU EEE O 1
ATOM 11988 N N . PRO E 1 282 ? 4.099 -26.801 80.685 1.000 104.426 280 PRO EEE N 1
ATOM 11989 C CA . PRO E 1 282 ? 4.806 -28.080 80.717 1.000 106.307 280 PRO EEE CA 1
ATOM 11990 C C . PRO E 1 282 ? 6.282 -27.896 81.104 1.000 106.604 280 PRO EEE C 1
ATOM 11991 O O . PRO E 1 282 ? 6.901 -26.924 80.682 1.000 105.226 280 PRO EEE O 1
ATOM 11995 N N . GLU E 1 283 ? 6.805 -28.820 81.911 1.000 108.782 281 GLU EEE N 1
ATOM 11996 C CA . GLU E 1 283 ? 8.175 -28.743 82.484 1.000 109.210 281 GLU EEE CA 1
ATOM 11997 C C . GLU E 1 283 ? 9.206 -28.641 81.354 1.000 109.093 281 GLU EEE C 1
ATOM 11998 O O . GLU E 1 283 ? 10.087 -27.774 81.436 1.000 108.217 281 GLU EEE O 1
ATOM 12004 N N . HIS E 1 284 ? 9.101 -29.484 80.329 1.000 110.346 282 HIS EEE N 1
ATOM 12005 C CA . HIS E 1 284 ? 10.105 -29.552 79.236 1.000 111.362 282 HIS EEE CA 1
ATOM 12006 C C . HIS E 1 284 ? 10.067 -28.277 78.380 1.000 109.107 282 HIS EEE C 1
ATOM 12007 O O . HIS E 1 284 ? 10.948 -28.137 77.527 1.000 109.056 282 HIS EEE O 1
ATOM 12014 N N . LEU E 1 285 ? 9.092 -27.386 78.578 1.000 107.272 283 LEU EEE N 1
ATOM 12015 C CA . LEU E 1 285 ? 8.955 -26.155 77.750 1.000 105.385 283 LEU EEE CA 1
ATOM 12016 C C . LEU E 1 285 ? 9.322 -24.891 78.534 1.000 102.931 283 LEU EEE C 1
ATOM 12017 O O . LEU E 1 285 ? 9.467 -23.840 77.892 1.000 101.285 283 LEU EEE O 1
ATOM 12022 N N . LYS E 1 286 ? 9.496 -24.966 79.854 1.000 102.975 284 LYS EEE N 1
ATOM 12023 C CA . LYS E 1 286 ? 9.812 -23.768 80.683 1.000 101.069 284 LYS EEE CA 1
ATOM 12024 C C . LYS E 1 286 ? 11.175 -23.194 80.276 1.000 100.521 284 LYS EEE C 1
ATOM 12025 O O . LYS E 1 286 ? 11.411 -22.002 80.526 1.000 98.998 284 LYS EEE O 1
ATOM 12031 N N . LYS E 1 287 ? 12.039 -24.007 79.666 1.000 101.709 285 LYS EEE N 1
ATOM 12032 C CA . LYS E 1 287 ? 13.372 -23.562 79.187 1.000 101.688 285 LYS EEE CA 1
ATOM 12033 C C . LYS E 1 287 ? 13.231 -22.803 77.862 1.000 100.385 285 LYS EEE C 1
ATOM 12034 O O . LYS E 1 287 ? 14.231 -22.221 77.435 1.000 100.654 285 LYS EEE O 1
ATOM 12040 N N . LYS E 1 288 ? 12.054 -22.807 77.231 1.000 99.277 286 LYS EEE N 1
ATOM 12041 C CA . LYS E 1 288 ? 11.864 -22.252 75.864 1.000 98.359 286 LYS EEE CA 1
ATOM 12042 C C . LYS E 1 288 ? 11.101 -20.923 75.931 1.000 95.749 286 LYS EEE C 1
ATOM 12043 O O . LYS E 1 288 ? 10.458 -20.566 74.935 1.000 95.451 286 LYS EEE O 1
ATOM 12049 N N . VAL E 1 289 ? 11.201 -20.188 77.038 1.000 93.711 287 VAL EEE N 1
ATOM 12050 C CA . VAL E 1 289 ? 10.380 -18.965 77.280 1.000 91.434 287 VAL EEE CA 1
ATOM 12051 C C . VAL E 1 289 ? 11.204 -17.717 76.952 1.000 90.636 287 VAL EEE C 1
ATOM 12052 O O . VAL E 1 289 ? 12.401 -17.690 77.277 1.000 91.219 287 VAL EEE O 1
ATOM 12056 N N . ILE E 1 290 ? 10.582 -16.725 76.318 1.000 89.889 288 ILE EEE N 1
ATOM 12057 C CA . ILE E 1 290 ? 11.200 -15.397 76.030 1.000 89.027 288 ILE EEE CA 1
ATOM 12058 C C . ILE E 1 290 ? 10.312 -14.329 76.665 1.000 87.691 288 ILE EEE C 1
ATOM 12059 O O . ILE E 1 290 ? 9.160 -14.191 76.242 1.000 87.880 288 ILE EEE O 1
ATOM 12064 N N . LYS E 1 291 ? 10.835 -13.596 77.640 1.000 87.034 289 LYS EEE N 1
ATOM 12065 C CA . LYS E 1 291 ? 10.032 -12.680 78.488 1.000 86.171 289 LYS EEE CA 1
ATOM 12066 C C . LYS E 1 291 ? 10.137 -11.259 77.928 1.000 86.001 289 LYS EEE C 1
ATOM 12067 O O . LYS E 1 291 ? 11.180 -10.621 78.102 1.000 85.711 289 LYS EEE O 1
ATOM 12073 N N . ILE E 1 292 ? 9.083 -10.790 77.263 1.000 86.556 290 ILE EEE N 1
ATOM 12074 C CA . ILE E 1 292 ? 8.980 -9.403 76.728 1.000 86.099 290 ILE EEE CA 1
ATOM 12075 C C . ILE E 1 292 ? 7.757 -8.747 77.367 1.000 85.360 290 ILE EEE C 1
ATOM 12076 O O . ILE E 1 292 ? 7.580 -7.538 77.390 1.000 84.356 290 ILE EEE O 1
ATOM 12081 N N . GLY F 1 1 ? 19.042 8.350 87.437 1.000 106.538 -1 GLY FFF N 1
ATOM 12082 C CA . GLY F 1 1 ? 17.925 9.212 87.915 1.000 105.741 -1 GLY FFF CA 1
ATOM 12083 C C . GLY F 1 1 ? 18.282 10.683 87.814 1.000 105.068 -1 GLY FFF C 1
ATOM 12084 O O . GLY F 1 1 ? 19.424 11.022 88.153 1.000 104.140 -1 GLY FFF O 1
ATOM 12085 N N . SER F 1 2 ? 17.341 11.522 87.373 1.000 106.102 0 SER FFF N 1
ATOM 12086 C CA . SER F 1 2 ? 17.547 12.964 87.084 1.000 105.101 0 SER FFF CA 1
ATOM 12087 C C . SER F 1 2 ? 16.963 13.811 88.214 1.000 102.543 0 SER FFF C 1
ATOM 12088 O O . SER F 1 2 ? 15.774 13.670 88.505 1.000 102.900 0 SER FFF O 1
ATOM 12091 N N . MET F 1 3 ? 17.788 14.658 88.821 1.000 100.676 1 MET FFF N 1
ATOM 12092 C CA . MET F 1 3 ? 17.405 15.488 89.989 1.000 98.710 1 MET FFF CA 1
ATOM 12093 C C . MET F 1 3 ? 17.504 16.972 89.636 1.000 98.416 1 MET FFF C 1
ATOM 12094 O O . MET F 1 3 ? 17.164 17.796 90.498 1.000 96.028 1 MET FFF O 1
ATOM 12099 N N . THR F 1 4 ? 17.921 17.299 88.412 1.000 100.373 2 THR FFF N 1
ATOM 12100 C CA . THR F 1 4 ? 17.903 18.681 87.876 1.000 101.310 2 THR FFF CA 1
ATOM 12101 C C . THR F 1 4 ? 16.815 18.750 86.806 1.000 104.605 2 THR FFF C 1
ATOM 12102 O O . THR F 1 4 ? 16.699 17.800 86.014 1.000 105.997 2 THR FFF O 1
ATOM 12106 N N . LEU F 1 5 ? 16.041 19.830 86.801 1.000 105.807 3 LEU FFF N 1
ATOM 12107 C CA . LEU F 1 5 ? 14.896 20.005 85.875 1.000 109.719 3 LEU FFF CA 1
ATOM 12108 C C . LEU F 1 5 ? 14.782 21.476 85.485 1.000 111.164 3 LEU FFF C 1
ATOM 12109 O O . LEU F 1 5 ? 14.628 22.319 86.388 1.000 109.040 3 LEU FFF O 1
ATOM 12114 N N . VAL F 1 6 ? 14.819 21.760 84.185 1.000 114.975 4 VAL FFF N 1
ATOM 12115 C CA . VAL F 1 6 ? 14.529 23.116 83.644 1.000 117.267 4 VAL FFF CA 1
ATOM 12116 C C . VAL F 1 6 ? 13.181 23.039 82.927 1.000 121.860 4 VAL FFF C 1
ATOM 12117 O O . VAL F 1 6 ? 13.087 22.347 81.902 1.000 124.732 4 VAL FFF O 1
ATOM 12121 N N . ILE F 1 7 ? 12.172 23.710 83.473 1.000 123.010 5 ILE FFF N 1
ATOM 12122 C CA . ILE F 1 7 ? 10.801 23.725 82.895 1.000 127.936 5 ILE FFF CA 1
ATOM 12123 C C . ILE F 1 7 ? 10.758 24.765 81.775 1.000 132.192 5 ILE FFF C 1
ATOM 12124 O O . ILE F 1 7 ? 10.859 25.964 82.078 1.000 131.812 5 ILE FFF O 1
ATOM 12129 N N . LYS F 1 8 ? 10.594 24.309 80.533 1.000 137.186 6 LYS FFF N 1
ATOM 12130 C CA . LYS F 1 8 ? 10.463 25.185 79.342 1.000 141.564 6 LYS FFF CA 1
ATOM 12131 C C . LYS F 1 8 ? 9.021 25.136 78.835 1.000 146.415 6 LYS FFF C 1
ATOM 12132 O O . LYS F 1 8 ? 8.426 26.213 78.685 1.000 147.649 6 LYS FFF O 1
ATOM 12138 N N . THR F 1 9 ? 8.487 23.939 78.597 1.000 149.117 7 THR FFF N 1
ATOM 12139 C CA . THR F 1 9 ? 7.094 23.723 78.126 1.000 153.879 7 THR FFF CA 1
ATOM 12140 C C . THR F 1 9 ? 6.291 23.017 79.221 1.000 153.295 7 THR FFF C 1
ATOM 12141 O O . THR F 1 9 ? 6.907 22.326 80.063 1.000 150.572 7 THR FFF O 1
ATOM 12145 N N . ASN F 1 10 ? 4.963 23.152 79.189 1.000 156.810 8 ASN FFF N 1
ATOM 12146 C CA . ASN F 1 10 ? 4.050 22.466 80.143 1.000 156.784 8 ASN FFF CA 1
ATOM 12147 C C . ASN F 1 10 ? 4.250 20.953 80.032 1.000 157.009 8 ASN FFF C 1
ATOM 12148 O O . ASN F 1 10 ? 3.984 20.256 81.027 1.000 154.609 8 ASN FFF O 1
ATOM 12153 N N . GLU F 1 11 ? 4.718 20.469 78.876 1.000 159.698 9 GLU FFF N 1
ATOM 12154 C CA . GLU F 1 11 ? 5.126 19.051 78.688 1.000 159.531 9 GLU FFF CA 1
ATOM 12155 C C . GLU F 1 11 ? 6.162 18.687 79.759 1.000 153.308 9 GLU FFF C 1
ATOM 12156 O O . GLU F 1 11 ? 6.176 17.528 80.194 1.000 151.996 9 GLU FFF O 1
ATOM 12162 N N . ASP F 1 12 ? 6.987 19.648 80.176 1.000 149.363 10 ASP FFF N 1
ATOM 12163 C CA . ASP F 1 12 ? 8.051 19.412 81.185 1.000 144.184 10 ASP FFF CA 1
ATOM 12164 C C . ASP F 1 12 ? 7.450 19.382 82.597 1.000 142.010 10 ASP FFF C 1
ATOM 12165 O O . ASP F 1 12 ? 8.103 18.805 83.478 1.000 138.286 10 ASP FFF O 1
ATOM 12170 N N . LEU F 1 13 ? 6.270 19.973 82.821 1.000 144.202 11 LEU FFF N 1
ATOM 12171 C CA . LEU F 1 13 ? 5.694 20.130 84.191 1.000 141.560 11 LEU FFF CA 1
ATOM 12172 C C . LEU F 1 13 ? 5.311 18.761 84.767 1.000 140.075 11 LEU FFF C 1
ATOM 12173 O O . LEU F 1 13 ? 5.403 18.598 85.988 1.000 136.302 11 LEU FFF O 1
ATOM 12178 N N . ASN F 1 14 ? 4.920 17.801 83.929 1.000 142.368 12 ASN FFF N 1
ATOM 12179 C CA . ASN F 1 14 ? 4.614 16.424 84.398 1.000 141.089 12 ASN FFF CA 1
ATOM 12180 C C . ASN F 1 14 ? 5.928 15.721 84.762 1.000 135.778 12 ASN FFF C 1
ATOM 12181 O O . ASN F 1 14 ? 5.856 14.570 85.202 1.000 135.182 12 ASN FFF O 1
ATOM 12186 N N . LYS F 1 15 ? 7.079 16.381 84.585 1.000 132.260 13 LYS FFF N 1
ATOM 12187 C CA . LYS F 1 15 ? 8.403 15.850 85.016 1.000 128.019 13 LYS FFF CA 1
ATOM 12188 C C . LYS F 1 15 ? 8.686 16.195 86.484 1.000 122.612 13 LYS FFF C 1
ATOM 12189 O O . LYS F 1 15 ? 9.725 15.731 86.993 1.000 119.599 13 LYS FFF O 1
ATOM 12195 N N . LEU F 1 16 ? 7.832 16.989 87.139 1.000 121.114 14 LEU FFF N 1
ATOM 12196 C CA . LEU F 1 16 ? 7.989 17.311 88.583 1.000 116.705 14 LEU FFF CA 1
ATOM 12197 C C . LEU F 1 16 ? 7.775 16.040 89.407 1.000 115.411 14 LEU FFF C 1
ATOM 12198 O O . LEU F 1 16 ? 6.733 15.373 89.219 1.000 118.527 14 LEU FFF O 1
ATOM 12203 N N . ASN F 1 17 ? 8.734 15.731 90.275 1.000 110.841 15 ASN FFF N 1
ATOM 12204 C CA . ASN F 1 17 ? 8.615 14.668 91.301 1.000 109.070 15 ASN FFF CA 1
ATOM 12205 C C . ASN F 1 17 ? 9.352 15.145 92.554 1.000 104.783 15 ASN FFF C 1
ATOM 12206 O O . ASN F 1 17 ? 9.818 16.302 92.576 1.000 103.953 15 ASN FFF O 1
ATOM 12211 N N . ASP F 1 18 ? 9.457 14.286 93.563 1.000 101.855 16 ASP FFF N 1
ATOM 12212 C CA . ASP F 1 18 ? 10.121 14.627 94.844 1.000 98.043 16 ASP FFF CA 1
ATOM 12213 C C . ASP F 1 18 ? 11.622 14.351 94.724 1.000 95.330 16 ASP FFF C 1
ATOM 12214 O O . ASP F 1 18 ? 12.332 14.554 95.731 1.000 93.110 16 ASP FFF O 1
ATOM 12219 N N . ASN F 1 19 ? 12.103 13.953 93.540 1.000 95.345 17 ASN FFF N 1
ATOM 12220 C CA . ASN F 1 19 ? 13.545 13.658 93.318 1.000 93.026 17 ASN FFF CA 1
ATOM 12221 C C . ASN F 1 19 ? 14.289 14.896 92.806 1.000 91.368 17 ASN FFF C 1
ATOM 12222 O O . ASN F 1 19 ? 15.523 14.853 92.765 1.000 89.657 17 ASN FFF O 1
ATOM 12227 N N . ILE F 1 20 ? 13.581 15.971 92.469 1.000 91.667 18 ILE FFF N 1
ATOM 12228 C CA . ILE F 1 20 ? 14.214 17.208 91.935 1.000 90.848 18 ILE FFF CA 1
ATOM 12229 C C . ILE F 1 20 ? 14.726 18.053 93.102 1.000 87.847 18 ILE FFF C 1
ATOM 12230 O O . ILE F 1 20 ? 13.953 18.320 94.034 1.000 87.791 18 ILE FFF O 1
ATOM 12235 N N . HIS F 1 21 ? 15.990 18.462 93.049 1.000 86.038 19 HIS FFF N 1
ATOM 12236 C CA . HIS F 1 21 ? 16.589 19.378 94.055 1.000 84.032 19 HIS FFF CA 1
ATOM 12237 C C . HIS F 1 21 ? 17.013 20.688 93.392 1.000 83.794 19 HIS FFF C 1
ATOM 12238 O O . HIS F 1 21 ? 17.175 21.675 94.123 1.000 82.583 19 HIS FFF O 1
ATOM 12245 N N . THR F 1 22 ? 17.237 20.689 92.077 1.000 84.757 20 THR FFF N 1
ATOM 12246 C CA . THR F 1 22 ? 17.583 21.913 91.312 1.000 85.044 20 THR FFF CA 1
ATOM 12247 C C . THR F 1 22 ? 16.498 22.158 90.260 1.000 88.095 20 THR FFF C 1
ATOM 12248 O O . THR F 1 22 ? 16.379 21.346 89.322 1.000 89.865 20 THR FFF O 1
ATOM 12252 N N . LEU F 1 23 ? 15.734 23.238 90.414 1.000 88.610 21 LEU FFF N 1
ATOM 12253 C CA . LEU F 1 23 ? 14.591 23.553 89.525 1.000 91.649 21 LEU FFF CA 1
ATOM 12254 C C . LEU F 1 23 ? 14.743 24.957 88.948 1.000 92.925 21 LEU FFF C 1
ATOM 12255 O O . LEU F 1 23 ? 14.870 25.903 89.730 1.000 91.565 21 LEU FFF O 1
ATOM 12260 N N . THR F 1 24 ? 14.671 25.076 87.626 1.000 96.590 22 THR FFF N 1
ATOM 12261 C CA . THR F 1 24 ? 14.658 26.376 86.912 1.000 99.202 22 THR FFF CA 1
ATOM 12262 C C . THR F 1 24 ? 13.287 26.576 86.255 1.000 104.341 22 THR FFF C 1
ATOM 12263 O O . THR F 1 24 ? 12.837 25.682 85.519 1.000 106.457 22 THR FFF O 1
ATOM 12267 N N . ILE F 1 25 ? 12.655 27.719 86.510 1.000 106.445 23 ILE FFF N 1
ATOM 12268 C CA . ILE F 1 25 ? 11.322 28.082 85.955 1.000 110.771 23 ILE FFF CA 1
ATOM 12269 C C . ILE F 1 25 ? 11.406 29.489 85.368 1.000 113.415 23 ILE FFF C 1
ATOM 12270 O O . ILE F 1 25 ? 11.892 30.386 86.069 1.000 111.219 23 ILE FFF O 1
ATOM 12275 N N . GLY F 1 26 ? 10.892 29.684 84.154 1.000 119.566 24 GLY FFF N 1
ATOM 12276 C CA . GLY F 1 26 ? 10.649 31.033 83.608 1.000 123.295 24 GLY FFF CA 1
ATOM 12277 C C . GLY F 1 26 ? 11.327 31.296 82.272 1.000 126.231 24 GLY FFF C 1
ATOM 12278 O O . GLY F 1 26 ? 11.082 32.378 81.706 1.000 128.613 24 GLY FFF O 1
ATOM 12279 N N . ALA F 1 27 ? 12.164 30.385 81.772 1.000 127.303 25 ALA FFF N 1
ATOM 12280 C CA . ALA F 1 27 ? 12.811 30.536 80.448 1.000 130.934 25 ALA FFF CA 1
ATOM 12281 C C . ALA F 1 27 ? 11.735 30.435 79.355 1.000 137.836 25 ALA FFF C 1
ATOM 12282 O O . ALA F 1 27 ? 10.960 29.456 79.376 1.000 139.717 25 ALA FFF O 1
ATOM 12284 N N . ASN F 1 28 ? 11.665 31.430 78.464 1.000 142.079 26 ASN FFF N 1
ATOM 12285 C CA . ASN F 1 28 ? 10.828 31.435 77.229 1.000 148.317 26 ASN FFF CA 1
ATOM 12286 C C . ASN F 1 28 ? 9.322 31.573 77.511 1.000 150.713 26 ASN FFF C 1
ATOM 12287 O O . ASN F 1 28 ? 8.557 31.578 76.532 1.000 155.930 26 ASN FFF O 1
ATOM 12292 N N . PHE F 1 29 ? 8.873 31.684 78.762 1.000 148.029 27 PHE FFF N 1
ATOM 12293 C CA . PHE F 1 29 ? 7.417 31.734 79.065 1.000 150.760 27 PHE FFF CA 1
ATOM 12294 C C . PHE F 1 29 ? 7.172 32.156 80.513 1.000 147.216 27 PHE FFF C 1
ATOM 12295 O O . PHE F 1 29 ? 8.021 31.895 81.366 1.000 143.421 27 PHE FFF O 1
ATOM 12303 N N . ASN F 1 30 ? 6.022 32.775 80.777 1.000 149.277 28 ASN FFF N 1
ATOM 12304 C CA . ASN F 1 30 ? 5.575 33.106 82.154 1.000 147.011 28 ASN FFF CA 1
ATOM 12305 C C . ASN F 1 30 ? 4.739 31.937 82.678 1.000 148.294 28 ASN FFF C 1
ATOM 12306 O O . ASN F 1 30 ? 3.537 31.868 82.359 1.000 152.716 28 ASN FFF O 1
ATOM 12311 N N . GLN F 1 31 ? 5.351 31.035 83.440 1.000 145.082 29 GLN FFF N 1
ATOM 12312 C CA . GLN F 1 31 ? 4.665 29.811 83.928 1.000 146.155 29 GLN FFF CA 1
ATOM 12313 C C . GLN F 1 31 ? 3.764 30.163 85.109 1.000 145.905 29 GLN FFF C 1
ATOM 12314 O O . GLN F 1 31 ? 4.201 30.832 86.040 1.000 143.351 29 GLN FFF O 1
ATOM 12320 N N . PRO F 1 32 ? 2.484 29.724 85.111 1.000 149.146 30 PRO FFF N 1
ATOM 12321 C CA . PRO F 1 32 ? 1.667 29.742 86.329 1.000 148.741 30 PRO FFF CA 1
ATOM 12322 C C . PRO F 1 32 ? 2.197 28.748 87.378 1.000 144.358 30 PRO FFF C 1
ATOM 12323 O O . PRO F 1 32 ? 2.498 27.631 87.021 1.000 144.105 30 PRO FFF O 1
ATOM 12327 N N . ILE F 1 33 ? 2.308 29.172 88.639 1.000 141.493 31 ILE FFF N 1
ATOM 12328 C CA . ILE F 1 33 ? 2.988 28.380 89.710 1.000 137.464 31 ILE FFF CA 1
ATOM 12329 C C . ILE F 1 33 ? 2.067 28.146 90.915 1.000 137.838 31 ILE FFF C 1
ATOM 12330 O O . ILE F 1 33 ? 2.434 27.327 91.782 1.000 134.453 31 ILE FFF O 1
ATOM 12335 N N . GLU F 1 34 ? 0.909 28.806 90.966 1.000 141.728 32 GLU FFF N 1
ATOM 12336 C CA . GLU F 1 34 ? 0.060 28.886 92.187 1.000 141.854 32 GLU FFF CA 1
ATOM 12337 C C . GLU F 1 34 ? -0.617 27.535 92.446 1.000 140.882 32 GLU FFF C 1
ATOM 12338 O O . GLU F 1 34 ? -1.129 27.344 93.557 1.000 139.277 32 GLU FFF O 1
ATOM 12344 N N . HIS F 1 35 ? -0.630 26.632 91.465 1.000 140.881 33 HIS FFF N 1
ATOM 12345 C CA . HIS F 1 35 ? -1.245 25.286 91.602 1.000 141.668 33 HIS FFF CA 1
ATOM 12346 C C . HIS F 1 35 ? -0.188 24.208 91.345 1.000 137.669 33 HIS FFF C 1
ATOM 12347 O O . HIS F 1 35 ? -0.505 23.220 90.665 1.000 139.051 33 HIS FFF O 1
ATOM 12354 N N . ILE F 1 36 ? 1.019 24.370 91.889 1.000 132.738 34 ILE FFF N 1
ATOM 12355 C CA . ILE F 1 36 ? 2.113 23.364 91.743 1.000 128.966 34 ILE FFF CA 1
ATOM 12356 C C . ILE F 1 36 ? 2.317 22.658 93.084 1.000 125.506 34 ILE FFF C 1
ATOM 12357 O O . ILE F 1 36 ? 2.208 23.328 94.122 1.000 124.358 34 ILE FFF O 1
ATOM 12362 N N . LYS F 1 37 ? 2.598 21.355 93.057 1.000 124.193 35 LYS FFF N 1
ATOM 12363 C CA . LYS F 1 37 ? 3.035 20.597 94.260 1.000 121.180 35 LYS FFF CA 1
ATOM 12364 C C . LYS F 1 37 ? 4.564 20.555 94.232 1.000 116.177 35 LYS FFF C 1
ATOM 12365 O O . LYS F 1 37 ? 5.110 19.791 93.418 1.000 115.300 35 LYS FFF O 1
ATOM 12371 N N . TRP F 1 38 ? 5.217 21.372 95.060 1.000 112.817 36 TRP FFF N 1
ATOM 12372 C CA . TRP F 1 38 ? 6.687 21.580 95.024 1.000 108.915 36 TRP FFF CA 1
ATOM 12373 C C . TRP F 1 38 ? 7.403 20.303 95.442 1.000 106.151 36 TRP FFF C 1
ATOM 12374 O O . TRP F 1 38 ? 6.885 19.542 96.255 1.000 105.832 36 TRP FFF O 1
ATOM 12385 N N . PRO F 1 39 ? 8.604 20.026 94.888 1.000 104.321 37 PRO FFF N 1
ATOM 12386 C CA . PRO F 1 39 ? 9.410 18.893 95.335 1.000 102.281 37 PRO FFF CA 1
ATOM 12387 C C . PRO F 1 39 ? 9.783 19.047 96.814 1.000 99.949 37 PRO FFF C 1
ATOM 12388 O O . PRO F 1 39 ? 10.260 20.094 97.200 1.000 98.371 37 PRO FFF O 1
ATOM 12392 N N . LYS F 1 40 ? 9.565 17.996 97.600 1.000 99.980 38 LYS FFF N 1
ATOM 12393 C CA . LYS F 1 40 ? 9.712 18.042 99.076 1.000 99.184 38 LYS FFF CA 1
ATOM 12394 C C . LYS F 1 40 ? 11.194 18.155 99.447 1.000 95.991 38 LYS FFF C 1
ATOM 12395 O O . LYS F 1 40 ? 11.470 18.474 100.607 1.000 94.304 38 LYS FFF O 1
ATOM 12401 N N . LEU F 1 41 ? 12.112 17.931 98.505 1.000 95.126 39 LEU FFF N 1
ATOM 12402 C CA . LEU F 1 41 ? 13.570 18.058 98.770 1.000 92.737 39 LEU FFF CA 1
ATOM 12403 C C . LEU F 1 41 ? 14.185 19.143 97.885 1.000 90.915 39 LEU FFF C 1
ATOM 12404 O O . LEU F 1 41 ? 15.391 19.038 97.582 1.000 89.514 39 LEU FFF O 1
ATOM 12409 N N . LEU F 1 42 ? 13.409 20.156 97.500 1.000 89.882 40 LEU FFF N 1
ATOM 12410 C CA . LEU F 1 42 ? 13.922 21.240 96.628 1.000 88.172 40 LEU FFF CA 1
ATOM 12411 C C . LEU F 1 42 ? 15.016 21.992 97.386 1.000 84.990 40 LEU FFF C 1
ATOM 12412 O O . LEU F 1 42 ? 14.797 22.363 98.546 1.000 83.948 40 LEU FFF O 1
ATOM 12417 N N . THR F 1 43 ? 16.156 22.203 96.741 1.000 83.799 41 THR FFF N 1
ATOM 12418 C CA . THR F 1 43 ? 17.344 22.830 97.368 1.000 81.990 41 THR FFF CA 1
ATOM 12419 C C . THR F 1 43 ? 17.642 24.174 96.712 1.000 82.220 41 THR FFF C 1
ATOM 12420 O O . THR F 1 43 ? 17.957 25.126 97.449 1.000 80.531 41 THR FFF O 1
ATOM 12424 N N . THR F 1 44 ? 17.589 24.235 95.381 1.000 83.960 42 THR FFF N 1
ATOM 12425 C CA . THR F 1 44 ? 17.878 25.466 94.605 1.000 84.515 42 THR FFF CA 1
ATOM 12426 C C . THR F 1 44 ? 16.709 25.754 93.664 1.000 86.691 42 THR FFF C 1
ATOM 12427 O O . THR F 1 44 ? 16.252 24.824 92.989 1.000 87.363 42 THR FFF O 1
ATOM 12431 N N . LEU F 1 45 ? 16.271 27.011 93.617 1.000 88.326 43 LEU FFF N 1
ATOM 12432 C CA . LEU F 1 45 ? 15.162 27.471 92.745 1.000 91.598 43 LEU FFF CA 1
ATOM 12433 C C . LEU F 1 45 ? 15.590 28.746 92.018 1.000 92.520 43 LEU FFF C 1
ATOM 12434 O O . LEU F 1 45 ? 15.920 29.737 92.688 1.000 90.714 43 LEU FFF O 1
ATOM 12439 N N . THR F 1 46 ? 15.561 28.722 90.688 1.000 95.917 44 THR FFF N 1
ATOM 12440 C CA . THR F 1 46 ? 15.953 29.873 89.838 1.000 97.992 44 THR FFF CA 1
ATOM 12441 C C . THR F 1 46 ? 14.772 30.282 88.956 1.000 102.066 44 THR FFF C 1
ATOM 12442 O O . THR F 1 46 ? 14.448 29.554 88.000 1.000 103.235 44 THR FFF O 1
ATOM 12446 N N . PHE F 1 47 ? 14.161 31.420 89.272 1.000 104.172 45 PHE FFF N 1
ATOM 12447 C CA . PHE F 1 47 ? 13.122 32.063 88.429 1.000 107.813 45 PHE FFF CA 1
ATOM 12448 C C . PHE F 1 47 ? 13.806 32.875 87.326 1.000 109.693 45 PHE FFF C 1
ATOM 12449 O O . PHE F 1 47 ? 14.561 33.799 87.643 1.000 107.593 45 PHE FFF O 1
ATOM 12457 N N . GLU F 1 48 ? 13.540 32.540 86.063 1.000 114.903 46 GLU FFF N 1
ATOM 12458 C CA . GLU F 1 48 ? 14.252 33.115 84.888 1.000 118.054 46 GLU FFF CA 1
ATOM 12459 C C . GLU F 1 48 ? 13.611 34.452 84.478 1.000 121.789 46 GLU FFF C 1
ATOM 12460 O O . GLU F 1 48 ? 12.804 35.009 85.259 1.000 121.300 46 GLU FFF O 1
ATOM 12466 N N . TRP F 1 49 ? 13.969 34.949 83.291 1.000 126.226 47 TRP FFF N 1
ATOM 12467 C CA . TRP F 1 49 ? 13.577 36.276 82.748 1.000 130.623 47 TRP FFF CA 1
ATOM 12468 C C . TRP F 1 49 ? 12.058 36.473 82.816 1.000 133.645 47 TRP FFF C 1
ATOM 12469 O O . TRP F 1 49 ? 11.617 37.455 83.421 1.000 133.462 47 TRP FFF O 1
ATOM 12480 N N . TYR F 1 50 ? 11.286 35.577 82.210 1.000 136.409 48 TYR FFF N 1
ATOM 12481 C CA . TYR F 1 50 ? 9.861 35.825 81.872 1.000 141.012 48 TYR FFF CA 1
ATOM 12482 C C . TYR F 1 50 ? 8.941 35.545 83.068 1.000 139.366 48 TYR FFF C 1
ATOM 12483 O O . TYR F 1 50 ? 7.720 35.462 82.847 1.000 143.259 48 TYR FFF O 1
ATOM 12492 N N . PHE F 1 51 ? 9.460 35.396 84.288 1.000 134.030 49 PHE FFF N 1
ATOM 12493 C CA . PHE F 1 51 ? 8.607 35.042 85.454 1.000 132.874 49 PHE FFF CA 1
ATOM 12494 C C . PHE F 1 51 ? 8.138 36.311 86.165 1.000 132.933 49 PHE FFF C 1
ATOM 12495 O O . PHE F 1 51 ? 8.971 37.170 86.496 1.000 131.177 49 PHE FFF O 1
ATOM 12503 N N . ASP F 1 52 ? 6.837 36.387 86.438 1.000 135.457 50 ASP FFF N 1
ATOM 12504 C CA . ASP F 1 52 ? 6.243 37.425 87.316 1.000 135.987 50 ASP FFF CA 1
ATOM 12505 C C . ASP F 1 52 ? 4.856 36.954 87.751 1.000 138.214 50 ASP FFF C 1
ATOM 12506 O O . ASP F 1 52 ? 3.933 37.029 86.930 1.000 142.720 50 ASP FFF O 1
ATOM 12511 N N . GLN F 1 53 ? 4.728 36.497 88.995 1.000 135.844 51 GLN FFF N 1
ATOM 12512 C CA . GLN F 1 53 ? 3.452 35.996 89.560 1.000 138.021 51 GLN FFF CA 1
ATOM 12513 C C . GLN F 1 53 ? 3.513 36.066 91.077 1.000 134.809 51 GLN FFF C 1
ATOM 12514 O O . GLN F 1 53 ? 4.586 35.918 91.655 1.000 131.096 51 GLN FFF O 1
ATOM 12520 N N . PRO F 1 54 ? 2.371 36.289 91.762 1.000 136.617 52 PRO FFF N 1
ATOM 12521 C CA . PRO F 1 54 ? 2.360 36.417 93.218 1.000 134.527 52 PRO FFF CA 1
ATOM 12522 C C . PRO F 1 54 ? 2.869 35.147 93.917 1.000 130.331 52 PRO FFF C 1
ATOM 12523 O O . PRO F 1 54 ? 2.765 34.073 93.355 1.000 130.693 52 PRO FFF O 1
ATOM 12527 N N . ILE F 1 55 ? 3.411 35.299 95.120 1.000 126.317 53 ILE FFF N 1
ATOM 12528 C CA . ILE F 1 55 ? 4.013 34.167 95.877 1.000 122.565 53 ILE FFF CA 1
ATOM 12529 C C . ILE F 1 55 ? 3.509 34.155 97.320 1.000 121.921 53 ILE FFF C 1
ATOM 12530 O O . ILE F 1 55 ? 3.750 33.151 97.990 1.000 120.412 53 ILE FFF O 1
ATOM 12535 N N . GLU F 1 56 ? 2.852 35.217 97.791 1.000 123.650 54 GLU FFF N 1
ATOM 12536 C CA . GLU F 1 56 ? 2.358 35.304 99.194 1.000 124.002 54 GLU FFF CA 1
ATOM 12537 C C . GLU F 1 56 ? 1.414 34.129 99.485 1.000 124.798 54 GLU FFF C 1
ATOM 12538 O O . GLU F 1 56 ? 1.387 33.660 100.638 1.000 122.678 54 GLU FFF O 1
ATOM 12544 N N . ASN F 1 57 ? 0.686 33.661 98.469 1.000 126.986 55 ASN FFF N 1
ATOM 12545 C CA . ASN F 1 57 ? -0.296 32.551 98.577 1.000 128.848 55 ASN FFF CA 1
ATOM 12546 C C . ASN F 1 57 ? 0.410 31.205 98.389 1.000 125.017 55 ASN FFF C 1
ATOM 12547 O O . ASN F 1 57 ? -0.293 30.198 98.223 1.000 125.935 55 ASN FFF O 1
ATOM 12552 N N . VAL F 1 58 ? 1.741 31.179 98.407 1.000 121.297 56 VAL FFF N 1
ATOM 12553 C CA . VAL F 1 58 ? 2.537 29.951 98.120 1.000 118.371 56 VAL FFF CA 1
ATOM 12554 C C . VAL F 1 58 ? 3.358 29.595 99.359 1.000 114.393 56 VAL FFF C 1
ATOM 12555 O O . VAL F 1 58 ? 3.922 30.510 99.988 1.000 113.023 56 VAL FFF O 1
ATOM 12559 N N . LYS F 1 59 ? 3.428 28.308 99.684 1.000 112.466 57 LYS FFF N 1
ATOM 12560 C CA . LYS F 1 59 ? 4.345 27.787 100.725 1.000 108.559 57 LYS FFF CA 1
ATOM 12561 C C . LYS F 1 59 ? 5.478 27.044 100.018 1.000 103.987 57 LYS FFF C 1
ATOM 12562 O O . LYS F 1 59 ? 5.282 25.878 99.649 1.000 103.912 57 LYS FFF O 1
ATOM 12568 N N . LEU F 1 60 ? 6.613 27.707 99.818 1.000 100.311 58 LEU FFF N 1
ATOM 12569 C CA . LEU F 1 60 ? 7.806 27.063 99.216 1.000 96.487 58 LEU FFF CA 1
ATOM 12570 C C . LEU F 1 60 ? 8.413 26.110 100.237 1.000 93.168 58 LEU FFF C 1
ATOM 12571 O O . LEU F 1 60 ? 8.282 26.323 101.440 1.000 92.860 58 LEU FFF O 1
ATOM 12576 N N . PRO F 1 61 ? 9.054 25.014 99.779 1.000 90.996 59 PRO FFF N 1
ATOM 12577 C CA . PRO F 1 61 ? 9.586 23.990 100.678 1.000 89.094 59 PRO FFF CA 1
ATOM 12578 C C . PRO F 1 61 ? 10.641 24.538 101.648 1.000 87.166 59 PRO FFF C 1
ATOM 12579 O O . PRO F 1 61 ? 11.396 25.415 101.276 1.000 86.492 59 PRO FFF O 1
ATOM 12583 N N . ASP F 1 62 ? 10.657 24.012 102.871 1.000 86.828 60 ASP FFF N 1
ATOM 12584 C CA . ASP F 1 62 ? 11.616 24.428 103.927 1.000 85.568 60 ASP FFF CA 1
ATOM 12585 C C . ASP F 1 62 ? 13.038 24.005 103.549 1.000 83.340 60 ASP FFF C 1
ATOM 12586 O O . ASP F 1 62 ? 13.978 24.636 104.051 1.000 82.015 60 ASP FFF O 1
ATOM 12591 N N . SER F 1 63 ? 13.198 22.997 102.686 1.000 82.822 61 SER FFF N 1
ATOM 12592 C CA . SER F 1 63 ? 14.530 22.485 102.267 1.000 80.712 61 SER FFF CA 1
ATOM 12593 C C . SER F 1 63 ? 15.249 23.521 101.396 1.000 80.096 61 SER FFF C 1
ATOM 12594 O O . SER F 1 63 ? 16.466 23.376 101.191 1.000 78.883 61 SER FFF O 1
ATOM 12597 N N . LEU F 1 64 ? 14.524 24.508 100.871 1.000 81.101 62 LEU FFF N 1
ATOM 12598 C CA . LEU F 1 64 ? 15.072 25.464 99.879 1.000 81.205 62 LEU FFF CA 1
ATOM 12599 C C . LEU F 1 64 ? 16.060 26.391 100.582 1.000 79.860 62 LEU FFF C 1
ATOM 12600 O O . LEU F 1 64 ? 15.648 27.072 101.532 1.000 80.190 62 LEU FFF O 1
ATOM 12605 N N . THR F 1 65 ? 17.303 26.434 100.108 1.000 78.750 63 THR FFF N 1
ATOM 12606 C CA . THR F 1 65 ? 18.362 27.307 100.675 1.000 78.127 63 THR FFF CA 1
ATOM 12607 C C . THR F 1 65 ? 18.690 28.434 99.695 1.000 78.714 63 THR FFF C 1
ATOM 12608 O O . THR F 1 65 ? 18.976 29.541 100.167 1.000 78.912 63 THR FFF O 1
ATOM 12612 N N . THR F 1 66 ? 18.690 28.159 98.392 1.000 79.484 64 THR FFF N 1
ATOM 12613 C CA . THR F 1 66 ? 19.124 29.132 97.358 1.000 80.274 64 THR FFF CA 1
ATOM 12614 C C . THR F 1 66 ? 17.933 29.504 96.473 1.000 82.714 64 THR FFF C 1
ATOM 12615 O O . THR F 1 66 ? 17.409 28.628 95.765 1.000 83.006 64 THR FFF O 1
ATOM 12619 N N . LEU F 1 67 ? 17.529 30.770 96.519 1.000 84.293 65 LEU FFF N 1
ATOM 12620 C CA . LEU F 1 67 ? 16.379 31.286 95.740 1.000 86.933 65 LEU FFF CA 1
ATOM 12621 C C . LEU F 1 67 ? 16.835 32.495 94.926 1.000 88.405 65 LEU FFF C 1
ATOM 12622 O O . LEU F 1 67 ? 17.534 33.365 95.477 1.000 87.673 65 LEU FFF O 1
ATOM 12627 N N . THR F 1 68 ? 16.448 32.538 93.654 1.000 91.205 66 THR FFF N 1
ATOM 12628 C CA . THR F 1 68 ? 16.803 33.641 92.730 1.000 92.633 66 THR FFF CA 1
ATOM 12629 C C . THR F 1 68 ? 15.559 34.075 91.962 1.000 96.414 66 THR FFF C 1
ATOM 12630 O O . THR F 1 68 ? 14.902 33.214 91.360 1.000 97.523 66 THR FFF O 1
ATOM 12634 N N . PHE F 1 69 ? 15.272 35.374 91.988 1.000 98.774 67 PHE FFF N 1
ATOM 12635 C CA . PHE F 1 69 ? 14.197 36.016 91.195 1.000 102.557 67 PHE FFF CA 1
ATOM 12636 C C . PHE F 1 69 ? 14.828 36.684 89.974 1.000 104.626 67 PHE FFF C 1
ATOM 12637 O O . PHE F 1 69 ? 15.948 37.217 90.079 1.000 103.127 67 PHE FFF O 1
ATOM 12645 N N . GLY F 1 70 ? 14.115 36.649 88.847 1.000 109.289 68 GLY FFF N 1
ATOM 12646 C CA . GLY F 1 70 ? 14.650 36.977 87.510 1.000 111.514 68 GLY FFF CA 1
ATOM 12647 C C . GLY F 1 70 ? 14.376 38.413 87.096 1.000 114.305 68 GLY FFF C 1
ATOM 12648 O O . GLY F 1 70 ? 14.038 39.249 87.959 1.000 113.466 68 GLY FFF O 1
ATOM 12649 N N . TYR F 1 71 ? 14.493 38.683 85.797 1.000 118.265 69 TYR FFF N 1
ATOM 12650 C CA . TYR F 1 71 ? 14.408 40.039 85.193 1.000 121.207 69 TYR FFF CA 1
ATOM 12651 C C . TYR F 1 71 ? 13.068 40.706 85.529 1.000 123.009 69 TYR FFF C 1
ATOM 12652 O O . TYR F 1 71 ? 13.063 41.917 85.772 1.000 123.212 69 TYR FFF O 1
ATOM 12661 N N . SER F 1 72 ? 11.965 39.959 85.525 1.000 124.483 70 SER FFF N 1
ATOM 12662 C CA . SER F 1 72 ? 10.600 40.542 85.466 1.000 128.181 70 SER FFF CA 1
ATOM 12663 C C . SER F 1 72 ? 9.916 40.549 86.836 1.000 127.252 70 SER FFF C 1
ATOM 12664 O O . SER F 1 72 ? 8.885 41.230 86.959 1.000 130.211 70 SER FFF O 1
ATOM 12667 N N . PHE F 1 73 ? 10.409 39.800 87.821 1.000 123.931 71 PHE FFF N 1
ATOM 12668 C CA . PHE F 1 73 ? 9.640 39.558 89.070 1.000 123.681 71 PHE FFF CA 1
ATOM 12669 C C . PHE F 1 73 ? 9.411 40.883 89.801 1.000 124.629 71 PHE FFF C 1
ATOM 12670 O O . PHE F 1 73 ? 10.390 41.565 90.134 1.000 122.824 71 PHE FFF O 1
ATOM 12678 N N . ASN F 1 74 ? 8.145 41.230 90.031 1.000 128.216 72 ASN FFF N 1
ATOM 12679 C CA . ASN F 1 74 ? 7.747 42.356 90.914 1.000 129.303 72 ASN FFF CA 1
ATOM 12680 C C . ASN F 1 74 ? 6.371 42.039 91.502 1.000 132.307 72 ASN FFF C 1
ATOM 12681 O O . ASN F 1 74 ? 5.372 42.240 90.799 1.000 137.347 72 ASN FFF O 1
ATOM 12686 N N . GLN F 1 75 ? 6.333 41.513 92.724 1.000 131.098 73 GLN FFF N 1
ATOM 12687 C CA . GLN F 1 75 ? 5.075 41.180 93.444 1.000 133.949 73 GLN FFF CA 1
ATOM 12688 C C . GLN F 1 75 ? 5.288 41.471 94.921 1.000 132.251 73 GLN FFF C 1
ATOM 12689 O O . GLN F 1 75 ? 6.414 41.405 95.403 1.000 128.058 73 GLN FFF O 1
ATOM 12695 N N . PRO F 1 76 ? 4.226 41.807 95.684 1.000 135.661 74 PRO FFF N 1
ATOM 12696 C CA . PRO F 1 76 ? 4.361 41.997 97.127 1.000 135.005 74 PRO FFF CA 1
ATOM 12697 C C . PRO F 1 76 ? 4.789 40.680 97.791 1.000 132.733 74 PRO FFF C 1
ATOM 12698 O O . PRO F 1 76 ? 4.146 39.667 97.580 1.000 133.388 74 PRO FFF O 1
ATOM 12702 N N . ILE F 1 77 ? 5.876 40.730 98.560 1.000 130.411 75 ILE FFF N 1
ATOM 12703 C CA . ILE F 1 77 ? 6.514 39.539 99.195 1.000 128.224 75 ILE FFF CA 1
ATOM 12704 C C . ILE F 1 77 ? 6.406 39.653 100.716 1.000 128.922 75 ILE FFF C 1
ATOM 12705 O O . ILE F 1 77 ? 7.048 38.853 101.411 1.000 126.057 75 ILE FFF O 1
ATOM 12710 N N . GLU F 1 78 ? 5.609 40.596 101.208 1.000 133.324 76 GLU FFF N 1
ATOM 12711 C CA . GLU F 1 78 ? 5.626 41.024 102.629 1.000 134.676 76 GLU FFF CA 1
ATOM 12712 C C . GLU F 1 78 ? 5.181 39.857 103.514 1.000 134.173 76 GLU FFF C 1
ATOM 12713 O O . GLU F 1 78 ? 5.933 39.493 104.427 1.000 131.731 76 GLU FFF O 1
ATOM 12719 N N . LYS F 1 79 ? 4.027 39.256 103.222 1.000 136.491 77 LYS FFF N 1
ATOM 12720 C CA . LYS F 1 79 ? 3.415 38.227 104.105 1.000 137.067 77 LYS FFF CA 1
ATOM 12721 C C . LYS F 1 79 ? 3.734 36.826 103.573 1.000 133.448 77 LYS FFF C 1
ATOM 12722 O O . LYS F 1 79 ? 2.896 35.923 103.766 1.000 133.719 77 LYS FFF O 1
ATOM 12728 N N . VAL F 1 80 ? 4.926 36.632 103.002 1.000 129.144 78 VAL FFF N 1
ATOM 12729 C CA . VAL F 1 80 ? 5.400 35.299 102.525 1.000 125.174 78 VAL FFF CA 1
ATOM 12730 C C . VAL F 1 80 ? 5.879 34.484 103.732 1.000 121.192 78 VAL FFF C 1
ATOM 12731 O O . VAL F 1 80 ? 6.646 35.033 104.551 1.000 118.849 78 VAL FFF O 1
ATOM 12735 N N . LYS F 1 81 ? 5.435 33.227 103.821 1.000 119.238 79 LYS FFF N 1
ATOM 12736 C CA . LYS F 1 81 ? 6.013 32.196 104.721 1.000 115.877 79 LYS FFF CA 1
ATOM 12737 C C . LYS F 1 81 ? 7.325 31.739 104.077 1.000 110.928 79 LYS FFF C 1
ATOM 12738 O O . LYS F 1 81 ? 7.299 30.741 103.325 1.000 109.786 79 LYS FFF O 1
ATOM 12744 N N . TRP F 1 82 ? 8.418 32.465 104.313 1.000 107.319 80 TRP FFF N 1
ATOM 12745 C CA . TRP F 1 82 ? 9.740 32.122 103.732 1.000 102.988 80 TRP FFF CA 1
ATOM 12746 C C . TRP F 1 82 ? 10.147 30.735 104.213 1.000 99.873 80 TRP FFF C 1
ATOM 12747 O O . TRP F 1 82 ? 9.760 30.321 105.303 1.000 100.106 80 TRP FFF O 1
ATOM 12758 N N . PRO F 1 83 ? 10.913 29.971 103.404 1.000 96.811 81 PRO FFF N 1
ATOM 12759 C CA . PRO F 1 83 ? 11.420 28.667 103.833 1.000 94.519 81 PRO FFF CA 1
ATOM 12760 C C . PRO F 1 83 ? 12.306 28.781 105.083 1.000 92.463 81 PRO FFF C 1
ATOM 12761 O O . PRO F 1 83 ? 12.986 29.778 105.245 1.000 92.012 81 PRO FFF O 1
ATOM 12765 N N . LYS F 1 84 ? 12.267 27.764 105.943 1.000 91.567 82 LYS FFF N 1
ATOM 12766 C CA . LYS F 1 84 ? 12.917 27.796 107.279 1.000 90.688 82 LYS FFF CA 1
ATOM 12767 C C . LYS F 1 84 ? 14.439 27.691 107.152 1.000 88.310 82 LYS FFF C 1
ATOM 12768 O O . LYS F 1 84 ? 15.107 28.077 108.118 1.000 88.513 82 LYS FFF O 1
ATOM 12774 N N . THR F 1 85 ? 14.979 27.215 106.027 1.000 86.694 83 THR FFF N 1
ATOM 12775 C CA . THR F 1 85 ? 16.449 27.049 105.849 1.000 84.283 83 THR FFF CA 1
ATOM 12776 C C . THR F 1 85 ? 16.956 27.909 104.689 1.000 83.465 83 THR FFF C 1
ATOM 12777 O O . THR F 1 85 ? 18.080 27.654 104.232 1.000 81.662 83 THR FFF O 1
ATOM 12781 N N . LEU F 1 86 ? 16.182 28.901 104.245 1.000 84.631 84 LEU FFF N 1
ATOM 12782 C CA . LEU F 1 86 ? 16.611 29.809 103.148 1.000 84.705 84 LEU FFF CA 1
ATOM 12783 C C . LEU F 1 86 ? 17.876 30.558 103.585 1.000 83.885 84 LEU FFF C 1
ATOM 12784 O O . LEU F 1 86 ? 17.862 31.173 104.659 1.000 84.561 84 LEU FFF O 1
ATOM 12789 N N . ALA F 1 87 ? 18.929 30.505 102.770 1.000 83.474 85 ALA FFF N 1
ATOM 12790 C CA . ALA F 1 87 ? 20.256 31.091 103.072 1.000 83.140 85 ALA FFF CA 1
ATOM 12791 C C . ALA F 1 87 ? 20.621 32.155 102.034 1.000 83.876 85 ALA FFF C 1
ATOM 12792 O O . ALA F 1 87 ? 21.115 33.221 102.427 1.000 83.756 85 ALA FFF O 1
ATOM 12794 N N . PHE F 1 88 ? 20.430 31.861 100.751 1.000 85.004 86 PHE FFF N 1
ATOM 12795 C CA . PHE F 1 88 ? 20.798 32.771 99.640 1.000 86.421 86 PHE FFF CA 1
ATOM 12796 C C . PHE F 1 88 ? 19.521 33.267 98.965 1.000 87.641 86 PHE FFF C 1
ATOM 12797 O O . PHE F 1 88 ? 18.737 32.443 98.462 1.000 88.076 86 PHE FFF O 1
ATOM 12805 N N . LEU F 1 89 ? 19.328 34.584 98.944 1.000 88.247 87 LEU FFF N 1
ATOM 12806 C CA . LEU F 1 89 ? 18.164 35.215 98.278 1.000 90.080 87 LEU FFF CA 1
ATOM 12807 C C . LEU F 1 89 ? 18.652 36.311 97.336 1.000 90.833 87 LEU FFF C 1
ATOM 12808 O O . LEU F 1 89 ? 19.360 37.219 97.791 1.000 90.268 87 LEU FFF O 1
ATOM 12813 N N . THR F 1 90 ? 18.252 36.238 96.071 1.000 92.674 88 THR FFF N 1
ATOM 12814 C CA . THR F 1 90 ? 18.629 37.233 95.039 1.000 93.512 88 THR FFF CA 1
ATOM 12815 C C . THR F 1 90 ? 17.365 37.843 94.434 1.000 95.975 88 THR FFF C 1
ATOM 12816 O O . THR F 1 90 ? 16.356 37.138 94.322 1.000 96.898 88 THR FFF O 1
ATOM 12820 N N . PHE F 1 91 ? 17.443 39.111 94.044 1.000 97.554 89 PHE FFF N 1
ATOM 12821 C CA . PHE F 1 91 ? 16.341 39.851 93.387 1.000 100.619 89 PHE FFF CA 1
ATOM 12822 C C . PHE F 1 91 ? 16.819 40.390 92.041 1.000 102.524 89 PHE FFF C 1
ATOM 12823 O O . PHE F 1 91 ? 18.035 40.516 91.811 1.000 101.135 89 PHE FFF O 1
ATOM 12831 N N . GLY F 1 92 ? 15.857 40.700 91.175 1.000 106.729 90 GLY FFF N 1
ATOM 12832 C CA . GLY F 1 92 ? 16.097 41.029 89.760 1.000 109.154 90 GLY FFF CA 1
ATOM 12833 C C . GLY F 1 92 ? 15.991 42.514 89.473 1.000 111.441 90 GLY FFF C 1
ATOM 12834 O O . GLY F 1 92 ? 15.844 43.319 90.422 1.000 110.701 90 GLY FFF O 1
ATOM 12835 N N . TYR F 1 93 ? 16.060 42.855 88.187 1.000 114.763 91 TYR FFF N 1
ATOM 12836 C CA . TYR F 1 93 ? 16.087 44.244 87.667 1.000 117.427 91 TYR FFF CA 1
ATOM 12837 C C . TYR F 1 93 ? 14.836 45.004 88.123 1.000 119.587 91 TYR FFF C 1
ATOM 12838 O O . TYR F 1 93 ? 14.981 46.120 88.633 1.000 119.411 91 TYR FFF O 1
ATOM 12847 N N . LYS F 1 94 ? 13.646 44.428 87.948 1.000 122.261 92 LYS FFF N 1
ATOM 12848 C CA . LYS F 1 94 ? 12.378 45.196 88.064 1.000 126.112 92 LYS FFF CA 1
ATOM 12849 C C . LYS F 1 94 ? 11.899 45.235 89.520 1.000 125.184 92 LYS FFF C 1
ATOM 12850 O O . LYS F 1 94 ? 11.221 46.223 89.868 1.000 127.906 92 LYS FFF O 1
ATOM 12856 N N . PHE F 1 95 ? 12.207 44.224 90.341 1.000 122.172 93 PHE FFF N 1
ATOM 12857 C CA . PHE F 1 95 ? 11.566 44.059 91.674 1.000 121.587 93 PHE FFF CA 1
ATOM 12858 C C . PHE F 1 95 ? 11.643 45.373 92.458 1.000 122.028 93 PHE FFF C 1
ATOM 12859 O O . PHE F 1 95 ? 12.755 45.909 92.643 1.000 121.035 93 PHE FFF O 1
ATOM 12867 N N . ASN F 1 96 ? 10.490 45.869 92.913 1.000 124.548 94 ASN FFF N 1
ATOM 12868 C CA . ASN F 1 96 ? 10.407 47.034 93.830 1.000 125.026 94 ASN FFF CA 1
ATOM 12869 C C . ASN F 1 96 ? 9.074 46.976 94.574 1.000 127.596 94 ASN FFF C 1
ATOM 12870 O O . ASN F 1 96 ? 8.047 47.240 93.938 1.000 131.274 94 ASN FFF O 1
ATOM 12875 N N . LYS F 1 97 ? 9.108 46.630 95.862 1.000 126.664 95 LYS FFF N 1
ATOM 12876 C CA . LYS F 1 97 ? 7.916 46.573 96.748 1.000 129.365 95 LYS FFF CA 1
ATOM 12877 C C . LYS F 1 97 ? 8.379 46.624 98.200 1.000 128.002 95 LYS FFF C 1
ATOM 12878 O O . LYS F 1 97 ? 9.484 46.186 98.509 1.000 124.561 95 LYS FFF O 1
ATOM 12884 N N . PRO F 1 98 ? 7.561 47.186 99.119 1.000 131.415 96 PRO FFF N 1
ATOM 12885 C CA . PRO F 1 98 ? 7.950 47.337 100.522 1.000 130.859 96 PRO FFF CA 1
ATOM 12886 C C . PRO F 1 98 ? 8.377 46.020 101.184 1.000 128.532 96 PRO FFF C 1
ATOM 12887 O O . PRO F 1 98 ? 7.795 44.988 100.890 1.000 129.053 96 PRO FFF O 1
ATOM 12891 N N . ILE F 1 99 ? 9.399 46.095 102.036 1.000 125.894 97 ILE FFF N 1
ATOM 12892 C CA . ILE F 1 99 ? 9.999 44.916 102.723 1.000 123.031 97 ILE FFF CA 1
ATOM 12893 C C . ILE F 1 99 ? 10.124 45.201 104.223 1.000 122.884 97 ILE FFF C 1
ATOM 12894 O O . ILE F 1 99 ? 10.799 44.418 104.907 1.000 120.725 97 ILE FFF O 1
ATOM 12899 N N . GLU F 1 100 ? 9.496 46.262 104.731 1.000 124.930 98 GLU FFF N 1
ATOM 12900 C CA . GLU F 1 100 ? 9.412 46.513 106.193 1.000 125.980 98 GLU FFF CA 1
ATOM 12901 C C . GLU F 1 100 ? 8.412 45.536 106.827 1.000 126.763 98 GLU FFF C 1
ATOM 12902 O O . GLU F 1 100 ? 8.328 45.505 108.059 1.000 127.699 98 GLU FFF O 1
ATOM 12908 N N . LYS F 1 101 ? 7.655 44.791 106.018 1.000 126.229 99 LYS FFF N 1
ATOM 12909 C CA . LYS F 1 101 ? 6.588 43.868 106.481 1.000 127.605 99 LYS FFF CA 1
ATOM 12910 C C . LYS F 1 101 ? 7.016 42.417 106.216 1.000 124.063 99 LYS FFF C 1
ATOM 12911 O O . LYS F 1 101 ? 6.135 41.542 106.191 1.000 124.304 99 LYS FFF O 1
ATOM 12917 N N . VAL F 1 102 ? 8.319 42.163 106.057 1.000 120.068 100 VAL FFF N 1
ATOM 12918 C CA . VAL F 1 102 ? 8.829 41.021 105.238 1.000 116.773 100 VAL FFF CA 1
ATOM 12919 C C . VAL F 1 102 ? 8.862 39.706 106.032 1.000 114.653 100 VAL FFF C 1
ATOM 12920 O O . VAL F 1 102 ? 8.698 38.649 105.389 1.000 114.060 100 VAL FFF O 1
ATOM 12924 N N . LYS F 1 103 ? 9.099 39.737 107.347 1.000 113.605 101 LYS FFF N 1
ATOM 12925 C CA . LYS F 1 103 ? 9.174 38.508 108.190 1.000 112.053 101 LYS FFF CA 1
ATOM 12926 C C . LYS F 1 103 ? 10.300 37.592 107.675 1.000 107.372 101 LYS FFF C 1
ATOM 12927 O O . LYS F 1 103 ? 10.011 36.442 107.291 1.000 106.069 101 LYS FFF O 1
ATOM 12933 N N . TRP F 1 104 ? 11.543 38.081 107.644 1.000 104.375 102 TRP FFF N 1
ATOM 12934 C CA . TRP F 1 104 ? 12.721 37.304 107.169 1.000 100.525 102 TRP FFF CA 1
ATOM 12935 C C . TRP F 1 104 ? 12.863 36.029 107.991 1.000 99.055 102 TRP FFF C 1
ATOM 12936 O O . TRP F 1 104 ? 12.540 36.012 109.172 1.000 99.820 102 TRP FFF O 1
ATOM 12947 N N . PRO F 1 105 ? 13.366 34.929 107.392 1.000 96.810 103 PRO FFF N 1
ATOM 12948 C CA . PRO F 1 105 ? 13.829 33.771 108.157 1.000 94.965 103 PRO FFF CA 1
ATOM 12949 C C . PRO F 1 105 ? 15.244 33.982 108.709 1.000 92.722 103 PRO FFF C 1
ATOM 12950 O O . PRO F 1 105 ? 16.020 34.703 108.120 1.000 92.399 103 PRO FFF O 1
ATOM 12954 N N . ASP F 1 106 ? 15.552 33.332 109.825 1.000 92.431 104 ASP FFF N 1
ATOM 12955 C CA . ASP F 1 106 ? 16.812 33.571 110.574 1.000 91.667 104 ASP FFF CA 1
ATOM 12956 C C . ASP F 1 106 ? 17.978 32.812 109.942 1.000 88.951 104 ASP FFF C 1
ATOM 12957 O O . ASP F 1 106 ? 19.096 33.025 110.396 1.000 89.026 104 ASP FFF O 1
ATOM 12962 N N . SER F 1 107 ? 17.746 31.970 108.937 1.000 87.743 105 SER FFF N 1
ATOM 12963 C CA . SER F 1 107 ? 18.814 31.201 108.246 1.000 85.333 105 SER FFF CA 1
ATOM 12964 C C . SER F 1 107 ? 19.476 32.058 107.158 1.000 85.030 105 SER FFF C 1
ATOM 12965 O O . SER F 1 107 ? 20.569 31.674 106.672 1.000 82.609 105 SER FFF O 1
ATOM 12968 N N . LEU F 1 108 ? 18.838 33.167 106.773 1.000 86.478 106 LEU FFF N 1
ATOM 12969 C CA . LEU F 1 108 ? 19.296 34.016 105.643 1.000 86.786 106 LEU FFF CA 1
ATOM 12970 C C . LEU F 1 108 ? 20.651 34.645 105.990 1.000 85.798 106 LEU FFF C 1
ATOM 12971 O O . LEU F 1 108 ? 20.744 35.335 107.017 1.000 86.915 106 LEU FFF O 1
ATOM 12976 N N . THR F 1 109 ? 21.667 34.408 105.164 1.000 84.882 107 THR FFF N 1
ATOM 12977 C CA . THR F 1 109 ? 23.049 34.920 105.386 1.000 84.628 107 THR FFF CA 1
ATOM 12978 C C . THR F 1 109 ? 23.386 35.991 104.348 1.000 84.883 107 THR FFF C 1
ATOM 12979 O O . THR F 1 109 ? 23.989 36.998 104.736 1.000 85.152 107 THR FFF O 1
ATOM 12983 N N . THR F 1 110 ? 23.042 35.770 103.079 1.000 84.627 108 THR FFF N 1
ATOM 12984 C CA . THR F 1 110 ? 23.453 36.659 101.964 1.000 84.796 108 THR FFF CA 1
ATOM 12985 C C . THR F 1 110 ? 22.215 37.117 101.192 1.000 84.931 108 THR FFF C 1
ATOM 12986 O O . THR F 1 110 ? 21.418 36.259 100.799 1.000 84.538 108 THR FFF O 1
ATOM 12990 N N . LEU F 1 111 ? 22.079 38.427 100.985 1.000 85.321 109 LEU FFF N 1
ATOM 12991 C CA . LEU F 1 111 ? 20.964 39.038 100.216 1.000 86.494 109 LEU FFF CA 1
ATOM 12992 C C . LEU F 1 111 ? 21.546 39.975 99.159 1.000 86.245 109 LEU FFF C 1
ATOM 12993 O O . LEU F 1 111 ? 22.219 40.949 99.527 1.000 85.904 109 LEU FFF O 1
ATOM 12998 N N . ILE F 1 112 ? 21.278 39.684 97.891 1.000 86.843 110 ILE FFF N 1
ATOM 12999 C CA . ILE F 1 112 ? 21.878 40.405 96.737 1.000 87.448 110 ILE FFF CA 1
ATOM 13000 C C . ILE F 1 112 ? 20.757 40.966 95.865 1.000 90.160 110 ILE FFF C 1
ATOM 13001 O O . ILE F 1 112 ? 19.791 40.239 95.587 1.000 90.527 110 ILE FFF O 1
ATOM 13006 N N . PHE F 1 113 ? 20.904 42.221 95.450 1.000 92.234 111 PHE FFF N 1
ATOM 13007 C CA . PHE F 1 113 ? 20.039 42.873 94.439 1.000 95.487 111 PHE FFF CA 1
ATOM 13008 C C . PHE F 1 113 ? 20.799 42.957 93.117 1.000 96.914 111 PHE FFF C 1
ATOM 13009 O O . PHE F 1 113 ? 22.044 43.095 93.126 1.000 96.244 111 PHE FFF O 1
ATOM 13017 N N . GLU F 1 114 ? 20.060 42.872 92.012 1.000 100.139 112 GLU FFF N 1
ATOM 13018 C CA . GLU F 1 114 ? 20.613 42.972 90.640 1.000 102.195 112 GLU FFF CA 1
ATOM 13019 C C . GLU F 1 114 ? 21.333 44.314 90.519 1.000 102.626 112 GLU FFF C 1
ATOM 13020 O O . GLU F 1 114 ? 20.924 45.280 91.199 1.000 102.625 112 GLU FFF O 1
ATOM 13026 N N . GLU F 1 115 ? 22.370 44.357 89.686 1.000 103.298 113 GLU FFF N 1
ATOM 13027 C CA . GLU F 1 115 ? 23.237 45.552 89.515 1.000 104.120 113 GLU FFF CA 1
ATOM 13028 C C . GLU F 1 115 ? 22.349 46.770 89.228 1.000 106.682 113 GLU FFF C 1
ATOM 13029 O O . GLU F 1 115 ? 22.505 47.790 89.918 1.000 107.075 113 GLU FFF O 1
ATOM 13035 N N . ASN F 1 116 ? 21.422 46.652 88.272 1.000 108.534 114 ASN FFF N 1
ATOM 13036 C CA . ASN F 1 116 ? 20.555 47.767 87.808 1.000 110.159 114 ASN FFF CA 1
ATOM 13037 C C . ASN F 1 116 ? 19.171 47.641 88.451 1.000 111.857 114 ASN FFF C 1
ATOM 13038 O O . ASN F 1 116 ? 18.188 48.025 87.792 1.000 114.820 114 ASN FFF O 1
ATOM 13043 N N . SER F 1 117 ? 19.089 47.138 89.686 1.000 110.760 115 SER FFF N 1
ATOM 13044 C CA . SER F 1 117 ? 17.796 46.908 90.382 1.000 112.682 115 SER FFF CA 1
ATOM 13045 C C . SER F 1 117 ? 17.036 48.231 90.518 1.000 115.208 115 SER FFF C 1
ATOM 13046 O O . SER F 1 117 ? 17.683 49.257 90.796 1.000 115.013 115 SER FFF O 1
ATOM 13049 N N . LEU F 1 118 ? 15.714 48.193 90.334 1.000 118.010 116 LEU FFF N 1
ATOM 13050 C CA . LEU F 1 118 ? 14.813 49.366 90.496 1.000 120.810 116 LEU FFF CA 1
ATOM 13051 C C . LEU F 1 118 ? 14.257 49.404 91.922 1.000 120.483 116 LEU FFF C 1
ATOM 13052 O O . LEU F 1 118 ? 13.346 50.221 92.164 1.000 122.258 116 LEU FFF O 1
ATOM 13057 N N . PHE F 1 119 ? 14.766 48.569 92.833 1.000 118.096 117 PHE FFF N 1
ATOM 13058 C CA . PHE F 1 119 ? 14.299 48.546 94.242 1.000 117.991 117 PHE FFF CA 1
ATOM 13059 C C . PHE F 1 119 ? 14.677 49.869 94.913 1.000 118.270 117 PHE FFF C 1
ATOM 13060 O O . PHE F 1 119 ? 15.871 50.222 94.924 1.000 116.193 117 PHE FFF O 1
ATOM 13068 N N . ASP F 1 120 ? 13.675 50.577 95.434 1.000 120.819 118 ASP FFF N 1
ATOM 13069 C CA . ASP F 1 120 ? 13.858 51.794 96.264 1.000 121.638 118 ASP FFF CA 1
ATOM 13070 C C . ASP F 1 120 ? 12.677 51.889 97.228 1.000 123.689 118 ASP FFF C 1
ATOM 13071 O O . ASP F 1 120 ? 11.613 52.395 96.830 1.000 126.892 118 ASP FFF O 1
ATOM 13076 N N . GLN F 1 121 ? 12.856 51.386 98.445 1.000 122.316 119 GLN FFF N 1
ATOM 13077 C CA . GLN F 1 121 ? 11.807 51.408 99.495 1.000 124.428 119 GLN FFF CA 1
ATOM 13078 C C . GLN F 1 121 ? 12.453 51.735 100.835 1.000 123.190 119 GLN FFF C 1
ATOM 13079 O O . GLN F 1 121 ? 13.626 51.377 101.036 1.000 120.830 119 GLN FFF O 1
ATOM 13085 N N . SER F 1 122 ? 11.704 52.394 101.713 1.000 125.842 120 SER FFF N 1
ATOM 13086 C CA . SER F 1 122 ? 12.137 52.678 103.102 1.000 125.770 120 SER FFF CA 1
ATOM 13087 C C . SER F 1 122 ? 12.410 51.337 103.784 1.000 123.550 120 SER FFF C 1
ATOM 13088 O O . SER F 1 122 ? 11.622 50.393 103.577 1.000 123.934 120 SER FFF O 1
ATOM 13091 N N . ILE F 1 123 ? 13.510 51.237 104.519 1.000 121.402 121 ILE FFF N 1
ATOM 13092 C CA . ILE F 1 123 ? 13.932 49.959 105.161 1.000 119.803 121 ILE FFF CA 1
ATOM 13093 C C . ILE F 1 123 ? 14.181 50.184 106.649 1.000 120.690 121 ILE FFF C 1
ATOM 13094 O O . ILE F 1 123 ? 14.402 49.196 107.354 1.000 119.827 121 ILE FFF O 1
ATOM 13099 N N . GLU F 1 124 ? 14.149 51.432 107.110 1.000 122.863 122 GLU FFF N 1
ATOM 13100 C CA . GLU F 1 124 ? 14.444 51.783 108.522 1.000 124.493 122 GLU FFF CA 1
ATOM 13101 C C . GLU F 1 124 ? 13.532 51.008 109.485 1.000 126.070 122 GLU FFF C 1
ATOM 13102 O O . GLU F 1 124 ? 13.889 50.930 110.668 1.000 127.351 122 GLU FFF O 1
ATOM 13108 N N . LYS F 1 125 ? 12.426 50.425 109.013 1.000 126.389 123 LYS FFF N 1
ATOM 13109 C CA . LYS F 1 125 ? 11.413 49.786 109.894 1.000 128.193 123 LYS FFF CA 1
ATOM 13110 C C . LYS F 1 125 ? 11.518 48.262 109.801 1.000 125.594 123 LYS FFF C 1
ATOM 13111 O O . LYS F 1 125 ? 10.567 47.588 110.234 1.000 126.519 123 LYS FFF O 1
ATOM 13117 N N . ILE F 1 126 ? 12.631 47.738 109.280 1.000 122.451 124 ILE FFF N 1
ATOM 13118 C CA . ILE F 1 126 ? 12.799 46.283 108.994 1.000 119.711 124 ILE FFF CA 1
ATOM 13119 C C . ILE F 1 126 ? 13.358 45.577 110.234 1.000 118.604 124 ILE FFF C 1
ATOM 13120 O O . ILE F 1 126 ? 14.053 46.226 111.052 1.000 118.889 124 ILE FFF O 1
ATOM 13125 N N . LYS F 1 127 ? 13.079 44.278 110.339 1.000 116.550 125 LYS FFF N 1
ATOM 13126 C CA . LYS F 1 127 ? 13.727 43.365 111.312 1.000 114.209 125 LYS FFF CA 1
ATOM 13127 C C . LYS F 1 127 ? 14.583 42.379 110.516 1.000 110.123 125 LYS FFF C 1
ATOM 13128 O O . LYS F 1 127 ? 14.023 41.407 109.959 1.000 109.193 125 LYS FFF O 1
ATOM 13134 N N . TRP F 1 128 ? 15.886 42.652 110.428 1.000 107.583 126 TRP FFF N 1
ATOM 13135 C CA . TRP F 1 128 ? 16.849 41.844 109.636 1.000 103.915 126 TRP FFF CA 1
ATOM 13136 C C . TRP F 1 128 ? 16.955 40.436 110.221 1.000 102.446 126 TRP FFF C 1
ATOM 13137 O O . TRP F 1 128 ? 16.692 40.257 111.431 1.000 103.283 126 TRP FFF O 1
ATOM 13148 N N . SER F 1 129 ? 17.355 39.484 109.381 1.000 99.868 127 SER FFF N 1
ATOM 13149 C CA . SER F 1 129 ? 17.751 38.115 109.790 1.000 98.362 127 SER FFF CA 1
ATOM 13150 C C . SER F 1 129 ? 18.894 38.203 110.807 1.000 97.398 127 SER FFF C 1
ATOM 13151 O O . SER F 1 129 ? 19.768 39.074 110.655 1.000 97.180 127 SER FFF O 1
ATOM 13154 N N . ASN F 1 130 ? 18.889 37.335 111.814 1.000 97.004 128 ASN FFF N 1
ATOM 13155 C CA . ASN F 1 130 ? 19.949 37.324 112.856 1.000 97.010 128 ASN FFF CA 1
ATOM 13156 C C . ASN F 1 130 ? 21.226 36.683 112.288 1.000 94.332 128 ASN FFF C 1
ATOM 13157 O O . ASN F 1 130 ? 22.269 36.802 112.939 1.000 94.089 128 ASN FFF O 1
ATOM 13162 N N . SER F 1 131 ? 21.153 36.013 111.134 1.000 92.225 129 SER FFF N 1
ATOM 13163 C CA . SER F 1 131 ? 22.323 35.366 110.484 1.000 90.514 129 SER FFF CA 1
ATOM 13164 C C . SER F 1 131 ? 22.792 36.172 109.268 1.000 89.662 129 SER FFF C 1
ATOM 13165 O O . SER F 1 131 ? 23.766 35.737 108.606 1.000 88.383 129 SER FFF O 1
ATOM 13168 N N . LEU F 1 132 ? 22.143 37.300 108.970 1.000 90.406 130 LEU FFF N 1
ATOM 13169 C CA . LEU F 1 132 ? 22.457 38.076 107.743 1.000 89.695 130 LEU FFF CA 1
ATOM 13170 C C . LEU F 1 132 ? 23.918 38.530 107.795 1.000 89.021 130 LEU FFF C 1
ATOM 13171 O O . LEU F 1 132 ? 24.282 39.270 108.721 1.000 89.776 130 LEU FFF O 1
ATOM 13176 N N . THR F 1 133 ? 24.709 38.111 106.812 1.000 87.906 131 THR FFF N 1
ATOM 13177 C CA . THR F 1 133 ? 26.168 38.375 106.728 1.000 87.625 131 THR FFF CA 1
ATOM 13178 C C . THR F 1 133 ? 26.471 39.355 105.587 1.000 87.621 131 THR FFF C 1
ATOM 13179 O O . THR F 1 133 ? 27.254 40.291 105.813 1.000 88.420 131 THR FFF O 1
ATOM 13183 N N . THR F 1 134 ? 25.935 39.116 104.388 1.000 86.714 132 THR FFF N 1
ATOM 13184 C CA . THR F 1 134 ? 26.254 39.912 103.176 1.000 85.468 132 THR FFF CA 1
ATOM 13185 C C . THR F 1 134 ? 24.978 40.566 102.645 1.000 85.964 132 THR FFF C 1
ATOM 13186 O O . THR F 1 134 ? 24.002 39.846 102.388 1.000 85.146 132 THR FFF O 1
ATOM 13190 N N . LEU F 1 135 ? 25.005 41.887 102.477 1.000 86.908 133 LEU FFF N 1
ATOM 13191 C CA . LEU F 1 135 ? 23.901 42.665 101.864 1.000 87.971 133 LEU FFF CA 1
ATOM 13192 C C . LEU F 1 135 ? 24.471 43.539 100.748 1.000 88.188 133 LEU FFF C 1
ATOM 13193 O O . LEU F 1 135 ? 25.330 44.389 101.031 1.000 87.852 133 LEU FFF O 1
ATOM 13198 N N . ILE F 1 136 ? 23.988 43.344 99.528 1.000 89.170 134 ILE FFF N 1
ATOM 13199 C CA . ILE F 1 136 ? 24.465 44.104 98.343 1.000 90.256 134 ILE FFF CA 1
ATOM 13200 C C . ILE F 1 136 ? 23.275 44.842 97.735 1.000 93.533 134 ILE FFF C 1
ATOM 13201 O O . ILE F 1 136 ? 22.235 44.206 97.477 1.000 94.024 134 ILE FFF O 1
ATOM 13206 N N . PHE F 1 137 ? 23.426 46.146 97.527 1.000 96.358 135 PHE FFF N 1
ATOM 13207 C CA . PHE F 1 137 ? 22.354 47.018 96.996 1.000 99.761 135 PHE FFF CA 1
ATOM 13208 C C . PHE F 1 137 ? 22.592 47.289 95.515 1.000 101.772 135 PHE FFF C 1
ATOM 13209 O O . PHE F 1 137 ? 23.743 47.189 95.035 1.000 100.685 135 PHE FFF O 1
ATOM 13217 N N . GLY F 1 138 ? 21.508 47.642 94.825 1.000 105.593 136 GLY FFF N 1
ATOM 13218 C CA . GLY F 1 138 ? 21.491 47.876 93.374 1.000 108.458 136 GLY FFF CA 1
ATOM 13219 C C . GLY F 1 138 ? 21.746 49.329 93.022 1.000 111.594 136 GLY FFF C 1
ATOM 13220 O O . GLY F 1 138 ? 22.176 50.117 93.896 1.000 111.610 136 GLY FFF O 1
ATOM 13221 N N . TRP F 1 139 ? 21.478 49.667 91.764 1.000 115.887 137 TRP FFF N 1
ATOM 13222 C CA . TRP F 1 139 ? 21.693 51.010 91.171 1.000 118.542 137 TRP FFF CA 1
ATOM 13223 C C . TRP F 1 139 ? 20.798 52.036 91.871 1.000 119.382 137 TRP FFF C 1
ATOM 13224 O O . TRP F 1 139 ? 21.331 52.977 92.463 1.000 117.965 137 TRP FFF O 1
ATOM 13235 N N . ASN F 1 140 ? 19.483 51.837 91.814 1.000 120.922 138 ASN FFF N 1
ATOM 13236 C CA . ASN F 1 140 ? 18.482 52.912 92.037 1.000 123.492 138 ASN FFF CA 1
ATOM 13237 C C . ASN F 1 140 ? 17.971 52.888 93.482 1.000 123.329 138 ASN FFF C 1
ATOM 13238 O O . ASN F 1 140 ? 16.807 53.286 93.692 1.000 125.921 138 ASN FFF O 1
ATOM 13243 N N . PHE F 1 141 ? 18.777 52.462 94.458 1.000 120.128 139 PHE FFF N 1
ATOM 13244 C CA . PHE F 1 141 ? 18.360 52.502 95.884 1.000 119.396 139 PHE FFF CA 1
ATOM 13245 C C . PHE F 1 141 ? 18.868 53.795 96.524 1.000 119.392 139 PHE FFF C 1
ATOM 13246 O O . PHE F 1 141 ? 20.073 54.081 96.420 1.000 117.611 139 PHE FFF O 1
ATOM 13254 N N . ASN F 1 142 ? 17.973 54.541 97.173 1.000 121.337 140 ASN FFF N 1
ATOM 13255 C CA . ASN F 1 142 ? 18.314 55.792 97.901 1.000 121.691 140 ASN FFF CA 1
ATOM 13256 C C . ASN F 1 142 ? 17.246 56.048 98.967 1.000 124.208 140 ASN FFF C 1
ATOM 13257 O O . ASN F 1 142 ? 16.154 56.528 98.610 1.000 127.022 140 ASN FFF O 1
ATOM 13262 N N . GLN F 1 143 ? 17.553 55.716 100.221 1.000 123.601 141 GLN FFF N 1
ATOM 13263 C CA . GLN F 1 143 ? 16.636 55.886 101.378 1.000 125.793 141 GLN FFF CA 1
ATOM 13264 C C . GLN F 1 143 ? 17.471 56.038 102.643 1.000 125.209 141 GLN FFF C 1
ATOM 13265 O O . GLN F 1 143 ? 18.564 55.488 102.734 1.000 123.037 141 GLN FFF O 1
ATOM 13271 N N . PRO F 1 144 ? 16.980 56.791 103.651 1.000 128.197 142 PRO FFF N 1
ATOM 13272 C CA . PRO F 1 144 ? 17.737 57.011 104.882 1.000 127.941 142 PRO FFF CA 1
ATOM 13273 C C . PRO F 1 144 ? 17.964 55.699 105.647 1.000 125.853 142 PRO FFF C 1
ATOM 13274 O O . PRO F 1 144 ? 17.117 54.828 105.597 1.000 125.646 142 PRO FFF O 1
ATOM 13278 N N . ILE F 1 145 ? 19.113 55.583 106.307 1.000 124.261 143 ILE FFF N 1
ATOM 13279 C CA . ILE F 1 145 ? 19.531 54.338 107.014 1.000 122.443 143 ILE FFF CA 1
ATOM 13280 C C . ILE F 1 145 ? 19.969 54.668 108.442 1.000 124.006 143 ILE FFF C 1
ATOM 13281 O O . ILE F 1 145 ? 20.460 53.750 109.122 1.000 123.047 143 ILE FFF O 1
ATOM 13286 N N . GLU F 1 146 ? 19.821 55.920 108.879 1.000 126.774 144 GLU FFF N 1
ATOM 13287 C CA . GLU F 1 146 ? 20.257 56.359 110.232 1.000 129.272 144 GLU FFF CA 1
ATOM 13288 C C . GLU F 1 146 ? 19.499 55.559 111.301 1.000 130.745 144 GLU FFF C 1
ATOM 13289 O O . GLU F 1 146 ? 20.144 55.115 112.268 1.000 131.078 144 GLU FFF O 1
ATOM 13295 N N . ASN F 1 147 ? 18.193 55.359 111.124 1.000 131.503 145 ASN FFF N 1
ATOM 13296 C CA . ASN F 1 147 ? 17.341 54.612 112.086 1.000 132.349 145 ASN FFF CA 1
ATOM 13297 C C . ASN F 1 147 ? 17.187 53.171 111.591 1.000 129.191 145 ASN FFF C 1
ATOM 13298 O O . ASN F 1 147 ? 16.061 52.780 111.264 1.000 129.829 145 ASN FFF O 1
ATOM 13303 N N . VAL F 1 148 ? 18.276 52.404 111.553 1.000 125.808 146 VAL FFF N 1
ATOM 13304 C CA . VAL F 1 148 ? 18.248 50.984 111.094 1.000 122.567 146 VAL FFF CA 1
ATOM 13305 C C . VAL F 1 148 ? 18.858 50.097 112.178 1.000 121.124 146 VAL FFF C 1
ATOM 13306 O O . VAL F 1 148 ? 19.964 50.414 112.655 1.000 120.494 146 VAL FFF O 1
ATOM 13310 N N . GLU F 1 149 ? 18.164 49.012 112.522 1.000 119.931 147 GLU FFF N 1
ATOM 13311 C CA . GLU F 1 149 ? 18.617 48.039 113.546 1.000 119.258 147 GLU FFF CA 1
ATOM 13312 C C . GLU F 1 149 ? 19.447 46.969 112.834 1.000 114.966 147 GLU FFF C 1
ATOM 13313 O O . GLU F 1 149 ? 18.915 45.871 112.578 1.000 113.601 147 GLU FFF O 1
ATOM 13319 N N . TRP F 1 150 ? 20.701 47.297 112.510 1.000 113.366 148 TRP FFF N 1
ATOM 13320 C CA . TRP F 1 150 ? 21.645 46.388 111.807 1.000 110.068 148 TRP FFF CA 1
ATOM 13321 C C . TRP F 1 150 ? 21.944 45.182 112.690 1.000 109.457 148 TRP FFF C 1
ATOM 13322 O O . TRP F 1 150 ? 22.271 45.340 113.861 1.000 111.556 148 TRP FFF O 1
ATOM 13333 N N . PRO F 1 151 ? 21.866 43.946 112.156 1.000 107.244 149 PRO FFF N 1
ATOM 13334 C CA . PRO F 1 151 ? 22.163 42.753 112.945 1.000 106.967 149 PRO FFF CA 1
ATOM 13335 C C . PRO F 1 151 ? 23.670 42.627 113.191 1.000 106.304 149 PRO FFF C 1
ATOM 13336 O O . PRO F 1 151 ? 24.444 43.007 112.336 1.000 105.151 149 PRO FFF O 1
ATOM 13340 N N . GLU F 1 152 ? 24.043 42.090 114.351 1.000 107.979 150 GLU FFF N 1
ATOM 13341 C CA . GLU F 1 152 ? 25.460 41.973 114.785 1.000 108.103 150 GLU FFF CA 1
ATOM 13342 C C . GLU F 1 152 ? 26.210 40.981 113.888 1.000 104.208 150 GLU FFF C 1
ATOM 13343 O O . GLU F 1 152 ? 27.447 40.985 113.933 1.000 103.377 150 GLU FFF O 1
ATOM 13349 N N . SER F 1 153 ? 25.498 40.183 113.089 1.000 101.252 151 SER FFF N 1
ATOM 13350 C CA . SER F 1 153 ? 26.098 39.170 112.185 1.000 98.386 151 SER FFF CA 1
ATOM 13351 C C . SER F 1 153 ? 26.577 39.813 110.874 1.000 96.361 151 SER FFF C 1
ATOM 13352 O O . SER F 1 153 ? 27.304 39.130 110.126 1.000 93.803 151 SER FFF O 1
ATOM 13355 N N . LEU F 1 154 ? 26.203 41.066 110.596 1.000 96.315 152 LEU FFF N 1
ATOM 13356 C CA . LEU F 1 154 ? 26.567 41.736 109.320 1.000 94.659 152 LEU FFF CA 1
ATOM 13357 C C . LEU F 1 154 ? 28.090 41.858 109.221 1.000 94.742 152 LEU FFF C 1
ATOM 13358 O O . LEU F 1 154 ? 28.724 42.333 110.179 1.000 97.456 152 LEU FFF O 1
ATOM 13363 N N . THR F 1 155 ? 28.646 41.448 108.086 1.000 93.131 153 THR FFF N 1
ATOM 13364 C CA . THR F 1 155 ? 30.105 41.463 107.808 1.000 93.001 153 THR FFF CA 1
ATOM 13365 C C . THR F 1 155 ? 30.410 42.358 106.606 1.000 92.115 153 THR FFF C 1
ATOM 13366 O O . THR F 1 155 ? 31.458 43.003 106.619 1.000 92.298 153 THR FFF O 1
ATOM 13370 N N . THR F 1 156 ? 29.559 42.339 105.582 1.000 90.767 154 THR FFF N 1
ATOM 13371 C CA . THR F 1 156 ? 29.817 43.016 104.291 1.000 89.999 154 THR FFF CA 1
ATOM 13372 C C . THR F 1 156 ? 28.604 43.859 103.904 1.000 90.698 154 THR FFF C 1
ATOM 13373 O O . THR F 1 156 ? 27.502 43.302 103.806 1.000 89.694 154 THR FFF O 1
ATOM 13377 N N . LEU F 1 157 ? 28.822 45.146 103.652 1.000 92.081 155 LEU FFF N 1
ATOM 13378 C CA . LEU F 1 157 ? 27.782 46.059 103.118 1.000 93.090 155 LEU FFF CA 1
ATOM 13379 C C . LEU F 1 157 ? 28.319 46.734 101.857 1.000 92.972 155 LEU FFF C 1
ATOM 13380 O O . LEU F 1 157 ? 29.338 47.450 101.943 1.000 93.901 155 LEU FFF O 1
ATOM 13385 N N . VAL F 1 158 ? 27.657 46.512 100.727 1.000 92.414 156 VAL FFF N 1
ATOM 13386 C CA . VAL F 1 158 ? 28.156 46.976 99.405 1.000 91.977 156 VAL FFF CA 1
ATOM 13387 C C . VAL F 1 158 ? 27.050 47.750 98.695 1.000 93.514 156 VAL FFF C 1
ATOM 13388 O O . VAL F 1 158 ? 25.890 47.315 98.726 1.000 94.540 156 VAL FFF O 1
ATOM 13392 N N . PHE F 1 159 ? 27.425 48.861 98.072 1.000 94.805 157 PHE FFF N 1
ATOM 13393 C CA . PHE F 1 159 ? 26.601 49.585 97.078 1.000 96.142 157 PHE FFF CA 1
ATOM 13394 C C . PHE F 1 159 ? 27.249 49.412 95.708 1.000 96.415 157 PHE FFF C 1
ATOM 13395 O O . PHE F 1 159 ? 28.494 49.443 95.617 1.000 95.301 157 PHE FFF O 1
ATOM 13403 N N . ASN F 1 160 ? 26.428 49.229 94.676 1.000 98.323 158 ASN FFF N 1
ATOM 13404 C CA . ASN F 1 160 ? 26.903 49.134 93.274 1.000 99.068 158 ASN FFF CA 1
ATOM 13405 C C . ASN F 1 160 ? 27.702 50.399 92.953 1.000 99.391 158 ASN FFF C 1
ATOM 13406 O O . ASN F 1 160 ? 27.306 51.487 93.415 1.000 99.234 158 ASN FFF O 1
ATOM 13411 N N . GLU F 1 161 ? 28.798 50.250 92.212 1.000 99.853 159 GLU FFF N 1
ATOM 13412 C CA . GLU F 1 161 ? 29.726 51.366 91.886 1.000 101.246 159 GLU FFF CA 1
ATOM 13413 C C . GLU F 1 161 ? 28.939 52.574 91.361 1.000 103.733 159 GLU FFF C 1
ATOM 13414 O O . GLU F 1 161 ? 29.331 53.699 91.705 1.000 105.235 159 GLU FFF O 1
ATOM 13420 N N . ASP F 1 162 ? 27.868 52.364 90.590 1.000 105.574 160 ASP FFF N 1
ATOM 13421 C CA . ASP F 1 162 ? 27.070 53.470 89.994 1.000 107.840 160 ASP FFF CA 1
ATOM 13422 C C . ASP F 1 162 ? 25.792 53.703 90.812 1.000 108.810 160 ASP FFF C 1
ATOM 13423 O O . ASP F 1 162 ? 24.763 54.066 90.211 1.000 110.845 160 ASP FFF O 1
ATOM 13428 N N . SER F 1 163 ? 25.847 53.549 92.137 1.000 108.415 161 SER FFF N 1
ATOM 13429 C CA . SER F 1 163 ? 24.651 53.680 93.011 1.000 109.867 161 SER FFF CA 1
ATOM 13430 C C . SER F 1 163 ? 24.196 55.141 93.075 1.000 112.000 161 SER FFF C 1
ATOM 13431 O O . SER F 1 163 ? 24.995 56.037 92.781 1.000 112.671 161 SER FFF O 1
ATOM 13434 N N . ILE F 1 164 ? 22.938 55.351 93.451 1.000 113.968 162 ILE FFF N 1
ATOM 13435 C CA . ILE F 1 164 ? 22.296 56.693 93.552 1.000 116.409 162 ILE FFF CA 1
ATOM 13436 C C . ILE F 1 164 ? 22.249 57.105 95.026 1.000 116.040 162 ILE FFF C 1
ATOM 13437 O O . ILE F 1 164 ? 21.763 58.216 95.314 1.000 118.138 162 ILE FFF O 1
ATOM 13442 N N . PHE F 1 165 ? 22.766 56.263 95.923 1.000 114.149 163 PHE FFF N 1
ATOM 13443 C CA . PHE F 1 165 ? 22.644 56.453 97.392 1.000 114.262 163 PHE FFF CA 1
ATOM 13444 C C . PHE F 1 165 ? 23.445 57.685 97.822 1.000 114.841 163 PHE FFF C 1
ATOM 13445 O O . PHE F 1 165 ? 24.649 57.786 97.490 1.000 113.020 163 PHE FFF O 1
ATOM 13453 N N . ASN F 1 166 ? 22.789 58.587 98.552 1.000 116.765 164 ASN FFF N 1
ATOM 13454 C CA . ASN F 1 166 ? 23.435 59.758 99.196 1.000 118.185 164 ASN FFF CA 1
ATOM 13455 C C . ASN F 1 166 ? 22.573 60.198 100.379 1.000 121.082 164 ASN FFF C 1
ATOM 13456 O O . ASN F 1 166 ? 21.540 60.847 100.151 1.000 123.107 164 ASN FFF O 1
ATOM 13461 N N . GLN F 1 167 ? 22.969 59.817 101.593 1.000 121.786 165 GLN FFF N 1
ATOM 13462 C CA . GLN F 1 167 ? 22.171 60.043 102.824 1.000 124.720 165 GLN FFF CA 1
ATOM 13463 C C . GLN F 1 167 ? 23.112 60.371 103.973 1.000 125.903 165 GLN FFF C 1
ATOM 13464 O O . GLN F 1 167 ? 24.278 59.984 103.944 1.000 124.659 165 GLN FFF O 1
ATOM 13470 N N . PRO F 1 168 ? 22.637 61.085 105.018 1.000 129.332 166 PRO FFF N 1
ATOM 13471 C CA . PRO F 1 168 ? 23.439 61.299 106.222 1.000 130.370 166 PRO FFF CA 1
ATOM 13472 C C . PRO F 1 168 ? 23.630 59.972 106.970 1.000 129.240 166 PRO FFF C 1
ATOM 13473 O O . PRO F 1 168 ? 22.661 59.263 107.171 1.000 129.450 166 PRO FFF O 1
ATOM 13477 N N . ILE F 1 169 ? 24.867 59.653 107.340 1.000 127.805 167 ILE FFF N 1
ATOM 13478 C CA . ILE F 1 169 ? 25.207 58.339 107.954 1.000 126.604 167 ILE FFF CA 1
ATOM 13479 C C . ILE F 1 169 ? 25.926 58.546 109.287 1.000 128.911 167 ILE FFF C 1
ATOM 13480 O O . ILE F 1 169 ? 26.405 57.540 109.839 1.000 129.680 167 ILE FFF O 1
ATOM 13485 N N . GLU F 1 170 ? 26.036 59.784 109.773 1.000 130.806 168 GLU FFF N 1
ATOM 13486 C CA . GLU F 1 170 ? 26.770 60.085 111.029 1.000 132.218 168 GLU FFF CA 1
ATOM 13487 C C . GLU F 1 170 ? 26.032 59.448 112.212 1.000 133.245 168 GLU FFF C 1
ATOM 13488 O O . GLU F 1 170 ? 26.715 58.978 113.135 1.000 134.032 168 GLU FFF O 1
ATOM 13494 N N . ASN F 1 171 ? 24.699 59.403 112.176 1.000 133.191 169 ASN FFF N 1
ATOM 13495 C CA . ASN F 1 171 ? 23.884 58.784 113.254 1.000 134.470 169 ASN FFF CA 1
ATOM 13496 C C . ASN F 1 171 ? 23.497 57.365 112.835 1.000 131.851 169 ASN FFF C 1
ATOM 13497 O O . ASN F 1 171 ? 22.294 57.097 112.679 1.000 132.614 169 ASN FFF O 1
ATOM 13502 N N . VAL F 1 172 ? 24.481 56.481 112.682 1.000 128.981 170 VAL FFF N 1
ATOM 13503 C CA . VAL F 1 172 ? 24.239 55.066 112.281 1.000 125.798 170 VAL FFF CA 1
ATOM 13504 C C . VAL F 1 172 ? 24.872 54.143 113.318 1.000 124.977 170 VAL FFF C 1
ATOM 13505 O O . VAL F 1 172 ? 26.039 54.368 113.682 1.000 124.484 170 VAL FFF O 1
ATOM 13509 N N . LYS F 1 173 ? 24.114 53.143 113.761 1.000 124.492 171 LYS FFF N 1
ATOM 13510 C CA . LYS F 1 173 ? 24.584 52.125 114.730 1.000 124.301 171 LYS FFF CA 1
ATOM 13511 C C . LYS F 1 173 ? 25.185 50.959 113.944 1.000 120.325 171 LYS FFF C 1
ATOM 13512 O O . LYS F 1 173 ? 24.445 50.014 113.632 1.000 119.060 171 LYS FFF O 1
ATOM 13518 N N . TRP F 1 174 ? 26.478 51.037 113.630 1.000 118.240 172 TRP FFF N 1
ATOM 13519 C CA . TRP F 1 174 ? 27.207 49.990 112.866 1.000 114.710 172 TRP FFF CA 1
ATOM 13520 C C . TRP F 1 174 ? 27.402 48.769 113.758 1.000 114.938 172 TRP FFF C 1
ATOM 13521 O O . TRP F 1 174 ? 27.768 48.908 114.922 1.000 117.029 172 TRP FFF O 1
ATOM 13532 N N . PRO F 1 175 ? 27.174 47.537 113.252 1.000 113.323 173 PRO FFF N 1
ATOM 13533 C CA . PRO F 1 175 ? 27.531 46.325 113.991 1.000 113.829 173 PRO FFF CA 1
ATOM 13534 C C . PRO F 1 175 ? 29.043 46.258 114.245 1.000 114.997 173 PRO FFF C 1
ATOM 13535 O O . PRO F 1 175 ? 29.796 46.914 113.552 1.000 114.699 173 PRO FFF O 1
ATOM 13539 N N . LYS F 1 176 ? 29.454 45.461 115.225 1.000 117.506 174 LYS FFF N 1
ATOM 13540 C CA . LYS F 1 176 ? 30.842 45.495 115.752 1.000 119.800 174 LYS FFF CA 1
ATOM 13541 C C . LYS F 1 176 ? 31.742 44.529 114.973 1.000 117.597 174 LYS FFF C 1
ATOM 13542 O O . LYS F 1 176 ? 32.961 44.712 115.044 1.000 118.803 174 LYS FFF O 1
ATOM 13548 N N . LEU F 1 177 ? 31.184 43.554 114.252 1.000 115.466 175 LEU FFF N 1
ATOM 13549 C CA . LEU F 1 177 ? 31.993 42.531 113.534 1.000 113.414 175 LEU FFF CA 1
ATOM 13550 C C . LEU F 1 177 ? 32.052 42.858 112.039 1.000 110.093 175 LEU FFF C 1
ATOM 13551 O O . LEU F 1 177 ? 32.544 42.009 111.272 1.000 108.413 175 LEU FFF O 1
ATOM 13556 N N . LEU F 1 178 ? 31.612 44.052 111.636 1.000 108.891 176 LEU FFF N 1
ATOM 13557 C CA . LEU F 1 178 ? 31.596 44.452 110.205 1.000 106.245 176 LEU FFF CA 1
ATOM 13558 C C . LEU F 1 178 ? 33.032 44.687 109.716 1.000 105.522 176 LEU FFF C 1
ATOM 13559 O O . LEU F 1 178 ? 33.807 45.350 110.424 1.000 107.580 176 LEU FFF O 1
ATOM 13564 N N . LYS F 1 179 ? 33.371 44.176 108.533 1.000 103.247 177 LYS FFF N 1
ATOM 13565 C CA . LYS F 1 179 ? 34.754 44.235 107.986 1.000 102.564 177 LYS FFF CA 1
ATOM 13566 C C . LYS F 1 179 ? 34.816 45.115 106.737 1.000 101.415 177 LYS FFF C 1
ATOM 13567 O O . LYS F 1 179 ? 35.905 45.645 106.469 1.000 102.330 177 LYS FFF O 1
ATOM 13573 N N . THR F 1 180 ? 33.727 45.238 105.974 1.000 99.414 178 THR FFF N 1
ATOM 13574 C CA . THR F 1 180 ? 33.763 45.838 104.615 1.000 97.916 178 THR FFF CA 1
ATOM 13575 C C . THR F 1 180 ? 32.596 46.804 104.414 1.000 97.959 178 THR FFF C 1
ATOM 13576 O O . THR F 1 180 ? 31.437 46.375 104.556 1.000 98.210 178 THR FFF O 1
ATOM 13580 N N . ILE F 1 181 ? 32.894 48.050 104.050 1.000 97.915 179 ILE FFF N 1
ATOM 13581 C CA . ILE F 1 181 ? 31.870 49.027 103.579 1.000 97.594 179 ILE FFF CA 1
ATOM 13582 C C . ILE F 1 181 ? 32.319 49.594 102.233 1.000 96.761 179 ILE FFF C 1
ATOM 13583 O O . ILE F 1 181 ? 33.404 50.196 102.172 1.000 97.059 179 ILE FFF O 1
ATOM 13588 N N . ILE F 1 182 ? 31.499 49.408 101.202 1.000 96.025 180 ILE FFF N 1
ATOM 13589 C CA . ILE F 1 182 ? 31.780 49.911 99.829 1.000 95.997 180 ILE FFF CA 1
ATOM 13590 C C . ILE F 1 182 ? 30.647 50.853 99.426 1.000 97.493 180 ILE FFF C 1
ATOM 13591 O O . ILE F 1 182 ? 29.481 50.429 99.437 1.000 97.036 180 ILE FFF O 1
ATOM 13596 N N . PHE F 1 183 ? 30.996 52.092 99.087 1.000 99.574 181 PHE FFF N 1
ATOM 13597 C CA . PHE F 1 183 ? 30.026 53.174 98.795 1.000 101.580 181 PHE FFF CA 1
ATOM 13598 C C . PHE F 1 183 ? 29.934 53.399 97.289 1.000 102.792 181 PHE FFF C 1
ATOM 13599 O O . PHE F 1 183 ? 30.860 53.031 96.547 1.000 101.764 181 PHE FFF O 1
ATOM 13607 N N . GLY F 1 184 ? 28.825 54.009 96.872 1.000 105.942 182 GLY FFF N 1
ATOM 13608 C CA . GLY F 1 184 ? 28.476 54.221 95.458 1.000 107.674 182 GLY FFF CA 1
ATOM 13609 C C . GLY F 1 184 ? 28.979 55.552 94.935 1.000 110.099 182 GLY FFF C 1
ATOM 13610 O O . GLY F 1 184 ? 29.537 56.347 95.720 1.000 110.437 182 GLY FFF O 1
ATOM 13611 N N . CYS F 1 185 ? 28.773 55.781 93.640 1.000 112.967 183 CYS FFF N 1
ATOM 13612 C CA . CYS F 1 185 ? 29.230 56.976 92.888 1.000 115.412 183 CYS FFF CA 1
ATOM 13613 C C . CYS F 1 185 ? 28.703 58.267 93.538 1.000 117.365 183 CYS FFF C 1
ATOM 13614 O O . CYS F 1 185 ? 29.447 59.252 93.548 1.000 118.086 183 CYS FFF O 1
ATOM 13617 N N . HIS F 1 186 ? 27.487 58.268 94.085 1.000 118.752 184 HIS FFF N 1
ATOM 13618 C CA . HIS F 1 186 ? 26.760 59.517 94.443 1.000 121.523 184 HIS FFF CA 1
ATOM 13619 C C . HIS F 1 186 ? 26.903 59.874 95.929 1.000 122.719 184 HIS FFF C 1
ATOM 13620 O O . HIS F 1 186 ? 26.377 60.942 96.317 1.000 124.871 184 HIS FFF O 1
ATOM 13627 N N . PHE F 1 187 ? 27.564 59.048 96.745 1.000 121.904 185 PHE FFF N 1
ATOM 13628 C CA . PHE F 1 187 ? 27.633 59.285 98.212 1.000 121.998 185 PHE FFF CA 1
ATOM 13629 C C . PHE F 1 187 ? 28.561 60.472 98.489 1.000 123.135 185 PHE FFF C 1
ATOM 13630 O O . PHE F 1 187 ? 29.758 60.402 98.139 1.000 121.331 185 PHE FFF O 1
ATOM 13638 N N . ASN F 1 188 ? 28.015 61.524 99.103 1.000 125.845 186 ASN FFF N 1
ATOM 13639 C CA . ASN F 1 188 ? 28.781 62.710 99.563 1.000 127.044 186 ASN FFF CA 1
ATOM 13640 C C . ASN F 1 188 ? 28.081 63.326 100.778 1.000 129.164 186 ASN FFF C 1
ATOM 13641 O O . ASN F 1 188 ? 27.116 64.087 100.592 1.000 130.564 186 ASN FFF O 1
ATOM 13646 N N . HIS F 1 189 ? 28.548 62.994 101.980 1.000 129.559 187 HIS FFF N 1
ATOM 13647 C CA . HIS F 1 189 ? 27.992 63.499 103.262 1.000 132.070 187 HIS FFF CA 1
ATOM 13648 C C . HIS F 1 189 ? 29.105 63.544 104.300 1.000 133.416 187 HIS FFF C 1
ATOM 13649 O O . HIS F 1 189 ? 30.044 62.753 104.228 1.000 132.229 187 HIS FFF O 1
ATOM 13656 N N . PRO F 1 190 ? 29.040 64.472 105.282 1.000 136.291 188 PRO FFF N 1
ATOM 13657 C CA . PRO F 1 190 ? 30.061 64.556 106.325 1.000 137.444 188 PRO FFF CA 1
ATOM 13658 C C . PRO F 1 190 ? 30.153 63.238 107.106 1.000 136.906 188 PRO FFF C 1
ATOM 13659 O O . PRO F 1 190 ? 29.128 62.630 107.368 1.000 137.607 188 PRO FFF O 1
ATOM 13663 N N . ILE F 1 191 ? 31.370 62.806 107.426 1.000 135.892 189 ILE FFF N 1
ATOM 13664 C CA . ILE F 1 191 ? 31.610 61.504 108.110 1.000 134.939 189 ILE FFF CA 1
ATOM 13665 C C . ILE F 1 191 ? 32.490 61.709 109.343 1.000 137.138 189 ILE FFF C 1
ATOM 13666 O O . ILE F 1 191 ? 32.855 60.705 109.969 1.000 137.155 189 ILE FFF O 1
ATOM 13671 N N . GLU F 1 192 ? 32.828 62.951 109.686 1.000 139.233 190 GLU FFF N 1
ATOM 13672 C CA . GLU F 1 192 ? 33.722 63.232 110.838 1.000 141.633 190 GLU FFF CA 1
ATOM 13673 C C . GLU F 1 192 ? 32.980 62.933 112.149 1.000 143.224 190 GLU FFF C 1
ATOM 13674 O O . GLU F 1 192 ? 33.662 62.772 113.162 1.000 144.943 190 GLU FFF O 1
ATOM 13680 N N . ASN F 1 193 ? 31.648 62.838 112.141 1.000 142.416 191 ASN FFF N 1
ATOM 13681 C CA . ASN F 1 193 ? 30.863 62.532 113.368 1.000 144.222 191 ASN FFF CA 1
ATOM 13682 C C . ASN F 1 193 ? 30.295 61.114 113.307 1.000 141.308 191 ASN FFF C 1
ATOM 13683 O O . ASN F 1 193 ? 29.240 60.885 113.925 1.000 142.569 191 ASN FFF O 1
ATOM 13688 N N . VAL F 1 194 ? 30.964 60.180 112.635 1.000 137.090 192 VAL FFF N 1
ATOM 13689 C CA . VAL F 1 194 ? 30.454 58.783 112.546 1.000 134.348 192 VAL FFF CA 1
ATOM 13690 C C . VAL F 1 194 ? 31.292 57.890 113.460 1.000 133.712 192 VAL FFF C 1
ATOM 13691 O O . VAL F 1 194 ? 32.472 58.208 113.705 1.000 133.770 192 VAL FFF O 1
ATOM 13695 N N . LYS F 1 195 ? 30.683 56.805 113.928 1.000 132.330 193 LYS FFF N 1
ATOM 13696 C CA . LYS F 1 195 ? 31.309 55.837 114.858 1.000 132.091 193 LYS FFF CA 1
ATOM 13697 C C . LYS F 1 195 ? 31.659 54.579 114.064 1.000 127.583 193 LYS FFF C 1
ATOM 13698 O O . LYS F 1 195 ? 30.842 53.632 114.046 1.000 126.273 193 LYS FFF O 1
ATOM 13704 N N . TRP F 1 196 ? 32.818 54.589 113.408 1.000 124.562 194 TRP FFF N 1
ATOM 13705 C CA . TRP F 1 196 ? 33.297 53.445 112.591 1.000 120.522 194 TRP FFF CA 1
ATOM 13706 C C . TRP F 1 196 ? 33.477 52.232 113.499 1.000 119.883 194 TRP FFF C 1
ATOM 13707 O O . TRP F 1 196 ? 34.023 52.351 114.593 1.000 122.548 194 TRP FFF O 1
ATOM 13718 N N . PRO F 1 197 ? 32.992 51.040 113.093 1.000 116.518 195 PRO FFF N 1
ATOM 13719 C CA . PRO F 1 197 ? 33.147 49.832 113.905 1.000 116.464 195 PRO FFF CA 1
ATOM 13720 C C . PRO F 1 197 ? 34.605 49.360 114.022 1.000 116.344 195 PRO FFF C 1
ATOM 13721 O O . PRO F 1 197 ? 35.345 49.457 113.063 1.000 115.182 195 PRO FFF O 1
ATOM 13725 N N . GLY F 1 198 ? 34.969 48.853 115.203 1.000 117.686 196 GLY FFF N 1
ATOM 13726 C CA . GLY F 1 198 ? 36.358 48.537 115.597 1.000 118.784 196 GLY FFF CA 1
ATOM 13727 C C . GLY F 1 198 ? 36.988 47.424 114.773 1.000 115.973 196 GLY FFF C 1
ATOM 13728 O O . GLY F 1 198 ? 38.214 47.276 114.833 1.000 116.955 196 GLY FFF O 1
ATOM 13729 N N . SER F 1 199 ? 36.197 46.650 114.035 1.000 113.077 197 SER FFF N 1
ATOM 13730 C CA . SER F 1 199 ? 36.683 45.480 113.263 1.000 110.937 197 SER FFF CA 1
ATOM 13731 C C . SER F 1 199 ? 36.825 45.825 111.776 1.000 108.266 197 SER FFF C 1
ATOM 13732 O O . SER F 1 199 ? 37.149 44.908 110.997 1.000 106.307 197 SER FFF O 1
ATOM 13735 N N . LEU F 1 200 ? 36.612 47.087 111.389 1.000 108.226 198 LEU FFF N 1
ATOM 13736 C CA . LEU F 1 200 ? 36.598 47.498 109.957 1.000 106.257 198 LEU FFF CA 1
ATOM 13737 C C . LEU F 1 200 ? 37.959 47.194 109.328 1.000 106.066 198 LEU FFF C 1
ATOM 13738 O O . LEU F 1 200 ? 38.984 47.627 109.882 1.000 108.667 198 LEU FFF O 1
ATOM 13743 N N . THR F 1 201 ? 37.959 46.459 108.221 1.000 103.995 199 THR FFF N 1
ATOM 13744 C CA . THR F 1 201 ? 39.188 46.042 107.501 1.000 103.982 199 THR FFF CA 1
ATOM 13745 C C . THR F 1 201 ? 39.299 46.799 106.176 1.000 103.534 199 THR FFF C 1
ATOM 13746 O O . THR F 1 201 ? 40.422 47.179 105.826 1.000 105.295 199 THR FFF O 1
ATOM 13750 N N . THR F 1 202 ? 38.199 46.957 105.438 1.000 101.631 200 THR FFF N 1
ATOM 13751 C CA . THR F 1 202 ? 38.205 47.601 104.102 1.000 99.944 200 THR FFF CA 1
ATOM 13752 C C . THR F 1 202 ? 37.100 48.654 104.033 1.000 100.079 200 THR FFF C 1
ATOM 13753 O O . THR F 1 202 ? 35.947 48.323 104.336 1.000 98.992 200 THR FFF O 1
ATOM 13757 N N . LEU F 1 203 ? 37.451 49.875 103.633 1.000 101.779 201 LEU FFF N 1
ATOM 13758 C CA . LEU F 1 203 ? 36.491 50.995 103.454 1.000 102.758 201 LEU FFF CA 1
ATOM 13759 C C . LEU F 1 203 ? 36.738 51.640 102.092 1.000 102.920 201 LEU FFF C 1
ATOM 13760 O O . LEU F 1 203 ? 37.892 52.027 101.818 1.000 103.550 201 LEU FFF O 1
ATOM 13765 N N . ILE F 1 204 ? 35.696 51.734 101.268 1.000 102.675 202 ILE FFF N 1
ATOM 13766 C CA . ILE F 1 204 ? 35.813 52.216 99.864 1.000 102.562 202 ILE FFF CA 1
ATOM 13767 C C . ILE F 1 204 ? 34.765 53.303 99.634 1.000 103.774 202 ILE FFF C 1
ATOM 13768 O O . ILE F 1 204 ? 33.588 53.074 99.947 1.000 103.138 202 ILE FFF O 1
ATOM 13773 N N . PHE F 1 205 ? 35.195 54.437 99.084 1.000 105.478 203 PHE FFF N 1
ATOM 13774 C CA . PHE F 1 205 ? 34.332 55.608 98.793 1.000 106.198 203 PHE FFF CA 1
ATOM 13775 C C . PHE F 1 205 ? 34.167 55.773 97.282 1.000 105.933 203 PHE FFF C 1
ATOM 13776 O O . PHE F 1 205 ? 35.007 55.271 96.499 1.000 105.368 203 PHE FFF O 1
ATOM 13784 N N . GLY F 1 206 ? 33.114 56.494 96.893 1.000 106.621 204 GLY FFF N 1
ATOM 13785 C CA . GLY F 1 206 ? 32.687 56.645 95.491 1.000 106.819 204 GLY FFF CA 1
ATOM 13786 C C . GLY F 1 206 ? 33.302 57.858 94.822 1.000 107.775 204 GLY FFF C 1
ATOM 13787 O O . GLY F 1 206 ? 34.274 58.424 95.357 1.000 107.745 204 GLY FFF O 1
ATOM 13788 N N . ASP F 1 207 ? 32.729 58.261 93.689 1.000 108.932 205 ASP FFF N 1
ATOM 13789 C CA . ASP F 1 207 ? 33.263 59.349 92.831 1.000 109.840 205 ASP FFF CA 1
ATOM 13790 C C . ASP F 1 207 ? 32.965 60.701 93.481 1.000 110.379 205 ASP FFF C 1
ATOM 13791 O O . ASP F 1 207 ? 33.912 61.462 93.731 1.000 110.510 205 ASP FFF O 1
ATOM 13796 N N . ASP F 1 208 ? 31.701 60.970 93.789 1.000 111.487 206 ASP FFF N 1
ATOM 13797 C CA . ASP F 1 208 ? 31.251 62.307 94.257 1.000 113.595 206 ASP FFF CA 1
ATOM 13798 C C . ASP F 1 208 ? 31.681 62.557 95.711 1.000 113.941 206 ASP FFF C 1
ATOM 13799 O O . ASP F 1 208 ? 31.285 63.598 96.258 1.000 115.209 206 ASP FFF O 1
ATOM 13804 N N . PHE F 1 209 ? 32.472 61.676 96.328 1.000 112.992 207 PHE FFF N 1
ATOM 13805 C CA . PHE F 1 209 ? 32.795 61.789 97.773 1.000 113.437 207 PHE FFF CA 1
ATOM 13806 C C . PHE F 1 209 ? 33.959 62.759 97.966 1.000 114.151 207 PHE FFF C 1
ATOM 13807 O O . PHE F 1 209 ? 35.078 62.461 97.517 1.000 113.105 207 PHE FFF O 1
ATOM 13815 N N . ASN F 1 210 ? 33.698 63.878 98.640 1.000 116.718 208 ASN FFF N 1
ATOM 13816 C CA . ASN F 1 210 ? 34.737 64.877 98.997 1.000 119.048 208 ASN FFF CA 1
ATOM 13817 C C . ASN F 1 210 ? 34.358 65.539 100.326 1.000 122.104 208 ASN FFF C 1
ATOM 13818 O O . ASN F 1 210 ? 33.573 66.504 100.319 1.000 123.907 208 ASN FFF O 1
ATOM 13823 N N . GLN F 1 211 ? 34.888 65.017 101.431 1.000 123.266 209 GLN FFF N 1
ATOM 13824 C CA . GLN F 1 211 ? 34.604 65.518 102.801 1.000 125.426 209 GLN FFF CA 1
ATOM 13825 C C . GLN F 1 211 ? 35.914 65.582 103.575 1.000 126.397 209 GLN FFF C 1
ATOM 13826 O O . GLN F 1 211 ? 36.843 64.828 103.291 1.000 125.241 209 GLN FFF O 1
ATOM 13832 N N . PRO F 1 212 ? 36.029 66.476 104.580 1.000 128.725 210 PRO FFF N 1
ATOM 13833 C CA . PRO F 1 212 ? 37.275 66.622 105.332 1.000 130.198 210 PRO FFF CA 1
ATOM 13834 C C . PRO F 1 212 ? 37.596 65.404 106.213 1.000 129.950 210 PRO FFF C 1
ATOM 13835 O O . PRO F 1 212 ? 36.685 64.742 106.686 1.000 129.203 210 PRO FFF O 1
ATOM 13839 N N . PHE F 1 213 ? 38.887 65.131 106.409 1.000 129.991 211 PHE FFF N 1
ATOM 13840 C CA . PHE F 1 213 ? 39.388 64.015 107.253 1.000 129.852 211 PHE FFF CA 1
ATOM 13841 C C . PHE F 1 213 ? 40.184 64.546 108.447 1.000 132.894 211 PHE FFF C 1
ATOM 13842 O O . PHE F 1 213 ? 40.987 63.781 109.006 1.000 133.891 211 PHE FFF O 1
ATOM 13850 N N . GLU F 1 214 ? 39.942 65.786 108.868 1.000 134.817 212 GLU FFF N 1
ATOM 13851 C CA . GLU F 1 214 ? 40.705 66.390 109.991 1.000 138.141 212 GLU FFF CA 1
ATOM 13852 C C . GLU F 1 214 ? 40.084 65.960 111.323 1.000 139.077 212 GLU FFF C 1
ATOM 13853 O O . GLU F 1 214 ? 40.847 65.629 112.245 1.000 140.940 212 GLU FFF O 1
ATOM 13859 N N . ASN F 1 215 ? 38.753 65.952 111.423 1.000 137.623 213 ASN FFF N 1
ATOM 13860 C CA . ASN F 1 215 ? 38.042 65.607 112.683 1.000 138.933 213 ASN FFF CA 1
ATOM 13861 C C . ASN F 1 215 ? 37.482 64.186 112.579 1.000 135.640 213 ASN FFF C 1
ATOM 13862 O O . ASN F 1 215 ? 36.418 63.932 113.176 1.000 135.892 213 ASN FFF O 1
ATOM 13867 N N . VAL F 1 216 ? 38.176 63.287 111.876 1.000 132.072 214 VAL FFF N 1
ATOM 13868 C CA . VAL F 1 216 ? 37.729 61.873 111.709 1.000 129.077 214 VAL FFF CA 1
ATOM 13869 C C . VAL F 1 216 ? 38.754 60.943 112.358 1.000 128.893 214 VAL FFF C 1
ATOM 13870 O O . VAL F 1 216 ? 39.945 61.285 112.391 1.000 130.198 214 VAL FFF O 1
ATOM 13874 N N . ILE F 1 217 ? 38.285 59.793 112.832 1.000 127.436 215 ILE FFF N 1
ATOM 13875 C CA . ILE F 1 217 ? 39.118 58.769 113.520 1.000 128.016 215 ILE FFF CA 1
ATOM 13876 C C . ILE F 1 217 ? 38.786 57.411 112.911 1.000 124.987 215 ILE FFF C 1
ATOM 13877 O O . ILE F 1 217 ? 37.603 57.050 112.876 1.000 123.669 215 ILE FFF O 1
ATOM 13882 N N . LEU F 1 218 ? 39.798 56.680 112.463 1.000 124.636 216 LEU FFF N 1
ATOM 13883 C CA . LEU F 1 218 ? 39.594 55.338 111.868 1.000 122.887 216 LEU FFF CA 1
ATOM 13884 C C . LEU F 1 218 ? 40.099 54.277 112.834 1.000 124.037 216 LEU FFF C 1
ATOM 13885 O O . LEU F 1 218 ? 41.022 54.527 113.608 1.000 126.980 216 LEU FFF O 1
ATOM 13890 N N . PRO F 1 219 ? 39.513 53.058 112.808 1.000 121.907 217 PRO FFF N 1
ATOM 13891 C CA . PRO F 1 219 ? 39.943 51.974 113.688 1.000 122.880 217 PRO FFF CA 1
ATOM 13892 C C . PRO F 1 219 ? 41.396 51.549 113.435 1.000 123.409 217 PRO FFF C 1
ATOM 13893 O O . PRO F 1 219 ? 41.933 51.818 112.379 1.000 121.830 217 PRO FFF O 1
ATOM 13897 N N . LYS F 1 220 ? 41.995 50.893 114.428 1.000 126.134 218 LYS FFF N 1
ATOM 13898 C CA . LYS F 1 220 ? 43.384 50.372 114.360 1.000 127.280 218 LYS FFF CA 1
ATOM 13899 C C . LYS F 1 220 ? 43.395 49.047 113.584 1.000 124.911 218 LYS FFF C 1
ATOM 13900 O O . LYS F 1 220 ? 44.439 48.377 113.599 1.000 127.354 218 LYS FFF O 1
ATOM 13906 N N . SER F 1 221 ? 42.290 48.671 112.940 1.000 121.018 219 SER FFF N 1
ATOM 13907 C CA . SER F 1 221 ? 42.180 47.403 112.175 1.000 118.693 219 SER FFF CA 1
ATOM 13908 C C . SER F 1 221 ? 42.116 47.662 110.664 1.000 116.534 219 SER FFF C 1
ATOM 13909 O O . SER F 1 221 ? 42.332 46.704 109.901 1.000 114.820 219 SER FFF O 1
ATOM 13912 N N . LEU F 1 222 ? 41.814 48.892 110.240 1.000 116.650 220 LEU FFF N 1
ATOM 13913 C CA . LEU F 1 222 ? 41.579 49.235 108.811 1.000 114.653 220 LEU FFF CA 1
ATOM 13914 C C . LEU F 1 222 ? 42.878 49.018 108.029 1.000 114.352 220 LEU FFF C 1
ATOM 13915 O O . LEU F 1 222 ? 43.868 49.696 108.331 1.000 117.102 220 LEU FFF O 1
ATOM 13920 N N . THR F 1 223 ? 42.876 48.098 107.068 1.000 112.440 221 THR FFF N 1
ATOM 13921 C CA . THR F 1 223 ? 44.079 47.738 106.275 1.000 113.485 221 THR FFF CA 1
ATOM 13922 C C . THR F 1 223 ? 43.965 48.247 104.835 1.000 112.069 221 THR FFF C 1
ATOM 13923 O O . THR F 1 223 ? 45.015 48.394 104.203 1.000 112.936 221 THR FFF O 1
ATOM 13927 N N . ASN F 1 224 ? 42.752 48.474 104.322 1.000 110.675 222 ASN FFF N 1
ATOM 13928 C CA . ASN F 1 224 ? 42.534 48.892 102.909 1.000 109.192 222 ASN FFF CA 1
ATOM 13929 C C . ASN F 1 224 ? 41.649 50.139 102.881 1.000 107.906 222 ASN FFF C 1
ATOM 13930 O O . ASN F 1 224 ? 40.697 50.202 103.675 1.000 107.396 222 ASN FFF O 1
ATOM 13935 N N . LEU F 1 225 ? 41.969 51.096 102.007 1.000 107.508 223 LEU FFF N 1
ATOM 13936 C CA . LEU F 1 225 ? 41.208 52.363 101.855 1.000 107.317 223 LEU FFF CA 1
ATOM 13937 C C . LEU F 1 225 ? 41.239 52.810 100.394 1.000 107.054 223 LEU FFF C 1
ATOM 13938 O O . LEU F 1 225 ? 42.274 52.612 99.731 1.000 107.813 223 LEU FFF O 1
ATOM 13943 N N . THR F 1 22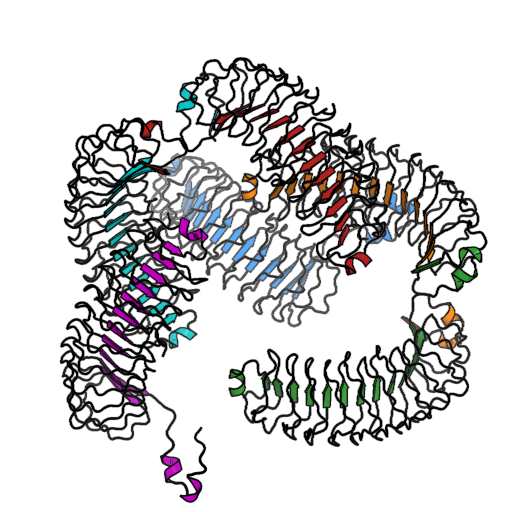6 ? 40.138 53.379 99.907 1.000 106.370 224 THR FFF N 1
ATOM 13944 C CA . THR F 1 226 ? 40.003 53.803 98.491 1.000 105.877 224 THR FFF CA 1
ATOM 13945 C C . THR F 1 226 ? 39.135 55.058 98.400 1.000 106.841 224 THR FFF C 1
ATOM 13946 O O . THR F 1 226 ? 38.063 55.082 99.025 1.000 105.886 224 THR FFF O 1
ATOM 13950 N N . PHE F 1 227 ? 39.589 56.042 97.624 1.000 108.514 225 PHE FFF N 1
ATOM 13951 C CA . PHE F 1 227 ? 38.883 57.322 97.372 1.000 109.766 225 PHE FFF CA 1
ATOM 13952 C C . PHE F 1 227 ? 38.582 57.457 95.876 1.000 111.199 225 PHE FFF C 1
ATOM 13953 O O . PHE F 1 227 ? 39.151 56.693 95.058 1.000 110.514 225 PHE FFF O 1
ATOM 13961 N N . GLY F 1 228 ? 37.730 58.430 95.536 1.000 113.340 226 GLY FFF N 1
ATOM 13962 C CA . GLY F 1 228 ? 37.271 58.705 94.161 1.000 115.015 226 GLY FFF CA 1
ATOM 13963 C C . GLY F 1 228 ? 37.952 59.926 93.545 1.000 117.622 226 GLY FFF C 1
ATOM 13964 O O . GLY F 1 228 ? 38.862 60.511 94.134 1.000 119.029 226 GLY FFF O 1
ATOM 13965 N N . PRO F 1 229 ? 37.525 60.334 92.326 1.000 119.218 227 PRO FFF N 1
ATOM 13966 C CA . PRO F 1 229 ? 38.082 61.507 91.648 1.000 120.195 227 PRO FFF CA 1
ATOM 13967 C C . PRO F 1 229 ? 37.917 62.806 92.451 1.000 120.838 227 PRO FFF C 1
ATOM 13968 O O . PRO F 1 229 ? 38.911 63.450 92.735 1.000 122.667 227 PRO FFF O 1
ATOM 13972 N N . ASN F 1 230 ? 36.688 63.132 92.850 1.000 119.914 228 ASN FFF N 1
ATOM 13973 C CA . ASN F 1 230 ? 36.350 64.445 93.464 1.000 120.451 228 ASN FFF CA 1
ATOM 13974 C C . ASN F 1 230 ? 37.051 64.620 94.819 1.000 120.173 228 ASN FFF C 1
ATOM 13975 O O . ASN F 1 230 ? 36.997 65.744 95.351 1.000 121.130 228 ASN FFF O 1
ATOM 13980 N N . PHE F 1 231 ? 37.698 63.584 95.360 1.000 119.066 229 PHE FFF N 1
ATOM 13981 C CA . PHE F 1 231 ? 38.299 63.642 96.716 1.000 120.396 229 PHE FFF CA 1
ATOM 13982 C C . PHE F 1 231 ? 39.565 64.506 96.686 1.000 121.395 229 PHE FFF C 1
ATOM 13983 O O . PHE F 1 231 ? 40.578 64.069 96.105 1.000 120.820 229 PHE FFF O 1
ATOM 13991 N N . ASN F 1 232 ? 39.504 65.690 97.303 1.000 122.624 230 ASN FFF N 1
ATOM 13992 C CA . ASN F 1 232 ? 40.633 66.657 97.356 1.000 123.805 230 ASN FFF CA 1
ATOM 13993 C C . ASN F 1 232 ? 40.765 67.207 98.782 1.000 125.653 230 ASN FFF C 1
ATOM 13994 O O . ASN F 1 232 ? 40.828 68.440 98.948 1.000 126.989 230 ASN FFF O 1
ATOM 13999 N N . GLN F 1 233 ? 40.814 66.333 99.785 1.000 125.950 231 GLN FFF N 1
ATOM 14000 C CA . GLN F 1 233 ? 40.983 66.763 101.197 1.000 128.317 231 GLN FFF CA 1
ATOM 14001 C C . GLN F 1 233 ? 42.266 66.164 101.755 1.000 129.077 231 GLN FFF C 1
ATOM 14002 O O . GLN F 1 233 ? 42.592 65.019 101.456 1.000 128.440 231 GLN FFF O 1
ATOM 14008 N N . PRO F 1 234 ? 43.008 66.905 102.610 1.000 130.480 232 PRO FFF N 1
ATOM 14009 C CA . PRO F 1 234 ? 44.290 66.429 103.127 1.000 130.954 232 PRO FFF CA 1
ATOM 14010 C C . PRO F 1 234 ? 44.128 65.185 104.015 1.000 130.172 232 PRO FFF C 1
ATOM 14011 O O . PRO F 1 234 ? 43.091 65.015 104.628 1.000 128.887 232 PRO FFF O 1
ATOM 14015 N N . LEU F 1 235 ? 45.156 64.339 104.052 1.000 130.483 233 LEU FFF N 1
ATOM 14016 C CA . LEU F 1 235 ? 45.153 63.066 104.819 1.000 130.674 233 LEU FFF CA 1
ATOM 14017 C C . LEU F 1 235 ? 46.250 63.116 105.883 1.000 133.423 233 LEU FFF C 1
ATOM 14018 O O . LEU F 1 235 ? 47.365 62.648 105.607 1.000 133.854 233 LEU FFF O 1
ATOM 14023 N N . ASN F 1 236 ? 45.934 63.660 107.058 1.000 135.551 234 ASN FFF N 1
ATOM 14024 C CA . ASN F 1 236 ? 46.943 63.981 108.102 1.000 138.506 234 ASN FFF CA 1
ATOM 14025 C C . ASN F 1 236 ? 46.892 62.973 109.255 1.000 139.949 234 ASN FFF C 1
ATOM 14026 O O . ASN F 1 236 ? 47.928 62.803 109.914 1.000 143.101 234 ASN FFF O 1
ATOM 14031 N N . PHE F 1 237 ? 45.748 62.344 109.525 1.000 138.306 235 PHE FFF N 1
ATOM 14032 C CA . PHE F 1 237 ? 45.576 61.475 110.719 1.000 139.665 235 PHE FFF CA 1
ATOM 14033 C C . PHE F 1 237 ? 45.092 60.089 110.285 1.000 136.818 235 PHE FFF C 1
ATOM 14034 O O . PHE F 1 237 ? 44.139 59.559 110.883 1.000 136.671 235 PHE FFF O 1
ATOM 14042 N N . LEU F 1 238 ? 45.744 59.492 109.289 1.000 134.729 236 LEU FFF N 1
ATOM 14043 C CA . LEU F 1 238 ? 45.468 58.081 108.911 1.000 132.615 236 LEU FFF CA 1
ATOM 14044 C C . LEU F 1 238 ? 46.095 57.168 109.962 1.000 134.239 236 LEU FFF C 1
ATOM 14045 O O . LEU F 1 238 ? 47.167 57.471 110.484 1.000 136.709 236 LEU FFF O 1
ATOM 14050 N N . PRO F 1 239 ? 45.446 56.030 110.302 1.000 133.158 237 PRO FFF N 1
ATOM 14051 C CA . PRO F 1 239 ? 45.978 55.103 111.302 1.000 135.218 237 PRO FFF CA 1
ATOM 14052 C C . PRO F 1 239 ? 47.237 54.374 110.809 1.000 135.863 237 PRO FFF C 1
ATOM 14053 O O . PRO F 1 239 ? 47.367 54.142 109.622 1.000 133.361 237 PRO FFF O 1
ATOM 14057 N N . GLU F 1 240 ? 48.119 54.014 111.740 1.000 139.058 238 GLU FFF N 1
ATOM 14058 C CA . GLU F 1 240 ? 49.430 53.389 111.432 1.000 140.385 238 GLU FFF CA 1
ATOM 14059 C C . GLU F 1 240 ? 49.228 51.949 110.949 1.000 137.980 238 GLU FFF C 1
ATOM 14060 O O . GLU F 1 240 ? 50.135 51.434 110.279 1.000 138.098 238 GLU FFF O 1
ATOM 14066 N N . SER F 1 241 ? 48.074 51.339 111.227 1.000 136.189 239 SER FFF N 1
ATOM 14067 C CA . SER F 1 241 ? 47.744 49.956 110.795 1.000 134.554 239 SER FFF CA 1
ATOM 14068 C C . SER F 1 241 ? 47.430 49.917 109.293 1.000 131.842 239 SER FFF C 1
ATOM 14069 O O . SER F 1 241 ? 47.184 48.806 108.772 1.000 130.380 239 SER FFF O 1
ATOM 14072 N N . LEU F 1 242 ? 47.424 51.064 108.607 1.000 131.709 240 LEU FFF N 1
ATOM 14073 C CA . LEU F 1 242 ? 47.055 51.108 107.170 1.000 129.160 240 LEU FFF CA 1
ATOM 14074 C C . LEU F 1 242 ? 48.098 50.346 106.351 1.000 128.962 240 LEU FFF C 1
ATOM 14075 O O . LEU F 1 242 ? 49.294 50.418 106.680 1.000 132.172 240 LEU FFF O 1
ATOM 14080 N N . LYS F 1 243 ? 47.645 49.617 105.336 1.000 126.610 241 LYS FFF N 1
ATOM 14081 C CA . LYS F 1 243 ? 48.515 48.724 104.534 1.000 126.733 241 LYS FFF CA 1
ATOM 14082 C C . LYS F 1 243 ? 48.350 49.009 103.034 1.000 124.177 241 LYS FFF C 1
ATOM 14083 O O . LYS F 1 243 ? 49.350 48.912 102.317 1.000 124.922 241 LYS FFF O 1
ATOM 14089 N N . ASN F 1 244 ? 47.140 49.299 102.555 1.000 121.396 242 ASN FFF N 1
ATOM 14090 C CA . ASN F 1 244 ? 46.874 49.562 101.114 1.000 119.737 242 ASN FFF CA 1
ATOM 14091 C C . ASN F 1 244 ? 45.947 50.769 100.979 1.000 117.839 242 ASN FFF C 1
ATOM 14092 O O . ASN F 1 244 ? 44.924 50.814 101.673 1.000 117.341 242 ASN FFF O 1
ATOM 14097 N N . ILE F 1 245 ? 46.295 51.711 100.106 1.000 116.979 243 ILE FFF N 1
ATOM 14098 C CA . ILE F 1 245 ? 45.470 52.924 99.836 1.000 115.756 243 ILE FFF CA 1
ATOM 14099 C C . ILE F 1 245 ? 45.314 53.089 98.324 1.000 114.519 243 ILE FFF C 1
ATOM 14100 O O . ILE F 1 245 ? 46.134 52.532 97.568 1.000 115.159 243 ILE FFF O 1
ATOM 14105 N N . THR F 1 246 ? 44.296 53.834 97.905 1.000 113.074 244 THR FFF N 1
ATOM 14106 C CA . THR F 1 246 ? 44.004 54.081 96.473 1.000 112.113 244 THR FFF CA 1
ATOM 14107 C C . THR F 1 246 ? 43.394 55.470 96.305 1.000 112.034 244 THR FFF C 1
ATOM 14108 O O . THR F 1 246 ? 42.357 55.730 96.924 1.000 110.394 244 THR FFF O 1
ATOM 14112 N N . ILE F 1 247 ? 44.013 56.304 95.471 1.000 113.103 245 ILE FFF N 1
ATOM 14113 C CA . ILE F 1 247 ? 43.537 57.680 95.152 1.000 113.532 245 ILE FFF CA 1
ATOM 14114 C C . ILE F 1 247 ? 43.694 57.907 93.648 1.000 114.004 245 ILE FFF C 1
ATOM 14115 O O . ILE F 1 247 ? 44.228 57.017 92.957 1.000 114.754 245 ILE FFF O 1
ATOM 14120 N N . THR F 1 248 ? 43.257 59.067 93.165 1.000 114.361 246 THR FFF N 1
ATOM 14121 C CA . THR F 1 248 ? 43.285 59.434 91.727 1.000 114.931 246 THR FFF CA 1
ATOM 14122 C C . THR F 1 248 ? 44.357 60.500 91.484 1.000 116.970 246 THR FFF C 1
ATOM 14123 O O . THR F 1 248 ? 45.053 60.880 92.444 1.000 118.404 246 THR FFF O 1
ATOM 14127 N N . THR F 1 249 ? 44.465 60.973 90.242 1.000 117.696 247 THR FFF N 1
ATOM 14128 C CA . THR F 1 249 ? 45.430 62.019 89.817 1.000 118.914 247 THR FFF CA 1
ATOM 14129 C C . THR F 1 249 ? 44.831 63.409 90.059 1.000 119.534 247 THR FFF C 1
ATOM 14130 O O . THR F 1 249 ? 45.529 64.396 89.781 1.000 120.841 247 THR FFF O 1
ATOM 14134 N N . ASN F 1 250 ? 43.595 63.495 90.558 1.000 119.007 248 ASN FFF N 1
ATOM 14135 C CA . ASN F 1 250 ? 42.908 64.792 90.804 1.000 120.103 248 ASN FFF CA 1
ATOM 14136 C C . ASN F 1 250 ? 43.138 65.251 92.248 1.000 121.893 248 ASN FFF C 1
ATOM 14137 O O . ASN F 1 250 ? 42.396 66.144 92.695 1.000 122.578 248 ASN FFF O 1
ATOM 14142 N N . TYR F 1 251 ? 44.127 64.686 92.947 1.000 123.951 249 TYR FFF N 1
ATOM 14143 C CA . TYR F 1 251 ? 44.423 65.012 94.367 1.000 125.793 249 TYR FFF CA 1
ATOM 14144 C C . TYR F 1 251 ? 45.433 66.168 94.415 1.000 128.293 249 TYR FFF C 1
ATOM 14145 O O . TYR F 1 251 ? 46.621 65.955 94.112 1.000 128.578 249 TYR FFF O 1
ATOM 14154 N N . GLN F 1 252 ? 44.972 67.363 94.791 1.000 129.692 250 GLN FFF N 1
ATOM 14155 C CA . GLN F 1 252 ? 45.765 68.621 94.713 1.000 131.172 250 GLN FFF CA 1
ATOM 14156 C C . GLN F 1 252 ? 46.274 69.033 96.100 1.000 132.801 250 GLN FFF C 1
ATOM 14157 O O . GLN F 1 252 ? 46.518 70.238 96.294 1.000 134.234 250 GLN FFF O 1
ATOM 14163 N N . GLN F 1 253 ? 46.445 68.089 97.028 1.000 133.017 251 GLN FFF N 1
ATOM 14164 C CA . GLN F 1 253 ? 47.102 68.359 98.337 1.000 135.246 251 GLN FFF CA 1
ATOM 14165 C C . GLN F 1 253 ? 48.410 67.570 98.417 1.000 136.400 251 GLN FFF C 1
ATOM 14166 O O . GLN F 1 253 ? 48.684 66.763 97.505 1.000 135.156 251 GLN FFF O 1
ATOM 14172 N N . ASN F 1 254 ? 49.180 67.793 99.483 1.000 138.838 252 ASN FFF N 1
ATOM 14173 C CA . ASN F 1 254 ? 50.497 67.140 99.708 1.000 140.386 252 ASN FFF CA 1
ATOM 14174 C C . ASN F 1 254 ? 50.289 65.858 100.521 1.000 140.311 252 ASN FFF C 1
ATOM 14175 O O . ASN F 1 254 ? 49.305 65.774 101.270 1.000 139.006 252 ASN FFF O 1
ATOM 14180 N N . LEU F 1 255 ? 51.185 64.886 100.362 1.000 141.908 253 LEU FFF N 1
ATOM 14181 C CA . LEU F 1 255 ? 51.024 63.526 100.939 1.000 142.041 253 LEU FFF CA 1
ATOM 14182 C C . LEU F 1 255 ? 52.171 63.266 101.920 1.000 144.656 253 LEU FFF C 1
ATOM 14183 O O . LEU F 1 255 ? 52.758 62.179 101.851 1.000 145.576 253 LEU FFF O 1
ATOM 14188 N N . TYR F 1 256 ? 52.483 64.216 102.805 1.000 146.188 254 TYR FFF N 1
ATOM 14189 C CA . TYR F 1 256 ? 53.647 64.116 103.727 1.000 148.607 254 TYR FFF CA 1
ATOM 14190 C C . TYR F 1 256 ? 53.252 63.449 105.049 1.000 149.330 254 TYR FFF C 1
ATOM 14191 O O . TYR F 1 256 ? 54.139 62.871 105.696 1.000 151.145 254 TYR FFF O 1
ATOM 14200 N N . ASN F 1 257 ? 51.975 63.503 105.433 1.000 148.009 255 ASN FFF N 1
ATOM 14201 C CA . ASN F 1 257 ? 51.492 62.931 106.717 1.000 148.959 255 ASN FFF CA 1
ATOM 14202 C C . ASN F 1 257 ? 50.868 61.552 106.485 1.000 147.153 255 ASN FFF C 1
ATOM 14203 O O . ASN F 1 257 ? 49.940 61.194 107.232 1.000 146.673 255 ASN FFF O 1
ATOM 14208 N N . LEU F 1 258 ? 51.366 60.777 105.523 1.000 146.834 256 LEU FFF N 1
ATOM 14209 C CA . LEU F 1 258 ? 50.891 59.383 105.335 1.000 145.734 256 LEU FFF CA 1
ATOM 14210 C C . LEU F 1 258 ? 51.623 58.478 106.314 1.000 148.722 256 LEU FFF C 1
ATOM 14211 O O . LEU F 1 258 ? 52.775 58.734 106.662 1.000 151.370 256 LEU FFF O 1
ATOM 14216 N N . PRO F 1 259 ? 50.979 57.389 106.782 1.000 148.743 257 PRO FFF N 1
ATOM 14217 C CA . PRO F 1 259 ? 51.635 56.467 107.703 1.000 152.161 257 PRO FFF CA 1
ATOM 14218 C C . PRO F 1 259 ? 52.806 55.737 107.026 1.000 154.514 257 PRO FFF C 1
ATOM 14219 O O . PRO F 1 259 ? 52.933 55.778 105.813 1.000 152.974 257 PRO FFF O 1
ATOM 14223 N N . SER F 1 260 ? 53.642 55.089 107.834 1.000 158.535 258 SER FFF N 1
ATOM 14224 C CA . SER F 1 260 ? 54.648 54.100 107.377 1.000 160.232 258 SER FFF CA 1
ATOM 14225 C C . SER F 1 260 ? 53.985 52.715 107.316 1.000 159.281 258 SER FFF C 1
ATOM 14226 O O . SER F 1 260 ? 52.749 52.631 107.475 1.000 158.317 258 SER FFF O 1
ATOM 14229 N N . SER F 1 261 ? 54.768 51.663 107.068 1.000 160.585 259 SER FFF N 1
ATOM 14230 C CA . SER F 1 261 ? 54.310 50.247 107.077 1.000 158.709 259 SER FFF CA 1
ATOM 14231 C C . SER F 1 261 ? 53.289 49.983 105.957 1.000 153.887 259 SER FFF C 1
ATOM 14232 O O . SER F 1 261 ? 52.671 48.901 105.971 1.000 151.568 259 SER FFF O 1
ATOM 14235 N N . LEU F 1 262 ? 53.111 50.908 105.008 1.000 151.832 260 LEU FFF N 1
ATOM 14236 C CA . LEU F 1 262 ? 52.292 50.640 103.795 1.000 148.463 260 LEU FFF CA 1
ATOM 14237 C C . LEU F 1 262 ? 53.052 49.653 102.902 1.000 148.064 260 LEU FFF C 1
ATOM 14238 O O . LEU F 1 262 ? 54.274 49.498 103.074 1.000 151.356 260 LEU FFF O 1
ATOM 14243 N N . ASN F 1 263 ? 52.339 48.986 101.998 1.000 144.466 261 ASN FFF N 1
ATOM 14244 C CA . ASN F 1 263 ? 52.945 48.044 101.019 1.000 143.880 261 ASN FFF CA 1
ATOM 14245 C C . ASN F 1 263 ? 52.425 48.310 99.604 1.000 140.114 261 ASN FFF C 1
ATOM 14246 O O . ASN F 1 263 ? 52.942 47.661 98.674 1.000 140.097 261 ASN FFF O 1
ATOM 14251 N N . CYS F 1 264 ? 51.451 49.206 99.429 1.000 136.960 262 CYS FFF N 1
ATOM 14252 C CA . CYS F 1 264 ? 50.813 49.446 98.109 1.000 134.994 262 CYS FFF CA 1
ATOM 14253 C C . CYS F 1 264 ? 50.030 50.765 98.108 1.000 133.429 262 CYS FFF C 1
ATOM 14254 O O . CYS F 1 264 ? 49.038 50.874 98.843 1.000 132.899 262 CYS FFF O 1
ATOM 14257 N N . ILE F 1 265 ? 50.462 51.730 97.300 1.000 133.527 263 ILE FFF N 1
ATOM 14258 C CA . ILE F 1 265 ? 49.713 52.996 97.061 1.000 131.866 263 ILE FFF CA 1
ATOM 14259 C C . ILE F 1 265 ? 49.286 53.006 95.595 1.000 130.280 263 ILE FFF C 1
ATOM 14260 O O . ILE F 1 265 ? 50.173 52.989 94.722 1.000 131.818 263 ILE FFF O 1
ATOM 14265 N N . LYS F 1 266 ? 47.979 53.005 95.343 1.000 127.403 264 LYS FFF N 1
ATOM 14266 C CA . LYS F 1 266 ? 47.413 52.911 93.973 1.000 125.946 264 LYS FFF CA 1
ATOM 14267 C C . LYS F 1 266 ? 46.931 54.299 93.543 1.000 123.983 264 LYS FFF C 1
ATOM 14268 O O . LYS F 1 266 ? 46.083 54.885 94.238 1.000 121.767 264 LYS FFF O 1
ATOM 14274 N N . ILE F 1 267 ? 47.463 54.805 92.435 1.000 123.740 265 ILE FFF N 1
ATOM 14275 C CA . ILE F 1 267 ? 47.028 56.099 91.839 1.000 122.900 265 ILE FFF CA 1
ATOM 14276 C C . ILE F 1 267 ? 46.288 55.790 90.536 1.000 120.757 265 ILE FFF C 1
ATOM 14277 O O . ILE F 1 267 ? 46.862 55.117 89.658 1.000 120.845 265 ILE FFF O 1
ATOM 14282 N N . ILE F 1 268 ? 45.048 56.252 90.430 1.000 118.754 266 ILE FFF N 1
ATOM 14283 C CA . ILE F 1 268 ? 44.182 55.999 89.244 1.000 118.047 266 ILE FFF CA 1
ATOM 14284 C C . ILE F 1 268 ? 44.312 57.187 88.290 1.000 119.089 266 ILE FFF C 1
ATOM 14285 O O . ILE F 1 268 ? 44.087 58.328 88.726 1.000 119.943 266 ILE FFF O 1
ATOM 14290 N N . SER F 1 269 ? 44.647 56.914 87.032 1.000 120.046 267 SER FFF N 1
ATOM 14291 C CA . SER F 1 269 ? 44.688 57.923 85.945 1.000 121.281 267 SER FFF CA 1
ATOM 14292 C C . SER F 1 269 ? 43.257 58.249 85.510 1.000 120.738 267 SER FFF C 1
ATOM 14293 O O . SER F 1 269 ? 42.522 57.325 85.106 1.000 120.654 267 SER FFF O 1
ATOM 14296 N N . TYR F 1 270 ? 42.869 59.515 85.605 1.000 120.572 268 TYR FFF N 1
ATOM 14297 C CA . TYR F 1 270 ? 41.603 60.015 85.022 1.000 120.780 268 TYR FFF CA 1
ATOM 14298 C C . TYR F 1 270 ? 41.925 61.069 83.971 1.000 121.597 268 TYR FFF C 1
ATOM 14299 O O . TYR F 1 270 ? 42.979 61.726 84.057 1.000 122.181 268 TYR FFF O 1
ATOM 14308 N N . LYS F 1 271 ? 41.027 61.201 82.997 1.000 121.814 269 LYS FFF N 1
ATOM 14309 C CA . LYS F 1 271 ? 41.115 62.240 81.943 1.000 123.466 269 LYS FFF CA 1
ATOM 14310 C C . LYS F 1 271 ? 40.998 63.598 82.636 1.000 123.003 269 LYS FFF C 1
ATOM 14311 O O . LYS F 1 271 ? 40.091 63.768 83.466 1.000 121.870 269 LYS FFF O 1
ATOM 14317 N N . ARG F 1 272 ? 41.917 64.510 82.324 1.000 124.374 270 ARG FFF N 1
ATOM 14318 C CA . ARG F 1 272 ? 42.096 65.792 83.049 1.000 124.035 270 ARG FFF CA 1
ATOM 14319 C C . ARG F 1 272 ? 40.990 66.768 82.636 1.000 123.747 270 ARG FFF C 1
ATOM 14320 O O . ARG F 1 272 ? 40.348 66.554 81.584 1.000 123.240 270 ARG FFF O 1
ATOM 14328 N N . THR F 1 273 ? 40.792 67.807 83.446 1.000 123.322 271 THR FFF N 1
ATOM 14329 C CA . THR F 1 273 ? 39.852 68.929 83.184 1.000 123.732 271 THR FFF CA 1
ATOM 14330 C C . THR F 1 273 ? 40.450 69.886 82.142 1.000 125.489 271 THR FFF C 1
ATOM 14331 O O . THR F 1 273 ? 41.589 69.667 81.695 1.000 125.349 271 THR FFF O 1
ATOM 14335 N N . TYR F 1 274 ? 39.718 70.941 81.793 1.000 126.999 272 TYR FFF N 1
ATOM 14336 C CA . TYR F 1 274 ? 40.112 71.896 80.727 1.000 129.363 272 TYR FFF CA 1
ATOM 14337 C C . TYR F 1 274 ? 40.516 73.256 81.307 1.000 130.568 272 TYR FFF C 1
ATOM 14338 O O . TYR F 1 274 ? 41.309 73.955 80.659 1.000 131.967 272 TYR FFF O 1
ATOM 14347 N N . GLU F 1 275 ? 39.998 73.623 82.478 1.000 131.072 273 GLU FFF N 1
ATOM 14348 C CA . GLU F 1 275 ? 40.036 75.023 82.981 1.000 132.244 273 GLU FFF CA 1
ATOM 14349 C C . GLU F 1 275 ? 41.478 75.418 83.327 1.000 131.779 273 GLU FFF C 1
ATOM 14350 O O . GLU F 1 275 ? 41.811 76.612 83.187 1.000 133.442 273 GLU FFF O 1
ATOM 14356 N N . HIS F 1 276 ? 42.321 74.458 83.713 1.000 129.280 274 HIS FFF N 1
ATOM 14357 C CA . HIS F 1 276 ? 43.737 74.725 84.079 1.000 128.355 274 HIS FFF CA 1
ATOM 14358 C C . HIS F 1 276 ? 44.491 75.261 82.858 1.000 128.082 274 HIS FFF C 1
ATOM 14359 O O . HIS F 1 276 ? 45.512 75.925 83.065 1.000 128.260 274 HIS FFF O 1
ATOM 14366 N N . ILE F 1 277 ? 44.009 74.985 81.644 1.000 126.773 275 ILE FFF N 1
ATOM 14367 C CA . ILE F 1 277 ? 44.572 75.574 80.393 1.000 126.978 275 ILE FFF CA 1
ATOM 14368 C C . ILE F 1 277 ? 43.952 76.955 80.171 1.000 127.328 275 ILE FFF C 1
ATOM 14369 O O . ILE F 1 277 ? 44.688 77.878 79.815 1.000 128.580 275 ILE FFF O 1
ATOM 14374 N N . VAL F 1 278 ? 42.644 77.095 80.364 1.000 126.333 276 VAL FFF N 1
ATOM 14375 C CA . VAL F 1 278 ? 41.914 78.339 79.980 1.000 127.287 276 VAL FFF CA 1
ATOM 14376 C C . VAL F 1 278 ? 42.271 79.459 80.963 1.000 127.029 276 VAL FFF C 1
ATOM 14377 O O . VAL F 1 278 ? 41.982 80.618 80.640 1.000 128.119 276 VAL FFF O 1
ATOM 14381 N N . ASN F 1 279 ? 42.849 79.127 82.123 1.000 125.348 277 ASN FFF N 1
ATOM 14382 C CA . ASN F 1 279 ? 43.371 80.124 83.097 1.000 125.058 277 ASN FFF CA 1
ATOM 14383 C C . ASN F 1 279 ? 44.478 80.951 82.439 1.000 125.806 277 ASN FFF C 1
ATOM 14384 O O . ASN F 1 279 ? 44.532 82.168 82.690 1.000 126.441 277 ASN FFF O 1
ATOM 14389 N N . VAL F 1 280 ? 45.315 80.318 81.618 1.000 125.609 278 VAL FFF N 1
ATOM 14390 C CA . VAL F 1 280 ? 46.505 80.974 81.008 1.000 126.855 278 VAL FFF CA 1
ATOM 14391 C C . VAL F 1 280 ? 46.155 81.414 79.581 1.000 128.351 278 VAL FFF C 1
ATOM 14392 O O . VAL F 1 280 ? 47.082 81.728 78.826 1.000 129.630 278 VAL FFF O 1
ATOM 14396 N N . LEU F 1 281 ? 44.866 81.452 79.231 1.000 128.923 279 LEU FFF N 1
ATOM 14397 C CA . LEU F 1 281 ? 44.386 81.899 77.894 1.000 130.653 279 LEU FFF CA 1
ATOM 14398 C C . LEU F 1 281 ? 44.120 83.402 77.924 1.000 132.027 279 LEU FFF C 1
ATOM 14399 O O . LEU F 1 281 ? 43.925 83.981 78.990 1.000 131.299 279 LEU FFF O 1
ATOM 14404 N N . PRO F 1 282 ? 44.103 84.083 76.757 1.000 133.879 280 PRO FFF N 1
ATOM 14405 C CA . PRO F 1 282 ? 43.618 85.461 76.685 1.000 135.544 280 PRO FFF CA 1
ATOM 14406 C C . PRO F 1 282 ? 42.081 85.533 76.663 1.000 136.217 280 PRO FFF C 1
ATOM 14407 O O . PRO F 1 282 ? 41.449 84.692 76.023 1.000 136.630 280 PRO FFF O 1
ATOM 14411 N N . GLU F 1 283 ? 41.527 86.534 77.358 1.000 136.608 281 GLU FFF N 1
ATOM 14412 C CA . GLU F 1 283 ? 40.063 86.779 77.508 1.000 136.970 281 GLU FFF CA 1
ATOM 14413 C C . GLU F 1 283 ? 39.381 86.628 76.143 1.000 138.939 281 GLU FFF C 1
ATOM 14414 O O . GLU F 1 283 ? 38.477 85.785 76.007 1.000 138.697 281 GLU FFF O 1
ATOM 14420 N N . HIS F 1 284 ? 39.836 87.395 75.153 1.000 141.250 282 HIS FFF N 1
ATOM 14421 C CA . HIS F 1 284 ? 39.224 87.468 73.800 1.000 143.779 282 HIS FFF CA 1
ATOM 14422 C C . HIS F 1 284 ? 39.353 86.129 73.062 1.000 142.842 282 HIS FFF C 1
ATOM 14423 O O . HIS F 1 284 ? 38.839 86.053 71.940 1.000 144.687 282 HIS FFF O 1
ATOM 14430 N N . LEU F 1 285 ? 39.992 85.110 73.643 1.000 140.330 283 LEU FFF N 1
ATOM 14431 C CA . LEU F 1 285 ? 40.089 83.771 72.997 1.000 140.002 283 LEU FFF CA 1
ATOM 14432 C C . LEU F 1 285 ? 39.376 82.687 73.809 1.000 137.787 283 LEU FFF C 1
ATOM 14433 O O . LEU F 1 285 ? 39.127 81.610 73.220 1.000 137.729 283 LEU FFF O 1
ATOM 14438 N N . LYS F 1 286 ? 39.064 82.930 75.086 1.000 135.913 284 LYS FFF N 1
ATOM 14439 C CA . LYS F 1 286 ? 38.361 81.938 75.947 1.000 133.488 284 LYS FFF CA 1
ATOM 14440 C C . LYS F 1 286 ? 36.989 81.621 75.338 1.000 134.812 284 LYS FFF C 1
ATOM 14441 O O . LYS F 1 286 ? 36.430 80.566 75.669 1.000 133.196 284 LYS FFF O 1
ATOM 14447 N N . LYS F 1 287 ? 36.478 82.511 74.482 1.000 137.576 285 LYS FFF N 1
ATOM 14448 C CA . LYS F 1 287 ? 35.187 82.362 73.762 1.000 139.651 285 LYS FFF CA 1
ATOM 14449 C C . LYS F 1 287 ? 35.209 81.104 72.888 1.000 139.241 285 LYS FFF C 1
ATOM 14450 O O . LYS F 1 287 ? 34.318 80.261 73.056 1.000 138.554 285 LYS FFF O 1
ATOM 14456 N N . LYS F 1 288 ? 36.196 81.002 71.996 1.000 139.605 286 LYS FFF N 1
ATOM 14457 C CA . LYS F 1 288 ? 36.176 80.099 70.817 1.000 140.531 286 LYS FFF CA 1
ATOM 14458 C C . LYS F 1 288 ? 36.849 78.764 71.152 1.000 137.477 286 LYS FFF C 1
ATOM 14459 O O . LYS F 1 288 ? 37.246 78.065 70.203 1.000 138.399 286 LYS FFF O 1
ATOM 14465 N N . VAL F 1 289 ? 36.955 78.408 72.434 1.000 134.209 287 VAL FFF N 1
ATOM 14466 C CA . VAL F 1 289 ? 37.630 77.151 72.875 1.000 131.998 287 VAL FFF CA 1
ATOM 14467 C C . VAL F 1 289 ? 36.660 75.974 72.710 1.000 131.733 287 VAL FFF C 1
ATOM 14468 O O . VAL F 1 289 ? 35.452 76.153 72.937 1.000 132.819 287 VAL FFF O 1
ATOM 14472 N N . ILE F 1 290 ? 37.181 74.802 72.354 1.000 130.744 288 ILE FFF N 1
ATOM 14473 C CA . ILE F 1 290 ? 36.381 73.559 72.158 1.000 130.553 288 ILE FFF CA 1
ATOM 14474 C C . ILE F 1 290 ? 36.916 72.474 73.097 1.000 127.969 288 ILE FFF C 1
ATOM 14475 O O . ILE F 1 290 ? 38.132 72.222 73.062 1.000 127.348 288 ILE FFF O 1
ATOM 14480 N N . LYS F 1 291 ? 36.043 71.837 73.880 1.000 126.826 289 LYS FFF N 1
ATOM 14481 C CA . LYS F 1 291 ? 36.444 70.819 74.890 1.000 124.314 289 LYS FFF CA 1
ATOM 14482 C C . LYS F 1 291 ? 36.331 69.418 74.281 1.000 124.416 289 LYS FFF C 1
ATOM 14483 O O . LYS F 1 291 ? 35.208 68.916 74.151 1.000 125.197 289 LYS FFF O 1
ATOM 14489 N N . ILE F 1 292 ? 37.462 68.812 73.928 1.000 124.011 290 ILE FFF N 1
ATOM 14490 C CA . ILE F 1 292 ? 37.536 67.387 73.493 1.000 123.857 290 ILE FFF CA 1
ATOM 14491 C C . ILE F 1 292 ? 38.485 66.665 74.451 1.000 120.862 290 ILE FFF C 1
ATOM 14492 O O . ILE F 1 292 ? 38.416 65.463 74.661 1.000 119.293 290 ILE FFF O 1
#

Secondary structure (P-SEA, 3-state):
cccbbbbccccccccccccccbbbcccccccccccccccccccbbbbccccccccccccccccccbbbbccccccccccccccccccbbbbccccccccccccccccccbbbcccccccccccccccccccccbbbbccccccccccccccccccbbbcccccccccccccccccccccbbbbccccccccccccccccccbbbbcccbbbbcccccccccccbbbbccccccccccccccccbbbbccccccccccccccccbbbbbbcccccaaaaaacccccccccccc/cccbbbbccccccccccccccbbbcccccccccccccccccccbbbbccccccccccccccccccbbbbccccccccccccccccccbbbbccccccccccccccccccbbbcccccccccccccccccccccbbbbccccccccccccccccccbbbcccccccccccccccccccccbbbbccccccccccccccccccbbbbcccbbbbcccbbbbccccbbbbccccccccccccccccbbbbcccccccccccccccccbbbbbccccccccccccccccccccccc/cccbbbbccccccccccccccbbbcccccccccccccccccccbbbbccccccccccccccccccbbbbccccccccccccccccccbbbbccccccccccccccccccbbbcccccccccccccccccccccbbbbccccccccccccccccccbbbcccccccccccccccccccccbbbbccccccccccccccccccbbbbcccbbbbcccccccccccbbbbccccccccccccccccbbbbccccccccccccccccbbbbbbcccccaaaaaacccccccccccc/cccccccccccccccccccccbbbbccccccccccccccccccbbbbccccccccccccccccccbbbbccccccccccccccccccbbbbccccccccccccccccccbbbcccccccccccccbbbbccccbbbbccccccccccccccccccbbbcccccccccccccccccccccbbbbccccccccccccccccccbbbbcccbbbbcccbbbbccccbbbbccccccccccccccccbbbbcccccccccccccccccbbbbbccccccccccccccccccccccc/cccccccccccccccccccccbbbcccccccccccccccccccbbbbcccbbbbcccccccccccbbbbccccccccccccccccccbbbbccccccccccccccccccbbbbccccccccccccccccccccbbbbccccccccccccccccccbbbcccccccccccccccccccccbbbbccccccccccccccccccbbbbcccbbbbcccccccccccbbbbccccccccccccccccbbbbccccccccccccccccbbbbbbcccccaaaaaacccccccccccc/cccccccccccccccccccccbbbcccccccccccccccccccbbbbccccccccccccccccccbbbbccccccccccccccccccbbbbccccccccccccccccccbbbcccccccccccccccccccccbbbbcccbbbbcccccccccccbbbcccccccccccccccccccccbbbbccccccccccccccccccbbbbcccbbbbcccccccccccbbbbccccccccccccccccbbbbccccccccccccccccbbbbbbcccccaaaaaacccccccccccc

Foldseek 3Di:
DDQDAEAADPVSLVVAEQSHQYYEDDQNDADECLPRDHRQQHAEYYYEAQYEYECLNPAHHLNHQEYEYYANYAYEQLNHPDRLRHAYYEEHAAYEYECLNRPDRLNHAEYEYDANHCHEYENLNHDDRLRHAEYEEYAEHEYDNLNRPDHLNHAYYYYRQNHLHEYDNLNRDDHQRHAEYEEHANHEDENLNRDDHQQHAYYEDHACYEYECPNPDDHLNHAEYEDHLNYAYADQDDHLSYAEYEEEPSHPDDHPRPHPNHNYYHYHYDDDDDVVVLVVDPPVCSVVDDDD/DDQEDEDDDVVSLVVFELSHQHYEAQQHAQDEDLPRDHRQQHAEYHYEAHHAYEPLNPDDHLNYAAYEHYAPYAYECLNRPDRLQHAHYEAHAAHEYDNQNHDDRLNHAYYEYYANHLYEYDNLNHDDRLQHAEYEEYANYEDENLRHPDHLNYAYYEYHQNHLYEYENLNHDDRQNHAYDAEHANYEYENLRRPDRLNHAEDYDHACYEYECPSPADHLNYAEYEDHQNYAYDDQHYRLNHAYYEEEPNHDDDCPNPRPNHPYYHYHYDDDFCCVPLVPDDPVCSVVDDGD/DDQAAEDDDPVSLVVAELSHQHYEDQAHAQDDCPPRDHHQQHAEYEYEAHHADEQLPPAHHLNHAHYEHYAPYAYEQLNRPHRLQHAHYEYHAAHEYENLNHDDRLNHAEYEYDANHLHAYEQLNHDDRLRHAYHEEYAEYEYDQLRRPDHLNHAEYYYHQNHLHEYENLNHDDHQNHAEDEEHANYEYENLNRPDHQNHAYDEDHAQYEYECPRPDDHLNHAYYEDHLNYAYDDQDDHLNHAEYEEEPSHPDDCPRPHPNHPYYHYHYDDDDCCVPLVPDDPVCSVVDDDD/DDQDAEQAACVSLVVDELSHQYYEYHANDDDQQQPRDHHQQHAEYEYEAHDEDECLNHAHELNYAYYEYYAPYAYDQLNHDDRLQHAHYEYHAAYEYECQNHPDRLNHAYYEYPANHCHEYDNLSHDDRLQHAEYEEYAEYEDENLNRDDHLNHQYDYYRQNHLYEYENLNHDDHQNHAEDEEHANHEYENLNRDDHLNHAYYEDHAQYAYECPRHADHLQHAEYEDHLNHAHDDDRDHLNHAEYEEEPNHDDDPVRHDDRHHHDHYHYDDDDPCVPLVVDPPVCNVPDDDD/DDQDDECPDPVCLVVDELSHQHYEEQAHAQDDPQPHDHRQQHAEYEYEAHHEDEALPPQYHLNHQYYEHYAHYAYENQNHPDRQQHAYYEYYAEYAYDNLNHDDRLNHAEYYYDANHCHEDENLNHDDRLNHAYYEEYAEYEYDNLRHDDHLNHAYYYYRQNHLHAYENLNHDDHQRHAEDAEHANYAYENLNHDDRLNHAAYYYHAQHAYEDPNHADHLNHAHYEDHLNHAYDDAHYRLSHAEYEEEPQHDDDPPRPHPNRPYYHYHYDDYDCCVPLVPDPPVCSVVDDDD/DDQAAEDDDVVRLVVDDLSHQHYEDDPPEADDDLPHDHRQQHAEYEYEARYEDEPLSDQHHLNYAYYEHYADYAYDQLNRPDRQQHAHYEEHAEYEDDNLSHPDHQNHAEYYYDQNHLYEYECLNHDDRLNHAYYEEYAEYEYEQLNHPDHLNYAEYEYRQNHQYEYENLNHDDRQNHAYDAEYANYEYENLNHDEHQQHAEYEYHACYAYEPPSHDDHLRHAEYEDHQNHAYADQDDHQSYAEYEEEPNHPDDPPRPHPNYDYYHYHYDDDDDVVVVVPPDPVCNVPDDDD

Nearest PDB structures (foldseek):
  7zal-assembly3_FFF  TM=9.877E-01  e=3.908E-37  Cafeteria roenbergensis virus
  6nys-assembly1_B  TM=8.717E-01  e=1.676E-11  Cafeteria roenbergensis virus
  4aw4-assembly1_A  TM=6.068E-01  e=1.111E+00  Listeria monocytogenes EGD-e
  4aw4-assembly3_C  TM=4.891E-01  e=1.938E+00  Listeria monocytogenes EGD-e
  7zal-assembly3_FFF  TM=9.965E-01  e=2.736E-40  Cafeteria roenbergensis virus

=== Feature glossary ===
The record interleaves many kinds of information about one protein. Here is each kind framed as the question it answers.

Q: Are the domains correctly placed relative to each other?
A: Predicted aligned error is AlphaFold's pairwise confidence. Unlike pLDDT (per-residue), PAE is per-residue-pair and captures whether two parts of the structure are correctly placed relative to each other. Units are ångströms of expected positional error.

Q: Which residues are in helices, strands, or loops?
A: Eight-state secondary structure (DSSP): H is the canonical α-helix, G the tighter 3₁₀-helix, I the wider π-helix; E/B are β-structure, T and S are turns and bends, and '-' is everything else. DSSP derives these from the pattern of main-chain N–H···O=C hydrogen bonds, not from the sequence.

Q: What if only a Cα trace is available?
A: P-SEA three-state annotation labels each residue as helix, strand, or coil based purely on the geometry of the Cα trace. It serves as a fallback when the full backbone (and thus DSSP) is unavailable.

Q: What are the backbone torsion angles?
A: φ (phi) and ψ (psi) are the two rotatable backbone dihedrals per residue: φ is the C(i-1)–N–Cα–C torsion, ψ is the N–Cα–C–N(i+1) torsion, both in degrees on (−180°, 180°]. α-helical residues cluster near (−60°, −45°); β-strand residues near (−120°, +130°). A Ramachandran plot is simply a scatter of (φ, ψ) for every residue.

Q: What known structures does this most resemble?
A: Structural nearest neighbors (via Foldseek easy-search vs the PDB). Reported per hit: target PDB id, E-value, and alignment TM-score. A TM-score above ~0.5 is the conventional threshold for 'same fold'.

Q: What family and function is it annotated with?
A: Database cross-references. InterPro integrates a dozen domain/family signature databases into unified entries with residue-range hits. GO terms attach function/process/location labels with evidence codes. CATH codes position the fold in a four-level structural taxonomy. Organism is the NCBI-taxonomy species name.

Q: Which residues are buried vs exposed?
A: Solvent accessibility: the surface area of each residue that a 1.4 Å water probe can touch, in Å². When only backbone atoms are present the absolute values are lower than full-atom SASA (side chains contribute most of the area) and are flagged as backbone-only.

Q: What do the diagnostic plots show?
A: Three diagnostic plots accompany the record. The Cα contact map visualizes the tertiary structure as a 2D adjacency matrix (8 Å cutoff, sequence-local contacts suppressed). The Ramachandran plot shows the distribution of backbone (φ, ψ) torsions, with points in the α and β basins reflecting secondary structure content. The PAE plot shows AlphaFold's inter-residue confidence as a color matrix.

Q: What is the amino-acid chain?
A: The amino-acid sequence is the protein's primary structure: the linear order of residues from the N-terminus to the C-terminus, written in one-letter code. Everything else here — the 3D coordinates, the secondary structure, the domain annotations — is ultimately a consequence of this string.

Q: What do the rendered images show?
A: The six renders are orthographic views along the three Cartesian axes in both directions. Representation (cartoon, sticks, or surface) and color scheme (sequence-rainbow or by-chain) vary across proteins so the training set covers all the common visualization conventions.

Q: Where is each backbone atom in 3D?
A: The mmCIF table is the protein's shape written out atom by atom. For each backbone N, Cα, C, and carbonyl O, it records an (x, y, z) coordinate triple in Å plus the residue type, chain letter, and residue number.

Q: How mobile is each atom in the crystal?
A: For experimental (PDB) structures, the B-factor (temperature factor) quantifies the positional spread of each atom in the crystal — a combination of thermal vibration and static disorder — in units of Å². High B-factors mark flexible loops or poorly resolved regions; low B-factors mark the rigid, well-ordered core.

Q: How big and how compact is the whole molecule?
A: Three whole-structure scalars: the radius of gyration (RMS distance of Cα from centroid, in Å), the count of Cα–Cα contacts (pairs closer than 8 Å and separated by more than four residues in sequence — i.e. tertiary, not local, contacts), and the bounding-box dimensions. Together they distinguish compact globular folds from extended fibres or disordered chains.

Q: What does the local fold look like, residue by residue?
A: A 3Di character summarizes, for each residue, the relative orientation of the Cα frame of its nearest spatial neighbor. Because it encodes fold topology rather than chemistry, 3Di alignments detect remote structural similarity that sequence alignment misses.

Q: How confident is the AlphaFold model at each residue?
A: For AlphaFold models, the B-factor field carries pLDDT — the model's own estimate of local accuracy on a 0–100 scale. Regions with pLDDT<50 should be treated as essentially unmodeled; they often correspond to intrinsically disordered segments.